Protein 6XGT (pdb70)

Sequence (1592 aa):
DIATLDVTQHPYLPAYSKTLFEAKAAKKLTFEEIAKKIGRNEVATAALFYGQAKASPEDIKNLSSVLGIPVAVLESQMSGFPDRGRSVEMPPKEPLIYRLYEIVQNYGYAYKAVLNEKFGDGIMSAISFSTSVDKETDKDGNNWAVITLRGKWLPYSRFDIATLDVTQHPYLPAYSKTLFEAKAAKKLTFEEIAKKIGRNEVATAALFYGQAKASPEDIKNLSSVLGIPVAVLESQMSGFPDRGRSVEMPPKEPLIYRLYEIVQNYGYAYKAVLNEKFGDGIMSAISFSTSVDKETDKDGNNWAVITLRGKWLPYSRFDIATLDVTQHPYLPAYSKTLFEAKAAKKLTFEEIAKKIGRNEVATAALFYGQAKASPEDIKNLSSVLGIPVAVLESQMSGFPDRGRSVEMPPKEPLIYRLYEIVQNYGYAYKAVLNEKFGDGIMSAISFSTSVDKETDKDGNNWAVITLRGKWLPYSRFDIATLDVTQHPYLPAYSKTLFEAKAAKKLTFEEIAKKIGRNEVATAALFYGQAKASPEDIKNLSSVLGIPVAVLESQMSGFPDRGRSVEMPPKEPLIYRLYEIVQNYGYAYKAVLNEKFGDGIMSAISFSTSVDKETDKDGNNWAVITLRGKWLPYSRFDIATLDVTQHPYLPAYSKTLFEAKAAKKLTFEEIAKKIGRNEVATAALFYGQAKASPEDIKNLSSVLGIPVAVLESQMSGFPDRGRSVEMPPKEPLIYRLYEIVQNYGYAYKAVLNEKFGDGIMSAISFSTSVDKETDKDGNNWAVITLRGKWLPYSRFDIATLDVTQHPYLPAYSKTLFEAKAAKKLTFEEIAKKIGRNEVATAALFYGQAKASPEDIKNLSSVLGIPVAVLESQMSGFPDRGRSVEMPPKEPLIYRLYEIVQNYGYAYKAVLNEKFGDGIMSAISFSTSVDKETDKDGNNWAVITLRGKWLPYSRFADIATLDVTQHPYLPAYSKTLFEAKAAKKLTFEEIAKKIGRNEVATAALFYGQAKASPEDIKNLSSVLGIPVAVLESQMSGFPDRGRSVEMPPKEPLIYRLYEIVQNYGYAYKAVLNEKFGDGIMSAISFSTSVDKETDKDGNNWAVITLRGKWLPYSRFDIATLDVTQHPYLPAYSKTLFEAKAAKKLTFEEIAKKIGRNEVATAALFYGQAKASPEDIKNLSSVLGIPVAVLESQMSGFPDRGRSVEMPPKEPLIYRLYEIVQNYGYAYKAVLNEKFGDGIMSAISFSTSVDKETDKDGNNWAVITLRGKWLPYSRFDIATLDVTQHPYLPAYSKTLFEAKAAKKLTFEEIAKKIGRNEVATAALFYGQAKASPEDIKNLSSVLGIPVAVLESQMSGFPDRGRSVEMPPKEPLIYRLYEIVQNYGYAYKAVLNEKFGDGIMSAISFSTSVDKETDKDGNNWAVITLRGKWLPYSRFADIATLDVTQHPYLPAYSKTLFEAKAAKKLTFEEIAKKIGRNEVATAALFYGQAKASPEDIKNLSSVLGIPVAVLESQMSGFPDRGRSVEMPPKEPLIYRLYEIVQNYGYAYKAVLNEKFGDGIMSAISFSTSVDKETDKDGNNWAVITLRGKWLPYSRF

Foldseek 3Di:
DEDADDCVVFPDFFPQLNVLRVLCVVVVDHLCVLCVQQVHASVQSVCVSRLNDAADLSSLVSSCVVSVNDSVVCCVRRDDHGPDDPRADPPHPPVVVNVVVVCCVVCVVVVVVVCCVVPNAFDFDPVQWDKHWDWDADPVGDIDIDIDIHGDTDHDDDD/DADADDCVPFPDFFPQLNVLRVLCVVLVHHLVVLCVQQVHASVQSVCVSRLNAAQDLSSLVSSCVVSVPDSVVCCVRRPDGGPDDRRADPPHPDVVSNVVVVCCVVCVVVVVVVCCVVPNAWDFDPPQWDKHWDWDQDPVRDIDIDIDIHGDTDHDDDD/DADADDCVVFDDFFPQLNVLRVLCVVVVDHLCVLCVQQVHASVQSVCVSRLNFAADLSSLVSSCVVSVNDSVVCCVRRDDGGPDDRRADPPHDPVVSNVVVVCCVVCVVVVVVVCCVVPNAWDFDPVQWDKDWDWDQDPVRDIDIDIDIHGDTDHDDDD/DEDADDCVVFPDFFPQLNVLRVLCVVVVDHLVVLCVQQVHASVQSVCVSRLNAAADLSNLVSSCVVSVPPSVVSCVRRDDGGPDDRRADPPHDDVVSNVVVVCCVVCVVVVVVVVCVVPNAWDFDPVQWDKHWDWDQDPVRDIDIDIDIHGDTDHDDDD/DADADDCVVFDDFFPVLNVLRVLCVVVVHHLVVLCVQQVHASVQSVCVSRQNHAADLSNLVSSCVVSVNDSVVSCVRRDDDGPDDRRADPPHPPVVSNVVVVCCVVCVVVVVVVCCVVPNAWDFDPPQWDKHWDWDADPVGDIDIDIDIHGDTDHDDDD/DADADDCVPFPDFFPQLNVLRVLCVVVVHHLVVLCVQLVHASVQSVCVSRLNAAQDLSSLVSSCVVSVPPSVVCCVRRPDHGPDDRRADPPHPPVVSNVVVVCCVVCVVVVVVVCCVVPNAWDFDPPQWDKHWDWDQDPVRDIDIDIDIHGDTDHDDDD/DDADADDCVPFPDFQPVLNVLRVLCVVVVHHLVVLCVQQVHASVVSVCVSRQNAAQDPSSLVSSCVVSVPPSVVCCVRRPDGGPDDRGADPPHDPVVSNVVVVCCVVCVVVVVVVCCVVPNAFDFDPPQWDKDWDWDQDPVRDIDIDIDIHGDTDHDDDD/DADADDCVVFPDFFPQLNVLRVLCVVVVDHLCVLCVQQVHASVQSVCVSRQNAAADLSSLVSSCVVSVNPSVVCCVRRPDGGPDDRRADPPHPPPVSNVVVVCCVVCVVVVVVVCCVVPNAWDFDPVQWDKHWDWDADPVGDIDIDIDIHGDTDHDDDD/DEDADDCVPWPDFFPVLNVLRVLCVVVVHHLVVLCVQQVHASVQSVCVSRQNHAQDLSSLVSSCVVSVHPSVVSCVSRDDDGPDDRRADPPHDPVVVNVVVVCCVVCVVVVVVVCCVVPNAFDFDPPQKDKHWDWDQDPVRDIDIDIDIHGDTDHDDDD/DDADADDCVPFDDFFPVLNVLRVLCVVVVDHLVVLCVQQVHASVQSVCVSRLNAAADLSSLVSSCVVSVPDSVVCCVRRDDGGPHDRRADPPHPPVVSNVVVVCCVVCVVVVVVVCCVVPNAWDFDPVQWDKHWDWDQDPVRDIDIDIDIHGDTDHDDDD

B-factor: mean 25.21, std 11.32, range [7.01, 206.99]

Secondary structure (DSSP, 8-state):
------TTTS-SS-HHHHHHHHHHHHTT--HHHHHHHHTS-HHHHHHHHTT-S---HHHHHHHHHHHT--HHHHHHHS-S---TT-SSPSSP-SHHHHHHHHHHHHHHHHHHHHHHHHH-SEEEEEEEEEEEEEEEE-TTS-EEEEEEEEEEEEEPP--/------TTTS-SS-HHHHHHHHHHHHTT--HHHHHHHHTS-HHHHHHHHTT-S---HHHHHHHHHHHT--HHHHHHHH-S---TT-SSPSSP-SHHHHHHHHHHHHHHHHHHHHHHHHH-SEEEEEEEEEEEEEEEE-TT--EEEEEEEEEEEEEPP--/-------TTSS-S--HHHHHHHHHHHHTT--HHHHHHHHTS-HHHHHHHHTT-S---HHHHHHHHHHHT--HHHHHHHT-S----S-SSPSSP-SHHHHHHHHHHHHHHHHHHHHHHHHH-SEEEEEEEEEEEEEEEE-TTS-EEEEEEEEEEEEEPP--/-------TTTS-S--HHHHHHHHHHHHTT--HHHHHHHHTS-HHHHHHHHTT-S---HHHHHHHHHHHT--HHHHHHHT-S---TT-SSPSSP-SHHHHHHHHHHHHHHHHHHHHHHHHH-SEEEEEEEEEEEEEEEE-TT--EEEEEEEEEEEEEPP--/------TTTS-S--HHHHHHHHHHHHTT--HHHHHHHHTS-HHHHHHHHTTSS---HHHHHHHHHHHT--HHHHHHHT-S----S-SSPSSP-SHHHHHHHHHHHHHHHHHHHHHHHHH-SEEEEEEEEEEEEEEEE-TTS-EEEEEEEEEEEEEPP--/------TTTS-SS-HHHHHHHHHHHHHT--HHHHHHHHTS-HHHHHHHHTT-S---HHHHHHHHHHHT--HHHHHHHT-S----S-SSPSSP-SHHHHHHHHHHHHHHHHHHHHHHHHH-SEEEEEEEEEEEEEEEE-TTS-EEEEEEEEEEEEEPP--/------TTTS-S--HHHHHHHHHHHHHT--HHHHHHHHTS-HHHHHHHHTT-S---HHHHHHHHHHHT--HHHHHHHT-S----S-SSPSSP-SHHHHHHHHHHHHHHHHHHHHHHHHH-SEEEEEEEEEEEEEEEE-TTS-EEEEEEEEEEEEEPP--/------TTTS-S--HHHHHHHHHHHHHT--HHHHHHHHTS-HHHHHHHHTT-S---HHHHHHHHHHHT--HHHHHHHS-S----S-SSPSSP-SHHHHHHHHHHHHHHHHHHHHHHHHH-SEEEEEEEEEEEEEEEE-TTS-EEEEEEEEEEEEEPP--/------TTTS-S--HHHHHHHHHHHHHT--HHHHHHHHTS-HHHHHHHHTT-S---HHHHHHHHHHHT--HHHHHHHT-S----S-SSPSSP-SHHHHHHHHHHHHHHHHHHHHHHHHH-SEEEEEEEEEEEEEEEE-TTS-EEEEEEEEEEEEEPP--/------TTTS-S--HHHHHHHHHHHHTT--HHHHHHHHTS-HHHHHHHHTT-SPPPHHHHHHHHHHHT--HHHHHHHT-S----S-SSPSSP-SHHHHHHHHHHHHHHHHHHHHHHHHH-SEEEEEEEEEEEEEEEE-TTS-EEEEEEEEEEEEEPP--

Radius of gyration: 32.85 Å; Cα contacts (8 Å, |Δi|>4): 3301; chains: 10; bounding box: 83×90×87 Å

Nearest PDB structures (foldseek):
  6xgt-assembly1_E  TM=1.005E+00  e=5.773E-30  Thermomyces lanuginosus
  1dw9-assembly1_C  TM=8.851E-01  e=2.366E-13  Escherichia coli
  2iu7-assembly1_I  TM=8.825E-01  e=1.150E-12  Escherichia coli
  2ivg-assembly1_J  TM=8.356E-01  e=3.408E-13  Escherichia coli
  7o74-assembly1_A  TM=8.601E-01  e=1.871E-12  Pseudomonas lactis

Solvent-accessible surface area: 54251 Å² total; per-residue (Å²): 124,22,5,27,31,37,56,71,20,7,27,80,5,8,37,20,0,96,36,0,2,95,14,0,38,84,105,160,15,38,0,102,67,0,6,177,106,8,58,23,48,28,1,3,0,0,0,0,0,11,1,8,12,45,5,32,102,114,1,16,134,59,0,18,90,21,4,52,14,90,60,65,58,0,102,83,60,10,48,4,22,11,10,10,0,41,4,3,111,45,48,2,54,6,0,0,0,11,3,5,20,1,4,8,5,11,27,0,16,1,3,13,3,0,0,5,38,80,35,22,26,2,7,1,1,8,4,14,3,28,4,37,11,75,90,75,84,44,202,113,53,56,50,28,0,18,0,33,10,68,0,51,16,17,82,38,39,124,39,121,29,4,28,34,36,58,71,21,6,26,89,4,5,38,18,0,105,33,0,2,111,15,0,37,84,111,162,18,44,0,115,80,0,6,176,86,7,61,25,46,28,2,3,0,0,1,0,0,12,1,11,12,45,5,33,109,104,0,17,124,40,0,18,75,34,2,53,14,90,65,67,53,0,97,78,61,10,45,3,24,12,11,10,0,35,5,2,103,48,45,3,62,4,0,0,0,11,2,4,19,2,4,7,5,10,23,0,17,2,3,13,2,0,0,5,34,58,29,24,26,2,6,1,2,8,3,13,3,28,4,35,9,76,101,74,82,46,223,119,53,63,49,26,0,16,0,33,12,72,0,42,14,12,82,40,37,122,44,116,26,5,30,24,36,60,70,19,8,24,91,5,7,37,19,0,94,33,0,2,91,14,0,36,81,108,160,18,37,0,90,66,0,7,155,114,10,58,23,44,27,1,2,0,0,1,0,0,13,1,9,11,41,5,32,102,106,1,17,108,50,0,15,92,20,5,56,16,90,63,66,56,0,92,82,60,9,49,3,22,12,10,10,1,51,5,6,123,36,60,4,67,6,0,1,0,5,2,5,6,2,4,7,4,11,24,0,17,1,3,12,3,1,0,5,34,66,31,26,23,3,6,2,1,8,4,12,2,26,4,37,9,72,102,76,82,40,213,116,53,63,55,28,0,15,0,32,12,66,0,53,18,12,79,43,42,127,43,126,15,4,26,28,35,58,69,21,7,24,76,4,6,36,18,0,94,36,0,3,98,14,0,29,84,111,150,24,41,0,112,83,0,6,177,91,8,48,28,44,30,1,2,0,0,1,0,0,12,2,10,11,47,4,38,109,102,3,18,118,36,0,12,70,28,3,52,14,96,57,66,58,0,93,80,58,9,51,2,22,13,11,11,1,42,4,5,103,50,58,3,66,5,0,2,0,6,1,6,4,2,4,8,3,10,23,0,17,1,3,13,3,0,0,5,35,62,35,24,25,2,5,1,1,9,5,16,4,28,5,35,11,74,100,74,84,44,211,120,54,66,50,30,0,12,0,34,11,66,0,54,18,18,77,40,44,178,40,120,27,4,28,30,37,59,74,19,8,41,91,5,9,41,20,0,95,35,0,3,98,14,0,37,82,109,159,20,42,0,113,84,0,5,174,84,9,60,27,44,29,1,3,0,0,1,0,0,13,2,10,11,44,4,32,102,107,1,14,104,38,0,13,74,33,3,55,17,85,52,70,62,0,88,86,64,9,53,2,22,15,12,10,0,39,5,3,107,38,60,5,40,5,0,1,0,12,2,4,17,1,4,8,6,9,25,0,17,1,3,12,2,0,0,4,36,66,33,23,23,2,6,1,1,7,4,19,3,29,5,39,14,77,106,73,79,45,208,121,47,57,48,29,0,14,0,33,11,70,0,51,18,7,78,43,40,126,48,118,23,5,36,31,38,60,68,20,7,36,87,5,7,40,18,0,91,32,0,3,98,14,0,30,78,94,144,19,39,0,110,84,0,4,177,84,12,54,29,46,31,1,2,0,0,0,0,0,12,1,8,11,47,4,39,98,108,6,18,114,35,0,16,74,27,3,53,15,88,62,68,56,0,93,83,61,10,46,2,25,13,11,11,0,44,4,3,87,42,62,4,38,5,0,1,1,11,3,4,20,2,4,6,5,10,26,0,18,1,3,13,2,0,0,4,34,66,32,23,24,2,5,1,1,7,5,12,2,26,5,37,12,72,104,73,79,49,209,127,52,58,49,31,0,14,0,34,11,66,0,51,18,15,80,42,41,162,44,145,70,11,5,32,25,36,58,70,21,7,30,86,6,7,37,17,0,93,33,0,2,97,16,0,32,85,104,143,20,38,0,80,85,0,7,159,88,8,57,24,44,31,1,4,0,0,2,0,0,13,1,9,12,42,5,31,107,111,0,22,126,35,0,15,72,31,3,54,14,89,65,65,58,0,98,79,57,11,52,3,21,13,9,10,0,36,5,3,114,47,47,2,46,4,0,1,0,11,2,5,20,2,4,7,6,9,24,0,16,1,4,12,2,1,0,4,36,67,30,24,24,2,5,1,2,8,3,12,3,23,5,38,11,73,95,70,83,46,214,118,48,61,51,28,0,15,0,33,11,67,0,38,16,13,81,41,39,123,43,121,25,5,27,32,34,58,71,20,7,30,83,5,7,40,17,0,97,33,0,2,92,14,0,32,81,100,153,20,40,0,106,85,0,5,180,91,9,60,26,50,28,2,2,0,0,0,0,0,14,1,8,10,42,5,31,110,117,1,18,127,34,0,17,73,32,2,51,16,89,61,64,57,0,97,81,61,9,45,2,23,12,12,9,0,44,3,4,114,32,49,3,61,5,0,0,0,10,3,3,21,1,2,7,5,10,24,0,17,2,2,14,2,0,0,5,35,64,35,24,24,2,4,2,2,8,4,12,3,27,4,36,13,69,98,77,86,39,213,120,50,56,55,28,0,12,0,34,10,68,0,49,18,17,76,42,42,125,42,128,20,5,29,31,36,60,69,21,7,37,95,5,7,39,18,0,100,34,0,2,102,15,0,32,82,109,152,19,42,0,110,89,0,6,179,94,8,58,27,41,28,2,2,0,0,1,0,0,13,1,9,10,45,4,32,105,113,0,19,106,35,0,13,72,29,3,57,14,87,59,68,58,0,88,83,61,10,51,4,22,13,10,10,0,48,5,4,119,43,60,3,58,5,0,1,1,8,1,5,13,1,4,8,3,9,22,0,17,2,3,14,2,0,0,5,35,65,32,23,25,2,6,0,2,9,4,12,3,26,5,40,13,75,101,72,82,47,213,124,52,66,55,27,0,16,0,33,12,69,0,57,20,15,81,40,41,124,47,134,72,10,5,25,30,38,59,73,21,6,24,78,6,6,40,20,0,99,32,0,2,94,15,0,36,84,112,148,20,31,0,107,86,0,6,174,83,10,62,26,47,24,1,3,0,0,0,0,0,12,1,8,12,44,6,32,106,109,1,18,117,34,0,16,74,29,4,58,17,92,62,66,58,0,91,82,60,11,50,4,21,14,10,9,1,46,4,7,117,44,64,4,61,5,0,1,0,11,2,5,21,2,4,8,5,10,22,0,18,2,4,13,3,1,0,5,38,71,32,24,24,3,6,1,2,7,4,13,3,28,4,35,12,75,95,76,84,47,208,120,51,53,48,30,0,15,0,33,11,63,0,33,17,16,82,41,43,128,48

Structure (mmCIF, N/CA/C/O backbone):
data_6XGT
#
_entry.id   6XGT
#
_cell.length_a   75.368
_cell.length_b   157.639
_cell.length_c   163.871
_cell.angle_alpha   90.00
_cell.angle_beta   90.00
_cell.angle_gamma   90.00
#
_symmetry.space_group_name_H-M   'P 21 21 21'
#
loop_
_entity.id
_entity.type
_entity.pdbx_description
1 polymer 'Cyanate hydratase'
2 non-polymer 'FORMIC ACID'
3 non-polymer 'MALONATE ION'
4 water water
#
loop_
_atom_site.group_PDB
_atom_site.id
_atom_site.type_symbol
_atom_site.label_atom_id
_atom_site.label_alt_id
_atom_site.label_comp_id
_atom_site.label_asym_id
_atom_site.label_entity_id
_atom_site.label_seq_id
_atom_site.pdbx_PDB_ins_code
_atom_site.Cartn_x
_atom_site.Cartn_y
_atom_site.Cartn_z
_atom_site.occupancy
_atom_site.B_iso_or_equiv
_atom_site.auth_seq_id
_atom_site.auth_comp_id
_atom_site.auth_asym_id
_atom_site.auth_atom_id
_atom_site.pdbx_PDB_model_num
ATOM 1 N N . ASP A 1 23 ? 96.031 296.358 30.940 1.00 63.71 3 ASP E N 1
ATOM 2 C CA . ASP A 1 23 ? 95.997 297.793 31.357 1.00 51.72 3 ASP E CA 1
ATOM 3 C C . ASP A 1 23 ? 95.894 298.032 32.889 1.00 39.50 3 ASP E C 1
ATOM 4 O O . ASP A 1 23 ? 94.840 297.902 33.489 1.00 38.46 3 ASP E O 1
ATOM 9 N N . ILE A 1 24 ? 97.034 298.372 33.488 1.00 31.25 4 ILE E N 1
ATOM 10 C CA . ILE A 1 24 ? 97.250 298.270 34.928 1.00 28.51 4 ILE E CA 1
ATOM 11 C C . ILE A 1 24 ? 97.335 299.651 35.561 1.00 25.24 4 ILE E C 1
ATOM 12 O O . ILE A 1 24 ? 97.749 300.585 34.913 1.00 24.40 4 ILE E O 1
ATOM 17 N N . ALA A 1 25 ? 96.936 299.753 36.816 1.00 22.03 5 ALA E N 1
ATOM 18 C CA . ALA A 1 25 ? 97.036 300.981 37.553 1.00 22.22 5 ALA E CA 1
ATOM 19 C C . ALA A 1 25 ? 98.499 301.311 37.813 1.00 21.48 5 ALA E C 1
ATOM 20 O O . ALA A 1 25 ? 99.276 300.465 38.241 1.00 20.44 5 ALA E O 1
ATOM 22 N N . THR A 1 26 ? 98.844 302.556 37.547 1.00 21.78 6 THR E N 1
ATOM 23 C CA . THR A 1 26 ? 100.167 303.134 37.795 1.00 21.54 6 THR E CA 1
ATOM 24 C C . THR A 1 26 ? 100.060 304.437 38.586 1.00 20.93 6 THR E C 1
ATOM 25 O O . THR A 1 26 ? 98.954 304.946 38.802 1.00 19.51 6 THR E O 1
ATOM 29 N N . LEU A 1 27 ? 101.225 304.961 39.000 1.00 20.71 7 LEU E N 1
ATOM 30 C CA . LEU A 1 27 ? 101.304 306.176 39.795 1.00 21.95 7 LEU E CA 1
ATOM 31 C C . LEU A 1 27 ? 102.288 307.138 39.152 1.00 20.98 7 LEU E C 1
ATOM 32 O O . LEU A 1 27 ? 103.394 306.744 38.768 1.00 20.50 7 LEU E O 1
ATOM 37 N N . ASP A 1 28 ? 101.870 308.392 39.038 1.00 19.89 8 ASP E N 1
ATOM 38 C CA . ASP A 1 28 ? 102.738 309.473 38.646 1.00 20.70 8 ASP E CA 1
ATOM 39 C C . ASP A 1 28 ? 102.730 310.529 39.762 1.00 21.19 8 ASP E C 1
ATOM 40 O O . ASP A 1 28 ? 101.797 311.370 39.845 1.00 23.82 8 ASP E O 1
ATOM 45 N N . VAL A 1 29 ? 103.746 310.499 40.619 1.00 22.70 9 VAL E N 1
ATOM 46 C CA . VAL A 1 29 ? 103.827 311.445 41.759 1.00 25.05 9 VAL E CA 1
ATOM 47 C C . VAL A 1 29 ? 103.973 312.923 41.380 1.00 25.00 9 VAL E C 1
ATOM 48 O O . VAL A 1 29 ? 103.728 313.765 42.223 1.00 27.42 9 VAL E O 1
ATOM 52 N N . THR A 1 30 ? 104.269 313.254 40.127 1.00 25.01 10 THR E N 1
ATOM 53 C CA . THR A 1 30 ? 104.199 314.662 39.656 1.00 26.52 10 THR E CA 1
ATOM 54 C C . THR A 1 30 ? 102.798 315.235 39.921 1.00 23.64 10 THR E C 1
ATOM 55 O O . THR A 1 30 ? 102.626 316.452 40.107 1.00 25.00 10 THR E O 1
ATOM 59 N N . GLN A 1 31 ? 101.768 314.384 39.792 1.00 21.93 11 GLN E N 1
ATOM 60 C CA . GLN A 1 31 ? 100.407 314.846 39.934 1.00 20.16 11 GLN E CA 1
ATOM 61 C C . GLN A 1 31 ? 99.765 314.421 41.251 1.00 19.94 11 GLN E C 1
ATOM 62 O O . GLN A 1 31 ? 98.664 314.815 41.521 1.00 21.55 11 GLN E O 1
ATOM 68 N N . HIS A 1 32 ? 100.474 313.674 42.074 1.00 20.17 12 HIS E N 1
ATOM 69 C CA . HIS A 1 32 ? 99.915 313.050 43.240 1.00 19.69 12 HIS E CA 1
ATOM 70 C C . HIS A 1 32 ? 100.891 313.216 44.390 1.00 19.23 12 HIS E C 1
ATOM 71 O O . HIS A 1 32 ? 101.697 312.323 44.651 1.00 20.36 12 HIS E O 1
ATOM 78 N N . PRO A 1 33 ? 100.859 314.356 45.040 1.00 20.05 13 PRO E N 1
ATOM 79 C CA . PRO A 1 33 ? 101.777 314.653 46.132 1.00 20.33 13 PRO E CA 1
ATOM 80 C C . PRO A 1 33 ? 101.365 314.067 47.454 1.00 19.28 13 PRO E C 1
ATOM 81 O O . PRO A 1 33 ? 100.312 313.536 47.583 1.00 19.66 13 PRO E O 1
ATOM 85 N N . TYR A 1 34 ? 102.281 314.139 48.392 1.00 18.86 14 TYR E N 1
ATOM 86 C CA . TYR A 1 34 ? 102.099 313.737 49.768 1.00 20.93 14 TYR E CA 1
ATOM 87 C C . TYR A 1 34 ? 101.860 312.258 50.069 1.00 19.85 14 TYR E C 1
ATOM 88 O O . TYR A 1 34 ? 101.334 311.906 51.057 1.00 19.50 14 TYR E O 1
ATOM 97 N N . LEU A 1 35 ? 102.188 311.436 49.122 1.00 19.02 15 LEU E N 1
ATOM 98 C CA . LEU A 1 35 ? 102.190 310.038 49.336 1.00 18.89 15 LEU E CA 1
ATOM 99 C C . LEU A 1 35 ? 103.584 309.665 49.907 1.00 19.92 15 LEU E C 1
ATOM 100 O O . LEU A 1 35 ? 104.558 310.349 49.703 1.00 17.72 15 LEU E O 1
ATOM 105 N N . PRO A 1 36 ? 103.664 308.562 50.635 1.00 19.56 16 PRO E N 1
ATOM 106 C CA . PRO A 1 36 ? 104.967 308.099 51.118 1.00 21.59 16 PRO E CA 1
ATOM 107 C C . PRO A 1 36 ? 105.946 307.732 49.968 1.00 20.03 16 PRO E C 1
ATOM 108 O O . PRO A 1 36 ? 105.559 307.380 48.891 1.00 18.49 16 PRO E O 1
ATOM 112 N N . ALA A 1 37 ? 107.220 307.880 50.241 1.00 20.98 17 ALA E N 1
ATOM 113 C CA . ALA A 1 37 ? 108.263 307.534 49.292 1.00 23.56 17 ALA E CA 1
ATOM 114 C C . ALA A 1 37 ? 108.091 306.116 48.722 1.00 21.70 17 ALA E C 1
ATOM 115 O O . ALA A 1 37 ? 108.207 305.908 47.566 1.00 22.75 17 ALA E O 1
ATOM 117 N N . TYR A 1 38 ? 107.712 305.183 49.552 1.00 20.49 18 TYR E N 1
ATOM 118 C CA . TYR A 1 38 ? 107.501 303.809 49.093 1.00 20.17 18 TYR E CA 1
ATOM 119 C C . TYR A 1 38 ? 106.370 303.596 48.094 1.00 21.75 18 TYR E C 1
ATOM 120 O O . TYR A 1 38 ? 106.368 302.566 47.413 1.00 19.88 18 TYR E O 1
ATOM 129 N N . SER A 1 39 ? 105.391 304.532 48.025 1.00 19.83 19 SER E N 1
ATOM 130 C CA . SER A 1 39 ? 104.372 304.468 47.029 1.00 19.31 19 SER E CA 1
ATOM 131 C C . SER A 1 39 ? 104.976 304.482 45.612 1.00 21.13 19 SER E C 1
ATOM 132 O O . SER A 1 39 ? 104.644 303.686 44.755 1.00 20.11 19 SER E O 1
ATOM 135 N N . LYS A 1 40 ? 105.911 305.391 45.404 1.00 22.77 20 LYS E N 1
ATOM 136 C CA . LYS A 1 40 ? 106.644 305.474 44.162 1.00 25.13 20 LYS E CA 1
ATOM 137 C C . LYS A 1 40 ? 107.430 304.191 43.910 1.00 24.54 20 LYS E C 1
ATOM 138 O O . LYS A 1 40 ? 107.304 303.624 42.846 1.00 22.88 20 LYS E O 1
ATOM 144 N N . THR A 1 41 ? 108.189 303.738 44.905 1.00 22.25 21 THR E N 1
ATOM 145 C CA . THR A 1 41 ? 109.021 302.541 44.793 1.00 23.91 21 THR E CA 1
ATOM 146 C C . THR A 1 41 ? 108.195 301.310 44.391 1.00 23.85 21 THR E C 1
ATOM 147 O O . THR A 1 41 ? 108.471 300.648 43.364 1.00 26.14 21 THR E O 1
ATOM 151 N N . LEU A 1 42 ? 107.126 301.066 45.129 1.00 23.12 22 LEU E N 1
ATOM 152 C CA . LEU A 1 42 ? 106.213 299.981 44.810 1.00 22.05 22 LEU E CA 1
ATOM 153 C C . LEU A 1 42 ? 105.514 300.102 43.435 1.00 21.96 22 LEU E C 1
ATOM 154 O O . LEU A 1 42 ? 105.409 299.142 42.669 1.00 20.68 22 LEU E O 1
ATOM 159 N N . PHE A 1 43 ? 104.962 301.259 43.132 1.00 20.10 23 PHE E N 1
ATOM 160 C CA . PHE A 1 43 ? 104.263 301.447 41.875 1.00 20.77 23 PHE E CA 1
ATOM 161 C C . PHE A 1 43 ? 105.195 301.354 40.670 1.00 23.63 23 PHE E C 1
ATOM 162 O O . PHE A 1 43 ? 104.801 300.868 39.667 1.00 21.81 23 PHE E O 1
ATOM 170 N N . GLU A 1 44 ? 106.417 301.841 40.801 1.00 23.01 24 GLU E N 1
ATOM 171 C CA . GLU A 1 44 ? 107.382 301.733 39.736 1.00 28.43 24 GLU E CA 1
ATOM 172 C C . GLU A 1 44 ? 107.723 300.273 39.457 1.00 26.36 24 GLU E C 1
ATOM 173 O O . GLU A 1 44 ? 107.802 299.901 38.334 1.00 28.32 24 GLU E O 1
ATOM 179 N N . ALA A 1 45 ? 107.848 299.449 40.482 1.00 24.31 25 ALA E N 1
ATOM 180 C CA . ALA A 1 45 ? 108.149 298.036 40.266 1.00 22.83 25 ALA E CA 1
ATOM 181 C C . ALA A 1 45 ? 106.906 297.365 39.693 1.00 24.73 25 ALA E C 1
ATOM 182 O O . ALA A 1 45 ? 107.008 296.516 38.781 1.00 24.38 25 ALA E O 1
ATOM 184 N N . LYS A 1 46 ? 105.726 297.771 40.171 1.00 21.31 26 LYS E N 1
ATOM 185 C CA . LYS A 1 46 ? 104.468 297.228 39.620 1.00 22.01 26 LYS E CA 1
ATOM 186 C C . LYS A 1 46 ? 104.332 297.506 38.108 1.00 21.89 26 LYS E C 1
ATOM 187 O O . LYS A 1 46 ? 103.926 296.643 37.351 1.00 19.66 26 LYS E O 1
ATOM 193 N N . ALA A 1 47 ? 104.712 298.683 37.694 1.00 21.49 27 ALA E N 1
ATOM 194 C CA . ALA A 1 47 ? 104.643 299.084 36.324 1.00 24.99 27 ALA E CA 1
ATOM 195 C C . ALA A 1 47 ? 105.673 298.349 35.466 1.00 29.96 27 ALA E C 1
ATOM 196 O O . ALA A 1 47 ? 105.372 297.951 34.393 1.00 36.52 27 ALA E O 1
ATOM 198 N N . ALA A 1 48 ? 106.854 298.129 35.994 1.00 28.92 28 ALA E N 1
ATOM 199 C CA . ALA A 1 48 ? 107.889 297.452 35.284 1.00 32.75 28 ALA E CA 1
ATOM 200 C C . ALA A 1 48 ? 107.500 296.008 35.006 1.00 37.52 28 ALA E C 1
ATOM 201 O O . ALA A 1 48 ? 107.661 295.545 33.914 1.00 37.12 28 ALA E O 1
ATOM 203 N N . LYS A 1 49 ? 106.938 295.344 35.993 1.00 33.12 29 LYS E N 1
ATOM 204 C CA . LYS A 1 49 ? 106.530 293.978 35.861 1.00 33.08 29 LYS E CA 1
ATOM 205 C C . LYS A 1 49 ? 105.146 293.801 35.319 1.00 32.38 29 LYS E C 1
ATOM 206 O O . LYS A 1 49 ? 104.710 292.708 35.168 1.00 35.77 29 LYS E O 1
ATOM 212 N N . LYS A 1 50 ? 104.468 294.881 35.007 1.00 33.17 30 LYS E N 1
ATOM 213 C CA . LYS A 1 50 ? 103.104 294.827 34.520 1.00 36.99 30 LYS E CA 1
ATOM 214 C C . LYS A 1 50 ? 102.146 293.936 35.314 1.00 31.50 30 LYS E C 1
ATOM 215 O O . LYS A 1 50 ? 101.404 293.188 34.765 1.00 27.21 30 LYS E O 1
ATOM 221 N N . LEU A 1 51 ? 102.185 294.055 36.616 1.00 27.56 31 LEU E N 1
ATOM 222 C CA . LEU A 1 51 ? 101.348 293.302 37.477 1.00 25.06 31 LEU E CA 1
ATOM 223 C C . LEU A 1 51 ? 100.073 294.055 37.814 1.00 24.95 31 LEU E C 1
ATOM 224 O O . LEU A 1 51 ? 100.066 295.231 37.934 1.00 21.49 31 LEU E O 1
ATOM 229 N N . THR A 1 52 ? 98.995 293.322 37.920 1.00 26.06 32 THR E N 1
ATOM 230 C CA . THR A 1 52 ? 97.731 293.857 38.392 1.00 25.55 32 THR E CA 1
ATOM 231 C C . THR A 1 52 ? 97.743 293.736 39.949 1.00 24.97 32 THR E C 1
ATOM 232 O O . THR A 1 52 ? 98.476 292.923 40.535 1.00 25.27 32 THR E O 1
ATOM 236 N N . PHE A 1 53 ? 96.849 294.466 40.607 1.00 22.44 33 PHE E N 1
ATOM 237 C CA . PHE A 1 53 ? 96.697 294.341 42.038 1.00 22.03 33 PHE E CA 1
ATOM 238 C C . PHE A 1 53 ? 96.132 292.966 42.429 1.00 22.63 33 PHE E C 1
ATOM 239 O O . PHE A 1 53 ? 96.419 292.463 43.511 1.00 22.56 33 PHE E O 1
ATOM 247 N N . GLU A 1 54 ? 95.313 292.378 41.574 1.00 24.97 34 GLU E N 1
ATOM 248 C CA . GLU A 1 54 ? 94.833 291.029 41.810 1.00 30.23 34 GLU E CA 1
ATOM 249 C C . GLU A 1 54 ? 96.014 290.046 42.004 1.00 27.98 34 GLU E C 1
ATOM 250 O O . GLU A 1 54 ? 96.059 289.284 42.969 1.00 25.98 34 GLU E O 1
ATOM 256 N N . GLU A 1 55 ? 96.962 290.103 41.094 1.00 27.86 35 GLU E N 1
ATOM 257 C CA . GLU A 1 55 ? 98.128 289.199 41.192 1.00 32.04 35 GLU E CA 1
ATOM 258 C C . GLU A 1 55 ? 98.936 289.483 42.426 1.00 26.58 35 GLU E C 1
ATOM 259 O O . GLU A 1 55 ? 99.281 288.580 43.095 1.00 26.48 35 GLU E O 1
ATOM 265 N N . ILE A 1 56 ? 99.261 290.750 42.707 1.00 23.24 36 ILE E N 1
ATOM 266 C CA . ILE A 1 56 ? 100.017 291.102 43.897 1.00 20.51 36 ILE E CA 1
ATOM 267 C C . ILE A 1 56 ? 99.243 290.682 45.146 1.00 20.64 36 ILE E C 1
ATOM 268 O O . ILE A 1 56 ? 99.807 290.174 46.091 1.00 19.18 36 ILE E O 1
ATOM 273 N N . ALA A 1 57 ? 97.940 290.882 45.135 1.00 22.72 37 ALA E N 1
ATOM 274 C CA . ALA A 1 57 ? 97.128 290.608 46.314 1.00 23.32 37 ALA E CA 1
ATOM 275 C C . ALA A 1 57 ? 97.217 289.138 46.670 1.00 25.86 37 ALA E C 1
ATOM 276 O O . ALA A 1 57 ? 97.377 288.792 47.852 1.00 26.19 37 ALA E O 1
ATOM 278 N N . LYS A 1 58 ? 97.106 288.320 45.643 1.00 30.58 38 LYS E N 1
ATOM 279 C CA . LYS A 1 58 ? 97.171 286.887 45.729 1.00 36.25 38 LYS E CA 1
ATOM 280 C C . LYS A 1 58 ? 98.492 286.500 46.326 1.00 35.50 38 LYS E C 1
ATOM 281 O O . LYS A 1 58 ? 98.569 285.690 47.193 1.00 34.59 38 LYS E O 1
ATOM 287 N N . LYS A 1 59 ? 99.525 287.143 45.860 1.00 34.78 39 LYS E N 1
ATOM 288 C CA . LYS A 1 59 ? 100.829 286.861 46.321 1.00 41.46 39 LYS E CA 1
ATOM 289 C C . LYS A 1 59 ? 101.056 287.225 47.772 1.00 39.10 39 LYS E C 1
ATOM 290 O O . LYS A 1 59 ? 101.727 286.511 48.443 1.00 38.14 39 LYS E O 1
ATOM 296 N N . ILE A 1 60 ? 100.446 288.284 48.276 1.00 30.64 40 ILE E N 1
ATOM 297 C CA . ILE A 1 60 ? 100.646 288.651 49.652 1.00 27.53 40 ILE E CA 1
ATOM 298 C C . ILE A 1 60 ? 99.569 288.159 50.585 1.00 26.95 40 ILE E C 1
ATOM 299 O O . ILE A 1 60 ? 99.668 288.351 51.748 1.00 24.06 40 ILE E O 1
ATOM 304 N N . GLY A 1 61 ? 98.556 287.544 50.062 1.00 26.24 41 GLY E N 1
ATOM 305 C CA . GLY A 1 61 ? 97.528 287.068 50.920 1.00 27.74 41 GLY E CA 1
ATOM 306 C C . GLY A 1 61 ? 96.690 288.135 51.573 1.00 28.31 41 GLY E C 1
ATOM 307 O O . GLY A 1 61 ? 96.363 288.044 52.703 1.00 28.91 41 GLY E O 1
ATOM 308 N N . ARG A 1 62 ? 96.425 289.176 50.842 1.00 26.27 42 ARG E N 1
ATOM 309 C CA . ARG A 1 62 ? 95.529 290.236 51.262 1.00 26.84 42 ARG E CA 1
ATOM 310 C C . ARG A 1 62 ? 94.571 290.520 50.138 1.00 24.55 42 ARG E C 1
ATOM 311 O O . ARG A 1 62 ? 94.863 290.266 48.984 1.00 22.88 42 ARG E O 1
ATOM 319 N N . ASN A 1 63 ? 93.420 291.094 50.449 1.00 25.33 43 ASN E N 1
ATOM 320 C CA . ASN A 1 63 ? 92.500 291.427 49.371 1.00 25.26 43 ASN E CA 1
ATOM 321 C C . ASN A 1 63 ? 93.001 292.529 48.445 1.00 22.81 43 ASN E C 1
ATOM 322 O O . ASN A 1 63 ? 93.885 293.236 48.780 1.00 21.68 43 ASN E O 1
ATOM 327 N N . GLU A 1 64 ? 92.465 292.582 47.257 1.00 22.23 44 GLU E N 1
ATOM 328 C CA . GLU A 1 64 ? 92.846 293.558 46.264 1.00 25.18 44 GLU E CA 1
ATOM 329 C C . GLU A 1 64 ? 92.793 295.012 46.704 1.00 21.92 44 GLU E C 1
ATOM 330 O O . GLU A 1 64 ? 93.699 295.729 46.489 1.00 21.99 44 GLU E O 1
ATOM 336 N N . VAL A 1 65 ? 91.685 295.425 47.282 1.00 20.82 45 VAL E N 1
ATOM 337 C CA . VAL A 1 65 ? 91.523 296.771 47.767 1.00 20.41 45 VAL E CA 1
ATOM 338 C C . VAL A 1 65 ? 92.517 297.107 48.853 1.00 18.64 45 VAL E C 1
ATOM 339 O O . VAL A 1 65 ? 93.062 298.130 48.860 1.00 19.63 45 VAL E O 1
ATOM 343 N N . ALA A 1 66 ? 92.751 296.196 49.753 1.00 18.19 46 ALA E N 1
ATOM 344 C CA . ALA A 1 66 ? 93.705 296.429 50.835 1.00 18.30 46 ALA E CA 1
ATOM 345 C C . ALA A 1 66 ? 95.120 296.530 50.294 1.00 19.15 46 ALA E C 1
ATOM 346 O O . ALA A 1 66 ? 95.947 297.302 50.803 1.00 20.26 46 ALA E O 1
ATOM 348 N N . THR A 1 67 ? 95.392 295.777 49.239 1.00 18.26 47 THR E N 1
ATOM 349 C CA . THR A 1 67 ? 96.709 295.749 48.671 1.00 17.79 47 THR E CA 1
ATOM 350 C C . THR A 1 67 ? 96.933 297.088 47.940 1.00 17.61 47 THR E C 1
ATOM 351 O O . THR A 1 67 ? 97.945 297.749 48.122 1.00 15.26 47 THR E O 1
ATOM 355 N N . ALA A 1 68 ? 95.961 297.508 47.143 1.00 17.89 48 ALA E N 1
ATOM 356 C CA . ALA A 1 68 ? 96.045 298.848 46.572 1.00 17.34 48 ALA E CA 1
ATOM 357 C C . ALA A 1 68 ? 96.102 299.940 47.654 1.00 16.62 48 ALA E C 1
ATOM 358 O O . ALA A 1 68 ? 96.880 300.901 47.505 1.00 14.83 48 ALA E O 1
ATOM 360 N N . ALA A 1 69 ? 95.318 299.811 48.736 1.00 15.89 49 ALA E N 1
ATOM 361 C CA . ALA A 1 69 ? 95.365 300.829 49.778 1.00 16.22 49 ALA E CA 1
ATOM 362 C C . ALA A 1 69 ? 96.767 300.948 50.347 1.00 16.59 49 ALA E C 1
ATOM 363 O O . ALA A 1 69 ? 97.262 302.067 50.583 1.00 17.28 49 ALA E O 1
ATOM 365 N N . LEU A 1 70 ? 97.412 299.807 50.569 1.00 17.60 50 LEU E N 1
ATOM 366 C CA . LEU A 1 70 ? 98.829 299.747 50.995 1.00 18.13 50 LEU E CA 1
ATOM 367 C C . LEU A 1 70 ? 99.776 300.505 50.036 1.00 18.28 50 LEU E C 1
ATOM 368 O O . LEU A 1 70 ? 100.602 301.307 50.464 1.00 19.34 50 LEU E O 1
ATOM 373 N N . PHE A 1 71 ? 99.604 300.336 48.731 1.00 18.11 51 PHE E N 1
ATOM 374 C CA . PHE A 1 71 ? 100.436 301.012 47.778 1.00 17.28 51 PHE E CA 1
ATOM 375 C C . PHE A 1 71 ? 100.277 302.558 47.867 1.00 18.27 51 PHE E C 1
ATOM 376 O O . PHE A 1 71 ? 101.224 303.300 47.578 1.00 17.79 51 PHE E O 1
ATOM 384 N N . TYR A 1 72 ? 99.090 303.028 48.271 1.00 18.41 52 TYR E N 1
ATOM 385 C CA . TYR A 1 72 ? 98.798 304.480 48.358 1.00 18.07 52 TYR E CA 1
ATOM 386 C C . TYR A 1 72 ? 99.121 304.999 49.786 1.00 17.73 52 TYR E C 1
ATOM 387 O O . TYR A 1 72 ? 98.813 306.122 50.100 1.00 16.90 52 TYR E O 1
ATOM 396 N N . GLY A 1 73 ? 99.732 304.192 50.638 1.00 17.66 53 GLY E N 1
ATOM 397 C CA . GLY A 1 73 ? 100.162 304.662 51.968 1.00 17.93 53 GLY E CA 1
ATOM 398 C C . GLY A 1 73 ? 99.109 304.571 53.078 1.00 17.75 53 GLY E C 1
ATOM 399 O O . GLY A 1 73 ? 99.345 305.036 54.196 1.00 17.40 53 GLY E O 1
ATOM 400 N N . GLN A 1 74 ? 98.003 303.908 52.760 1.00 17.15 54 GLN E N 1
ATOM 401 C CA . GLN A 1 74 ? 96.791 303.841 53.550 1.00 16.48 54 GLN E CA 1
ATOM 402 C C . GLN A 1 74 ? 96.587 302.530 54.305 1.00 18.67 54 GLN E C 1
ATOM 403 O O . GLN A 1 74 ? 95.466 302.227 54.748 1.00 18.75 54 GLN E O 1
ATOM 409 N N . ALA A 1 75 ? 97.676 301.763 54.458 1.00 18.92 55 ALA E N 1
ATOM 410 C CA . ALA A 1 75 ? 97.697 300.513 55.193 1.00 19.30 55 ALA E CA 1
ATOM 411 C C . ALA A 1 75 ? 99.111 300.170 55.532 1.00 20.66 55 ALA E C 1
ATOM 412 O O . ALA A 1 75 ? 100.050 300.816 55.031 1.00 22.06 55 ALA E O 1
ATOM 414 N N . LYS A 1 76 ? 99.244 299.198 56.419 1.00 21.70 56 LYS E N 1
ATOM 415 C CA . LYS A 1 76 ? 100.534 298.864 56.984 1.00 25.10 56 LYS E CA 1
ATOM 416 C C . LYS A 1 76 ? 100.946 297.487 56.505 1.00 24.26 56 LYS E C 1
ATOM 417 O O . LYS A 1 76 ? 100.156 296.553 56.550 1.00 23.08 56 LYS E O 1
ATOM 423 N N . ALA A 1 77 ? 102.199 297.379 56.086 1.00 26.86 57 ALA E N 1
ATOM 424 C CA . ALA A 1 77 ? 102.744 296.087 55.617 1.00 28.39 57 ALA E CA 1
ATOM 425 C C . ALA A 1 77 ? 103.258 295.309 56.793 1.00 27.08 57 ALA E C 1
ATOM 426 O O . ALA A 1 77 ? 104.091 295.832 57.518 1.00 29.42 57 ALA E O 1
ATOM 428 N N . SER A 1 78 ? 102.780 294.074 56.972 1.00 25.22 58 SER E N 1
ATOM 429 C CA . SER A 1 78 ? 103.358 293.184 57.985 1.00 28.12 58 SER E CA 1
ATOM 430 C C . SER A 1 78 ? 104.727 292.741 57.522 1.00 28.12 58 SER E C 1
ATOM 431 O O . SER A 1 78 ? 105.088 292.993 56.384 1.00 27.46 58 SER E O 1
ATOM 434 N N . PRO A 1 79 ? 105.528 292.142 58.406 1.00 32.08 59 PRO E N 1
ATOM 435 C CA . PRO A 1 79 ? 106.844 291.662 57.925 1.00 32.01 59 PRO E CA 1
ATOM 436 C C . PRO A 1 79 ? 106.725 290.643 56.781 1.00 30.17 59 PRO E C 1
ATOM 437 O O . PRO A 1 79 ? 107.531 290.677 55.835 1.00 27.05 59 PRO E O 1
ATOM 441 N N . GLU A 1 80 ? 105.713 289.778 56.849 1.00 30.25 60 GLU E N 1
ATOM 442 C CA . GLU A 1 80 ? 105.460 288.836 55.767 1.00 31.94 60 GLU E CA 1
ATOM 443 C C . GLU A 1 80 ? 105.128 289.585 54.448 1.00 32.58 60 GLU E C 1
ATOM 444 O O . GLU A 1 80 ? 105.699 289.247 53.382 1.00 29.28 60 GLU E O 1
ATOM 450 N N . ASP A 1 81 ? 104.271 290.629 54.524 1.00 28.56 61 ASP E N 1
ATOM 451 C CA . ASP A 1 81 ? 103.958 291.448 53.346 1.00 26.55 61 ASP E CA 1
ATOM 452 C C . ASP A 1 81 ? 105.219 292.018 52.707 1.00 27.00 61 ASP E C 1
ATOM 453 O O . ASP A 1 81 ? 105.321 292.094 51.471 1.00 25.90 61 ASP E O 1
ATOM 458 N N . ILE A 1 82 ? 106.138 292.461 53.558 1.00 24.75 62 ILE E N 1
ATOM 459 C CA . ILE A 1 82 ? 107.362 293.060 53.093 1.00 31.10 62 ILE E CA 1
ATOM 460 C C . ILE A 1 82 ? 108.236 292.074 52.280 1.00 32.84 62 ILE E C 1
ATOM 461 O O . ILE A 1 82 ? 108.780 292.457 51.210 1.00 32.10 62 ILE E O 1
ATOM 466 N N . LYS A 1 83 ? 108.338 290.840 52.789 1.00 35.78 63 LYS E N 1
ATOM 467 C CA . LYS A 1 83 ? 109.057 289.737 52.119 1.00 40.53 63 LYS E CA 1
ATOM 468 C C . LYS A 1 83 ? 108.340 289.290 50.870 1.00 36.20 63 LYS E C 1
ATOM 469 O O . LYS A 1 83 ? 108.959 289.085 49.833 1.00 35.76 63 LYS E O 1
ATOM 475 N N . ASN A 1 84 ? 107.033 289.131 50.967 1.00 32.65 64 ASN E N 1
ATOM 476 C CA . ASN A 1 84 ? 106.247 288.828 49.787 1.00 29.77 64 ASN E CA 1
ATOM 477 C C . ASN A 1 84 ? 106.260 289.896 48.677 1.00 29.31 64 ASN E C 1
ATOM 478 O O . ASN A 1 84 ? 106.348 289.535 47.498 1.00 27.23 64 ASN E O 1
ATOM 483 N N . LEU A 1 85 ? 106.260 291.184 49.041 1.00 27.16 65 LEU E N 1
ATOM 484 C CA . LEU A 1 85 ? 106.326 292.256 48.037 1.00 26.89 65 LEU E CA 1
ATOM 485 C C . LEU A 1 85 ? 107.715 292.321 47.400 1.00 26.87 65 LEU E C 1
ATOM 486 O O . LEU A 1 85 ? 107.846 292.616 46.237 1.00 26.08 65 LEU E O 1
ATOM 491 N N . SER A 1 86 ? 108.748 292.114 48.200 1.00 29.48 66 SER E N 1
ATOM 492 C CA . SER A 1 86 ? 110.119 292.139 47.741 1.00 31.09 66 SER E CA 1
ATOM 493 C C . SER A 1 86 ? 110.267 291.089 46.655 1.00 30.63 66 SER E C 1
ATOM 494 O O . SER A 1 86 ? 110.630 291.402 45.505 1.00 28.34 66 SER E O 1
ATOM 497 N N . SER A 1 87 ? 109.836 289.883 46.986 1.00 29.45 67 SER E N 1
ATOM 498 C CA . SER A 1 87 ? 109.801 288.804 46.019 1.00 34.89 67 SER E CA 1
ATOM 499 C C . SER A 1 87 ? 108.992 289.095 44.704 1.00 33.96 67 SER E C 1
ATOM 500 O O . SER A 1 87 ? 109.558 289.030 43.641 1.00 29.93 67 SER E O 1
ATOM 503 N N . VAL A 1 88 ? 107.697 289.424 44.767 1.00 32.19 68 VAL E N 1
ATOM 504 C CA . VAL A 1 88 ? 106.941 289.583 43.533 1.00 31.07 68 VAL E CA 1
ATOM 505 C C . VAL A 1 88 ? 107.285 290.829 42.745 1.00 29.33 68 VAL E C 1
ATOM 506 O O . VAL A 1 88 ? 107.109 290.849 41.529 1.00 30.41 68 VAL E O 1
ATOM 510 N N . LEU A 1 89 ? 107.760 291.871 43.417 1.00 29.09 69 LEU E N 1
ATOM 511 C CA . LEU A 1 89 ? 108.072 293.143 42.748 1.00 28.91 69 LEU E CA 1
ATOM 512 C C . LEU A 1 89 ? 109.556 293.248 42.380 1.00 31.34 69 LEU E C 1
ATOM 513 O O . LEU A 1 89 ? 109.948 294.098 41.573 1.00 29.18 69 LEU E O 1
ATOM 518 N N . GLY A 1 90 ? 110.384 292.373 42.963 1.00 33.12 70 GLY E N 1
ATOM 519 C CA . GLY A 1 90 ? 111.820 292.422 42.682 1.00 32.86 70 GLY E CA 1
ATOM 520 C C . GLY A 1 90 ? 112.501 293.617 43.325 1.00 35.08 70 GLY E C 1
ATOM 521 O O . GLY A 1 90 ? 113.416 294.173 42.735 1.00 30.92 70 GLY E O 1
ATOM 522 N N . ILE A 1 91 ? 112.071 293.985 44.544 1.00 30.57 71 ILE E N 1
ATOM 523 C CA . ILE A 1 91 ? 112.698 295.101 45.283 1.00 33.50 71 ILE E CA 1
ATOM 524 C C . ILE A 1 91 ? 113.468 294.424 46.395 1.00 32.13 71 ILE E C 1
ATOM 525 O O . ILE A 1 91 ? 112.980 293.456 46.986 1.00 32.84 71 ILE E O 1
ATOM 530 N N . PRO A 1 92 ? 114.702 294.861 46.634 1.00 34.52 72 PRO E N 1
ATOM 531 C CA . PRO A 1 92 ? 115.401 294.198 47.750 1.00 35.84 72 PRO E CA 1
ATOM 532 C C . PRO A 1 92 ? 114.699 294.498 49.116 1.00 37.12 72 PRO E C 1
ATOM 533 O O . PRO A 1 92 ? 114.216 295.644 49.385 1.00 33.20 72 PRO E O 1
ATOM 537 N N . VAL A 1 93 ? 114.535 293.440 49.890 1.00 32.46 73 VAL E N 1
ATOM 538 C CA . VAL A 1 93 ? 113.900 293.507 51.166 1.00 36.47 73 VAL E CA 1
ATOM 539 C C . VAL A 1 93 ? 114.357 294.687 52.044 1.00 40.21 73 VAL E C 1
ATOM 540 O O . VAL A 1 93 ? 113.495 295.297 52.681 1.00 35.37 73 VAL E O 1
ATOM 544 N N . ALA A 1 94 ? 115.654 295.022 52.072 1.00 36.16 74 ALA E N 1
ATOM 545 C CA . ALA A 1 94 ? 116.136 296.117 52.938 1.00 39.39 74 ALA E CA 1
ATOM 546 C C . ALA A 1 94 ? 115.614 297.465 52.479 1.00 37.11 74 ALA E C 1
ATOM 547 O O . ALA A 1 94 ? 115.498 298.396 53.297 1.00 35.12 74 ALA E O 1
ATOM 549 N N . VAL A 1 95 ? 115.359 297.593 51.176 1.00 34.96 75 VAL E N 1
ATOM 550 C CA . VAL A 1 95 ? 114.780 298.841 50.665 1.00 36.42 75 VAL E CA 1
ATOM 551 C C . VAL A 1 95 ? 113.341 299.024 51.185 1.00 32.15 75 VAL E C 1
ATOM 552 O O . VAL A 1 95 ? 113.010 300.095 51.702 1.00 28.76 75 VAL E O 1
ATOM 556 N N . LEU A 1 96 ? 112.528 297.964 51.118 1.00 29.46 76 LEU E N 1
ATOM 557 C CA . LEU A 1 96 ? 111.184 298.011 51.697 1.00 32.00 76 LEU E CA 1
ATOM 558 C C . LEU A 1 96 ? 111.139 298.128 53.234 1.00 32.02 76 LEU E C 1
ATOM 559 O O . LEU A 1 96 ? 110.303 298.885 53.774 1.00 30.59 76 LEU E O 1
ATOM 564 N N . GLU A 1 97 ? 112.029 297.420 53.920 1.00 28.16 77 GLU E N 1
ATOM 565 C CA . GLU A 1 97 ? 112.086 297.463 55.376 1.00 31.91 77 GLU E CA 1
ATOM 566 C C . GLU A 1 97 ? 112.389 298.887 55.810 1.00 31.20 77 GLU E C 1
ATOM 567 O O . GLU A 1 97 ? 111.837 299.309 56.812 1.00 33.99 77 GLU E O 1
ATOM 573 N N . SER A 1 98 ? 113.218 299.632 55.079 1.00 26.23 78 SER E N 1
ATOM 574 C CA . SER A 1 98 ? 113.530 300.986 55.522 1.00 30.06 78 SER E CA 1
ATOM 575 C C . SER A 1 98 ? 112.484 302.025 55.033 1.00 29.39 78 SER E C 1
ATOM 576 O O . SER A 1 98 ? 112.125 302.917 55.783 1.00 35.34 78 SER E O 1
ATOM 579 N N . GLN A 1 99 ? 111.926 301.888 53.834 1.00 26.58 79 GLN E N 1
ATOM 580 C CA . GLN A 1 99 ? 110.880 302.824 53.430 1.00 24.78 79 GLN E CA 1
ATOM 581 C C . GLN A 1 99 ? 109.476 302.556 54.001 1.00 24.26 79 GLN E C 1
ATOM 582 O O . GLN A 1 99 ? 108.685 303.482 54.093 1.00 21.72 79 GLN E O 1
ATOM 588 N N . MET A 1 100 ? 109.163 301.293 54.310 1.00 23.54 80 MET E N 1
ATOM 589 C CA . MET A 1 100 ? 107.874 300.893 54.821 1.00 22.51 80 MET E CA 1
ATOM 590 C C . MET A 1 100 ? 107.811 300.680 56.327 1.00 24.08 80 MET E C 1
ATOM 591 O O . MET A 1 100 ? 106.831 300.104 56.814 1.00 25.87 80 MET E O 1
ATOM 596 N N . SER A 1 101 ? 108.803 301.191 57.050 1.00 23.27 81 SER E N 1
ATOM 597 C CA . SER A 1 101 ? 108.860 301.098 58.506 1.00 26.44 81 SER E CA 1
ATOM 598 C C . SER A 1 101 ? 107.825 302.084 59.140 1.00 25.26 81 SER E C 1
ATOM 599 O O . SER A 1 101 ? 107.282 302.970 58.483 1.00 22.89 81 SER E O 1
ATOM 602 N N . GLY A 1 102 ? 107.642 301.924 60.441 1.00 23.27 82 GLY E N 1
ATOM 603 C CA . GLY A 1 102 ? 106.694 302.687 61.219 1.00 24.21 82 GLY E CA 1
ATOM 604 C C . GLY A 1 102 ? 105.248 302.485 60.817 1.00 21.55 82 GLY E C 1
ATOM 605 O O . GLY A 1 102 ? 104.830 301.399 60.478 1.00 21.10 82 GLY E O 1
ATOM 606 N N . PHE A 1 103 ? 104.482 303.495 61.049 1.00 20.55 83 PHE E N 1
ATOM 607 C CA . PHE A 1 103 ? 103.075 303.374 60.903 1.00 20.72 83 PHE E CA 1
ATOM 608 C C . PHE A 1 103 ? 102.498 304.305 59.870 1.00 19.34 83 PHE E C 1
ATOM 609 O O . PHE A 1 103 ? 102.924 305.401 59.718 1.00 18.04 83 PHE E O 1
ATOM 617 N N . PRO A 1 104 ? 101.466 303.849 59.199 1.00 18.38 84 PRO E N 1
ATOM 618 C CA . PRO A 1 104 ? 100.798 304.671 58.201 1.00 18.57 84 PRO E CA 1
ATOM 619 C C . PRO A 1 104 ? 100.223 305.968 58.783 1.00 17.51 84 PRO E C 1
ATOM 620 O O . PRO A 1 104 ? 99.803 306.014 59.874 1.00 18.52 84 PRO E O 1
ATOM 624 N N . ASP A 1 105 ? 100.315 307.015 58.007 1.00 17.86 85 ASP E N 1
ATOM 625 C CA . ASP A 1 105 ? 99.802 308.324 58.301 1.00 17.19 85 ASP E CA 1
ATOM 626 C C . ASP A 1 105 ? 98.722 308.574 57.257 1.00 16.23 85 ASP E C 1
ATOM 627 O O . ASP A 1 105 ? 98.892 309.331 56.343 1.00 15.49 85 ASP E O 1
ATOM 632 N N . ARG A 1 106 ? 97.631 307.871 57.438 1.00 14.87 86 ARG E N 1
ATOM 633 C CA . ARG A 1 106 ? 96.481 307.857 56.556 1.00 15.85 86 ARG E CA 1
ATOM 634 C C . ARG A 1 106 ? 95.721 309.162 56.334 1.00 17.06 86 ARG E C 1
ATOM 635 O O . ARG A 1 106 ? 95.666 310.005 57.161 1.00 15.27 86 ARG E O 1
ATOM 643 N N . GLY A 1 107 ? 95.123 309.258 55.168 1.00 18.87 87 GLY E N 1
ATOM 644 C CA . GLY A 1 107 ? 94.258 310.345 54.798 1.00 19.19 87 GLY E CA 1
ATOM 645 C C . GLY A 1 107 ? 94.750 311.460 53.930 1.00 20.21 87 GLY E C 1
ATOM 646 O O . GLY A 1 107 ? 94.022 312.329 53.611 1.00 19.35 87 GLY E O 1
ATOM 647 N N . ARG A 1 108 ? 95.996 311.405 53.533 1.00 18.87 88 ARG E N 1
ATOM 648 C CA . ARG A 1 108 ? 96.512 312.451 52.680 1.00 19.06 88 ARG E CA 1
ATOM 649 C C . ARG A 1 108 ? 96.319 312.180 51.190 1.00 18.27 88 ARG E C 1
ATOM 650 O O . ARG A 1 108 ? 96.566 313.079 50.464 1.00 16.95 88 ARG E O 1
ATOM 658 N N . SER A 1 109 ? 95.903 310.975 50.760 1.00 19.16 89 SER E N 1
ATOM 659 C CA . SER A 1 109 ? 95.894 310.612 49.313 1.00 19.80 89 SER E CA 1
ATOM 660 C C . SER A 1 109 ? 94.773 311.272 48.534 1.00 20.76 89 SER E C 1
ATOM 661 O O . SER A 1 109 ? 94.935 311.516 47.339 1.00 22.24 89 SER E O 1
ATOM 664 N N . VAL A 1 110 ? 93.660 311.559 49.219 1.00 20.92 90 VAL E N 1
ATOM 665 C CA . VAL A 1 110 ? 92.483 312.176 48.635 1.00 22.97 90 VAL E CA 1
ATOM 666 C C . VAL A 1 110 ? 92.282 313.593 49.154 1.00 25.02 90 VAL E C 1
ATOM 667 O O . VAL A 1 110 ? 91.946 313.786 50.299 1.00 26.85 90 VAL E O 1
ATOM 671 N N . GLU A 1 111 ? 92.429 314.598 48.311 1.00 29.34 91 GLU E N 1
ATOM 672 C CA . GLU A 1 111 ? 92.066 315.955 48.748 1.00 33.94 91 GLU E CA 1
ATOM 673 C C . GLU A 1 111 ? 90.542 316.205 48.654 1.00 31.32 91 GLU E C 1
ATOM 674 O O . GLU A 1 111 ? 89.943 316.047 47.601 1.00 31.75 91 GLU E O 1
ATOM 680 N N . MET A 1 112 ? 89.936 316.597 49.755 1.00 28.96 92 MET E N 1
ATOM 681 C CA . MET A 1 112 ? 88.497 316.715 49.842 1.00 27.54 92 MET E CA 1
ATOM 682 C C . MET A 1 112 ? 88.105 318.150 49.575 1.00 26.65 92 MET E C 1
ATOM 683 O O . MET A 1 112 ? 88.861 319.084 49.881 1.00 27.91 92 MET E O 1
ATOM 688 N N . PRO A 1 113 ? 86.968 318.354 48.917 1.00 25.62 93 PRO E N 1
ATOM 689 C CA . PRO A 1 113 ? 86.173 317.289 48.323 1.00 24.46 93 PRO E CA 1
ATOM 690 C C . PRO A 1 113 ? 86.897 316.661 47.118 1.00 21.00 93 PRO E C 1
ATOM 691 O O . PRO A 1 113 ? 87.670 317.314 46.479 1.00 19.81 93 PRO E O 1
ATOM 695 N N . PRO A 1 114 ? 86.664 315.418 46.803 1.00 20.59 94 PRO E N 1
ATOM 696 C CA . PRO A 1 114 ? 87.392 314.788 45.695 1.00 20.28 94 PRO E CA 1
ATOM 697 C C . PRO A 1 114 ? 87.121 315.356 44.289 1.00 18.62 94 PRO E C 1
ATOM 698 O O . PRO A 1 114 ? 86.001 315.582 43.954 1.00 17.44 94 PRO E O 1
ATOM 702 N N . LYS A 1 115 ? 88.148 315.613 43.498 1.00 19.43 95 LYS E N 1
ATOM 703 C CA . LYS A 1 115 ? 87.917 316.090 42.137 1.00 20.64 95 LYS E CA 1
ATOM 704 C C . LYS A 1 115 ? 87.849 314.931 41.139 1.00 18.15 95 LYS E C 1
ATOM 705 O O . LYS A 1 115 ? 87.165 315.028 40.213 1.00 17.56 95 LYS E O 1
ATOM 711 N N . GLU A 1 116 ? 88.536 313.841 41.412 1.00 15.80 96 GLU E N 1
ATOM 712 C CA . GLU A 1 116 ? 88.527 312.651 40.556 1.00 15.93 96 GLU E CA 1
ATOM 713 C C . GLU A 1 116 ? 87.076 312.099 40.476 1.00 14.51 96 GLU E C 1
ATOM 714 O O . GLU A 1 116 ? 86.541 311.745 41.458 1.00 15.28 96 GLU E O 1
ATOM 720 N N . PRO A 1 117 ? 86.499 311.995 39.291 1.00 14.36 97 PRO E N 1
ATOM 721 C CA . PRO A 1 117 ? 85.075 311.685 39.151 1.00 13.85 97 PRO E CA 1
ATOM 722 C C . PRO A 1 117 ? 84.633 310.412 39.789 1.00 14.77 97 PRO E C 1
ATOM 723 O O . PRO A 1 117 ? 83.575 310.390 40.448 1.00 15.43 97 PRO E O 1
ATOM 727 N N . LEU A 1 118 ? 85.422 309.349 39.667 1.00 15.05 98 LEU E N 1
ATOM 728 C CA . LEU A 1 118 ? 85.005 308.074 40.240 1.00 15.25 98 LEU E CA 1
ATOM 729 C C . LEU A 1 118 ? 84.934 308.178 41.773 1.00 15.57 98 LEU E C 1
ATOM 730 O O . LEU A 1 118 ? 84.001 307.699 42.383 1.00 13.47 98 LEU E O 1
ATOM 735 N N . ILE A 1 119 ? 85.964 308.758 42.386 1.00 15.58 99 ILE E N 1
ATOM 736 C CA . ILE A 1 119 ? 85.982 308.910 43.842 1.00 14.96 99 ILE E CA 1
ATOM 737 C C . ILE A 1 119 ? 84.893 309.944 44.239 1.00 14.80 99 ILE E C 1
ATOM 738 O O . ILE A 1 119 ? 84.233 309.775 45.270 1.00 15.37 99 ILE E O 1
ATOM 743 N N . TYR A 1 120 ? 84.664 310.968 43.409 1.00 13.42 100 TYR E N 1
ATOM 744 C CA . TYR A 1 120 ? 83.581 311.905 43.712 1.00 13.42 100 TYR E CA 1
ATOM 745 C C . TYR A 1 120 ? 82.258 311.175 43.888 1.00 13.85 100 TYR E C 1
ATOM 746 O O . TYR A 1 120 ? 81.495 311.538 44.768 1.00 13.18 100 TYR E O 1
ATOM 755 N N . ARG A 1 121 ? 81.970 310.157 43.066 1.00 13.58 101 ARG E N 1
ATOM 756 C CA . ARG A 1 121 ? 80.666 309.521 43.177 1.00 13.48 101 ARG E CA 1
ATOM 757 C C . ARG A 1 121 ? 80.461 308.851 44.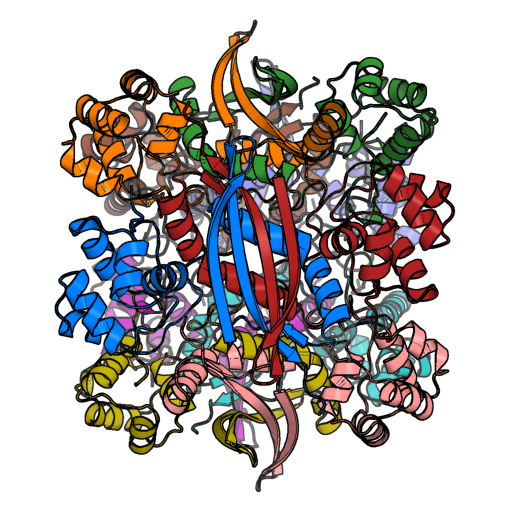517 1.00 13.55 101 ARG E C 1
ATOM 758 O O . ARG A 1 121 ? 79.328 308.748 44.981 1.00 14.66 101 ARG E O 1
ATOM 766 N N . LEU A 1 122 ? 81.550 308.375 45.106 1.00 14.59 102 LEU E N 1
ATOM 767 C CA . LEU A 1 122 ? 81.567 307.753 46.407 1.00 15.69 102 LEU E CA 1
ATOM 768 C C . LEU A 1 122 ? 81.255 308.799 47.482 1.00 15.46 102 LEU E C 1
ATOM 769 O O . LEU A 1 122 ? 80.516 308.566 48.367 1.00 16.33 102 LEU E O 1
ATOM 774 N N . TYR A 1 123 ? 81.819 309.967 47.319 1.00 14.41 103 TYR E N 1
ATOM 775 C CA . TYR A 1 123 ? 81.576 311.080 48.179 1.00 15.89 103 TYR E CA 1
ATOM 776 C C . TYR A 1 123 ? 80.123 311.517 48.079 1.00 17.03 103 TYR E C 1
ATOM 777 O O . TYR A 1 123 ? 79.517 311.756 49.059 1.00 16.14 103 TYR E O 1
ATOM 786 N N . GLU A 1 124 ? 79.584 311.551 46.864 1.00 16.77 104 GLU E N 1
ATOM 787 C CA . GLU A 1 124 ? 78.215 311.904 46.617 1.00 16.21 104 GLU E CA 1
ATOM 788 C C . GLU A 1 124 ? 77.247 310.940 47.305 1.00 16.32 104 GLU E C 1
ATOM 789 O O . GLU A 1 124 ? 76.259 311.361 47.810 1.00 15.77 104 GLU E O 1
ATOM 795 N N . ILE A 1 125 ? 77.576 309.663 47.290 1.00 15.09 105 ILE E N 1
ATOM 796 C CA . ILE A 1 125 ? 76.792 308.672 47.942 1.00 14.40 105 ILE E CA 1
ATOM 797 C C . ILE A 1 125 ? 76.753 308.963 49.433 1.00 15.86 105 ILE E C 1
ATOM 798 O O . ILE A 1 125 ? 75.715 308.887 50.016 1.00 15.17 105 ILE E O 1
ATOM 803 N N . VAL A 1 126 ? 77.882 309.347 50.016 1.00 14.84 106 VAL E N 1
ATOM 804 C CA . VAL A 1 126 ? 77.893 309.613 51.437 1.00 16.08 106 VAL E CA 1
ATOM 805 C C . VAL A 1 126 ? 76.938 310.848 51.676 1.00 18.92 106 VAL E C 1
ATOM 806 O O . VAL A 1 126 ? 76.155 310.946 52.665 1.00 16.39 106 VAL E O 1
ATOM 810 N N . GLN A 1 127 ? 77.052 311.795 50.771 1.00 20.09 107 GLN E N 1
ATOM 811 C CA . GLN A 1 127 ? 76.305 313.039 50.887 1.00 23.06 107 GLN E CA 1
ATOM 812 C C . GLN A 1 127 ? 74.784 312.759 50.812 1.00 21.54 107 GLN E C 1
ATOM 813 O O . GLN A 1 127 ? 74.047 313.204 51.652 1.00 23.34 107 GLN E O 1
ATOM 819 N N . ASN A 1 128 ? 74.346 311.969 49.859 1.00 19.84 108 ASN E N 1
ATOM 820 C CA . ASN A 1 128 ? 72.916 311.755 49.623 1.00 21.26 108 ASN E CA 1
ATOM 821 C C . ASN A 1 128 ? 72.290 310.642 50.426 1.00 23.89 108 ASN E C 1
ATOM 822 O O . ASN A 1 128 ? 71.064 310.610 50.520 1.00 25.27 108 ASN E O 1
ATOM 827 N N . TYR A 1 129 ? 73.097 309.718 50.969 1.00 20.84 109 TYR E N 1
ATOM 828 C CA . TYR A 1 129 ? 72.585 308.636 51.785 1.00 18.62 109 TYR E CA 1
ATOM 829 C C . TYR A 1 129 ? 73.047 308.650 53.236 1.00 17.18 109 TYR E C 1
ATOM 830 O O . TYR A 1 129 ? 72.670 307.759 53.974 1.00 15.55 109 TYR E O 1
ATOM 839 N N . GLY A 1 130 ? 73.903 309.603 53.635 1.00 14.76 110 GLY E N 1
ATOM 840 C CA . GLY A 1 130 ? 74.431 309.624 54.967 1.00 14.95 110 GLY E CA 1
ATOM 841 C C . GLY A 1 130 ? 73.387 309.442 56.080 1.00 14.68 110 GLY E C 1
ATOM 842 O O . GLY A 1 130 ? 73.473 308.509 56.895 1.00 13.00 110 GLY E O 1
ATOM 843 N N . TYR A 1 131 ? 72.425 310.350 56.104 1.00 14.88 111 TYR E N 1
ATOM 844 C CA . TYR A 1 131 ? 71.368 310.314 57.131 1.00 15.61 111 TYR E CA 1
ATOM 845 C C . TYR A 1 131 ? 70.430 309.131 56.948 1.00 15.69 111 TYR E C 1
ATOM 846 O O . TYR A 1 131 ? 69.894 308.636 57.968 1.00 17.03 111 TYR E O 1
ATOM 855 N N . ALA A 1 132 ? 70.246 308.674 55.695 1.00 14.51 112 ALA E N 1
ATOM 856 C CA . ALA A 1 132 ? 69.480 307.498 55.434 1.00 14.85 112 ALA E CA 1
ATOM 857 C C . ALA A 1 132 ? 70.140 306.258 56.038 1.00 15.60 112 ALA E C 1
ATOM 858 O O . ALA A 1 132 ? 69.481 305.471 56.737 1.00 16.86 112 ALA E O 1
ATOM 860 N N . TYR A 1 133 ? 71.431 306.067 55.765 1.00 15.11 113 TYR E N 1
ATOM 861 C CA . TYR A 1 133 ? 72.196 305.014 56.364 1.00 13.90 113 TYR E CA 1
ATOM 862 C C . TYR A 1 133 ? 72.160 305.176 57.894 1.00 15.12 113 TYR E C 1
ATOM 863 O O . TYR A 1 133 ? 71.998 304.206 58.640 1.00 14.27 113 TYR E O 1
ATOM 872 N N . LYS A 1 134 ? 72.365 306.367 58.398 1.00 14.67 114 LYS E N 1
ATOM 873 C CA . LYS A 1 134 ? 72.330 306.527 59.875 1.00 15.08 114 LYS E CA 1
ATOM 874 C C . LYS A 1 134 ? 70.969 306.116 60.477 1.00 15.47 114 LYS E C 1
ATOM 875 O O . LYS A 1 134 ? 70.923 305.429 61.492 1.00 14.44 114 LYS E O 1
ATOM 881 N N . ALA A 1 135 ? 69.883 306.570 59.851 1.00 15.34 115 ALA E N 1
ATOM 882 C CA . ALA A 1 135 ? 68.554 306.211 60.317 1.00 16.84 115 ALA E CA 1
ATOM 883 C C . ALA A 1 135 ? 68.374 304.694 60.323 1.00 16.49 115 ALA E C 1
ATOM 884 O O . ALA A 1 135 ? 67.964 304.162 61.308 1.00 17.81 115 ALA E O 1
ATOM 886 N N . VAL A 1 136 ? 68.752 304.024 59.260 1.00 16.78 116 VAL E N 1
ATOM 887 C CA . VAL A 1 136 ? 68.543 302.572 59.158 1.00 18.57 116 VAL E CA 1
ATOM 888 C C . VAL A 1 136 ? 69.408 301.839 60.147 1.00 19.73 116 VAL E C 1
ATOM 889 O O . VAL A 1 136 ? 68.940 300.928 60.838 1.00 18.97 116 VAL E O 1
ATOM 893 N N . LEU A 1 137 ? 70.662 302.295 60.299 1.00 18.01 117 LEU E N 1
ATOM 894 C CA . LEU A 1 137 ? 71.599 301.658 61.191 1.00 17.19 117 LEU E CA 1
ATOM 895 C C . LEU A 1 137 ? 71.180 301.818 62.611 1.00 16.81 117 LEU E C 1
ATOM 896 O O . LEU A 1 137 ? 71.286 300.905 63.392 1.00 16.68 117 LEU E O 1
ATOM 901 N N . ASN A 1 138 ? 70.659 302.983 62.919 1.00 15.82 118 ASN E N 1
ATOM 902 C CA . ASN A 1 138 ? 70.242 303.288 64.251 1.00 15.37 118 ASN E CA 1
ATOM 903 C C . ASN A 1 138 ? 69.034 302.379 64.590 1.00 16.18 118 ASN E C 1
ATOM 904 O O . ASN A 1 138 ? 68.928 301.956 65.710 1.00 15.52 118 ASN E O 1
ATOM 909 N N . GLU A 1 139 ? 68.082 302.201 63.679 1.00 17.04 119 GLU E N 1
ATOM 910 C CA . GLU A 1 139 ? 66.886 301.390 64.033 1.00 19.11 119 GLU E CA 1
ATOM 911 C C . GLU A 1 139 ? 67.249 299.873 64.084 1.00 20.84 119 GLU E C 1
ATOM 912 O O . GLU A 1 139 ? 66.649 299.140 64.823 1.00 19.94 119 GLU E O 1
ATOM 918 N N . LYS A 1 140 ? 68.260 299.440 63.313 1.00 23.79 120 LYS E N 1
ATOM 919 C CA . LYS A 1 140 ? 68.791 298.075 63.403 1.00 23.82 120 LYS E CA 1
ATOM 920 C C . LYS A 1 140 ? 69.714 297.762 64.598 1.00 23.07 120 LYS E C 1
ATOM 921 O O . LYS A 1 140 ? 69.733 296.633 65.087 1.00 21.71 120 LYS E O 1
ATOM 927 N N . PHE A 1 141 ? 70.512 298.731 65.016 1.00 21.53 121 PHE E N 1
ATOM 928 C CA . PHE A 1 141 ? 71.604 298.514 65.944 1.00 20.85 121 PHE E CA 1
ATOM 929 C C . PHE A 1 141 ? 71.562 299.417 67.175 1.00 20.87 121 PHE E C 1
ATOM 930 O O . PHE A 1 141 ? 72.128 299.075 68.214 1.00 19.37 121 PHE E O 1
ATOM 938 N N . GLY A 1 142 ? 70.910 300.579 67.068 1.00 19.73 122 GLY E N 1
ATOM 939 C CA . GLY A 1 142 ? 70.929 301.542 68.102 1.00 17.33 122 GLY E CA 1
ATOM 940 C C . GLY A 1 142 ? 71.919 302.693 67.846 1.00 18.13 122 GLY E C 1
ATOM 941 O O . GLY A 1 142 ? 72.395 302.932 66.725 1.00 16.53 122 GLY E O 1
ATOM 942 N N . ASP A 1 143 ? 72.237 303.368 68.950 1.00 17.40 123 ASP E N 1
ATOM 943 C CA . ASP A 1 143 ? 73.098 304.511 68.987 1.00 17.93 123 ASP E CA 1
ATOM 944 C C . ASP A 1 143 ? 74.533 304.024 68.931 1.00 18.74 123 ASP E C 1
ATOM 945 O O . ASP A 1 143 ? 75.004 303.401 69.894 1.00 19.67 123 ASP E O 1
ATOM 950 N N . GLY A 1 144 ? 75.233 304.348 67.830 1.00 18.48 124 GLY E N 1
ATOM 951 C CA . GLY A 1 144 ? 76.601 303.886 67.645 1.00 18.66 124 GLY E CA 1
ATOM 952 C C . GLY A 1 144 ? 77.108 304.204 66.272 1.00 18.06 124 GLY E C 1
ATOM 953 O O . GLY A 1 144 ? 76.546 305.050 65.606 1.00 18.14 124 GLY E O 1
ATOM 954 N N . ILE A 1 145 ? 78.188 303.545 65.870 1.00 15.78 125 ILE E N 1
ATOM 955 C CA . ILE A 1 145 ? 78.750 303.743 64.535 1.00 14.90 125 ILE E CA 1
ATOM 956 C C . ILE A 1 145 ? 79.087 302.382 63.974 1.00 15.23 125 ILE E C 1
ATOM 957 O O . ILE A 1 145 ? 79.207 301.419 64.728 1.00 16.64 125 ILE E O 1
ATOM 962 N N . MET A 1 146 ? 79.270 302.321 62.665 1.00 15.71 126 MET E N 1
ATOM 963 C CA . MET A 1 146 ? 79.933 301.232 61.971 1.00 16.68 126 MET E CA 1
ATOM 964 C C . MET A 1 146 ? 81.396 301.603 61.938 1.00 17.59 126 MET E C 1
ATOM 965 O O . MET A 1 146 ? 81.763 302.754 61.488 1.00 16.96 126 MET E O 1
ATOM 970 N N . SER A 1 147 ? 82.251 300.703 62.420 1.00 16.36 127 SER E N 1
ATOM 971 C CA . SER A 1 147 ? 83.693 301.030 62.478 1.00 16.85 127 SER E CA 1
ATOM 972 C C . SER A 1 147 ? 84.293 301.110 61.078 1.00 16.12 127 SER E C 1
ATOM 973 O O . SER A 1 147 ? 83.882 300.374 60.186 1.00 15.80 127 SER E O 1
ATOM 976 N N . ALA A 1 148 ? 85.185 302.080 60.878 1.00 16.87 128 ALA E N 1
ATOM 977 C CA . ALA A 1 148 ? 86.066 302.169 59.719 1.00 17.74 128 ALA E CA 1
ATOM 978 C C . ALA A 1 148 ? 87.478 301.586 60.029 1.00 17.71 128 ALA E C 1
ATOM 979 O O . ALA A 1 148 ? 88.349 301.630 59.175 1.00 19.38 128 ALA E O 1
ATOM 981 N N . ILE A 1 149 ? 87.664 301.079 61.225 1.00 17.11 129 ILE E N 1
ATOM 982 C CA . ILE A 1 149 ? 88.931 300.581 61.708 1.00 18.43 129 ILE E CA 1
ATOM 983 C C . ILE A 1 149 ? 88.887 299.074 61.797 1.00 19.43 129 ILE E C 1
ATOM 984 O O . ILE A 1 149 ? 89.665 298.417 61.216 1.00 21.78 129 ILE E O 1
ATOM 989 N N . SER A 1 150 ? 87.937 298.549 62.523 1.00 19.49 130 SER E N 1
ATOM 990 C CA . SER A 1 150 ? 87.663 297.142 62.631 1.00 20.15 130 SER E CA 1
ATOM 991 C C . SER A 1 150 ? 86.677 296.982 61.453 1.00 18.30 130 SER E C 1
ATOM 992 O O . SER A 1 150 ? 85.503 297.041 61.613 1.00 19.28 130 SER E O 1
ATOM 995 N N . PHE A 1 151 ? 87.240 296.760 60.277 1.00 17.60 131 PHE E N 1
ATOM 996 C CA . PHE A 1 151 ? 86.590 296.872 59.021 1.00 17.06 131 PHE E CA 1
ATOM 997 C C . PHE A 1 151 ? 87.314 296.233 57.837 1.00 16.44 131 PHE E C 1
ATOM 998 O O . PHE A 1 151 ? 88.491 296.170 57.818 1.00 17.99 131 PHE E O 1
ATOM 1006 N N . SER A 1 152 ? 86.559 295.778 56.860 1.00 16.35 132 SER E N 1
ATOM 1007 C CA . SER A 1 152 ? 87.064 295.217 55.621 1.00 17.19 132 SER E CA 1
ATOM 1008 C C . SER A 1 152 ? 86.144 295.739 54.520 1.00 17.63 132 SER E C 1
ATOM 1009 O O . SER A 1 152 ? 85.004 296.174 54.773 1.00 17.19 132 SER E O 1
ATOM 1012 N N . THR A 1 153 ? 86.631 295.670 53.304 1.00 18.31 133 THR E N 1
ATOM 1013 C CA . THR A 1 153 ? 85.853 296.127 52.171 1.00 19.92 133 THR E CA 1
ATOM 1014 C C . THR A 1 153 ? 86.349 295.402 50.956 1.00 20.09 133 THR E C 1
ATOM 1015 O O . THR A 1 153 ? 87.510 295.065 50.935 1.00 19.60 133 THR E O 1
ATOM 1019 N N . SER A 1 154 ? 85.512 295.273 49.920 1.00 19.75 134 SER E N 1
ATOM 1020 C CA . SER A 1 154 ? 85.910 294.564 48.709 1.00 20.63 134 SER E CA 1
ATOM 1021 C C . SER A 1 154 ? 85.216 295.190 47.537 1.00 21.13 134 SER E C 1
ATOM 1022 O O . SER A 1 154 ? 84.176 295.898 47.691 1.00 18.34 134 SER E O 1
ATOM 1025 N N . VAL A 1 155 ? 85.800 294.962 46.364 1.00 22.20 135 VAL E N 1
ATOM 1026 C CA . VAL A 1 155 ? 85.187 295.364 45.095 1.00 23.62 135 VAL E CA 1
ATOM 1027 C C . VAL A 1 155 ? 84.935 294.137 44.248 1.00 26.11 135 VAL E C 1
ATOM 1028 O O . VAL A 1 155 ? 85.843 293.360 44.036 1.00 27.24 135 VAL E O 1
ATOM 1032 N N . ASP A 1 156 ? 83.737 294.003 43.718 1.00 25.27 136 ASP E N 1
ATOM 1033 C CA . ASP A 1 156 ? 83.445 292.963 42.761 1.00 27.65 136 ASP E CA 1
ATOM 1034 C C . ASP A 1 156 ? 82.866 293.570 41.485 1.00 23.85 136 ASP E C 1
ATOM 1035 O O . ASP A 1 156 ? 82.291 294.684 41.526 1.00 21.60 136 ASP E O 1
ATOM 1040 N N . LYS A 1 157 ? 83.005 292.823 40.402 1.00 21.17 137 LYS E N 1
ATOM 1041 C CA . LYS A 1 157 ? 82.485 293.123 39.092 1.00 22.67 137 LYS E CA 1
ATOM 1042 C C . LYS A 1 157 ? 81.419 292.088 38.675 1.00 22.74 137 LYS E C 1
ATOM 1043 O O . LYS A 1 157 ? 81.617 290.907 38.754 1.00 23.59 137 LYS E O 1
ATOM 1049 N N . GLU A 1 158 ? 80.323 292.592 38.177 1.00 21.47 138 GLU E N 1
ATOM 1050 C CA . GLU A 1 158 ? 79.186 291.818 37.798 1.00 24.96 138 GLU E CA 1
ATOM 1051 C C . GLU A 1 158 ? 78.528 292.208 36.508 1.00 24.22 138 GLU E C 1
ATOM 1052 O O . GLU A 1 158 ? 78.311 293.339 36.256 1.00 19.87 138 GLU E O 1
ATOM 1058 N N . THR A 1 159 ? 78.181 291.215 35.724 1.00 21.07 139 THR E N 1
ATOM 1059 C CA . THR A 1 159 ? 77.468 291.417 34.499 1.00 20.55 139 THR E CA 1
ATOM 1060 C C . THR A 1 159 ? 76.091 290.790 34.639 1.00 21.59 139 THR E C 1
ATOM 1061 O O . THR A 1 159 ? 75.953 289.688 35.063 1.00 22.00 139 THR E O 1
ATOM 1065 N N . ASP A 1 160 ? 75.071 291.540 34.308 1.00 21.91 140 ASP E N 1
ATOM 1066 C CA . ASP A 1 160 ? 73.725 291.046 34.369 1.00 22.60 140 ASP E CA 1
ATOM 1067 C C . ASP A 1 160 ? 73.285 290.394 33.072 1.00 24.02 140 ASP E C 1
ATOM 1068 O O . ASP A 1 160 ? 73.972 290.399 32.130 1.00 23.77 140 ASP E O 1
ATOM 1073 N N . LYS A 1 161 ? 72.068 289.919 33.026 1.00 27.99 141 LYS E N 1
ATOM 1074 C CA . LYS A 1 161 ? 71.532 289.221 31.868 1.00 30.31 141 LYS E CA 1
ATOM 1075 C C . LYS A 1 161 ? 71.325 290.052 30.601 1.00 29.94 141 LYS E C 1
ATOM 1076 O O . LYS A 1 161 ? 71.236 289.537 29.546 1.00 26.58 141 LYS E O 1
ATOM 1082 N N . ASP A 1 162 ? 71.274 291.357 30.752 1.00 28.76 142 ASP E N 1
ATOM 1083 C CA . ASP A 1 162 ? 71.140 292.251 29.656 1.00 29.70 142 ASP E CA 1
ATOM 1084 C C . ASP A 1 162 ? 72.481 292.755 29.159 1.00 28.53 142 ASP E C 1
ATOM 1085 O O . ASP A 1 162 ? 72.513 293.541 28.289 1.00 29.24 142 ASP E O 1
ATOM 1090 N N . GLY A 1 163 ? 73.578 292.308 29.738 1.00 25.87 143 GLY E N 1
ATOM 1091 C CA . GLY A 1 163 ? 74.884 292.759 29.348 1.00 25.93 143 GLY E CA 1
ATOM 1092 C C . GLY A 1 163 ? 75.434 294.007 30.030 1.00 24.46 143 GLY E C 1
ATOM 1093 O O . GLY A 1 163 ? 76.463 294.481 29.675 1.00 23.78 143 GLY E O 1
ATOM 1094 N N . ASN A 1 164 ? 74.722 294.518 30.998 1.00 24.30 144 ASN E N 1
ATOM 1095 C CA . ASN A 1 164 ? 75.177 295.635 31.789 1.00 26.29 144 ASN E CA 1
ATOM 1096 C C . ASN A 1 164 ? 76.187 295.237 32.853 1.00 24.54 144 ASN E C 1
ATOM 1097 O O . ASN A 1 164 ? 76.040 294.235 33.496 1.00 21.50 144 ASN E O 1
ATOM 1102 N N . ASN A 1 165 ? 77.200 296.059 33.008 1.00 22.34 145 ASN E N 1
ATOM 1103 C CA . ASN A 1 165 ? 78.219 295.860 34.010 1.00 25.33 145 ASN E CA 1
ATOM 1104 C C . ASN A 1 165 ? 77.992 296.680 35.281 1.00 23.32 145 ASN E C 1
ATOM 1105 O O . ASN A 1 165 ? 77.623 297.805 35.235 1.00 23.13 145 ASN E O 1
ATOM 1110 N N . TRP A 1 166 ? 78.257 296.090 36.411 1.00 19.65 146 TRP E N 1
ATOM 1111 C CA . TRP A 1 166 ? 78.026 296.717 37.672 1.00 19.88 146 TRP E CA 1
ATOM 1112 C C . TRP A 1 166 ? 79.178 296.522 38.611 1.00 21.52 146 TRP E C 1
ATOM 1113 O O . TRP A 1 166 ? 79.771 295.478 38.660 1.00 18.66 146 TRP E O 1
ATOM 1124 N N . ALA A 1 167 ? 79.472 297.564 39.362 1.00 20.75 147 ALA E N 1
ATOM 1125 C CA . ALA A 1 167 ? 80.495 297.473 40.398 1.00 21.83 147 ALA E CA 1
ATOM 1126 C C . ALA A 1 167 ? 79.780 297.269 41.695 1.00 20.85 147 ALA E C 1
ATOM 1127 O O . ALA A 1 167 ? 78.796 297.963 41.934 1.00 21.26 147 ALA E O 1
ATOM 1129 N N . VAL A 1 168 ? 80.261 296.353 42.523 1.00 20.17 148 VAL E N 1
ATOM 1130 C CA . VAL A 1 168 ? 79.648 296.111 43.826 1.00 23.00 148 VAL E CA 1
ATOM 1131 C C . VAL A 1 168 ? 80.746 296.357 44.827 1.00 23.92 148 VAL E C 1
ATOM 1132 O O . VAL A 1 168 ? 81.757 295.654 44.816 1.00 23.09 148 VAL E O 1
ATOM 1136 N N . ILE A 1 169 ? 80.577 297.398 45.648 1.00 22.34 149 ILE E N 1
ATOM 1137 C CA . ILE A 1 169 ? 81.527 297.699 46.724 1.00 20.25 149 ILE E CA 1
ATOM 1138 C C . ILE A 1 169 ? 80.819 297.324 47.996 1.00 17.87 149 ILE E C 1
ATOM 1139 O O . ILE A 1 169 ? 79.764 297.822 48.271 1.00 19.25 149 ILE E O 1
ATOM 1144 N N . THR A 1 170 ? 81.457 296.521 48.817 1.00 17.65 150 THR E N 1
ATOM 1145 C CA . THR A 1 170 ? 80.933 296.092 50.093 1.00 18.80 150 THR E CA 1
ATOM 1146 C C . THR A 1 170 ? 81.748 296.698 51.204 1.00 17.86 150 THR E C 1
ATOM 1147 O O . THR A 1 170 ? 82.954 296.624 51.168 1.00 16.82 150 THR E O 1
ATOM 1151 N N . LEU A 1 171 ? 81.057 297.309 52.178 1.00 17.46 151 LEU E N 1
ATOM 1152 C CA . LEU A 1 171 ? 81.661 297.810 53.389 1.00 18.67 151 LEU E CA 1
ATOM 1153 C C . LEU A 1 171 ? 81.170 296.978 54.557 1.00 19.58 151 LEU E C 1
ATOM 1154 O O . LEU A 1 171 ? 79.963 296.868 54.733 1.00 18.29 151 LEU E O 1
ATOM 1159 N N . ARG A 1 172 ? 82.095 296.448 55.386 1.00 19.45 152 ARG E N 1
ATOM 1160 C CA . ARG A 1 172 ? 81.739 295.586 56.521 1.00 19.50 152 ARG E CA 1
ATOM 1161 C C . ARG A 1 172 ? 82.522 296.031 57.704 1.00 18.83 152 ARG E C 1
ATOM 1162 O O . ARG A 1 172 ? 83.765 295.822 57.757 1.00 18.76 152 ARG E O 1
ATOM 1170 N N . GLY A 1 173 ? 81.838 296.688 58.627 1.00 17.36 153 GLY E N 1
ATOM 1171 C CA . GLY A 1 173 ? 82.484 297.231 59.789 1.00 17.31 153 GLY E CA 1
ATOM 1172 C C . GLY A 1 173 ? 81.744 296.799 61.052 1.00 18.01 153 GLY E C 1
ATOM 1173 O O . GLY A 1 173 ? 80.523 296.587 61.030 1.00 17.89 153 GLY E O 1
ATOM 1174 N N . LYS A 1 174 ? 82.503 296.691 62.126 1.00 17.08 154 LYS E N 1
ATOM 1175 C CA . LYS A 1 174 ? 81.993 296.278 63.376 1.00 21.33 154 LYS E CA 1
ATOM 1176 C C . LYS A 1 174 ? 81.059 297.343 63.944 1.00 20.35 154 LYS E C 1
ATOM 1177 O O . LYS A 1 174 ? 81.363 298.530 63.891 1.00 19.00 154 LYS E O 1
ATOM 1183 N N . TRP A 1 175 ? 79.903 296.915 64.479 1.00 19.69 155 TRP E N 1
ATOM 1184 C CA . TRP A 1 175 ? 79.013 297.867 65.154 1.00 19.81 155 TRP E CA 1
ATOM 1185 C C . TRP A 1 175 ? 79.583 298.209 66.530 1.00 20.55 155 TRP E C 1
ATOM 1186 O O . TRP A 1 175 ? 79.877 297.313 67.284 1.00 21.11 155 TRP E O 1
ATOM 1197 N N . LEU A 1 176 ? 79.779 299.501 66.825 1.00 21.33 156 LEU E N 1
ATOM 1198 C CA . LEU A 1 176 ? 80.272 299.923 68.124 1.00 22.75 156 LEU E CA 1
ATOM 1199 C C . LEU A 1 176 ? 79.201 300.814 68.708 1.00 22.08 156 LEU E C 1
ATOM 1200 O O . LEU A 1 176 ? 78.958 301.910 68.180 1.00 21.68 156 LEU E O 1
ATOM 1205 N N . PRO A 1 177 ? 78.556 300.348 69.780 1.00 22.89 157 PRO E N 1
ATOM 1206 C CA . PRO A 1 177 ? 77.621 301.184 70.556 1.00 20.82 157 PRO E CA 1
ATOM 1207 C C . PRO A 1 177 ? 78.335 302.280 71.294 1.00 18.82 157 PRO E C 1
ATOM 1208 O O . PRO A 1 177 ? 79.418 302.065 71.758 1.00 16.88 157 PRO E O 1
ATOM 1212 N N . TYR A 1 178 ? 77.709 303.446 71.469 1.00 19.18 158 TYR E N 1
ATOM 1213 C CA . TYR A 1 178 ? 78.255 304.453 72.403 1.00 18.75 158 TYR E CA 1
ATOM 1214 C C . TYR A 1 178 ? 78.227 303.864 73.838 1.00 20.39 158 TYR E C 1
ATOM 1215 O O . TYR A 1 178 ? 77.218 303.287 74.246 1.00 18.30 158 TYR E O 1
ATOM 1224 N N . SER A 1 179 ? 79.336 304.035 74.566 1.00 19.07 159 SER E N 1
ATOM 1225 C CA . SER A 1 179 ? 79.415 303.689 75.960 1.00 23.19 159 SER E CA 1
ATOM 1226 C C . SER A 1 179 ? 78.299 304.429 76.741 1.00 23.28 159 SER E C 1
ATOM 1227 O O . SER A 1 179 ? 77.852 305.510 76.329 1.00 27.28 159 SER E O 1
ATOM 1230 N N . ARG A 1 180 ? 78.046 303.969 77.933 1.00 23.80 160 ARG E N 1
ATOM 1231 C CA . ARG A 1 180 ? 77.233 304.706 78.868 1.00 26.26 160 ARG E CA 1
ATOM 1232 C C . ARG A 1 180 ? 78.147 305.029 80.066 1.00 24.76 160 ARG E C 1
ATOM 1233 O O . ARG A 1 180 ? 78.734 304.180 80.626 1.00 28.06 160 ARG E O 1
ATOM 1241 N N . PHE A 1 181 ? 78.298 306.283 80.388 1.00 23.91 161 PHE E N 1
ATOM 1242 C CA . PHE A 1 181 ? 79.105 306.772 81.495 1.00 24.48 161 PHE E CA 1
ATOM 1243 C C . PHE A 1 181 ? 78.406 308.129 81.929 1.00 22.41 161 PHE E C 1
ATOM 1244 O O . PHE A 1 181 ? 77.440 308.528 81.149 1.00 27.73 161 PHE E O 1
ATOM 1252 N N . ASP B 1 23 ? 63.116 301.743 69.609 1.00 62.21 3 ASP F N 1
ATOM 1253 C CA . ASP B 1 23 ? 63.672 303.097 69.406 1.00 46.85 3 ASP F CA 1
ATOM 1254 C C . ASP B 1 23 ? 63.795 303.538 67.935 1.00 34.84 3 ASP F C 1
ATOM 1255 O O . ASP B 1 23 ? 64.593 303.027 67.174 1.00 32.67 3 ASP F O 1
ATOM 1260 N N . ILE B 1 24 ? 62.985 304.489 67.547 1.00 26.25 4 ILE F N 1
ATOM 1261 C CA . ILE B 1 24 ? 62.789 304.774 66.150 1.00 26.78 4 ILE F CA 1
ATOM 1262 C C . ILE B 1 24 ? 63.537 306.050 65.786 1.00 22.20 4 ILE F C 1
ATOM 1263 O O . ILE B 1 24 ? 63.785 306.892 66.615 1.00 22.23 4 ILE F O 1
ATOM 1268 N N . ALA B 1 25 ? 63.888 306.155 64.535 1.00 21.58 5 ALA F N 1
ATOM 1269 C CA . ALA B 1 25 ? 64.499 307.363 63.979 1.00 21.90 5 ALA F CA 1
ATOM 1270 C C . ALA B 1 25 ? 63.480 308.512 63.877 1.00 22.75 5 ALA F C 1
ATOM 1271 O O . ALA B 1 25 ? 62.356 308.330 63.375 1.00 23.55 5 ALA F O 1
ATOM 1273 N N . THR B 1 26 ? 63.928 309.688 64.259 1.00 20.98 6 THR F N 1
ATOM 1274 C CA . THR B 1 26 ? 63.107 310.890 64.242 1.00 22.88 6 THR F CA 1
ATOM 1275 C C . THR B 1 26 ? 63.920 312.078 63.732 1.00 21.69 6 THR F C 1
ATOM 1276 O O . THR B 1 26 ? 65.169 311.988 63.565 1.00 19.54 6 THR F O 1
ATOM 1280 N N . LEU B 1 27 ? 63.219 313.193 63.548 1.00 19.42 7 LEU F N 1
ATOM 1281 C CA . LEU B 1 27 ? 63.822 314.388 63.034 1.00 21.08 7 LEU F CA 1
ATOM 1282 C C . LEU B 1 27 ? 63.429 315.565 63.881 1.00 20.46 7 LEU F C 1
ATOM 1283 O O . LEU B 1 27 ? 62.285 315.688 64.274 1.00 19.61 7 LEU F O 1
ATOM 1288 N N . ASP B 1 28 ? 64.413 316.400 64.208 1.00 20.57 8 ASP F N 1
ATOM 1289 C CA . ASP B 1 28 ? 64.194 317.693 64.796 1.00 21.29 8 ASP F CA 1
ATOM 1290 C C . ASP B 1 28 ? 64.829 318.729 63.894 1.00 22.96 8 ASP F C 1
ATOM 1291 O O . ASP B 1 28 ? 66.070 318.875 63.896 1.00 22.34 8 ASP F O 1
ATOM 1296 N N . VAL B 1 29 ? 63.998 319.455 63.135 1.00 23.16 9 VAL F N 1
ATOM 1297 C CA . VAL B 1 29 ? 64.526 320.479 62.208 1.00 24.19 9 VAL F CA 1
ATOM 1298 C C . VAL B 1 29 ? 65.188 321.691 62.854 1.00 24.10 9 VAL F C 1
ATOM 1299 O O . VAL B 1 29 ? 65.865 322.400 62.152 1.00 26.41 9 VAL F O 1
ATOM 1303 N N . THR B 1 30 ? 65.046 321.891 64.165 1.00 21.44 10 THR F N 1
ATOM 1304 C CA . THR B 1 30 ? 65.758 322.937 64.879 1.00 24.00 10 THR F CA 1
ATOM 1305 C C . THR B 1 30 ? 67.256 322.746 64.702 1.00 22.51 10 THR F C 1
ATOM 1306 O O . THR B 1 30 ? 67.991 323.720 64.632 1.00 23.75 10 THR F O 1
ATOM 1310 N N . GLN B 1 31 ? 67.686 321.480 64.689 1.00 21.07 11 GLN F N 1
ATOM 1311 C CA . GLN B 1 31 ? 69.096 321.134 64.542 1.00 21.06 11 GLN F CA 1
ATOM 1312 C C . GLN B 1 31 ? 69.490 320.724 63.117 1.00 20.69 11 GLN F C 1
ATOM 1313 O O . GLN B 1 31 ? 70.684 320.514 62.842 1.00 19.76 11 GLN F O 1
ATOM 1319 N N . HIS B 1 32 ? 68.508 320.589 62.224 1.00 18.15 12 HIS F N 1
ATOM 1320 C CA . HIS B 1 32 ? 68.761 320.030 60.906 1.00 17.74 12 HIS F CA 1
ATOM 1321 C C . HIS B 1 32 ? 68.085 320.885 59.853 1.00 18.67 12 HIS F C 1
ATOM 1322 O O . HIS B 1 32 ? 66.975 320.552 59.422 1.00 19.64 12 HIS F O 1
ATOM 1329 N N . PRO B 1 33 ? 68.741 321.959 59.421 1.00 17.70 13 PRO F N 1
ATOM 1330 C CA . PRO B 1 33 ? 68.099 322.897 58.530 1.00 19.40 13 PRO F CA 1
ATOM 1331 C C . PRO B 1 33 ? 68.242 322.487 57.040 1.00 19.71 13 PRO F C 1
ATOM 1332 O O . PRO B 1 33 ? 68.978 321.513 56.695 1.00 19.14 13 PRO F O 1
ATOM 1336 N N . TYR B 1 34 ? 67.438 323.138 56.206 1.00 18.82 14 TYR F N 1
ATOM 1337 C CA . TYR B 1 34 ? 67.566 323.071 54.743 1.00 20.61 14 TYR F CA 1
ATOM 1338 C C . TYR B 1 34 ? 67.070 321.708 54.161 1.00 18.16 14 TYR F C 1
ATOM 1339 O O . TYR B 1 34 ? 67.320 321.349 53.034 1.00 17.05 14 TYR F O 1
ATOM 1348 N N . LEU B 1 35 ? 66.288 320.978 54.925 1.00 16.78 15 LEU F N 1
ATOM 1349 C CA . LEU B 1 35 ? 65.551 319.865 54.333 1.00 16.79 15 LEU F CA 1
ATOM 1350 C C . LEU B 1 35 ? 64.216 320.400 53.772 1.00 16.41 15 LEU F C 1
ATOM 1351 O O . LEU B 1 35 ? 63.810 321.515 54.085 1.00 14.99 15 LEU F O 1
ATOM 1356 N N . PRO B 1 36 ? 63.552 319.623 52.919 1.00 15.80 16 PRO F N 1
ATOM 1357 C CA . PRO B 1 36 ? 62.251 320.121 52.473 1.00 17.52 16 PRO F CA 1
ATOM 1358 C C . PRO B 1 36 ? 61.214 320.192 53.590 1.00 17.62 16 PRO F C 1
ATOM 1359 O O . PRO B 1 36 ? 61.352 319.491 54.596 1.00 16.62 16 PRO F O 1
ATOM 1363 N N . ALA B 1 37 ? 60.153 320.959 53.372 1.00 17.07 17 ALA F N 1
ATOM 1364 C CA . ALA B 1 37 ? 59.146 321.078 54.390 1.00 19.72 17 ALA F CA 1
ATOM 1365 C C . ALA B 1 37 ? 58.569 319.640 54.599 1.00 19.70 17 ALA F C 1
ATOM 1366 O O . ALA B 1 37 ? 58.202 319.272 55.689 1.00 19.21 17 ALA F O 1
ATOM 1368 N N . TYR B 1 38 ? 58.482 318.856 53.540 1.00 19.46 18 TYR F N 1
ATOM 1369 C CA . TYR B 1 38 ? 57.905 317.500 53.657 1.00 19.36 18 TYR F CA 1
ATOM 1370 C C . TYR B 1 38 ? 58.651 316.590 54.592 1.00 20.05 18 TYR F C 1
ATOM 1371 O O . TYR B 1 38 ? 58.035 315.686 55.132 1.00 18.09 18 TYR F O 1
ATOM 1380 N N . SER B 1 39 ? 59.954 316.832 54.807 1.00 18.77 19 SER F N 1
ATOM 1381 C CA . SER B 1 39 ? 60.719 316.047 55.737 1.00 19.28 19 SER F CA 1
ATOM 1382 C C . SER B 1 39 ? 60.162 316.127 57.135 1.00 18.93 19 SER F C 1
ATOM 1383 O O . SER B 1 39 ? 60.079 315.130 57.849 1.00 16.25 19 SER F O 1
ATOM 1386 N N . LYS B 1 40 ? 59.859 317.322 57.561 1.00 18.36 20 LYS F N 1
ATOM 1387 C CA . LYS B 1 40 ? 59.230 317.482 58.860 1.00 19.70 20 LYS F CA 1
ATOM 1388 C C . LYS B 1 40 ? 57.860 316.804 58.846 1.00 19.03 20 LYS F C 1
ATOM 1389 O O . LYS B 1 40 ? 57.526 316.099 59.756 1.00 20.60 20 LYS F O 1
ATOM 1395 N N . THR B 1 41 ? 57.067 317.001 57.822 1.00 20.63 21 THR F N 1
ATOM 1396 C CA . THR B 1 41 ? 55.671 316.468 57.791 1.00 20.29 21 THR F CA 1
ATOM 1397 C C . THR B 1 41 ? 55.718 314.934 57.842 1.00 19.40 21 THR F C 1
ATOM 1398 O O . THR B 1 41 ? 55.018 314.306 58.590 1.00 17.64 21 THR F O 1
ATOM 1402 N N . LEU B 1 42 ? 56.601 314.324 57.069 1.00 18.23 22 LEU F N 1
ATOM 1403 C CA . LEU B 1 42 ? 56.761 312.845 57.095 1.00 17.52 22 LEU F CA 1
ATOM 1404 C C . LEU B 1 42 ? 57.297 312.360 58.420 1.00 17.70 22 LEU F C 1
ATOM 1405 O O . LEU B 1 42 ? 56.746 311.406 59.023 1.00 16.95 22 LEU F O 1
ATOM 1410 N N . PHE B 1 43 ? 58.329 313.007 58.923 1.00 17.05 23 PHE F N 1
ATOM 1411 C CA . PHE B 1 43 ? 58.908 312.510 60.191 1.00 20.00 23 PHE F CA 1
ATOM 1412 C C . PHE B 1 43 ? 58.066 312.682 61.444 1.00 20.10 23 PHE F C 1
ATOM 1413 O O . PHE B 1 43 ? 58.033 311.809 62.281 1.00 19.93 23 PHE F O 1
ATOM 1421 N N . GLU B 1 44 ? 57.447 313.840 61.581 1.00 21.81 24 GLU F N 1
ATOM 1422 C CA . GLU B 1 44 ? 56.467 314.112 62.644 1.00 22.91 24 GLU F CA 1
ATOM 1423 C C . GLU B 1 44 ? 55.431 312.993 62.694 1.00 19.27 24 GLU F C 1
ATOM 1424 O O . GLU B 1 44 ? 55.094 312.547 63.770 1.00 18.80 24 GLU F O 1
ATOM 1430 N N . ALA B 1 45 ? 54.964 312.552 61.527 1.00 19.64 25 ALA F N 1
ATOM 1431 C CA . ALA B 1 45 ? 53.926 311.524 61.446 1.00 20.94 25 ALA F CA 1
ATOM 1432 C C . ALA B 1 45 ? 54.535 310.184 61.726 1.00 21.98 25 ALA F C 1
ATOM 1433 O O . ALA B 1 45 ? 53.881 309.330 62.328 1.00 25.75 25 ALA F O 1
ATOM 1435 N N . LYS B 1 46 ? 55.773 309.942 61.289 1.00 20.60 26 LYS F N 1
ATOM 1436 C CA . LYS B 1 46 ? 56.472 308.673 61.660 1.00 18.40 26 LYS F CA 1
ATOM 1437 C C . LYS B 1 46 ? 56.636 308.574 63.189 1.00 19.31 26 LYS F C 1
ATOM 1438 O O . LYS B 1 46 ? 56.374 307.515 63.774 1.00 19.23 26 LYS F O 1
ATOM 1444 N N . ALA B 1 47 ? 57.049 309.673 63.830 1.00 19.30 27 ALA F N 1
ATOM 1445 C CA . ALA B 1 47 ? 57.261 309.695 65.264 1.00 20.65 27 ALA F CA 1
ATOM 1446 C C . ALA B 1 47 ? 55.918 309.487 66.013 1.00 23.01 27 ALA F C 1
ATOM 1447 O O . ALA B 1 47 ? 55.858 308.723 66.947 1.00 25.58 27 ALA F O 1
ATOM 1449 N N . ALA B 1 48 ? 54.827 310.101 65.535 1.00 22.31 28 ALA F N 1
ATOM 1450 C CA . ALA B 1 48 ? 53.559 309.997 66.232 1.00 21.82 28 ALA F CA 1
ATOM 1451 C C . ALA B 1 48 ? 52.933 308.608 66.093 1.00 23.05 28 ALA F C 1
ATOM 1452 O O . ALA B 1 48 ? 52.362 308.076 67.085 1.00 25.13 28 ALA F O 1
ATOM 1454 N N . LYS B 1 49 ? 53.092 307.982 64.931 1.00 23.02 29 LYS F N 1
ATOM 1455 C CA . LYS B 1 49 ? 52.719 306.548 64.743 1.00 24.44 29 LYS F CA 1
ATOM 1456 C C . LYS B 1 49 ? 53.732 305.508 65.250 1.00 24.73 29 LYS F C 1
ATOM 1457 O O . LYS B 1 49 ? 53.457 304.335 65.187 1.00 23.64 29 LYS F O 1
ATOM 1463 N N . LYS B 1 50 ? 54.870 305.935 65.787 1.00 26.15 30 LYS F N 1
ATOM 1464 C CA . LYS B 1 50 ? 55.940 305.007 66.207 1.00 28.42 30 LYS F CA 1
ATOM 1465 C C . LYS B 1 50 ? 56.246 303.960 65.148 1.00 23.37 30 LYS F C 1
ATOM 1466 O O . LYS B 1 50 ? 56.330 302.798 65.434 1.00 22.00 30 LYS F O 1
ATOM 1472 N N . LEU B 1 51 ? 56.427 304.402 63.926 1.00 20.58 31 LEU F N 1
ATOM 1473 C CA . LEU B 1 51 ? 56.745 303.532 62.837 1.00 20.31 31 LEU F CA 1
ATOM 1474 C C . LEU B 1 51 ? 58.268 303.493 62.613 1.00 23.62 31 LEU F C 1
ATOM 1475 O O . LEU B 1 51 ? 58.952 304.565 62.645 1.00 20.16 31 LEU F O 1
ATOM 1480 N N . THR B 1 52 ? 58.755 302.288 62.290 1.00 21.42 32 THR F N 1
ATOM 1481 C CA . THR B 1 52 ? 60.105 302.082 61.835 1.00 20.79 32 THR F CA 1
ATOM 1482 C C . THR B 1 52 ? 60.175 302.322 60.321 1.00 21.62 32 THR F C 1
ATOM 1483 O O . THR B 1 52 ? 59.158 302.257 59.567 1.00 20.83 32 THR F O 1
ATOM 1487 N N . PHE B 1 53 ? 61.394 302.536 59.847 1.00 20.11 33 PHE F N 1
ATOM 1488 C CA . PHE B 1 53 ? 61.591 302.627 58.430 1.00 20.65 33 PHE F CA 1
ATOM 1489 C C . PHE B 1 53 ? 61.332 301.295 57.741 1.00 22.25 33 PHE F C 1
ATOM 1490 O O . PHE B 1 53 ? 60.839 301.286 56.623 1.00 21.48 33 PHE F O 1
ATOM 1498 N N . GLU B 1 54 ? 61.652 300.191 58.394 1.00 26.50 34 GLU F N 1
ATOM 1499 C CA . GLU B 1 54 ? 61.294 298.835 57.854 1.00 30.45 34 GLU F CA 1
ATOM 1500 C C . GLU B 1 54 ? 59.807 298.747 57.485 1.00 27.90 34 GLU F C 1
ATOM 1501 O O . GLU B 1 54 ? 59.485 298.412 56.360 1.00 25.83 34 GLU F O 1
ATOM 1507 N N . GLU B 1 55 ? 58.913 299.129 58.395 1.00 28.83 35 GLU F N 1
ATOM 1508 C CA . GLU B 1 55 ? 57.498 299.039 58.069 1.00 30.29 35 GLU F CA 1
ATOM 1509 C C . GLU B 1 55 ? 57.116 300.011 56.964 1.00 26.40 35 GLU F C 1
ATOM 1510 O O . GLU B 1 55 ? 56.273 299.697 56.129 1.00 24.42 35 GLU F O 1
ATOM 1516 N N . ILE B 1 56 ? 57.658 301.220 56.990 1.00 23.28 36 ILE F N 1
ATOM 1517 C CA . ILE B 1 56 ? 57.272 302.196 55.974 1.00 21.04 36 ILE F CA 1
ATOM 1518 C C . ILE B 1 56 ? 57.780 301.699 54.618 1.00 21.34 36 ILE F C 1
ATOM 1519 O O . ILE B 1 56 ? 57.056 301.792 53.612 1.00 21.65 36 ILE F O 1
ATOM 1524 N N . ALA B 1 57 ? 58.989 301.118 54.597 1.00 20.53 37 ALA F N 1
ATOM 1525 C CA . ALA B 1 57 ? 59.556 300.652 53.361 1.00 20.11 37 ALA F CA 1
ATOM 1526 C C . ALA B 1 57 ? 58.716 299.511 52.810 1.00 21.39 37 ALA F C 1
ATOM 1527 O O . ALA B 1 57 ? 58.399 299.496 51.650 1.00 20.06 37 ALA F O 1
ATOM 1529 N N . LYS B 1 58 ? 58.340 298.577 53.656 1.00 25.69 38 LYS F N 1
ATOM 1530 C CA . LYS B 1 58 ? 57.466 297.454 53.242 1.00 28.92 38 LYS F CA 1
ATOM 1531 C C . LYS B 1 58 ? 56.092 297.955 52.737 1.00 28.87 38 LYS F C 1
ATOM 1532 O O . LYS B 1 58 ? 55.627 297.561 51.684 1.00 23.28 38 LYS F O 1
ATOM 1538 N N . LYS B 1 59 ? 55.510 298.938 53.416 1.00 32.06 39 LYS F N 1
ATOM 1539 C CA . LYS B 1 59 ? 54.304 299.573 52.886 1.00 31.78 39 LYS F CA 1
ATOM 1540 C C . LYS B 1 59 ? 54.491 300.166 51.507 1.00 30.92 39 LYS F C 1
ATOM 1541 O O . LYS B 1 59 ? 53.603 300.022 50.681 1.00 33.37 39 LYS F O 1
ATOM 1547 N N . ILE B 1 60 ? 55.584 300.859 51.237 1.00 28.59 40 ILE F N 1
ATOM 1548 C CA . ILE B 1 60 ? 55.779 301.477 49.934 1.00 25.79 40 ILE F CA 1
ATOM 1549 C C . ILE B 1 60 ? 56.489 300.681 48.844 1.00 27.30 40 ILE F C 1
ATOM 1550 O O . ILE B 1 60 ? 56.561 301.122 47.739 1.00 24.77 40 ILE F O 1
ATOM 1555 N N . GLY B 1 61 ? 56.988 299.509 49.160 1.00 27.29 41 GLY F N 1
ATOM 1556 C CA . GLY B 1 61 ? 57.649 298.698 48.173 1.00 27.67 41 GLY F CA 1
ATOM 1557 C C . GLY B 1 61 ? 58.983 299.242 47.731 1.00 29.47 41 GLY F C 1
ATOM 1558 O O . GLY B 1 61 ? 59.351 299.154 46.613 1.00 28.88 41 GLY F O 1
ATOM 1559 N N . ARG B 1 62 ? 59.677 299.898 48.634 1.00 27.46 42 ARG F N 1
ATOM 1560 C CA . ARG B 1 62 ? 61.008 300.406 48.372 1.00 23.65 42 ARG F CA 1
ATOM 1561 C C . ARG B 1 62 ? 61.909 299.931 49.468 1.00 22.06 42 ARG F C 1
ATOM 1562 O O . ARG B 1 62 ? 61.485 299.646 50.528 1.00 21.16 42 ARG F O 1
ATOM 1570 N N . ASN B 1 63 ? 63.186 299.880 49.202 1.00 23.12 43 ASN F N 1
ATOM 1571 C CA . ASN B 1 63 ? 64.124 299.443 50.204 1.00 24.34 43 ASN F CA 1
ATOM 1572 C C . ASN B 1 63 ? 64.268 300.458 51.350 1.00 21.08 43 ASN F C 1
ATOM 1573 O O . ASN B 1 63 ? 64.038 301.589 51.189 1.00 21.89 43 ASN F O 1
ATOM 1578 N N . GLU B 1 64 ? 64.594 299.983 52.516 1.00 20.12 44 GLU F N 1
ATOM 1579 C CA . GLU B 1 64 ? 64.720 300.778 53.715 1.00 21.13 44 GLU F CA 1
ATOM 1580 C C . GLU B 1 64 ? 65.576 302.068 53.642 1.00 18.36 44 GLU F C 1
ATOM 1581 O O . GLU B 1 64 ? 65.184 303.084 54.086 1.00 18.58 44 GLU F O 1
ATOM 1587 N N . VAL B 1 65 ? 66.754 301.954 53.091 1.00 16.47 45 VAL F N 1
ATOM 1588 C CA . VAL B 1 65 ? 67.672 303.040 52.880 1.00 17.97 45 VAL F CA 1
ATOM 1589 C C . VAL B 1 65 ? 67.055 304.089 51.960 1.00 18.61 45 VAL F C 1
ATOM 1590 O O . VAL B 1 65 ? 67.071 305.274 52.270 1.00 18.87 45 VAL F O 1
ATOM 1594 N N . ALA B 1 66 ? 66.420 303.623 50.907 1.00 18.56 46 ALA F N 1
ATOM 1595 C CA . ALA B 1 66 ? 65.829 304.474 49.910 1.00 19.50 46 ALA F CA 1
ATOM 1596 C C . ALA B 1 66 ? 64.668 305.243 50.513 1.00 18.42 46 ALA F C 1
ATOM 1597 O O . ALA B 1 66 ? 64.506 306.430 50.218 1.00 18.46 46 ALA F O 1
ATOM 1599 N N . THR B 1 67 ? 63.893 304.552 51.349 1.00 16.45 47 THR F N 1
ATOM 1600 C CA . THR B 1 67 ? 62.762 305.153 52.031 1.00 17.92 47 THR F CA 1
ATOM 1601 C C . THR B 1 67 ? 63.211 306.229 53.023 1.00 17.91 47 THR F C 1
ATOM 1602 O O . THR B 1 67 ? 62.639 307.305 53.047 1.00 17.37 47 THR F O 1
ATOM 1606 N N . ALA B 1 68 ? 64.241 305.899 53.820 1.00 17.36 48 ALA F N 1
ATOM 1607 C CA . ALA B 1 68 ? 64.904 306.848 54.670 1.00 17.23 48 ALA F CA 1
ATOM 1608 C C . ALA B 1 68 ? 65.432 308.035 53.830 1.00 16.70 48 ALA F C 1
ATOM 1609 O O . ALA B 1 68 ? 65.222 309.192 54.185 1.00 14.52 48 ALA F O 1
ATOM 1611 N N . ALA B 1 69 ? 66.012 307.741 52.685 1.00 16.92 49 ALA F N 1
ATOM 1612 C CA . ALA B 1 69 ? 66.593 308.787 51.902 1.00 17.76 49 ALA F CA 1
ATOM 1613 C C . ALA B 1 69 ? 65.489 309.746 51.457 1.00 18.66 49 ALA F C 1
ATOM 1614 O O . ALA B 1 69 ? 65.659 310.980 51.498 1.00 16.26 49 ALA F O 1
ATOM 1616 N N . LEU B 1 70 ? 64.367 309.170 51.024 1.00 19.32 50 LEU F N 1
ATOM 1617 C CA . LEU B 1 70 ? 63.210 309.945 50.643 1.00 19.09 50 LEU F CA 1
ATOM 1618 C C . LEU B 1 70 ? 62.813 310.877 51.780 1.00 16.78 50 LEU F C 1
ATOM 1619 O O . LEU B 1 70 ? 62.537 312.045 51.549 1.00 15.14 50 LEU F O 1
ATOM 1624 N N . PHE B 1 71 ? 62.748 310.357 53.006 1.00 15.93 51 PHE F N 1
ATOM 1625 C CA . PHE B 1 71 ? 62.332 311.204 54.105 1.00 16.22 51 PHE F CA 1
ATOM 1626 C C . PHE B 1 71 ? 63.264 312.419 54.349 1.00 16.30 51 PHE F C 1
ATOM 1627 O O . PHE B 1 71 ? 62.837 313.477 54.867 1.00 14.39 51 PHE F O 1
ATOM 1635 N N . TYR B 1 72 ? 64.542 312.253 53.997 1.00 15.64 52 TYR F N 1
ATOM 1636 C CA . TYR B 1 72 ? 65.514 313.373 54.166 1.00 15.51 52 TYR F CA 1
ATOM 1637 C C . TYR B 1 72 ? 65.607 314.305 52.958 1.00 15.57 52 TYR F C 1
ATOM 1638 O O . TYR B 1 72 ? 66.537 315.137 52.872 1.00 15.90 52 TYR F O 1
ATOM 1647 N N . GLY B 1 73 ? 64.686 314.138 52.019 1.00 14.70 53 GLY F N 1
ATOM 1648 C CA . GLY B 1 73 ? 64.596 314.958 50.809 1.00 16.24 53 GLY F CA 1
ATOM 1649 C C . GLY B 1 73 ? 65.473 314.522 49.632 1.00 16.96 53 GLY F C 1
ATOM 1650 O O . GLY B 1 73 ? 65.642 315.292 48.671 1.00 15.81 53 GLY F O 1
ATOM 1651 N N . GLN B 1 74 ? 66.012 313.297 49.719 1.00 17.53 54 GLN F N 1
ATOM 1652 C CA . GLN B 1 74 ? 67.073 312.792 48.858 1.00 17.14 54 GLN F CA 1
ATOM 1653 C C . GLN B 1 74 ? 66.582 311.791 47.852 1.00 18.89 54 GLN F C 1
ATOM 1654 O O . GLN B 1 74 ? 67.379 311.142 47.228 1.00 20.36 54 GLN F O 1
ATOM 1660 N N . ALA B 1 75 ? 65.265 311.712 47.639 1.00 20.39 55 ALA F N 1
ATOM 1661 C CA . ALA B 1 75 ? 64.640 310.825 46.636 1.00 19.71 55 ALA F CA 1
ATOM 1662 C C . ALA B 1 75 ? 63.282 311.361 46.247 1.00 20.85 55 ALA F C 1
ATOM 1663 O O . ALA B 1 75 ? 62.815 312.336 46.823 1.00 20.46 55 ALA F O 1
ATOM 1665 N N . LYS B 1 76 ? 62.721 310.817 45.175 1.00 22.85 56 LYS F N 1
ATOM 1666 C CA . LYS B 1 76 ? 61.454 311.271 44.652 1.00 23.88 56 LYS F CA 1
ATOM 1667 C C . LYS B 1 76 ? 60.379 310.191 44.904 1.00 22.46 56 LYS F C 1
ATOM 1668 O O . LYS B 1 76 ? 60.562 309.026 44.642 1.00 21.01 56 LYS F O 1
ATOM 1674 N N . ALA B 1 77 ? 59.272 310.615 45.461 1.00 23.51 57 ALA F N 1
ATOM 1675 C CA . ALA B 1 77 ? 58.143 309.733 45.658 1.00 24.09 57 ALA F CA 1
ATOM 1676 C C . ALA B 1 77 ? 57.386 309.608 44.338 1.00 23.77 57 ALA F C 1
ATOM 1677 O O . ALA B 1 77 ? 57.019 310.589 43.745 1.00 24.30 57 ALA F O 1
ATOM 1679 N N . SER B 1 78 ? 57.153 308.398 43.890 1.00 23.46 58 SER F N 1
ATOM 1680 C CA . SER B 1 78 ? 56.232 308.149 42.788 1.00 24.83 58 SER F CA 1
ATOM 1681 C C . SER B 1 78 ? 54.780 308.417 43.218 1.00 24.62 58 SER F C 1
ATOM 1682 O O . SER B 1 78 ? 54.497 308.641 44.403 1.00 21.11 58 SER F O 1
ATOM 1685 N N . PRO B 1 79 ? 53.858 308.413 42.249 1.00 27.70 59 PRO F N 1
ATOM 1686 C CA . PRO B 1 79 ? 52.459 308.706 42.669 1.00 28.68 59 PRO F CA 1
ATOM 1687 C C . PRO B 1 79 ? 51.901 307.657 43.646 1.00 28.38 59 PRO F C 1
ATOM 1688 O O . PRO B 1 79 ? 51.238 308.055 44.636 1.00 26.45 59 PRO F O 1
ATOM 1692 N N . GLU B 1 80 ? 52.240 306.381 43.403 1.00 26.93 60 GLU F N 1
ATOM 1693 C CA . GLU B 1 80 ? 51.933 305.289 44.321 1.00 28.73 60 GLU F CA 1
ATOM 1694 C C . GLU B 1 80 ? 52.582 305.449 45.719 1.00 27.06 60 GLU F C 1
ATOM 1695 O O . GLU B 1 80 ? 51.938 305.146 46.776 1.00 25.39 60 GLU F O 1
ATOM 1701 N N . ASP B 1 81 ? 53.835 305.906 45.737 1.00 24.70 61 ASP F N 1
ATOM 1702 C CA . ASP B 1 81 ? 54.518 306.192 47.027 1.00 23.19 61 ASP F CA 1
ATOM 1703 C C . ASP B 1 81 ? 53.732 307.204 47.767 1.00 20.98 61 ASP F C 1
ATOM 1704 O O . ASP B 1 81 ? 53.552 307.059 48.954 1.00 21.92 61 ASP F O 1
ATOM 1709 N N . ILE B 1 82 ? 53.261 308.248 47.094 1.00 22.63 62 ILE F N 1
ATOM 1710 C CA . ILE B 1 82 ? 52.471 309.291 47.799 1.00 24.23 62 ILE F CA 1
ATOM 1711 C C . ILE B 1 82 ? 51.198 308.749 48.443 1.00 24.96 62 ILE F C 1
ATOM 1712 O O . ILE B 1 82 ? 50.895 309.035 49.614 1.00 22.87 62 ILE F O 1
ATOM 1717 N N . LYS B 1 83 ? 50.473 307.932 47.706 1.00 28.38 63 LYS F N 1
ATOM 1718 C CA . LYS B 1 83 ? 49.266 307.318 48.249 1.00 31.57 63 LYS F CA 1
ATOM 1719 C C . LYS B 1 83 ? 49.609 306.394 49.366 1.00 26.28 63 LYS F C 1
ATOM 1720 O O . LYS B 1 83 ? 48.956 306.389 50.372 1.00 23.12 63 LYS F O 1
ATOM 1726 N N . ASN B 1 84 ? 50.647 305.609 49.200 1.00 25.45 64 ASN F N 1
ATOM 1727 C CA . ASN B 1 84 ? 50.983 304.666 50.243 1.00 27.21 64 ASN F CA 1
ATOM 1728 C C . ASN B 1 84 ? 51.515 305.368 51.528 1.00 27.27 64 ASN F C 1
ATOM 1729 O O . ASN B 1 84 ? 51.125 304.994 52.638 1.00 25.59 64 ASN F O 1
ATOM 1734 N N . LEU B 1 85 ? 52.382 306.371 51.377 1.00 25.26 65 LEU F N 1
ATOM 1735 C CA . LEU B 1 85 ? 52.807 307.171 52.533 1.00 24.59 65 LEU F CA 1
ATOM 1736 C C . LEU B 1 85 ? 51.598 307.819 53.211 1.00 25.82 65 LEU F C 1
ATOM 1737 O O . LEU B 1 85 ? 51.496 307.818 54.452 1.00 25.67 65 LEU F O 1
ATOM 1742 N N . SER B 1 86 ? 50.682 308.375 52.420 1.00 22.59 66 SER F N 1
ATOM 1743 C CA . SER B 1 86 ? 49.513 309.015 53.009 1.00 24.43 66 SER F CA 1
ATOM 1744 C C . SER B 1 86 ? 48.725 308.021 53.881 1.00 24.77 66 SER F C 1
ATOM 1745 O O . SER B 1 86 ? 48.346 308.305 55.012 1.00 26.34 66 SER F O 1
ATOM 1748 N N . SER B 1 87 ? 48.521 306.841 53.372 1.00 24.61 67 SER F N 1
ATOM 1749 C CA . SER B 1 87 ? 47.767 305.850 54.111 1.00 27.63 67 SER F CA 1
ATOM 1750 C C . SER B 1 87 ? 48.497 305.381 55.377 1.00 27.73 67 SER F C 1
ATOM 1751 O O . SER B 1 87 ? 47.889 305.404 56.441 1.00 29.63 67 SER F O 1
ATOM 1754 N N . VAL B 1 88 ? 49.780 305.007 55.308 1.00 25.46 68 VAL F N 1
ATOM 1755 C CA . VAL B 1 88 ? 50.427 304.493 56.531 1.00 25.79 68 VAL F CA 1
ATOM 1756 C C . VAL B 1 88 ? 50.786 305.565 57.523 1.00 25.01 68 VAL F C 1
ATOM 1757 O O . VAL B 1 88 ? 50.882 305.288 58.712 1.00 28.69 68 VAL F O 1
ATOM 1761 N N . LEU B 1 89 ? 50.941 306.805 57.070 1.00 25.05 69 LEU F N 1
ATOM 1762 C CA . LEU B 1 89 ? 51.301 307.884 57.985 1.00 24.60 69 LEU F CA 1
ATOM 1763 C C . LEU B 1 89 ? 50.110 308.709 58.395 1.00 23.69 69 LEU F C 1
ATOM 1764 O O . LEU B 1 89 ? 50.256 309.507 59.274 1.00 21.65 69 LEU F O 1
ATOM 1769 N N . GLY B 1 90 ? 48.948 308.522 57.770 1.00 24.63 70 GLY F N 1
ATOM 1770 C CA . GLY B 1 90 ? 47.754 309.275 58.155 1.00 25.72 70 GLY F CA 1
ATOM 1771 C C . GLY B 1 90 ? 47.887 310.740 57.791 1.00 27.04 70 GLY F C 1
ATOM 1772 O O . GLY B 1 90 ? 47.454 311.586 58.555 1.00 27.12 70 GLY F O 1
ATOM 1773 N N . ILE B 1 91 ? 48.570 311.045 56.687 1.00 24.91 71 ILE F N 1
ATOM 1774 C CA . ILE B 1 91 ? 48.704 312.432 56.220 1.00 24.21 71 ILE F CA 1
ATOM 1775 C C . ILE B 1 91 ? 47.838 312.527 54.952 1.00 22.95 71 ILE F C 1
ATOM 1776 O O . ILE B 1 91 ? 47.913 311.637 54.117 1.00 21.00 71 ILE F O 1
ATOM 1781 N N . PRO B 1 92 ? 46.988 313.582 54.833 1.00 25.11 72 PRO F N 1
ATOM 1782 C CA . PRO B 1 92 ? 46.083 313.614 53.696 1.00 26.13 72 PRO F CA 1
ATOM 1783 C C . PRO B 1 92 ? 46.891 313.690 52.406 1.00 28.18 72 PRO F C 1
ATOM 1784 O O . PRO B 1 92 ? 47.922 314.372 52.392 1.00 27.65 72 PRO F O 1
ATOM 1788 N N . VAL B 1 93 ? 46.434 312.959 51.380 1.00 27.44 73 VAL F N 1
ATOM 1789 C CA . VAL B 1 93 ? 47.084 312.866 50.094 1.00 29.83 73 VAL F CA 1
ATOM 1790 C C . VAL B 1 93 ? 47.363 314.251 49.434 1.00 30.35 73 VAL F C 1
ATOM 1791 O O . VAL B 1 93 ? 48.445 314.475 48.849 1.00 27.48 73 VAL F O 1
ATOM 1795 N N . ALA B 1 94 ? 46.419 315.174 49.542 1.00 28.04 74 ALA F N 1
ATOM 1796 C CA . ALA B 1 94 ? 46.585 316.502 48.979 1.00 30.43 74 ALA F CA 1
ATOM 1797 C C . ALA B 1 94 ? 47.789 317.212 49.641 1.00 28.83 74 ALA F C 1
ATOM 1798 O O . ALA B 1 94 ? 48.465 317.935 48.960 1.00 29.24 74 ALA F O 1
ATOM 1800 N N . VAL B 1 95 ? 48.034 317.018 50.946 1.00 26.87 75 VAL F N 1
ATOM 1801 C CA . VAL B 1 95 ? 49.212 317.604 51.595 1.00 25.84 75 VAL F CA 1
ATOM 1802 C C . VAL B 1 95 ? 50.506 317.058 50.978 1.00 24.49 75 VAL F C 1
ATOM 1803 O O . VAL B 1 95 ? 51.375 317.829 50.601 1.00 21.68 75 VAL F O 1
ATOM 1807 N N . LEU B 1 96 ? 50.614 315.752 50.847 1.00 25.56 76 LEU F N 1
ATOM 1808 C CA . LEU B 1 96 ? 51.832 315.154 50.295 1.00 27.67 76 LEU F CA 1
ATOM 1809 C C . LEU B 1 96 ? 52.058 315.530 48.838 1.00 31.67 76 LEU F C 1
ATOM 1810 O O . LEU B 1 96 ? 53.179 315.862 48.457 1.00 31.30 76 LEU F O 1
ATOM 1815 N N . GLU B 1 97 ? 51.000 315.480 48.029 1.00 29.39 77 GLU F N 1
ATOM 1816 C CA . GLU B 1 97 ? 51.055 315.951 46.647 1.00 30.23 77 GLU F CA 1
ATOM 1817 C C . GLU B 1 97 ? 51.585 317.333 46.503 1.00 29.33 77 GLU F C 1
ATOM 1818 O O . GLU B 1 97 ? 52.315 317.607 45.558 1.00 29.12 77 GLU F O 1
ATOM 1824 N N . SER B 1 98 ? 51.206 318.237 47.391 1.00 29.19 78 SER F N 1
ATOM 1825 C CA . SER B 1 98 ? 51.706 319.582 47.204 1.00 34.51 78 SER F CA 1
ATOM 1826 C C . SER B 1 98 ? 53.133 319.688 47.749 1.00 31.41 78 SER F C 1
ATOM 1827 O O . SER B 1 98 ? 53.979 320.230 47.074 1.00 31.53 78 SER F O 1
ATOM 1830 N N . GLN B 1 99 ? 53.408 319.116 48.921 1.00 27.54 79 GLN F N 1
ATOM 1831 C CA . GLN B 1 99 ? 54.724 319.264 49.519 1.00 25.51 79 GLN F CA 1
ATOM 1832 C C . GLN B 1 99 ? 55.825 318.389 48.824 1.00 24.70 79 GLN F C 1
ATOM 1833 O O . GLN B 1 99 ? 56.983 318.760 48.834 1.00 23.31 79 GLN F O 1
ATOM 1839 N N . MET B 1 100 ? 55.465 317.249 48.245 1.00 20.12 80 MET F N 1
ATOM 1840 C CA . MET B 1 100 ? 56.397 316.355 47.555 1.00 20.21 80 MET F CA 1
ATOM 1841 C C . MET B 1 100 ? 56.367 316.422 45.993 1.00 22.36 80 MET F C 1
ATOM 1842 O O . MET B 1 100 ? 56.848 315.527 45.315 1.00 23.10 80 MET F O 1
ATOM 1847 N N . SER B 1 101 ? 55.776 317.467 45.454 1.00 24.00 81 SER F N 1
ATOM 1848 C CA . SER B 1 101 ? 55.754 317.737 44.028 1.00 25.94 81 SER F CA 1
ATOM 1849 C C . SER B 1 101 ? 57.179 318.158 43.605 1.00 23.71 81 SER F C 1
ATOM 1850 O O . SER B 1 101 ? 58.018 318.580 44.424 1.00 18.64 81 SER F O 1
ATOM 1853 N N . GLY B 1 102 ? 57.375 318.081 42.300 1.00 22.36 82 GLY F N 1
ATOM 1854 C CA . GLY B 1 102 ? 58.598 318.525 41.658 1.00 22.98 82 GLY F CA 1
ATOM 1855 C C . GLY B 1 102 ? 59.656 317.465 41.816 1.00 21.75 82 GLY F C 1
ATOM 1856 O O . GLY B 1 102 ? 59.350 316.262 41.961 1.00 20.83 82 GLY F O 1
ATOM 1857 N N . PHE B 1 103 ? 60.865 317.907 41.716 1.00 18.40 83 PHE F N 1
ATOM 1858 C CA . PHE B 1 103 ? 61.999 317.049 41.725 1.00 19.35 83 PHE F CA 1
ATOM 1859 C C . PHE B 1 103 ? 62.897 317.303 42.922 1.00 18.48 83 PHE F C 1
ATOM 1860 O O . PHE B 1 103 ? 63.027 318.390 43.336 1.00 20.73 83 PHE F O 1
ATOM 1868 N N . PRO B 1 104 ? 63.527 316.275 43.454 1.00 17.32 84 PRO F N 1
ATOM 1869 C CA . PRO B 1 104 ? 64.414 316.469 44.590 1.00 17.67 84 PRO F CA 1
ATOM 1870 C C . PRO B 1 104 ? 65.598 317.368 44.239 1.00 17.30 84 PRO F C 1
ATOM 1871 O O . PRO B 1 104 ? 66.076 317.350 43.143 1.00 15.85 84 PRO F O 1
ATOM 1875 N N . ASP B 1 105 ? 66.013 318.152 45.207 1.00 15.86 85 ASP F N 1
ATOM 1876 C CA . ASP B 1 105 ? 67.160 319.016 45.136 1.00 16.30 85 ASP F CA 1
ATOM 1877 C C . ASP B 1 105 ? 68.162 318.443 46.152 1.00 16.62 85 ASP F C 1
ATOM 1878 O O . ASP B 1 105 ? 68.356 318.969 47.205 1.00 17.60 85 ASP F O 1
ATOM 1883 N N . ARG B 1 106 ? 68.729 317.314 45.800 1.00 16.51 86 ARG F N 1
ATOM 1884 C CA . ARG B 1 106 ? 69.642 316.534 46.610 1.00 15.85 86 ARG F CA 1
ATOM 1885 C C . ARG B 1 106 ? 70.967 317.179 47.037 1.00 16.86 86 ARG F C 1
ATOM 1886 O O . ARG B 1 106 ? 71.479 318.024 46.396 1.00 16.02 86 ARG F O 1
ATOM 1894 N N . GLY B 1 107 ? 71.444 316.760 48.190 1.00 16.12 87 GLY F N 1
ATOM 1895 C CA . GLY B 1 107 ? 72.747 317.072 48.680 1.00 16.67 87 GLY F CA 1
ATOM 1896 C C . GLY B 1 107 ? 72.911 318.138 49.752 1.00 17.10 87 GLY F C 1
ATOM 1897 O O . GLY B 1 107 ? 74.023 318.464 50.110 1.00 15.27 87 GLY F O 1
ATOM 1898 N N . ARG B 1 108 ? 71.814 318.641 50.295 1.00 17.60 88 ARG F N 1
ATOM 1899 C CA . ARG B 1 108 ? 71.884 319.642 51.339 1.00 18.70 88 ARG F CA 1
ATOM 1900 C C . ARG B 1 108 ? 71.799 318.999 52.731 1.00 18.53 88 ARG F C 1
ATOM 1901 O O . ARG B 1 108 ? 71.995 319.711 53.678 1.00 22.00 88 ARG F O 1
ATOM 1909 N N . SER B 1 109 ? 71.483 317.715 52.880 1.00 17.43 89 SER F N 1
ATOM 1910 C CA . SER B 1 109 ? 71.201 317.166 54.202 1.00 18.66 89 SER F CA 1
ATOM 1911 C C . SER B 1 109 ? 72.426 316.950 55.032 1.00 20.74 89 SER F C 1
ATOM 1912 O O . SER B 1 109 ? 72.315 316.964 56.261 1.00 21.94 89 SER F O 1
ATOM 1915 N N . VAL B 1 110 ? 73.588 316.755 54.380 1.00 20.87 90 VAL F N 1
ATOM 1916 C CA . VAL B 1 110 ? 74.879 316.536 55.061 1.00 21.74 90 VAL F CA 1
ATOM 1917 C C . VAL B 1 110 ? 75.807 317.705 54.800 1.00 23.18 90 VAL F C 1
ATOM 1918 O O . VAL B 1 110 ? 76.247 317.889 53.657 1.00 21.49 90 VAL F O 1
ATOM 1922 N N . GLU B 1 111 ? 76.151 318.471 55.832 1.00 26.28 91 GLU F N 1
ATOM 1923 C CA . GLU B 1 111 ? 77.116 319.556 55.647 1.00 32.77 91 GLU F CA 1
ATOM 1924 C C . GLU B 1 111 ? 78.510 318.913 55.704 1.00 30.72 91 GLU F C 1
ATOM 1925 O O . GLU B 1 111 ? 78.792 318.198 56.646 1.00 30.11 91 GLU F O 1
ATOM 1931 N N . MET B 1 112 ? 79.346 319.183 54.708 1.00 29.58 92 MET F N 1
ATOM 1932 C CA . MET B 1 112 ? 80.676 318.555 54.530 1.00 30.68 92 MET F CA 1
ATOM 1933 C C . MET B 1 112 ? 81.817 319.425 55.056 1.00 28.17 92 MET F C 1
ATOM 1934 O O . MET B 1 112 ? 81.750 320.653 54.955 1.00 30.40 92 MET F O 1
ATOM 1939 N N . PRO B 1 113 ? 82.848 318.819 55.658 1.00 26.69 93 PRO F N 1
ATOM 1940 C CA . PRO B 1 113 ? 82.909 317.392 55.999 1.00 23.69 93 PRO F CA 1
ATOM 1941 C C . PRO B 1 113 ? 81.853 316.992 57.073 1.00 21.18 93 PRO F C 1
ATOM 1942 O O . PRO B 1 113 ? 81.477 317.797 57.895 1.00 18.18 93 PRO F O 1
ATOM 1946 N N . PRO B 1 114 ? 81.333 315.772 57.025 1.00 21.60 94 PRO F N 1
ATOM 1947 C CA . PRO B 1 114 ? 80.328 315.418 58.060 1.00 20.68 94 PRO F CA 1
ATOM 1948 C C . PRO B 1 114 ? 80.847 315.536 59.496 1.00 19.46 94 PRO F C 1
ATOM 1949 O O . PRO B 1 114 ? 81.959 315.159 59.829 1.00 17.72 94 PRO F O 1
ATOM 1953 N N . LYS B 1 115 ? 79.987 316.015 60.338 1.00 20.65 95 LYS F N 1
ATOM 1954 C CA . LYS B 1 115 ? 80.244 316.128 61.751 1.00 23.73 95 LYS F CA 1
ATOM 1955 C C . LYS B 1 115 ? 79.724 314.893 62.502 1.00 18.66 95 LYS F C 1
ATOM 1956 O O . LYS B 1 115 ? 80.246 314.554 63.568 1.00 14.77 95 LYS F O 1
ATOM 1962 N N . GLU B 1 116 ? 78.623 314.321 62.020 1.00 15.81 96 GLU F N 1
ATOM 1963 C CA . GLU B 1 116 ? 78.012 313.238 62.763 1.00 16.63 96 GLU F CA 1
ATOM 1964 C C . GLU B 1 116 ? 78.955 312.017 62.696 1.00 15.74 96 GLU F C 1
ATOM 1965 O O . GLU B 1 116 ? 79.364 311.624 61.611 1.00 13.10 96 GLU F O 1
ATOM 1971 N N . PRO B 1 117 ? 79.316 311.434 63.852 1.00 15.83 97 PRO F N 1
ATOM 1972 C CA . PRO B 1 117 ? 80.359 310.368 63.783 1.00 15.89 97 PRO F CA 1
ATOM 1973 C C . PRO B 1 117 ? 80.105 309.222 62.808 1.00 14.36 97 PRO F C 1
ATOM 1974 O O . PRO B 1 117 ? 81.034 308.765 62.128 1.00 15.78 97 PRO F O 1
ATOM 1978 N N . LEU B 1 118 ? 78.882 308.693 62.807 1.00 14.32 98 LEU F N 1
ATOM 1979 C CA . LEU B 1 118 ? 78.561 307.561 61.956 1.00 13.36 98 LEU F CA 1
ATOM 1980 C C . LEU B 1 118 ? 78.808 307.925 60.519 1.00 12.88 98 LEU F C 1
ATOM 1981 O O . LEU B 1 118 ? 79.523 307.211 59.796 1.00 14.05 98 LEU F O 1
ATOM 1986 N N . ILE B 1 119 ? 78.264 309.047 60.107 1.00 12.67 99 ILE F N 1
ATOM 1987 C CA . ILE B 1 119 ? 78.415 309.480 58.737 1.00 13.63 99 ILE F CA 1
ATOM 1988 C C . ILE B 1 119 ? 79.897 309.793 58.482 1.00 14.47 99 ILE F C 1
ATOM 1989 O O . ILE B 1 119 ? 80.415 309.465 57.427 1.00 14.78 99 ILE F O 1
ATOM 1994 N N . TYR B 1 120 ? 80.592 310.410 59.440 1.00 14.88 100 TYR F N 1
ATOM 1995 C CA . TYR B 1 120 ? 82.002 310.662 59.282 1.00 15.64 100 TYR F CA 1
ATOM 1996 C C . TYR B 1 120 ? 82.826 309.415 58.928 1.00 16.19 100 TYR F C 1
ATOM 1997 O O . TYR B 1 120 ? 83.742 309.507 58.121 1.00 15.74 100 TYR F O 1
ATOM 2006 N N . ARG B 1 121 ? 82.518 308.286 59.537 1.00 15.72 101 ARG F N 1
ATOM 2007 C CA . ARG B 1 121 ? 83.226 307.024 59.202 1.00 15.58 101 ARG F CA 1
ATOM 2008 C C . ARG B 1 121 ? 83.148 306.612 57.711 1.00 14.87 101 ARG F C 1
ATOM 2009 O O . ARG B 1 121 ? 84.160 306.176 57.130 1.00 13.81 101 ARG F O 1
ATOM 2017 N N . LEU B 1 122 ? 81.993 306.844 57.083 1.00 14.35 102 LEU F N 1
ATOM 2018 C CA . LEU B 1 122 ? 81.798 306.579 55.666 1.00 14.26 102 LEU F CA 1
ATOM 2019 C C . LEU B 1 122 ? 82.645 307.526 54.833 1.00 16.99 102 LEU F C 1
ATOM 2020 O O . LEU B 1 122 ? 83.341 307.131 53.852 1.00 18.67 102 LEU F O 1
ATOM 2025 N N . TYR B 1 123 ? 82.632 308.794 55.223 1.00 16.53 103 TYR F N 1
ATOM 2026 C CA . TYR B 1 123 ? 83.547 309.773 54.609 1.00 16.06 103 TYR F CA 1
ATOM 2027 C C . TYR B 1 123 ? 85.008 309.356 54.733 1.00 16.44 103 TYR F C 1
ATOM 2028 O O . TYR B 1 123 ? 85.787 309.490 53.803 1.00 15.59 103 TYR F O 1
ATOM 2037 N N . GLU B 1 124 ? 85.392 308.876 55.914 1.00 17.21 104 GLU F N 1
ATOM 2038 C CA . GLU B 1 124 ? 86.761 308.435 56.151 1.00 15.68 104 GLU F CA 1
ATOM 2039 C C . GLU B 1 124 ? 87.147 307.234 55.246 1.00 15.74 104 GLU F C 1
ATOM 2040 O O . GLU B 1 124 ? 88.256 307.138 54.771 1.00 12.88 104 GLU F O 1
ATOM 2046 N N . ILE B 1 125 ? 86.178 306.339 55.034 1.00 17.59 105 ILE F N 1
ATOM 2047 C CA . ILE B 1 125 ? 86.333 305.272 54.089 1.00 16.46 105 ILE F CA 1
ATOM 2048 C C . ILE B 1 125 ? 86.648 305.803 52.710 1.00 16.77 105 ILE F C 1
ATOM 2049 O O . ILE B 1 125 ? 87.625 305.365 52.086 1.00 16.06 105 ILE F O 1
ATOM 2054 N N . VAL B 1 126 ? 85.881 306.770 52.230 1.00 18.40 106 VAL F N 1
ATOM 2055 C CA . VAL B 1 126 ? 86.173 307.322 50.910 1.00 18.58 106 VAL F CA 1
ATOM 2056 C C . VAL B 1 126 ? 87.594 307.936 50.895 1.00 20.28 106 VAL F C 1
ATOM 2057 O O . VAL B 1 126 ? 88.377 307.780 49.937 1.00 20.23 106 VAL F O 1
ATOM 2061 N N . GLN B 1 127 ? 87.917 308.652 51.945 1.00 20.29 107 GLN F N 1
ATOM 2062 C CA . GLN B 1 127 ? 89.228 309.304 52.050 1.00 23.20 107 GLN F CA 1
ATOM 2063 C C . GLN B 1 127 ? 90.361 308.278 52.022 1.00 22.73 107 GLN F C 1
ATOM 2064 O O . GLN B 1 127 ? 91.331 308.458 51.335 1.00 26.50 107 GLN F O 1
ATOM 2070 N N . ASN B 1 128 ? 90.248 307.219 52.806 1.00 20.51 108 ASN F N 1
ATOM 2071 C CA . ASN B 1 128 ? 91.349 306.313 52.942 1.00 20.39 108 ASN F CA 1
ATOM 2072 C C . ASN B 1 128 ? 91.390 305.286 51.814 1.00 21.79 108 ASN F C 1
ATOM 2073 O O . ASN B 1 128 ? 92.460 304.736 51.566 1.00 23.24 108 ASN F O 1
ATOM 2078 N N . TYR B 1 129 ? 90.243 304.954 51.207 1.00 18.12 109 TYR F N 1
ATOM 2079 C CA . TYR B 1 129 ? 90.203 303.909 50.202 1.00 18.46 109 TYR F CA 1
ATOM 2080 C C . TYR B 1 129 ? 89.957 304.402 48.808 1.00 16.33 109 TYR F C 1
ATOM 2081 O O . TYR B 1 129 ? 89.913 303.577 47.912 1.00 15.96 109 TYR F O 1
ATOM 2090 N N . GLY B 1 130 ? 89.764 305.697 48.613 1.00 14.94 110 GLY F N 1
ATOM 2091 C CA . GLY B 1 130 ? 89.269 306.222 47.352 1.00 14.58 110 GLY F CA 1
ATOM 2092 C C . GLY B 1 130 ? 90.137 305.787 46.194 1.00 16.21 110 GLY F C 1
ATOM 2093 O O . GLY B 1 130 ? 89.619 305.244 45.240 1.00 17.55 110 GLY F O 1
ATOM 2094 N N . TYR B 1 131 ? 91.447 306.023 46.284 1.00 16.22 111 TYR F N 1
ATOM 2095 C CA . TYR B 1 131 ? 92.372 305.715 45.209 1.00 16.77 111 TYR F CA 1
ATOM 2096 C C . TYR B 1 131 ? 92.569 304.161 45.137 1.00 15.43 111 TYR F C 1
ATOM 2097 O O . TYR B 1 131 ? 92.807 303.660 44.061 1.00 17.03 111 TYR F O 1
ATOM 2106 N N . ALA B 1 132 ? 92.421 303.435 46.231 1.00 14.40 112 ALA F N 1
ATOM 2107 C CA . ALA B 1 132 ? 92.464 301.944 46.192 1.00 15.86 112 ALA F CA 1
ATOM 2108 C C . ALA B 1 132 ? 91.295 301.419 45.385 1.00 15.98 112 ALA F C 1
ATOM 2109 O O . ALA B 1 132 ? 91.462 300.589 44.468 1.00 17.22 112 ALA F O 1
ATOM 2111 N N . TYR B 1 133 ? 90.119 301.953 45.693 1.00 15.68 113 TYR F N 1
ATOM 2112 C CA . TYR B 1 133 ? 88.906 301.606 44.972 1.00 16.42 113 TYR F CA 1
ATOM 2113 C C . TYR B 1 133 ? 89.073 301.931 43.490 1.00 17.63 113 TYR F C 1
ATOM 2114 O O . TYR B 1 133 ? 88.739 301.131 42.627 1.00 15.72 113 TYR F O 1
ATOM 2123 N N . LYS B 1 134 ? 89.629 303.114 43.209 1.00 16.83 114 LYS F N 1
ATOM 2124 C CA . LYS B 1 134 ? 89.742 303.511 41.849 1.00 15.90 114 LYS F CA 1
ATOM 2125 C C . LYS B 1 134 ? 90.659 302.555 41.069 1.00 16.17 114 LYS F C 1
ATOM 2126 O O . LYS B 1 134 ? 90.384 302.274 39.904 1.00 15.18 114 LYS F O 1
ATOM 2132 N N . ALA B 1 135 ? 91.783 302.186 41.693 1.00 15.39 115 ALA F N 1
ATOM 2133 C CA . ALA B 1 135 ? 92.791 301.356 41.068 1.00 16.53 115 ALA F CA 1
ATOM 2134 C C . ALA B 1 135 ? 92.252 299.937 40.739 1.00 17.04 115 ALA F C 1
ATOM 2135 O O . ALA B 1 135 ? 92.438 299.442 39.640 1.00 17.01 115 ALA F O 1
ATOM 2137 N N . VAL B 1 136 ? 91.523 299.360 41.683 1.00 17.06 116 VAL F N 1
ATOM 2138 C CA . VAL B 1 136 ? 90.920 298.060 41.511 1.00 18.48 116 VAL F CA 1
ATOM 2139 C C . VAL B 1 136 ? 89.828 298.110 40.431 1.00 19.91 116 VAL F C 1
ATOM 2140 O O . VAL B 1 136 ? 89.870 297.323 39.458 1.00 18.12 116 VAL F O 1
ATOM 2144 N N . LEU B 1 137 ? 88.954 299.126 40.534 1.00 18.96 117 LEU F N 1
ATOM 2145 C CA . LEU B 1 137 ? 87.879 299.304 39.582 1.00 17.95 117 LEU F CA 1
ATOM 2146 C C . LEU B 1 137 ? 88.453 299.562 38.182 1.00 18.93 117 LEU F C 1
ATOM 2147 O O . LEU B 1 137 ? 87.956 299.028 37.209 1.00 20.36 117 LEU F O 1
ATOM 2152 N N . ASN B 1 138 ? 89.520 300.354 38.081 1.00 17.54 118 ASN F N 1
ATOM 2153 C CA . ASN B 1 138 ? 90.124 300.642 36.796 1.00 16.59 118 ASN F CA 1
ATOM 2154 C C . ASN B 1 138 ? 90.693 299.337 36.219 1.00 16.02 118 ASN F C 1
ATOM 2155 O O . ASN B 1 138 ? 90.614 299.130 35.059 1.00 18.24 118 ASN F O 1
ATOM 2160 N N . GLU B 1 139 ? 91.301 298.490 37.023 1.00 18.47 119 GLU F N 1
ATOM 2161 C CA . GLU B 1 139 ? 91.950 297.252 36.502 1.00 18.82 119 GLU F CA 1
ATOM 2162 C C . GLU B 1 139 ? 90.892 296.262 36.094 1.00 20.59 119 GLU F C 1
ATOM 2163 O O . GLU B 1 139 ? 91.153 295.499 35.211 1.00 22.30 119 GLU F O 1
ATOM 2169 N N . LYS B 1 140 ? 89.686 296.307 36.693 1.00 21.25 120 LYS F N 1
ATOM 2170 C CA . LYS B 1 140 ? 88.596 295.355 36.345 1.00 19.69 120 LYS F CA 1
ATOM 2171 C C . LYS B 1 140 ? 87.689 295.863 35.264 1.00 19.75 120 LYS F C 1
ATOM 2172 O O . LYS B 1 140 ? 87.178 295.080 34.509 1.00 16.99 120 LYS F O 1
ATOM 2178 N N . PHE B 1 141 ? 87.470 297.182 35.196 1.00 19.41 121 PHE F N 1
ATOM 2179 C CA . PHE B 1 141 ? 86.545 297.730 34.230 1.00 19.88 121 PHE F CA 1
ATOM 2180 C C . PHE B 1 141 ? 87.152 298.679 33.182 1.00 22.28 121 PHE F C 1
ATOM 2181 O O . PHE B 1 141 ? 86.500 298.992 32.179 1.00 27.71 121 PHE F O 1
ATOM 2189 N N . GLY B 1 142 ? 88.368 299.166 33.387 1.00 22.99 122 GLY F N 1
ATOM 2190 C CA . GLY B 1 142 ? 88.919 300.247 32.544 1.00 20.42 122 GLY F CA 1
ATOM 2191 C C . GLY B 1 142 ? 88.584 301.665 33.055 1.00 19.14 122 GLY F C 1
ATOM 2192 O O . GLY B 1 142 ? 88.323 301.881 34.258 1.00 18.42 122 GLY F O 1
ATOM 2193 N N . ASP B 1 143 ? 88.696 302.622 32.160 1.00 16.99 123 ASP F N 1
ATOM 2194 C CA . ASP B 1 143 ? 88.594 304.046 32.472 1.00 17.37 123 ASP F CA 1
ATOM 2195 C C . ASP B 1 143 ? 87.110 304.394 32.500 1.00 17.87 123 ASP F C 1
ATOM 2196 O O . ASP B 1 143 ? 86.427 304.237 31.499 1.00 17.66 123 ASP F O 1
ATOM 2201 N N . GLY B 1 144 ? 86.619 304.777 33.680 1.00 18.11 124 GLY F N 1
ATOM 2202 C CA . GLY B 1 144 ? 85.223 305.147 33.897 1.00 19.05 124 GLY F CA 1
ATOM 2203 C C . GLY B 1 144 ? 84.834 305.369 35.374 1.00 17.29 124 GLY F C 1
ATOM 2204 O O . GLY B 1 144 ? 85.678 305.686 36.186 1.00 16.98 124 GLY F O 1
ATOM 2205 N N . ILE B 1 145 ? 83.548 305.247 35.694 1.00 15.45 125 ILE F N 1
ATOM 2206 C CA . ILE B 1 145 ? 83.078 305.382 37.047 1.00 16.40 125 ILE F CA 1
ATOM 2207 C C . ILE B 1 145 ? 82.052 304.343 37.404 1.00 15.47 125 ILE F C 1
ATOM 2208 O O . ILE B 1 145 ? 81.397 303.807 36.518 1.00 17.78 125 ILE F O 1
ATOM 2213 N N . MET B 1 146 ? 81.856 304.142 38.695 1.00 14.82 126 MET F N 1
ATOM 2214 C CA . MET B 1 146 ? 80.645 303.560 39.196 1.00 15.35 126 MET F CA 1
ATOM 2215 C C . MET B 1 146 ? 79.585 304.632 39.418 1.00 16.26 126 MET F C 1
ATOM 2216 O O . MET B 1 146 ? 79.803 305.568 40.196 1.00 15.51 126 MET F O 1
ATOM 2221 N N . SER B 1 147 ? 78.420 304.461 38.797 1.00 16.44 127 SER F N 1
ATOM 2222 C CA . SER B 1 147 ? 77.341 305.401 38.905 1.00 17.07 127 SER F CA 1
ATOM 2223 C C . SER B 1 147 ? 76.808 305.500 40.338 1.00 17.94 127 SER F C 1
ATOM 2224 O O . SER B 1 147 ? 76.701 304.491 41.036 1.00 18.76 127 SER F O 1
ATOM 2227 N N . ALA B 1 148 ? 76.501 306.727 40.763 1.00 18.37 128 ALA F N 1
ATOM 2228 C CA . ALA B 1 148 ? 75.744 306.981 42.001 1.00 18.89 128 ALA F CA 1
ATOM 2229 C C . ALA B 1 148 ? 74.311 307.292 41.632 1.00 18.14 128 ALA F C 1
ATOM 2230 O O . ALA B 1 148 ? 73.546 307.692 42.517 1.00 19.49 128 ALA F O 1
ATOM 2232 N N . ILE B 1 149 ? 73.965 307.180 40.363 1.00 18.10 129 ILE F N 1
ATOM 2233 C CA . ILE B 1 149 ? 72.635 307.493 39.842 1.00 18.09 129 ILE F CA 1
ATOM 2234 C C . ILE B 1 149 ? 71.882 306.230 39.435 1.00 19.74 129 ILE F C 1
ATOM 2235 O O . ILE B 1 149 ? 70.837 305.944 39.907 1.00 18.47 129 ILE F O 1
ATOM 2240 N N . SER B 1 150 ? 72.469 305.460 38.560 1.00 18.46 130 SER F N 1
ATOM 2241 C CA . SER B 1 150 ? 71.978 304.167 38.213 1.00 19.64 130 SER F CA 1
ATOM 2242 C C . SER B 1 150 ? 72.653 303.338 39.321 1.00 18.37 130 SER F C 1
ATOM 2243 O O . SER B 1 150 ? 73.730 302.817 39.141 1.00 17.17 130 SER F O 1
ATOM 2246 N N . PHE B 1 151 ? 71.951 303.181 40.438 1.00 16.04 131 PHE F N 1
ATOM 2247 C CA . PHE B 1 151 ? 72.543 302.722 41.641 1.00 15.93 131 PHE F CA 1
ATOM 2248 C C . PHE B 1 151 ? 71.566 302.299 42.726 1.00 17.00 131 PHE F C 1
ATOM 2249 O O . PHE B 1 151 ? 70.541 302.823 42.832 1.00 17.96 131 PHE F O 1
ATOM 2257 N N . SER B 1 152 ? 71.939 301.312 43.504 1.00 17.69 132 SER F N 1
ATOM 2258 C CA . SER B 1 152 ? 71.225 300.832 44.647 1.00 19.36 132 SER F CA 1
ATOM 2259 C C . SER B 1 152 ? 72.196 300.550 45.811 1.00 18.59 132 SER F C 1
ATOM 2260 O O . SER B 1 152 ? 73.344 300.394 45.629 1.00 19.54 132 SER F O 1
ATOM 2263 N N . THR B 1 153 ? 71.663 300.442 46.996 1.00 19.21 133 THR F N 1
ATOM 2264 C CA . THR B 1 153 ? 72.447 300.224 48.185 1.00 19.92 133 THR F CA 1
ATOM 2265 C C . THR B 1 153 ? 71.553 299.589 49.231 1.00 22.56 133 THR F C 1
ATOM 2266 O O . THR B 1 153 ? 70.311 299.764 49.220 1.00 22.62 133 THR F O 1
ATOM 2270 N N . SER B 1 154 ? 72.167 298.848 50.140 1.00 22.61 134 SER F N 1
ATOM 2271 C CA . SER B 1 154 ? 71.405 298.235 51.211 1.00 24.11 134 SER F CA 1
ATOM 2272 C C . SER B 1 154 ? 72.275 298.146 52.433 1.00 21.04 134 SER F C 1
ATOM 2273 O O . SER B 1 154 ? 73.492 298.246 52.322 1.00 21.97 134 SER F O 1
ATOM 2276 N N . VAL B 1 155 ? 71.620 298.002 53.584 1.00 20.87 135 VAL F N 1
ATOM 2277 C CA . VAL B 1 155 ? 72.237 297.790 54.890 1.00 20.70 135 VAL F CA 1
ATOM 2278 C C . VAL B 1 155 ? 71.775 296.444 55.402 1.00 23.33 135 VAL F C 1
ATOM 2279 O O . VAL B 1 155 ? 70.596 296.209 55.464 1.00 27.16 135 VAL F O 1
ATOM 2283 N N . ASP B 1 156 ? 72.703 295.582 55.788 1.00 25.40 136 ASP F N 1
ATOM 2284 C CA . ASP B 1 156 ? 72.386 294.330 56.452 1.00 27.89 136 ASP F CA 1
ATOM 2285 C C . ASP B 1 156 ? 73.180 294.182 57.772 1.00 29.61 136 ASP F C 1
ATOM 2286 O O . ASP B 1 156 ? 74.155 294.874 58.043 1.00 25.54 136 ASP F O 1
ATOM 2291 N N . LYS B 1 157 ? 72.755 293.215 58.559 1.00 30.19 137 LYS F N 1
ATOM 2292 C CA . LYS B 1 157 ? 73.329 292.939 59.829 1.00 31.95 137 LYS F CA 1
ATOM 2293 C C . LYS B 1 157 ? 73.823 291.513 59.783 1.00 30.90 137 LYS F C 1
ATOM 2294 O O . LYS B 1 157 ? 73.170 290.653 59.252 1.00 29.00 137 LYS F O 1
ATOM 2300 N N . GLU B 1 158 ? 75.038 291.316 60.247 1.00 32.72 138 GLU F N 1
ATOM 2301 C CA . GLU B 1 158 ? 75.679 290.034 60.380 1.00 33.51 138 GLU F CA 1
ATOM 2302 C C . GLU B 1 158 ? 76.075 289.887 61.845 1.00 35.99 138 GLU F C 1
ATOM 2303 O O . GLU B 1 158 ? 76.562 290.848 62.478 1.00 33.35 138 GLU F O 1
ATOM 2309 N N . THR B 1 159 ? 75.828 288.703 62.392 1.00 38.28 139 THR F N 1
ATOM 2310 C CA . THR B 1 159 ? 76.391 288.289 63.673 1.00 40.16 139 THR F CA 1
ATOM 2311 C C . THR B 1 159 ? 77.356 287.170 63.335 1.00 41.55 139 THR F C 1
ATOM 2312 O O . THR B 1 159 ? 77.015 286.270 62.607 1.00 43.19 139 THR F O 1
ATOM 2316 N N . ASP B 1 160 ? 78.604 287.280 63.756 1.00 48.51 140 ASP F N 1
ATOM 2317 C CA . ASP B 1 160 ? 79.574 286.196 63.512 1.00 56.12 140 ASP F CA 1
ATOM 2318 C C . ASP B 1 160 ? 79.493 285.106 64.619 1.00 65.28 140 ASP F C 1
ATOM 2319 O O . ASP B 1 160 ? 78.820 285.303 65.649 1.00 60.68 140 ASP F O 1
ATOM 2324 N N . LYS B 1 161 ? 80.194 283.980 64.392 1.00 85.35 141 LYS F N 1
ATOM 2325 C CA . LYS B 1 161 ? 80.369 282.852 65.376 1.00 85.39 141 LYS F CA 1
ATOM 2326 C C . LYS B 1 161 ? 80.805 283.281 66.791 1.00 77.08 141 LYS F C 1
ATOM 2327 O O . LYS B 1 161 ? 80.538 282.587 67.762 1.00 81.78 141 LYS F O 1
ATOM 2333 N N . ASP B 1 162 ? 81.501 284.405 66.882 1.00 68.21 142 ASP F N 1
ATOM 2334 C CA . ASP B 1 162 ? 81.946 284.995 68.141 1.00 62.86 142 ASP F CA 1
ATOM 2335 C C . ASP B 1 162 ? 80.830 285.898 68.788 1.00 58.93 142 ASP F C 1
ATOM 2336 O O . ASP B 1 162 ? 81.057 286.523 69.832 1.00 60.35 142 ASP F O 1
ATOM 2341 N N . GLY B 1 163 ? 79.632 285.982 68.190 1.00 52.56 143 GLY F N 1
ATOM 2342 C CA . GLY B 1 163 ? 78.524 286.791 68.752 1.00 51.91 143 GLY F CA 1
ATOM 2343 C C . GLY B 1 163 ? 78.572 288.320 68.558 1.00 54.95 143 GLY F C 1
ATOM 2344 O O . GLY B 1 163 ? 77.626 289.032 68.970 1.00 53.03 143 GLY F O 1
ATOM 2345 N N . ASN B 1 164 ? 79.641 288.849 67.938 1.00 48.47 144 ASN F N 1
ATOM 2346 C CA . ASN B 1 164 ? 79.711 290.297 67.627 1.00 46.76 144 ASN F CA 1
ATOM 2347 C C . ASN B 1 164 ? 78.912 290.665 66.371 1.00 36.76 144 ASN F C 1
ATOM 2348 O O . ASN B 1 164 ? 78.873 289.919 65.369 1.00 31.12 144 ASN F O 1
ATOM 2353 N N . ASN B 1 165 ? 78.348 291.857 66.417 1.00 31.28 145 ASN F N 1
ATOM 2354 C CA . ASN B 1 165 ? 77.561 292.389 65.314 1.00 28.40 145 ASN F CA 1
ATOM 2355 C C . ASN B 1 165 ? 78.358 293.283 64.331 1.00 25.21 145 ASN F C 1
ATOM 2356 O O . ASN B 1 165 ? 79.204 294.082 64.768 1.00 20.76 145 ASN F O 1
ATOM 2361 N N . TRP B 1 166 ? 78.027 293.147 63.036 1.00 22.28 146 TRP F N 1
ATOM 2362 C CA . TRP B 1 166 ? 78.677 293.831 61.934 1.00 22.29 146 TRP F CA 1
ATOM 2363 C C . TRP B 1 166 ? 77.637 294.440 61.056 1.00 20.40 146 TRP F C 1
ATOM 2364 O O . TRP B 1 166 ? 76.610 293.805 60.763 1.00 19.83 146 TRP F O 1
ATOM 2375 N N . ALA B 1 167 ? 77.874 295.676 60.616 1.00 19.20 147 ALA F N 1
ATOM 2376 C CA . ALA B 1 167 ? 77.011 296.270 59.602 1.00 19.52 147 ALA F CA 1
ATOM 2377 C C . ALA B 1 167 ? 77.643 296.088 58.268 1.00 21.03 147 ALA F C 1
ATOM 2378 O O . ALA B 1 167 ? 78.850 296.287 58.134 1.00 22.09 147 ALA F O 1
ATOM 2380 N N . VAL B 1 168 ? 76.842 295.730 57.259 1.00 21.68 148 VAL F N 1
ATOM 2381 C CA . VAL B 1 168 ? 77.351 295.455 55.936 1.00 21.72 148 VAL F CA 1
ATOM 2382 C C . VAL B 1 168 ? 76.604 296.394 55.004 1.00 21.41 148 VAL F C 1
ATOM 2383 O O . VAL B 1 168 ? 75.365 296.319 54.897 1.00 24.27 148 VAL F O 1
ATOM 2387 N N . ILE B 1 169 ? 77.313 297.303 54.361 1.00 19.32 149 ILE F N 1
ATOM 2388 C CA . ILE B 1 169 ? 76.681 298.268 53.501 1.00 19.26 149 ILE F CA 1
ATOM 2389 C C . ILE B 1 169 ? 77.133 297.887 52.136 1.00 19.16 149 ILE F C 1
ATOM 2390 O O . ILE B 1 169 ? 78.324 297.796 51.896 1.00 21.77 149 ILE F O 1
ATOM 2395 N N . THR B 1 170 ? 76.191 297.687 51.223 1.00 18.98 150 THR F N 1
ATOM 2396 C CA . THR B 1 170 ? 76.534 297.316 49.853 1.00 20.04 150 THR F CA 1
ATOM 2397 C C . THR B 1 170 ? 76.198 298.427 48.915 1.00 20.11 150 THR F C 1
ATOM 2398 O O . THR B 1 170 ? 75.046 298.916 48.946 1.00 22.28 150 THR F O 1
ATOM 2402 N N . LEU B 1 171 ? 77.166 298.827 48.088 1.00 19.09 151 LEU F N 1
ATOM 2403 C CA . LEU B 1 171 ? 76.956 299.783 47.015 1.00 18.68 151 LEU F CA 1
ATOM 2404 C C . LEU B 1 171 ? 76.973 299.060 45.685 1.00 17.31 151 LEU F C 1
ATOM 2405 O O . LEU B 1 171 ? 77.961 298.392 45.409 1.00 19.63 151 LEU F O 1
ATOM 2410 N N . ARG B 1 172 ? 75.975 299.265 44.827 1.00 16.85 152 ARG F N 1
ATOM 2411 C CA . ARG B 1 172 ? 75.916 298.622 43.528 1.00 17.38 152 ARG F CA 1
ATOM 2412 C C . ARG B 1 172 ? 75.536 299.612 42.447 1.00 16.79 152 ARG F C 1
ATOM 2413 O O . ARG B 1 172 ? 74.349 300.029 42.362 1.00 17.83 152 ARG F O 1
ATOM 2421 N N . GLY B 1 173 ? 76.526 300.004 41.633 1.00 15.74 153 GLY F N 1
ATOM 2422 C CA . GLY B 1 173 ? 76.315 301.020 40.619 1.00 16.11 153 GLY F CA 1
ATOM 2423 C C . GLY B 1 173 ? 76.786 300.603 39.262 1.00 17.11 153 GLY F C 1
ATOM 2424 O O . GLY B 1 173 ? 77.724 299.810 39.151 1.00 17.81 153 GLY F O 1
ATOM 2425 N N . LYS B 1 174 ? 76.081 301.089 38.238 1.00 19.27 154 LYS F N 1
ATOM 2426 C CA . LYS B 1 174 ? 76.398 300.769 36.841 1.00 21.38 154 LYS F CA 1
ATOM 2427 C C . LYS B 1 174 ? 77.780 301.325 36.490 1.00 20.01 154 LYS F C 1
ATOM 2428 O O . LYS B 1 174 ? 78.107 302.469 36.855 1.00 19.21 154 LYS F O 1
ATOM 2434 N N . TRP B 1 175 ? 78.574 300.561 35.750 1.00 18.13 155 TRP F N 1
ATOM 2435 C CA . TRP B 1 175 ? 79.847 301.027 35.299 1.00 19.13 155 TRP F CA 1
ATOM 2436 C C . TRP B 1 175 ? 79.587 301.831 34.055 1.00 21.02 155 TRP F C 1
ATOM 2437 O O . TRP B 1 175 ? 78.922 301.335 33.169 1.00 21.75 155 TRP F O 1
ATOM 2448 N N . LEU B 1 176 ? 80.094 303.079 34.013 1.00 19.86 156 LEU F N 1
ATOM 2449 C CA . LEU B 1 176 ? 80.074 303.869 32.827 1.00 22.35 156 LEU F CA 1
ATOM 2450 C C . LEU B 1 176 ? 81.512 304.161 32.339 1.00 21.06 156 LEU F C 1
ATOM 2451 O O . LEU B 1 176 ? 82.259 304.787 33.051 1.00 18.38 156 LEU F O 1
ATOM 2456 N N . PRO B 1 177 ? 81.880 303.679 31.132 1.00 20.85 157 PRO F N 1
ATOM 2457 C CA . PRO B 1 177 ? 83.132 304.040 30.542 1.00 20.57 157 PRO F CA 1
ATOM 2458 C C . PRO B 1 177 ? 83.119 305.466 30.077 1.00 19.09 157 PRO F C 1
ATOM 2459 O O . PRO B 1 177 ? 82.074 305.969 29.759 1.00 20.47 157 PRO F O 1
ATOM 2463 N N . TYR B 1 178 ? 84.260 306.132 30.069 1.00 18.26 158 TYR F N 1
ATOM 2464 C CA . TYR B 1 178 ? 84.322 307.435 29.378 1.00 21.04 158 TYR F CA 1
ATOM 2465 C C . TYR B 1 178 ? 84.113 307.159 27.858 1.00 22.78 158 TYR F C 1
ATOM 2466 O O . TYR B 1 178 ? 84.677 306.234 27.303 1.00 22.44 158 TYR F O 1
ATOM 2475 N N . SER B 1 179 ? 83.436 308.047 27.206 1.00 24.05 159 SER F N 1
ATOM 2476 C CA . SER B 1 179 ? 83.262 307.991 25.804 1.00 25.94 159 SER F CA 1
ATOM 2477 C C . SER B 1 179 ? 84.556 308.296 25.075 1.00 25.06 159 SER F C 1
ATOM 2478 O O . SER B 1 179 ? 85.429 308.913 25.593 1.00 25.27 159 SER F O 1
ATOM 2481 N N . ARG B 1 180 ? 84.622 307.891 23.830 1.00 28.20 160 ARG F N 1
ATOM 2482 C CA . ARG B 1 180 ? 85.699 308.301 22.973 1.00 27.42 160 ARG F CA 1
ATOM 2483 C C . ARG B 1 180 ? 85.005 309.227 21.993 1.00 27.55 160 ARG F C 1
ATOM 2484 O O . ARG B 1 180 ? 84.013 308.874 21.421 1.00 25.90 160 ARG F O 1
ATOM 2492 N N . PHE B 1 181 ? 85.493 310.435 21.836 1.00 28.12 161 PHE F N 1
ATOM 2493 C CA . PHE B 1 181 ? 84.853 311.346 20.883 1.00 28.69 161 PHE F CA 1
ATOM 2494 C C . PHE B 1 181 ? 85.848 312.253 20.148 1.00 28.45 161 PHE F C 1
ATOM 2495 O O . PHE B 1 181 ? 86.943 312.443 20.627 1.00 25.79 161 PHE F O 1
ATOM 2503 N N . ASP C 1 23 ? 99.363 331.847 16.465 1.00 74.01 3 ASP G N 1
ATOM 2504 C CA . ASP C 1 23 ? 99.596 331.645 17.919 1.00 54.21 3 ASP G CA 1
ATOM 2505 C C . ASP C 1 23 ? 98.871 330.417 18.492 1.00 38.88 3 ASP G C 1
ATOM 2506 O O . ASP C 1 23 ? 97.659 330.322 18.517 1.00 34.09 3 ASP G O 1
ATOM 2511 N N . ILE C 1 24 ? 99.670 329.501 18.975 1.00 30.52 4 ILE G N 1
ATOM 2512 C CA . ILE C 1 24 ? 99.243 328.202 19.445 1.00 28.38 4 ILE G CA 1
ATOM 2513 C C . ILE C 1 24 ? 99.272 328.132 20.983 1.00 25.44 4 ILE G C 1
ATOM 2514 O O . ILE C 1 24 ? 100.004 328.871 21.638 1.00 23.25 4 ILE G O 1
ATOM 2519 N N . ALA C 1 25 ? 98.506 327.220 21.548 1.00 22.80 5 ALA G N 1
ATOM 2520 C CA . ALA C 1 25 ? 98.519 326.999 22.989 1.00 22.47 5 ALA G CA 1
ATOM 2521 C C . ALA C 1 25 ? 99.724 326.243 23.445 1.00 22.20 5 ALA G C 1
ATOM 2522 O O . ALA C 1 25 ? 100.075 325.236 22.847 1.00 23.65 5 ALA G O 1
ATOM 2524 N N . THR C 1 26 ? 100.326 326.715 24.533 1.00 21.67 6 THR G N 1
ATOM 2525 C CA . THR C 1 26 ? 101.509 326.126 25.130 1.00 24.44 6 THR G CA 1
ATOM 2526 C C . THR C 1 26 ? 101.271 325.955 26.653 1.00 24.20 6 THR G C 1
ATOM 2527 O O . THR C 1 26 ? 100.302 326.427 27.222 1.00 21.92 6 THR G O 1
ATOM 2531 N N . LEU C 1 27 ? 102.205 325.307 27.294 1.00 21.29 7 LEU G N 1
ATOM 2532 C CA . LEU C 1 27 ? 102.119 325.100 28.681 1.00 21.36 7 LEU G CA 1
ATOM 2533 C C . LEU C 1 27 ? 103.394 325.508 29.359 1.00 19.66 7 LEU G C 1
ATOM 2534 O O . LEU C 1 27 ? 104.465 325.114 28.955 1.00 20.09 7 LEU G O 1
ATOM 2539 N N . ASP C 1 28 ? 103.284 326.276 30.412 1.00 19.50 8 ASP G N 1
ATOM 2540 C CA . ASP C 1 28 ? 104.423 326.542 31.302 1.00 22.16 8 ASP G CA 1
ATOM 2541 C C . ASP C 1 28 ? 104.088 325.965 32.714 1.00 21.61 8 ASP G C 1
ATOM 2542 O O . ASP C 1 28 ? 103.243 326.529 33.454 1.00 19.46 8 ASP G O 1
ATOM 2547 N N . VAL C 1 29 ? 104.683 324.820 33.043 1.00 21.79 9 VAL G N 1
ATOM 2548 C CA . VAL C 1 29 ? 104.454 324.168 34.347 1.00 26.83 9 VAL G CA 1
ATOM 2549 C C . VAL C 1 29 ? 104.879 324.989 35.568 1.00 26.70 9 VAL G C 1
ATOM 2550 O O . VAL C 1 29 ? 104.462 324.673 36.658 1.00 29.70 9 VAL G O 1
ATOM 2554 N N . THR C 1 30 ? 105.684 326.033 35.382 1.00 25.72 10 THR G N 1
ATOM 2555 C CA . THR C 1 30 ? 106.052 326.907 36.469 1.00 26.96 10 THR G CA 1
ATOM 2556 C C . THR C 1 30 ? 104.794 327.527 37.011 1.00 23.86 10 THR G C 1
ATOM 2557 O O . THR C 1 30 ? 104.706 327.746 38.186 1.00 25.01 10 THR G O 1
ATOM 2561 N N . GLN C 1 31 ? 103.825 327.843 36.163 1.00 21.47 11 GLN G N 1
ATOM 2562 C CA . GLN C 1 31 ? 102.619 328.510 36.650 1.00 22.35 11 GLN G CA 1
ATOM 2563 C C . GLN C 1 31 ? 101.425 327.524 36.798 1.00 23.64 11 GLN G C 1
ATOM 2564 O O . GLN C 1 31 ? 100.393 327.916 37.316 1.00 24.00 11 GLN G O 1
ATOM 2570 N N . HIS C 1 32 ? 101.590 326.27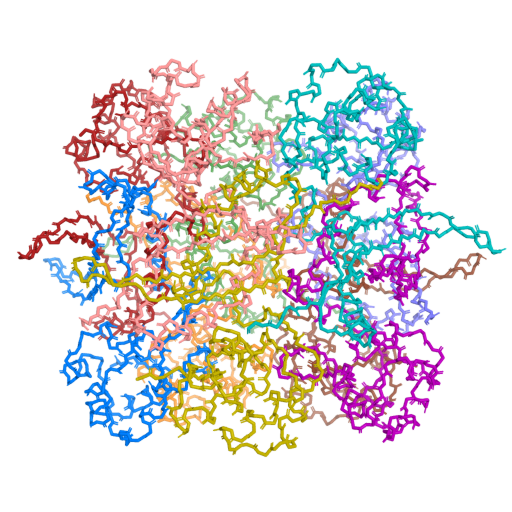3 36.346 1.00 22.36 12 HIS G N 1
ATOM 2571 C CA . HIS C 1 32 ? 100.501 325.297 36.259 1.00 20.99 12 HIS G CA 1
ATOM 2572 C C . HIS C 1 32 ? 100.938 323.957 36.879 1.00 22.14 12 HIS G C 1
ATOM 2573 O O . HIS C 1 32 ? 101.412 323.066 36.182 1.00 23.80 12 HIS G O 1
ATOM 2580 N N . PRO C 1 33 ? 100.782 323.812 38.197 1.00 21.06 13 PRO G N 1
ATOM 2581 C CA . PRO C 1 33 ? 101.221 322.611 38.894 1.00 21.67 13 PRO G CA 1
ATOM 2582 C C . PRO C 1 33 ? 100.236 321.457 38.881 1.00 22.68 13 PRO G C 1
ATOM 2583 O O . PRO C 1 33 ? 99.069 321.632 38.568 1.00 22.16 13 PRO G O 1
ATOM 2587 N N . TYR C 1 34 ? 100.725 320.276 39.256 1.00 23.29 14 TYR G N 1
ATOM 2588 C CA . TYR C 1 34 ? 99.874 319.096 39.477 1.00 26.05 14 TYR G CA 1
ATOM 2589 C C . TYR C 1 34 ? 99.260 318.479 38.229 1.00 21.61 14 TYR G C 1
ATOM 2590 O O . TYR C 1 34 ? 98.363 317.648 38.354 1.00 19.90 14 TYR G O 1
ATOM 2599 N N . LEU C 1 35 ? 99.812 318.805 37.058 1.00 19.37 15 LEU G N 1
ATOM 2600 C CA . LEU C 1 35 ? 99.537 318.068 35.821 1.00 21.02 15 LEU G CA 1
ATOM 2601 C C . LEU C 1 35 ? 100.465 316.848 35.800 1.00 20.45 15 LEU G C 1
ATOM 2602 O O . LEU C 1 35 ? 101.531 316.884 36.376 1.00 20.98 15 LEU G O 1
ATOM 2607 N N . PRO C 1 36 ? 100.077 315.786 35.101 1.00 20.28 16 PRO G N 1
ATOM 2608 C CA . PRO C 1 36 ? 101.070 314.676 34.954 1.00 20.72 16 PRO G CA 1
ATOM 2609 C C . PRO C 1 36 ? 102.354 315.133 34.212 1.00 20.22 16 PRO G C 1
ATOM 2610 O O . PRO C 1 36 ? 102.335 316.139 33.502 1.00 20.59 16 PRO G O 1
ATOM 2614 N N . ALA C 1 37 ? 103.432 314.375 34.361 1.00 19.87 17 ALA G N 1
ATOM 2615 C CA . ALA C 1 37 ? 104.692 314.651 33.695 1.00 20.65 17 ALA G CA 1
ATOM 2616 C C . ALA C 1 37 ? 104.519 314.686 32.169 1.00 21.08 17 ALA G C 1
ATOM 2617 O O . ALA C 1 37 ? 105.129 315.507 31.470 1.00 21.66 17 ALA G O 1
ATOM 2619 N N . TYR C 1 38 ? 103.649 313.847 31.658 1.00 19.58 18 TYR G N 1
ATOM 2620 C CA . TYR C 1 38 ? 103.446 313.814 30.244 1.00 21.30 18 TYR G CA 1
ATOM 2621 C C . TYR C 1 38 ? 102.814 315.080 29.685 1.00 21.59 18 TYR G C 1
ATOM 2622 O O . TYR C 1 38 ? 103.005 315.347 28.485 1.00 19.98 18 TYR G O 1
ATOM 2631 N N . SER C 1 39 ? 102.073 315.855 30.497 1.00 18.26 19 SER G N 1
ATOM 2632 C CA . SER C 1 39 ? 101.553 317.127 29.993 1.00 19.41 19 SER G CA 1
ATOM 2633 C C . SER C 1 39 ? 102.715 317.989 29.538 1.00 19.57 19 SER G C 1
ATOM 2634 O O . SER C 1 39 ? 102.666 318.612 28.453 1.00 17.67 19 SER G O 1
ATOM 2637 N N . LYS C 1 40 ? 103.783 317.983 30.326 1.00 19.84 20 LYS G N 1
ATOM 2638 C CA . LYS C 1 40 ? 104.954 318.777 29.933 1.00 23.10 20 LYS G CA 1
ATOM 2639 C C . LYS C 1 40 ? 105.570 318.233 28.659 1.00 22.00 20 LYS G C 1
ATOM 2640 O O . LYS C 1 40 ? 105.880 319.001 27.757 1.00 25.04 20 LYS G O 1
ATOM 2646 N N . THR C 1 41 ? 105.738 316.913 28.605 1.00 22.46 21 THR G N 1
ATOM 2647 C CA . THR C 1 41 ? 106.377 316.256 27.477 1.00 21.38 21 THR G CA 1
ATOM 2648 C C . THR C 1 41 ? 105.610 316.543 26.179 1.00 22.64 21 THR G C 1
ATOM 2649 O O . THR C 1 41 ? 106.191 316.980 25.199 1.00 24.21 21 THR G O 1
ATOM 2653 N N . LEU C 1 42 ? 104.304 316.332 26.200 1.00 22.29 22 LEU G N 1
ATOM 2654 C CA . LEU C 1 42 ? 103.477 316.577 25.032 1.00 21.69 22 LEU G CA 1
ATOM 2655 C C . LEU C 1 42 ? 103.485 318.044 24.617 1.00 21.95 22 LEU G C 1
ATOM 2656 O O . LEU C 1 42 ? 103.572 318.324 23.422 1.00 21.63 22 LEU G O 1
ATOM 2661 N N . PHE C 1 43 ? 103.292 318.960 25.561 1.00 18.89 23 PHE G N 1
ATOM 2662 C CA . PHE C 1 43 ? 103.093 320.356 25.163 1.00 18.68 23 PHE G CA 1
ATOM 2663 C C . PHE C 1 43 ? 104.415 320.970 24.636 1.00 18.64 23 PHE G C 1
ATOM 2664 O O . PHE C 1 43 ? 104.408 321.858 23.791 1.00 18.54 23 PHE G O 1
ATOM 2672 N N . GLU C 1 44 ? 105.532 320.545 25.170 1.00 21.12 24 GLU G N 1
ATOM 2673 C CA . GLU C 1 44 ? 106.832 321.035 24.668 1.00 26.01 24 GLU G CA 1
ATOM 2674 C C . GLU C 1 44 ? 107.103 320.583 23.245 1.00 24.59 24 GLU G C 1
ATOM 2675 O O . GLU C 1 44 ? 107.675 321.337 22.439 1.00 25.40 24 GLU G O 1
ATOM 2681 N N . ALA C 1 45 ? 106.622 319.391 22.915 1.00 22.19 25 ALA G N 1
ATOM 2682 C CA . ALA C 1 45 ? 106.774 318.900 21.567 1.00 21.54 25 ALA G CA 1
ATOM 2683 C C . ALA C 1 45 ? 105.812 319.635 20.639 1.00 20.87 25 ALA G C 1
ATOM 2684 O O . ALA C 1 45 ? 106.194 319.986 19.551 1.00 20.70 25 ALA G O 1
ATOM 2686 N N . LYS C 1 46 ? 104.577 319.853 21.073 1.00 20.20 26 LYS G N 1
ATOM 2687 C CA . LYS C 1 46 ? 103.619 320.693 20.362 1.00 21.88 26 LYS G CA 1
ATOM 2688 C C . LYS C 1 46 ? 104.184 322.090 20.075 1.00 23.25 26 LYS G C 1
ATOM 2689 O O . LYS C 1 46 ? 104.049 322.552 18.980 1.00 23.44 26 LYS G O 1
ATOM 2695 N N . ALA C 1 47 ? 104.793 322.759 21.053 1.00 26.28 27 ALA G N 1
ATOM 2696 C CA . ALA C 1 47 ? 105.337 324.141 20.858 1.00 26.20 27 ALA G CA 1
ATOM 2697 C C . ALA C 1 47 ? 106.497 324.066 19.874 1.00 30.14 27 ALA G C 1
ATOM 2698 O O . ALA C 1 47 ? 106.584 324.885 18.965 1.00 31.40 27 ALA G O 1
ATOM 2700 N N . ALA C 1 48 ? 107.342 323.042 20.024 1.00 29.20 28 ALA G N 1
ATOM 2701 C CA . ALA C 1 48 ? 108.515 322.913 19.173 1.00 29.68 28 ALA G CA 1
ATOM 2702 C C . ALA C 1 48 ? 108.118 322.706 17.713 1.00 29.98 28 ALA G C 1
ATOM 2703 O O . ALA C 1 48 ? 108.703 323.322 16.854 1.00 32.47 28 ALA G O 1
ATOM 2705 N N . LYS C 1 49 ? 107.119 321.879 17.427 1.00 28.23 29 LYS G N 1
ATOM 2706 C CA . LYS C 1 49 ? 106.601 321.749 16.070 1.00 28.91 29 LYS G CA 1
ATOM 2707 C C . LYS C 1 49 ? 105.598 322.844 15.615 1.00 30.38 29 LYS G C 1
ATOM 2708 O O . LYS C 1 49 ? 105.163 322.839 14.483 1.00 30.89 29 LYS G O 1
ATOM 2714 N N . LYS C 1 50 ? 105.206 323.747 16.502 1.00 30.78 30 LYS G N 1
ATOM 2715 C CA . LYS C 1 50 ? 104.165 324.744 16.231 1.00 31.47 30 LYS G CA 1
ATOM 2716 C C . LYS C 1 50 ? 102.827 324.171 15.775 1.00 26.65 30 LYS G C 1
ATOM 2717 O O . LYS C 1 50 ? 102.139 324.791 14.986 1.00 26.81 30 LYS G O 1
ATOM 2723 N N . LEU C 1 51 ? 102.433 323.040 16.348 1.00 24.91 31 LEU G N 1
ATOM 2724 C CA . LEU C 1 51 ? 101.152 322.420 16.036 1.00 23.47 31 LEU G CA 1
ATOM 2725 C C . LEU C 1 51 ? 99.967 323.074 16.759 1.00 23.22 31 LEU G C 1
ATOM 2726 O O . LEU C 1 51 ? 100.061 323.479 17.936 1.00 25.38 31 LEU G O 1
ATOM 2731 N N . THR C 1 52 ? 98.823 323.102 16.093 1.00 22.43 32 THR G N 1
ATOM 2732 C CA . THR C 1 52 ? 97.587 323.400 16.745 1.00 21.16 32 THR G CA 1
ATOM 2733 C C . THR C 1 52 ? 96.929 322.069 17.184 1.00 21.05 32 THR G C 1
ATOM 2734 O O . THR C 1 52 ? 97.272 320.977 16.706 1.00 20.06 32 THR G O 1
ATOM 2738 N N . PHE C 1 53 ? 95.958 322.201 18.076 1.00 20.61 33 PHE G N 1
ATOM 2739 C CA . PHE C 1 53 ? 95.147 321.089 18.522 1.00 21.45 33 PHE G CA 1
ATOM 2740 C C . PHE C 1 53 ? 94.240 320.587 17.397 1.00 23.31 33 PHE G C 1
ATOM 2741 O O . PHE C 1 53 ? 93.966 319.409 17.308 1.00 23.04 33 PHE G O 1
ATOM 2749 N N . GLU C 1 54 ? 93.838 321.467 16.509 1.00 25.32 34 GLU G N 1
ATOM 2750 C CA . GLU C 1 54 ? 93.063 321.062 15.361 1.00 29.23 34 GLU G CA 1
ATOM 2751 C C . GLU C 1 54 ? 93.830 320.017 14.563 1.00 27.79 34 GLU G C 1
ATOM 2752 O O . GLU C 1 54 ? 93.252 319.010 14.176 1.00 27.23 34 GLU G O 1
ATOM 2758 N N . GLU C 1 55 ? 95.116 320.266 14.329 1.00 27.27 35 GLU G N 1
ATOM 2759 C CA . GLU C 1 55 ? 95.977 319.339 13.557 1.00 28.47 35 GLU G CA 1
ATOM 2760 C C . GLU C 1 55 ? 96.281 318.035 14.283 1.00 25.46 35 GLU G C 1
ATOM 2761 O O . GLU C 1 55 ? 96.198 316.910 13.683 1.00 21.16 35 GLU G O 1
ATOM 2767 N N . ILE C 1 56 ? 96.695 318.173 15.554 1.00 21.60 36 ILE G N 1
ATOM 2768 C CA . ILE C 1 56 ? 96.931 316.985 16.381 1.00 21.67 36 ILE G CA 1
ATOM 2769 C C . ILE C 1 56 ? 95.652 316.103 16.408 1.00 21.84 36 ILE G C 1
ATOM 2770 O O . ILE C 1 56 ? 95.712 314.871 16.263 1.00 19.79 36 ILE G O 1
ATOM 2775 N N . ALA C 1 57 ? 94.510 316.757 16.548 1.00 21.22 37 ALA G N 1
ATOM 2776 C CA . ALA C 1 57 ? 93.252 316.046 16.626 1.00 24.41 37 ALA G CA 1
ATOM 2777 C C . ALA C 1 57 ? 92.994 315.188 15.370 1.00 25.57 37 ALA G C 1
ATOM 2778 O O . ALA C 1 57 ? 92.676 313.993 15.480 1.00 25.59 37 ALA G O 1
ATOM 2780 N N . LYS C 1 58 ? 93.132 315.796 14.195 1.00 29.15 38 LYS G N 1
ATOM 2781 C CA . LYS C 1 58 ? 92.988 315.062 12.920 1.00 30.80 38 LYS G CA 1
ATOM 2782 C C . LYS C 1 58 ? 93.894 313.821 12.809 1.00 27.83 38 LYS G C 1
ATOM 2783 O O . LYS C 1 58 ? 93.565 312.885 12.111 1.00 24.83 38 LYS G O 1
ATOM 2789 N N . LYS C 1 59 ? 94.999 313.815 13.540 1.00 25.54 39 LYS G N 1
ATOM 2790 C CA . LYS C 1 59 ? 96.010 312.783 13.460 1.00 28.43 39 LYS G CA 1
ATOM 2791 C C . LYS C 1 59 ? 95.825 311.703 14.512 1.00 28.16 39 LYS G C 1
ATOM 2792 O O . LYS C 1 59 ? 96.421 310.609 14.415 1.00 28.10 39 LYS G O 1
ATOM 2798 N N . ILE C 1 60 ? 95.045 311.976 15.554 1.00 23.86 40 ILE G N 1
ATOM 2799 C CA . ILE C 1 60 ? 94.791 310.890 16.454 1.00 22.74 40 ILE G CA 1
ATOM 2800 C C . ILE C 1 60 ? 93.403 310.328 16.363 1.00 22.85 40 ILE G C 1
ATOM 2801 O O . ILE C 1 60 ? 93.170 309.249 16.872 1.00 27.41 40 ILE G O 1
ATOM 2806 N N . GLY C 1 61 ? 92.504 311.038 15.751 1.00 22.33 41 GLY G N 1
ATOM 2807 C CA . GLY C 1 61 ? 91.181 310.544 15.639 1.00 24.24 41 GLY G CA 1
ATOM 2808 C C . GLY C 1 61 ? 90.305 310.877 16.806 1.00 27.23 41 GLY G C 1
ATOM 2809 O O . GLY C 1 61 ? 89.413 310.164 17.111 1.00 30.67 41 GLY G O 1
ATOM 2810 N N . ARG C 1 62 ? 90.634 311.937 17.494 1.00 26.58 42 ARG G N 1
ATOM 2811 C CA . ARG C 1 62 ? 89.794 312.455 18.551 1.00 24.56 42 ARG G CA 1
ATOM 2812 C C . ARG C 1 62 ? 89.497 313.914 18.262 1.00 23.52 42 ARG G C 1
ATOM 2813 O O . ARG C 1 62 ? 90.219 314.572 17.582 1.00 26.30 42 ARG G O 1
ATOM 2821 N N . ASN C 1 63 ? 88.422 314.429 18.811 1.00 24.17 43 ASN G N 1
ATOM 2822 C CA . ASN C 1 63 ? 88.081 315.822 18.625 1.00 22.88 43 ASN G CA 1
ATOM 2823 C C . ASN C 1 63 ? 89.041 316.826 19.302 1.00 19.27 43 ASN G C 1
ATOM 2824 O O . ASN C 1 63 ? 89.766 316.484 20.149 1.00 18.26 43 ASN G O 1
ATOM 2829 N N . GLU C 1 64 ? 89.088 318.030 18.815 1.00 20.14 44 GLU G N 1
ATOM 2830 C CA . GLU C 1 64 ? 89.948 319.072 19.347 1.00 23.37 44 GLU G CA 1
ATOM 2831 C C . GLU C 1 64 ? 89.950 319.258 20.871 1.00 20.25 44 GLU G C 1
ATOM 2832 O O . GLU C 1 64 ? 90.978 319.359 21.470 1.00 21.21 44 GLU G O 1
ATOM 2838 N N . VAL C 1 65 ? 88.768 319.360 21.444 1.00 18.34 45 VAL G N 1
ATOM 2839 C CA . VAL C 1 65 ? 88.601 319.505 22.867 1.00 18.11 45 VAL G CA 1
ATOM 2840 C C . VAL C 1 65 ? 89.129 318.309 23.618 1.00 17.34 45 VAL G C 1
ATOM 2841 O O . VAL C 1 65 ? 89.829 318.462 24.527 1.00 18.38 45 VAL G O 1
ATOM 2845 N N . ALA C 1 66 ? 88.784 317.122 23.188 1.00 18.61 46 ALA G N 1
ATOM 2846 C CA . ALA C 1 66 ? 89.248 315.899 23.815 1.00 17.90 46 ALA G CA 1
ATOM 2847 C C . ALA C 1 66 ? 90.743 315.767 23.745 1.00 17.68 46 ALA G C 1
ATOM 2848 O O . ALA C 1 66 ? 91.395 315.391 24.706 1.00 16.82 46 ALA G O 1
ATOM 2850 N N . THR C 1 67 ? 91.288 316.082 22.589 1.00 19.01 47 THR G N 1
ATOM 2851 C CA . THR C 1 67 ? 92.704 316.079 22.413 1.00 20.22 47 THR G CA 1
ATOM 2852 C C . THR C 1 67 ? 93.375 317.047 23.363 1.00 18.88 47 THR G C 1
ATOM 2853 O O . THR C 1 67 ? 94.361 316.709 23.978 1.00 19.21 47 THR G O 1
ATOM 2857 N N . ALA C 1 68 ? 92.887 318.270 23.463 1.00 18.31 48 ALA G N 1
ATOM 2858 C CA . ALA C 1 68 ? 93.477 319.191 24.452 1.00 19.34 48 ALA G CA 1
ATOM 2859 C C . ALA C 1 68 ? 93.240 318.693 25.921 1.00 18.02 48 ALA G C 1
ATOM 2860 O O . ALA C 1 68 ? 94.149 318.749 26.741 1.00 18.21 48 ALA G O 1
ATOM 2862 N N . ALA C 1 69 ? 92.098 318.096 26.209 1.00 16.15 49 ALA G N 1
ATOM 2863 C CA . ALA C 1 69 ? 91.887 317.560 27.548 1.00 17.50 49 ALA G CA 1
ATOM 2864 C C . ALA C 1 69 ? 92.940 316.492 27.879 1.00 18.24 49 ALA G C 1
ATOM 2865 O O . ALA C 1 69 ? 93.518 316.424 28.971 1.00 17.92 49 ALA G O 1
ATOM 2867 N N . LEU C 1 70 ? 93.210 315.639 26.921 1.00 19.58 50 LEU G N 1
ATOM 2868 C CA . LEU C 1 70 ? 94.273 314.629 27.072 1.00 19.53 50 LEU G CA 1
ATOM 2869 C C . LEU C 1 70 ? 95.603 315.294 27.327 1.00 17.60 50 LEU G C 1
ATOM 2870 O O . LEU C 1 70 ? 96.346 314.838 28.174 1.00 18.75 50 LEU G O 1
ATOM 2875 N N . PHE C 1 71 ? 95.911 316.406 26.660 1.00 17.48 51 PHE G N 1
ATOM 2876 C CA . PHE C 1 71 ? 97.199 317.079 26.930 1.00 17.11 51 PHE G CA 1
ATOM 2877 C C . PHE C 1 71 ? 97.279 317.609 28.376 1.00 17.92 51 PHE G C 1
ATOM 2878 O O . PHE C 1 71 ? 98.335 317.594 28.991 1.00 16.40 51 PHE G O 1
ATOM 2886 N N . TYR C 1 72 ? 96.142 318.030 28.928 1.00 17.39 52 TYR G N 1
ATOM 2887 C CA . TYR C 1 72 ? 96.095 318.486 30.310 1.00 17.58 52 TYR G CA 1
ATOM 2888 C C . TYR C 1 72 ? 95.899 317.368 31.350 1.00 18.28 52 TYR G C 1
ATOM 2889 O O . TYR C 1 72 ? 95.604 317.662 32.504 1.00 18.74 52 TYR G O 1
ATOM 2898 N N . GLY C 1 73 ? 96.066 316.102 30.973 1.00 16.78 53 GLY G N 1
ATOM 2899 C CA . GLY C 1 73 ? 95.935 315.005 31.889 1.00 15.87 53 GLY G CA 1
ATOM 2900 C C . GLY C 1 73 ? 94.492 314.577 32.202 1.00 16.63 53 GLY G C 1
ATOM 2901 O O . GLY C 1 73 ? 94.265 313.798 33.118 1.00 20.96 53 GLY G O 1
ATOM 2902 N N . GLN C 1 74 ? 93.526 315.031 31.435 1.00 15.66 54 GLN G N 1
ATOM 2903 C CA . GLN C 1 74 ? 92.109 314.810 31.696 1.00 15.68 54 GLN G CA 1
ATOM 2904 C C . GLN C 1 74 ? 91.459 313.754 30.777 1.00 16.67 54 GLN G C 1
ATOM 2905 O O . GLN C 1 74 ? 90.272 313.689 30.712 1.00 17.33 54 GLN G O 1
ATOM 2911 N N . ALA C 1 75 ? 92.261 312.941 30.093 1.00 16.87 55 ALA G N 1
ATOM 2912 C CA . ALA C 1 75 ? 91.799 311.829 29.295 1.00 17.54 55 ALA G CA 1
ATOM 2913 C C . ALA C 1 75 ? 92.889 310.770 29.211 1.00 17.58 55 ALA G C 1
ATOM 2914 O O . ALA C 1 75 ? 94.006 310.985 29.620 1.00 19.06 55 ALA G O 1
ATOM 2916 N N . LYS C 1 76 ? 92.511 309.606 28.736 1.00 18.26 56 LYS G N 1
ATOM 2917 C CA . LYS C 1 76 ? 93.395 308.469 28.632 1.00 18.40 56 LYS G CA 1
ATOM 2918 C C . LYS C 1 76 ? 93.725 308.203 27.160 1.00 19.11 56 LYS G C 1
ATOM 2919 O O . LYS C 1 76 ? 92.862 308.064 26.320 1.00 18.21 56 LYS G O 1
ATOM 2925 N N . ALA C 1 77 ? 94.991 308.071 26.885 1.00 21.36 57 ALA G N 1
ATOM 2926 C CA . ALA C 1 77 ? 95.435 307.720 25.562 1.00 20.53 57 ALA G CA 1
ATOM 2927 C C . ALA C 1 77 ? 95.224 306.224 25.348 1.00 19.87 57 ALA G C 1
ATOM 2928 O O . ALA C 1 77 ? 95.702 305.402 26.135 1.00 18.03 57 ALA G O 1
ATOM 2930 N N . SER C 1 78 ? 94.554 305.856 24.252 1.00 20.80 58 SER G N 1
ATOM 2931 C CA . SER C 1 78 ? 94.543 304.446 23.780 1.00 21.07 58 SER G CA 1
ATOM 2932 C C . SER C 1 78 ? 95.955 304.050 23.286 1.00 22.85 58 SER G C 1
ATOM 2933 O O . SER C 1 78 ? 96.816 304.902 23.154 1.00 22.42 58 SER G O 1
ATOM 2936 N N . PRO C 1 79 ? 96.182 302.753 22.990 1.00 24.84 59 PRO G N 1
ATOM 2937 C CA . PRO C 1 79 ? 97.452 302.367 22.368 1.00 27.48 59 PRO G CA 1
ATOM 2938 C C . PRO C 1 79 ? 97.669 303.027 21.026 1.00 24.54 59 PRO G C 1
ATOM 2939 O O . PRO C 1 79 ? 98.789 303.498 20.750 1.00 23.00 59 PRO G O 1
ATOM 2943 N N . GLU C 1 80 ? 96.622 303.099 20.218 1.00 24.87 60 GLU G N 1
ATOM 2944 C CA . GLU C 1 80 ? 96.783 303.792 18.947 1.00 26.94 60 GLU G CA 1
ATOM 2945 C C . GLU C 1 80 ? 97.042 305.313 19.134 1.00 26.93 60 GLU G C 1
ATOM 2946 O O . GLU C 1 80 ? 97.814 305.918 18.359 1.00 26.73 60 GLU G O 1
ATOM 2952 N N . ASP C 1 81 ? 96.457 305.931 20.171 1.00 24.51 61 ASP G N 1
ATOM 2953 C CA . ASP C 1 81 ? 96.729 307.352 20.440 1.00 23.34 61 ASP G CA 1
ATOM 2954 C C . ASP C 1 81 ? 98.174 307.593 20.749 1.00 20.92 61 ASP G C 1
ATOM 2955 O O . ASP C 1 81 ? 98.805 308.565 20.271 1.00 17.85 61 ASP G O 1
ATOM 2960 N N . ILE C 1 82 ? 98.729 306.692 21.541 1.00 23.03 62 ILE G N 1
ATOM 2961 C CA . ILE C 1 82 ? 100.117 306.829 21.957 1.00 25.93 62 ILE G CA 1
ATOM 2962 C C . ILE C 1 82 ? 101.043 306.714 20.736 1.00 28.03 62 ILE G C 1
ATOM 2963 O O . ILE C 1 82 ? 102.063 307.440 20.655 1.00 24.52 62 ILE G O 1
ATOM 2968 N N . LYS C 1 83 ? 100.712 305.804 19.813 1.00 28.97 63 LYS G N 1
ATOM 2969 C CA . LYS C 1 83 ? 101.519 305.665 18.580 1.00 30.18 63 LYS G CA 1
ATOM 2970 C C . LYS C 1 83 ? 101.432 306.893 17.723 1.00 26.32 63 LYS G C 1
ATOM 2971 O O . LYS C 1 83 ? 102.468 307.419 17.317 1.00 29.30 63 LYS G O 1
ATOM 2977 N N . ASN C 1 84 ? 100.220 307.366 17.499 1.00 23.05 64 ASN G N 1
ATOM 2978 C CA . ASN C 1 84 ? 100.002 308.483 16.612 1.00 24.26 64 ASN G CA 1
ATOM 2979 C C . ASN C 1 84 ? 100.543 309.754 17.224 1.00 24.24 64 ASN G C 1
ATOM 2980 O O . ASN C 1 84 ? 101.106 310.600 16.516 1.00 23.12 64 ASN G O 1
ATOM 2985 N N . LEU C 1 85 ? 100.460 309.869 18.552 1.00 24.16 65 LEU G N 1
ATOM 2986 C CA . LEU C 1 85 ? 101.074 311.053 19.214 1.00 22.69 65 LEU G CA 1
ATOM 2987 C C . LEU C 1 85 ? 102.601 311.061 19.055 1.00 21.61 65 LEU G C 1
ATOM 2988 O O . LEU C 1 85 ? 103.213 312.126 18.829 1.00 18.90 65 LEU G O 1
ATOM 2993 N N . SER C 1 86 ? 103.189 309.897 19.329 1.00 23.27 66 SER G N 1
ATOM 2994 C CA . SER C 1 86 ? 104.594 309.630 19.147 1.00 28.28 66 SER G CA 1
ATOM 2995 C C . SER C 1 86 ? 105.092 310.115 17.798 1.00 26.62 66 SER G C 1
ATOM 2996 O O . SER C 1 86 ? 106.026 310.899 17.731 1.00 25.23 66 SER G O 1
ATOM 2999 N N . SER C 1 87 ? 104.399 309.732 16.747 1.00 25.63 67 SER G N 1
ATOM 3000 C CA . SER C 1 87 ? 104.840 310.166 15.429 1.00 30.13 67 SER G CA 1
ATOM 3001 C C . SER C 1 87 ? 104.536 311.622 15.032 1.00 27.48 67 SER G C 1
ATOM 3002 O O . SER C 1 87 ? 105.393 312.253 14.406 1.00 28.45 67 SER G O 1
ATOM 3005 N N . VAL C 1 88 ? 103.390 312.183 15.392 1.00 26.09 68 VAL G N 1
ATOM 3006 C CA . VAL C 1 88 ? 103.142 313.624 15.070 1.00 27.74 68 VAL G CA 1
ATOM 3007 C C . VAL C 1 88 ? 104.013 314.565 15.910 1.00 28.40 68 VAL G C 1
ATOM 3008 O O . VAL C 1 88 ? 104.387 315.632 15.448 1.00 28.47 68 VAL G O 1
ATOM 3012 N N . LEU C 1 89 ? 104.379 314.158 17.127 1.00 26.27 69 LEU G N 1
ATOM 3013 C CA . LEU C 1 89 ? 105.120 315.010 18.030 1.00 25.34 69 LEU G CA 1
ATOM 3014 C C . LEU C 1 89 ? 106.610 314.758 18.029 1.00 26.25 69 LEU G C 1
ATOM 3015 O O . LEU C 1 89 ? 107.339 315.546 18.586 1.00 25.64 69 LEU G O 1
ATOM 3020 N N . GLY C 1 90 ? 107.054 313.633 17.495 1.00 28.04 70 GLY G N 1
ATOM 3021 C CA . GLY C 1 90 ? 108.477 313.339 17.456 1.00 28.66 70 GLY G CA 1
ATOM 3022 C C . GLY C 1 90 ? 109.044 312.942 18.784 1.00 31.87 70 GLY G C 1
ATOM 3023 O O . GLY C 1 90 ? 110.175 313.276 19.075 1.00 37.08 70 GLY G O 1
ATOM 3024 N N . ILE C 1 91 ? 108.270 312.175 19.552 1.00 29.96 71 ILE G N 1
ATOM 3025 C CA . ILE C 1 91 ? 108.628 311.701 20.875 1.00 27.92 71 ILE G CA 1
ATOM 3026 C C . ILE C 1 91 ? 108.701 310.177 20.768 1.00 26.61 71 ILE G C 1
ATOM 3027 O O . ILE C 1 91 ? 107.758 309.563 20.276 1.00 27.30 71 ILE G O 1
ATOM 3032 N N . PRO C 1 92 ? 109.778 309.552 21.279 1.00 26.89 72 PRO G N 1
ATOM 3033 C CA . PRO C 1 92 ? 109.860 308.090 21.217 1.00 29.52 72 PRO G CA 1
ATOM 3034 C C . PRO C 1 92 ? 108.635 307.388 21.837 1.00 33.25 72 PRO G C 1
ATOM 3035 O O . PRO C 1 92 ? 108.161 307.775 22.886 1.00 32.10 72 PRO G O 1
ATOM 3039 N N . VAL C 1 93 ? 108.090 306.414 21.128 1.00 32.73 73 VAL G N 1
ATOM 3040 C CA . VAL C 1 93 ? 106.961 305.657 21.607 1.00 35.55 73 VAL G CA 1
ATOM 3041 C C . VAL C 1 93 ? 107.129 305.146 23.063 1.00 35.67 73 VAL G C 1
ATOM 3042 O O . VAL C 1 93 ? 106.168 305.178 23.810 1.00 33.12 73 VAL G O 1
ATOM 3046 N N . ALA C 1 94 ? 108.325 304.689 23.448 1.00 33.64 74 ALA G N 1
ATOM 3047 C CA . ALA C 1 94 ? 108.589 304.154 24.780 1.00 32.08 74 ALA G CA 1
ATOM 3048 C C . ALA C 1 94 ? 108.486 305.214 25.857 1.00 32.48 74 ALA G C 1
ATOM 3049 O O . ALA C 1 94 ? 108.163 304.872 26.967 1.00 30.86 74 ALA G O 1
ATOM 3051 N N . VAL C 1 95 ? 108.826 306.470 25.548 1.00 32.23 75 VAL G N 1
ATOM 3052 C CA . VAL C 1 95 ? 108.676 307.565 26.518 1.00 30.66 75 VAL G CA 1
ATOM 3053 C C . VAL C 1 95 ? 107.173 307.756 26.840 1.00 28.16 75 VAL G C 1
ATOM 3054 O O . VAL C 1 95 ? 106.798 307.761 27.989 1.00 25.90 75 VAL G O 1
ATOM 3058 N N . LEU C 1 96 ? 106.334 307.858 25.829 1.00 27.31 76 LEU G N 1
ATOM 3059 C CA . LEU C 1 96 ? 104.907 308.033 26.052 1.00 29.51 76 LEU G CA 1
ATOM 3060 C C . LEU C 1 96 ? 104.261 306.838 26.651 1.00 31.18 76 LEU G C 1
ATOM 3061 O O . LEU C 1 96 ? 103.272 307.005 27.372 1.00 31.30 76 LEU G O 1
ATOM 3066 N N . GLU C 1 97 ? 104.779 305.640 26.374 1.00 30.10 77 GLU G N 1
ATOM 3067 C CA . GLU C 1 97 ? 104.202 304.473 27.012 1.00 32.20 77 GLU G CA 1
ATOM 3068 C C . GLU C 1 97 ? 104.491 304.471 28.491 1.00 30.69 77 GLU G C 1
ATOM 3069 O O . GLU C 1 97 ? 103.591 304.077 29.237 1.00 27.26 77 GLU G O 1
ATOM 3075 N N . SER C 1 98 ? 105.687 304.862 28.963 1.00 25.25 78 SER G N 1
ATOM 3076 C CA . SER C 1 98 ? 105.821 304.871 30.435 1.00 31.02 78 SER G CA 1
ATOM 3077 C C . SER C 1 98 ? 105.115 306.091 31.040 1.00 29.62 78 SER G C 1
ATOM 3078 O O . SER C 1 98 ? 104.453 305.923 32.030 1.00 33.59 78 SER G O 1
ATOM 3081 N N . GLN C 1 99 ? 105.169 307.263 30.402 1.00 26.64 79 GLN G N 1
ATOM 3082 C CA . GLN C 1 99 ? 104.562 308.462 30.990 1.00 27.05 79 GLN G CA 1
ATOM 3083 C C . GLN C 1 99 ? 103.033 308.442 30.963 1.00 27.20 79 GLN G C 1
ATOM 3084 O O . GLN C 1 99 ? 102.426 308.953 31.874 1.00 29.15 79 GLN G O 1
ATOM 3090 N N . MET C 1 100 ? 102.406 307.856 29.943 1.00 23.93 80 MET G N 1
ATOM 3091 C CA . MET C 1 100 ? 100.977 307.880 29.814 1.00 23.85 80 MET G CA 1
ATOM 3092 C C . MET C 1 100 ? 100.287 306.539 30.118 1.00 25.13 80 MET G C 1
ATOM 3093 O O . MET C 1 100 ? 99.174 306.296 29.650 1.00 25.49 80 MET G O 1
ATOM 3098 N N . SER C 1 101 ? 100.937 305.708 30.917 1.00 27.52 81 SER G N 1
ATOM 3099 C CA . SER C 1 101 ? 100.396 304.433 31.367 1.00 27.78 81 SER G CA 1
ATOM 3100 C C . SER C 1 101 ? 99.359 304.695 32.463 1.00 26.42 81 SER G C 1
ATOM 3101 O O . SER C 1 101 ? 99.312 305.779 33.092 1.00 24.45 81 SER G O 1
ATOM 3104 N N . GLY C 1 102 ? 98.574 303.668 32.714 1.00 23.28 82 GLY G N 1
ATOM 3105 C CA . GLY C 1 102 ? 97.612 303.696 33.810 1.00 22.41 82 GLY G CA 1
ATOM 3106 C C . GLY C 1 102 ? 96.426 304.585 33.474 1.00 20.16 82 GLY G C 1
ATOM 3107 O O . GLY C 1 102 ? 96.078 304.774 32.306 1.00 19.51 82 GLY G O 1
ATOM 3108 N N . PHE C 1 103 ? 95.771 305.074 34.506 1.00 18.17 83 PHE G N 1
ATOM 3109 C CA . PHE C 1 103 ? 94.489 305.764 34.319 1.00 19.87 83 PHE G CA 1
ATOM 3110 C C . PHE C 1 103 ? 94.540 307.220 34.769 1.00 18.42 83 PHE G C 1
ATOM 3111 O O . PHE C 1 103 ? 95.220 307.528 35.732 1.00 19.76 83 PHE G O 1
ATOM 3119 N N . PRO C 1 104 ? 93.864 308.112 34.043 1.00 18.50 84 PRO G N 1
ATOM 3120 C CA . PRO C 1 104 ? 93.865 309.505 34.421 1.00 18.57 84 PRO G CA 1
ATOM 3121 C C . PRO C 1 104 ? 93.378 309.697 35.840 1.00 18.39 84 PRO G C 1
ATOM 3122 O O . PRO C 1 104 ? 92.518 308.950 36.344 1.00 16.61 84 PRO G O 1
ATOM 3126 N N . ASP C 1 105 ? 93.872 310.744 36.446 1.00 17.73 85 ASP G N 1
ATOM 3127 C CA . ASP C 1 105 ? 93.434 311.145 37.784 1.00 17.98 85 ASP G CA 1
ATOM 3128 C C . ASP C 1 105 ? 92.889 312.560 37.602 1.00 17.01 85 ASP G C 1
ATOM 3129 O O . ASP C 1 105 ? 93.569 313.553 37.918 1.00 21.39 85 ASP G O 1
ATOM 3134 N N . ARG C 1 106 ? 91.706 312.631 37.046 1.00 15.23 86 ARG G N 1
ATOM 3135 C CA . ARG C 1 106 ? 91.129 313.834 36.556 1.00 15.52 86 ARG G CA 1
ATOM 3136 C C . ARG C 1 106 ? 90.796 314.794 37.694 1.00 16.47 86 ARG G C 1
ATOM 3137 O O . ARG C 1 106 ? 90.640 314.407 38.828 1.00 16.07 86 ARG G O 1
ATOM 3145 N N . GLY C 1 107 ? 90.745 316.064 37.338 1.00 16.61 87 GLY G N 1
ATOM 3146 C CA . GLY C 1 107 ? 90.218 317.097 38.177 1.00 17.86 87 GLY G CA 1
ATOM 3147 C C . GLY C 1 107 ? 91.191 318.066 38.803 1.00 17.14 87 GLY G C 1
ATOM 3148 O O . GLY C 1 107 ? 90.749 318.925 39.515 1.00 16.51 87 GLY G O 1
ATOM 3149 N N . ARG C 1 108 ? 92.485 317.890 38.646 1.00 17.39 88 ARG G N 1
ATOM 3150 C CA . ARG C 1 108 ? 93.444 318.729 39.348 1.00 18.87 88 ARG G CA 1
ATOM 3151 C C . ARG C 1 108 ? 93.886 319.972 38.526 1.00 19.78 88 ARG G C 1
ATOM 3152 O O . ARG C 1 108 ? 94.641 320.782 39.027 1.00 20.98 88 ARG G O 1
ATOM 3160 N N . SER C 1 109 ? 93.541 320.038 37.241 1.00 20.07 89 SER G N 1
ATOM 3161 C CA . SER C 1 109 ? 94.056 321.078 36.335 1.00 21.06 89 SER G CA 1
ATOM 3162 C C . SER C 1 109 ? 93.390 322.451 36.540 1.00 22.13 89 SER G C 1
ATOM 3163 O O . SER C 1 109 ? 94.019 323.445 36.249 1.00 23.59 89 SER G O 1
ATOM 3166 N N . VAL C 1 110 ? 92.167 322.494 37.083 1.00 21.85 90 VAL G N 1
ATOM 3167 C CA . VAL C 1 110 ? 91.484 323.752 37.417 1.00 21.06 90 VAL G CA 1
ATOM 3168 C C . VAL C 1 110 ? 91.305 323.895 38.928 1.00 22.48 90 VAL G C 1
ATOM 3169 O O . VAL C 1 110 ? 90.637 323.091 39.528 1.00 22.20 90 VAL G O 1
ATOM 3173 N N . GLU C 1 111 ? 91.902 324.905 39.559 1.00 25.57 91 GLU G N 1
ATOM 3174 C CA . GLU C 1 111 ? 91.668 325.154 40.990 1.00 30.96 91 GLU G CA 1
ATOM 3175 C C . GLU C 1 111 ? 90.366 325.966 41.079 1.00 29.79 91 GLU G C 1
ATOM 3176 O O . GLU C 1 111 ? 90.219 326.988 40.409 1.00 30.08 91 GLU G O 1
ATOM 3182 N N . MET C 1 112 ? 89.423 325.473 41.866 1.00 27.03 92 MET G N 1
ATOM 3183 C CA . MET C 1 112 ? 88.089 325.977 41.908 1.00 28.47 92 MET G CA 1
ATOM 3184 C C . MET C 1 112 ? 88.055 326.904 43.100 1.00 29.62 92 MET G C 1
ATOM 3185 O O . MET C 1 112 ? 88.786 326.662 44.054 1.00 31.80 92 MET G O 1
ATOM 3190 N N . PRO C 1 113 ? 87.316 328.022 43.036 1.00 28.06 93 PRO G N 1
ATOM 3191 C CA . PRO C 1 113 ? 86.672 328.510 41.824 1.00 25.72 93 PRO G CA 1
ATOM 3192 C C . PRO C 1 113 ? 87.723 328.953 40.795 1.00 22.79 93 PRO G C 1
ATOM 3193 O O . PRO C 1 113 ? 88.763 329.411 41.173 1.00 20.48 93 PRO G O 1
ATOM 3197 N N . PRO C 1 114 ? 87.447 328.822 39.486 1.00 20.77 94 PRO G N 1
ATOM 3198 C CA . PRO C 1 114 ? 88.484 329.178 38.518 1.00 18.33 94 PRO G CA 1
ATOM 3199 C C . PRO C 1 114 ? 88.897 330.663 38.545 1.00 17.48 94 PRO G C 1
ATOM 3200 O O . PRO C 1 114 ? 88.045 331.548 38.670 1.00 15.20 94 PRO G O 1
ATOM 3204 N N . LYS C 1 115 ? 90.171 330.915 38.359 1.00 17.54 95 LYS G N 1
ATOM 3205 C CA . LYS C 1 115 ? 90.669 332.258 38.370 1.00 21.83 95 LYS G CA 1
ATOM 3206 C C . LYS C 1 115 ? 90.891 332.762 36.946 1.00 20.14 95 LYS G C 1
ATOM 3207 O O . LYS C 1 115 ? 90.745 333.956 36.702 1.00 17.03 95 LYS G O 1
ATOM 3213 N N . GLU C 1 116 ? 91.165 331.865 35.986 1.00 17.86 96 GLU G N 1
ATOM 3214 C CA . GLU C 1 116 ? 91.353 332.307 34.602 1.00 16.71 96 GLU G CA 1
ATOM 3215 C C . GLU C 1 116 ? 90.000 332.840 34.078 1.00 17.65 96 GLU G C 1
ATOM 3216 O O . GLU C 1 116 ? 88.996 332.109 34.127 1.00 16.43 96 GLU G O 1
ATOM 3222 N N . PRO C 1 117 ? 89.968 334.093 33.573 1.00 16.76 97 PRO G N 1
ATOM 3223 C CA . PRO C 1 117 ? 88.671 334.635 33.235 1.00 17.20 97 PRO G CA 1
ATOM 3224 C C . PRO C 1 117 ? 87.819 333.812 32.294 1.00 17.22 97 PRO G C 1
ATOM 3225 O O . PRO C 1 117 ? 86.612 333.736 32.485 1.00 16.01 97 PRO G O 1
ATOM 3229 N N . LEU C 1 118 ? 88.420 333.239 31.261 1.00 17.69 98 LEU G N 1
ATOM 3230 C CA . LEU C 1 118 ? 87.599 332.507 30.307 1.00 18.36 98 LEU G CA 1
ATOM 3231 C C . LEU C 1 118 ? 86.890 331.329 30.970 1.00 16.49 98 LEU G C 1
ATOM 3232 O O . LEU C 1 118 ? 85.705 331.113 30.744 1.00 14.34 98 LEU G O 1
ATOM 3237 N N . ILE C 1 119 ? 87.643 330.559 31.748 1.00 16.50 99 ILE G N 1
ATOM 3238 C CA . ILE C 1 119 ? 87.096 329.398 32.455 1.00 15.26 99 ILE G CA 1
ATOM 3239 C C . ILE C 1 119 ? 86.101 329.850 33.510 1.00 13.98 99 ILE G C 1
ATOM 3240 O O . ILE C 1 119 ? 85.075 329.214 33.721 1.00 15.07 99 ILE G O 1
ATOM 3245 N N . TYR C 1 120 ? 86.396 330.953 34.183 1.00 13.67 100 TYR G N 1
ATOM 3246 C CA . TYR C 1 120 ? 85.452 331.531 35.148 1.00 15.28 100 TYR G CA 1
ATOM 3247 C C . TYR C 1 120 ? 84.098 331.770 34.515 1.00 14.81 100 TYR G C 1
ATOM 3248 O O . TYR C 1 120 ? 83.111 331.569 35.165 1.00 12.50 100 TYR G O 1
ATOM 3257 N N . ARG C 1 121 ? 84.039 332.205 33.255 1.00 14.93 101 ARG G N 1
ATOM 3258 C CA . ARG C 1 121 ? 82.735 332.480 32.640 1.00 15.29 101 ARG G CA 1
ATOM 3259 C C . ARG C 1 121 ? 81.910 331.217 32.523 1.00 15.12 101 ARG G C 1
ATOM 3260 O O . ARG C 1 121 ? 80.702 331.287 32.596 1.00 15.14 101 ARG G O 1
ATOM 3268 N N . LEU C 1 122 ? 82.566 330.080 32.305 1.00 14.61 102 LEU G N 1
ATOM 3269 C CA . LEU C 1 122 ? 81.866 328.825 32.190 1.00 14.67 102 LEU G CA 1
ATOM 3270 C C . LEU C 1 122 ? 81.303 328.421 33.547 1.00 14.91 102 LEU G C 1
ATOM 3271 O O . LEU C 1 122 ? 80.170 328.020 33.638 1.00 13.86 102 LEU G O 1
ATOM 3276 N N . TYR C 1 123 ? 82.118 328.599 34.579 1.00 15.92 103 TYR G N 1
ATOM 3277 C CA . TYR C 1 123 ? 81.669 328.515 35.965 1.00 16.78 103 TYR G CA 1
ATOM 3278 C C . TYR C 1 123 ? 80.509 329.412 36.309 1.00 16.32 103 TYR G C 1
ATOM 3279 O O . TYR C 1 123 ? 79.519 328.933 36.899 1.00 15.08 103 TYR G O 1
ATOM 3288 N N . GLU C 1 124 ? 80.571 330.673 35.887 1.00 15.86 104 GLU G N 1
ATOM 3289 C CA . GLU C 1 124 ? 79.462 331.588 36.147 1.00 14.95 104 GLU G CA 1
ATOM 3290 C C . GLU C 1 124 ? 78.180 331.115 35.501 1.00 16.30 104 GLU G C 1
ATOM 3291 O O . GLU C 1 124 ? 77.093 331.386 36.021 1.00 16.62 104 GLU G O 1
ATOM 3297 N N . ILE C 1 125 ? 78.292 330.526 34.307 1.00 15.13 105 ILE G N 1
ATOM 3298 C CA . ILE C 1 125 ? 77.136 330.000 33.621 1.00 16.71 105 ILE G CA 1
ATOM 3299 C C . ILE C 1 125 ? 76.513 328.873 34.470 1.00 16.14 105 ILE G C 1
ATOM 3300 O O . ILE C 1 125 ? 75.331 328.832 34.683 1.00 15.71 105 ILE G O 1
ATOM 3305 N N . VAL C 1 126 ? 77.335 327.984 34.979 1.00 16.42 106 VAL G N 1
ATOM 3306 C CA . VAL C 1 126 ? 76.811 326.927 35.794 1.00 17.08 106 VAL G CA 1
ATOM 3307 C C . VAL C 1 126 ? 76.034 327.562 36.950 1.00 18.06 106 VAL G C 1
ATOM 3308 O O . VAL C 1 126 ? 74.938 327.144 37.358 1.00 16.83 106 VAL G O 1
ATOM 3312 N N . GLN C 1 127 ? 76.665 328.552 37.517 1.00 19.20 107 GLN G N 1
ATOM 3313 C CA . GLN C 1 127 ? 76.148 329.196 38.713 1.00 22.50 107 GLN G CA 1
ATOM 3314 C C . GLN C 1 127 ? 74.768 329.865 38.420 1.00 22.18 107 GLN G C 1
ATOM 3315 O O . GLN C 1 127 ? 73.815 329.738 39.209 1.00 24.21 107 GLN G O 1
ATOM 3321 N N . ASN C 1 128 ? 74.664 330.557 37.317 1.00 19.50 108 ASN G N 1
ATOM 3322 C CA . ASN C 1 128 ? 73.472 331.356 37.049 1.00 21.55 108 ASN G CA 1
ATOM 3323 C C . ASN C 1 128 ? 72.387 330.552 36.315 1.00 21.36 108 ASN G C 1
ATOM 3324 O O . ASN C 1 128 ? 71.247 330.970 36.311 1.00 21.91 108 ASN G O 1
ATOM 3329 N N . TYR C 1 129 ? 72.754 329.465 35.629 1.00 19.23 109 TYR G N 1
ATOM 3330 C CA . TYR C 1 129 ? 71.788 328.655 34.930 1.00 18.32 109 TYR G CA 1
ATOM 3331 C C . TYR C 1 129 ? 71.555 327.263 35.513 1.00 17.52 109 TYR G C 1
ATOM 3332 O O . TYR C 1 129 ? 70.750 326.494 34.970 1.00 19.00 109 TYR G O 1
ATOM 3341 N N . GLY C 1 130 ? 72.275 326.887 36.558 1.00 15.37 110 GLY G N 1
ATOM 3342 C CA . GLY C 1 130 ? 72.302 325.491 36.935 1.00 15.54 110 GLY G CA 1
ATOM 3343 C C . GLY C 1 130 ? 70.921 325.010 37.362 1.00 16.32 110 GLY G C 1
ATOM 3344 O O . GLY C 1 130 ? 70.537 323.920 36.934 1.00 16.18 110 GLY G O 1
ATOM 3345 N N . TYR C 1 131 ? 70.182 325.783 38.194 1.00 15.35 111 TYR G N 1
ATOM 3346 C CA . TYR C 1 131 ? 68.816 325.366 38.526 1.00 16.58 111 TYR G CA 1
ATOM 3347 C C . TYR C 1 131 ? 67.845 325.471 37.355 1.00 17.09 111 TYR G C 1
ATOM 3348 O O . TYR C 1 131 ? 66.836 324.751 37.320 1.00 17.70 111 TYR G O 1
ATOM 3357 N N . ALA C 1 132 ? 68.088 326.432 36.464 1.00 15.41 112 ALA G N 1
ATOM 3358 C CA . ALA C 1 132 ? 67.323 326.585 35.261 1.00 15.34 112 ALA G CA 1
ATOM 3359 C C . ALA C 1 132 ? 67.494 325.325 34.379 1.00 16.37 112 ALA G C 1
ATOM 3360 O O . ALA C 1 132 ? 66.487 324.757 33.909 1.00 15.70 112 ALA G O 1
ATOM 3362 N N . TYR C 1 133 ? 68.742 324.907 34.145 1.00 15.08 113 TYR G N 1
ATOM 3363 C CA . TYR C 1 133 ? 69.002 323.686 33.429 1.00 15.06 113 TYR G CA 1
ATOM 3364 C C . TYR C 1 133 ? 68.336 322.476 34.042 1.00 15.74 113 TYR G C 1
ATOM 3365 O O . TYR C 1 133 ? 67.753 321.643 33.353 1.00 15.49 113 TYR G O 1
ATOM 3374 N N . LYS C 1 134 ? 68.436 322.377 35.353 1.00 15.47 114 LYS G N 1
ATOM 3375 C CA . LYS C 1 134 ? 67.863 321.308 36.097 1.00 15.11 114 LYS G CA 1
ATOM 3376 C C . LYS C 1 134 ? 66.344 321.237 35.901 1.00 14.67 114 LYS G C 1
ATOM 3377 O O . LYS C 1 134 ? 65.832 320.168 35.637 1.00 13.28 114 LYS G O 1
ATOM 3383 N N . ALA C 1 135 ? 65.665 322.365 36.037 1.00 14.14 115 ALA G N 1
ATOM 3384 C CA . ALA C 1 135 ? 64.241 322.440 35.844 1.00 16.16 115 ALA G CA 1
ATOM 3385 C C . ALA C 1 135 ? 63.882 321.993 34.442 1.00 17.98 115 ALA G C 1
ATOM 3386 O O . ALA C 1 135 ? 63.027 321.144 34.278 1.00 19.88 115 ALA G O 1
ATOM 3388 N N . VAL C 1 136 ? 64.577 322.506 33.445 1.00 17.52 116 VAL G N 1
ATOM 3389 C CA . VAL C 1 136 ? 64.243 322.173 32.059 1.00 17.62 116 VAL G CA 1
ATOM 3390 C C . VAL C 1 136 ? 64.541 320.729 31.775 1.00 18.72 116 VAL G C 1
ATOM 3391 O O . VAL C 1 136 ? 63.727 320.040 31.202 1.00 19.10 116 VAL G O 1
ATOM 3395 N N . LEU C 1 137 ? 65.699 320.230 32.220 1.00 19.33 117 LEU G N 1
ATOM 3396 C CA . LEU C 1 137 ? 65.993 318.853 32.025 1.00 18.54 117 LEU G CA 1
ATOM 3397 C C . LEU C 1 137 ? 64.985 317.940 32.749 1.00 19.54 117 LEU G C 1
ATOM 3398 O O . LEU C 1 137 ? 64.532 316.998 32.164 1.00 16.32 117 LEU G O 1
ATOM 3403 N N . ASN C 1 138 ? 64.668 318.237 34.013 1.00 18.76 118 ASN G N 1
ATOM 3404 C CA . ASN C 1 138 ? 63.756 317.441 34.805 1.00 18.34 118 ASN G CA 1
ATOM 3405 C C . ASN C 1 138 ? 62.412 317.326 34.049 1.00 19.55 118 ASN G C 1
ATOM 3406 O O . ASN C 1 138 ? 61.850 316.231 33.941 1.00 18.11 118 ASN G O 1
ATOM 3411 N N . GLU C 1 139 ? 61.892 318.464 33.583 1.00 19.02 119 GLU G N 1
ATOM 3412 C CA . GLU C 1 139 ? 60.624 318.473 32.794 1.00 21.47 119 GLU G CA 1
ATOM 3413 C C . GLU C 1 139 ? 60.711 317.722 31.474 1.00 20.40 119 GLU G C 1
ATOM 3414 O O . GLU C 1 139 ? 59.709 317.169 31.054 1.00 23.61 119 GLU G O 1
ATOM 3420 N N . LYS C 1 140 ? 61.865 317.673 30.839 1.00 20.55 120 LYS G N 1
ATOM 3421 C CA . LYS C 1 140 ? 61.998 316.955 29.596 1.00 23.89 120 LYS G CA 1
ATOM 3422 C C . LYS C 1 140 ? 62.313 315.488 29.767 1.00 22.38 120 LYS G C 1
ATOM 3423 O O . LYS C 1 140 ? 61.918 314.709 28.939 1.00 21.33 120 LYS G O 1
ATOM 3429 N N . PHE C 1 141 ? 63.053 315.116 30.806 1.00 20.95 121 PHE G N 1
ATOM 3430 C CA . PHE C 1 141 ? 63.553 313.753 30.957 1.00 21.23 121 PHE G CA 1
ATOM 3431 C C . PHE C 1 141 ? 63.133 313.065 32.264 1.00 20.67 121 PHE G C 1
ATOM 3432 O O . PHE C 1 141 ? 63.284 311.911 32.391 1.00 19.52 121 PHE G O 1
ATOM 3440 N N . GLY C 1 142 ? 62.609 313.756 33.254 1.00 22.40 122 GLY G N 1
ATOM 3441 C CA . GLY C 1 142 ? 62.497 313.157 34.592 1.00 19.90 122 GLY G CA 1
ATOM 3442 C C . GLY C 1 142 ? 63.632 313.465 35.576 1.00 18.21 122 GLY G C 1
ATOM 3443 O O . GLY C 1 142 ? 64.401 314.343 35.383 1.00 17.56 122 GLY G O 1
ATOM 3444 N N . ASP C 1 143 ? 63.673 312.684 36.642 1.00 17.51 123 ASP G N 1
ATOM 3445 C CA . ASP C 1 143 ? 64.538 312.795 37.772 1.00 18.06 123 ASP G CA 1
ATOM 3446 C C . ASP C 1 143 ? 65.753 311.993 37.377 1.00 18.87 123 ASP G C 1
ATOM 3447 O O . ASP C 1 143 ? 65.660 310.797 37.221 1.00 17.09 123 ASP G O 1
ATOM 3452 N N . GLY C 1 144 ? 66.880 312.677 37.240 1.00 18.69 124 GLY G N 1
ATOM 3453 C CA . GLY C 1 144 ? 68.126 312.076 36.826 1.00 20.34 124 GLY G CA 1
ATOM 3454 C C . GLY C 1 144 ? 69.214 313.140 36.578 1.00 18.49 124 GLY G C 1
ATOM 3455 O O . GLY C 1 144 ? 69.085 314.277 37.029 1.00 16.60 124 GLY G O 1
ATOM 3456 N N . ILE C 1 145 ? 70.227 312.746 35.811 1.00 17.32 125 ILE G N 1
ATOM 3457 C CA . ILE C 1 145 ? 71.328 313.614 35.415 1.00 19.41 125 ILE G CA 1
ATOM 3458 C C . ILE C 1 145 ? 71.659 313.464 33.942 1.00 19.37 125 ILE G C 1
ATOM 3459 O O . ILE C 1 145 ? 71.295 312.454 33.315 1.00 18.65 125 ILE G O 1
ATOM 3464 N N . MET C 1 146 ? 72.358 314.475 33.426 1.00 17.98 126 MET G N 1
ATOM 3465 C CA . MET C 1 146 ? 73.053 314.388 32.166 1.00 18.04 126 MET G CA 1
ATOM 3466 C C . MET C 1 146 ? 74.460 313.938 32.537 1.00 17.59 126 MET G C 1
ATOM 3467 O O . MET C 1 146 ? 75.121 314.585 33.346 1.00 15.92 126 MET G O 1
ATOM 3472 N N . SER C 1 147 ? 74.897 312.797 31.988 1.00 16.35 127 SER G N 1
ATOM 3473 C CA . SER C 1 147 ? 76.194 312.265 32.352 1.00 16.52 127 SER G CA 1
ATOM 3474 C C . SER C 1 147 ? 77.312 313.199 31.876 1.00 16.30 127 SER G C 1
ATOM 3475 O O . SER C 1 147 ? 77.213 313.823 30.817 1.00 16.95 127 SER G O 1
ATOM 3478 N N . ALA C 1 148 ? 78.391 313.241 32.624 1.00 15.98 128 ALA G N 1
ATOM 3479 C CA . ALA C 1 148 ? 79.609 313.925 32.228 1.00 16.30 128 ALA G CA 1
ATOM 3480 C C . ALA C 1 148 ? 80.679 312.882 31.865 1.00 17.26 128 ALA G C 1
ATOM 3481 O O . ALA C 1 148 ? 81.845 313.234 31.640 1.00 16.29 128 ALA G O 1
ATOM 3483 N N . ILE C 1 149 ? 80.284 311.625 31.839 1.00 17.41 129 ILE G N 1
ATOM 3484 C CA . ILE C 1 149 ? 81.169 310.501 31.580 1.00 17.62 129 ILE G CA 1
ATOM 3485 C C . ILE C 1 149 ? 80.834 309.873 30.238 1.00 19.01 129 ILE G C 1
ATOM 3486 O O . ILE C 1 149 ? 81.666 309.693 29.430 1.00 20.82 129 ILE G O 1
ATOM 3491 N N . SER C 1 150 ? 79.585 309.566 30.021 1.00 20.39 130 SER G N 1
ATOM 3492 C CA . SER C 1 150 ? 79.065 309.094 28.771 1.00 20.74 130 SER G CA 1
ATOM 3493 C C . SER C 1 150 ? 78.638 310.435 28.183 1.00 19.68 130 SER G C 1
ATOM 3494 O O . SER C 1 150 ? 77.530 310.843 28.315 1.00 17.73 130 SER G O 1
ATOM 3497 N N . PHE C 1 151 ? 79.588 311.082 27.522 1.00 19.48 131 PHE G N 1
ATOM 3498 C CA . PHE C 1 151 ? 79.513 312.458 27.156 1.00 19.18 131 PHE G CA 1
ATOM 3499 C C . PHE C 1 151 ? 80.536 312.904 26.138 1.00 18.67 131 PHE G C 1
ATOM 3500 O O . PHE C 1 151 ? 81.590 312.375 26.056 1.00 19.97 131 PHE G O 1
ATOM 3508 N N . SER C 1 152 ? 80.191 313.911 25.379 1.00 19.37 132 SER G N 1
ATOM 3509 C CA . SER C 1 152 ? 81.104 314.528 24.433 1.00 20.23 132 SER G CA 1
ATOM 3510 C C . SER C 1 152 ? 80.800 316.022 24.360 1.00 19.92 132 SER G C 1
ATOM 3511 O O . SER C 1 152 ? 79.691 316.491 24.697 1.00 20.87 132 SER G O 1
ATOM 3514 N N . THR C 1 153 ? 81.756 316.752 23.847 1.00 19.42 133 THR G N 1
ATOM 3515 C CA . THR C 1 153 ? 81.610 318.200 23.732 1.00 22.06 133 THR G CA 1
ATOM 3516 C C . THR C 1 153 ? 82.393 318.726 22.545 1.00 22.57 133 THR G C 1
ATOM 3517 O O . THR C 1 153 ? 83.399 318.129 22.174 1.00 22.35 133 THR G O 1
ATOM 3521 N N . SER C 1 154 ? 81.918 319.823 21.952 1.00 21.99 134 SER G N 1
ATOM 3522 C CA . SER C 1 154 ? 82.690 320.494 20.929 1.00 24.79 134 SER G CA 1
ATOM 3523 C C . SER C 1 154 ? 82.636 322.001 21.068 1.00 22.43 134 SER G C 1
ATOM 3524 O O . SER C 1 154 ? 81.831 322.559 21.831 1.00 22.48 134 SER G O 1
ATOM 3527 N N . VAL C 1 155 ? 83.590 322.634 20.384 1.00 23.96 135 VAL G N 1
ATOM 3528 C CA . VAL C 1 155 ? 83.645 324.079 20.213 1.00 24.01 135 VAL G CA 1
ATOM 3529 C C . VAL C 1 155 ? 83.551 324.394 18.732 1.00 23.94 135 VAL G C 1
ATOM 3530 O O . VAL C 1 155 ? 84.310 323.848 17.984 1.00 20.80 135 VAL G O 1
ATOM 3534 N N . ASP C 1 156 ? 82.647 325.298 18.351 1.00 23.06 136 ASP G N 1
ATOM 3535 C CA . ASP C 1 156 ? 82.543 325.802 17.009 1.00 26.72 136 ASP G CA 1
ATOM 3536 C C . ASP C 1 156 ? 82.568 327.337 17.030 1.00 27.63 136 ASP G C 1
ATOM 3537 O O . ASP C 1 156 ? 82.295 327.961 18.058 1.00 25.62 136 ASP G O 1
ATOM 3542 N N . LYS C 1 157 ? 82.910 327.915 15.893 1.00 27.26 137 LYS G N 1
ATOM 3543 C CA . LYS C 1 157 ? 82.978 329.365 15.705 1.00 32.53 137 LYS G CA 1
ATOM 3544 C C . LYS C 1 157 ? 81.828 329.729 14.799 1.00 29.99 137 LYS G C 1
ATOM 3545 O O . LYS C 1 157 ? 81.681 329.089 13.801 1.00 34.07 137 LYS G O 1
ATOM 3551 N N . GLU C 1 158 ? 80.978 330.675 15.154 1.00 31.86 138 GLU G N 1
ATOM 3552 C CA . GLU C 1 158 ? 80.008 331.275 14.208 1.00 35.93 138 GLU G CA 1
ATOM 3553 C C . GLU C 1 158 ? 80.294 332.774 14.050 1.00 36.22 138 GLU G C 1
ATOM 3554 O O . GLU C 1 158 ? 80.419 333.514 15.034 1.00 32.11 138 GLU G O 1
ATOM 3560 N N . THR C 1 159 ? 80.326 333.229 12.805 1.00 41.47 139 THR G N 1
ATOM 3561 C CA . THR C 1 159 ? 80.325 334.652 12.468 1.00 43.80 139 THR G CA 1
ATOM 3562 C C . THR C 1 159 ? 78.920 335.010 11.967 1.00 45.48 139 THR G C 1
ATOM 3563 O O . THR C 1 159 ? 78.438 334.406 11.038 1.00 46.00 139 THR G O 1
ATOM 3567 N N . ASP C 1 160 ? 78.246 335.954 12.589 1.00 45.44 140 ASP G N 1
ATOM 3568 C CA . ASP C 1 160 ? 76.847 336.229 12.222 1.00 54.41 140 ASP G CA 1
ATOM 3569 C C . ASP C 1 160 ? 76.757 337.229 11.027 1.00 60.57 140 ASP G C 1
ATOM 3570 O O . ASP C 1 160 ? 77.786 337.709 10.556 1.00 55.81 140 ASP G O 1
ATOM 3575 N N . LYS C 1 161 ? 75.528 337.512 10.563 1.00 73.06 141 LYS G N 1
ATOM 3576 C CA . LYS C 1 161 ? 75.199 338.572 9.550 1.00 79.13 141 LYS G CA 1
ATOM 3577 C C . LYS C 1 161 ? 75.985 339.891 9.645 1.00 76.56 141 LYS G C 1
ATOM 3578 O O . LYS C 1 161 ? 76.328 340.485 8.618 1.00 70.04 141 LYS G O 1
ATOM 3584 N N . ASP C 1 162 ? 76.223 340.348 10.881 1.00 69.76 142 ASP G N 1
ATOM 3585 C CA . ASP C 1 162 ? 76.877 341.631 11.166 1.00 63.89 142 ASP G CA 1
ATOM 3586 C C . ASP C 1 162 ? 78.406 341.518 11.323 1.00 57.82 142 ASP G C 1
ATOM 3587 O O . ASP C 1 162 ? 79.026 342.473 11.801 1.00 54.91 142 ASP G O 1
ATOM 3592 N N . GLY C 1 163 ? 79.019 340.379 10.959 1.00 51.79 143 GLY G N 1
ATOM 3593 C CA . GLY C 1 163 ? 80.487 340.131 11.217 1.00 57.92 143 GLY G CA 1
ATOM 3594 C C . GLY C 1 163 ? 81.011 339.945 12.674 1.00 53.09 143 GLY G C 1
ATOM 3595 O O . GLY C 1 163 ? 82.223 340.055 12.946 1.00 48.62 143 GLY G O 1
ATOM 3596 N N . ASN C 1 164 ? 80.107 339.652 13.615 1.00 51.62 144 ASN G N 1
ATOM 3597 C CA . ASN C 1 164 ? 80.507 339.360 14.999 1.00 48.18 144 ASN G CA 1
ATOM 3598 C C . ASN C 1 164 ? 80.733 337.881 15.223 1.00 39.39 144 ASN G C 1
ATOM 3599 O O . ASN C 1 164 ? 79.911 337.049 14.839 1.00 39.91 144 ASN G O 1
ATOM 3604 N N . ASN C 1 165 ? 81.847 337.567 15.864 1.00 34.25 145 ASN G N 1
ATOM 3605 C CA . ASN C 1 165 ? 82.171 336.199 16.260 1.00 32.22 145 ASN G CA 1
ATOM 3606 C C . ASN C 1 165 ? 81.592 335.689 17.608 1.00 27.66 145 ASN G C 1
ATOM 3607 O O . ASN C 1 165 ? 81.596 336.395 18.605 1.00 23.94 145 ASN G O 1
ATOM 3612 N N . TRP C 1 166 ? 81.057 334.469 17.571 1.00 25.05 146 TRP G N 1
ATOM 3613 C CA . TRP C 1 166 ? 80.468 333.797 18.705 1.00 25.19 146 TRP G CA 1
ATOM 3614 C C . TRP C 1 166 ? 81.145 332.437 18.832 1.00 24.77 146 TRP G C 1
ATOM 3615 O O . TRP C 1 166 ? 81.501 331.788 17.818 1.00 22.42 146 TRP G O 1
ATOM 3626 N N . ALA C 1 167 ? 81.335 332.012 20.066 1.00 20.79 147 ALA G N 1
ATOM 3627 C CA . ALA C 1 167 ? 81.784 330.685 20.332 1.00 22.28 147 ALA G CA 1
ATOM 3628 C C . ALA C 1 167 ? 80.589 329.869 20.750 1.00 22.61 147 ALA G C 1
ATOM 3629 O O . ALA C 1 167 ? 79.721 330.348 21.522 1.00 21.12 147 ALA G O 1
ATOM 3631 N N . VAL C 1 168 ? 80.585 328.613 20.322 1.00 20.17 148 VAL G N 1
ATOM 3632 C CA . VAL C 1 168 ? 79.468 327.748 20.541 1.00 21.06 148 VAL G CA 1
ATOM 3633 C C . VAL C 1 168 ? 80.013 326.492 21.169 1.00 20.59 148 VAL G C 1
ATOM 3634 O O . VAL C 1 168 ? 80.807 325.829 20.570 1.00 19.76 148 VAL G O 1
ATOM 3638 N N . ILE C 1 169 ? 79.682 326.236 22.436 1.00 18.64 149 ILE G N 1
ATOM 3639 C CA . ILE C 1 169 ? 80.151 325.046 23.105 1.00 18.69 149 ILE G CA 1
ATOM 3640 C C . ILE C 1 169 ? 78.908 324.149 23.187 1.00 18.71 149 ILE G C 1
ATOM 3641 O O . ILE C 1 169 ? 77.870 324.567 23.665 1.00 16.86 149 ILE G O 1
ATOM 3646 N N . THR C 1 170 ? 79.048 322.903 22.761 1.00 19.33 150 THR G N 1
ATOM 3647 C CA . THR C 1 170 ? 77.954 321.958 22.851 1.00 20.55 150 THR G CA 1
ATOM 3648 C C . THR C 1 170 ? 78.368 320.927 23.857 1.00 20.03 150 THR G C 1
ATOM 3649 O O . THR C 1 170 ? 79.513 320.472 23.796 1.00 18.64 150 THR G O 1
ATOM 3653 N N . LEU C 1 171 ? 77.433 320.591 24.774 1.00 20.15 151 LEU G N 1
ATOM 3654 C CA . LEU C 1 171 ? 77.583 319.553 25.725 1.00 20.49 151 LEU G CA 1
ATOM 3655 C C . LEU C 1 171 ? 76.555 318.459 25.427 1.00 19.61 151 LEU G C 1
ATOM 3656 O O . LEU C 1 171 ? 75.420 318.730 25.410 1.00 17.43 151 LEU G O 1
ATOM 3661 N N . ARG C 1 172 ? 76.991 317.210 25.254 1.00 19.59 152 ARG G N 1
ATOM 3662 C CA . ARG C 1 172 ? 76.107 316.138 24.848 1.00 20.95 152 ARG G CA 1
ATOM 3663 C C . ARG C 1 172 ? 76.352 314.979 25.770 1.00 19.04 152 ARG G C 1
ATOM 3664 O O . ARG C 1 172 ? 77.351 314.346 25.665 1.00 18.16 152 ARG G O 1
ATOM 3672 N N . GLY C 1 173 ? 75.440 314.794 26.706 1.00 18.91 153 GLY G N 1
ATOM 3673 C CA . GLY C 1 173 ? 75.509 313.773 27.712 1.00 17.87 153 GLY G CA 1
ATOM 3674 C C . GLY C 1 173 ? 74.317 312.862 27.822 1.00 17.39 153 GLY G C 1
ATOM 3675 O O . GLY C 1 173 ? 73.206 313.257 27.675 1.00 16.01 153 GLY G O 1
ATOM 3676 N N . LYS C 1 174 ? 74.600 311.615 28.075 1.00 17.88 154 LYS G N 1
ATOM 3677 C CA . LYS C 1 174 ? 73.586 310.612 28.236 1.00 22.25 154 LYS G CA 1
ATOM 3678 C C . LYS C 1 174 ? 72.670 310.875 29.424 1.00 19.42 154 LYS G C 1
ATOM 3679 O O . LYS C 1 174 ? 73.118 311.143 30.490 1.00 18.77 154 LYS G O 1
ATOM 3685 N N . TRP C 1 175 ? 71.379 310.802 29.201 1.00 19.39 155 TRP G N 1
ATOM 3686 C CA . TRP C 1 175 ? 70.446 310.975 30.290 1.00 20.67 155 TRP G CA 1
ATOM 3687 C C . TRP C 1 175 ? 70.389 309.743 31.157 1.00 21.55 155 TRP G C 1
ATOM 3688 O O . TRP C 1 175 ? 70.172 308.681 30.698 1.00 20.06 155 TRP G O 1
ATOM 3699 N N . LEU C 1 176 ? 70.608 309.949 32.428 1.00 22.58 156 LEU G N 1
ATOM 3700 C CA . LEU C 1 176 ? 70.546 308.899 33.388 1.00 22.41 156 LEU G CA 1
ATOM 3701 C C . LEU C 1 176 ? 69.490 309.108 34.456 1.00 21.81 156 LEU G C 1
ATOM 3702 O O . LEU C 1 176 ? 69.589 309.950 35.255 1.00 18.12 156 LEU G O 1
ATOM 3707 N N . PRO C 1 177 ? 68.487 308.262 34.447 1.00 21.11 157 PRO G N 1
ATOM 3708 C CA . PRO C 1 177 ? 67.472 308.325 35.471 1.00 18.71 157 PRO G CA 1
ATOM 3709 C C . PRO C 1 177 ? 67.973 307.674 36.757 1.00 18.72 157 PRO G C 1
ATOM 3710 O O . PRO C 1 177 ? 68.827 306.858 36.747 1.00 20.20 157 PRO G O 1
ATOM 3714 N N . TYR C 1 178 ? 67.451 308.129 37.860 1.00 17.84 158 TYR G N 1
ATOM 3715 C CA . TYR C 1 178 ? 67.713 307.512 39.115 1.00 19.27 158 TYR G CA 1
ATOM 3716 C C . TYR C 1 178 ? 67.003 306.175 39.128 1.00 19.91 158 TYR G C 1
ATOM 3717 O O . TYR C 1 178 ? 65.933 306.038 38.633 1.00 20.99 158 TYR G O 1
ATOM 3726 N N . SER C 1 179 ? 67.622 305.191 39.725 1.00 20.03 159 SER G N 1
ATOM 3727 C CA . SER C 1 179 ? 67.036 303.901 39.873 1.00 20.31 159 SER G CA 1
ATOM 3728 C C . SER C 1 179 ? 65.908 303.903 40.879 1.00 22.06 159 SER G C 1
ATOM 3729 O O . SER C 1 179 ? 65.806 304.731 41.716 1.00 26.88 159 SER G O 1
ATOM 3732 N N . ARG C 1 180 ? 65.075 302.912 40.786 1.00 23.02 160 ARG G N 1
ATOM 3733 C CA . ARG C 1 180 ? 64.069 302.675 41.758 1.00 25.27 160 ARG G CA 1
ATOM 3734 C C . ARG C 1 180 ? 64.514 301.356 42.387 1.00 27.51 160 ARG G C 1
ATOM 3735 O O . ARG C 1 180 ? 64.688 300.375 41.726 1.00 28.65 160 ARG G O 1
ATOM 3743 N N . PHE C 1 181 ? 64.735 301.378 43.682 1.00 26.89 161 PHE G N 1
ATOM 3744 C CA . PHE C 1 181 ? 65.199 300.230 44.419 1.00 30.40 161 PHE G CA 1
ATOM 3745 C C . PHE C 1 181 ? 64.603 300.180 45.830 1.00 27.37 161 PHE G C 1
ATOM 3746 O O . PHE C 1 181 ? 64.034 301.145 46.280 1.00 33.34 161 PHE G O 1
ATOM 3754 N N . ASP D 1 23 ? 54.152 316.065 35.486 1.00 65.30 3 ASP H N 1
ATOM 3755 C CA . ASP D 1 23 ? 55.325 316.194 36.401 1.00 57.29 3 ASP H CA 1
ATOM 3756 C C . ASP D 1 23 ? 56.335 317.347 36.070 1.00 43.48 3 ASP H C 1
ATOM 3757 O O . ASP D 1 23 ? 57.237 317.266 35.246 1.00 37.80 3 ASP H O 1
ATOM 3762 N N . ILE D 1 24 ? 56.132 318.411 36.814 1.00 31.39 4 ILE H N 1
ATOM 3763 C CA . ILE D 1 24 ? 56.633 319.694 36.532 1.00 28.80 4 ILE H CA 1
ATOM 3764 C C . ILE D 1 24 ? 57.566 320.125 37.631 1.00 24.10 4 ILE H C 1
ATOM 3765 O O . ILE D 1 24 ? 57.514 319.658 38.779 1.00 27.00 4 ILE H O 1
ATOM 3770 N N . ALA D 1 25 ? 58.402 321.068 37.301 1.00 21.81 5 ALA H N 1
ATOM 3771 C CA . ALA D 1 25 ? 59.308 321.635 38.263 1.00 21.17 5 ALA H CA 1
ATOM 3772 C C . ALA D 1 25 ? 58.595 322.580 39.224 1.00 19.77 5 ALA H C 1
ATOM 3773 O O . ALA D 1 25 ? 57.820 323.424 38.793 1.00 18.00 5 ALA H O 1
ATOM 3775 N N . THR D 1 26 ? 58.944 322.441 40.496 1.00 18.80 6 THR H N 1
ATOM 3776 C CA . THR D 1 26 ? 58.397 323.211 41.582 1.00 20.33 6 THR H CA 1
ATOM 3777 C C . THR D 1 26 ? 59.552 323.667 42.499 1.00 19.74 6 THR H C 1
ATOM 3778 O O . THR D 1 26 ? 60.690 323.219 42.385 1.00 18.34 6 THR H O 1
ATOM 3782 N N . LEU D 1 27 ? 59.221 324.554 43.405 1.00 19.93 7 LEU H N 1
ATOM 3783 C CA . LEU D 1 27 ? 60.189 325.141 44.337 1.00 21.05 7 LEU H CA 1
ATOM 3784 C C . LEU D 1 27 ? 59.648 325.023 45.731 1.00 19.19 7 LEU H C 1
ATOM 3785 O O . LEU D 1 27 ? 58.504 325.301 45.943 1.00 19.10 7 LEU H O 1
ATOM 3790 N N . ASP D 1 28 ? 60.491 324.630 46.679 1.00 18.62 8 ASP H N 1
ATOM 3791 C CA . ASP D 1 28 ? 60.184 324.681 48.101 1.00 18.27 8 ASP H CA 1
ATOM 3792 C C . ASP D 1 28 ? 61.246 325.541 48.770 1.00 19.42 8 ASP H C 1
ATOM 3793 O O . ASP D 1 28 ? 62.388 325.093 48.979 1.00 19.21 8 ASP H O 1
ATOM 3798 N N . VAL D 1 29 ? 60.918 326.797 49.047 1.00 21.78 9 VAL H N 1
ATOM 3799 C CA . VAL D 1 29 ? 61.920 327.717 49.657 1.00 22.89 9 VAL H CA 1
ATOM 3800 C C . VAL D 1 29 ? 62.473 327.308 51.037 1.00 22.79 9 VAL H C 1
ATOM 3801 O O . VAL D 1 29 ? 63.474 327.808 51.441 1.00 24.07 9 VAL H O 1
ATOM 3805 N N . THR D 1 30 ? 61.843 326.380 51.724 1.00 22.43 10 THR H N 1
ATOM 3806 C CA . THR D 1 30 ? 62.397 325.789 52.949 1.00 23.96 10 THR H CA 1
ATOM 3807 C C . THR D 1 30 ? 63.783 325.257 52.734 1.00 22.36 10 THR H C 1
ATOM 3808 O O . THR D 1 30 ? 64.603 325.308 53.652 1.00 22.51 10 THR H O 1
ATOM 3812 N N . GLN D 1 31 ? 64.039 324.678 51.552 1.00 19.75 11 GLN H N 1
ATOM 3813 C CA . GLN D 1 31 ? 65.322 324.075 51.328 1.00 20.34 11 GLN H CA 1
ATOM 3814 C C . GLN D 1 31 ? 66.173 324.935 50.388 1.00 20.05 11 GLN H C 1
ATOM 3815 O O . GLN D 1 31 ? 67.257 324.573 50.113 1.00 22.09 11 GLN H O 1
ATOM 3821 N N . HIS D 1 32 ? 65.635 326.015 49.853 1.00 17.52 12 HIS H N 1
ATOM 3822 C CA . HIS D 1 32 ? 66.296 326.776 48.870 1.00 18.02 12 HIS H CA 1
ATOM 3823 C C . HIS D 1 32 ? 66.213 328.267 49.239 1.00 19.47 12 HIS H C 1
ATOM 3824 O O . HIS D 1 32 ? 65.328 329.010 48.773 1.00 16.12 12 HIS H O 1
ATOM 3831 N N . PRO D 1 33 ? 67.129 328.689 50.126 1.00 20.83 13 PRO H N 1
ATOM 3832 C CA . PRO D 1 33 ? 67.153 330.058 50.606 1.00 18.79 13 PRO H CA 1
ATOM 3833 C C . PRO D 1 33 ? 67.764 331.082 49.632 1.00 18.13 13 PRO H C 1
ATOM 3834 O O . PRO D 1 33 ? 68.507 330.755 48.681 1.00 18.41 13 PRO H O 1
ATOM 3838 N N . TYR D 1 34 ? 67.460 332.334 49.909 1.00 18.25 14 TYR H N 1
ATOM 3839 C CA . TYR D 1 34 ? 68.086 333.507 49.265 1.00 20.56 14 TYR H CA 1
ATOM 3840 C C . TYR D 1 34 ? 67.691 333.699 47.805 1.00 18.57 14 TYR H C 1
ATOM 3841 O O . TYR D 1 34 ? 68.416 334.292 47.076 1.00 17.11 14 TYR H O 1
ATOM 3850 N N . LEU D 1 35 ? 66.554 333.147 47.393 1.00 17.86 15 LEU H N 1
ATOM 3851 C CA . LEU D 1 35 ? 65.963 333.527 46.113 1.00 18.37 15 LEU H CA 1
ATOM 3852 C C . LEU D 1 35 ? 65.077 334.764 46.374 1.00 18.29 15 LEU H C 1
ATOM 3853 O O . LEU D 1 35 ? 64.573 334.935 47.480 1.00 16.55 15 LEU H O 1
ATOM 3858 N N . PRO D 1 36 ? 64.860 335.586 45.355 1.00 18.62 16 PRO H N 1
ATOM 3859 C CA . PRO D 1 36 ? 63.929 336.680 45.615 1.00 20.00 16 PRO H CA 1
ATOM 3860 C C . PRO D 1 36 ? 62.532 336.199 46.062 1.00 20.25 16 PRO H C 1
ATOM 3861 O O . PRO D 1 36 ? 62.124 335.040 45.800 1.00 18.69 16 PRO H O 1
ATOM 3865 N N . ALA D 1 37 ? 61.755 337.109 46.639 1.00 20.66 17 ALA H N 1
ATOM 3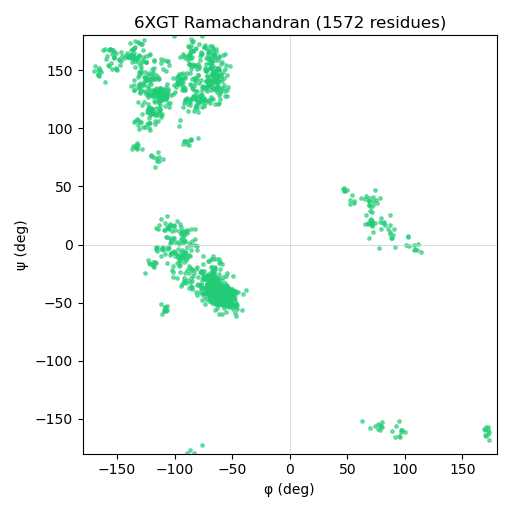866 C CA . ALA D 1 37 ? 60.391 336.794 47.032 1.00 20.22 17 ALA H CA 1
ATOM 3867 C C . ALA D 1 37 ? 59.554 336.382 45.842 1.00 20.42 17 ALA H C 1
ATOM 3868 O O . ALA D 1 37 ? 58.752 335.506 45.920 1.00 21.20 17 ALA H O 1
ATOM 3870 N N . TYR D 1 38 ? 59.755 337.014 44.705 1.00 20.24 18 TYR H N 1
ATOM 3871 C CA . TYR D 1 38 ? 59.004 336.613 43.537 1.00 18.89 18 TYR H CA 1
ATOM 3872 C C . TYR D 1 38 ? 59.170 335.180 43.023 1.00 19.94 18 TYR H C 1
ATOM 3873 O O . TYR D 1 38 ? 58.300 334.733 42.270 1.00 18.46 18 TYR H O 1
ATOM 3882 N N . SER D 1 39 ? 60.269 334.510 43.377 1.00 17.23 19 SER H N 1
ATOM 3883 C CA . SER D 1 39 ? 60.478 333.131 42.985 1.00 19.10 19 SER H CA 1
ATOM 3884 C C . SER D 1 39 ? 59.401 332.237 43.544 1.00 17.56 19 SER H C 1
ATOM 3885 O O . SER D 1 39 ? 58.872 331.403 42.833 1.00 15.81 19 SER H O 1
ATOM 3888 N N . LYS D 1 40 ? 59.093 332.465 44.811 1.00 19.20 20 LYS H N 1
ATOM 3889 C CA . LYS D 1 40 ? 58.051 331.759 45.511 1.00 21.03 20 LYS H CA 1
ATOM 3890 C C . LYS D 1 40 ? 56.687 332.053 44.902 1.00 21.17 20 LYS H C 1
ATOM 3891 O O . LYS D 1 40 ? 55.940 331.169 44.634 1.00 22.05 20 LYS H O 1
ATOM 3897 N N . THR D 1 41 ? 56.413 333.314 44.669 1.00 20.29 21 THR H N 1
ATOM 3898 C CA . THR D 1 41 ? 55.143 333.748 44.038 1.00 21.34 21 THR H CA 1
ATOM 3899 C C . THR D 1 41 ? 54.971 333.123 42.645 1.00 20.38 21 THR H C 1
ATOM 3900 O O . THR D 1 41 ? 53.911 332.549 42.307 1.00 20.06 21 THR H O 1
ATOM 3904 N N . LEU D 1 42 ? 56.025 333.190 41.832 1.00 19.61 22 LEU H N 1
ATOM 3905 C CA . LEU D 1 42 ? 55.956 332.610 40.493 1.00 18.47 22 LEU H CA 1
ATOM 3906 C C . LEU D 1 42 ? 55.764 331.060 40.561 1.00 20.73 22 LEU H C 1
ATOM 3907 O O . LEU D 1 42 ? 54.855 330.531 39.910 1.00 21.37 22 LEU H O 1
ATOM 3912 N N . PHE D 1 43 ? 56.577 330.348 41.353 1.00 19.22 23 PHE H N 1
ATOM 3913 C CA . PHE D 1 43 ? 56.500 328.886 41.372 1.00 20.22 23 PHE H CA 1
ATOM 3914 C C . PHE D 1 43 ? 55.229 328.307 41.996 1.00 20.82 23 PHE H C 1
ATOM 3915 O O . PHE D 1 43 ? 54.779 327.246 41.573 1.00 21.53 23 PHE H O 1
ATOM 3923 N N . GLU D 1 44 ? 54.725 328.982 43.022 1.00 22.19 24 GLU H N 1
ATOM 3924 C CA . GLU D 1 44 ? 53.448 328.623 43.646 1.00 24.58 24 GLU H CA 1
ATOM 3925 C C . GLU D 1 44 ? 52.336 328.717 42.668 1.00 22.29 24 GLU H C 1
ATOM 3926 O O . GLU D 1 44 ? 51.551 327.775 42.586 1.00 22.47 24 GLU H O 1
ATOM 3932 N N . ALA D 1 45 ? 52.353 329.736 41.824 1.00 21.43 25 ALA H N 1
ATOM 3933 C CA . ALA D 1 45 ? 51.330 329.847 40.730 1.00 22.12 25 ALA H CA 1
ATOM 3934 C C . ALA D 1 45 ? 51.539 328.762 39.662 1.00 21.56 25 ALA H C 1
ATOM 3935 O O . ALA D 1 45 ? 50.605 328.151 39.230 1.00 19.86 25 ALA H O 1
ATOM 3937 N N . LYS D 1 46 ? 52.781 328.577 39.231 1.00 21.36 26 LYS H N 1
ATOM 3938 C CA . LYS D 1 46 ? 53.159 327.485 38.346 1.00 21.55 26 LYS H CA 1
ATOM 3939 C C . LYS D 1 46 ? 52.689 326.120 38.831 1.00 21.90 26 LYS H C 1
ATOM 3940 O O . LYS D 1 46 ? 52.227 325.312 38.016 1.00 22.99 26 LYS H O 1
ATOM 3946 N N . ALA D 1 47 ? 52.860 325.841 40.122 1.00 22.39 27 ALA H N 1
ATOM 3947 C CA . ALA D 1 47 ? 52.495 324.534 40.683 1.00 22.15 27 ALA H CA 1
ATOM 3948 C C . ALA D 1 47 ? 50.987 324.370 40.717 1.00 23.07 27 ALA H C 1
ATOM 3949 O O . ALA D 1 47 ? 50.505 323.325 40.366 1.00 21.58 27 ALA H O 1
ATOM 3951 N N . ALA D 1 48 ? 50.277 325.419 41.103 1.00 22.05 28 ALA H N 1
ATOM 3952 C CA . ALA D 1 48 ? 48.808 325.428 41.148 1.00 25.27 28 ALA H CA 1
ATOM 3953 C C . ALA D 1 48 ? 48.183 325.251 39.775 1.00 29.38 28 ALA H C 1
ATOM 3954 O O . ALA D 1 48 ? 47.141 324.629 39.659 1.00 30.59 28 ALA H O 1
ATOM 3956 N N . LYS D 1 49 ? 48.770 325.840 38.748 1.00 30.21 29 LYS H N 1
ATOM 3957 C CA . LYS D 1 49 ? 48.245 325.675 37.395 1.00 31.49 29 LYS H CA 1
ATOM 3958 C C . LYS D 1 49 ? 48.819 324.474 36.631 1.00 31.98 29 LYS H C 1
ATOM 3959 O O . LYS D 1 49 ? 48.390 324.214 35.514 1.00 32.22 29 LYS H O 1
ATOM 3965 N N . LYS D 1 50 ? 49.756 323.736 37.243 1.00 30.22 30 LYS H N 1
ATOM 3966 C CA . LYS D 1 50 ? 50.421 322.597 36.623 1.00 33.89 30 LYS H CA 1
ATOM 3967 C C . LYS D 1 50 ? 51.060 322.917 35.294 1.00 28.59 30 LYS H C 1
ATOM 3968 O O . LYS D 1 50 ? 50.959 322.162 34.337 1.00 27.67 30 LYS H O 1
ATOM 3974 N N . LEU D 1 51 ? 51.719 324.061 35.234 1.00 27.26 31 LEU H N 1
ATOM 3975 C CA . LEU D 1 51 ? 52.343 324.501 33.994 1.00 26.13 31 LEU H CA 1
ATOM 3976 C C . LEU D 1 51 ? 53.765 324.034 33.903 1.00 25.35 31 LEU H C 1
ATOM 3977 O O . LEU D 1 51 ? 54.502 323.950 34.929 1.00 23.70 31 LEU H O 1
ATOM 3982 N N . THR D 1 52 ? 54.169 323.729 32.678 1.00 24.12 32 THR H N 1
ATOM 3983 C CA . THR D 1 52 ? 55.543 323.477 32.376 1.00 23.68 32 THR H CA 1
ATOM 3984 C C . THR D 1 52 ? 56.244 324.779 32.050 1.00 22.71 32 THR H C 1
ATOM 3985 O O . THR D 1 52 ? 55.597 325.767 31.670 1.00 23.93 32 THR H O 1
ATOM 3989 N N . PHE D 1 53 ? 57.571 324.767 32.149 1.00 22.12 33 PHE H N 1
ATOM 3990 C CA . PHE D 1 53 ? 58.369 325.898 31.643 1.00 23.20 33 PHE H CA 1
ATOM 3991 C C . PHE D 1 53 ? 58.228 326.092 30.123 1.00 25.01 33 PHE H C 1
ATOM 3992 O O . PHE D 1 53 ? 58.343 327.240 29.604 1.00 23.96 33 PHE H O 1
ATOM 4000 N N . GLU D 1 54 ? 57.967 324.994 29.421 1.00 24.46 34 GLU H N 1
ATOM 4001 C CA . GLU D 1 54 ? 57.773 325.056 27.971 1.00 31.13 34 GLU H CA 1
ATOM 4002 C C . GLU D 1 54 ? 56.557 325.930 27.688 1.00 25.86 34 GLU H C 1
ATOM 4003 O O . GLU D 1 54 ? 56.638 326.820 26.855 1.00 23.60 34 GLU H O 1
ATOM 4009 N N . GLU D 1 55 ? 55.484 325.721 28.431 1.00 25.70 35 GLU H N 1
ATOM 4010 C CA . GLU D 1 55 ? 54.253 326.464 28.207 1.00 27.57 35 GLU H CA 1
ATOM 4011 C C . GLU D 1 55 ? 54.458 327.902 28.573 1.00 24.54 35 GLU H C 1
ATOM 4012 O O . GLU D 1 55 ? 54.063 328.802 27.824 1.00 26.03 35 GLU H O 1
ATOM 4018 N N . ILE D 1 56 ? 55.086 328.143 29.715 1.00 23.26 36 ILE H N 1
ATOM 4019 C CA . ILE D 1 56 ? 55.257 329.509 30.215 1.00 22.20 36 ILE H CA 1
ATOM 4020 C C . ILE D 1 56 ? 56.175 330.278 29.295 1.00 21.71 36 ILE H C 1
ATOM 4021 O O . ILE D 1 56 ? 55.912 331.438 28.990 1.00 22.93 36 ILE H O 1
ATOM 4026 N N . ALA D 1 57 ? 57.228 329.624 28.824 1.00 21.54 37 ALA H N 1
ATOM 4027 C CA . ALA D 1 57 ? 58.153 330.260 27.921 1.00 23.55 37 ALA H CA 1
ATOM 4028 C C . ALA D 1 57 ? 57.469 330.724 26.631 1.00 24.66 37 ALA H C 1
ATOM 4029 O O . ALA D 1 57 ? 57.707 331.829 26.186 1.00 23.67 37 ALA H O 1
ATOM 4031 N N . LYS D 1 58 ? 56.637 329.860 26.062 1.00 26.60 38 LYS H N 1
ATOM 4032 C CA . LYS D 1 58 ? 55.895 330.131 24.841 1.00 31.30 38 LYS H CA 1
ATOM 4033 C C . LYS D 1 58 ? 55.031 331.356 24.986 1.00 31.25 38 LYS H C 1
ATOM 4034 O O . LYS D 1 58 ? 55.021 332.201 24.118 1.00 30.79 38 LYS H O 1
ATOM 4040 N N . LYS D 1 59 ? 54.361 331.467 26.117 1.00 32.38 39 LYS H N 1
ATOM 4041 C CA . LYS D 1 59 ? 53.551 332.614 26.410 1.00 33.96 39 LYS H CA 1
ATOM 4042 C C . LYS D 1 59 ? 54.316 333.934 26.564 1.00 35.13 39 LYS H C 1
ATOM 4043 O O . LYS D 1 59 ? 53.792 335.008 26.197 1.00 37.49 39 LYS H O 1
ATOM 4049 N N . ILE D 1 60 ? 55.514 333.912 27.135 1.00 27.77 40 ILE H N 1
ATOM 4050 C CA . ILE D 1 60 ? 56.234 335.176 27.258 1.00 27.28 40 ILE H CA 1
ATOM 4051 C C . ILE D 1 60 ? 57.203 335.497 26.120 1.00 27.85 40 ILE H C 1
ATOM 4052 O O . ILE D 1 60 ? 57.790 336.627 26.065 1.00 27.51 40 ILE H O 1
ATOM 4057 N N . GLY D 1 61 ? 57.374 334.576 25.204 1.00 27.38 41 GLY H N 1
ATOM 4058 C CA . GLY D 1 61 ? 58.253 334.817 24.100 1.00 28.27 41 GLY H CA 1
ATOM 4059 C C . GLY D 1 61 ? 59.702 334.810 24.481 1.00 30.37 41 GLY H C 1
ATOM 4060 O O . GLY D 1 61 ? 60.464 335.625 24.077 1.00 27.73 41 GLY H O 1
ATOM 4061 N N . ARG D 1 62 ? 60.031 333.875 25.330 1.00 28.27 42 ARG H N 1
ATOM 4062 C CA . ARG D 1 62 ? 61.373 333.676 25.757 1.00 26.84 42 ARG H CA 1
ATOM 4063 C C . ARG D 1 62 ? 61.672 332.197 25.731 1.00 24.13 42 ARG H C 1
ATOM 4064 O O . ARG D 1 62 ? 60.837 331.360 25.791 1.00 25.62 42 ARG H O 1
ATOM 4072 N N . ASN D 1 63 ? 62.937 331.913 25.684 1.00 23.65 43 ASN H N 1
ATOM 4073 C CA . ASN D 1 63 ? 63.436 330.585 25.691 1.00 23.77 43 ASN H CA 1
ATOM 4074 C C . ASN D 1 63 ? 63.150 329.894 27.059 1.00 23.88 43 ASN H C 1
ATOM 4075 O O . ASN D 1 63 ? 63.059 330.503 28.063 1.00 22.92 43 ASN H O 1
ATOM 4080 N N . GLU D 1 64 ? 62.971 328.604 27.031 1.00 24.20 44 GLU H N 1
ATOM 4081 C CA . GLU D 1 64 ? 62.691 327.814 28.208 1.00 24.44 44 GLU H CA 1
ATOM 4082 C C . GLU D 1 64 ? 63.681 327.941 29.373 1.00 22.87 44 GLU H C 1
ATOM 4083 O O . GLU D 1 64 ? 63.293 328.089 30.478 1.00 20.57 44 GLU H O 1
ATOM 4089 N N . VAL D 1 65 ? 64.956 327.855 29.069 1.00 20.47 45 VAL H N 1
ATOM 4090 C CA . VAL D 1 65 ? 66.001 328.010 30.038 1.00 20.43 45 VAL H CA 1
ATOM 4091 C C . VAL D 1 65 ? 65.999 329.416 30.646 1.00 18.45 45 VAL H C 1
ATOM 4092 O O . VAL D 1 65 ? 66.060 329.583 31.806 1.00 16.99 45 VAL H O 1
ATOM 4096 N N . ALA D 1 66 ? 65.906 330.410 29.813 1.00 17.93 46 ALA H N 1
ATOM 4097 C CA . ALA D 1 66 ? 65.875 331.807 30.267 1.00 19.00 46 ALA H CA 1
ATOM 4098 C C . ALA D 1 66 ? 64.641 332.061 31.169 1.00 20.15 46 ALA H C 1
ATOM 4099 O O . ALA D 1 66 ? 64.711 332.771 32.190 1.00 18.60 46 ALA H O 1
ATOM 4101 N N . THR D 1 67 ? 63.547 331.395 30.837 1.00 18.64 47 THR H N 1
ATOM 4102 C CA . THR D 1 67 ? 62.352 331.522 31.607 1.00 19.34 47 THR H CA 1
ATOM 4103 C C . THR D 1 67 ? 62.519 330.876 32.974 1.00 18.64 47 THR H C 1
ATOM 4104 O O . THR D 1 67 ? 62.118 331.412 34.007 1.00 16.73 47 THR H O 1
ATOM 4108 N N . ALA D 1 68 ? 63.085 329.694 32.975 1.00 17.98 48 ALA H N 1
ATOM 4109 C CA . ALA D 1 68 ? 63.392 329.061 34.227 1.00 17.27 48 ALA H CA 1
ATOM 4110 C C . ALA D 1 68 ? 64.450 329.867 34.995 1.00 17.17 48 ALA H C 1
ATOM 4111 O O . ALA D 1 68 ? 64.314 330.058 36.180 1.00 16.44 48 ALA H O 1
ATOM 4113 N N . ALA D 1 69 ? 65.482 330.366 34.344 1.00 17.03 49 ALA H N 1
ATOM 4114 C CA . ALA D 1 69 ? 66.424 331.252 35.021 1.00 17.33 49 ALA H CA 1
ATOM 4115 C C . ALA D 1 69 ? 65.715 332.419 35.713 1.00 18.63 49 ALA H C 1
ATOM 4116 O O . ALA D 1 69 ? 65.943 332.697 36.903 1.00 19.84 49 ALA H O 1
ATOM 4118 N N . LEU D 1 70 ? 64.787 333.026 35.010 1.00 18.71 50 LEU H N 1
ATOM 4119 C CA . LEU D 1 70 ? 64.042 334.101 35.574 1.00 19.78 50 LEU H CA 1
ATOM 4120 C C . LEU D 1 70 ? 63.291 333.689 36.825 1.00 19.16 50 LEU H C 1
ATOM 4121 O O . LEU D 1 70 ? 63.265 334.452 37.781 1.00 18.17 50 LEU H O 1
ATOM 4126 N N . PHE D 1 71 ? 62.701 332.489 36.848 1.00 17.88 51 PHE H N 1
ATOM 4127 C CA . PHE D 1 71 ? 61.993 332.034 38.034 1.00 17.72 51 PHE H CA 1
ATOM 4128 C C . PHE D 1 71 ? 62.941 331.867 39.241 1.00 17.13 51 PHE H C 1
ATOM 4129 O O . PHE D 1 71 ? 62.495 332.025 40.367 1.00 18.23 51 PHE H O 1
ATOM 4137 N N . TYR D 1 72 ? 64.218 331.551 39.015 1.00 15.86 52 TYR H N 1
ATOM 4138 C CA . TYR D 1 72 ? 65.186 331.424 40.105 1.00 17.30 52 TYR H CA 1
ATOM 4139 C C . TYR D 1 72 ? 65.900 332.745 40.441 1.00 17.39 52 TYR H C 1
ATOM 4140 O O . TYR D 1 72 ? 66.906 332.709 41.145 1.00 20.48 52 TYR H O 1
ATOM 4149 N N . GLY D 1 73 ? 65.421 333.879 39.940 1.00 15.97 53 GLY H N 1
ATOM 4150 C CA . GLY D 1 73 ? 65.982 335.176 40.212 1.00 16.10 53 GLY H CA 1
ATOM 4151 C C . GLY D 1 73 ? 67.248 335.524 39.430 1.00 16.45 53 GLY H C 1
ATOM 4152 O O . GLY D 1 73 ? 67.999 336.448 39.784 1.00 17.17 53 GLY H O 1
ATOM 4153 N N . GLN D 1 74 ? 67.462 334.818 38.331 1.00 16.73 54 GLN H N 1
ATOM 4154 C CA . GLN D 1 74 ? 68.693 334.895 37.564 1.00 17.33 54 GLN H CA 1
ATOM 4155 C C . GLN D 1 74 ? 68.532 335.601 36.205 1.00 17.08 54 GLN H C 1
ATOM 4156 O O . GLN D 1 74 ? 69.459 335.601 35.377 1.00 17.16 54 GLN H O 1
ATOM 4162 N N . ALA D 1 75 ? 67.399 336.267 36.024 1.00 18.11 55 ALA H N 1
ATOM 4163 C CA . ALA D 1 75 ? 67.163 337.091 34.834 1.00 18.87 55 ALA H CA 1
ATOM 4164 C C . ALA D 1 75 ? 66.188 338.198 35.155 1.00 19.96 55 ALA H C 1
ATOM 4165 O O . ALA D 1 75 ? 65.573 338.204 36.202 1.00 21.36 55 ALA H O 1
ATOM 4167 N N . LYS D 1 76 ? 66.100 339.188 34.289 1.00 20.14 56 LYS H N 1
ATOM 4168 C CA . LYS D 1 76 ? 65.169 340.295 34.498 1.00 20.01 56 LYS H CA 1
ATOM 4169 C C . LYS D 1 76 ? 63.974 340.207 33.540 1.00 19.45 56 LYS H C 1
ATOM 4170 O O . LYS D 1 76 ? 64.114 339.903 32.344 1.00 18.00 56 LYS H O 1
ATOM 4176 N N . ALA D 1 77 ? 62.813 340.478 34.094 1.00 19.75 57 ALA H N 1
ATOM 4177 C CA . ALA D 1 77 ? 61.548 340.436 33.358 1.00 20.62 57 ALA H CA 1
ATOM 4178 C C . ALA D 1 77 ? 61.363 341.840 32.809 1.00 21.65 57 ALA H C 1
ATOM 4179 O O . ALA D 1 77 ? 61.338 342.774 33.579 1.00 21.47 57 ALA H O 1
ATOM 4181 N N . SER D 1 78 ? 61.177 341.965 31.510 1.00 23.63 58 SER H N 1
ATOM 4182 C CA . SER D 1 78 ? 60.697 343.218 30.899 1.00 24.89 58 SER H CA 1
ATOM 4183 C C . SER D 1 78 ? 59.270 343.510 31.328 1.00 25.33 58 SER H C 1
ATOM 4184 O O . SER D 1 78 ? 58.616 342.631 31.887 1.00 24.71 58 SER H O 1
ATOM 4187 N N . PRO D 1 79 ? 58.754 344.736 31.045 1.00 27.92 59 PRO H N 1
ATOM 4188 C CA . PRO D 1 79 ? 57.346 345.039 31.404 1.00 24.52 59 PRO H CA 1
ATOM 4189 C C . PRO D 1 79 ? 56.333 344.070 30.762 1.00 26.39 59 PRO H C 1
ATOM 4190 O O . PRO D 1 79 ? 55.357 343.654 31.434 1.00 24.69 59 PRO H O 1
ATOM 4194 N N . GLU D 1 80 ? 56.619 343.653 29.533 1.00 26.63 60 GLU H N 1
ATOM 4195 C CA . GLU D 1 80 ? 55.778 342.712 28.805 1.00 30.21 60 GLU H CA 1
ATOM 4196 C C . GLU D 1 80 ? 55.861 341.326 29.444 1.00 28.78 60 GLU H C 1
ATOM 4197 O O . GLU D 1 80 ? 54.830 340.635 29.541 1.00 24.92 60 GLU H O 1
ATOM 4203 N N . ASP D 1 81 ? 57.078 340.925 29.885 1.00 26.89 61 ASP H N 1
ATOM 4204 C CA . ASP D 1 81 ? 57.232 339.630 30.566 1.00 23.78 61 ASP H CA 1
ATOM 4205 C C . ASP D 1 81 ? 56.359 339.645 31.804 1.00 22.57 61 ASP H C 1
ATOM 4206 O O . ASP D 1 81 ? 55.718 338.676 32.078 1.00 19.47 61 ASP H O 1
ATOM 4211 N N . ILE D 1 82 ? 56.347 340.748 32.543 1.00 21.87 62 ILE H N 1
ATOM 4212 C CA . ILE D 1 82 ? 55.529 340.827 33.737 1.00 24.75 62 ILE H CA 1
ATOM 4213 C C . ILE D 1 82 ? 54.008 340.690 33.457 1.00 25.04 62 ILE H C 1
ATOM 4214 O O . ILE D 1 82 ? 53.317 339.897 34.159 1.00 23.75 62 ILE H O 1
ATOM 4219 N N . LYS D 1 83 ? 53.486 341.430 32.466 1.00 26.98 63 LYS H N 1
ATOM 4220 C CA . LYS D 1 83 ? 52.036 341.296 32.074 1.00 27.52 63 LYS H CA 1
ATOM 4221 C C . LYS D 1 83 ? 51.725 339.879 31.644 1.00 24.65 63 LYS H C 1
ATOM 4222 O O . LYS D 1 83 ? 50.770 339.272 32.105 1.00 25.14 63 LYS H O 1
ATOM 4228 N N . ASN D 1 84 ? 52.594 339.333 30.818 1.00 23.35 64 ASN H N 1
ATOM 4229 C CA . ASN D 1 84 ? 52.424 337.978 30.341 1.00 24.46 64 ASN H CA 1
ATOM 4230 C C . ASN D 1 84 ? 52.544 336.882 31.406 1.00 24.25 64 ASN H C 1
ATOM 4231 O O . ASN D 1 84 ? 51.730 335.955 31.423 1.00 24.11 64 ASN H O 1
ATOM 4236 N N . LEU D 1 85 ? 53.479 337.018 32.324 1.00 22.41 65 LEU H N 1
ATOM 4237 C CA . LEU D 1 85 ? 53.588 336.086 33.408 1.00 22.00 65 LEU H CA 1
ATOM 4238 C C . LEU D 1 85 ? 52.345 336.210 34.267 1.00 22.38 65 LEU H C 1
ATOM 4239 O O . LEU D 1 85 ? 51.796 335.263 34.710 1.00 20.01 65 LEU H O 1
ATOM 4244 N N . SER D 1 86 ? 51.914 337.424 34.469 1.00 24.54 66 SER H N 1
ATOM 4245 C CA . SER D 1 86 ? 50.763 337.674 35.256 1.00 26.93 66 SER H CA 1
ATOM 4246 C C . SER D 1 86 ? 49.517 336.996 34.681 1.00 25.62 66 SER H C 1
ATOM 4247 O O . SER D 1 86 ? 48.794 336.395 35.369 1.00 27.20 66 SER H O 1
ATOM 4250 N N . SER D 1 87 ? 49.318 337.067 33.398 1.00 27.79 67 SER H N 1
ATOM 4251 C CA . SER D 1 87 ? 48.156 336.438 32.820 1.00 30.58 67 SER H CA 1
ATOM 4252 C C . SER D 1 87 ? 48.238 334.930 32.725 1.00 26.59 67 SER H C 1
ATOM 4253 O O . SER D 1 87 ? 47.290 334.290 33.031 1.00 27.02 67 SER H O 1
ATOM 4256 N N . VAL D 1 88 ? 49.373 334.376 32.347 1.00 23.08 68 VAL H N 1
ATOM 4257 C CA . VAL D 1 88 ? 49.476 332.939 32.286 1.00 24.19 68 VAL H CA 1
ATOM 4258 C C . VAL D 1 88 ? 49.441 332.286 33.668 1.00 22.96 68 VAL H C 1
ATOM 4259 O O . VAL D 1 88 ? 48.846 331.273 33.841 1.00 21.57 68 VAL H O 1
ATOM 4263 N N . LEU D 1 89 ? 50.015 332.932 34.658 1.00 21.17 69 LEU H N 1
ATOM 4264 C CA . LEU D 1 89 ? 50.086 332.363 36.025 1.00 20.31 69 LEU H CA 1
ATOM 4265 C C . LEU D 1 89 ? 48.915 332.759 36.916 1.00 21.42 69 LEU H C 1
ATOM 4266 O O . LEU D 1 89 ? 48.814 332.296 38.034 1.00 23.60 69 LEU H O 1
ATOM 4271 N N . GLY D 1 90 ? 48.057 333.661 36.451 1.00 23.74 70 GLY H N 1
ATOM 4272 C CA . GLY D 1 90 ? 46.949 334.149 37.263 1.00 23.54 70 GLY H CA 1
ATOM 4273 C C . GLY D 1 90 ? 47.418 334.862 38.507 1.00 24.63 70 GLY H C 1
ATOM 4274 O O . GLY D 1 90 ? 46.811 334.715 39.528 1.00 25.35 70 GLY H O 1
ATOM 4275 N N . ILE D 1 91 ? 48.477 335.671 38.439 1.00 24.60 71 ILE H N 1
ATOM 4276 C CA . ILE D 1 91 ? 48.965 336.408 39.614 1.00 22.88 71 ILE H CA 1
ATOM 4277 C C . ILE D 1 91 ? 48.596 337.869 39.299 1.00 23.55 71 ILE H C 1
ATOM 4278 O O . ILE D 1 91 ? 48.902 338.314 38.223 1.00 25.01 71 ILE H O 1
ATOM 4283 N N . PRO D 1 92 ? 47.954 338.604 40.211 1.00 23.91 72 PRO H N 1
ATOM 4284 C CA . PRO D 1 92 ? 47.625 340.001 39.893 1.00 28.15 72 PRO H CA 1
ATOM 4285 C C . PRO D 1 92 ? 48.892 340.783 39.456 1.00 27.00 72 PRO H C 1
ATOM 4286 O O . PRO D 1 92 ? 49.904 340.713 40.100 1.00 26.08 72 PRO H O 1
ATOM 4290 N N . VAL D 1 93 ? 48.820 341.431 38.316 1.00 25.81 73 VAL H N 1
ATOM 4291 C CA . VAL D 1 93 ? 49.951 342.112 37.712 1.00 24.67 73 VAL H CA 1
ATOM 4292 C C . VAL D 1 93 ? 50.659 343.070 38.692 1.00 24.86 73 VAL H C 1
ATOM 4293 O O . VAL D 1 93 ? 51.872 343.120 38.735 1.00 26.18 73 VAL H O 1
ATOM 4297 N N . ALA D 1 94 ? 49.921 343.779 39.544 1.00 23.91 74 ALA H N 1
ATOM 4298 C CA . ALA D 1 94 ? 50.554 344.691 40.482 1.00 23.32 74 ALA H CA 1
ATOM 4299 C C . ALA D 1 94 ? 51.370 343.988 41.550 1.00 22.99 74 ALA H C 1
ATOM 4300 O O . ALA D 1 94 ? 52.305 344.569 42.079 1.00 20.50 74 ALA H O 1
ATOM 4302 N N . VAL D 1 95 ? 51.039 342.742 41.875 1.00 22.30 75 VAL H N 1
ATOM 4303 C CA . VAL D 1 95 ? 51.868 342.011 42.810 1.00 22.86 75 VAL H CA 1
ATOM 4304 C C . VAL D 1 95 ? 53.224 341.769 42.151 1.00 21.96 75 VAL H C 1
ATOM 4305 O O . VAL D 1 95 ? 54.229 342.035 42.759 1.00 21.12 75 VAL H O 1
ATOM 4309 N N . LEU D 1 96 ? 53.232 341.279 40.916 1.00 21.90 76 LEU H N 1
ATOM 4310 C CA . LEU D 1 96 ? 54.485 341.024 40.209 1.00 22.78 76 LEU H CA 1
ATOM 4311 C C . LEU D 1 96 ? 55.307 342.254 39.974 1.00 22.88 76 LEU H C 1
ATOM 4312 O O . LEU D 1 96 ? 56.511 342.182 40.090 1.00 21.75 76 LEU H O 1
ATOM 4317 N N . GLU D 1 97 ? 54.653 343.378 39.683 1.00 25.17 77 GLU H N 1
ATOM 4318 C CA . GLU D 1 97 ? 55.328 344.677 39.477 1.00 26.22 77 GLU H CA 1
ATOM 4319 C C . GLU D 1 97 ? 56.073 345.095 40.714 1.00 24.72 77 GLU H C 1
ATOM 4320 O O . GLU D 1 97 ? 57.192 345.578 40.592 1.00 24.78 77 GLU H O 1
ATOM 4326 N N . SER D 1 98 ? 55.484 344.888 41.896 1.00 24.45 78 SER H N 1
ATOM 4327 C CA . SER D 1 98 ? 56.190 345.262 43.143 1.00 26.87 78 SER H CA 1
ATOM 4328 C C . SER D 1 98 ? 57.339 344.312 43.391 1.00 25.62 78 SER H C 1
ATOM 4329 O O . SER D 1 98 ? 58.411 344.741 43.774 1.00 30.68 78 SER H O 1
ATOM 4332 N N . GLN D 1 99 ? 57.182 343.038 43.088 1.00 23.77 79 GLN H N 1
ATOM 4333 C CA . GLN D 1 99 ? 58.269 342.089 43.463 1.00 23.81 79 GLN H CA 1
ATOM 4334 C C . GLN D 1 99 ? 59.428 341.903 42.438 1.00 21.29 79 GLN H C 1
ATOM 4335 O O . GLN D 1 99 ? 60.552 341.481 42.798 1.00 18.37 79 GLN H O 1
ATOM 4341 N N . MET D 1 100 ? 59.129 342.179 41.187 1.00 19.73 80 MET H N 1
ATOM 4342 C CA . MET D 1 100 ? 60.034 341.993 40.077 1.00 20.69 80 MET H CA 1
ATOM 4343 C C . MET D 1 100 ? 60.683 343.286 39.598 1.00 24.19 80 MET H C 1
ATOM 4344 O O . MET D 1 100 ? 61.385 343.278 38.584 1.00 26.37 80 MET H O 1
ATOM 4349 N N . SER D 1 101 ? 60.551 344.348 40.372 1.00 24.62 81 SER H N 1
ATOM 4350 C CA . SER D 1 101 ? 61.180 345.619 40.021 1.00 26.76 81 SER H CA 1
ATOM 4351 C C . SER D 1 101 ? 62.698 345.530 40.282 1.00 24.70 81 SER H C 1
ATOM 4352 O O . SER D 1 101 ? 63.172 344.610 40.959 1.00 23.16 81 SER H O 1
ATOM 4355 N N . GLY D 1 102 ? 63.417 346.526 39.825 1.00 23.28 82 GLY H N 1
ATOM 4356 C CA . GLY D 1 102 ? 64.830 346.581 39.991 1.00 21.20 82 GLY H CA 1
ATOM 4357 C C . GLY D 1 102 ? 65.612 345.688 39.071 1.00 21.54 82 GLY H C 1
ATOM 4358 O O . GLY D 1 102 ? 65.189 345.309 38.032 1.00 24.50 82 GLY H O 1
ATOM 4359 N N . PHE D 1 103 ? 66.776 345.329 39.511 1.00 20.33 83 PHE H N 1
ATOM 4360 C CA . PHE D 1 103 ? 67.684 344.568 38.724 1.00 19.87 83 PHE H CA 1
ATOM 4361 C C . PHE D 1 103 ? 68.028 343.300 39.429 1.00 19.04 83 PHE H C 1
ATOM 4362 O O . PHE D 1 103 ? 68.161 343.276 40.599 1.00 19.32 83 PHE H O 1
ATOM 4370 N N . PRO D 1 104 ? 68.149 342.224 38.687 1.00 20.14 84 PRO H N 1
ATOM 4371 C CA . PRO D 1 104 ? 68.521 340.958 39.292 1.00 19.35 84 PRO H CA 1
ATOM 4372 C C . PRO D 1 104 ? 69.903 341.025 40.002 1.00 18.21 84 PRO H C 1
ATOM 4373 O O . PRO D 1 104 ? 70.793 341.701 39.603 1.00 17.85 84 PRO H O 1
ATOM 4377 N N . ASP D 1 105 ? 70.015 340.274 41.062 1.00 16.08 85 ASP H N 1
ATOM 4378 C CA . ASP D 1 105 ? 71.212 340.142 41.822 1.00 17.27 85 ASP H CA 1
ATOM 4379 C C . ASP D 1 105 ? 71.596 338.662 41.732 1.00 18.19 85 ASP H C 1
ATOM 4380 O O . ASP D 1 105 ? 71.410 337.893 42.643 1.00 16.07 85 ASP H O 1
ATOM 4385 N N . ARG D 1 106 ? 72.120 338.321 40.579 1.00 16.71 86 ARG H N 1
ATOM 4386 C CA . ARG D 1 106 ? 72.498 336.991 40.193 1.00 17.76 86 ARG H CA 1
ATOM 4387 C C . ARG D 1 106 ? 73.583 336.283 40.993 1.00 18.17 86 ARG H C 1
ATOM 4388 O O . ARG D 1 106 ? 74.433 336.868 41.562 1.00 17.77 86 ARG H O 1
ATOM 4396 N N . GLY D 1 107 ? 73.498 334.978 41.001 1.00 18.68 87 GLY H N 1
ATOM 4397 C CA . GLY D 1 107 ? 74.497 334.137 41.583 1.00 17.37 87 GLY H CA 1
ATOM 4398 C C . GLY D 1 107 ? 74.303 333.483 42.900 1.00 19.03 87 GLY H C 1
ATOM 4399 O O . GLY D 1 107 ? 75.119 332.731 43.286 1.00 19.63 87 GLY H O 1
ATOM 4400 N N . ARG D 1 108 ? 73.184 333.714 43.532 1.00 17.34 88 ARG H N 1
ATOM 4401 C CA . ARG D 1 108 ? 72.932 333.179 44.868 1.00 18.69 88 ARG H CA 1
ATOM 4402 C C . ARG D 1 108 ? 72.217 331.805 44.861 1.00 19.42 88 ARG H C 1
ATOM 4403 O O . ARG D 1 108 ? 72.079 331.201 45.930 1.00 21.17 88 ARG H O 1
ATOM 4411 N N . SER D 1 109 ? 71.649 331.393 43.754 1.00 18.85 89 SER H N 1
ATOM 4412 C CA . SER D 1 109 ? 70.862 330.176 43.679 1.00 20.11 89 SER H CA 1
ATOM 4413 C C . SER D 1 109 ? 71.610 328.858 43.803 1.00 20.97 89 SER H C 1
ATOM 4414 O O . SER D 1 109 ? 71.087 327.927 44.278 1.00 22.06 89 SER H O 1
ATOM 4417 N N . VAL D 1 110 ? 72.852 328.837 43.380 1.00 21.38 90 VAL H N 1
ATOM 4418 C CA . VAL D 1 110 ? 73.674 327.660 43.482 1.00 22.95 90 VAL H CA 1
ATOM 4419 C C . VAL D 1 110 ? 74.808 327.839 44.484 1.00 23.20 90 VAL H C 1
ATOM 4420 O O . VAL D 1 110 ? 75.682 328.594 44.274 1.00 26.87 90 VAL H O 1
ATOM 4424 N N . GLU D 1 111 ? 74.764 327.141 45.593 1.00 26.55 91 GLU H N 1
ATOM 4425 C CA . GLU D 1 111 ? 75.821 327.223 46.583 1.00 31.83 91 GLU H CA 1
ATOM 4426 C C . GLU D 1 111 ? 77.052 326.448 45.990 1.00 29.70 91 GLU H C 1
ATOM 4427 O O . GLU D 1 111 ? 76.912 325.361 45.565 1.00 25.22 91 GLU H O 1
ATOM 4433 N N . MET D 1 112 ? 78.217 327.078 45.879 1.00 27.16 92 MET H N 1
ATOM 4434 C CA . MET D 1 112 ? 79.377 326.407 45.301 1.00 26.70 92 MET H CA 1
ATOM 4435 C C . MET D 1 112 ? 80.244 325.657 46.290 1.00 27.96 92 MET H C 1
ATOM 4436 O O . MET D 1 112 ? 80.331 326.063 47.410 1.00 32.86 92 MET H O 1
ATOM 4441 N N . PRO D 1 113 ? 80.880 324.553 45.917 1.00 25.13 93 PRO H N 1
ATOM 4442 C CA . PRO D 1 113 ? 80.570 323.709 44.772 1.00 22.94 93 PRO H CA 1
ATOM 4443 C C . PRO D 1 113 ? 79.205 323.081 44.873 1.00 21.02 93 PRO H C 1
ATOM 4444 O O . PRO D 1 113 ? 78.792 322.786 45.911 1.00 18.92 93 PRO H O 1
ATOM 4448 N N . PRO D 1 114 ? 78.512 322.971 43.763 1.00 20.91 94 PRO H N 1
ATOM 4449 C CA . PRO D 1 114 ? 77.182 322.396 43.739 1.00 20.25 94 PRO H CA 1
ATOM 4450 C C . PRO D 1 114 ? 77.029 321.004 44.354 1.00 20.16 94 PRO H C 1
ATOM 4451 O O . PRO D 1 114 ? 77.765 320.103 44.139 1.00 19.70 94 PRO H O 1
ATOM 4455 N N . LYS D 1 115 ? 75.987 320.881 45.123 1.00 19.82 95 LYS H N 1
ATOM 4456 C CA . LYS D 1 115 ? 75.655 319.650 45.757 1.00 22.42 95 LYS H CA 1
ATOM 4457 C C . LYS D 1 115 ? 74.653 318.783 44.977 1.00 19.22 95 LYS H C 1
ATOM 4458 O O . LYS D 1 115 ? 74.769 317.620 44.972 1.00 19.69 95 LYS H O 1
ATOM 4464 N N . GLU D 1 116 ? 73.707 319.395 44.316 1.00 15.84 96 GLU H N 1
ATOM 4465 C CA . GLU D 1 116 ? 72.715 318.709 43.513 1.00 16.84 96 GLU H CA 1
ATOM 4466 C C . GLU D 1 116 ? 73.440 317.952 42.385 1.00 16.70 96 GLU H C 1
ATOM 4467 O O . GLU D 1 116 ? 74.146 318.546 41.668 1.00 15.52 96 GLU H O 1
ATOM 4473 N N . PRO D 1 117 ? 73.185 316.664 42.195 1.00 15.84 97 PRO H N 1
ATOM 4474 C CA . PRO D 1 117 ? 74.060 315.922 41.302 1.00 15.25 97 PRO H CA 1
ATOM 4475 C C . PRO D 1 117 ? 74.092 316.349 39.851 1.00 15.83 97 PRO H C 1
ATOM 4476 O O . PRO D 1 117 ? 75.174 316.384 39.256 1.00 17.78 97 PRO H O 1
ATOM 4480 N N . LEU D 1 118 ? 72.945 316.733 39.300 1.00 16.19 98 LEU H N 1
ATOM 4481 C CA . LEU D 1 118 ? 72.827 317.132 37.902 1.00 15.88 98 LEU H CA 1
ATOM 4482 C C . LEU D 1 118 ? 73.708 318.385 37.663 1.00 16.04 98 LEU H C 1
ATOM 4483 O O . LEU D 1 118 ? 74.539 318.437 36.784 1.00 15.26 98 LEU H O 1
ATOM 4488 N N . ILE D 1 119 ? 73.557 319.356 38.535 1.00 15.42 99 ILE H N 1
ATOM 4489 C CA . ILE D 1 119 ? 74.282 320.606 38.440 1.00 15.28 99 ILE H CA 1
ATOM 4490 C C . ILE D 1 119 ? 75.752 320.298 38.700 1.00 15.72 99 ILE H C 1
ATOM 4491 O O . ILE D 1 119 ? 76.620 320.843 38.019 1.00 16.22 99 ILE H O 1
ATOM 4496 N N . TYR D 1 120 ? 76.063 319.375 39.612 1.00 15.44 100 TYR H N 1
ATOM 4497 C CA . TYR D 1 120 ? 77.501 319.041 39.842 1.00 15.45 100 TYR H CA 1
ATOM 4498 C C . TYR D 1 120 ? 78.209 318.571 38.572 1.00 15.25 100 TYR H C 1
ATOM 4499 O O . TYR D 1 120 ? 79.343 318.967 38.305 1.00 15.25 100 TYR H O 1
ATOM 4508 N N . ARG D 1 121 ? 77.523 317.776 37.762 1.00 15.32 101 ARG H N 1
ATOM 4509 C CA . ARG D 1 121 ? 78.097 317.294 36.522 1.00 14.39 101 ARG H CA 1
ATOM 4510 C C . ARG D 1 121 ? 78.458 318.402 35.615 1.00 14.72 101 ARG H C 1
ATOM 4511 O O . ARG D 1 121 ? 79.468 318.265 34.925 1.00 15.35 101 ARG H O 1
ATOM 4519 N N . LEU D 1 122 ? 77.689 319.494 35.607 1.00 14.55 102 LEU H N 1
ATOM 4520 C CA . LEU D 1 122 ? 78.056 320.639 34.785 1.00 15.70 102 LEU H CA 1
ATOM 4521 C C . LEU D 1 122 ? 79.360 321.271 35.300 1.00 16.87 102 LEU H C 1
ATOM 4522 O O . LEU D 1 122 ? 80.223 321.685 34.503 1.00 17.99 102 LEU H O 1
ATOM 4527 N N . TYR D 1 123 ? 79.468 321.346 36.623 1.00 16.19 103 TYR H N 1
ATOM 4528 C CA . TYR D 1 123 ? 80.657 321.791 37.320 1.00 16.51 103 TYR H CA 1
ATOM 4529 C C . TYR D 1 123 ? 81.867 320.935 37.056 1.00 15.50 103 TYR H C 1
ATOM 4530 O O . TYR D 1 123 ? 82.969 321.450 36.839 1.00 14.46 103 TYR H O 1
ATOM 4539 N N . GLU D 1 124 ? 81.686 319.625 37.134 1.00 15.66 104 GLU H N 1
ATOM 4540 C CA . GLU D 1 124 ? 82.749 318.724 36.838 1.00 15.17 104 GLU H CA 1
ATOM 4541 C C . GLU D 1 124 ? 83.272 318.874 35.357 1.00 16.00 104 GLU H C 1
ATOM 4542 O O . GLU D 1 124 ? 84.468 318.682 35.096 1.00 14.47 104 GLU H O 1
ATOM 4548 N N . ILE D 1 125 ? 82.353 319.150 34.436 1.00 14.92 105 ILE H N 1
ATOM 4549 C CA . ILE D 1 125 ? 82.699 319.461 33.087 1.00 16.13 105 ILE H CA 1
ATOM 4550 C C . ILE D 1 125 ? 83.649 320.671 33.006 1.00 16.98 105 ILE H C 1
ATOM 4551 O O . ILE D 1 125 ? 84.703 320.658 32.283 1.00 14.92 105 ILE H O 1
ATOM 4556 N N . VAL D 1 126 ? 83.316 321.709 33.751 1.00 16.84 106 VAL H N 1
ATOM 4557 C CA . VAL D 1 126 ? 84.142 322.887 33.711 1.00 17.13 106 VAL H CA 1
ATOM 4558 C C . VAL D 1 126 ? 85.520 322.507 34.258 1.00 16.95 106 VAL H C 1
ATOM 4559 O O . VAL D 1 126 ? 86.564 322.902 33.785 1.00 17.52 106 VAL H O 1
ATOM 4563 N N . GLN D 1 127 ? 85.498 321.764 35.304 1.00 17.10 107 GLN H N 1
ATOM 4564 C CA . GLN D 1 127 ? 86.686 321.365 35.963 1.00 19.50 107 GLN H CA 1
ATOM 4565 C C . GLN D 1 127 ? 87.514 320.497 35.033 1.00 19.91 107 GLN H C 1
ATOM 4566 O O . GLN D 1 127 ? 88.723 320.733 34.886 1.00 21.25 107 GLN H O 1
ATOM 4572 N N . ASN D 1 128 ? 86.925 319.509 34.383 1.00 18.24 108 ASN H N 1
ATOM 4573 C CA . ASN D 1 128 ? 87.800 318.591 33.622 1.00 19.85 108 ASN H CA 1
ATOM 4574 C C . ASN D 1 128 ? 88.134 319.111 32.208 1.00 19.99 108 ASN H C 1
ATOM 4575 O O . ASN D 1 128 ? 89.079 318.610 31.597 1.00 22.04 108 ASN H O 1
ATOM 4580 N N . TYR D 1 129 ? 87.328 320.020 31.686 1.00 17.80 109 TYR H N 1
ATOM 4581 C CA . TYR D 1 129 ? 87.472 320.544 30.359 1.00 19.10 109 TYR H CA 1
ATOM 4582 C C . TYR D 1 129 ? 87.882 322.019 30.227 1.00 19.11 109 TYR H C 1
ATOM 4583 O O . TYR D 1 129 ? 88.182 322.455 29.170 1.00 19.23 109 TYR H O 1
ATOM 4592 N N . GLY D 1 130 ? 87.882 322.753 31.319 1.00 16.38 110 GLY H N 1
ATOM 4593 C CA . GLY D 1 130 ? 88.251 324.144 31.343 1.00 17.00 110 GLY H CA 1
ATOM 4594 C C . GLY D 1 130 ? 89.445 324.587 30.531 1.00 16.20 110 GLY H C 1
ATOM 4595 O O . GLY D 1 130 ? 89.325 325.431 29.696 1.00 15.85 110 GLY H O 1
ATOM 4596 N N . TYR D 1 131 ? 90.588 323.975 30.793 1.00 16.52 111 TYR H N 1
ATOM 4597 C CA . TYR D 1 131 ? 91.786 324.313 30.080 1.00 16.37 111 TYR H CA 1
ATOM 4598 C C . TYR D 1 131 ? 91.754 323.896 28.625 1.00 16.96 111 TYR H C 1
ATOM 4599 O O . TYR D 1 131 ? 92.300 324.549 27.817 1.00 15.64 111 TYR H O 1
ATOM 4608 N N . ALA D 1 132 ? 91.073 322.793 28.367 1.00 16.76 112 ALA H N 1
ATOM 4609 C CA . ALA D 1 132 ? 90.892 322.275 27.042 1.00 16.81 112 ALA H CA 1
ATOM 4610 C C . ALA D 1 132 ? 90.085 323.264 26.223 1.00 17.47 112 ALA H C 1
ATOM 4611 O O . ALA D 1 132 ? 90.512 323.640 25.175 1.00 16.47 112 ALA H O 1
ATOM 4613 N N . TYR D 1 133 ? 88.960 323.710 26.766 1.00 15.82 113 TYR H N 1
ATOM 4614 C CA . TYR D 1 133 ? 88.135 324.686 26.121 1.00 17.47 113 TYR H CA 1
ATOM 4615 C C . TYR D 1 133 ? 88.949 325.971 25.920 1.00 17.63 113 TYR H C 1
ATOM 4616 O O . TYR D 1 133 ? 88.891 326.575 24.919 1.00 15.98 113 TYR H O 1
ATOM 4625 N N . LYS D 1 134 ? 89.719 326.354 26.919 1.00 16.84 114 LYS H N 1
ATOM 4626 C CA . LYS D 1 134 ? 90.451 327.584 26.783 1.00 16.48 114 LYS H CA 1
ATOM 4627 C C . LYS D 1 134 ? 91.471 327.456 25.615 1.00 16.67 114 LYS H C 1
ATOM 4628 O O . LYS D 1 134 ? 91.668 328.420 24.878 1.00 14.37 114 LYS H O 1
ATOM 4634 N N . ALA D 1 135 ? 92.197 326.320 25.556 1.00 16.82 115 ALA H N 1
ATOM 4635 C CA . ALA D 1 135 ? 93.249 326.093 24.545 1.00 16.46 115 ALA H CA 1
ATOM 4636 C C . ALA D 1 135 ? 92.667 326.097 23.144 1.00 17.53 115 ALA H C 1
ATOM 4637 O O . ALA D 1 135 ? 93.191 326.782 22.275 1.00 17.89 115 ALA H O 1
ATOM 4639 N N . VAL D 1 136 ? 91.534 325.407 22.950 1.00 16.92 116 VAL H N 1
ATOM 4640 C CA . VAL D 1 136 ? 90.873 325.365 21.650 1.00 18.98 116 VAL H CA 1
ATOM 4641 C C . VAL D 1 136 ? 90.341 326.727 21.252 1.00 19.01 116 VAL H C 1
ATOM 4642 O O . VAL D 1 136 ? 90.519 327.195 20.115 1.00 15.99 116 VAL H O 1
ATOM 4646 N N . LEU D 1 137 ? 89.703 327.378 22.196 1.00 18.94 117 LEU H N 1
ATOM 4647 C CA . LEU D 1 137 ? 89.137 328.694 21.921 1.00 18.42 117 LEU H CA 1
ATOM 4648 C C . LEU D 1 137 ? 90.244 329.700 21.640 1.00 18.48 117 LEU H C 1
ATOM 4649 O O . LEU D 1 137 ? 90.034 330.609 20.890 1.00 19.34 117 LEU H O 1
ATOM 4654 N N . ASN D 1 138 ? 91.362 329.600 22.351 1.00 17.22 118 ASN H N 1
ATOM 4655 C CA . ASN D 1 138 ? 92.476 330.538 22.142 1.00 18.89 118 ASN H CA 1
ATOM 4656 C C . ASN D 1 138 ? 93.029 330.290 20.707 1.00 19.08 118 ASN H C 1
ATOM 4657 O O . ASN D 1 138 ? 93.455 331.227 20.060 1.00 16.52 118 ASN H O 1
ATOM 4662 N N . GLU D 1 139 ? 93.101 329.024 20.276 1.00 18.39 119 GLU H N 1
ATOM 4663 C CA . GLU D 1 139 ? 93.705 328.727 18.980 1.00 19.38 119 GLU H CA 1
ATOM 4664 C C . GLU D 1 139 ? 92.748 329.168 17.881 1.00 20.62 119 GLU H C 1
ATOM 4665 O O . GLU D 1 139 ? 93.208 329.632 16.871 1.00 24.09 119 GLU H O 1
ATOM 4671 N N . LYS D 1 140 ? 91.433 329.189 18.144 1.00 22.87 120 LYS H N 1
ATOM 4672 C CA . LYS D 1 140 ? 90.446 329.653 17.165 1.00 21.87 120 LYS H CA 1
ATOM 4673 C C . LYS D 1 140 ? 90.137 331.123 17.190 1.00 21.56 120 LYS H C 1
ATOM 4674 O O . LYS D 1 140 ? 89.768 331.673 16.162 1.00 20.25 120 LYS H O 1
ATOM 4680 N N . PHE D 1 141 ? 90.214 331.778 18.344 1.00 19.63 121 PHE H N 1
ATOM 4681 C CA . PHE D 1 141 ? 89.839 333.185 18.405 1.00 21.00 121 PHE H CA 1
ATOM 4682 C C . PHE D 1 141 ? 90.936 334.160 18.903 1.00 22.38 121 PHE H C 1
ATOM 4683 O O . PHE D 1 141 ? 90.769 335.386 18.776 1.00 24.15 121 PHE H O 1
ATOM 4691 N N . GLY D 1 142 ? 91.987 333.648 19.531 1.00 20.46 122 GLY H N 1
ATOM 4692 C CA . GLY D 1 142 ? 93.001 334.480 20.181 1.00 19.28 122 GLY H CA 1
ATOM 4693 C C . GLY D 1 142 ? 92.728 334.628 21.691 1.00 19.93 122 GLY H C 1
ATOM 4694 O O . GLY D 1 142 ? 91.973 333.822 22.317 1.00 19.14 122 GLY H O 1
ATOM 4695 N N . ASP D 1 143 ? 93.339 335.682 22.247 1.00 19.32 123 ASP H N 1
ATOM 4696 C CA . ASP D 1 143 ? 93.320 335.991 23.666 1.00 19.06 123 ASP H CA 1
ATOM 4697 C C . ASP D 1 143 ? 92.030 336.718 23.960 1.00 19.56 123 ASP H C 1
ATOM 4698 O O . ASP D 1 143 ? 91.793 337.795 23.423 1.00 19.51 123 ASP H O 1
ATOM 4703 N N . GLY D 1 144 ? 91.192 336.112 24.798 1.00 17.44 124 GLY H N 1
ATOM 4704 C CA . GLY D 1 144 ? 89.876 336.686 25.112 1.00 17.67 124 GLY H CA 1
ATOM 4705 C C . GLY D 1 144 ? 88.973 335.720 25.876 1.00 16.93 124 GLY H C 1
ATOM 4706 O O . GLY D 1 144 ? 89.455 334.733 26.390 1.00 16.61 124 GLY H O 1
ATOM 4707 N N . ILE D 1 145 ? 87.667 336.001 25.924 1.00 16.66 125 ILE H N 1
ATOM 4708 C CA . ILE D 1 145 ? 86.731 335.146 26.574 1.00 17.08 125 ILE H CA 1
ATOM 4709 C C . ILE D 1 145 ? 85.521 334.888 25.682 1.00 19.01 125 ILE H C 1
ATOM 4710 O O . ILE D 1 145 ? 85.245 335.674 24.766 1.00 19.35 125 ILE H O 1
ATOM 4715 N N . MET D 1 146 ? 84.788 333.804 25.978 1.00 17.99 126 MET H N 1
ATOM 4716 C CA . MET D 1 146 ? 83.411 333.695 25.540 1.00 18.02 126 MET H CA 1
ATOM 4717 C C . MET D 1 146 ? 82.576 334.417 26.593 1.00 18.09 126 MET H C 1
ATOM 4718 O O . MET D 1 146 ? 82.649 334.099 27.790 1.00 17.43 126 MET H O 1
ATOM 4723 N N . SER D 1 147 ? 81.759 335.353 26.179 1.00 18.44 127 SER H N 1
ATOM 4724 C CA . SER D 1 147 ? 80.964 336.126 27.136 1.00 18.72 127 SER H CA 1
ATOM 4725 C C . SER D 1 147 ? 79.863 335.243 27.724 1.00 19.43 127 SER H C 1
ATOM 4726 O O . SER D 1 147 ? 79.265 334.429 27.008 1.00 18.30 127 SER H O 1
ATOM 4729 N N . ALA D 1 148 ? 79.573 335.476 28.981 1.00 20.38 128 ALA H N 1
ATOM 4730 C CA . ALA D 1 148 ? 78.472 334.870 29.705 1.00 19.39 128 ALA H CA 1
ATOM 4731 C C . ALA D 1 148 ? 77.303 335.882 29.865 1.00 20.67 128 ALA H C 1
ATOM 4732 O O . ALA D 1 148 ? 76.321 335.583 30.456 1.00 20.16 128 ALA H O 1
ATOM 4734 N N . ILE D 1 149 ? 77.445 337.066 29.312 1.00 18.22 129 ILE H N 1
ATOM 4735 C CA . ILE D 1 149 ? 76.485 338.147 29.398 1.00 17.81 129 ILE H CA 1
ATOM 4736 C C . ILE D 1 149 ? 75.793 338.337 28.043 1.00 18.96 129 ILE H C 1
ATOM 4737 O O . ILE D 1 149 ? 74.613 338.338 27.955 1.00 17.22 129 ILE H O 1
ATOM 4742 N N . SER D 1 150 ? 76.594 338.497 27.015 1.00 18.50 130 SER H N 1
ATOM 4743 C CA . SER D 1 150 ? 76.164 338.545 25.644 1.00 19.81 130 SER H CA 1
ATOM 4744 C C . SER D 1 150 ? 76.194 337.074 25.303 1.00 19.15 130 SER H C 1
ATOM 4745 O O . SER D 1 150 ? 77.133 336.610 24.761 1.00 17.19 130 SER H O 1
ATOM 4748 N N . PHE D 1 151 ? 75.095 336.399 25.614 1.00 17.38 131 PHE H N 1
ATOM 4749 C CA . PHE D 1 151 ? 75.022 335.000 25.639 1.00 17.98 131 PHE H CA 1
ATOM 4750 C C . PHE D 1 151 ? 73.623 334.446 25.637 1.00 18.18 131 PHE H C 1
ATOM 4751 O O . PHE D 1 151 ? 72.749 335.034 26.125 1.00 17.86 131 PHE H O 1
ATOM 4759 N N . SER D 1 152 ? 73.457 333.290 25.051 1.00 18.68 132 SER H N 1
ATOM 4760 C CA . SER D 1 152 ? 72.206 332.561 25.063 1.00 19.69 132 SER H CA 1
ATOM 4761 C C . SER D 1 152 ? 72.535 331.062 25.247 1.00 21.61 132 SER H C 1
ATOM 4762 O O . SER D 1 152 ? 73.673 330.630 24.979 1.00 21.81 132 SER H O 1
ATOM 4765 N N . THR D 1 153 ? 71.551 330.267 25.664 1.00 22.69 133 THR H N 1
ATOM 4766 C CA . THR D 1 153 ? 71.777 328.833 25.822 1.00 22.17 133 THR H CA 1
ATOM 4767 C C . THR D 1 153 ? 70.453 328.138 25.638 1.00 22.32 133 THR H C 1
ATOM 4768 O O . THR D 1 153 ? 69.409 328.753 25.805 1.00 20.95 133 THR H O 1
ATOM 4772 N N . SER D 1 154 ? 70.512 326.834 25.366 1.00 22.68 134 SER H N 1
ATOM 4773 C CA . SER D 1 154 ? 69.327 326.013 25.169 1.00 23.43 134 SER H CA 1
ATOM 4774 C C . SER D 1 154 ? 69.594 324.550 25.548 1.00 21.46 134 SER H C 1
ATOM 4775 O O . SER D 1 154 ? 70.738 324.097 25.600 1.00 20.11 134 SER H O 1
ATOM 4778 N N . VAL D 1 155 ? 68.504 323.833 25.792 1.00 19.62 135 VAL H N 1
ATOM 4779 C CA . VAL D 1 155 ? 68.516 322.432 26.109 1.00 20.98 135 VAL H CA 1
ATOM 4780 C C . VAL D 1 155 ? 67.653 321.746 25.095 1.00 21.95 135 VAL H C 1
ATOM 4781 O O . VAL D 1 155 ? 66.489 322.122 24.927 1.00 21.34 135 VAL H O 1
ATOM 4785 N N . ASP D 1 156 ? 68.206 320.733 24.457 1.00 23.41 136 ASP H N 1
ATOM 4786 C CA . ASP D 1 156 ? 67.494 319.903 23.482 1.00 26.19 136 ASP H CA 1
ATOM 4787 C C . ASP D 1 156 ? 67.614 318.432 23.928 1.00 25.71 136 ASP H C 1
ATOM 4788 O O . ASP D 1 156 ? 68.521 318.082 24.704 1.00 24.92 136 ASP H O 1
ATOM 4793 N N . LYS D 1 157 ? 66.672 317.616 23.475 1.00 26.03 137 LYS H N 1
ATOM 4794 C CA . LYS D 1 157 ? 66.633 316.165 23.711 1.00 30.19 137 LYS H CA 1
ATOM 4795 C C . LYS D 1 157 ? 66.949 315.508 22.405 1.00 29.04 137 LYS H C 1
ATOM 4796 O O . LYS D 1 157 ? 66.365 315.880 21.427 1.00 32.81 137 LYS H O 1
ATOM 4802 N N . GLU D 1 158 ? 67.889 314.583 22.368 1.00 30.74 138 GLU H N 1
ATOM 4803 C CA . GLU D 1 158 ? 68.115 313.732 21.206 1.00 35.47 138 GLU H CA 1
ATOM 4804 C C . GLU D 1 158 ? 67.851 312.294 21.615 1.00 37.75 138 GLU H C 1
ATOM 4805 O O . GLU D 1 158 ? 68.190 311.877 22.731 1.00 37.01 138 GLU H O 1
ATOM 4811 N N . THR D 1 159 ? 67.275 311.537 20.697 1.00 41.12 139 THR H N 1
ATOM 4812 C CA . THR D 1 159 ? 67.132 310.093 20.854 1.00 45.92 139 THR H CA 1
ATOM 4813 C C . THR D 1 159 ? 67.892 309.482 19.694 1.00 51.24 139 THR H C 1
ATOM 4814 O O . THR D 1 159 ? 67.534 309.698 18.521 1.00 47.03 139 THR H O 1
ATOM 4818 N N . ASP D 1 160 ? 68.960 308.755 20.013 1.00 55.73 140 ASP H N 1
ATOM 4819 C CA . ASP D 1 160 ? 69.794 308.157 18.981 1.00 61.20 140 ASP H CA 1
ATOM 4820 C C . ASP D 1 160 ? 69.101 306.885 18.471 1.00 66.08 140 ASP H C 1
ATOM 4821 O O . ASP D 1 160 ? 68.048 306.478 18.991 1.00 60.07 140 ASP H O 1
ATOM 4826 N N . LYS D 1 161 ? 69.650 306.307 17.430 1.00 76.08 141 LYS H N 1
ATOM 4827 C CA . LYS D 1 161 ? 69.025 305.170 16.803 1.00 78.85 141 LYS H CA 1
ATOM 4828 C C . LYS D 1 161 ? 68.806 303.971 17.682 1.00 71.21 141 LYS H C 1
ATOM 4829 O O . LYS D 1 161 ? 67.995 303.155 17.360 1.00 64.70 141 LYS H O 1
ATOM 4835 N N . ASP D 1 162 ? 69.474 303.907 18.824 1.00 71.37 142 ASP H N 1
ATOM 4836 C CA . ASP D 1 162 ? 69.343 302.773 19.728 1.00 65.28 142 ASP H CA 1
ATOM 4837 C C . ASP D 1 162 ? 68.384 303.040 20.837 1.00 61.55 142 ASP H C 1
ATOM 4838 O O . ASP D 1 162 ? 68.423 302.401 21.856 1.00 53.13 142 ASP H O 1
ATOM 4843 N N . GLY D 1 163 ? 67.524 304.011 20.639 1.00 60.91 143 GLY H N 1
ATOM 4844 C CA . GLY D 1 163 ? 66.543 304.400 21.690 1.00 59.77 143 GLY H CA 1
ATOM 4845 C C . GLY D 1 163 ? 67.055 305.074 22.971 1.00 54.81 143 GLY H C 1
ATOM 4846 O O . GLY D 1 163 ? 66.275 305.307 23.888 1.00 52.85 143 GLY H O 1
ATOM 4847 N N . ASN D 1 164 ? 68.354 305.385 23.036 1.00 56.91 144 ASN H N 1
ATOM 4848 C CA . ASN D 1 164 ? 68.965 306.098 24.182 1.00 52.88 144 ASN H CA 1
ATOM 4849 C C . ASN D 1 164 ? 68.814 307.619 24.078 1.00 38.50 144 ASN H C 1
ATOM 4850 O O . ASN D 1 164 ? 69.095 308.200 23.036 1.00 34.74 144 ASN H O 1
ATOM 4855 N N . ASN D 1 165 ? 68.421 308.248 25.176 1.00 34.81 145 ASN H N 1
ATOM 4856 C CA . ASN D 1 165 ? 68.229 309.696 25.222 1.00 32.66 145 ASN H CA 1
ATOM 4857 C C . ASN D 1 165 ? 69.499 310.401 25.660 1.00 28.68 145 ASN H C 1
ATOM 4858 O O . ASN D 1 165 ? 70.203 309.917 26.502 1.00 25.94 145 ASN H O 1
ATOM 4863 N N . TRP D 1 166 ? 69.744 311.553 25.066 1.00 27.40 146 TRP H N 1
ATOM 4864 C CA . TRP D 1 166 ? 70.844 312.415 25.384 1.00 25.71 146 TRP H CA 1
ATOM 4865 C C . TRP D 1 166 ? 70.287 313.793 25.547 1.00 25.69 146 TRP H C 1
ATOM 4866 O O . TRP D 1 166 ? 69.327 314.188 24.842 1.00 25.35 146 TRP H O 1
ATOM 4877 N N . ALA D 1 167 ? 70.877 314.519 26.491 1.00 21.81 147 ALA H N 1
ATOM 4878 C CA . ALA D 1 167 ? 70.631 315.904 26.673 1.00 21.57 147 ALA H CA 1
ATOM 4879 C C . ALA D 1 167 ? 71.727 316.652 25.957 1.00 21.73 147 ALA H C 1
ATOM 4880 O O . ALA D 1 167 ? 72.913 316.317 26.077 1.00 22.83 147 ALA H O 1
ATOM 4882 N N . VAL D 1 168 ? 71.346 317.725 25.307 1.00 21.96 148 VAL H N 1
ATOM 4883 C CA . VAL D 1 168 ? 72.277 318.537 24.575 1.00 22.63 148 VAL H CA 1
ATOM 4884 C C . VAL D 1 168 ? 72.138 319.941 25.044 1.00 22.25 148 VAL H C 1
ATOM 4885 O O . VAL D 1 168 ? 71.036 320.550 24.974 1.00 24.39 148 VAL H O 1
ATOM 4889 N N . ILE D 1 169 ? 73.242 320.498 25.510 1.00 19.94 149 ILE H N 1
ATOM 4890 C CA . ILE D 1 169 ? 73.180 321.855 26.075 1.00 19.81 149 ILE H CA 1
ATOM 4891 C C . ILE D 1 169 ? 74.105 322.658 25.253 1.00 19.03 149 ILE H C 1
ATOM 4892 O O . ILE D 1 169 ? 75.248 322.272 25.087 1.00 20.47 149 ILE H O 1
ATOM 4897 N N . THR D 1 170 ? 73.610 323.777 24.769 1.00 18.85 150 THR H N 1
ATOM 4898 C CA . THR D 1 170 ? 74.350 324.629 23.868 1.00 21.23 150 THR H CA 1
ATOM 4899 C C . THR D 1 170 ? 74.619 325.955 24.597 1.00 20.41 150 THR H C 1
ATOM 4900 O O . THR D 1 170 ? 73.676 326.555 25.115 1.00 18.46 150 THR H O 1
ATOM 4904 N N . LEU D 1 171 ? 75.895 326.375 24.618 1.00 19.18 151 LEU H N 1
ATOM 4905 C CA . LEU D 1 171 ? 76.308 327.669 25.131 1.00 20.96 151 LEU H CA 1
ATOM 4906 C C . LEU D 1 171 ? 76.748 328.512 23.927 1.00 20.44 151 LEU H C 1
ATOM 4907 O O . LEU D 1 171 ? 77.559 328.081 23.136 1.00 24.21 151 LEU H O 1
ATOM 4912 N N . ARG D 1 172 ? 76.215 329.689 23.771 1.00 19.59 152 ARG H N 1
ATOM 4913 C CA . ARG D 1 172 ? 76.566 330.522 22.645 1.00 22.17 152 ARG H CA 1
ATOM 4914 C C . ARG D 1 172 ? 76.853 331.888 23.184 1.00 19.85 152 ARG H C 1
ATOM 4915 O O . ARG D 1 172 ? 75.925 332.597 23.541 1.00 20.05 152 ARG H O 1
ATOM 4923 N N . GLY D 1 173 ? 78.118 332.269 23.182 1.00 17.59 153 GLY H N 1
ATOM 4924 C CA . GLY D 1 173 ? 78.510 333.553 23.747 1.00 18.04 153 GLY H CA 1
ATOM 4925 C C . GLY D 1 173 ? 79.391 334.294 22.781 1.00 19.00 153 GLY H C 1
ATOM 4926 O O . GLY D 1 173 ? 80.176 333.687 22.067 1.00 17.63 153 GLY H O 1
ATOM 4927 N N . LYS D 1 174 ? 79.302 335.610 22.820 1.00 19.08 154 LYS H N 1
ATOM 4928 C CA . LYS D 1 174 ? 80.074 336.509 21.975 1.00 23.35 154 LYS H CA 1
ATOM 4929 C C . LYS D 1 174 ? 81.529 336.428 22.355 1.00 21.31 154 LYS H C 1
ATOM 4930 O O . LYS D 1 174 ? 81.825 336.449 23.534 1.00 19.19 154 LYS H O 1
ATOM 4936 N N . TRP D 1 175 ? 82.423 336.349 21.361 1.00 19.41 155 TRP H N 1
ATOM 4937 C CA . TRP D 1 175 ? 83.847 336.395 21.628 1.00 21.81 155 TRP H CA 1
ATOM 4938 C C . TRP D 1 175 ? 84.262 337.812 21.906 1.00 23.22 155 TRP H C 1
ATOM 4939 O O . TRP D 1 175 ? 83.912 338.709 21.154 1.00 25.29 155 TRP H O 1
ATOM 4950 N N . LEU D 1 176 ? 84.983 338.010 23.005 1.00 23.05 156 LEU H N 1
ATOM 4951 C CA . LEU D 1 176 ? 85.511 339.300 23.362 1.00 23.64 156 LEU H CA 1
ATOM 4952 C C . LEU D 1 176 ? 87.000 339.195 23.515 1.00 22.04 156 LEU H C 1
ATOM 4953 O O . LEU D 1 176 ? 87.454 338.527 24.444 1.00 21.52 156 LEU H O 1
ATOM 4958 N N . PRO D 1 177 ? 87.739 339.878 22.685 1.00 23.53 157 PRO H N 1
ATOM 4959 C CA . PRO D 1 177 ? 89.181 339.910 22.804 1.00 23.79 157 PRO H CA 1
ATOM 4960 C C . PRO D 1 177 ? 89.598 340.901 23.862 1.00 23.40 157 PRO H C 1
ATOM 4961 O O . PRO D 1 177 ? 88.911 341.832 24.122 1.00 22.33 157 PRO H O 1
ATOM 4965 N N . TYR D 1 178 ? 90.716 340.645 24.486 1.00 22.99 158 TYR H N 1
ATOM 4966 C CA . TYR D 1 178 ? 91.248 341.591 25.415 1.00 22.56 158 TYR H CA 1
ATOM 4967 C C . TYR D 1 178 ? 91.670 342.817 24.606 1.00 24.56 158 TYR H C 1
ATOM 4968 O O . TYR D 1 178 ? 92.253 342.716 23.563 1.00 20.67 158 TYR H O 1
ATOM 4977 N N . SER D 1 179 ? 91.440 343.992 25.144 1.00 22.89 159 SER H N 1
ATOM 4978 C CA . SER D 1 179 ? 91.901 345.210 24.527 1.00 22.40 159 SER H CA 1
ATOM 4979 C C . SER D 1 179 ? 93.404 345.372 24.569 1.00 22.25 159 SER H C 1
ATOM 4980 O O . SER D 1 179 ? 94.083 344.736 25.299 1.00 25.30 159 SER H O 1
ATOM 4983 N N . ARG D 1 180 ? 93.902 346.299 23.794 1.00 23.28 160 ARG H N 1
ATOM 4984 C CA . ARG D 1 180 ? 95.287 346.660 23.881 1.00 27.19 160 ARG H CA 1
ATOM 4985 C C . ARG D 1 180 ? 95.280 348.082 24.403 1.00 26.13 160 ARG H C 1
ATOM 4986 O O . ARG D 1 180 ? 94.604 348.897 23.897 1.00 27.12 160 ARG H O 1
ATOM 4994 N N . PHE D 1 181 ? 95.984 348.330 25.476 1.00 27.40 161 PHE H N 1
ATOM 4995 C CA . PHE D 1 181 ? 96.088 349.655 26.073 1.00 30.98 161 PHE H CA 1
ATOM 4996 C C . PHE D 1 181 ? 97.478 349.880 26.698 1.00 35.34 161 PHE H C 1
ATOM 4997 O O . PHE D 1 181 ? 98.213 348.924 26.861 1.00 35.05 161 PHE H O 1
ATOM 5005 N N . ASP E 1 23 ? 119.578 332.613 74.006 1.00 61.72 3 ASP B N 1
ATOM 5006 C CA . ASP E 1 23 ? 118.639 332.046 73.057 1.00 51.19 3 ASP B CA 1
ATOM 5007 C C . ASP E 1 23 ? 118.078 333.122 72.157 1.00 39.52 3 ASP B C 1
ATOM 5008 O O . ASP E 1 23 ? 117.280 333.900 72.553 1.00 36.68 3 ASP B O 1
ATOM 5013 N N . ILE E 1 24 ? 118.518 333.134 70.931 1.00 30.48 4 ILE B N 1
ATOM 5014 C CA . ILE E 1 24 ? 118.105 334.134 69.989 1.00 29.67 4 ILE B CA 1
ATOM 5015 C C . ILE E 1 24 ? 117.144 333.570 68.967 1.00 25.43 4 ILE B C 1
ATOM 5016 O O . ILE E 1 24 ? 117.111 332.381 68.763 1.00 23.14 4 ILE B O 1
ATOM 5021 N N . ALA E 1 25 ? 116.363 334.434 68.342 1.00 22.22 5 ALA B N 1
ATOM 5022 C CA . ALA E 1 25 ? 115.430 333.964 67.299 1.00 20.59 5 ALA B CA 1
ATOM 5023 C C . ALA E 1 25 ? 116.252 333.620 66.106 1.00 20.98 5 ALA B C 1
ATOM 5024 O O . ALA E 1 25 ? 117.218 334.326 65.782 1.00 22.44 5 ALA B O 1
ATOM 5026 N N . THR E 1 26 ? 115.863 332.534 65.469 1.00 22.33 6 THR B N 1
ATOM 5027 C CA . THR E 1 26 ? 116.489 332.006 64.254 1.00 22.65 6 THR B CA 1
ATOM 5028 C C . THR E 1 26 ? 115.378 331.603 63.323 1.00 21.03 6 THR B C 1
ATOM 5029 O O . THR E 1 26 ? 114.185 331.569 63.700 1.00 19.56 6 THR B O 1
ATOM 5033 N N . LEU E 1 27 ? 115.749 331.334 62.096 1.00 21.15 7 LEU B N 1
ATOM 5034 C CA . LEU E 1 27 ? 114.787 330.924 61.098 1.00 23.78 7 LEU B CA 1
ATOM 5035 C C . LEU E 1 27 ? 115.209 329.631 60.454 1.00 22.97 7 LEU B C 1
ATOM 5036 O O . LEU E 1 27 ? 116.376 329.455 60.084 1.00 22.97 7 LEU B O 1
ATOM 5041 N N . ASP E 1 28 ? 114.233 328.747 60.275 1.00 22.86 8 ASP B N 1
ATOM 5042 C CA . ASP E 1 28 ? 114.407 327.528 59.514 1.00 23.05 8 ASP B CA 1
ATOM 5043 C C . ASP E 1 28 ? 113.355 327.552 58.382 1.00 23.61 8 ASP B C 1
ATOM 5044 O O . ASP E 1 28 ? 112.173 327.292 58.632 1.00 23.87 8 ASP B O 1
ATOM 5049 N N . VAL E 1 29 ? 113.793 327.836 57.136 1.00 24.33 9 VAL B N 1
ATOM 5050 C CA . VAL E 1 29 ? 112.883 327.948 55.972 1.00 26.49 9 VAL B CA 1
ATOM 5051 C C . VAL E 1 29 ? 112.229 326.628 55.509 1.00 29.06 9 VAL B C 1
ATOM 5052 O O . VAL E 1 29 ? 111.228 326.678 54.855 1.00 32.73 9 VAL B O 1
ATOM 5056 N N . THR E 1 30 ? 112.768 325.465 55.861 1.00 29.01 10 THR B N 1
ATOM 5057 C CA . THR E 1 30 ? 112.042 324.182 55.700 1.00 29.52 10 THR B CA 1
ATOM 5058 C C . THR E 1 30 ? 110.648 324.287 56.297 1.00 25.81 10 THR B C 1
ATOM 5059 O O . THR E 1 30 ? 109.686 323.761 55.746 1.00 26.20 10 THR B O 1
ATOM 5063 N N . GLN E 1 31 ? 110.519 324.934 57.447 1.00 23.83 11 GLN B N 1
ATOM 5064 C CA . GLN E 1 31 ? 109.193 324.974 58.091 1.00 24.39 11 GLN B CA 1
ATOM 5065 C C . GLN E 1 31 ? 108.410 326.307 57.787 1.00 22.52 11 GLN B C 1
ATOM 5066 O O . GLN E 1 31 ? 107.257 326.454 58.152 1.00 22.85 11 GLN B O 1
ATOM 5072 N N . HIS E 1 32 ? 109.059 327.279 57.159 1.00 20.72 12 HIS B N 1
ATOM 5073 C CA . HIS E 1 32 ? 108.492 328.617 57.080 1.00 19.43 12 HIS B CA 1
ATOM 5074 C C . HIS E 1 32 ? 108.704 329.089 55.668 1.00 20.59 12 HIS B C 1
ATOM 5075 O O . HIS E 1 32 ? 109.669 329.779 55.383 1.00 22.99 12 HIS B O 1
ATOM 5082 N N . PRO E 1 33 ? 107.805 328.730 54.757 1.00 21.21 13 PRO B N 1
ATOM 5083 C CA . PRO E 1 33 ? 107.981 329.084 53.366 1.00 22.34 13 PRO B CA 1
ATOM 5084 C C . PRO E 1 33 ? 107.386 330.470 53.023 1.00 19.93 13 PRO B C 1
ATOM 5085 O O . PRO E 1 33 ? 106.757 331.062 53.839 1.00 20.11 13 PRO B O 1
ATOM 5089 N N . TYR E 1 34 ? 107.674 330.949 51.821 1.00 19.41 14 TYR B N 1
ATOM 5090 C CA . TYR E 1 34 ? 107.170 332.152 51.193 1.00 20.20 14 TYR B CA 1
ATOM 5091 C C . TYR E 1 34 ? 107.680 333.431 51.811 1.00 19.32 14 TYR B C 1
ATOM 5092 O O . TYR E 1 34 ? 107.108 334.491 51.591 1.00 18.28 14 TYR B O 1
ATOM 5101 N N . LEU E 1 35 ? 108.799 333.345 52.521 1.00 17.41 15 LEU B N 1
ATOM 5102 C CA . LEU E 1 35 ? 109.509 334.556 52.939 1.00 18.10 15 LEU B CA 1
ATOM 5103 C C . LEU E 1 35 ? 110.459 334.893 51.792 1.00 18.73 15 LEU B C 1
ATOM 5104 O O . LEU E 1 35 ? 110.822 334.009 50.969 1.00 18.31 15 LEU B O 1
ATOM 5109 N N . PRO E 1 36 ? 110.891 336.150 51.718 1.00 19.13 16 PRO B N 1
ATOM 5110 C CA . PRO E 1 36 ? 111.844 336.497 50.656 1.00 18.31 16 PRO B CA 1
ATOM 5111 C C . PRO E 1 36 ? 113.125 335.759 50.884 1.00 17.85 16 PRO B C 1
ATOM 5112 O O . PRO E 1 36 ? 113.422 335.385 52.038 1.00 19.04 16 PRO B O 1
ATOM 5116 N N . ALA E 1 37 ? 113.915 335.609 49.835 1.00 17.00 17 ALA B N 1
ATOM 5117 C CA . ALA E 1 37 ? 115.225 334.966 49.937 1.00 18.93 17 ALA B CA 1
ATOM 5118 C C . ALA E 1 37 ? 116.144 335.638 50.963 1.00 19.02 17 ALA B C 1
ATOM 5119 O O . ALA E 1 37 ? 116.950 334.959 51.611 1.00 16.34 17 ALA B O 1
ATOM 5121 N N . TYR E 1 38 ? 116.012 336.969 51.104 1.00 18.22 18 TYR B N 1
ATOM 5122 C CA . TYR E 1 38 ? 116.842 337.723 52.003 1.00 19.04 18 TYR B CA 1
ATOM 5123 C C . TYR E 1 38 ? 116.591 337.411 53.486 1.00 20.43 18 TYR B C 1
ATOM 5124 O O . TYR E 1 38 ? 117.476 337.624 54.311 1.00 21.25 18 TYR B O 1
ATOM 5133 N N . SER E 1 39 ? 115.407 336.900 53.830 1.00 18.84 19 SER B N 1
ATOM 5134 C CA . SER E 1 39 ? 115.161 336.481 55.204 1.00 18.39 19 SER B CA 1
ATOM 5135 C C . SER E 1 39 ? 116.180 335.420 55.624 1.00 19.11 19 SER B C 1
ATOM 5136 O O . SER E 1 39 ? 116.740 335.474 56.695 1.00 21.63 19 SER B O 1
ATOM 5139 N N . LYS E 1 40 ? 116.385 334.426 54.804 1.00 21.19 20 LYS B N 1
ATOM 5140 C CA . LYS E 1 40 ? 117.349 333.392 55.097 1.00 22.59 20 LYS B CA 1
ATOM 5141 C C . LYS E 1 40 ? 118.730 334.005 55.272 1.00 21.86 20 LYS B C 1
ATOM 5142 O O . LYS E 1 40 ? 119.455 333.759 56.278 1.00 20.59 20 LYS B O 1
ATOM 5148 N N . THR E 1 41 ? 119.101 334.792 54.290 1.00 21.80 21 THR B N 1
ATOM 5149 C CA . THR E 1 41 ? 120.370 335.503 54.320 1.00 22.55 21 THR B CA 1
ATOM 5150 C C . THR E 1 41 ? 120.603 336.288 55.613 1.00 21.20 21 THR B C 1
ATOM 5151 O O . THR E 1 41 ? 121.612 336.124 56.249 1.00 22.69 21 THR B O 1
ATOM 5155 N N . LEU E 1 42 ? 119.655 337.104 56.003 1.00 21.81 22 LEU B N 1
ATOM 5156 C CA . LEU E 1 42 ? 119.765 337.858 57.235 1.00 20.03 22 LEU B CA 1
ATOM 5157 C C . LEU E 1 42 ? 119.809 336.950 58.471 1.00 21.00 22 LEU B C 1
ATOM 5158 O O . LEU E 1 42 ? 120.640 337.150 59.372 1.00 21.69 22 LEU B O 1
ATOM 5163 N N . PHE E 1 43 ? 118.915 335.968 58.529 1.00 19.81 23 PHE B N 1
ATOM 5164 C CA . PHE E 1 43 ? 118.800 335.120 59.718 1.00 20.36 23 PHE B CA 1
ATOM 5165 C C . PHE E 1 43 ? 119.956 334.216 59.934 1.00 20.02 23 PHE B C 1
ATOM 5166 O O . PHE E 1 43 ? 120.348 334.004 61.081 1.00 20.49 23 PHE B O 1
ATOM 5174 N N . GLU E 1 44 ? 120.511 333.684 58.844 1.00 24.25 24 GLU B N 1
ATOM 5175 C CA . GLU E 1 44 ? 121.758 332.884 58.919 1.00 26.94 24 GLU B CA 1
ATOM 5176 C C . GLU E 1 44 ? 122.895 333.676 59.484 1.00 25.00 24 GLU B C 1
ATOM 5177 O O . GLU E 1 44 ? 123.551 333.162 60.336 1.00 24.68 24 GLU B O 1
ATOM 5183 N N . ALA E 1 45 ? 123.073 334.922 59.051 1.00 24.15 25 ALA B N 1
ATOM 5184 C CA . ALA E 1 45 ? 124.098 335.804 59.632 1.00 24.04 25 ALA B CA 1
ATOM 5185 C C . ALA E 1 45 ? 123.797 336.110 61.093 1.00 24.23 25 ALA B C 1
ATOM 5186 O O . ALA E 1 45 ? 124.714 336.119 61.944 1.00 24.22 25 ALA B O 1
ATOM 5188 N N . LYS E 1 46 ? 122.518 336.355 61.391 1.00 23.56 26 LYS B N 1
ATOM 5189 C CA . LYS E 1 46 ? 122.104 336.608 62.789 1.00 22.40 26 LYS B CA 1
ATOM 5190 C C . LYS E 1 46 ? 122.517 335.436 63.691 1.00 23.50 26 LYS B C 1
ATOM 5191 O O . LYS E 1 46 ? 123.098 335.665 64.760 1.00 25.57 26 LYS B O 1
ATOM 5197 N N . ALA E 1 47 ? 122.260 334.213 63.236 1.00 24.57 27 ALA B N 1
ATOM 5198 C CA . ALA E 1 47 ? 122.626 332.996 63.970 1.00 26.98 27 ALA B CA 1
ATOM 5199 C C . ALA E 1 47 ? 124.097 332.859 64.074 1.00 28.17 27 ALA B C 1
ATOM 5200 O O . ALA E 1 47 ? 124.570 332.629 65.162 1.00 31.82 27 ALA B O 1
ATOM 5202 N N . ALA E 1 48 ? 124.829 333.111 63.017 1.00 29.53 28 ALA B N 1
ATOM 5203 C CA . ALA E 1 48 ? 126.268 332.990 63.043 1.00 35.62 28 ALA B CA 1
ATOM 5204 C C . ALA E 1 48 ? 126.962 333.888 64.072 1.00 38.77 28 ALA B C 1
ATOM 5205 O O . ALA E 1 48 ? 127.830 333.471 64.756 1.00 36.81 28 ALA B O 1
ATOM 5207 N N . LYS E 1 49 ? 126.499 335.110 64.187 1.00 36.85 29 LYS B N 1
ATOM 5208 C CA . LYS E 1 49 ? 127.071 336.058 65.077 1.00 34.18 29 LYS B CA 1
ATOM 5209 C C . LYS E 1 49 ? 126.397 336.128 66.423 1.00 33.46 29 LYS B C 1
ATOM 5210 O O . LYS E 1 49 ? 126.747 336.931 67.210 1.00 29.32 29 LYS B O 1
ATOM 5216 N N . LYS E 1 50 ? 125.443 335.252 66.665 1.00 34.45 30 LYS B N 1
ATOM 5217 C CA . LYS E 1 50 ? 124.696 335.219 67.903 1.00 34.03 30 LYS B CA 1
ATOM 5218 C C . LYS E 1 50 ? 124.130 336.571 68.321 1.00 29.01 30 LYS B C 1
ATOM 5219 O O . LYS E 1 50 ? 124.227 336.956 69.431 1.00 26.57 30 LYS B O 1
ATOM 5225 N N . LEU E 1 51 ? 123.521 337.261 67.396 1.00 26.16 31 LEU B N 1
ATOM 5226 C CA . LEU E 1 51 ? 122.941 338.582 67.644 1.00 25.85 31 LEU B CA 1
ATOM 5227 C C . LEU E 1 51 ? 121.478 338.512 68.004 1.00 25.69 31 LEU B C 1
ATOM 5228 O O . LEU E 1 51 ? 120.730 337.738 67.448 1.00 28.52 31 LEU B O 1
ATOM 5233 N N . THR E 1 52 ? 121.084 339.365 68.918 1.00 24.99 32 THR B N 1
ATOM 5234 C CA . THR E 1 52 ? 119.717 339.520 69.308 1.00 26.01 32 THR B CA 1
ATOM 5235 C C . THR E 1 52 ? 119.124 340.583 68.367 1.00 24.09 32 THR B C 1
ATOM 5236 O O . THR E 1 52 ? 119.858 341.385 67.763 1.00 20.17 32 THR B O 1
ATOM 5240 N N . PHE E 1 53 ? 117.807 340.640 68.296 1.00 20.21 33 PHE B N 1
ATOM 5241 C CA . PHE E 1 53 ? 117.184 341.747 67.574 1.00 21.26 33 PHE B CA 1
ATOM 5242 C C . PHE E 1 53 ? 117.404 343.146 68.200 1.00 21.73 33 PHE B C 1
ATOM 5243 O O . PHE E 1 53 ? 117.447 344.156 67.494 1.00 21.21 33 PHE B O 1
ATOM 5251 N N . GLU E 1 54 ? 117.530 343.199 69.513 1.00 24.69 34 GLU B N 1
ATOM 5252 C CA . GLU E 1 54 ? 117.942 344.415 70.232 1.00 28.10 34 GLU B CA 1
ATOM 5253 C C . GLU E 1 54 ? 119.239 345.063 69.723 1.00 25.39 34 GLU B C 1
ATOM 5254 O O . GLU E 1 54 ? 119.286 346.230 69.519 1.00 26.12 34 GLU B O 1
ATOM 5260 N N . GLU E 1 55 ? 120.294 344.287 69.621 1.00 26.07 35 GLU B N 1
ATOM 5261 C CA . GLU E 1 55 ? 121.577 344.761 69.118 1.00 29.43 35 GLU B CA 1
ATOM 5262 C C . GLU E 1 55 ? 121.463 345.190 67.665 1.00 27.38 35 GLU B C 1
ATOM 5263 O O . GLU E 1 55 ? 121.939 346.274 67.307 1.00 26.42 35 GLU B O 1
ATOM 5269 N N . ILE E 1 56 ? 120.858 344.335 66.816 1.00 22.58 36 ILE B N 1
ATOM 5270 C CA . ILE E 1 56 ? 120.661 344.723 65.409 1.00 21.97 36 ILE B CA 1
ATOM 5271 C C . ILE E 1 56 ? 119.804 345.996 65.314 1.00 21.85 36 ILE B C 1
ATOM 5272 O O . ILE E 1 56 ? 120.131 346.911 64.575 1.00 23.14 36 ILE B O 1
ATOM 5277 N N . ALA E 1 57 ? 118.726 346.074 66.065 1.00 23.00 37 ALA B N 1
ATOM 5278 C CA . ALA E 1 57 ? 117.846 347.224 66.069 1.00 24.72 37 ALA B CA 1
ATOM 5279 C C . ALA E 1 57 ? 118.585 348.487 66.431 1.00 26.20 37 ALA B C 1
ATOM 5280 O O . ALA E 1 57 ? 118.432 349.482 65.804 1.00 26.05 37 ALA B O 1
ATOM 5282 N N . LYS E 1 58 ? 119.394 348.407 67.463 1.00 29.71 38 LYS B N 1
ATOM 5283 C CA . LYS E 1 58 ? 120.202 349.521 67.889 1.00 35.30 38 LYS B CA 1
ATOM 5284 C C . LYS E 1 58 ? 121.144 350.001 66.790 1.00 29.66 38 LYS B C 1
ATOM 5285 O O . LYS E 1 58 ? 121.256 351.152 66.544 1.00 27.75 38 LYS B O 1
ATOM 5291 N N . LYS E 1 59 ? 121.781 349.070 66.127 1.00 29.84 39 LYS B N 1
ATOM 5292 C CA . LYS E 1 59 ? 122.669 349.348 65.033 1.00 30.95 39 LYS B CA 1
ATOM 5293 C C . LYS E 1 59 ? 122.021 350.034 63.849 1.00 28.34 39 LYS B C 1
ATOM 5294 O O . LYS E 1 59 ? 122.611 350.887 63.263 1.00 27.27 39 LYS B O 1
ATOM 5300 N N . ILE E 1 60 ? 120.806 349.662 63.497 1.00 23.98 40 ILE B N 1
ATOM 5301 C CA . ILE E 1 60 ? 120.136 350.296 62.382 1.00 24.13 40 ILE B CA 1
ATOM 5302 C C . ILE E 1 60 ? 119.299 351.555 62.711 1.00 25.93 40 ILE B C 1
ATOM 5303 O O . ILE E 1 60 ? 118.899 352.261 61.838 1.00 22.43 40 ILE B O 1
ATOM 5308 N N . GLY E 1 61 ? 119.056 351.826 63.979 1.00 27.06 41 GLY B N 1
ATOM 5309 C CA . GLY E 1 61 ? 118.254 352.968 64.361 1.00 26.17 41 GLY B CA 1
ATOM 5310 C C . GLY E 1 61 ? 116.764 352.810 64.154 1.00 27.97 41 GLY B C 1
ATOM 5311 O O . GLY E 1 61 ? 116.092 353.693 63.744 1.00 28.93 41 GLY B O 1
ATOM 5312 N N . ARG E 1 62 ? 116.289 351.614 64.366 1.00 27.50 42 ARG B N 1
ATOM 5313 C CA . ARG E 1 62 ? 114.870 351.281 64.291 1.00 26.53 42 ARG B CA 1
ATOM 5314 C C . ARG E 1 62 ? 114.509 350.453 65.480 1.00 24.12 42 ARG B C 1
ATOM 5315 O O . ARG E 1 62 ? 115.344 349.801 66.072 1.00 23.45 42 ARG B O 1
ATOM 5323 N N . ASN E 1 63 ? 113.235 350.448 65.813 1.00 23.27 43 ASN B N 1
ATOM 5324 C CA . ASN E 1 63 ? 112.814 349.633 66.912 1.00 26.40 43 ASN B CA 1
ATOM 5325 C C . ASN E 1 63 ? 112.916 348.119 66.693 1.00 22.98 43 ASN B C 1
ATOM 5326 O O . ASN E 1 63 ? 112.987 347.645 65.604 1.00 22.77 43 ASN B O 1
ATOM 5331 N N . GLU E 1 64 ? 112.993 347.386 67.769 1.00 21.36 44 GLU B N 1
ATOM 5332 C CA . GLU E 1 64 ? 113.088 345.945 67.713 1.00 22.92 44 GLU B CA 1
ATOM 5333 C C . GLU E 1 64 ? 112.038 345.231 66.889 1.00 18.60 44 GLU B C 1
ATOM 5334 O O . GLU E 1 64 ? 112.374 344.386 66.142 1.00 19.26 44 GLU B O 1
ATOM 5340 N N . VAL E 1 65 ? 110.781 345.579 67.082 1.00 17.13 45 VAL B N 1
ATOM 5341 C CA . VAL E 1 65 ? 109.687 344.993 66.339 1.00 18.21 45 VAL B CA 1
ATOM 5342 C C . VAL E 1 65 ? 109.836 345.238 64.823 1.00 17.01 45 VAL B C 1
ATOM 5343 O O . VAL E 1 65 ? 109.688 344.356 64.060 1.00 17.83 45 VAL B O 1
ATOM 5347 N N . ALA E 1 66 ? 110.085 346.470 64.441 1.00 14.91 46 ALA B N 1
ATOM 5348 C CA . ALA E 1 66 ? 110.366 346.885 63.080 1.00 15.09 46 ALA B CA 1
ATOM 5349 C C . ALA E 1 66 ? 111.480 346.111 62.496 1.00 15.55 46 ALA B C 1
ATOM 5350 O O . ALA E 1 66 ? 111.371 345.689 61.351 1.00 17.21 46 ALA B O 1
ATOM 5352 N N . THR E 1 67 ? 112.518 345.858 63.287 1.00 14.50 47 THR B N 1
ATOM 5353 C CA . THR E 1 67 ? 113.694 345.217 62.780 1.00 16.38 47 THR B CA 1
ATOM 5354 C C . THR E 1 67 ? 113.413 343.756 62.537 1.00 16.45 47 THR B C 1
ATOM 5355 O O . THR E 1 67 ? 113.814 343.187 61.531 1.00 15.66 47 THR B O 1
ATOM 5359 N N . ALA E 1 68 ? 112.709 343.140 63.456 1.00 16.57 48 ALA B N 1
ATOM 5360 C CA . ALA E 1 68 ? 112.315 341.762 63.243 1.00 16.21 48 ALA B CA 1
ATOM 5361 C C . ALA E 1 68 ? 111.354 341.684 62.052 1.00 16.77 48 ALA B C 1
ATOM 5362 O O . ALA E 1 68 ? 111.528 340.809 61.183 1.00 16.84 48 ALA B O 1
ATOM 5364 N N . ALA E 1 69 ? 110.441 342.674 61.915 1.00 16.44 49 ALA B N 1
ATOM 5365 C CA . ALA E 1 69 ? 109.485 342.661 60.823 1.00 16.95 49 ALA B CA 1
ATOM 5366 C C . ALA E 1 69 ? 110.234 342.595 59.498 1.00 17.50 49 ALA B C 1
ATOM 5367 O O . ALA E 1 69 ? 109.910 341.810 58.608 1.00 14.79 49 ALA B O 1
ATOM 5369 N N . LEU E 1 70 ? 111.206 343.471 59.386 1.00 17.23 50 LEU B N 1
ATOM 5370 C CA . LEU E 1 70 ? 112.113 343.512 58.258 1.00 18.88 50 LEU B CA 1
ATOM 5371 C C . LEU E 1 70 ? 112.748 342.188 57.991 1.00 17.91 50 LEU B C 1
ATOM 5372 O O . LEU E 1 70 ? 112.764 341.757 56.822 1.00 17.83 50 LEU B O 1
ATOM 5377 N N . PHE E 1 71 ? 113.245 341.514 59.034 1.00 17.63 51 PHE B N 1
ATOM 5378 C CA . PHE E 1 71 ? 113.796 340.145 58.826 1.00 18.51 51 PHE B CA 1
ATOM 5379 C C . PHE E 1 71 ? 112.767 339.144 58.211 1.00 17.64 51 PHE B C 1
ATOM 5380 O O . PHE E 1 71 ? 113.155 338.204 57.549 1.00 17.47 51 PHE B O 1
ATOM 5388 N N . TYR E 1 72 ? 111.474 339.355 58.449 1.00 16.43 52 TYR B N 1
ATOM 5389 C CA . TYR E 1 72 ? 110.432 338.400 58.016 1.00 16.51 52 TYR B CA 1
ATOM 5390 C C . TYR E 1 72 ? 109.796 338.879 56.740 1.00 15.59 52 TYR B C 1
ATOM 5391 O O . TYR E 1 72 ? 108.784 338.322 56.295 1.00 14.90 52 TYR B O 1
ATOM 5400 N N . GLY E 1 73 ? 110.426 339.868 56.121 1.00 14.69 53 GLY B N 1
ATOM 5401 C CA . GLY E 1 73 ? 109.972 340.348 54.857 1.00 16.27 53 GLY B CA 1
ATOM 5402 C C . GLY E 1 73 ? 108.828 341.364 54.926 1.00 16.01 53 GLY B C 1
ATOM 5403 O O . GLY E 1 73 ? 108.195 341.661 53.898 1.00 17.78 53 GLY B O 1
ATOM 5404 N N . GLN E 1 74 ? 108.608 341.935 56.086 1.00 13.99 54 GLN B N 1
ATOM 5405 C CA . GLN E 1 74 ? 107.409 342.727 56.304 1.00 14.97 54 GLN B CA 1
ATOM 5406 C C . GLN E 1 74 ? 107.696 344.226 56.480 1.00 15.29 54 GLN B C 1
ATOM 5407 O O . GLN E 1 74 ? 106.896 344.968 57.059 1.00 16.00 54 GLN B O 1
ATOM 5413 N N . ALA E 1 75 ? 108.834 344.670 55.998 1.00 15.95 55 ALA B N 1
ATOM 5414 C CA . ALA E 1 75 ? 109.264 346.099 56.081 1.00 16.79 55 ALA B CA 1
ATOM 5415 C C . ALA E 1 75 ? 110.299 346.236 55.037 1.00 17.64 55 ALA B C 1
ATOM 5416 O O . ALA E 1 75 ? 110.733 345.246 54.485 1.00 17.65 55 ALA B O 1
ATOM 5418 N N . LYS E 1 76 ? 110.658 347.464 54.752 1.00 18.72 56 LYS B N 1
ATOM 5419 C CA . LYS E 1 76 ? 111.558 347.821 53.705 1.00 19.82 56 LYS B CA 1
ATOM 5420 C C . LYS E 1 76 ? 112.791 348.444 54.369 1.00 20.15 56 LYS B C 1
ATOM 5421 O O . LYS E 1 76 ? 112.679 349.323 55.199 1.00 19.00 56 LYS B O 1
ATOM 5427 N N . ALA E 1 77 ? 113.956 348.001 53.984 1.00 22.79 57 ALA B N 1
ATOM 5428 C CA . ALA E 1 77 ? 115.198 348.541 54.498 1.00 23.31 57 ALA B CA 1
ATOM 5429 C C . ALA E 1 77 ? 115.493 349.786 53.713 1.00 24.15 57 ALA B C 1
ATOM 5430 O O . ALA E 1 77 ? 115.392 349.744 52.521 1.00 26.13 57 ALA B O 1
ATOM 5432 N N . SER E 1 78 ? 115.836 350.895 54.359 1.00 24.05 58 SER B N 1
ATOM 5433 C CA . SER E 1 78 ? 116.410 352.062 53.645 1.00 23.75 58 SER B CA 1
ATOM 5434 C C . SER E 1 78 ? 117.854 351.813 53.219 1.00 25.04 58 SER B C 1
ATOM 5435 O O . SER E 1 78 ? 118.469 350.819 53.646 1.00 22.70 58 SER B O 1
ATOM 5438 N N . PRO E 1 79 ? 118.429 352.749 52.397 1.00 28.23 59 PRO B N 1
ATOM 5439 C CA . PRO E 1 79 ? 119.808 352.555 52.015 1.00 26.99 59 PRO B CA 1
ATOM 5440 C C . PRO E 1 79 ? 120.754 352.545 53.229 1.00 28.84 59 PRO B C 1
ATOM 5441 O O . PRO E 1 79 ? 121.737 351.767 53.249 1.00 27.48 59 PRO B O 1
ATOM 5445 N N . GLU E 1 80 ? 120.480 353.381 54.225 1.00 26.70 60 GLU B N 1
ATOM 5446 C CA . GLU E 1 80 ? 121.256 353.316 55.471 1.00 32.20 60 GLU B CA 1
ATOM 5447 C C . GLU E 1 80 ? 121.042 352.003 56.252 1.00 28.88 60 GLU B C 1
ATOM 5448 O O . GLU E 1 80 ? 122.020 351.436 56.770 1.00 23.01 60 GLU B O 1
ATOM 5454 N N . ASP E 1 81 ? 119.788 351.509 56.307 1.00 25.71 61 ASP B N 1
ATOM 5455 C CA . ASP E 1 81 ? 119.529 350.180 56.900 1.00 23.74 61 ASP B CA 1
ATOM 5456 C C . ASP E 1 81 ? 120.380 349.146 56.230 1.00 20.95 61 ASP B C 1
ATOM 5457 O O . ASP E 1 81 ? 120.949 348.303 56.899 1.00 20.67 61 ASP B O 1
ATOM 5462 N N . ILE E 1 82 ? 120.412 349.166 54.900 1.00 20.73 62 ILE B N 1
ATOM 5463 C CA . ILE E 1 82 ? 121.235 348.190 54.198 1.00 23.60 62 ILE B CA 1
ATOM 5464 C C . ILE E 1 82 ? 122.720 348.277 54.640 1.00 26.06 62 ILE B C 1
ATOM 5465 O O . ILE E 1 82 ? 123.318 347.247 54.999 1.00 26.71 62 ILE B O 1
ATOM 5470 N N . LYS E 1 83 ? 123.284 349.473 54.701 1.00 25.00 63 LYS B N 1
ATOM 5471 C CA . LYS E 1 83 ? 124.724 349.623 55.061 1.00 28.12 63 LYS B CA 1
ATOM 5472 C C . LYS E 1 83 ? 124.967 349.160 56.475 1.00 25.21 63 LYS B C 1
ATOM 5473 O O . LYS E 1 83 ? 125.949 348.425 56.765 1.00 21.25 63 LYS B O 1
ATOM 5479 N N . ASN E 1 84 ? 124.039 349.546 57.359 1.00 22.62 64 ASN B N 1
ATOM 5480 C CA . ASN E 1 84 ? 124.198 349.199 58.760 1.00 22.91 64 ASN B CA 1
ATOM 5481 C C . ASN E 1 84 ? 124.023 347.696 58.997 1.00 23.90 64 ASN B C 1
ATOM 5482 O O . ASN E 1 84 ? 124.674 347.171 59.867 1.00 24.00 64 ASN B O 1
ATOM 5487 N N . LEU E 1 85 ? 123.122 347.053 58.271 1.00 22.06 65 LEU B N 1
ATOM 5488 C CA . LEU E 1 85 ? 122.878 345.637 58.382 1.00 21.54 65 LEU B CA 1
ATOM 5489 C C . LEU E 1 85 ? 124.090 344.880 57.896 1.00 23.48 65 LEU B C 1
ATOM 5490 O O . LEU E 1 85 ? 124.522 343.942 58.488 1.00 22.63 65 LEU B O 1
ATOM 5495 N N . SER E 1 86 ? 124.639 345.371 56.809 1.00 24.26 66 SER B N 1
ATOM 5496 C CA . SER E 1 86 ? 125.794 344.825 56.182 1.00 26.61 66 SER B CA 1
ATOM 5497 C C . SER E 1 86 ? 126.958 344.791 57.148 1.00 26.83 66 SER B C 1
ATOM 5498 O O . SER E 1 86 ? 127.604 343.815 57.309 1.00 24.95 66 SER B O 1
ATOM 5501 N N . SER E 1 87 ? 127.163 345.900 57.814 1.00 29.11 67 SER B N 1
ATOM 5502 C CA . SER E 1 87 ? 128.214 346.036 58.761 1.00 31.29 67 SER B CA 1
ATOM 5503 C C . SER E 1 87 ? 128.026 345.117 59.979 1.00 30.47 67 SER B C 1
ATOM 5504 O O . SER E 1 87 ? 128.903 344.370 60.310 1.00 31.15 67 SER B O 1
ATOM 5507 N N . VAL E 1 88 ? 126.872 345.149 60.599 1.00 25.64 68 VAL B N 1
ATOM 5508 C CA . VAL E 1 88 ? 126.624 344.320 61.750 1.00 27.29 68 VAL B CA 1
ATOM 5509 C C . VAL E 1 88 ? 126.493 342.822 61.488 1.00 26.26 68 VAL B C 1
ATOM 5510 O O . VAL E 1 88 ? 126.854 342.056 62.307 1.00 28.58 68 VAL B O 1
ATOM 5514 N N . LEU E 1 89 ? 126.023 342.421 60.330 1.00 22.83 69 LEU B N 1
ATOM 5515 C CA . LEU E 1 89 ? 125.815 341.017 60.031 1.00 24.22 69 LEU B CA 1
ATOM 5516 C C . LEU E 1 89 ? 126.977 340.410 59.262 1.00 25.80 69 LEU B C 1
ATOM 5517 O O . LEU E 1 89 ? 127.035 339.191 59.141 1.00 22.17 69 LEU B O 1
ATOM 5522 N N . GLY E 1 90 ? 127.889 341.262 58.768 1.00 26.72 70 GLY B N 1
ATOM 5523 C CA . GLY E 1 90 ? 129.010 340.821 57.953 1.00 25.15 70 GLY B CA 1
ATOM 5524 C C . GLY E 1 90 ? 128.624 340.301 56.576 1.00 25.43 70 GLY B C 1
ATOM 5525 O O . GLY E 1 90 ? 129.145 339.328 56.121 1.00 28.00 70 GLY B O 1
ATOM 5526 N N . ILE E 1 91 ? 127.682 340.956 55.943 1.00 26.66 71 ILE B N 1
ATOM 5527 C CA . ILE E 1 91 ? 127.222 340.611 54.630 1.00 26.27 71 ILE B CA 1
ATOM 5528 C C . ILE E 1 91 ? 127.526 341.785 53.731 1.00 26.34 71 ILE B C 1
ATOM 5529 O O . ILE E 1 91 ? 127.190 342.874 54.044 1.00 26.64 71 ILE B O 1
ATOM 5534 N N . PRO E 1 92 ? 128.147 341.542 52.603 1.00 27.62 72 PRO B N 1
ATOM 5535 C CA . PRO E 1 92 ? 128.489 342.625 51.696 1.00 28.65 72 PRO B CA 1
ATOM 5536 C C . PRO E 1 92 ? 127.297 343.445 51.265 1.00 25.63 72 PRO B C 1
ATOM 5537 O O . PRO E 1 92 ? 126.273 342.939 50.984 1.00 25.27 72 PRO B O 1
ATOM 5541 N N . VAL E 1 93 ? 127.487 344.735 51.248 1.00 25.57 73 VAL B N 1
ATOM 5542 C CA . VAL E 1 93 ? 126.485 345.700 50.881 1.00 29.81 73 VAL B CA 1
ATOM 5543 C C . VAL E 1 93 ? 125.828 345.384 49.551 1.00 28.83 73 VAL B C 1
ATOM 5544 O O . VAL E 1 93 ? 124.663 345.443 49.464 1.00 26.63 73 VAL B O 1
ATOM 5548 N N . ALA E 1 94 ? 126.611 345.052 48.538 1.00 28.19 74 ALA B N 1
ATOM 5549 C CA . ALA E 1 94 ? 126.094 344.703 47.236 1.00 26.34 74 ALA B CA 1
ATOM 5550 C C . ALA E 1 94 ? 125.195 343.474 47.265 1.00 28.00 74 ALA B C 1
ATOM 5551 O O . ALA E 1 94 ? 124.209 343.461 46.631 1.00 28.28 74 ALA B O 1
ATOM 5553 N N . VAL E 1 95 ? 125.581 342.439 47.973 1.00 26.30 75 VAL B N 1
ATOM 5554 C CA . VAL E 1 95 ? 124.706 341.284 48.117 1.00 26.67 75 VAL B CA 1
ATOM 5555 C C . VAL E 1 95 ? 123.346 341.654 48.755 1.00 26.61 75 VAL B C 1
ATOM 5556 O O . VAL E 1 95 ? 122.281 341.327 48.195 1.00 22.71 75 VAL B O 1
ATOM 5560 N N . LEU E 1 96 ? 123.371 342.346 49.897 1.00 25.18 76 LEU B N 1
ATOM 5561 C CA . LEU E 1 96 ? 122.124 342.797 50.493 1.00 25.65 76 LEU B CA 1
ATOM 5562 C C . LEU E 1 96 ? 121.252 343.684 49.605 1.00 27.45 76 LEU B C 1
ATOM 5563 O O . LEU E 1 96 ? 120.020 343.466 49.543 1.00 23.08 76 LEU B O 1
ATOM 5568 N N . GLU E 1 97 ? 121.875 344.647 48.915 1.00 26.46 77 GLU B N 1
ATOM 5569 C CA . GLU E 1 97 ? 121.162 345.489 47.956 1.00 29.10 77 GLU B CA 1
ATOM 5570 C C . GLU E 1 97 ? 120.493 344.689 46.865 1.00 25.89 77 GLU B C 1
ATOM 5571 O O . GLU E 1 97 ? 119.400 345.053 46.455 1.00 24.26 77 GLU B O 1
ATOM 5577 N N . SER E 1 98 ? 121.186 343.683 46.335 1.00 22.43 78 SER B N 1
ATOM 5578 C CA . SER E 1 98 ? 120.607 342.837 45.291 1.00 26.38 78 SER B CA 1
ATOM 5579 C C . SER E 1 98 ? 119.414 342.006 45.813 1.00 24.99 78 SER B C 1
ATOM 5580 O O . SER E 1 98 ? 118.625 341.595 45.042 1.00 29.66 78 SER B O 1
ATOM 5583 N N . GLN E 1 99 ? 119.327 341.724 47.105 1.00 23.25 79 GLN B N 1
ATOM 5584 C CA . GLN E 1 99 ? 118.249 340.884 47.654 1.00 22.45 79 GLN B CA 1
ATOM 5585 C C . GLN E 1 99 ? 117.149 341.700 48.315 1.00 23.33 79 GLN B C 1
ATOM 5586 O O . GLN E 1 99 ? 116.031 341.198 48.496 1.00 23.81 79 GLN B O 1
ATOM 5592 N N . MET E 1 100 ? 117.435 342.956 48.666 1.00 21.94 80 MET B N 1
ATOM 5593 C CA . MET E 1 100 ? 116.527 343.697 49.518 1.00 21.68 80 MET B CA 1
ATOM 5594 C C . MET E 1 100 ? 115.948 344.903 48.809 1.00 23.24 80 MET B C 1
ATOM 5595 O O . MET E 1 100 ? 115.365 345.737 49.433 1.00 21.90 80 MET B O 1
ATOM 5600 N N . SER E 1 101 ? 116.083 344.974 47.508 1.00 27.63 81 SER B N 1
ATOM 5601 C CA . SER E 1 101 ? 115.567 346.095 46.756 1.00 30.70 81 SER B CA 1
ATOM 5602 C C . SER E 1 101 ? 114.099 345.865 46.431 1.00 26.28 81 SER B C 1
ATOM 5603 O O . SER E 1 101 ? 113.552 344.790 46.637 1.00 24.37 81 SER B O 1
ATOM 5606 N N . GLY E 1 102 ? 113.495 346.881 45.847 1.00 22.87 82 GLY B N 1
ATOM 5607 C CA . GLY E 1 102 ? 112.121 346.867 45.506 1.00 21.17 82 GLY B CA 1
ATOM 5608 C C . GLY E 1 102 ? 111.302 347.094 46.759 1.00 21.63 82 GLY B C 1
ATOM 5609 O O . GLY E 1 102 ? 111.788 347.663 47.741 1.00 20.81 82 GLY B O 1
ATOM 5610 N N . PHE E 1 103 ? 110.071 346.695 46.686 1.00 20.68 83 PHE B N 1
ATOM 5611 C CA . PHE E 1 103 ? 109.147 346.929 47.730 1.00 19.75 83 PHE B CA 1
ATOM 5612 C C . PHE E 1 103 ? 108.676 345.670 48.387 1.00 18.85 83 PHE B C 1
ATOM 5613 O O . PHE E 1 103 ? 108.451 344.699 47.758 1.00 18.57 83 PHE B O 1
ATOM 5621 N N . PRO E 1 104 ? 108.493 345.720 49.686 1.00 17.15 84 PRO B N 1
ATOM 5622 C CA . PRO E 1 104 ? 107.982 344.565 50.407 1.00 16.73 84 PRO B CA 1
ATOM 5623 C C . PRO E 1 104 ? 106.618 344.090 49.866 1.00 17.06 84 PRO B C 1
ATOM 5624 O O . PRO E 1 104 ? 105.794 344.847 49.460 1.00 16.69 84 PRO B O 1
ATOM 5628 N N . ASP E 1 105 ? 106.447 342.794 49.866 1.00 16.51 85 ASP B N 1
ATOM 5629 C CA . ASP E 1 105 ? 105.225 342.153 49.497 1.00 18.30 85 ASP B CA 1
ATOM 5630 C C . ASP E 1 105 ? 104.683 341.485 50.761 1.00 17.55 85 ASP B C 1
ATOM 5631 O O . ASP E 1 105 ? 104.756 340.312 50.944 1.00 19.27 85 ASP B O 1
ATOM 5636 N N . ARG E 1 106 ? 104.151 342.313 51.626 1.00 18.09 86 ARG B N 1
ATOM 5637 C CA . ARG E 1 106 ? 103.641 341.976 52.945 1.00 16.69 86 ARG B CA 1
ATOM 5638 C C . ARG E 1 106 ? 102.451 341.038 53.076 1.00 16.53 86 ARG B C 1
ATOM 5639 O O . ARG E 1 106 ? 101.565 341.027 52.289 1.00 17.82 86 ARG B O 1
ATOM 5647 N N . GLY E 1 107 ? 102.485 340.245 54.109 1.00 15.30 87 GLY B N 1
ATOM 5648 C CA . GLY E 1 107 ? 101.341 339.450 54.502 1.00 15.47 87 GLY B CA 1
ATOM 5649 C C . GLY E 1 107 ? 101.427 337.957 54.322 1.00 17.28 87 GLY B C 1
ATOM 5650 O O . GLY E 1 107 ? 100.491 337.268 54.691 1.00 16.95 87 GLY B O 1
ATOM 5651 N N . ARG E 1 108 ? 102.494 337.436 53.729 1.00 17.09 88 ARG B N 1
ATOM 5652 C CA . ARG E 1 108 ? 102.629 335.991 53.522 1.00 19.59 88 ARG B CA 1
ATOM 5653 C C . ARG E 1 108 ? 103.246 335.193 54.695 1.00 19.31 88 ARG B C 1
ATOM 5654 O O . ARG E 1 108 ? 103.272 333.996 54.598 1.00 18.71 88 ARG B O 1
ATOM 5662 N N . SER E 1 109 ? 103.788 335.852 55.719 1.00 18.90 89 SER B N 1
ATOM 5663 C CA . SER E 1 109 ? 104.516 335.172 56.783 1.00 20.03 89 SER B CA 1
ATOM 5664 C C . SER E 1 109 ? 103.645 334.480 57.782 1.00 19.71 89 SER B C 1
ATOM 5665 O O . SER E 1 109 ? 104.115 333.533 58.426 1.00 20.16 89 SER B O 1
ATOM 5668 N N . VAL E 1 110 ? 102.420 334.920 57.909 1.00 18.27 90 VAL B N 1
ATOM 5669 C CA . VAL E 1 110 ? 101.487 334.296 58.802 1.00 21.13 90 VAL B CA 1
ATOM 5670 C C . VAL E 1 110 ? 100.291 333.698 58.085 1.00 22.44 90 VAL B C 1
ATOM 5671 O O . VAL E 1 110 ? 99.492 334.386 57.556 1.00 27.57 90 VAL B O 1
ATOM 5675 N N . GLU E 1 111 ? 100.190 332.395 58.074 1.00 26.72 91 GLU B N 1
ATOM 5676 C CA . GLU E 1 111 ? 99.062 331.722 57.491 1.00 34.12 91 GLU B CA 1
ATOM 5677 C C . GLU E 1 111 ? 97.826 331.886 58.419 1.00 32.21 91 GLU B C 1
ATOM 5678 O O . GLU E 1 111 ? 97.873 331.550 59.544 1.00 30.61 91 GLU B O 1
ATOM 5684 N N . MET E 1 112 ? 96.744 332.456 57.924 1.00 31.45 92 MET B N 1
ATOM 5685 C CA . MET E 1 112 ? 95.557 332.644 58.719 1.00 29.99 92 MET B CA 1
ATOM 5686 C C . MET E 1 112 ? 94.622 331.467 58.716 1.00 28.38 92 MET B C 1
ATOM 5687 O O . MET E 1 112 ? 94.557 330.773 57.737 1.00 32.13 92 MET B O 1
ATOM 5692 N N . PRO E 1 113 ? 93.908 331.211 59.808 1.00 25.40 93 PRO B N 1
ATOM 5693 C CA . PRO E 1 113 ? 94.192 331.696 61.166 1.00 24.42 93 PRO B CA 1
ATOM 5694 C C . PRO E 1 113 ? 95.499 331.161 61.722 1.00 21.36 93 PRO B C 1
ATOM 5695 O O . PRO E 1 113 ? 95.903 330.113 61.400 1.00 17.81 93 PRO B O 1
ATOM 5699 N N . PRO E 1 114 ? 96.151 331.946 62.531 1.00 20.95 94 PRO B N 1
ATOM 5700 C CA . PRO E 1 114 ? 97.475 331.519 62.975 1.00 19.15 94 PRO B CA 1
ATOM 5701 C C . PRO E 1 114 ? 97.408 330.234 63.786 1.00 19.26 94 PRO B C 1
ATOM 5702 O O . PRO E 1 114 ? 96.463 330.023 64.539 1.00 16.90 94 PRO B O 1
ATOM 5706 N N . LYS E 1 115 ? 98.394 329.378 63.608 1.00 18.97 95 LYS B N 1
ATOM 5707 C CA . LYS E 1 115 ? 98.485 328.129 64.379 1.00 19.62 95 LYS B CA 1
ATOM 5708 C C . LYS E 1 115 ? 99.517 328.229 65.505 1.00 17.40 95 LYS B C 1
ATOM 5709 O O . LYS E 1 115 ? 99.353 327.573 66.537 1.00 15.95 95 LYS B O 1
ATOM 5715 N N . GLU E 1 116 ? 100.470 329.152 65.388 1.00 14.29 96 GLU B N 1
ATOM 5716 C CA . GLU E 1 116 ? 101.442 329.336 66.436 1.00 14.54 96 GLU B CA 1
ATOM 5717 C C . GLU E 1 116 ? 100.752 329.968 67.654 1.00 13.41 96 GLU B C 1
ATOM 5718 O O . GLU E 1 116 ? 100.162 331.015 67.532 1.00 13.30 96 GLU B O 1
ATOM 5724 N N . PRO E 1 117 ? 100.841 329.326 68.833 1.00 13.65 97 PRO B N 1
ATOM 5725 C CA . PRO E 1 117 ? 100.071 329.772 69.949 1.00 13.63 97 PRO B CA 1
ATOM 5726 C C . PRO E 1 117 ? 100.226 331.195 70.371 1.00 13.79 97 PRO B C 1
ATOM 5727 O O . PRO E 1 117 ? 99.202 331.813 70.683 1.00 15.11 97 PRO B O 1
ATOM 5731 N N . LEU E 1 118 ? 101.455 331.692 70.452 1.00 13.66 98 LEU B N 1
ATOM 5732 C CA . LEU E 1 118 ? 101.685 333.113 70.779 1.00 14.37 98 LEU B CA 1
ATOM 5733 C C . LEU E 1 118 ? 100.924 334.056 69.819 1.00 12.98 98 LEU B C 1
ATOM 5734 O O . LEU E 1 118 ? 100.168 334.937 70.225 1.00 13.74 98 LEU B O 1
ATOM 5739 N N . ILE E 1 119 ? 101.042 333.792 68.552 1.00 12.98 99 ILE B N 1
ATOM 5740 C CA . ILE E 1 119 ? 100.387 334.617 67.539 1.00 13.19 99 ILE B CA 1
ATOM 5741 C C . ILE E 1 119 ? 98.890 334.417 67.576 1.00 13.69 99 ILE B C 1
ATOM 5742 O O . ILE E 1 119 ? 98.124 335.379 67.448 1.00 15.58 99 ILE B O 1
ATOM 5747 N N . TYR E 1 120 ? 98.439 333.186 67.760 1.00 13.45 100 TYR B N 1
ATOM 5748 C CA . TYR E 1 120 ? 97.024 332.960 67.932 1.00 13.40 100 TYR B CA 1
ATOM 5749 C C . TYR E 1 120 ? 96.403 333.820 69.050 1.00 13.75 100 TYR B C 1
ATOM 5750 O O . TYR E 1 120 ? 95.266 334.274 68.910 1.00 13.10 100 TYR B O 1
ATOM 5759 N N . ARG E 1 121 ? 97.112 334.018 70.175 1.00 13.78 101 ARG B N 1
ATOM 5760 C CA . ARG E 1 121 ? 96.542 334.816 71.241 1.00 13.41 101 ARG B CA 1
ATOM 5761 C C . ARG E 1 121 ? 96.273 336.242 70.771 1.00 13.65 101 ARG B C 1
ATOM 5762 O O . ARG E 1 121 ? 95.251 336.815 71.158 1.00 13.35 101 ARG B O 1
ATOM 5770 N N . LEU E 1 122 ? 97.103 336.794 69.891 1.00 13.83 102 LEU B N 1
ATOM 5771 C CA . LEU E 1 122 ? 96.865 338.153 69.397 1.00 15.34 102 LEU B CA 1
ATOM 5772 C C . LEU E 1 122 ? 95.633 338.162 68.479 1.00 16.05 102 LEU B C 1
ATOM 5773 O O . LEU E 1 122 ? 94.818 339.102 68.481 1.00 13.91 102 LEU B O 1
ATOM 5778 N N . TYR E 1 123 ? 95.501 337.092 67.704 1.00 15.56 103 TYR B N 1
ATOM 5779 C CA . TYR E 1 123 ? 94.324 336.921 66.877 1.00 17.87 103 TYR B CA 1
ATOM 5780 C C . TYR E 1 123 ? 93.086 336.771 67.730 1.00 17.50 103 TYR B C 1
ATOM 5781 O O . TYR E 1 123 ? 92.039 337.337 67.408 1.00 18.15 103 TYR B O 1
ATOM 5790 N N . GLU E 1 124 ? 93.178 336.022 68.809 1.00 17.73 104 GLU B N 1
ATOM 5791 C CA . GLU E 1 124 ? 92.013 335.913 69.744 1.00 16.50 104 GLU B CA 1
ATOM 5792 C C . GLU E 1 124 ? 91.609 337.243 70.373 1.00 15.35 104 GLU B C 1
ATOM 5793 O O . GLU E 1 124 ? 90.413 337.486 70.573 1.00 13.64 104 GLU B O 1
ATOM 5799 N N . ILE E 1 125 ? 92.606 338.082 70.675 1.00 15.39 105 ILE B N 1
ATOM 5800 C CA . ILE E 1 125 ? 92.370 339.448 71.152 1.00 16.00 105 ILE B CA 1
ATOM 5801 C C . ILE E 1 125 ? 91.517 340.255 70.158 1.00 16.00 105 ILE B C 1
ATOM 5802 O O . ILE E 1 125 ? 90.474 340.793 70.523 1.00 17.17 105 ILE B O 1
ATOM 5807 N N . VAL E 1 126 ? 91.869 340.194 68.885 1.00 15.89 106 VAL B N 1
ATOM 5808 C CA . VAL E 1 126 ? 91.125 340.826 67.839 1.00 15.73 106 VAL B CA 1
ATOM 5809 C C . VAL E 1 126 ? 89.714 340.286 67.762 1.00 17.14 106 VAL B C 1
ATOM 5810 O O . VAL E 1 126 ? 88.738 341.030 67.669 1.00 15.12 106 VAL B O 1
ATOM 5814 N N . GLN E 1 127 ? 89.597 338.974 67.816 1.00 18.21 107 GLN B N 1
ATOM 5815 C CA . GLN E 1 127 ? 88.307 338.321 67.856 1.00 19.25 107 GLN B CA 1
ATOM 5816 C C . GLN E 1 127 ? 87.417 338.757 69.034 1.00 19.75 107 GLN B C 1
ATOM 5817 O O . GLN E 1 127 ? 86.263 339.189 68.833 1.00 22.20 107 GLN B O 1
ATOM 5823 N N . ASN E 1 128 ? 87.914 338.667 70.263 1.00 18.75 108 ASN B N 1
ATOM 5824 C CA . ASN E 1 128 ? 87.112 338.984 71.429 1.00 18.57 108 ASN B CA 1
ATOM 5825 C C . ASN E 1 128 ? 86.997 340.483 71.775 1.00 20.86 108 ASN B C 1
ATOM 5826 O O . ASN E 1 128 ? 86.092 340.859 72.521 1.00 21.55 108 ASN B O 1
ATOM 5831 N N . TYR E 1 129 ? 87.915 341.319 71.301 1.00 18.12 109 TYR B N 1
ATOM 5832 C CA . TYR E 1 129 ? 87.813 342.733 71.558 1.00 18.25 109 TYR B CA 1
ATOM 5833 C C . TYR E 1 129 ? 87.510 343.633 70.348 1.00 17.85 109 TYR B C 1
ATOM 5834 O O . TYR E 1 129 ? 87.308 344.844 70.515 1.00 17.03 109 TYR B O 1
ATOM 5843 N N . GLY E 1 130 ? 87.438 343.044 69.156 1.00 16.32 110 GLY B N 1
ATOM 5844 C CA . GLY E 1 130 ? 87.242 343.784 67.916 1.00 15.56 110 GLY B CA 1
ATOM 5845 C C . GLY E 1 130 ? 86.147 344.819 67.975 1.00 14.62 110 GLY B C 1
ATOM 5846 O O . GLY E 1 130 ? 86.404 345.998 67.805 1.00 14.60 110 GLY B O 1
ATOM 5847 N N . TYR E 1 131 ? 84.932 344.372 68.217 1.00 14.51 111 TYR B N 1
ATOM 5848 C CA . TYR E 1 131 ? 83.809 345.276 68.270 1.00 14.72 111 TYR B CA 1
ATOM 5849 C C . TYR E 1 131 ? 83.915 346.200 69.473 1.00 14.88 111 TYR B C 1
ATOM 5850 O O . TYR E 1 131 ? 83.467 347.326 69.363 1.00 14.62 111 TYR B O 1
ATOM 5859 N N . ALA E 1 132 ? 84.529 345.755 70.586 1.00 14.70 112 ALA B N 1
ATOM 5860 C CA . ALA E 1 132 ? 84.747 346.631 71.717 1.00 15.56 112 ALA B CA 1
ATOM 5861 C C . ALA E 1 132 ? 85.619 347.792 71.355 1.00 15.69 112 ALA B C 1
ATOM 5862 O O . ALA E 1 132 ? 85.304 348.948 71.673 1.00 17.59 112 ALA B O 1
ATOM 5864 N N . TYR E 1 133 ? 86.722 347.489 70.714 1.00 14.55 113 TYR B N 1
ATOM 5865 C CA . TYR E 1 133 ? 87.657 348.514 70.313 1.00 15.56 113 TYR B CA 1
ATOM 5866 C C . TYR E 1 133 ? 86.985 349.457 69.338 1.00 16.67 113 TYR B C 1
ATOM 5867 O O . TYR E 1 133 ? 87.189 350.622 69.438 1.00 18.09 113 TYR B O 1
ATOM 5876 N N . LYS E 1 134 ? 86.216 348.926 68.383 1.00 16.40 114 LYS B N 1
ATOM 5877 C CA . LYS E 1 134 ? 85.570 349.782 67.408 1.00 16.76 114 LYS B CA 1
ATOM 5878 C C . LYS E 1 134 ? 84.597 350.744 68.087 1.00 15.78 114 LYS B C 1
ATOM 5879 O O . LYS E 1 134 ? 84.532 351.924 67.749 1.00 13.72 114 LYS B O 1
ATOM 5885 N N . ALA E 1 135 ? 83.818 350.234 69.030 1.00 15.83 115 ALA B N 1
ATOM 5886 C CA . ALA E 1 135 ? 82.874 351.098 69.743 1.00 16.26 115 ALA B CA 1
ATOM 5887 C C . ALA E 1 135 ? 83.578 352.202 70.533 1.00 16.09 115 ALA B C 1
ATOM 5888 O O . ALA E 1 135 ? 83.161 353.373 70.444 1.00 17.41 115 ALA B O 1
ATOM 5890 N N . VAL E 1 136 ? 84.675 351.873 71.220 1.00 15.39 116 VAL B N 1
ATOM 5891 C CA . VAL E 1 136 ? 85.364 352.886 71.994 1.00 16.70 116 VAL B CA 1
ATOM 5892 C C . VAL E 1 136 ? 86.072 353.861 71.075 1.00 18.00 116 VAL B C 1
ATOM 5893 O O . VAL E 1 136 ? 86.065 355.055 71.312 1.00 18.52 116 VAL B O 1
ATOM 5897 N N . LEU E 1 137 ? 86.658 353.362 69.996 1.00 18.47 117 LEU B N 1
ATOM 5898 C CA . LEU E 1 137 ? 87.318 354.267 69.070 1.00 18.78 117 LEU B CA 1
ATOM 5899 C C . LEU E 1 137 ? 86.274 355.173 68.417 1.00 18.47 117 LEU B C 1
ATOM 5900 O O . LEU E 1 137 ? 86.509 356.385 68.233 1.00 16.40 117 LEU B O 1
ATOM 5905 N N . ASN E 1 138 ? 85.144 354.587 68.048 1.00 17.10 118 ASN B N 1
ATOM 5906 C CA . ASN E 1 138 ? 84.076 355.364 67.413 1.00 17.50 118 ASN B CA 1
ATOM 5907 C C . ASN E 1 138 ? 83.602 356.492 68.346 1.00 18.63 118 ASN B C 1
ATOM 5908 O O . ASN E 1 138 ? 83.372 357.620 67.866 1.00 18.46 118 ASN B O 1
ATOM 5913 N N . GLU E 1 139 ? 83.373 356.186 69.632 1.00 19.61 119 GLU B N 1
ATOM 5914 C CA . GLU E 1 139 ? 82.954 357.229 70.578 1.00 19.99 119 GLU B CA 1
ATOM 5915 C C . GLU E 1 139 ? 83.997 358.298 70.812 1.00 21.50 119 GLU B C 1
ATOM 5916 O O . GLU E 1 139 ? 83.616 359.445 70.968 1.00 19.81 119 GLU B O 1
ATOM 5922 N N . LYS E 1 140 ? 85.287 357.953 70.711 1.00 23.16 120 LYS B N 1
ATOM 5923 C CA . LYS E 1 140 ? 86.371 358.908 70.918 1.00 24.33 120 LYS B CA 1
ATOM 5924 C C . LYS E 1 140 ? 86.714 359.709 69.694 1.00 23.15 120 LYS B C 1
ATOM 5925 O O . LYS E 1 140 ? 87.122 360.875 69.787 1.00 20.09 120 LYS B O 1
ATOM 5931 N N . PHE E 1 141 ? 86.674 359.073 68.545 1.00 21.98 121 PHE B N 1
ATOM 5932 C CA . PHE E 1 141 ? 87.181 359.736 67.329 1.00 21.54 121 PHE B CA 1
ATOM 5933 C C . PHE E 1 141 ? 86.094 359.899 66.267 1.00 21.20 121 PHE B C 1
ATOM 5934 O O . PHE E 1 141 ? 86.297 360.630 65.364 1.00 22.84 121 PHE B O 1
ATOM 5942 N N . GLY E 1 142 ? 84.978 359.180 66.308 1.00 21.34 122 GLY B N 1
ATOM 5943 C CA . GLY E 1 142 ? 84.017 359.180 65.174 1.00 20.16 122 GLY B CA 1
ATOM 5944 C C . GLY E 1 142 ? 84.192 358.014 64.195 1.00 18.78 122 GLY B C 1
ATOM 5945 O O . GLY E 1 142 ? 84.873 357.034 64.480 1.00 19.43 122 GLY B O 1
ATOM 5946 N N . ASP E 1 143 ? 83.578 358.130 63.033 1.00 17.88 123 ASP B N 1
ATOM 5947 C CA . ASP E 1 143 ? 83.601 357.114 61.969 1.00 17.07 123 ASP B CA 1
ATOM 5948 C C . ASP E 1 143 ? 84.949 357.117 61.281 1.00 16.52 123 ASP B C 1
ATOM 5949 O O . ASP E 1 143 ? 85.358 358.108 60.697 1.00 17.68 123 ASP B O 1
ATOM 5954 N N . GLY E 1 144 ? 85.654 356.002 61.335 1.00 16.57 124 GLY B N 1
ATOM 5955 C CA . GLY E 1 144 ? 86.999 355.913 60.763 1.00 15.51 124 GLY B CA 1
ATOM 5956 C C . GLY E 1 144 ? 87.735 354.624 61.131 1.00 15.90 124 GLY B C 1
ATOM 5957 O O . GLY E 1 144 ? 87.147 353.664 61.572 1.00 16.03 124 GLY B O 1
ATOM 5958 N N . ILE E 1 145 ? 89.045 354.620 60.922 1.00 15.19 125 ILE B N 1
ATOM 5959 C CA . ILE E 1 145 ? 89.914 353.548 61.338 1.00 15.72 125 ILE B CA 1
ATOM 5960 C C . ILE E 1 145 ? 91.158 354.107 62.025 1.00 14.93 125 ILE B C 1
ATOM 5961 O O . ILE E 1 145 ? 91.513 355.331 61.868 1.00 13.60 125 ILE B O 1
ATOM 5966 N N . MET E 1 146 ? 91.799 353.230 62.783 1.00 14.41 126 MET B N 1
ATOM 5967 C CA . MET E 1 146 ? 93.172 353.440 63.199 1.00 16.09 126 MET B CA 1
ATOM 5968 C C . MET E 1 146 ? 94.014 352.817 62.122 1.00 16.58 126 MET B C 1
ATOM 5969 O O . MET E 1 146 ? 93.895 351.651 61.835 1.00 16.77 126 MET B O 1
ATOM 5974 N N . SER E 1 147 ? 94.918 353.587 61.560 1.00 18.42 127 SER B N 1
ATOM 5975 C CA . SER E 1 147 ? 95.776 353.123 60.489 1.00 19.74 127 SER B CA 1
ATOM 5976 C C . SER E 1 147 ? 96.739 352.064 60.983 1.00 19.54 127 SER B C 1
ATOM 5977 O O . SER E 1 147 ? 97.193 352.140 62.142 1.00 18.35 127 SER B O 1
ATOM 5980 N N . ALA E 1 148 ? 97.009 351.118 60.119 1.00 18.41 128 ALA B N 1
ATOM 5981 C CA . ALA E 1 148 ? 98.019 350.103 60.282 1.00 16.91 128 ALA B CA 1
ATOM 5982 C C . ALA E 1 148 ? 99.241 350.455 59.395 1.00 18.01 128 ALA B C 1
ATOM 5983 O O . ALA E 1 148 ? 100.168 349.722 59.365 1.00 17.12 128 ALA B O 1
ATOM 5985 N N . ILE E 1 149 ? 99.180 351.579 58.701 1.00 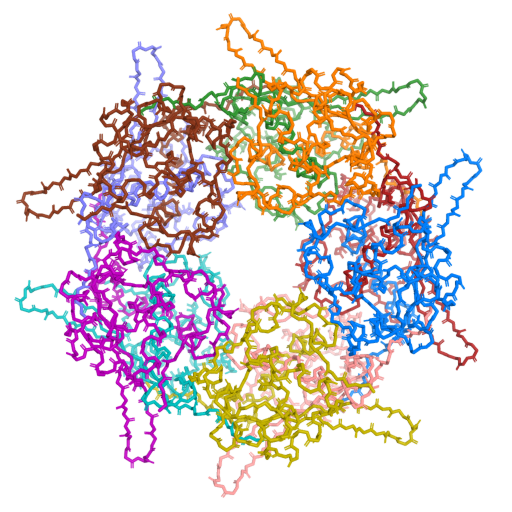16.91 129 ILE B N 1
ATOM 5986 C CA . ILE E 1 149 ? 100.226 352.026 57.801 1.00 16.78 129 ILE B CA 1
ATOM 5987 C C . ILE E 1 149 ? 100.997 353.196 58.402 1.00 16.95 129 ILE B C 1
ATOM 5988 O O . ILE E 1 149 ? 102.157 353.154 58.557 1.00 16.87 129 ILE B O 1
ATOM 5993 N N . SER E 1 150 ? 100.300 354.238 58.736 1.00 18.54 130 SER B N 1
ATOM 5994 C CA . SER E 1 150 ? 100.839 355.360 59.443 1.00 20.34 130 SER B CA 1
ATOM 5995 C C . SER E 1 150 ? 100.679 354.865 60.895 1.00 18.04 130 SER B C 1
ATOM 5996 O O . SER E 1 150 ? 99.713 355.143 61.533 1.00 17.56 130 SER B O 1
ATOM 5999 N N . PHE E 1 151 ? 101.697 354.179 61.395 1.00 17.58 131 PHE B N 1
ATOM 6000 C CA . PHE E 1 151 ? 101.602 353.409 62.588 1.00 18.30 131 PHE B CA 1
ATOM 6001 C C . PHE E 1 151 ? 102.928 352.921 63.102 1.00 18.43 131 PHE B C 1
ATOM 6002 O O . PHE E 1 151 ? 103.842 352.787 62.382 1.00 19.52 131 PHE B O 1
ATOM 6010 N N . SER E 1 152 ? 103.010 352.688 64.381 1.00 18.56 132 SER B N 1
ATOM 6011 C CA . SER E 1 152 ? 104.222 352.109 64.965 1.00 18.98 132 SER B CA 1
ATOM 6012 C C . SER E 1 152 ? 103.763 351.241 66.102 1.00 19.07 132 SER B C 1
ATOM 6013 O O . SER E 1 152 ? 102.594 351.329 66.550 1.00 17.97 132 SER B O 1
ATOM 6016 N N . THR E 1 153 ? 104.673 350.405 66.569 1.00 20.39 133 THR B N 1
ATOM 6017 C CA . THR E 1 153 ? 104.330 349.469 67.635 1.00 21.79 133 THR B CA 1
ATOM 6018 C C . THR E 1 153 ? 105.571 349.124 68.367 1.00 23.68 133 THR B C 1
ATOM 6019 O O . THR E 1 153 ? 106.658 349.159 67.748 1.00 23.63 133 THR B O 1
ATOM 6023 N N . SER E 1 154 ? 105.420 348.797 69.657 1.00 21.31 134 SER B N 1
ATOM 6024 C CA . SER E 1 154 ? 106.555 348.371 70.471 1.00 22.71 134 SER B CA 1
ATOM 6025 C C . SER E 1 154 ? 106.150 347.293 71.452 1.00 22.05 134 SER B C 1
ATOM 6026 O O . SER E 1 154 ? 104.963 347.115 71.711 1.00 20.26 134 SER B O 1
ATOM 6029 N N . VAL E 1 155 ? 107.164 346.563 71.932 1.00 21.34 135 VAL B N 1
ATOM 6030 C CA . VAL E 1 155 ? 107.021 345.587 72.970 1.00 24.50 135 VAL B CA 1
ATOM 6031 C C . VAL E 1 155 ? 107.833 345.999 74.196 1.00 25.86 135 VAL B C 1
ATOM 6032 O O . VAL E 1 155 ? 109.043 346.221 74.089 1.00 23.88 135 VAL B O 1
ATOM 6036 N N . ASP E 1 156 ? 107.176 346.005 75.350 1.00 26.02 136 ASP B N 1
ATOM 6037 C CA . ASP E 1 156 ? 107.851 346.262 76.637 1.00 29.36 136 ASP B CA 1
ATOM 6038 C C . ASP E 1 156 ? 107.595 345.113 77.628 1.00 28.34 136 ASP B C 1
ATOM 6039 O O . ASP E 1 156 ? 106.668 344.296 77.455 1.00 26.35 136 ASP B O 1
ATOM 6044 N N . LYS E 1 157 ? 108.428 345.067 78.653 1.00 27.33 137 LYS B N 1
ATOM 6045 C CA . LYS E 1 157 ? 108.368 344.064 79.721 1.00 32.43 137 LYS B CA 1
ATOM 6046 C C . LYS E 1 157 ? 108.085 344.809 81.026 1.00 30.89 137 LYS B C 1
ATOM 6047 O O . LYS E 1 157 ? 108.728 345.793 81.279 1.00 28.28 137 LYS B O 1
ATOM 6053 N N . GLU E 1 158 ? 107.080 344.364 81.788 1.00 31.51 138 GLU B N 1
ATOM 6054 C CA . GLU E 1 158 ? 106.799 344.800 83.168 1.00 34.26 138 GLU B CA 1
ATOM 6055 C C . GLU E 1 158 ? 106.926 343.585 84.089 1.00 35.74 138 GLU B C 1
ATOM 6056 O O . GLU E 1 158 ? 106.608 342.480 83.714 1.00 34.25 138 GLU B O 1
ATOM 6062 N N . THR E 1 159 ? 107.277 343.818 85.321 1.00 41.14 139 THR B N 1
ATOM 6063 C CA . THR E 1 159 ? 107.349 342.773 86.306 1.00 43.15 139 THR B CA 1
ATOM 6064 C C . THR E 1 159 ? 106.607 343.346 87.474 1.00 43.99 139 THR B C 1
ATOM 6065 O O . THR E 1 159 ? 106.930 344.387 87.932 1.00 39.55 139 THR B O 1
ATOM 6069 N N . ASP E 1 160 ? 105.574 342.674 87.927 1.00 52.92 140 ASP B N 1
ATOM 6070 C CA . ASP E 1 160 ? 104.796 343.172 89.048 1.00 57.81 140 ASP B CA 1
ATOM 6071 C C . ASP E 1 160 ? 105.291 342.795 90.443 1.00 67.56 140 ASP B C 1
ATOM 6072 O O . ASP E 1 160 ? 106.318 342.146 90.598 1.00 59.78 140 ASP B O 1
ATOM 6077 N N . LYS E 1 161 ? 104.514 343.206 91.445 1.00 77.47 141 LYS B N 1
ATOM 6078 C CA . LYS E 1 161 ? 104.810 342.960 92.866 1.00 80.16 141 LYS B CA 1
ATOM 6079 C C . LYS E 1 161 ? 105.175 341.574 93.190 1.00 63.06 141 LYS B C 1
ATOM 6080 O O . LYS E 1 161 ? 106.122 341.368 93.896 1.00 57.89 141 LYS B O 1
ATOM 6086 N N . ASP E 1 162 ? 104.421 340.621 92.693 1.00 58.27 142 ASP B N 1
ATOM 6087 C CA . ASP E 1 162 ? 104.735 339.243 92.972 1.00 58.18 142 ASP B CA 1
ATOM 6088 C C . ASP E 1 162 ? 105.791 338.756 92.050 1.00 57.32 142 ASP B C 1
ATOM 6089 O O . ASP E 1 162 ? 105.991 337.580 91.950 1.00 54.96 142 ASP B O 1
ATOM 6094 N N . GLY E 1 163 ? 106.461 339.634 91.331 1.00 61.71 143 GLY B N 1
ATOM 6095 C CA . GLY E 1 163 ? 107.457 339.100 90.349 1.00 60.13 143 GLY B CA 1
ATOM 6096 C C . GLY E 1 163 ? 106.965 338.282 89.132 1.00 55.13 143 GLY B C 1
ATOM 6097 O O . GLY E 1 163 ? 107.695 337.439 88.590 1.00 49.17 143 GLY B O 1
ATOM 6098 N N . ASN E 1 164 ? 105.727 338.501 88.700 1.00 52.07 144 ASN B N 1
ATOM 6099 C CA . ASN E 1 164 ? 105.276 337.956 87.412 1.00 46.97 144 ASN B CA 1
ATOM 6100 C C . ASN E 1 164 ? 105.667 338.914 86.311 1.00 38.52 144 ASN B C 1
ATOM 6101 O O . ASN E 1 164 ? 105.449 340.154 86.411 1.00 31.43 144 ASN B O 1
ATOM 6106 N N . ASN E 1 165 ? 106.162 338.350 85.227 1.00 34.93 145 ASN B N 1
ATOM 6107 C CA . ASN E 1 165 ? 106.325 339.142 84.017 1.00 28.97 145 ASN B CA 1
ATOM 6108 C C . ASN E 1 165 ? 105.073 339.312 83.167 1.00 25.22 145 ASN B C 1
ATOM 6109 O O . ASN E 1 165 ? 104.251 338.410 83.036 1.00 22.53 145 ASN B O 1
ATOM 6114 N N . TRP E 1 166 ? 104.923 340.514 82.624 1.00 24.78 146 TRP B N 1
ATOM 6115 C CA . TRP E 1 166 ? 103.856 340.856 81.687 1.00 23.50 146 TRP B CA 1
ATOM 6116 C C . TRP E 1 166 ? 104.511 341.415 80.471 1.00 22.38 146 TRP B C 1
ATOM 6117 O O . TRP E 1 166 ? 105.510 342.125 80.580 1.00 20.93 146 TRP B O 1
ATOM 6128 N N . ALA E 1 167 ? 103.928 341.106 79.315 1.00 20.13 147 ALA B N 1
ATOM 6129 C CA . ALA E 1 167 ? 104.298 341.694 78.053 1.00 20.39 147 ALA B CA 1
ATOM 6130 C C . ALA E 1 167 ? 103.323 342.796 77.708 1.00 19.99 147 ALA B C 1
ATOM 6131 O O . ALA E 1 167 ? 102.126 342.603 77.806 1.00 19.95 147 ALA B O 1
ATOM 6133 N N . VAL E 1 168 ? 103.848 343.971 77.338 1.00 21.23 148 VAL B N 1
ATOM 6134 C CA . VAL E 1 168 ? 103.029 345.123 76.963 1.00 20.83 148 VAL B CA 1
ATOM 6135 C C . VAL E 1 168 ? 103.260 345.373 75.470 1.00 21.46 148 VAL B C 1
ATOM 6136 O O . VAL E 1 168 ? 104.392 345.628 75.038 1.00 21.64 148 VAL B O 1
ATOM 6140 N N . ILE E 1 169 ? 102.212 345.215 74.659 1.00 18.51 149 ILE B N 1
ATOM 6141 C CA . ILE E 1 169 ? 102.307 345.589 73.268 1.00 19.10 149 ILE B CA 1
ATOM 6142 C C . ILE E 1 169 ? 101.476 346.891 73.044 1.00 19.32 149 ILE B C 1
ATOM 6143 O O . ILE E 1 169 ? 100.291 346.956 73.370 1.00 19.13 149 ILE B O 1
ATOM 6148 N N . THR E 1 170 ? 102.112 347.882 72.436 1.00 18.16 150 THR B N 1
ATOM 6149 C CA . THR E 1 170 ? 101.496 349.144 72.180 1.00 20.43 150 THR B CA 1
ATOM 6150 C C . THR E 1 170 ? 101.315 349.267 70.666 1.00 19.71 150 THR B C 1
ATOM 6151 O O . THR E 1 170 ? 102.263 349.063 69.915 1.00 18.24 150 THR B O 1
ATOM 6155 N N . LEU E 1 171 ? 100.101 349.635 70.249 1.00 18.29 151 LEU B N 1
ATOM 6156 C CA . LEU E 1 171 ? 99.737 349.927 68.885 1.00 17.19 151 LEU B CA 1
ATOM 6157 C C . LEU E 1 171 ? 99.425 351.421 68.815 1.00 17.32 151 LEU B C 1
ATOM 6158 O O . LEU E 1 171 ? 98.565 351.910 69.571 1.00 16.42 151 LEU B O 1
ATOM 6163 N N . ARG E 1 172 ? 100.098 352.158 67.929 1.00 15.93 152 ARG B N 1
ATOM 6164 C CA . ARG E 1 172 ? 99.860 353.613 67.785 1.00 16.59 152 ARG B CA 1
ATOM 6165 C C . ARG E 1 172 ? 99.705 353.912 66.320 1.00 16.48 152 ARG B C 1
ATOM 6166 O O . ARG E 1 172 ? 100.673 353.821 65.563 1.00 15.09 152 ARG B O 1
ATOM 6174 N N . GLY E 1 173 ? 98.479 354.188 65.907 1.00 17.34 153 GLY B N 1
ATOM 6175 C CA . GLY E 1 173 ? 98.172 354.403 64.503 1.00 18.08 153 GLY B CA 1
ATOM 6176 C C . GLY E 1 173 ? 97.376 355.695 64.359 1.00 19.28 153 GLY B C 1
ATOM 6177 O O . GLY E 1 173 ? 96.621 356.077 65.253 1.00 18.28 153 GLY B O 1
ATOM 6178 N N . LYS E 1 174 ? 97.570 356.349 63.234 1.00 20.90 154 LYS B N 1
ATOM 6179 C CA . LYS E 1 174 ? 96.922 357.612 62.922 1.00 24.01 154 LYS B CA 1
ATOM 6180 C C . LYS E 1 174 ? 95.433 357.409 62.733 1.00 20.61 154 LYS B C 1
ATOM 6181 O O . LYS E 1 174 ? 95.010 356.425 62.151 1.00 17.47 154 LYS B O 1
ATOM 6187 N N . TRP E 1 175 ? 94.636 358.318 63.239 1.00 19.85 155 TRP B N 1
ATOM 6188 C CA . TRP E 1 175 ? 93.210 358.246 63.028 1.00 18.65 155 TRP B CA 1
ATOM 6189 C C . TRP E 1 175 ? 92.857 358.871 61.695 1.00 20.00 155 TRP B C 1
ATOM 6190 O O . TRP E 1 175 ? 93.234 359.968 61.417 1.00 20.60 155 TRP B O 1
ATOM 6201 N N . LEU E 1 176 ? 92.121 358.118 60.902 1.00 19.34 156 LEU B N 1
ATOM 6202 C CA . LEU E 1 176 ? 91.634 358.514 59.613 1.00 19.33 156 LEU B CA 1
ATOM 6203 C C . LEU E 1 176 ? 90.133 358.405 59.514 1.00 18.92 156 LEU B C 1
ATOM 6204 O O . LEU E 1 176 ? 89.600 357.343 59.540 1.00 15.91 156 LEU B O 1
ATOM 6209 N N . PRO E 1 177 ? 89.466 359.538 59.372 1.00 15.88 157 PRO B N 1
ATOM 6210 C CA . PRO E 1 177 ? 88.027 359.519 59.199 1.00 15.79 157 PRO B CA 1
ATOM 6211 C C . PRO E 1 177 ? 87.649 359.250 57.762 1.00 15.54 157 PRO B C 1
ATOM 6212 O O . PRO E 1 177 ? 88.401 359.478 56.904 1.00 17.74 157 PRO B O 1
ATOM 6216 N N . TYR E 1 178 ? 86.484 358.699 57.561 1.00 16.43 158 TYR B N 1
ATOM 6217 C CA . TYR E 1 178 ? 85.945 358.485 56.247 1.00 16.05 158 TYR B CA 1
ATOM 6218 C C . TYR E 1 178 ? 85.657 359.857 55.661 1.00 17.86 158 TYR B C 1
ATOM 6219 O O . TYR E 1 178 ? 85.178 360.713 56.327 1.00 18.82 158 TYR B O 1
ATOM 6228 N N . SER E 1 179 ? 85.971 360.039 54.411 1.00 16.67 159 SER B N 1
ATOM 6229 C CA . SER E 1 179 ? 85.699 361.266 53.725 1.00 17.43 159 SER B CA 1
ATOM 6230 C C . SER E 1 179 ? 84.225 361.507 53.454 1.00 17.80 159 SER B C 1
ATOM 6231 O O . SER E 1 179 ? 83.456 360.616 53.437 1.00 17.98 159 SER B O 1
ATOM 6234 N N . ARG E 1 180 ? 83.856 362.753 53.285 1.00 19.52 160 ARG B N 1
ATOM 6235 C CA . ARG E 1 180 ? 82.544 363.111 52.813 1.00 21.11 160 ARG B CA 1
ATOM 6236 C C . ARG E 1 180 ? 82.745 363.533 51.366 1.00 20.82 160 ARG B C 1
ATOM 6237 O O . ARG E 1 180 ? 83.437 364.451 51.110 1.00 21.85 160 ARG B O 1
ATOM 6245 N N . PHE E 1 181 ? 82.129 362.833 50.441 1.00 21.19 161 PHE B N 1
ATOM 6246 C CA . PHE E 1 181 ? 82.248 363.095 49.012 1.00 23.35 161 PHE B CA 1
ATOM 6247 C C . PHE E 1 181 ? 80.956 363.097 48.193 1.00 21.10 161 PHE B C 1
ATOM 6248 O O . PHE E 1 181 ? 80.075 362.345 48.437 1.00 23.22 161 PHE B O 1
ATOM 6256 N N . ASP F 1 23 ? 114.236 353.903 43.325 1.00 58.68 3 ASP A N 1
ATOM 6257 C CA . ASP F 1 23 ? 113.497 352.725 43.883 1.00 47.35 3 ASP A CA 1
ATOM 6258 C C . ASP F 1 23 ? 112.408 352.147 42.976 1.00 34.62 3 ASP A C 1
ATOM 6259 O O . ASP F 1 23 ? 111.360 352.701 42.823 1.00 32.64 3 ASP A O 1
ATOM 6264 N N . ILE F 1 24 ? 112.701 351.006 42.384 1.00 28.94 4 ILE A N 1
ATOM 6265 C CA . ILE F 1 24 ? 111.951 350.485 41.274 1.00 28.06 4 ILE A CA 1
ATOM 6266 C C . ILE F 1 24 ? 111.348 349.161 41.698 1.00 23.77 4 ILE A C 1
ATOM 6267 O O . ILE F 1 24 ? 111.898 348.504 42.559 1.00 21.92 4 ILE A O 1
ATOM 6272 N N . ALA F 1 25 ? 110.285 348.732 41.040 1.00 21.59 5 ALA A N 1
ATOM 6273 C CA . ALA F 1 25 ? 109.646 347.463 41.426 1.00 22.06 5 ALA A CA 1
ATOM 6274 C C . ALA F 1 25 ? 110.510 346.260 41.065 1.00 21.78 5 ALA A C 1
ATOM 6275 O O . ALA F 1 25 ? 111.041 346.181 39.960 1.00 23.25 5 ALA A O 1
ATOM 6277 N N . THR F 1 26 ? 110.629 345.305 41.968 1.00 21.12 6 THR A N 1
ATOM 6278 C CA . THR F 1 26 ? 111.361 344.076 41.679 1.00 22.33 6 THR A CA 1
ATOM 6279 C C . THR F 1 26 ? 110.495 342.873 41.977 1.00 21.41 6 THR A C 1
ATOM 6280 O O . THR F 1 26 ? 109.412 343.021 42.521 1.00 23.97 6 THR A O 1
ATOM 6284 N N . LEU F 1 27 ? 111.012 341.683 41.687 1.00 20.66 7 LEU A N 1
ATOM 6285 C CA . LEU F 1 27 ? 110.333 340.422 41.954 1.00 22.11 7 LEU A CA 1
ATOM 6286 C C . LEU F 1 27 ? 111.262 339.449 42.539 1.00 21.51 7 LEU A C 1
ATOM 6287 O O . LEU F 1 27 ? 112.343 339.219 41.991 1.00 23.03 7 LEU A O 1
ATOM 6292 N N . ASP F 1 28 ? 110.818 338.794 43.600 1.00 20.60 8 ASP A N 1
ATOM 6293 C CA . ASP F 1 28 ? 111.544 337.676 44.196 1.00 22.69 8 ASP A CA 1
ATOM 6294 C C . ASP F 1 28 ? 110.594 336.468 44.176 1.00 22.79 8 ASP A C 1
ATOM 6295 O O . ASP F 1 28 ? 109.632 336.425 44.935 1.00 22.77 8 ASP A O 1
ATOM 6300 N N . VAL F 1 29 ? 110.874 335.498 43.318 1.00 24.72 9 VAL A N 1
ATOM 6301 C CA . VAL F 1 29 ? 109.984 334.341 43.139 1.00 24.24 9 VAL A CA 1
ATOM 6302 C C . VAL F 1 29 ? 109.960 333.406 44.307 1.00 25.83 9 VAL A C 1
ATOM 6303 O O . VAL F 1 29 ? 109.004 332.645 44.417 1.00 27.43 9 VAL A O 1
ATOM 6307 N N . THR F 1 30 ? 110.915 333.545 45.205 1.00 24.06 10 THR A N 1
ATOM 6308 C CA . THR F 1 30 ? 111.000 332.797 46.437 1.00 26.65 10 THR A CA 1
ATOM 6309 C C . THR F 1 30 ? 109.718 333.032 47.224 1.00 24.76 10 THR A C 1
ATOM 6310 O O . THR F 1 30 ? 109.220 332.174 47.838 1.00 25.06 10 THR A O 1
ATOM 6314 N N . GLN F 1 31 ? 109.229 334.243 47.175 1.00 23.94 11 GLN A N 1
ATOM 6315 C CA . GLN F 1 31 ? 108.044 334.618 47.857 1.00 25.41 11 GLN A CA 1
ATOM 6316 C C . GLN F 1 31 ? 106.794 334.749 46.988 1.00 22.62 11 GLN A C 1
ATOM 6317 O O . GLN F 1 31 ? 105.770 334.932 47.499 1.00 24.11 11 GLN A O 1
ATOM 6323 N N . HIS F 1 32 ? 106.923 334.659 45.686 1.00 19.70 12 HIS A N 1
ATOM 6324 C CA . HIS F 1 32 ? 105.814 334.807 44.771 1.00 19.56 12 HIS A CA 1
ATOM 6325 C C . HIS F 1 32 ? 105.699 333.667 43.785 1.00 19.68 12 HIS A C 1
ATOM 6326 O O . HIS F 1 32 ? 106.107 333.778 42.699 1.00 19.72 12 HIS A O 1
ATOM 6333 N N . PRO F 1 33 ? 105.104 332.576 44.184 1.00 21.42 13 PRO A N 1
ATOM 6334 C CA . PRO F 1 33 ? 104.976 331.413 43.309 1.00 21.85 13 PRO A CA 1
ATOM 6335 C C . PRO F 1 33 ? 103.884 331.487 42.220 1.00 20.73 13 PRO A C 1
ATOM 6336 O O . PRO F 1 33 ? 103.076 332.355 42.212 1.00 20.87 13 PRO A O 1
ATOM 6340 N N . TYR F 1 34 ? 103.966 330.586 41.272 1.00 20.18 14 TYR A N 1
ATOM 6341 C CA . TYR F 1 34 ? 102.924 330.401 40.257 1.00 24.26 14 TYR A CA 1
ATOM 6342 C C . TYR F 1 34 ? 102.836 331.522 39.215 1.00 22.20 14 TYR A C 1
ATOM 6343 O O . TYR F 1 34 ? 101.838 331.674 38.525 1.00 20.11 14 TYR A O 1
ATOM 6352 N N . LEU F 1 35 ? 103.924 332.299 39.090 1.00 21.20 15 LEU A N 1
ATOM 6353 C CA . LEU F 1 35 ? 104.061 333.208 37.981 1.00 19.93 15 LEU A CA 1
ATOM 6354 C C . LEU F 1 35 ? 104.709 332.445 36.820 1.00 19.08 15 LEU A C 1
ATOM 6355 O O . LEU F 1 35 ? 105.349 331.461 37.034 1.00 19.55 15 LEU A O 1
ATOM 6360 N N . PRO F 1 36 ? 104.497 332.875 35.564 1.00 20.88 16 PRO A N 1
ATOM 6361 C CA . PRO F 1 36 ? 105.254 332.190 34.492 1.00 21.31 16 PRO A CA 1
ATOM 6362 C C . PRO F 1 36 ? 106.771 332.348 34.631 1.00 21.35 16 PRO A C 1
ATOM 6363 O O . PRO F 1 36 ? 107.184 333.369 35.118 1.00 23.16 16 PRO A O 1
ATOM 6367 N N . ALA F 1 37 ? 107.591 331.392 34.161 1.00 22.23 17 ALA A N 1
ATOM 6368 C CA . ALA F 1 37 ? 109.083 331.505 34.168 1.00 21.47 17 ALA A CA 1
ATOM 6369 C C . ALA F 1 37 ? 109.510 332.879 33.613 1.00 19.65 17 ALA A C 1
ATOM 6370 O O . ALA F 1 37 ? 110.385 333.477 34.138 1.00 22.90 17 ALA A O 1
ATOM 6372 N N . TYR F 1 38 ? 108.849 333.350 32.586 1.00 20.05 18 TYR A N 1
ATOM 6373 C CA . TYR F 1 38 ? 109.115 334.645 31.995 1.00 21.75 18 TYR A CA 1
ATOM 6374 C C . TYR F 1 38 ? 109.060 335.864 32.954 1.00 22.29 18 TYR A C 1
ATOM 6375 O O . TYR F 1 38 ? 109.703 336.808 32.720 1.00 21.27 18 TYR A O 1
ATOM 6384 N N . SER F 1 39 ? 108.286 335.791 34.026 1.00 21.54 19 SER A N 1
ATOM 6385 C CA . SER F 1 39 ? 108.219 336.893 34.993 1.00 21.67 19 SER A CA 1
ATOM 6386 C C . SER F 1 39 ? 109.597 337.093 35.658 1.00 21.49 19 SER A C 1
ATOM 6387 O O . SER F 1 39 ? 110.082 338.198 35.802 1.00 17.53 19 SER A O 1
ATOM 6390 N N . LYS F 1 40 ? 110.250 336.000 36.003 1.00 22.38 20 LYS A N 1
ATOM 6391 C CA . LYS F 1 40 ? 111.585 336.073 36.542 1.00 24.30 20 LYS A CA 1
ATOM 6392 C C . LYS F 1 40 ? 112.576 336.695 35.547 1.00 24.48 20 LYS A C 1
ATOM 6393 O O . LYS F 1 40 ? 113.288 337.639 35.883 1.00 25.09 20 LYS A O 1
ATOM 6399 N N . THR F 1 41 ? 112.589 336.192 34.319 1.00 24.62 21 THR A N 1
ATOM 6400 C CA . THR F 1 41 ? 113.478 336.681 33.246 1.00 23.69 21 THR A CA 1
ATOM 6401 C C . THR F 1 41 ? 113.283 338.198 32.991 1.00 25.46 21 THR A C 1
ATOM 6402 O O . THR F 1 41 ? 114.262 338.964 32.939 1.00 27.13 21 THR A O 1
ATOM 6406 N N . LEU F 1 42 ? 112.028 338.658 32.860 1.00 22.24 22 LEU A N 1
ATOM 6407 C CA . LEU F 1 42 ? 111.777 340.072 32.610 1.00 21.27 22 LEU A CA 1
ATOM 6408 C C . LEU F 1 42 ? 112.246 340.886 33.784 1.00 21.01 22 LEU A C 1
ATOM 6409 O O . LEU F 1 42 ? 112.937 341.903 33.592 1.00 18.47 22 LEU A O 1
ATOM 6414 N N . PHE F 1 43 ? 111.879 340.449 34.996 1.00 20.19 23 PHE A N 1
ATOM 6415 C CA . PHE F 1 43 ? 112.130 341.242 36.200 1.00 22.43 23 PHE A CA 1
ATOM 6416 C C . PHE F 1 43 ? 113.590 341.336 36.551 1.00 22.18 23 PHE A C 1
ATOM 6417 O O . PHE F 1 43 ? 114.044 342.401 36.955 1.00 23.52 23 PHE A O 1
ATOM 6425 N N . GLU F 1 44 ? 114.308 340.259 36.340 1.00 23.03 24 GLU A N 1
ATOM 6426 C CA . GLU F 1 44 ? 115.764 340.266 36.493 1.00 28.49 24 GLU A CA 1
ATOM 6427 C C . GLU F 1 44 ? 116.499 341.271 35.551 1.00 27.58 24 GLU A C 1
ATOM 6428 O O . GLU F 1 44 ? 117.396 341.976 35.987 1.00 27.96 24 GLU A O 1
ATOM 6434 N N . ALA F 1 45 ? 116.087 341.343 34.300 1.00 22.80 25 ALA A N 1
ATOM 6435 C CA . ALA F 1 45 ? 116.603 342.286 33.367 1.00 24.23 25 ALA A CA 1
ATOM 6436 C C . ALA F 1 45 ? 116.172 343.734 33.722 1.00 23.53 25 ALA A C 1
ATOM 6437 O O . ALA F 1 45 ? 116.970 344.706 33.622 1.00 23.20 25 ALA A O 1
ATOM 6439 N N . LYS F 1 46 ? 114.954 343.889 34.209 1.00 22.94 26 LYS A N 1
ATOM 6440 C CA . LYS F 1 46 ? 114.475 345.175 34.667 1.00 22.77 26 LYS A CA 1
ATOM 6441 C C . LYS F 1 46 ? 115.379 345.673 35.818 1.00 23.43 26 LYS A C 1
ATOM 6442 O O . LYS F 1 46 ? 115.742 346.810 35.872 1.00 21.36 26 LYS A O 1
ATOM 6448 N N . ALA F 1 47 ? 115.735 344.786 36.711 1.00 22.60 27 ALA A N 1
ATOM 6449 C CA . ALA F 1 47 ? 116.587 345.124 37.821 1.00 24.27 27 ALA A CA 1
ATOM 6450 C C . ALA F 1 47 ? 118.025 345.393 37.370 1.00 26.22 27 ALA A C 1
ATOM 6451 O O . ALA F 1 47 ? 118.597 346.351 37.754 1.00 30.74 27 ALA A O 1
ATOM 6453 N N . ALA F 1 48 ? 118.551 344.563 36.502 1.00 26.00 28 ALA A N 1
ATOM 6454 C CA . ALA F 1 48 ? 119.871 344.750 35.976 1.00 30.72 28 ALA A CA 1
ATOM 6455 C C . ALA F 1 48 ? 120.055 346.141 35.334 1.00 33.93 28 ALA A C 1
ATOM 6456 O O . ALA F 1 48 ? 121.026 346.766 35.578 1.00 35.64 28 ALA A O 1
ATOM 6458 N N . LYS F 1 49 ? 119.086 346.608 34.566 1.00 35.55 29 LYS A N 1
ATOM 6459 C CA . LYS F 1 49 ? 119.180 347.912 33.937 1.00 37.26 29 LYS A CA 1
ATOM 6460 C C . LYS F 1 49 ? 118.550 349.029 34.704 1.00 34.93 29 LYS A C 1
ATOM 6461 O O . LYS F 1 49 ? 118.433 350.094 34.187 1.00 34.27 29 LYS A O 1
ATOM 6467 N N . LYS F 1 50 ? 118.139 348.761 35.928 1.00 34.14 30 LYS A N 1
ATOM 6468 C CA . LYS F 1 50 ? 117.481 349.734 36.774 1.00 37.39 30 LYS A CA 1
ATOM 6469 C C . LYS F 1 50 ? 116.373 350.526 36.071 1.00 30.09 30 LYS A C 1
ATOM 6470 O O . LYS F 1 50 ? 116.343 351.699 36.155 1.00 27.17 30 LYS A O 1
ATOM 6476 N N . LEU F 1 51 ? 115.493 349.859 35.366 1.00 27.46 31 LEU A N 1
ATOM 6477 C CA . LEU F 1 51 ? 114.440 350.517 34.653 1.00 24.96 31 LEU A CA 1
ATOM 6478 C C . LEU F 1 51 ? 113.130 350.610 35.413 1.00 25.03 31 LEU A C 1
ATOM 6479 O O . LEU F 1 51 ? 112.810 349.773 36.179 1.00 27.06 31 LEU A O 1
ATOM 6484 N N . THR F 1 52 ? 112.402 351.671 35.203 1.00 23.85 32 THR A N 1
ATOM 6485 C CA . THR F 1 52 ? 111.096 351.817 35.767 1.00 23.44 32 THR A CA 1
ATOM 6486 C C . THR F 1 52 ? 110.038 351.257 34.767 1.00 24.58 32 THR A C 1
ATOM 6487 O O . THR F 1 52 ? 110.325 351.080 33.605 1.00 24.91 32 THR A O 1
ATOM 6491 N N . PHE F 1 53 ? 108.847 350.941 35.231 1.00 21.75 33 PHE A N 1
ATOM 6492 C CA . PHE F 1 53 ? 107.808 350.576 34.320 1.00 22.43 33 PHE A CA 1
ATOM 6493 C C . PHE F 1 53 ? 107.449 351.707 33.367 1.00 23.98 33 PHE A C 1
ATOM 6494 O O . PHE F 1 53 ? 107.111 351.419 32.233 1.00 22.84 33 PHE A O 1
ATOM 6502 N N . GLU F 1 54 ? 107.527 352.969 33.808 1.00 25.39 34 GLU A N 1
ATOM 6503 C CA . GLU F 1 54 ? 107.318 354.104 32.902 1.00 30.96 34 GLU A CA 1
ATOM 6504 C C . GLU F 1 54 ? 108.244 353.982 31.662 1.00 28.13 34 GLU A C 1
ATOM 6505 O O . GLU F 1 54 ? 107.768 354.068 30.522 1.00 23.68 34 GLU A O 1
ATOM 6511 N N . GLU F 1 55 ? 109.525 353.713 31.878 1.00 28.39 35 GLU A N 1
ATOM 6512 C CA . GLU F 1 55 ? 110.446 353.661 30.765 1.00 31.02 35 GLU A CA 1
ATOM 6513 C C . GLU F 1 55 ? 110.117 352.476 29.872 1.00 27.36 35 GLU A C 1
ATOM 6514 O O . GLU F 1 55 ? 110.073 352.611 28.644 1.00 24.98 35 GLU A O 1
ATOM 6520 N N . ILE F 1 56 ? 109.914 351.309 30.475 1.00 24.43 36 ILE A N 1
ATOM 6521 C CA . ILE F 1 56 ? 109.609 350.126 29.683 1.00 23.30 36 ILE A CA 1
ATOM 6522 C C . ILE F 1 56 ? 108.307 350.342 28.878 1.00 24.35 36 ILE A C 1
ATOM 6523 O O . ILE F 1 56 ? 108.221 350.022 27.678 1.00 23.10 36 ILE A O 1
ATOM 6528 N N . ALA F 1 57 ? 107.290 350.860 29.541 1.00 23.71 37 ALA A N 1
ATOM 6529 C CA . ALA F 1 57 ? 105.999 351.103 28.937 1.00 25.54 37 ALA A CA 1
ATOM 6530 C C . ALA F 1 57 ? 106.093 352.027 27.733 1.00 28.01 37 ALA A C 1
ATOM 6531 O O . ALA F 1 57 ? 105.512 351.782 26.730 1.00 27.55 37 ALA A O 1
ATOM 6533 N N . LYS F 1 58 ? 106.864 353.080 27.866 1.00 30.66 38 LYS A N 1
ATOM 6534 C CA . LYS F 1 58 ? 107.062 354.025 26.805 1.00 34.18 38 LYS A CA 1
ATOM 6535 C C . LYS F 1 58 ? 107.719 353.390 25.594 1.00 32.55 38 LYS A C 1
ATOM 6536 O O . LYS F 1 58 ? 107.328 353.624 24.498 1.00 30.53 38 LYS A O 1
ATOM 6542 N N . LYS F 1 59 ? 108.695 352.549 25.834 1.00 32.33 39 LYS A N 1
ATOM 6543 C CA . LYS F 1 59 ? 109.407 351.845 24.807 1.00 35.55 39 LYS A CA 1
ATOM 6544 C C . LYS F 1 59 ? 108.541 350.838 24.080 1.00 33.86 39 LYS A C 1
ATOM 6545 O O . LYS F 1 59 ? 108.602 350.730 22.899 1.00 32.21 39 LYS A O 1
ATOM 6551 N N . ILE F 1 60 ? 107.716 350.104 24.788 1.00 29.59 40 ILE A N 1
ATOM 6552 C CA . ILE F 1 60 ? 106.823 349.180 24.108 1.00 26.79 40 ILE A CA 1
ATOM 6553 C C . ILE F 1 60 ? 105.509 349.784 23.621 1.00 26.82 40 ILE A C 1
ATOM 6554 O O . ILE F 1 60 ? 104.739 349.081 22.986 1.00 27.30 40 ILE A O 1
ATOM 6559 N N . GLY F 1 61 ? 105.249 351.027 23.921 1.00 26.47 41 GLY A N 1
ATOM 6560 C CA . GLY F 1 61 ? 104.022 351.627 23.495 1.00 28.47 41 GLY A CA 1
ATOM 6561 C C . GLY F 1 61 ? 102.782 351.105 24.181 1.00 31.22 41 GLY A C 1
ATOM 6562 O O . GLY F 1 61 ? 101.750 351.029 23.606 1.00 33.89 41 GLY A O 1
ATOM 6563 N N . ARG F 1 62 ? 102.925 350.664 25.400 1.00 28.27 42 ARG A N 1
ATOM 6564 C CA . ARG F 1 62 ? 101.783 350.265 26.197 1.00 25.20 42 ARG A CA 1
ATOM 6565 C C . ARG F 1 62 ? 101.757 351.101 27.451 1.00 23.89 42 ARG A C 1
ATOM 6566 O O . ARG F 1 62 ? 102.705 351.722 27.843 1.00 22.84 42 ARG A O 1
ATOM 6574 N N . ASN F 1 63 ? 100.630 351.096 28.092 1.00 24.07 43 ASN A N 1
ATOM 6575 C CA . ASN F 1 63 ? 100.479 351.828 29.311 1.00 26.77 43 ASN A CA 1
ATOM 6576 C C . ASN F 1 63 ? 101.212 351.147 30.482 1.00 22.37 43 ASN A C 1
ATOM 6577 O O . ASN F 1 63 ? 101.476 349.987 30.441 1.00 17.97 43 ASN A O 1
ATOM 6582 N N . GLU F 1 64 ? 101.654 351.949 31.425 1.00 21.40 44 GLU A N 1
ATOM 6583 C CA . GLU F 1 64 ? 102.368 351.499 32.607 1.00 22.21 44 GLU A CA 1
ATOM 6584 C C . GLU F 1 64 ? 101.769 350.281 33.343 1.00 19.68 44 GLU A C 1
ATOM 6585 O O . GLU F 1 64 ? 102.440 349.339 33.574 1.00 22.23 44 GLU A O 1
ATOM 6591 N N . VAL F 1 65 ? 100.498 350.357 33.659 1.00 17.19 45 VAL A N 1
ATOM 6592 C CA . VAL F 1 65 ? 99.764 349.308 34.315 1.00 19.62 45 VAL A CA 1
ATOM 6593 C C . VAL F 1 65 ? 99.717 348.037 33.477 1.00 19.38 45 VAL A C 1
ATOM 6594 O O . VAL F 1 65 ? 99.945 346.989 33.971 1.00 17.41 45 VAL A O 1
ATOM 6598 N N . ALA F 1 66 ? 99.436 348.183 32.198 1.00 20.80 46 ALA A N 1
ATOM 6599 C CA . ALA F 1 66 ? 99.438 347.052 31.262 1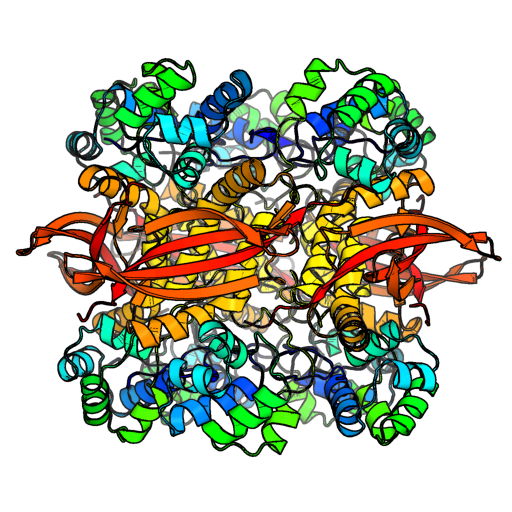.00 19.62 46 ALA A CA 1
ATOM 6600 C C . ALA F 1 66 ? 100.772 346.351 31.199 1.00 20.31 46 ALA A C 1
ATOM 6601 O O . ALA F 1 66 ? 100.850 345.112 31.201 1.00 22.05 46 ALA A O 1
ATOM 6603 N N . THR F 1 67 ? 101.834 347.153 31.242 1.00 19.28 47 THR A N 1
ATOM 6604 C CA . THR F 1 67 ? 103.176 346.667 31.130 1.00 19.43 47 THR A CA 1
ATOM 6605 C C . THR F 1 67 ? 103.561 345.923 32.387 1.00 19.13 47 THR A C 1
ATOM 6606 O O . THR F 1 67 ? 104.138 344.825 32.354 1.00 17.94 47 THR A O 1
ATOM 6610 N N . ALA F 1 68 ? 103.173 346.487 33.514 1.00 18.79 48 ALA A N 1
ATOM 6611 C CA . ALA F 1 68 ? 103.433 345.806 34.767 1.00 17.32 48 ALA A CA 1
ATOM 6612 C C . ALA F 1 68 ? 102.636 344.483 34.832 1.00 16.81 48 ALA A C 1
ATOM 6613 O O . ALA F 1 68 ? 103.198 343.450 35.131 1.00 19.63 48 ALA A O 1
ATOM 6615 N N . ALA F 1 69 ? 101.375 344.493 34.432 1.00 17.96 49 ALA A N 1
ATOM 6616 C CA . ALA F 1 69 ? 100.557 343.291 34.363 1.00 17.63 49 ALA A CA 1
ATOM 6617 C C . ALA F 1 69 ? 101.198 342.203 33.539 1.00 20.03 49 ALA A C 1
ATOM 6618 O O . ALA F 1 69 ? 101.304 341.024 33.955 1.00 18.25 49 ALA A O 1
ATOM 6620 N N . LEU F 1 70 ? 101.673 342.620 32.381 1.00 22.06 50 LEU A N 1
ATOM 6621 C CA . LEU F 1 70 ? 102.458 341.726 31.520 1.00 22.24 50 LEU A CA 1
ATOM 6622 C C . LEU F 1 70 ? 103.607 341.065 32.243 1.00 19.71 50 LEU A C 1
ATOM 6623 O O . LEU F 1 70 ? 103.787 339.851 32.163 1.00 16.56 50 LEU A O 1
ATOM 6628 N N . PHE F 1 71 ? 104.387 341.853 32.961 1.00 20.06 51 PHE A N 1
ATOM 6629 C CA . PHE F 1 71 ? 105.478 341.239 33.729 1.00 20.53 51 PHE A CA 1
ATOM 6630 C C . PHE F 1 71 ? 105.032 340.177 34.769 1.00 19.24 51 PHE A C 1
ATOM 6631 O O . PHE F 1 71 ? 105.779 339.273 35.062 1.00 17.75 51 PHE A O 1
ATOM 6639 N N . TYR F 1 72 ? 103.825 340.336 35.326 1.00 20.13 52 TYR A N 1
ATOM 6640 C CA . TYR F 1 72 ? 103.260 339.415 36.297 1.00 19.51 52 TYR A CA 1
ATOM 6641 C C . TYR F 1 72 ? 102.419 338.284 35.676 1.00 18.29 52 TYR A C 1
ATOM 6642 O O . TYR F 1 72 ? 101.715 337.569 36.399 1.00 18.43 52 TYR A O 1
ATOM 6651 N N . GLY F 1 73 ? 102.475 338.132 34.361 1.00 17.31 53 GLY A N 1
ATOM 6652 C CA . GLY F 1 73 ? 101.852 337.011 33.689 1.00 17.77 53 GLY A CA 1
ATOM 6653 C C . GLY F 1 73 ? 100.427 337.266 33.346 1.00 19.45 53 GLY A C 1
ATOM 6654 O O . GLY F 1 73 ? 99.726 336.332 32.936 1.00 22.12 53 GLY A O 1
ATOM 6655 N N . GLN F 1 74 ? 99.987 338.518 33.476 1.00 16.82 54 GLN A N 1
ATOM 6656 C CA . GLN F 1 74 ? 98.596 338.852 33.372 1.00 17.31 54 GLN A CA 1
ATOM 6657 C C . GLN F 1 74 ? 98.219 339.512 32.080 1.00 18.00 54 GLN A C 1
ATOM 6658 O O . GLN F 1 74 ? 97.157 340.152 32.012 1.00 19.54 54 GLN A O 1
ATOM 6664 N N . ALA F 1 75 ? 99.108 339.463 31.102 1.00 18.83 55 ALA A N 1
ATOM 6665 C CA . ALA F 1 75 ? 98.842 340.035 29.762 1.00 21.71 55 ALA A CA 1
ATOM 6666 C C . ALA F 1 75 ? 99.595 339.317 28.664 1.00 20.66 55 ALA A C 1
ATOM 6667 O O . ALA F 1 75 ? 100.496 338.544 28.943 1.00 20.26 55 ALA A O 1
ATOM 6669 N N . LYS F 1 76 ? 99.201 339.543 27.410 1.00 22.42 56 LYS A N 1
ATOM 6670 C CA . LYS F 1 76 ? 99.905 338.879 26.303 1.00 22.27 56 LYS A CA 1
ATOM 6671 C C . LYS F 1 76 ? 100.790 339.879 25.584 1.00 20.58 56 LYS A C 1
ATOM 6672 O O . LYS F 1 76 ? 100.376 340.981 25.250 1.00 20.94 56 LYS A O 1
ATOM 6678 N N . ALA F 1 77 ? 102.014 339.474 25.367 1.00 20.07 57 ALA A N 1
ATOM 6679 C CA . ALA F 1 77 ? 102.944 340.257 24.553 1.00 21.66 57 ALA A CA 1
ATOM 6680 C C . ALA F 1 77 ? 102.676 340.026 23.077 1.00 20.49 57 ALA A C 1
ATOM 6681 O O . ALA F 1 77 ? 102.824 338.947 22.630 1.00 22.01 57 ALA A O 1
ATOM 6683 N N . SER F 1 78 ? 102.359 341.064 22.328 1.00 22.58 58 SER A N 1
ATOM 6684 C CA . SER F 1 78 ? 102.356 340.986 20.843 1.00 25.55 58 SER A CA 1
ATOM 6685 C C . SER F 1 78 ? 103.776 340.778 20.303 1.00 25.67 58 SER A C 1
ATOM 6686 O O . SER F 1 78 ? 104.738 340.946 21.041 1.00 23.72 58 SER A O 1
ATOM 6689 N N . PRO F 1 79 ? 103.910 340.360 19.020 1.00 31.67 59 PRO A N 1
ATOM 6690 C CA . PRO F 1 79 ? 105.258 340.186 18.415 1.00 29.87 59 PRO A CA 1
ATOM 6691 C C . PRO F 1 79 ? 106.097 341.464 18.479 1.00 26.90 59 PRO A C 1
ATOM 6692 O O . PRO F 1 79 ? 107.284 341.394 18.817 1.00 28.67 59 PRO A O 1
ATOM 6696 N N . GLU F 1 80 ? 105.479 342.622 18.270 1.00 25.28 60 GLU A N 1
ATOM 6697 C CA . GLU F 1 80 ? 106.179 343.893 18.482 1.00 28.84 60 GLU A CA 1
ATOM 6698 C C . GLU F 1 80 ? 106.657 344.134 19.940 1.00 28.75 60 GLU A C 1
ATOM 6699 O O . GLU F 1 80 ? 107.777 344.542 20.141 1.00 28.67 60 GLU A O 1
ATOM 6705 N N . ASP F 1 81 ? 105.808 343.839 20.925 1.00 26.17 61 ASP A N 1
ATOM 6706 C CA . ASP F 1 81 ? 106.173 343.886 22.335 1.00 24.22 61 ASP A CA 1
ATOM 6707 C C . ASP F 1 81 ? 107.389 343.027 22.645 1.00 22.35 61 ASP A C 1
ATOM 6708 O O . ASP F 1 81 ? 108.294 343.460 23.339 1.00 21.74 61 ASP A O 1
ATOM 6713 N N . ILE F 1 82 ? 107.370 341.788 22.195 1.00 23.61 62 ILE A N 1
ATOM 6714 C CA . ILE F 1 82 ? 108.534 340.879 22.321 1.00 29.20 62 ILE A CA 1
ATOM 6715 C C . ILE F 1 82 ? 109.837 341.464 21.768 1.00 29.52 62 ILE A C 1
ATOM 6716 O O . ILE F 1 82 ? 110.845 341.439 22.467 1.00 29.57 62 ILE A O 1
ATOM 6721 N N . LYS F 1 83 ? 109.790 342.033 20.570 1.00 32.42 63 LYS A N 1
ATOM 6722 C CA . LYS F 1 83 ? 110.951 342.769 20.005 1.00 37.41 63 LYS A CA 1
ATOM 6723 C C . LYS F 1 83 ? 111.349 343.932 20.836 1.00 33.38 63 LYS A C 1
ATOM 6724 O O . LYS F 1 83 ? 112.529 344.102 21.053 1.00 31.68 63 LYS A O 1
ATOM 6730 N N . ASN F 1 84 ? 110.384 344.775 21.228 1.00 28.84 64 ASN A N 1
ATOM 6731 C CA . ASN F 1 84 ? 110.730 345.949 21.992 1.00 29.28 64 ASN A CA 1
ATOM 6732 C C . ASN F 1 84 ? 111.205 345.600 23.405 1.00 30.00 64 ASN A C 1
ATOM 6733 O O . ASN F 1 84 ? 112.148 346.212 23.916 1.00 28.74 64 ASN A O 1
ATOM 6738 N N . LEU F 1 85 ? 110.633 344.560 23.980 1.00 27.89 65 LEU A N 1
ATOM 6739 C CA . LEU F 1 85 ? 111.045 344.092 25.278 1.00 28.66 65 LEU A CA 1
ATOM 6740 C C . LEU F 1 85 ? 112.478 343.591 25.226 1.00 28.53 65 LEU A C 1
ATOM 6741 O O . LEU F 1 85 ? 113.240 343.867 26.080 1.00 27.22 65 LEU A O 1
ATOM 6746 N N . SER F 1 86 ? 112.812 342.868 24.177 1.00 31.03 66 SER A N 1
ATOM 6747 C CA . SER F 1 86 ? 114.121 342.312 23.976 1.00 34.69 66 SER A CA 1
ATOM 6748 C C . SER F 1 86 ? 115.159 343.415 23.898 1.00 32.87 66 SER A C 1
ATOM 6749 O O . SER F 1 86 ? 116.158 343.359 24.504 1.00 29.84 66 SER A O 1
ATOM 6752 N N . SER F 1 87 ? 114.830 344.444 23.165 1.00 33.16 67 SER A N 1
ATOM 6753 C CA . SER F 1 87 ? 115.710 345.544 22.982 1.00 35.01 67 SER A CA 1
ATOM 6754 C C . SER F 1 87 ? 115.947 346.355 24.232 1.00 31.34 67 SER A C 1
ATOM 6755 O O . SER F 1 87 ? 117.050 346.622 24.557 1.00 32.68 67 SER A O 1
ATOM 6758 N N . VAL F 1 88 ? 114.891 346.755 24.899 1.00 28.74 68 VAL A N 1
ATOM 6759 C CA . VAL F 1 88 ? 115.007 347.551 26.069 1.00 27.63 68 VAL A CA 1
ATOM 6760 C C . VAL F 1 88 ? 115.549 346.803 27.270 1.00 26.91 68 VAL A C 1
ATOM 6761 O O . VAL F 1 88 ? 116.142 347.395 28.086 1.00 28.27 68 VAL A O 1
ATOM 6765 N N . LEU F 1 89 ? 115.383 345.506 27.330 1.00 22.18 69 LEU A N 1
ATOM 6766 C CA . LEU F 1 89 ? 115.858 344.745 28.449 1.00 24.28 69 LEU A CA 1
ATOM 6767 C C . LEU F 1 89 ? 117.101 343.973 28.157 1.00 24.85 69 LEU A C 1
ATOM 6768 O O . LEU F 1 89 ? 117.680 343.435 29.037 1.00 26.58 69 LEU A O 1
ATOM 6773 N N . GLY F 1 90 ? 117.514 343.928 26.911 1.00 25.02 70 GLY A N 1
ATOM 6774 C CA . GLY F 1 90 ? 118.715 343.137 26.554 1.00 25.34 70 GLY A CA 1
ATOM 6775 C C . GLY F 1 90 ? 118.597 341.633 26.730 1.00 28.70 70 GLY A C 1
ATOM 6776 O O . GLY F 1 90 ? 119.533 340.971 27.146 1.00 31.21 70 GLY A O 1
ATOM 6777 N N . ILE F 1 91 ? 117.439 341.086 26.397 1.00 30.39 71 ILE A N 1
ATOM 6778 C CA . ILE F 1 91 ? 117.242 339.629 26.422 1.00 33.27 71 ILE A CA 1
ATOM 6779 C C . ILE F 1 91 ? 117.127 339.232 24.950 1.00 32.30 71 ILE A C 1
ATOM 6780 O O . ILE F 1 91 ? 116.390 339.862 24.202 1.00 29.88 71 ILE A O 1
ATOM 6785 N N . PRO F 1 92 ? 117.833 338.177 24.526 1.00 34.07 72 PRO A N 1
ATOM 6786 C CA . PRO F 1 92 ? 117.666 337.773 23.113 1.00 34.29 72 PRO A CA 1
ATOM 6787 C C . PRO F 1 92 ? 116.182 337.474 22.736 1.00 34.61 72 PRO A C 1
ATOM 6788 O O . PRO F 1 92 ? 115.449 336.812 23.470 1.00 31.37 72 PRO A O 1
ATOM 6792 N N . VAL F 1 93 ? 115.745 338.029 21.627 1.00 33.54 73 VAL A N 1
ATOM 6793 C CA . VAL F 1 93 ? 114.405 337.829 21.137 1.00 35.80 73 VAL A CA 1
ATOM 6794 C C . VAL F 1 93 ? 114.003 336.338 21.117 1.00 35.61 73 VAL A C 1
ATOM 6795 O O . VAL F 1 93 ? 112.893 336.010 21.523 1.00 36.46 73 VAL A O 1
ATOM 6799 N N . ALA F 1 94 ? 114.888 335.423 20.744 1.00 34.24 74 ALA A N 1
ATOM 6800 C CA . ALA F 1 94 ? 114.558 333.987 20.846 1.00 34.11 74 ALA A CA 1
ATOM 6801 C C . ALA F 1 94 ? 114.210 333.451 22.278 1.00 35.56 74 ALA A C 1
ATOM 6802 O O . ALA F 1 94 ? 113.376 332.555 22.408 1.00 30.26 74 ALA A O 1
ATOM 6804 N N . VAL F 1 95 ? 114.870 333.953 23.327 1.00 32.48 75 VAL A N 1
ATOM 6805 C CA . VAL F 1 95 ? 114.530 333.569 24.703 1.00 31.74 75 VAL A CA 1
ATOM 6806 C C . VAL F 1 95 ? 113.099 334.010 25.053 1.00 30.37 75 VAL A C 1
ATOM 6807 O O . VAL F 1 95 ? 112.313 333.202 25.568 1.00 30.40 75 VAL A O 1
ATOM 6811 N N . LEU F 1 96 ? 112.770 335.243 24.728 1.00 28.50 76 LEU A N 1
ATOM 6812 C CA . LEU F 1 96 ? 111.475 335.787 24.982 1.00 27.42 76 LEU A CA 1
ATOM 6813 C C . LEU F 1 96 ? 110.404 335.093 24.155 1.00 31.98 76 LEU A C 1
ATOM 6814 O O . LEU F 1 96 ? 109.376 334.811 24.659 1.00 30.19 76 LEU A O 1
ATOM 6819 N N . GLU F 1 97 ? 110.655 334.817 22.885 1.00 29.30 77 GLU A N 1
ATOM 6820 C CA . GLU F 1 97 ? 109.675 334.112 22.070 1.00 32.28 77 GLU A CA 1
ATOM 6821 C C . GLU F 1 97 ? 109.327 332.749 22.631 1.00 31.36 77 GLU A C 1
ATOM 6822 O O . GLU F 1 97 ? 108.203 332.374 22.592 1.00 33.41 77 GLU A O 1
ATOM 6828 N N . SER F 1 98 ? 110.295 332.026 23.144 1.00 28.35 78 SER A N 1
ATOM 6829 C CA . SER F 1 98 ? 110.023 330.749 23.707 1.00 34.26 78 SER A CA 1
ATOM 6830 C C . SER F 1 98 ? 109.382 330.821 25.093 1.00 34.17 78 SER A C 1
ATOM 6831 O O . SER F 1 98 ? 108.553 330.026 25.418 1.00 35.46 78 SER A O 1
ATOM 6834 N N . GLN F 1 99 ? 109.671 331.837 25.862 1.00 29.08 79 GLN A N 1
ATOM 6835 C CA . GLN F 1 99 ? 109.127 331.862 27.222 1.00 29.32 79 GLN A CA 1
ATOM 6836 C C . GLN F 1 99 ? 107.756 332.458 27.265 1.00 25.70 79 GLN A C 1
ATOM 6837 O O . GLN F 1 99 ? 106.958 332.061 28.096 1.00 23.27 79 GLN A O 1
ATOM 6843 N N . MET F 1 100 ? 107.481 333.365 26.336 1.00 25.66 80 MET A N 1
ATOM 6844 C CA . MET F 1 100 ? 106.270 334.190 26.320 1.00 23.99 80 MET A CA 1
ATOM 6845 C C . MET F 1 100 ? 105.295 333.717 25.239 1.00 24.71 80 MET A C 1
ATOM 6846 O O . MET F 1 100 ? 104.301 334.363 25.004 1.00 24.38 80 MET A O 1
ATOM 6851 N N . SER F 1 101 ? 105.515 332.539 24.700 1.00 25.91 81 SER A N 1
ATOM 6852 C CA . SER F 1 101 ? 104.614 331.992 23.711 1.00 30.63 81 SER A CA 1
ATOM 6853 C C . SER F 1 101 ? 103.285 331.601 24.415 1.00 28.50 81 SER A C 1
ATOM 6854 O O . SER F 1 101 ? 103.258 331.378 25.633 1.00 22.38 81 SER A O 1
ATOM 6857 N N . GLY F 1 102 ? 102.262 331.384 23.594 1.00 24.51 82 GLY A N 1
ATOM 6858 C CA . GLY F 1 102 ? 100.966 330.923 24.039 1.00 24.97 82 GLY A CA 1
ATOM 6859 C C . GLY F 1 102 ? 100.151 332.041 24.643 1.00 23.37 82 GLY A C 1
ATOM 6860 O O . GLY F 1 102 ? 100.303 333.208 24.294 1.00 22.09 82 GLY A O 1
ATOM 6861 N N . PHE F 1 103 ? 99.187 331.659 25.411 1.00 24.22 83 PHE A N 1
ATOM 6862 C CA . PHE F 1 103 ? 98.259 332.601 25.952 1.00 23.53 83 PHE A CA 1
ATOM 6863 C C . PHE F 1 103 ? 98.365 332.706 27.448 1.00 23.24 83 PHE A C 1
ATOM 6864 O O . PHE F 1 103 ? 98.627 331.773 28.116 1.00 22.69 83 PHE A O 1
ATOM 6872 N N . PRO F 1 104 ? 98.171 333.887 27.952 1.00 22.41 84 PRO A N 1
ATOM 6873 C CA . PRO F 1 104 ? 98.209 334.090 29.390 1.00 21.72 84 PRO A CA 1
ATOM 6874 C C . PRO F 1 104 ? 97.151 333.236 30.116 1.00 20.30 84 PRO A C 1
ATOM 6875 O O . PRO F 1 104 ? 96.101 332.975 29.605 1.00 15.78 84 PRO A O 1
ATOM 6879 N N . ASP F 1 105 ? 97.536 332.792 31.300 1.00 20.09 85 ASP A N 1
ATOM 6880 C CA . ASP F 1 105 ? 96.745 332.013 32.220 1.00 19.62 85 ASP A CA 1
ATOM 6881 C C . ASP F 1 105 ? 96.575 332.865 33.472 1.00 17.97 85 ASP A C 1
ATOM 6882 O O . ASP F 1 105 ? 97.093 332.575 34.529 1.00 19.37 85 ASP A O 1
ATOM 6887 N N . ARG F 1 106 ? 95.844 333.940 33.267 1.00 16.51 86 ARG A N 1
ATOM 6888 C CA . ARG F 1 106 ? 95.537 334.975 34.222 1.00 16.84 86 ARG A CA 1
ATOM 6889 C C . ARG F 1 106 ? 94.912 334.551 35.532 1.00 17.20 86 ARG A C 1
ATOM 6890 O O . ARG F 1 106 ? 94.143 333.658 35.597 1.00 17.89 86 ARG A O 1
ATOM 6898 N N . GLY F 1 107 ? 95.264 335.257 36.575 1.00 17.23 87 GLY A N 1
ATOM 6899 C CA . GLY F 1 107 ? 94.643 335.061 37.848 1.00 17.38 87 GLY A CA 1
ATOM 6900 C C . GLY F 1 107 ? 95.331 334.426 38.995 1.00 18.82 87 GLY A C 1
ATOM 6901 O O . GLY F 1 107 ? 94.804 334.397 40.047 1.00 19.31 87 GLY A O 1
ATOM 6902 N N . ARG F 1 108 ? 96.542 333.957 38.810 1.00 17.92 88 ARG A N 1
ATOM 6903 C CA . ARG F 1 108 ? 97.297 333.321 39.846 1.00 19.03 88 ARG A CA 1
ATOM 6904 C C . ARG F 1 108 ? 98.233 334.221 40.652 1.00 20.81 88 ARG A C 1
ATOM 6905 O O . ARG F 1 108 ? 98.731 333.798 41.629 1.00 21.20 88 ARG A O 1
ATOM 6913 N N . SER F 1 109 ? 98.440 335.447 40.232 1.00 18.54 89 SER A N 1
ATOM 6914 C CA . SER F 1 109 ? 99.330 336.356 40.899 1.00 19.00 89 SER A CA 1
ATOM 6915 C C . SER F 1 109 ? 98.871 336.832 42.288 1.00 19.37 89 SER A C 1
ATOM 6916 O O . SER F 1 109 ? 99.647 337.103 43.099 1.00 21.67 89 SER A O 1
ATOM 6919 N N . VAL F 1 110 ? 97.589 336.866 42.519 1.00 20.39 90 VAL A N 1
ATOM 6920 C CA . VAL F 1 110 ? 97.041 337.327 43.763 1.00 21.97 90 VAL A CA 1
ATOM 6921 C C . VAL F 1 110 ? 96.229 336.239 44.458 1.00 24.82 90 VAL A C 1
ATOM 6922 O O . VAL F 1 110 ? 95.265 335.774 43.939 1.00 25.03 90 VAL A O 1
ATOM 6926 N N . GLU F 1 111 ? 96.669 335.822 45.626 1.00 25.92 91 GLU A N 1
ATOM 6927 C CA . GLU F 1 111 ? 95.952 334.830 46.408 1.00 32.21 91 GLU A CA 1
ATOM 6928 C C . GLU F 1 111 ? 94.793 335.586 47.068 1.00 30.68 91 GLU A C 1
ATOM 6929 O O . GLU F 1 111 ? 94.973 336.618 47.601 1.00 29.91 91 GLU A O 1
ATOM 6935 N N . MET F 1 112 ? 93.588 335.086 46.917 1.00 27.44 92 MET A N 1
ATOM 6936 C CA . MET F 1 112 ? 92.433 335.733 47.472 1.00 27.85 92 MET A CA 1
ATOM 6937 C C . MET F 1 112 ? 92.064 335.124 48.787 1.00 27.15 92 MET A C 1
ATOM 6938 O O . MET F 1 112 ? 92.272 333.967 48.985 1.00 30.87 92 MET A O 1
ATOM 6943 N N . PRO F 1 113 ? 91.581 335.907 49.721 1.00 24.72 93 PRO A N 1
ATOM 6944 C CA . PRO F 1 113 ? 91.673 337.396 49.739 1.00 22.12 93 PRO A CA 1
ATOM 6945 C C . PRO F 1 113 ? 93.116 337.928 49.793 1.00 19.94 93 PRO A C 1
ATOM 6946 O O . PRO F 1 113 ? 93.997 337.320 50.395 1.00 19.06 93 PRO A O 1
ATOM 6950 N N . PRO F 1 114 ? 93.365 339.109 49.226 1.00 19.59 94 PRO A N 1
ATOM 6951 C CA . PRO F 1 114 ? 94.748 339.628 49.223 1.00 18.03 94 PRO A CA 1
ATOM 6952 C C . PRO F 1 114 ? 95.299 339.880 50.600 1.00 17.07 94 PRO A C 1
ATOM 6953 O O . PRO F 1 114 ? 94.589 340.410 51.435 1.00 15.67 94 PRO A O 1
ATOM 6957 N N . LYS F 1 115 ? 96.557 339.547 50.787 1.00 17.06 95 LYS A N 1
ATOM 6958 C CA . LYS F 1 115 ? 97.244 339.771 52.045 1.00 21.63 95 LYS A CA 1
ATOM 6959 C C . LYS F 1 115 ? 98.088 341.069 52.001 1.00 20.44 95 LYS A C 1
ATOM 6960 O O . LYS F 1 115 ? 98.198 341.751 53.004 1.00 21.61 95 LYS A O 1
ATOM 6966 N N . GLU F 1 116 ? 98.553 341.451 50.817 1.00 18.45 96 GLU A N 1
ATOM 6967 C CA . GLU F 1 116 ? 99.374 342.657 50.636 1.00 17.23 96 GLU A CA 1
ATOM 6968 C C . GLU F 1 116 ? 98.474 343.909 50.888 1.00 16.85 96 GLU A C 1
ATOM 6969 O O . GLU F 1 116 ? 97.411 344.071 50.288 1.00 14.56 96 GLU A O 1
ATOM 6975 N N . PRO F 1 117 ? 98.858 344.739 51.838 1.00 16.70 97 PRO A N 1
ATOM 6976 C CA . PRO F 1 117 ? 97.899 345.779 52.245 1.00 16.31 97 PRO A CA 1
ATOM 6977 C C . PRO F 1 117 ? 97.369 346.679 51.120 1.00 15.98 97 PRO A C 1
ATOM 6978 O O . PRO F 1 117 ? 96.170 347.031 51.129 1.00 14.45 97 PRO A O 1
ATOM 6982 N N . LEU F 1 118 ? 98.248 347.086 50.207 1.00 16.31 98 LEU A N 1
ATOM 6983 C CA . LEU F 1 118 ? 97.847 348.007 49.144 1.00 16.15 98 LEU A CA 1
ATOM 6984 C C . LEU F 1 118 ? 96.783 347.365 48.324 1.00 14.21 98 LEU A C 1
ATOM 6985 O O . LEU F 1 118 ? 95.744 347.981 48.050 1.00 12.48 98 LEU A O 1
ATOM 6990 N N . ILE F 1 119 ? 97.014 346.107 47.992 1.00 12.41 99 ILE A N 1
ATOM 6991 C CA . ILE F 1 119 ? 96.061 345.341 47.153 1.00 13.01 99 ILE A CA 1
ATOM 6992 C C . ILE F 1 119 ? 94.790 345.055 47.958 1.00 12.52 99 ILE A C 1
ATOM 6993 O O . ILE F 1 119 ? 93.675 345.105 47.388 1.00 12.29 99 ILE A O 1
ATOM 6998 N N . TYR F 1 120 ? 94.931 344.782 49.272 1.00 11.99 100 TYR A N 1
ATOM 6999 C CA . TYR F 1 120 ? 93.773 344.572 50.136 1.00 11.76 100 TYR A CA 1
ATOM 7000 C C . TYR F 1 120 ? 92.822 345.751 50.094 1.00 11.65 100 TYR A C 1
ATOM 7001 O O . TYR F 1 120 ? 91.613 345.525 50.112 1.00 11.68 100 TYR A O 1
ATOM 7010 N N . ARG F 1 121 ? 93.341 346.981 50.044 1.00 11.32 101 ARG A N 1
ATOM 7011 C CA . ARG F 1 121 ? 92.494 348.145 50.019 1.00 12.02 101 ARG A CA 1
ATOM 7012 C C . ARG F 1 121 ? 91.647 348.160 48.767 1.00 13.22 101 ARG A C 1
ATOM 7013 O O . ARG F 1 121 ? 90.496 348.554 48.836 1.00 13.49 101 ARG A O 1
ATOM 7021 N N . LEU F 1 122 ? 92.161 347.658 47.648 1.00 14.09 102 LEU A N 1
ATOM 7022 C CA . LEU F 1 122 ? 91.341 347.601 46.416 1.00 15.92 102 LEU A CA 1
ATOM 7023 C C . LEU F 1 122 ? 90.172 346.640 46.564 1.00 15.29 102 LEU A C 1
ATOM 7024 O O . LEU F 1 122 ? 89.026 346.895 46.148 1.00 15.14 102 LEU A O 1
ATOM 7029 N N . TYR F 1 123 ? 90.473 345.528 47.214 1.00 15.47 103 TYR A N 1
ATOM 7030 C CA . TYR F 1 123 ? 89.484 344.516 47.571 1.00 15.01 103 TYR A CA 1
ATOM 7031 C C . TYR F 1 123 ? 88.431 345.036 48.567 1.00 15.19 103 TYR A C 1
ATOM 7032 O O . TYR F 1 123 ? 87.244 344.726 48.436 1.00 14.44 103 TYR A O 1
ATOM 7041 N N . GLU F 1 124 ? 88.859 345.825 49.556 1.00 14.83 104 GLU A N 1
ATOM 7042 C CA . GLU F 1 124 ? 87.936 346.429 50.516 1.00 14.23 104 GLU A CA 1
ATOM 7043 C C . GLU F 1 124 ? 86.999 347.397 49.787 1.00 14.92 104 GLU A C 1
ATOM 7044 O O . GLU F 1 124 ? 85.833 347.523 50.117 1.00 14.70 104 GLU A O 1
ATOM 7050 N N . ILE F 1 125 ? 87.507 348.087 48.782 1.00 15.06 105 ILE A N 1
ATOM 7051 C CA . ILE F 1 125 ? 86.629 348.951 47.971 1.00 16.26 105 ILE A CA 1
ATOM 7052 C C . ILE F 1 125 ? 85.577 348.162 47.237 1.00 15.32 105 ILE A C 1
ATOM 7053 O O . ILE F 1 125 ? 84.456 348.564 47.200 1.00 14.74 105 ILE A O 1
ATOM 7058 N N . VAL F 1 126 ? 85.929 347.023 46.663 1.00 15.44 106 VAL A N 1
ATOM 7059 C CA . VAL F 1 126 ? 84.933 346.210 45.946 1.00 15.62 106 VAL A CA 1
ATOM 7060 C C . VAL F 1 126 ? 83.874 345.759 46.925 1.00 17.50 106 VAL A C 1
ATOM 7061 O O . VAL F 1 126 ? 82.679 345.799 46.646 1.00 18.29 106 VAL A O 1
ATOM 7065 N N . GLN F 1 127 ? 84.327 345.349 48.100 1.00 18.05 107 GLN A N 1
ATOM 7066 C CA . GLN F 1 127 ? 83.476 344.906 49.163 1.00 20.42 107 GLN A CA 1
ATOM 7067 C C . GLN F 1 127 ? 82.551 346.007 49.642 1.00 19.57 107 GLN A C 1
ATOM 7068 O O . GLN F 1 127 ? 81.362 345.821 49.738 1.00 20.61 107 GLN A O 1
ATOM 7074 N N . ASN F 1 128 ? 83.096 347.155 49.962 1.00 19.45 108 ASN A N 1
ATOM 7075 C CA . ASN F 1 128 ? 82.273 348.184 50.520 1.00 18.89 108 ASN A CA 1
ATOM 7076 C C . ASN F 1 128 ? 81.447 348.991 49.485 1.00 20.31 108 ASN A C 1
ATOM 7077 O O . ASN F 1 128 ? 80.475 349.744 49.846 1.00 23.17 108 ASN A O 1
ATOM 7082 N N . TYR F 1 129 ? 81.849 348.937 48.222 1.00 18.88 109 TYR A N 1
ATOM 7083 C CA . TYR F 1 129 ? 81.171 349.706 47.188 1.00 16.95 109 TYR A CA 1
ATOM 7084 C C . TYR F 1 129 ? 80.522 348.868 46.147 1.00 16.79 109 TYR A C 1
ATOM 7085 O O . TYR F 1 129 ? 79.878 349.407 45.236 1.00 15.68 109 TYR A O 1
ATOM 7094 N N . GLY F 1 130 ? 80.696 347.554 46.229 1.00 14.50 110 GLY A N 1
ATOM 7095 C CA . GLY F 1 130 ? 80.234 346.723 45.163 1.00 15.74 110 GLY A CA 1
ATOM 7096 C C . GLY F 1 130 ? 78.772 346.909 44.752 1.00 15.36 110 GLY A C 1
ATOM 7097 O O . GLY F 1 130 ? 78.489 347.139 43.581 1.00 14.58 110 GLY A O 1
ATOM 7098 N N . TYR F 1 131 ? 77.885 346.802 45.718 1.00 14.56 111 TYR A N 1
ATOM 7099 C CA . TYR F 1 131 ? 76.441 346.978 45.473 1.00 15.83 111 TYR A CA 1
ATOM 7100 C C . TYR F 1 131 ? 76.119 348.442 45.115 1.00 15.56 111 TYR A C 1
ATOM 7101 O O . TYR F 1 131 ? 75.242 348.651 44.303 1.00 15.00 111 TYR A O 1
ATOM 7110 N N . ALA F 1 132 ? 76.882 349.412 45.662 1.00 15.39 112 ALA A N 1
ATOM 7111 C CA . ALA F 1 132 ? 76.750 350.817 45.300 1.00 16.12 112 ALA A CA 1
ATOM 7112 C C . ALA F 1 132 ? 77.089 351.014 43.819 1.00 16.41 112 ALA A C 1
ATOM 7113 O O . ALA F 1 132 ? 76.303 351.646 43.088 1.00 14.59 112 ALA A O 1
ATOM 7115 N N . TYR F 1 133 ? 78.227 350.483 43.383 1.00 15.36 113 TYR A N 1
ATOM 7116 C CA . TYR F 1 133 ? 78.581 350.572 41.989 1.00 15.71 113 TYR A CA 1
ATOM 7117 C C . TYR F 1 133 ? 77.466 349.900 41.150 1.00 18.25 113 TYR A C 1
ATOM 7118 O O . TYR F 1 133 ? 77.032 350.454 40.138 1.00 17.81 113 TYR A O 1
ATOM 7127 N N . LYS F 1 134 ? 77.016 348.698 41.552 1.00 15.63 114 LYS A N 1
ATOM 7128 C CA . LYS F 1 134 ? 76.022 348.039 40.758 1.00 14.15 114 LYS A CA 1
ATOM 7129 C C . LYS F 1 134 ? 74.754 348.882 40.644 1.00 14.19 114 LYS A C 1
ATOM 7130 O O . LYS F 1 134 ? 74.144 348.931 39.564 1.00 13.35 114 LYS A O 1
ATOM 7136 N N . ALA F 1 135 ? 74.323 349.483 41.747 1.00 13.94 115 ALA A N 1
ATOM 7137 C CA . ALA F 1 135 ? 73.080 350.221 41.758 1.00 15.63 115 ALA A CA 1
ATOM 7138 C C . ALA F 1 135 ? 73.190 351.408 40.833 1.00 16.18 115 ALA A C 1
ATOM 7139 O O . ALA F 1 135 ? 72.287 351.630 40.017 1.00 18.24 115 ALA A O 1
ATOM 7141 N N . VAL F 1 136 ? 74.314 352.103 40.879 1.00 15.89 116 VAL A N 1
ATOM 7142 C CA . VAL F 1 136 ? 74.495 353.307 40.057 1.00 16.48 116 VAL A CA 1
ATOM 7143 C C . VAL F 1 136 ? 74.714 352.922 38.610 1.00 17.37 116 VAL A C 1
ATOM 7144 O O . VAL F 1 136 ? 74.121 353.502 37.724 1.00 18.57 116 VAL A O 1
ATOM 7148 N N . LEU F 1 137 ? 75.498 351.879 38.350 1.00 18.13 117 LEU A N 1
ATOM 7149 C CA . LEU F 1 137 ? 75.627 351.388 36.987 1.00 16.59 117 LEU A CA 1
ATOM 7150 C C . LEU F 1 137 ? 74.300 350.965 36.396 1.00 17.05 117 LEU A C 1
ATOM 7151 O O . LEU F 1 137 ? 74.034 351.263 35.215 1.00 17.33 117 LEU A O 1
ATOM 7156 N N . ASN F 1 138 ? 73.504 350.224 37.163 1.00 17.01 118 ASN A N 1
ATOM 7157 C CA . ASN F 1 138 ? 72.247 349.734 36.705 1.00 16.89 118 ASN A CA 1
ATOM 7158 C C . ASN F 1 138 ? 71.304 350.921 36.376 1.00 19.04 118 ASN A C 1
ATOM 7159 O O . ASN F 1 138 ? 70.611 350.902 35.346 1.00 19.16 118 ASN A O 1
ATOM 7164 N N . GLU F 1 139 ? 71.251 351.933 37.234 1.00 18.16 119 GLU A N 1
ATOM 7165 C CA . GLU F 1 139 ? 70.373 353.089 36.922 1.00 18.94 119 GLU A CA 1
ATOM 7166 C C . GLU F 1 139 ? 70.834 353.841 35.651 1.00 21.16 119 GLU A C 1
ATOM 7167 O O . GLU F 1 139 ? 69.989 354.391 34.935 1.00 21.43 119 GLU A O 1
ATOM 7173 N N . LYS F 1 140 ? 72.139 353.867 35.391 1.00 21.20 120 LYS A N 1
ATOM 7174 C CA . LYS F 1 140 ? 72.665 354.597 34.227 1.00 24.78 120 LYS A CA 1
ATOM 7175 C C . LYS F 1 140 ? 72.647 353.806 32.939 1.00 24.23 120 LYS A C 1
ATOM 7176 O O . LYS F 1 140 ? 72.410 354.384 31.951 1.00 22.31 120 LYS A O 1
ATOM 7182 N N . PHE F 1 141 ? 72.903 352.493 32.983 1.00 24.32 121 PHE A N 1
ATOM 7183 C CA . PHE F 1 141 ? 73.064 351.651 31.794 1.00 24.10 121 PHE A CA 1
ATOM 7184 C C . PHE F 1 141 ? 72.044 350.556 31.655 1.00 23.02 121 PHE A C 1
ATOM 7185 O O . PHE F 1 141 ? 71.947 349.968 30.598 1.00 24.50 121 PHE A O 1
ATOM 7193 N N . GLY F 1 142 ? 71.364 350.184 32.730 1.00 21.78 122 GLY A N 1
ATOM 7194 C CA . GLY F 1 142 ? 70.444 349.022 32.706 1.00 21.30 122 GLY A CA 1
ATOM 7195 C C . GLY F 1 142 ? 71.101 347.741 33.253 1.00 19.86 122 GLY A C 1
ATOM 7196 O O . GLY F 1 142 ? 72.053 347.795 34.006 1.00 18.09 122 GLY A O 1
ATOM 7197 N N . ASP F 1 143 ? 70.546 346.605 32.903 1.00 18.15 123 ASP A N 1
ATOM 7198 C CA . ASP F 1 143 ? 70.985 345.320 33.376 1.00 18.53 123 ASP A CA 1
ATOM 7199 C C . ASP F 1 143 ? 72.191 344.861 32.543 1.00 17.84 123 ASP A C 1
ATOM 7200 O O . ASP F 1 143 ? 72.086 344.677 31.354 1.00 21.12 123 ASP A O 1
ATOM 7205 N N . GLY F 1 144 ? 73.323 344.636 33.159 1.00 17.31 124 GLY A N 1
ATOM 7206 C CA . GLY F 1 144 ? 74.526 344.249 32.409 1.00 17.91 124 GLY A CA 1
ATOM 7207 C C . GLY F 1 144 ? 75.742 344.304 33.323 1.00 18.46 124 GLY A C 1
ATOM 7208 O O . GLY F 1 144 ? 75.606 344.242 34.564 1.00 17.33 124 GLY A O 1
ATOM 7209 N N . ILE F 1 145 ? 76.919 344.400 32.707 1.00 17.71 125 ILE A N 1
ATOM 7210 C CA . ILE F 1 145 ? 78.159 344.520 33.422 1.00 17.22 125 ILE A CA 1
ATOM 7211 C C . ILE F 1 145 ? 79.058 345.541 32.753 1.00 17.24 125 ILE A C 1
ATOM 7212 O O . ILE F 1 145 ? 78.872 345.885 31.577 1.00 18.09 125 ILE A O 1
ATOM 7217 N N . MET F 1 146 ? 80.026 346.008 33.501 1.00 16.42 126 MET A N 1
ATOM 7218 C CA . MET F 1 146 ? 81.191 346.649 32.963 1.00 17.09 126 MET A CA 1
ATOM 7219 C C . MET F 1 146 ? 82.233 345.577 32.737 1.00 18.59 126 MET A C 1
ATOM 7220 O O . MET F 1 146 ? 82.663 344.925 33.650 1.00 17.12 126 MET A O 1
ATOM 7225 N N . SER F 1 147 ? 82.706 345.489 31.492 1.00 19.25 127 SER A N 1
ATOM 7226 C CA . SER F 1 147 ? 83.680 344.538 31.102 1.00 17.89 127 SER A CA 1
ATOM 7227 C C . SER F 1 147 ? 85.045 344.764 31.746 1.00 17.78 127 SER A C 1
ATOM 7228 O O . SER F 1 147 ? 85.527 345.884 31.887 1.00 16.62 127 SER A O 1
ATOM 7231 N N . ALA F 1 148 ? 85.675 343.648 32.088 1.00 17.47 128 ALA A N 1
ATOM 7232 C CA . ALA F 1 148 ? 87.041 343.587 32.556 1.00 18.27 128 ALA A CA 1
ATOM 7233 C C . ALA F 1 148 ? 87.930 343.005 31.482 1.00 18.76 128 ALA A C 1
ATOM 7234 O O . ALA F 1 148 ? 89.128 342.804 31.713 1.00 19.11 128 ALA A O 1
ATOM 7236 N N . ILE F 1 149 ? 87.366 342.800 30.311 1.00 19.17 129 ILE A N 1
ATOM 7237 C CA . ILE F 1 149 ? 88.057 342.240 29.166 1.00 20.52 129 ILE A CA 1
ATOM 7238 C C . ILE F 1 149 ? 88.300 343.335 28.136 1.00 20.86 129 ILE A C 1
ATOM 7239 O O . ILE F 1 149 ? 89.394 343.626 27.796 1.00 15.90 129 ILE A O 1
ATOM 7244 N N . SER F 1 150 ? 87.221 343.952 27.714 1.00 21.42 130 SER A N 1
ATOM 7245 C CA . SER F 1 150 ? 87.197 345.084 26.828 1.00 22.94 130 SER A CA 1
ATOM 7246 C C . SER F 1 150 ? 87.279 346.198 27.854 1.00 22.00 130 SER A C 1
ATOM 7247 O O . SER F 1 150 ? 86.304 346.702 28.309 1.00 22.43 130 SER A O 1
ATOM 7250 N N . PHE F 1 151 ? 88.503 346.558 28.173 1.00 19.83 131 PHE A N 1
ATOM 7251 C CA . PHE F 1 151 ? 88.800 347.351 29.289 1.00 19.96 131 PHE A CA 1
ATOM 7252 C C . PHE F 1 151 ? 90.187 347.922 29.339 1.00 18.23 131 PHE A C 1
ATOM 7253 O O . PHE F 1 151 ? 91.095 347.362 28.864 1.00 17.76 131 PHE A O 1
ATOM 7261 N N . SER F 1 152 ? 90.310 349.067 29.950 1.00 18.77 132 SER A N 1
ATOM 7262 C CA . SER F 1 152 ? 91.609 349.688 30.201 1.00 19.11 132 SER A CA 1
ATOM 7263 C C . SER F 1 152 ? 91.619 350.322 31.599 1.00 18.25 132 SER A C 1
ATOM 7264 O O . SER F 1 152 ? 90.563 350.578 32.194 1.00 18.10 132 SER A O 1
ATOM 7267 N N . THR F 1 153 ? 92.807 350.576 32.095 1.00 17.51 133 THR A N 1
ATOM 7268 C CA . THR F 1 153 ? 92.962 351.194 33.405 1.00 21.25 133 THR A CA 1
ATOM 7269 C C . THR F 1 153 ? 94.252 352.001 33.461 1.00 21.51 133 THR A C 1
ATOM 7270 O O . THR F 1 153 ? 95.240 351.663 32.762 1.00 22.11 133 THR A O 1
ATOM 7274 N N . SER F 1 154 ? 94.265 353.036 34.295 1.00 21.00 134 SER A N 1
ATOM 7275 C CA . SER F 1 154 ? 95.480 353.821 34.485 1.00 22.43 134 SER A CA 1
ATOM 7276 C C . SER F 1 154 ? 95.612 354.232 35.942 1.00 21.40 134 SER A C 1
ATOM 7277 O O . SER F 1 154 ? 94.626 354.128 36.736 1.00 18.92 134 SER A O 1
ATOM 7280 N N . VAL F 1 155 ? 96.845 354.634 36.285 1.00 18.46 135 VAL A N 1
ATOM 7281 C CA . VAL F 1 155 ? 97.188 355.245 37.530 1.00 20.03 135 VAL A CA 1
ATOM 7282 C C . VAL F 1 155 ? 97.809 356.616 37.304 1.00 22.88 135 VAL A C 1
ATOM 7283 O O . VAL F 1 155 ? 98.763 356.742 36.535 1.00 22.91 135 VAL A O 1
ATOM 7287 N N . ASP F 1 156 ? 97.308 357.596 38.050 1.00 23.04 136 ASP A N 1
ATOM 7288 C CA . ASP F 1 156 ? 97.776 358.971 38.011 1.00 25.03 136 ASP A CA 1
ATOM 7289 C C . ASP F 1 156 ? 98.064 359.480 39.431 1.00 24.14 136 ASP A C 1
ATOM 7290 O O . ASP F 1 156 ? 97.455 359.028 40.383 1.00 23.72 136 ASP A O 1
ATOM 7295 N N . LYS F 1 157 ? 98.953 360.456 39.548 1.00 29.42 137 LYS A N 1
ATOM 7296 C CA . LYS F 1 157 ? 99.288 361.141 40.818 1.00 33.91 137 LYS A CA 1
ATOM 7297 C C . LYS F 1 157 ? 98.721 362.569 40.755 1.00 35.04 137 LYS A C 1
ATOM 7298 O O . LYS F 1 157 ? 98.909 363.249 39.767 1.00 36.84 137 LYS A O 1
ATOM 7304 N N . GLU F 1 158 ? 97.905 362.942 41.740 1.00 34.44 138 GLU A N 1
ATOM 7305 C CA . GLU F 1 158 ? 97.432 364.307 41.937 1.00 35.60 138 GLU A CA 1
ATOM 7306 C C . GLU F 1 158 ? 98.038 364.797 43.232 1.00 37.32 138 GLU A C 1
ATOM 7307 O O . GLU F 1 158 ? 98.062 364.064 44.219 1.00 31.39 138 GLU A O 1
ATOM 7313 N N . THR F 1 159 ? 98.402 366.051 43.260 1.00 37.13 139 THR A N 1
ATOM 7314 C CA . THR F 1 159 ? 98.868 366.666 44.456 1.00 40.87 139 THR A CA 1
ATOM 7315 C C . THR F 1 159 ? 97.915 367.838 44.625 1.00 43.35 139 THR A C 1
ATOM 7316 O O . THR F 1 159 ? 97.848 368.679 43.771 1.00 46.66 139 THR A O 1
ATOM 7320 N N . ASP F 1 160 ? 97.192 367.917 45.716 1.00 43.83 140 ASP A N 1
ATOM 7321 C CA . ASP F 1 160 ? 96.263 369.010 45.912 1.00 51.40 140 ASP A CA 1
ATOM 7322 C C . ASP F 1 160 ? 96.892 370.368 46.310 1.00 62.51 140 ASP A C 1
ATOM 7323 O O . ASP F 1 160 ? 98.091 370.534 46.330 1.00 57.24 140 ASP A O 1
ATOM 7328 N N . LYS F 1 161 ? 96.065 371.341 46.650 1.00 75.36 141 LYS A N 1
ATOM 7329 C CA . LYS F 1 161 ? 96.575 372.636 47.089 1.00 78.90 141 LYS A CA 1
ATOM 7330 C C . LYS F 1 161 ? 97.129 372.610 48.500 1.00 75.15 141 LYS A C 1
ATOM 7331 O O . LYS F 1 161 ? 97.825 373.498 48.865 1.00 81.76 141 LYS A O 1
ATOM 7337 N N . ASP F 1 162 ? 96.817 371.607 49.307 1.00 71.10 142 ASP A N 1
ATOM 7338 C CA . ASP F 1 162 ? 97.406 371.514 50.641 1.00 63.70 142 ASP A CA 1
ATOM 7339 C C . ASP F 1 162 ? 98.698 370.667 50.632 1.00 59.13 142 ASP A C 1
ATOM 7340 O O . ASP F 1 162 ? 99.306 370.419 51.649 1.00 46.40 142 ASP A O 1
ATOM 7345 N N . GLY F 1 163 ? 99.113 370.239 49.451 1.00 60.85 143 GLY A N 1
ATOM 7346 C CA . GLY F 1 163 ? 100.296 369.451 49.264 1.00 58.40 143 GLY A CA 1
ATOM 7347 C C . GLY F 1 163 ? 100.138 367.990 49.535 1.00 51.13 143 GLY A C 1
ATOM 7348 O O . GLY F 1 163 ? 101.111 367.331 49.766 1.00 48.20 143 GLY A O 1
ATOM 7349 N N . ASN F 1 164 ? 98.916 367.494 49.545 1.00 48.52 144 ASN A N 1
ATOM 7350 C CA . ASN F 1 164 ? 98.723 366.089 49.795 1.00 49.32 144 ASN A CA 1
ATOM 7351 C C . ASN F 1 164 ? 98.668 365.269 48.534 1.00 38.24 144 ASN A C 1
ATOM 7352 O O . ASN F 1 164 ? 98.139 365.692 47.572 1.00 32.88 144 ASN A O 1
ATOM 7357 N N . ASN F 1 165 ? 99.279 364.109 48.558 1.00 31.86 145 ASN A N 1
ATOM 7358 C CA . ASN F 1 165 ? 99.264 363.252 47.377 1.00 28.85 145 ASN A CA 1
ATOM 7359 C C . ASN F 1 165 ? 98.141 362.260 47.448 1.00 26.02 145 ASN A C 1
ATOM 7360 O O . ASN F 1 165 ? 97.850 361.709 48.510 1.00 22.04 145 ASN A O 1
ATOM 7365 N N . TRP F 1 166 ? 97.545 362.049 46.273 1.00 25.10 146 TRP A N 1
ATOM 7366 C CA . TRP F 1 166 ? 96.418 361.182 46.041 1.00 24.93 146 TRP A CA 1
ATOM 7367 C C . TRP F 1 166 ? 96.758 360.314 44.862 1.00 23.69 146 TRP A C 1
ATOM 7368 O O . TRP F 1 166 ? 97.288 360.805 43.868 1.00 22.15 146 TRP A O 1
ATOM 7379 N N . ALA F 1 167 ? 96.449 359.030 44.998 1.00 19.75 147 ALA A N 1
ATOM 7380 C CA . ALA F 1 167 ? 96.456 358.108 43.901 1.00 20.98 147 ALA A CA 1
ATOM 7381 C C . ALA F 1 167 ? 95.087 358.067 43.254 1.00 20.58 147 ALA A C 1
ATOM 7382 O O . ALA F 1 167 ? 94.090 357.860 43.973 1.00 20.35 147 ALA A O 1
ATOM 7384 N N . VAL F 1 168 ? 95.064 358.107 41.917 1.00 18.65 148 VAL A N 1
ATOM 7385 C CA . VAL F 1 168 ? 93.837 358.078 41.138 1.00 19.38 148 VAL A CA 1
ATOM 7386 C C . VAL F 1 168 ? 93.926 356.901 40.181 1.00 20.17 148 VAL A C 1
ATOM 7387 O O . VAL F 1 168 ? 94.843 356.838 39.351 1.00 22.94 148 VAL A O 1
ATOM 7391 N N . ILE F 1 169 ? 93.052 355.923 40.399 1.00 19.50 149 ILE A N 1
ATOM 7392 C CA . ILE F 1 169 ? 92.926 354.772 39.551 1.00 19.55 149 ILE A CA 1
ATOM 7393 C C . ILE F 1 169 ? 91.644 354.859 38.747 1.00 19.42 149 ILE A C 1
ATOM 7394 O O . ILE F 1 169 ? 90.571 355.049 39.284 1.00 18.21 149 ILE A O 1
ATOM 7399 N N . THR F 1 170 ? 91.769 354.741 37.432 1.00 19.56 150 THR A N 1
ATOM 7400 C CA . THR F 1 170 ? 90.624 354.829 36.566 1.00 19.32 150 THR A CA 1
ATOM 7401 C C . THR F 1 170 ? 90.400 353.468 35.968 1.00 18.33 150 THR A C 1
ATOM 7402 O O . THR F 1 170 ? 91.335 352.855 35.495 1.00 17.31 150 THR A O 1
ATOM 7406 N N . LEU F 1 171 ? 89.155 353.000 35.999 1.00 18.63 151 LEU A N 1
ATOM 7407 C CA . LEU F 1 171 ? 88.755 351.766 35.359 1.00 19.89 151 LEU A CA 1
ATOM 7408 C C . LEU F 1 171 ? 87.821 352.159 34.249 1.00 19.41 151 LEU A C 1
ATOM 7409 O O . LEU F 1 171 ? 86.906 352.886 34.511 1.00 20.29 151 LEU A O 1
ATOM 7414 N N . ARG F 1 172 ? 88.071 351.703 33.013 1.00 18.29 152 ARG A N 1
ATOM 7415 C CA . ARG F 1 172 ? 87.241 352.048 31.888 1.00 17.92 152 ARG A CA 1
ATOM 7416 C C . ARG F 1 172 ? 86.885 350.789 31.183 1.00 17.86 152 ARG A C 1
ATOM 7417 O O . ARG F 1 172 ? 87.729 350.179 30.472 1.00 19.00 152 ARG A O 1
ATOM 7425 N N . GLY F 1 173 ? 85.654 350.378 31.360 1.00 18.68 153 GLY A N 1
ATOM 7426 C CA . GLY F 1 173 ? 85.153 349.177 30.770 1.00 20.04 153 GLY A CA 1
ATOM 7427 C C . GLY F 1 173 ? 83.898 349.324 29.939 1.00 21.40 153 GLY A C 1
ATOM 7428 O O . GLY F 1 173 ? 83.015 350.034 30.256 1.00 19.34 153 GLY A O 1
ATOM 7429 N N . LYS F 1 174 ? 83.862 348.607 28.848 1.00 22.14 154 LYS A N 1
ATOM 7430 C CA . LYS F 1 174 ? 82.740 348.630 27.972 1.00 24.99 154 LYS A CA 1
ATOM 7431 C C . LYS F 1 174 ? 81.469 348.092 28.604 1.00 21.12 154 LYS A C 1
ATOM 7432 O O . LYS F 1 174 ? 81.485 347.089 29.239 1.00 20.56 154 LYS A O 1
ATOM 7438 N N . TRP F 1 175 ? 80.391 348.807 28.439 1.00 19.66 155 TRP A N 1
ATOM 7439 C CA . TRP F 1 175 ? 79.139 348.358 28.990 1.00 20.01 155 TRP A CA 1
ATOM 7440 C C . TRP F 1 175 ? 78.507 347.261 28.150 1.00 20.75 155 TRP A C 1
ATOM 7441 O O . TRP F 1 175 ? 78.327 347.419 26.983 1.00 21.43 155 TRP A O 1
ATOM 7452 N N . LEU F 1 176 ? 78.236 346.141 28.772 1.00 21.06 156 LEU A N 1
ATOM 7453 C CA . LEU F 1 176 ? 77.605 345.038 28.120 1.00 22.68 156 LEU A CA 1
ATOM 7454 C C . LEU F 1 176 ? 76.292 344.629 28.726 1.00 22.46 156 LEU A C 1
ATOM 7455 O O . LEU F 1 176 ? 76.252 344.124 29.781 1.00 20.41 156 LEU A O 1
ATOM 7460 N N . PRO F 1 177 ? 75.224 344.812 27.997 1.00 21.47 157 PRO A N 1
ATOM 7461 C CA . PRO F 1 177 ? 73.914 344.414 28.480 1.00 20.51 157 PRO A CA 1
ATOM 7462 C C . PRO F 1 177 ? 73.686 342.918 28.328 1.00 20.11 157 PRO A C 1
ATOM 7463 O O . PRO F 1 177 ? 74.304 342.319 27.532 1.00 18.44 157 PRO A O 1
ATOM 7467 N N . TYR F 1 178 ? 72.850 342.362 29.161 1.00 19.00 158 TYR A N 1
ATOM 7468 C CA . TYR F 1 178 ? 72.504 340.981 29.034 1.00 19.89 158 TYR A CA 1
ATOM 7469 C C . TYR F 1 178 ? 71.642 340.833 27.799 1.00 21.75 158 TYR A C 1
ATOM 7470 O O . TYR F 1 178 ? 70.823 341.649 27.538 1.00 22.16 158 TYR A O 1
ATOM 7479 N N . SER F 1 179 ? 71.824 339.761 27.054 1.00 20.24 159 SER A N 1
ATOM 7480 C CA . SER F 1 179 ? 70.997 339.480 25.907 1.00 22.43 159 SER A CA 1
ATOM 7481 C C . SER F 1 179 ? 69.587 339.090 26.312 1.00 23.31 159 SER A C 1
ATOM 7482 O O . SER F 1 179 ? 69.349 338.642 27.382 1.00 25.01 159 SER A O 1
ATOM 7485 N N . ARG F 1 180 ? 68.665 339.219 25.402 1.00 24.84 160 ARG A N 1
ATOM 7486 C CA . ARG F 1 180 ? 67.329 338.713 25.606 1.00 27.35 160 ARG A CA 1
ATOM 7487 C C . ARG F 1 180 ? 67.268 337.509 24.683 1.00 28.35 160 ARG A C 1
ATOM 7488 O O . ARG F 1 180 ? 67.571 337.615 23.543 1.00 31.71 160 ARG A O 1
ATOM 7496 N N . PHE F 1 181 ? 66.924 336.352 25.191 1.00 31.07 161 PHE A N 1
ATOM 7497 C CA . PHE F 1 181 ? 66.841 335.154 24.364 1.00 31.08 161 PHE A CA 1
ATOM 7498 C C . PHE F 1 181 ? 65.672 334.243 24.722 1.00 31.26 161 PHE A C 1
ATOM 7499 O O . PHE F 1 181 ? 65.217 334.260 25.829 1.00 35.72 161 PHE A O 1
ATOM 7507 N N . ALA G 1 22 ? 63.174 355.615 34.236 1.00 83.15 2 ALA D N 1
ATOM 7508 C CA . ALA G 1 22 ? 62.056 354.688 34.567 1.00 80.78 2 ALA D CA 1
ATOM 7509 C C . ALA G 1 22 ? 62.568 353.523 35.440 1.00 74.50 2 ALA D C 1
ATOM 7510 O O . ALA G 1 22 ? 61.932 353.220 36.468 1.00 74.15 2 ALA D O 1
ATOM 7512 N N . ASP G 1 23 ? 63.704 352.895 35.069 1.00 58.11 3 ASP D N 1
ATOM 7513 C CA . ASP G 1 23 ? 64.157 351.644 35.771 1.00 49.21 3 ASP D CA 1
ATOM 7514 C C . ASP G 1 23 ? 65.188 351.799 36.935 1.00 35.60 3 ASP D C 1
ATOM 7515 O O . ASP G 1 23 ? 66.374 352.061 36.725 1.00 33.36 3 ASP D O 1
ATOM 7520 N N . ILE G 1 24 ? 64.708 351.619 38.154 1.00 27.87 4 ILE D N 1
ATOM 7521 C CA . ILE G 1 24 ? 65.431 352.104 39.315 1.00 26.44 4 ILE D CA 1
ATOM 7522 C C . ILE G 1 24 ? 65.960 350.942 40.156 1.00 24.52 4 ILE D C 1
ATOM 7523 O O . ILE G 1 24 ? 65.394 349.842 40.123 1.00 22.27 4 ILE D O 1
ATOM 7528 N N . ALA G 1 25 ? 67.007 351.198 40.940 1.00 23.07 5 ALA D N 1
ATOM 7529 C CA . ALA G 1 25 ? 67.550 350.176 41.874 1.00 21.96 5 ALA D CA 1
ATOM 7530 C C . ALA G 1 25 ? 66.658 349.988 43.110 1.00 22.88 5 ALA D C 1
ATOM 7531 O O . ALA G 1 25 ? 66.176 350.972 43.722 1.00 19.00 5 ALA D O 1
ATOM 7533 N N . THR G 1 26 ? 66.458 348.704 43.450 1.00 21.66 6 THR D N 1
ATOM 7534 C CA . THR G 1 26 ? 65.649 348.256 44.549 1.00 21.56 6 THR D CA 1
ATOM 7535 C C . THR G 1 26 ? 66.365 347.173 45.359 1.00 20.10 6 THR D C 1
ATOM 7536 O O . THR G 1 26 ? 67.404 346.628 44.957 1.00 19.43 6 THR D O 1
ATOM 7540 N N . LEU G 1 27 ? 65.788 346.854 46.507 1.00 18.62 7 LEU D N 1
ATOM 7541 C CA . LEU G 1 27 ? 66.324 345.837 47.388 1.00 20.64 7 LEU D CA 1
ATOM 7542 C C . LEU G 1 27 ? 65.222 344.872 47.775 1.00 19.54 7 LEU D C 1
ATOM 7543 O O . LEU G 1 27 ? 64.166 345.302 48.237 1.00 19.73 7 LEU D O 1
ATOM 7548 N N . ASP G 1 28 ? 65.485 343.582 47.630 1.00 18.95 8 ASP D N 1
ATOM 7549 C CA . ASP G 1 28 ? 64.643 342.537 48.189 1.00 19.15 8 ASP D CA 1
ATOM 7550 C C . ASP G 1 28 ? 65.486 341.836 49.244 1.00 19.09 8 ASP D C 1
ATOM 7551 O O . ASP G 1 28 ? 66.427 341.085 48.924 1.00 18.95 8 ASP D O 1
ATOM 7556 N N . VAL G 1 29 ? 65.170 342.088 50.513 1.00 20.66 9 VAL D N 1
ATOM 7557 C CA . VAL G 1 29 ? 65.926 341.509 51.624 1.00 22.86 9 VAL D CA 1
ATOM 7558 C C . VAL G 1 29 ? 65.770 339.983 51.771 1.00 25.09 9 VAL D C 1
ATOM 7559 O O . VAL G 1 29 ? 66.559 339.398 52.511 1.00 27.19 9 VAL D O 1
ATOM 7563 N N . THR G 1 30 ? 64.791 339.351 51.079 1.00 23.79 10 THR D N 1
ATOM 7564 C CA . THR G 1 30 ? 64.664 337.891 51.039 1.00 23.18 10 THR D CA 1
ATOM 7565 C C . THR G 1 30 ? 65.924 337.298 50.414 1.00 23.81 10 THR D C 1
ATOM 7566 O O . THR G 1 30 ? 66.341 336.183 50.778 1.00 23.91 10 THR D O 1
ATOM 7570 N N . GLN G 1 31 ? 66.535 338.024 49.458 1.00 22.16 11 GLN D N 1
ATOM 7571 C CA . GLN G 1 31 ? 67.748 337.510 48.806 1.00 24.15 11 GLN D CA 1
ATOM 7572 C C . GLN G 1 31 ? 69.006 338.160 49.312 1.00 21.28 11 GLN D C 1
ATOM 7573 O O . GLN G 1 31 ? 70.091 337.732 48.947 1.00 23.58 11 GLN D O 1
ATOM 7579 N N . HIS G 1 32 ? 68.890 339.180 50.134 1.00 20.39 12 HIS D N 1
ATOM 7580 C CA . HIS G 1 32 ? 70.051 339.939 50.497 1.00 19.35 12 HIS D CA 1
ATOM 7581 C C . HIS G 1 32 ? 70.079 340.149 51.992 1.00 20.53 12 HIS D C 1
ATOM 7582 O O . HIS G 1 32 ? 69.640 341.184 52.456 1.00 22.88 12 HIS D O 1
ATOM 7589 N N . PRO G 1 33 ? 70.659 339.192 52.744 1.00 20.83 13 PRO D N 1
ATOM 7590 C CA . PRO G 1 33 ? 70.683 339.250 54.241 1.00 20.37 13 PRO D CA 1
ATOM 7591 C C . PRO G 1 33 ? 71.815 340.099 54.807 1.00 18.27 13 PRO D C 1
ATOM 7592 O O . PRO G 1 33 ? 72.752 340.490 54.080 1.00 17.45 13 PRO D O 1
ATOM 7596 N N . TYR G 1 34 ? 71.689 340.385 56.091 1.00 17.72 14 TYR D N 1
ATOM 7597 C CA . TYR G 1 34 ? 72.720 341.032 56.897 1.00 22.02 14 TYR D CA 1
ATOM 7598 C C . TYR G 1 34 ? 72.980 342.479 56.631 1.00 19.48 14 TYR D C 1
ATOM 7599 O O . TYR G 1 34 ? 73.983 342.997 57.052 1.00 18.04 14 TYR D O 1
ATOM 7608 N N . LEU G 1 35 ? 72.029 343.136 55.973 1.00 19.08 15 LEU D N 1
ATOM 7609 C CA . LEU G 1 35 ? 72.027 344.591 55.865 1.00 20.84 15 LEU D CA 1
ATOM 7610 C C . LEU G 1 35 ? 71.358 345.161 57.081 1.00 18.32 15 LEU D C 1
ATOM 7611 O O . LEU G 1 35 ? 70.459 344.516 57.636 1.00 19.47 15 LEU D O 1
ATOM 7616 N N . PRO G 1 36 ? 71.735 346.381 57.498 1.00 18.61 16 PRO D N 1
ATOM 7617 C CA . PRO G 1 36 ? 71.015 347.048 58.597 1.00 17.76 16 PRO D CA 1
ATOM 7618 C C . PRO G 1 36 ? 69.542 347.073 58.330 1.00 17.72 16 PRO D C 1
ATOM 7619 O O . PRO G 1 36 ? 69.131 347.060 57.166 1.00 16.52 16 PRO D O 1
ATOM 7623 N N . ALA G 1 37 ? 68.720 347.130 59.363 1.00 17.37 17 ALA D N 1
ATOM 7624 C CA . ALA G 1 37 ? 67.280 347.293 59.140 1.00 20.13 17 ALA D CA 1
ATOM 7625 C C . ALA G 1 37 ? 66.955 348.550 58.286 1.00 19.30 17 ALA D C 1
ATOM 7626 O O . ALA G 1 37 ? 66.030 348.526 57.549 1.00 17.60 17 ALA D O 1
ATOM 7628 N N . TYR G 1 38 ? 67.715 349.642 58.430 1.00 17.93 18 TYR D N 1
ATOM 7629 C CA . TYR G 1 38 ? 67.397 350.858 57.680 1.00 19.01 18 TYR D CA 1
ATOM 7630 C C . TYR G 1 38 ? 67.554 350.737 56.149 1.00 21.09 18 TYR D C 1
ATOM 7631 O O . TYR G 1 38 ? 66.911 351.509 55.412 1.00 20.15 18 TYR D O 1
ATOM 7640 N N . SER G 1 39 ? 68.345 349.758 55.673 1.00 19.93 19 SER D N 1
ATOM 7641 C CA . SER G 1 39 ? 68.492 349.522 54.249 1.00 19.29 19 SER D CA 1
ATOM 7642 C C . SER G 1 39 ? 67.121 349.197 53.705 1.00 21.94 19 SER D C 1
ATOM 7643 O O . SER G 1 39 ? 66.726 349.693 52.643 1.00 20.62 19 SER D O 1
ATOM 7646 N N . LYS G 1 40 ? 66.394 348.341 54.415 1.00 22.47 20 LYS D N 1
ATOM 7647 C CA . LYS G 1 40 ? 65.072 347.974 53.958 1.00 26.01 20 LYS D CA 1
ATOM 7648 C C . LYS G 1 40 ? 64.145 349.194 53.926 1.00 25.60 20 LYS D C 1
ATOM 7649 O O . LYS G 1 40 ? 63.488 349.474 52.947 1.00 24.73 20 LYS D O 1
ATOM 7655 N N . THR G 1 41 ? 64.134 349.919 55.011 1.00 24.03 21 THR D N 1
ATOM 7656 C CA . THR G 1 41 ? 63.328 351.112 55.145 1.00 22.63 21 THR D CA 1
ATOM 7657 C C . THR G 1 41 ? 63.630 352.142 54.039 1.00 21.28 21 THR D C 1
ATOM 7658 O O . THR G 1 41 ? 62.692 352.651 53.428 1.00 22.85 21 THR D O 1
ATOM 7662 N N . LEU G 1 42 ? 64.917 352.427 53.768 1.00 19.72 22 LEU D N 1
ATOM 7663 C CA . LEU G 1 42 ? 65.296 353.450 52.818 1.00 17.73 22 LEU D CA 1
ATOM 7664 C C . LEU G 1 42 ? 64.924 352.978 51.419 1.00 19.78 22 LEU D C 1
ATOM 7665 O O . LEU G 1 42 ? 64.324 353.720 50.620 1.00 19.14 22 LEU D O 1
ATOM 7670 N N . PHE G 1 43 ? 65.267 351.731 51.118 1.00 20.20 23 PHE D N 1
ATOM 7671 C CA . PHE G 1 43 ? 64.983 351.157 49.810 1.00 20.55 23 PHE D CA 1
ATOM 7672 C C . PHE G 1 43 ? 63.486 351.000 49.557 1.00 20.99 23 PHE D C 1
ATOM 7673 O O . PHE G 1 43 ? 63.041 351.167 48.435 1.00 23.17 23 PHE D O 1
ATOM 7681 N N . GLU G 1 44 ? 62.679 350.783 50.570 1.00 22.18 24 GLU D N 1
ATOM 7682 C CA . GLU G 1 44 ? 61.248 350.679 50.295 1.00 25.99 24 GLU D CA 1
ATOM 7683 C C . GLU G 1 44 ? 60.649 352.042 49.973 1.00 23.42 24 GLU D C 1
ATOM 7684 O O . GLU G 1 44 ? 59.803 352.146 49.117 1.00 20.70 24 GLU D O 1
ATOM 7690 N N . ALA G 1 45 ? 61.117 353.069 50.649 1.00 21.95 25 ALA D N 1
ATOM 7691 C CA . ALA G 1 45 ? 60.619 354.407 50.335 1.00 22.55 25 ALA D CA 1
ATOM 7692 C C . ALA G 1 45 ? 61.198 354.845 48.965 1.00 21.75 25 ALA D C 1
ATOM 7693 O O . ALA G 1 45 ? 60.496 355.508 48.199 1.00 18.96 25 ALA D O 1
ATOM 7695 N N . LYS G 1 46 ? 62.437 354.434 48.634 1.00 19.86 26 LYS D N 1
ATOM 7696 C CA . LYS G 1 46 ? 62.970 354.753 47.315 1.00 19.20 26 LYS D CA 1
ATOM 7697 C C . LYS G 1 46 ? 62.079 354.178 46.221 1.00 20.49 26 LYS D C 1
ATOM 7698 O O . LYS G 1 46 ? 61.691 354.915 45.286 1.00 19.13 26 LYS D O 1
ATOM 7704 N N . ALA G 1 47 ? 61.682 352.918 46.397 1.00 22.13 27 ALA D N 1
ATOM 7705 C CA . ALA G 1 47 ? 60.811 352.238 45.424 1.00 25.19 27 ALA D CA 1
ATOM 7706 C C . ALA G 1 47 ? 59.404 352.846 45.287 1.00 27.26 27 ALA D C 1
ATOM 7707 O O . ALA G 1 47 ? 58.931 353.020 44.170 1.00 32.44 27 ALA D O 1
ATOM 7709 N N . ALA G 1 48 ? 58.793 353.185 46.387 1.00 29.09 28 ALA D N 1
ATOM 7710 C CA . ALA G 1 48 ? 57.490 353.776 46.403 1.00 33.93 28 ALA D CA 1
ATOM 7711 C C . ALA G 1 48 ? 57.448 355.093 45.646 1.00 36.82 28 ALA D C 1
ATOM 7712 O O . ALA G 1 48 ? 56.550 355.363 44.935 1.00 37.25 28 ALA D O 1
ATOM 7714 N N . LYS G 1 49 ? 58.470 355.883 45.822 1.00 35.96 29 LYS D N 1
ATOM 7715 C CA . LYS G 1 49 ? 58.578 357.156 45.208 1.00 34.37 29 LYS D CA 1
ATOM 7716 C C . LYS G 1 49 ? 59.290 357.131 43.880 1.00 30.46 29 LYS D C 1
ATOM 7717 O O . LYS G 1 49 ? 59.446 358.137 43.295 1.00 34.23 29 LYS D O 1
ATOM 7723 N N . LYS G 1 50 ? 59.693 355.968 43.417 1.00 30.00 30 LYS D N 1
ATOM 7724 C CA . LYS G 1 50 ? 60.399 355.806 42.155 1.00 32.92 30 LYS D CA 1
ATOM 7725 C C . LYS G 1 50 ? 61.556 356.772 41.911 1.00 28.63 30 LYS D C 1
ATOM 7726 O O . LYS G 1 50 ? 61.722 357.293 40.863 1.00 25.64 30 LYS D O 1
ATOM 7732 N N . LEU G 1 51 ? 62.371 356.931 42.911 1.00 27.10 31 LEU D N 1
ATOM 7733 C CA . LEU G 1 51 ? 63.497 357.819 42.909 1.00 23.97 31 LEU D CA 1
ATOM 7734 C C . LEU G 1 51 ? 64.735 357.068 42.462 1.00 24.32 31 LEU D C 1
ATOM 7735 O O . LEU G 1 51 ? 64.870 355.848 42.709 1.00 20.68 31 LEU D O 1
ATOM 7740 N N . THR G 1 52 ? 65.624 357.794 41.785 1.00 22.61 32 THR D N 1
ATOM 7741 C CA . THR G 1 52 ? 66.906 357.295 41.396 1.00 21.48 32 THR D CA 1
ATOM 7742 C C . THR G 1 52 ? 67.894 357.730 42.469 1.00 22.40 32 THR D C 1
ATOM 7743 O O . THR G 1 52 ? 67.676 358.730 43.191 1.00 21.14 32 THR D O 1
ATOM 7747 N N . PHE G 1 53 ? 69.030 357.054 42.491 1.00 20.84 33 PHE D N 1
ATOM 7748 C CA . PHE G 1 53 ? 70.126 357.501 43.294 1.00 21.17 33 PHE D CA 1
ATOM 7749 C C . PHE G 1 53 ? 70.680 358.846 42.908 1.00 20.86 33 PHE D C 1
ATOM 7750 O O . PHE G 1 53 ? 71.105 359.537 43.757 1.00 21.01 33 PHE D O 1
ATOM 7758 N N . GLU G 1 54 ? 70.678 359.203 41.645 1.00 24.10 34 GLU D N 1
ATOM 7759 C CA . GLU G 1 54 ? 70.951 360.598 41.187 1.00 28.22 34 GLU D CA 1
ATOM 7760 C C . GLU G 1 54 ? 70.106 361.651 41.928 1.00 25.13 34 GLU D C 1
ATOM 7761 O O . GLU G 1 54 ? 70.627 362.640 42.481 1.00 23.65 34 GLU D O 1
ATOM 7767 N N . GLU G 1 55 ? 68.810 361.429 41.965 1.00 24.19 35 GLU D N 1
ATOM 7768 C CA . GLU G 1 55 ? 67.968 362.394 42.598 1.00 27.33 35 GLU D CA 1
ATOM 7769 C C . GLU G 1 55 ? 68.238 362.433 44.098 1.00 25.47 35 GLU D C 1
ATOM 7770 O O . GLU G 1 55 ? 68.176 363.519 44.721 1.00 22.80 35 GLU D O 1
ATOM 7776 N N . ILE G 1 56 ? 68.455 361.273 44.717 1.00 21.71 36 ILE D N 1
ATOM 7777 C CA . ILE G 1 56 ? 68.578 361.275 46.166 1.00 19.70 36 ILE D CA 1
ATOM 7778 C C . ILE G 1 56 ? 69.904 361.905 46.478 1.00 18.98 36 ILE D C 1
ATOM 7779 O O . ILE G 1 56 ? 69.995 362.645 47.408 1.00 19.24 36 ILE D O 1
ATOM 7784 N N . ALA G 1 57 ? 70.934 361.590 45.710 1.00 18.74 37 ALA D N 1
ATOM 7785 C CA . ALA G 1 57 ? 72.235 362.174 45.929 1.00 20.92 37 ALA D CA 1
ATOM 7786 C C . ALA G 1 57 ? 72.211 363.732 45.915 1.00 22.27 37 ALA D C 1
ATOM 7787 O O . ALA G 1 57 ? 72.879 364.401 46.697 1.00 23.38 37 ALA D O 1
ATOM 7789 N N . LYS G 1 58 ? 71.490 364.274 44.955 1.00 24.37 38 LYS D N 1
ATOM 7790 C CA . LYS G 1 58 ? 71.388 365.711 44.793 1.00 26.45 38 LYS D CA 1
ATOM 7791 C C . LYS G 1 58 ? 70.726 366.361 46.010 1.00 22.84 38 LYS D C 1
ATOM 7792 O O . LYS G 1 58 ? 71.087 367.478 46.356 1.00 21.39 38 LYS D O 1
ATOM 7798 N N . LYS G 1 59 ? 69.809 365.646 46.647 1.00 21.18 39 LYS D N 1
ATOM 7799 C CA . LYS G 1 59 ? 69.130 366.104 47.811 1.00 22.11 39 LYS D CA 1
ATOM 7800 C C . LYS G 1 59 ? 69.971 366.075 49.062 1.00 24.30 39 LYS D C 1
ATOM 7801 O O . LYS G 1 59 ? 69.817 366.957 49.930 1.00 25.06 39 LYS D O 1
ATOM 7807 N N . ILE G 1 60 ? 70.820 365.056 49.215 1.00 21.24 40 ILE D N 1
ATOM 7808 C CA . ILE G 1 60 ? 71.598 364.951 50.423 1.00 20.35 40 ILE D CA 1
ATOM 7809 C C . ILE G 1 60 ? 72.995 365.510 50.303 1.00 18.91 40 ILE D C 1
ATOM 7810 O O . ILE G 1 60 ? 73.614 365.732 51.309 1.00 16.35 40 ILE D O 1
ATOM 7815 N N . GLY G 1 61 ? 73.448 365.846 49.111 1.00 19.29 41 GLY D N 1
ATOM 7816 C CA . GLY G 1 61 ? 74.750 366.442 48.943 1.00 19.48 41 GLY D CA 1
ATOM 7817 C C . GLY G 1 61 ? 75.923 365.498 48.985 1.00 19.70 41 GLY D C 1
ATOM 7818 O O . GLY G 1 61 ? 76.985 365.867 49.329 1.00 20.15 41 GLY D O 1
ATOM 7819 N N . ARG G 1 62 ? 75.660 364.252 48.714 1.00 18.47 42 ARG D N 1
ATOM 7820 C CA . ARG G 1 62 ? 76.679 363.238 48.610 1.00 18.91 42 ARG D CA 1
ATOM 7821 C C . ARG G 1 62 ? 76.571 362.637 47.235 1.00 16.94 42 ARG D C 1
ATOM 7822 O O . ARG G 1 62 ? 75.517 362.491 46.702 1.00 18.10 42 ARG D O 1
ATOM 7830 N N . ASN G 1 63 ? 77.680 362.227 46.672 1.00 17.51 43 ASN D N 1
ATOM 7831 C CA . ASN G 1 63 ? 77.667 361.603 45.366 1.00 20.12 43 ASN D CA 1
ATOM 7832 C C . ASN G 1 63 ? 76.830 360.301 45.229 1.00 18.77 43 ASN D C 1
ATOM 7833 O O . ASN G 1 63 ? 76.546 359.646 46.170 1.00 19.08 43 ASN D O 1
ATOM 7838 N N . GLU G 1 64 ? 76.403 360.019 44.030 1.00 19.31 44 GLU D N 1
ATOM 7839 C CA . GLU G 1 64 ? 75.581 358.851 43.722 1.00 21.49 44 GLU D CA 1
ATOM 7840 C C . GLU G 1 64 ? 76.078 357.557 44.316 1.00 16.90 44 GLU D C 1
ATOM 7841 O O . GLU G 1 64 ? 75.346 356.899 44.917 1.00 17.59 44 GLU D O 1
ATOM 7847 N N . VAL G 1 65 ? 77.329 357.228 44.092 1.00 14.04 45 VAL D N 1
ATOM 7848 C CA . VAL G 1 65 ? 77.931 356.045 44.629 1.00 16.07 45 VAL D CA 1
ATOM 7849 C C . VAL G 1 65 ? 77.916 356.030 46.162 1.00 15.86 45 VAL D C 1
ATOM 7850 O O . VAL G 1 65 ? 77.608 355.074 46.747 1.00 15.41 45 VAL D O 1
ATOM 7854 N N . ALA G 1 66 ? 78.321 357.119 46.773 1.00 15.88 46 ALA D N 1
ATOM 7855 C CA . ALA G 1 66 ? 78.321 357.245 48.228 1.00 16.71 46 ALA D CA 1
ATOM 7856 C C . ALA G 1 66 ? 76.895 357.102 48.768 1.00 17.75 46 ALA D C 1
ATOM 7857 O O . ALA G 1 66 ? 76.715 356.546 49.845 1.00 18.76 46 ALA D O 1
ATOM 7859 N N . THR G 1 67 ? 75.917 357.634 48.031 1.00 15.91 47 THR D N 1
ATOM 7860 C CA . THR G 1 67 ? 74.511 357.592 48.465 1.00 17.31 47 THR D CA 1
ATOM 7861 C C . THR G 1 67 ? 74.034 356.174 48.431 1.00 17.13 47 THR D C 1
ATOM 7862 O O . THR G 1 67 ? 73.486 355.672 49.390 1.00 17.09 47 THR D O 1
ATOM 7866 N N . ALA G 1 68 ? 74.335 355.492 47.334 1.00 19.86 48 ALA D N 1
ATOM 7867 C CA . ALA G 1 68 ? 73.933 354.097 47.194 1.00 19.18 48 ALA D CA 1
ATOM 7868 C C . ALA G 1 68 ? 74.645 353.277 48.267 1.00 18.42 48 ALA D C 1
ATOM 7869 O O . ALA G 1 68 ? 73.998 352.498 48.937 1.00 16.74 48 ALA D O 1
ATOM 7871 N N . ALA G 1 69 ? 75.940 353.524 48.475 1.00 17.28 49 ALA D N 1
ATOM 7872 C CA . ALA G 1 69 ? 76.677 352.852 49.568 1.00 17.59 49 ALA D CA 1
ATOM 7873 C C . ALA G 1 69 ? 75.982 353.012 50.926 1.00 17.49 49 ALA D C 1
ATOM 7874 O O . ALA G 1 69 ? 75.833 352.040 51.705 1.00 14.54 49 ALA D O 1
ATOM 7876 N N . LEU G 1 70 ? 75.529 354.224 51.195 1.00 16.45 50 LEU D N 1
ATOM 7877 C CA . LEU G 1 70 ? 74.827 354.502 52.482 1.00 16.34 50 LEU D CA 1
ATOM 7878 C C . LEU G 1 70 ? 73.591 353.604 52.610 1.00 15.50 50 LEU D C 1
ATOM 7879 O O . LEU G 1 70 ? 73.305 353.050 53.669 1.00 18.30 50 LEU D O 1
ATOM 7884 N N . PHE G 1 71 ? 72.863 353.473 51.516 1.00 14.81 51 PHE D N 1
ATOM 7885 C CA . PHE G 1 71 ? 71.655 352.659 51.492 1.00 15.73 51 PHE D CA 1
ATOM 7886 C C . PHE G 1 71 ? 71.951 351.185 51.750 1.00 15.13 51 PHE D C 1
ATOM 7887 O O . PHE G 1 71 ? 71.118 350.513 52.261 1.00 15.60 51 PHE D O 1
ATOM 7895 N N . TYR G 1 72 ? 73.114 350.702 51.362 1.00 14.62 52 TYR D N 1
ATOM 7896 C CA . TYR G 1 72 ? 73.513 349.286 51.605 1.00 15.97 52 TYR D CA 1
ATOM 7897 C C . TYR G 1 72 ? 74.210 349.112 52.923 1.00 16.22 52 TYR D C 1
ATOM 7898 O O . TYR G 1 72 ? 74.767 348.077 53.154 1.00 16.14 52 TYR D O 1
ATOM 7907 N N . GLY G 1 73 ? 74.168 350.126 53.790 1.00 15.81 53 GLY D N 1
ATOM 7908 C CA . GLY G 1 73 ? 74.675 349.969 55.122 1.00 14.64 53 GLY D CA 1
ATOM 7909 C C . GLY G 1 73 ? 76.144 350.308 55.228 1.00 14.33 53 GLY D C 1
ATOM 7910 O O . GLY G 1 73 ? 76.739 350.045 56.270 1.00 14.68 53 GLY D O 1
ATOM 7911 N N . GLN G 1 74 ? 76.743 350.864 54.172 1.00 14.21 54 GLN D N 1
ATOM 7912 C CA . GLN G 1 74 ? 78.178 351.029 54.107 1.00 15.35 54 GLN D CA 1
ATOM 7913 C C . GLN G 1 74 ? 78.726 352.446 54.341 1.00 16.83 54 GLN D C 1
ATOM 7914 O O . GLN G 1 74 ? 79.847 352.745 54.015 1.00 18.56 54 GLN D O 1
ATOM 7920 N N . ALA G 1 75 ? 77.928 353.308 54.909 1.00 17.83 55 ALA D N 1
ATOM 7921 C CA . ALA G 1 75 ? 78.314 354.676 55.187 1.00 18.60 55 ALA D CA 1
ATOM 7922 C C . ALA G 1 75 ? 77.447 355.175 56.378 1.00 19.23 55 ALA D C 1
ATOM 7923 O O . ALA G 1 75 ? 76.461 354.524 56.765 1.00 19.96 55 ALA D O 1
ATOM 7925 N N . LYS G 1 76 ? 77.833 356.312 56.943 1.00 17.88 56 LYS D N 1
ATOM 7926 C CA . LYS G 1 76 ? 77.151 356.863 58.102 1.00 18.11 56 LYS D CA 1
ATOM 7927 C C . LYS G 1 76 ? 76.411 358.121 57.692 1.00 17.60 56 LYS D C 1
ATOM 7928 O O . LYS G 1 76 ? 77.009 359.035 57.128 1.00 16.63 56 LYS D O 1
ATOM 7934 N N . ALA G 1 77 ? 75.140 358.174 58.005 1.00 16.46 57 ALA D N 1
ATOM 7935 C CA . ALA G 1 77 ? 74.364 359.381 57.716 1.00 17.38 57 ALA D CA 1
ATOM 7936 C C . ALA G 1 77 ? 74.696 360.457 58.733 1.00 18.30 57 ALA D C 1
ATOM 7937 O O . ALA G 1 77 ? 74.710 360.187 59.914 1.00 20.66 57 ALA D O 1
ATOM 7939 N N . SER G 1 78 ? 75.028 361.647 58.276 1.00 19.75 58 SER D N 1
ATOM 7940 C CA . SER G 1 78 ? 75.146 362.820 59.153 1.00 20.76 58 SER D CA 1
ATOM 7941 C C . SER G 1 78 ? 73.760 363.245 59.636 1.00 19.97 58 SER D C 1
ATOM 7942 O O . SER G 1 78 ? 72.755 362.794 59.117 1.00 19.42 58 SER D O 1
ATOM 7945 N N . PRO G 1 79 ? 73.700 364.092 60.647 1.00 22.60 59 PRO D N 1
ATOM 7946 C CA . PRO G 1 79 ? 72.386 364.651 61.051 1.00 24.47 59 PRO D CA 1
ATOM 7947 C C . PRO G 1 79 ? 71.631 365.323 59.888 1.00 24.00 59 PRO D C 1
ATOM 7948 O O . PRO G 1 79 ? 70.431 365.114 59.738 1.00 23.40 59 PRO D O 1
ATOM 7952 N N . GLU G 1 80 ? 72.334 366.087 59.046 1.00 25.23 60 GLU D N 1
ATOM 7953 C CA . GLU G 1 80 ? 71.721 366.629 57.815 1.00 26.77 60 GLU D CA 1
ATOM 7954 C C . GLU G 1 80 ? 71.202 365.532 56.839 1.00 23.00 60 GLU D C 1
ATOM 7955 O O . GLU G 1 80 ? 70.130 365.624 56.253 1.00 23.09 60 GLU D O 1
ATOM 7961 N N . ASP G 1 81 ? 71.993 364.508 56.643 1.00 21.58 61 ASP D N 1
ATOM 7962 C CA . ASP G 1 81 ? 71.581 363.371 55.823 1.00 22.19 61 ASP D CA 1
ATOM 7963 C C . ASP G 1 81 ? 70.268 362.790 56.250 1.00 20.00 61 ASP D C 1
ATOM 7964 O O . ASP G 1 81 ? 69.426 362.444 55.431 1.00 22.91 61 ASP D O 1
ATOM 7969 N N . ILE G 1 82 ? 70.109 362.642 57.546 1.00 22.68 62 ILE D N 1
ATOM 7970 C CA . ILE G 1 82 ? 68.921 362.034 58.138 1.00 22.93 62 ILE D CA 1
ATOM 7971 C C . ILE G 1 82 ? 67.719 362.886 57.845 1.00 23.80 62 ILE D C 1
ATOM 7972 O O . ILE G 1 82 ? 66.691 362.368 57.446 1.00 23.41 62 ILE D O 1
ATOM 7977 N N . LYS G 1 83 ? 67.868 364.204 57.991 1.00 25.09 63 LYS D N 1
ATOM 7978 C CA . LYS G 1 83 ? 66.749 365.154 57.740 1.00 28.05 63 LYS D CA 1
ATOM 7979 C C . LYS G 1 83 ? 66.383 365.197 56.288 1.00 23.68 63 LYS D C 1
ATOM 7980 O O . LYS G 1 83 ? 65.238 365.084 55.933 1.00 24.47 63 LYS D O 1
ATOM 7986 N N . ASN G 1 84 ? 67.399 365.284 55.445 1.00 24.10 64 ASN D N 1
ATOM 7987 C CA . ASN G 1 84 ? 67.210 365.262 54.004 1.00 23.14 64 ASN D CA 1
ATOM 7988 C C . ASN G 1 84 ? 66.675 363.926 53.461 1.00 23.23 64 ASN D C 1
ATOM 7989 O O . ASN G 1 84 ? 65.816 363.953 52.594 1.00 22.78 64 ASN D O 1
ATOM 7994 N N . LEU G 1 85 ? 67.179 362.779 53.932 1.00 21.33 65 LEU D N 1
ATOM 7995 C CA . LEU G 1 85 ? 66.569 361.486 53.538 1.00 21.78 65 LEU D CA 1
ATOM 7996 C C . LEU G 1 85 ? 65.100 361.408 53.988 1.00 21.16 65 LEU D C 1
ATOM 7997 O O . LEU G 1 85 ? 64.255 360.958 53.253 1.00 20.50 65 LEU D O 1
ATOM 8002 N N . SER G 1 86 ? 64.814 361.841 55.194 1.00 22.96 66 SER D N 1
ATOM 8003 C CA . SER G 1 86 ? 63.416 361.870 55.677 1.00 28.57 66 SER D CA 1
ATOM 8004 C C . SER G 1 86 ? 62.475 362.653 54.722 1.00 26.45 66 SER D C 1
ATOM 8005 O O . SER G 1 86 ? 61.400 362.200 54.343 1.00 24.42 66 SER D O 1
ATOM 8008 N N . SER G 1 87 ? 62.938 363.826 54.362 1.00 27.48 67 SER D N 1
ATOM 8009 C CA . SER G 1 87 ? 62.237 364.713 53.504 1.00 27.52 67 SER D CA 1
ATOM 8010 C C . SER G 1 87 ? 62.009 364.105 52.150 1.00 28.17 67 SER D C 1
ATOM 8011 O O . SER G 1 87 ? 60.917 363.920 51.763 1.00 31.44 67 SER D O 1
ATOM 8014 N N . VAL G 1 88 ? 63.065 363.750 51.455 1.00 29.38 68 VAL D N 1
ATOM 8015 C CA . VAL G 1 88 ? 62.947 363.208 50.132 1.00 25.52 68 VAL D CA 1
ATOM 8016 C C . VAL G 1 88 ? 62.290 361.837 50.086 1.00 25.72 68 VAL D C 1
ATOM 8017 O O . VAL G 1 88 ? 61.649 361.530 49.149 1.00 28.28 68 VAL D O 1
ATOM 8021 N N . LEU G 1 89 ? 62.417 361.044 51.126 1.00 25.36 69 LEU D N 1
ATOM 8022 C CA . LEU G 1 89 ? 61.859 359.717 51.121 1.00 28.09 69 LEU D CA 1
ATOM 8023 C C . LEU G 1 89 ? 60.494 359.562 51.748 1.00 28.79 69 LEU D C 1
ATOM 8024 O O . LEU G 1 89 ? 59.868 358.559 51.596 1.00 24.31 69 LEU D O 1
ATOM 8029 N N . GLY G 1 90 ? 60.037 360.581 52.439 1.00 29.56 70 GLY D N 1
ATOM 8030 C CA . GLY G 1 90 ? 58.740 360.489 53.132 1.00 30.52 70 GLY D CA 1
ATOM 8031 C C . GLY G 1 90 ? 58.766 359.565 54.355 1.00 30.51 70 GLY D C 1
ATOM 8032 O O . GLY G 1 90 ? 57.743 359.047 54.743 1.00 29.33 70 GLY D O 1
ATOM 8033 N N . ILE G 1 91 ? 59.927 359.417 55.001 1.00 30.85 71 ILE D N 1
ATOM 8034 C CA . ILE G 1 91 ? 60.077 358.593 56.231 1.00 26.84 71 ILE D CA 1
ATOM 8035 C C . ILE G 1 91 ? 60.104 359.567 57.398 1.00 25.08 71 ILE D C 1
ATOM 8036 O O . ILE G 1 91 ? 60.878 360.517 57.384 1.00 22.78 71 ILE D O 1
ATOM 8041 N N . PRO G 1 92 ? 59.312 359.380 58.428 1.00 27.91 72 PRO D N 1
ATOM 8042 C CA . PRO G 1 92 ? 59.379 360.275 59.581 1.00 30.39 72 PRO D CA 1
ATOM 8043 C C . PRO G 1 92 ? 60.770 360.278 60.167 1.00 29.99 72 PRO D C 1
ATOM 8044 O O . PRO G 1 92 ? 61.315 359.228 60.302 1.00 34.34 72 PRO D O 1
ATOM 8048 N N . VAL G 1 93 ? 61.319 361.431 60.479 1.00 28.82 73 VAL D N 1
ATOM 8049 C CA . VAL G 1 93 ? 62.645 361.557 61.029 1.00 29.51 73 VAL D CA 1
ATOM 8050 C C . VAL G 1 93 ? 62.996 360.711 62.226 1.00 32.07 73 VAL D C 1
ATOM 8051 O O . VAL G 1 93 ? 64.089 360.264 62.315 1.00 26.69 73 VAL D O 1
ATOM 8055 N N . ALA G 1 94 ? 62.087 360.585 63.171 1.00 32.08 74 ALA D N 1
ATOM 8056 C CA . ALA G 1 94 ? 62.338 359.788 64.343 1.00 33.61 74 ALA D CA 1
ATOM 8057 C C . ALA G 1 94 ? 62.692 358.352 63.975 1.00 30.02 74 ALA D C 1
ATOM 8058 O O . ALA G 1 94 ? 63.490 357.770 64.594 1.00 31.04 74 ALA D O 1
ATOM 8060 N N . VAL G 1 95 ? 62.069 357.812 62.952 1.00 31.81 75 VAL D N 1
ATOM 8061 C CA . VAL G 1 95 ? 62.377 356.452 62.465 1.00 32.55 75 VAL D CA 1
ATOM 8062 C C . VAL G 1 95 ? 63.822 356.322 61.925 1.00 29.72 75 VAL D C 1
ATOM 8063 O O . VAL G 1 95 ? 64.505 355.366 62.270 1.00 27.43 75 VAL D O 1
ATOM 8067 N N . LEU G 1 96 ? 64.307 357.294 61.150 1.00 25.77 76 LEU D N 1
ATOM 8068 C CA . LEU G 1 96 ? 65.700 357.225 60.669 1.00 25.26 76 LEU D CA 1
ATOM 8069 C C . LEU G 1 96 ? 66.668 357.439 61.769 1.00 26.16 76 LEU D C 1
ATOM 8070 O O . LEU G 1 96 ? 67.731 356.792 61.797 1.00 25.77 76 LEU D O 1
ATOM 8075 N N . GLU G 1 97 ? 66.334 358.335 62.678 1.00 26.64 77 GLU D N 1
ATOM 8076 C CA . GLU G 1 97 ? 67.141 358.640 63.841 1.00 29.90 77 GLU D CA 1
ATOM 8077 C C . GLU G 1 97 ? 67.435 357.405 64.673 1.00 29.12 77 GLU D C 1
ATOM 8078 O O . GLU G 1 97 ? 68.546 357.207 65.096 1.00 30.18 77 GLU D O 1
ATOM 8084 N N . SER G 1 98 ? 66.433 356.585 64.878 1.00 25.94 78 SER D N 1
ATOM 8085 C CA . SER G 1 98 ? 66.633 355.407 65.631 1.00 29.25 78 SER D CA 1
ATOM 8086 C C . SER G 1 98 ? 67.361 354.339 64.807 1.00 31.71 78 SER D C 1
ATOM 8087 O O . SER G 1 98 ? 68.359 353.858 65.235 1.00 33.56 78 SER D O 1
ATOM 8090 N N . GLN G 1 99 ? 66.913 354.092 63.594 1.00 28.70 79 GLN D N 1
ATOM 8091 C CA . GLN G 1 99 ? 67.498 353.084 62.732 1.00 26.19 79 GLN D CA 1
ATOM 8092 C C . GLN G 1 99 ? 68.900 353.326 62.197 1.00 23.27 79 GLN D C 1
ATOM 8093 O O . GLN G 1 99 ? 69.575 352.424 61.936 1.00 20.81 79 GLN D O 1
ATOM 8099 N N . MET G 1 100 ? 69.327 354.559 62.115 1.00 20.44 80 MET D N 1
ATOM 8100 C CA . MET G 1 100 ? 70.556 354.950 61.556 1.00 19.09 80 MET D CA 1
ATOM 8101 C C . MET G 1 100 ? 71.522 355.550 62.577 1.00 21.40 80 MET D C 1
ATOM 8102 O O . MET G 1 100 ? 72.589 356.144 62.219 1.00 23.60 80 MET D O 1
ATOM 8107 N N . SER G 1 101 ? 71.204 355.374 63.845 1.00 22.26 81 SER D N 1
ATOM 8108 C CA . SER G 1 101 ? 72.116 355.761 64.931 1.00 24.79 81 SER D CA 1
ATOM 8109 C C . SER G 1 101 ? 73.369 354.897 64.836 1.00 23.09 81 SER D C 1
ATOM 8110 O O . SER G 1 101 ? 73.383 353.833 64.201 1.00 21.32 81 SER D O 1
ATOM 8113 N N . GLY G 1 102 ? 74.372 355.333 65.551 1.00 21.62 82 GLY D N 1
ATOM 8114 C CA . GLY G 1 102 ? 75.555 354.552 65.761 1.00 22.34 82 GLY D CA 1
ATOM 8115 C C . GLY G 1 102 ? 76.455 354.634 64.544 1.00 21.07 82 GLY D C 1
ATOM 8116 O O . GLY G 1 102 ? 76.385 355.602 63.808 1.00 19.30 82 GLY D O 1
ATOM 8117 N N . PHE G 1 103 ? 77.311 353.612 64.386 1.00 20.11 83 PHE D N 1
ATOM 8118 C CA . PHE G 1 103 ? 78.410 353.620 63.426 1.00 19.69 83 PHE D CA 1
ATOM 8119 C C . PHE G 1 103 ? 78.218 352.467 62.490 1.00 18.33 83 PHE D C 1
ATOM 8120 O O . PHE G 1 103 ? 77.779 351.410 62.913 1.00 18.80 83 PHE D O 1
ATOM 8128 N N . PRO G 1 104 ? 78.542 352.664 61.200 1.00 18.98 84 PRO D N 1
ATOM 8129 C CA . PRO G 1 104 ? 78.312 351.590 60.260 1.00 18.70 84 PRO D CA 1
ATOM 8130 C C . PRO G 1 104 ? 79.195 350.401 60.619 1.00 17.08 84 PRO D C 1
ATOM 8131 O O . PRO G 1 104 ? 80.278 350.599 61.167 1.00 13.73 84 PRO D O 1
ATOM 8135 N N . ASP G 1 105 ? 78.703 349.201 60.328 1.00 15.73 85 ASP D N 1
ATOM 8136 C CA . ASP G 1 105 ? 79.491 348.006 60.455 1.00 15.26 85 ASP D CA 1
ATOM 8137 C C . ASP G 1 105 ? 79.698 347.423 59.036 1.00 15.70 85 ASP D C 1
ATOM 8138 O O . ASP G 1 105 ? 79.006 346.504 58.581 1.00 15.89 85 ASP D O 1
ATOM 8143 N N . ARG G 1 106 ? 80.645 348.015 58.332 1.00 15.41 86 ARG D N 1
ATOM 8144 C CA . ARG G 1 106 ? 80.810 347.764 56.905 1.00 16.28 86 ARG D CA 1
ATOM 8145 C C . ARG G 1 106 ? 81.395 346.387 56.657 1.00 17.18 86 ARG D C 1
ATOM 8146 O O . ARG G 1 106 ? 82.137 345.851 57.497 1.00 16.31 86 ARG D O 1
ATOM 8154 N N . GLY G 1 107 ? 81.113 345.874 55.464 1.00 17.10 87 GLY D N 1
ATOM 8155 C CA . GLY G 1 107 ? 81.760 344.704 54.948 1.00 16.76 87 GLY D CA 1
ATOM 8156 C C . GLY G 1 107 ? 80.864 343.489 54.768 1.00 17.06 87 GLY D C 1
ATOM 8157 O O . GLY G 1 107 ? 81.310 342.544 54.192 1.00 17.61 87 GLY D O 1
ATOM 8158 N N . ARG G 1 108 ? 79.616 343.549 55.207 1.00 16.53 88 ARG D N 1
ATOM 8159 C CA . ARG G 1 108 ? 78.686 342.419 55.141 1.00 18.12 88 ARG D CA 1
ATOM 8160 C C . ARG G 1 108 ? 77.850 342.337 53.847 1.00 17.66 88 ARG D C 1
ATOM 8161 O O . ARG G 1 108 ? 77.250 341.308 53.639 1.00 18.21 88 ARG D O 1
ATOM 8169 N N . SER G 1 109 ? 77.804 343.378 53.010 1.00 16.96 89 SER D N 1
ATOM 8170 C CA . SER G 1 109 ? 76.868 343.381 51.845 1.00 19.09 89 SER D CA 1
ATOM 8171 C C . SER G 1 109 ? 77.278 342.459 50.696 1.00 18.75 89 SER D C 1
ATOM 8172 O O . SER G 1 109 ? 76.435 341.952 49.989 1.00 20.13 89 SER D O 1
ATOM 8175 N N . VAL G 1 110 ? 78.575 342.245 50.521 1.00 19.24 90 VAL D N 1
ATOM 8176 C CA . VAL G 1 110 ? 79.078 341.387 49.455 1.00 20.26 90 VAL D CA 1
ATOM 8177 C C . VAL G 1 110 ? 79.685 340.167 50.082 1.00 22.64 90 VAL D C 1
ATOM 8178 O O . VAL G 1 110 ? 80.696 340.282 50.785 1.00 20.99 90 VAL D O 1
ATOM 8182 N N . GLU G 1 111 ? 79.131 339.002 49.807 1.00 23.86 91 GLU D N 1
ATOM 8183 C CA . GLU G 1 111 ? 79.763 337.771 50.274 1.00 30.79 91 GLU D CA 1
ATOM 8184 C C . GLU G 1 111 ? 80.891 337.387 49.300 1.00 28.42 91 GLU D C 1
ATOM 8185 O O . GLU G 1 111 ? 80.662 337.264 48.103 1.00 26.14 91 GLU D O 1
ATOM 8191 N N . MET G 1 112 ? 82.109 337.329 49.794 1.00 26.57 92 MET D N 1
ATOM 8192 C CA . MET G 1 112 ? 83.288 337.023 49.007 1.00 28.28 92 MET D CA 1
ATOM 8193 C C . MET G 1 112 ? 83.509 335.524 48.741 1.00 25.43 92 MET D C 1
ATOM 8194 O O . MET G 1 112 ? 83.216 334.707 49.580 1.00 24.97 92 MET D O 1
ATOM 8199 N N . PRO G 1 113 ? 83.981 335.152 47.571 1.00 21.33 93 PRO D N 1
ATOM 8200 C CA . PRO G 1 113 ? 84.040 335.976 46.370 1.00 20.95 93 PRO D CA 1
ATOM 8201 C C . PRO G 1 113 ? 82.678 336.342 45.817 1.00 19.26 93 PRO D C 1
ATOM 8202 O O . PRO G 1 113 ? 81.788 335.591 45.901 1.00 19.58 93 PRO D O 1
ATOM 8206 N N . PRO G 1 114 ? 82.562 337.515 45.249 1.00 18.76 94 PRO D N 1
ATOM 8207 C CA . PRO G 1 114 ? 81.286 337.973 44.741 1.00 18.50 94 PRO D CA 1
ATOM 8208 C C . PRO G 1 114 ? 80.674 337.095 43.655 1.00 17.78 94 PRO D C 1
ATOM 8209 O O . PRO G 1 114 ? 81.282 336.719 42.716 1.00 17.20 94 PRO D O 1
ATOM 8213 N N . LYS G 1 115 ? 79.422 336.807 43.857 1.00 18.17 95 LYS D N 1
ATOM 8214 C CA . LYS G 1 115 ? 78.670 336.017 42.957 1.00 22.04 95 LYS D CA 1
ATOM 8215 C C . LYS G 1 115 ? 78.016 336.859 41.843 1.00 21.48 95 LYS D C 1
ATOM 8216 O O . LYS G 1 115 ? 77.968 336.455 40.737 1.00 21.30 95 LYS D O 1
ATOM 8222 N N . GLU G 1 116 ? 77.547 338.042 42.169 1.00 17.75 96 GLU D N 1
ATOM 8223 C CA . GLU G 1 116 ? 76.939 338.915 41.197 1.00 15.53 96 GLU D CA 1
ATOM 8224 C C . GLU G 1 116 ? 77.962 339.297 40.104 1.00 15.34 96 GLU D C 1
ATOM 8225 O O . GLU G 1 116 ? 78.968 339.838 40.366 1.00 15.44 96 GLU D O 1
ATOM 8231 N N . PRO G 1 117 ? 77.662 338.974 38.868 1.00 15.21 97 PRO D N 1
ATOM 8232 C CA . PRO G 1 117 ? 78.584 339.186 37.757 1.00 14.12 97 PRO D CA 1
ATOM 8233 C C . PRO G 1 117 ? 79.248 340.548 37.609 1.00 13.53 97 PRO D C 1
ATOM 8234 O O . PRO G 1 117 ? 80.403 340.606 37.417 1.00 12.32 97 PRO D O 1
ATOM 8238 N N . LEU G 1 118 ? 78.497 341.599 37.777 1.00 13.19 98 LEU D N 1
ATOM 8239 C CA . LEU G 1 118 ? 79.047 342.955 37.659 1.00 12.97 98 LEU D CA 1
ATOM 8240 C C . LEU G 1 118 ? 80.063 343.181 38.721 1.00 12.73 98 LEU D C 1
ATOM 8241 O O . LEU G 1 118 ? 81.181 343.663 38.457 1.00 13.75 98 LEU D O 1
ATOM 8246 N N . ILE G 1 119 ? 79.708 342.815 39.946 1.00 13.00 99 ILE D N 1
ATOM 8247 C CA . ILE G 1 119 ? 80.607 342.974 41.047 1.00 13.10 99 ILE D CA 1
ATOM 8248 C C . ILE G 1 119 ? 81.828 342.056 40.886 1.00 14.06 99 ILE D C 1
ATOM 8249 O O . ILE G 1 119 ? 82.986 342.471 41.192 1.00 12.90 99 ILE D O 1
ATOM 8254 N N . TYR G 1 120 ? 81.610 340.824 40.392 1.00 14.39 100 TYR D N 1
ATOM 8255 C CA . TYR G 1 120 ? 82.740 339.895 40.205 1.00 14.06 100 TYR D CA 1
ATOM 8256 C C . TYR G 1 120 ? 83.779 340.494 39.230 1.00 16.00 100 TYR D C 1
ATOM 8257 O O . TYR G 1 120 ? 84.966 340.335 39.409 1.00 15.10 100 TYR D O 1
ATOM 8266 N N . ARG G 1 121 ? 83.335 341.160 38.195 1.00 15.62 101 ARG D N 1
ATOM 8267 C CA . ARG G 1 121 ? 84.225 341.823 37.285 1.00 16.66 101 ARG D CA 1
ATOM 8268 C C . ARG G 1 121 ? 85.211 342.792 38.011 1.00 16.84 101 ARG D C 1
ATOM 8269 O O . ARG G 1 121 ? 86.338 342.869 37.665 1.00 17.25 101 ARG D O 1
ATOM 8277 N N . LEU G 1 122 ? 84.769 343.480 39.045 1.00 17.99 102 LEU D N 1
ATOM 8278 C CA . LEU G 1 122 ? 85.658 344.400 39.747 1.00 17.21 102 LEU D CA 1
ATOM 8279 C C . LEU G 1 122 ? 86.700 343.627 40.549 1.00 17.02 102 LEU D C 1
ATOM 8280 O O . LEU G 1 122 ? 87.858 344.023 40.666 1.00 15.78 102 LEU D O 1
ATOM 8285 N N . TYR G 1 123 ? 86.245 342.529 41.119 1.00 16.30 103 TYR D N 1
ATOM 8286 C CA . TYR G 1 123 ? 87.082 341.604 41.879 1.00 16.80 103 TYR D CA 1
ATOM 8287 C C . TYR G 1 123 ? 88.093 340.983 40.934 1.00 15.81 103 TYR D C 1
ATOM 8288 O O . TYR G 1 123 ? 89.213 340.840 41.302 1.00 14.29 103 TYR D O 1
ATOM 8297 N N . GLU G 1 124 ? 87.677 340.633 39.717 1.00 15.18 104 GLU D N 1
ATOM 8298 C CA . GLU G 1 124 ? 88.585 340.088 38.707 1.00 16.14 104 GLU D CA 1
ATOM 8299 C C . GLU G 1 124 ? 89.702 341.128 38.334 1.00 14.99 104 GLU D C 1
ATOM 8300 O O . GLU G 1 124 ? 90.870 340.782 38.195 1.00 14.65 104 GLU D O 1
ATOM 8306 N N . ILE G 1 125 ? 89.322 342.385 38.240 1.00 14.16 105 ILE D N 1
ATOM 8307 C CA . ILE G 1 125 ? 90.262 343.429 38.007 1.00 14.28 105 ILE D CA 1
ATOM 8308 C C . ILE G 1 125 ? 91.304 343.472 39.110 1.00 15.28 105 ILE D C 1
ATOM 8309 O O . ILE G 1 125 ? 92.473 343.530 38.804 1.00 15.05 105 ILE D O 1
ATOM 8314 N N . VAL G 1 126 ? 90.879 343.423 40.378 1.00 15.82 106 VAL D N 1
ATOM 8315 C CA . VAL G 1 126 ? 91.795 343.422 41.481 1.00 16.52 106 VAL D CA 1
ATOM 8316 C C . VAL G 1 126 ? 92.731 342.220 41.357 1.00 17.86 106 VAL D C 1
ATOM 8317 O O . VAL G 1 126 ? 93.992 342.313 41.462 1.00 17.46 106 VAL D O 1
ATOM 8321 N N . GLN G 1 127 ? 92.121 341.090 41.080 1.00 18.01 107 GLN D N 1
ATOM 8322 C CA . GLN G 1 127 ? 92.869 339.848 40.932 1.00 21.34 107 GLN D CA 1
ATOM 8323 C C . GLN G 1 127 ? 93.902 339.912 39.838 1.00 20.33 107 GLN D C 1
ATOM 8324 O O . GLN G 1 127 ? 95.027 339.424 40.062 1.00 26.26 107 GLN D O 1
ATOM 8330 N N . ASN G 1 128 ? 93.565 340.473 38.686 1.00 18.87 108 ASN D N 1
ATOM 8331 C CA . ASN G 1 128 ? 94.470 340.461 37.534 1.00 19.70 108 ASN D CA 1
ATOM 8332 C C . ASN G 1 128 ? 95.401 341.688 37.478 1.00 22.58 108 ASN D C 1
ATOM 8333 O O . ASN G 1 128 ? 96.476 341.643 36.865 1.00 27.41 108 ASN D O 1
ATOM 8338 N N . TYR G 1 129 ? 95.005 342.787 38.087 1.00 20.09 109 TYR D N 1
ATOM 8339 C CA . TYR G 1 129 ? 95.856 343.948 38.078 1.00 19.10 109 TYR D CA 1
ATOM 8340 C C . TYR G 1 129 ? 96.491 344.312 39.424 1.00 17.70 109 TYR D C 1
ATOM 8341 O O . TYR G 1 129 ? 97.313 345.244 39.470 1.00 17.11 109 TYR D O 1
ATOM 8350 N N . GLY G 1 130 ? 96.155 343.609 40.506 1.00 14.92 110 GLY D N 1
ATOM 8351 C CA . GLY G 1 130 ? 96.633 343.965 41.844 1.00 14.39 110 GLY D CA 1
ATOM 8352 C C . GLY G 1 130 ? 98.108 344.287 41.938 1.00 15.14 110 GLY D C 1
ATOM 8353 O O . GLY G 1 130 ? 98.469 345.351 42.406 1.00 14.61 110 GLY D O 1
ATOM 8354 N N . TYR G 1 131 ? 98.953 343.364 41.495 1.00 15.22 111 TYR D N 1
ATOM 8355 C CA . TYR G 1 131 ? 100.395 343.522 41.555 1.00 15.51 111 TYR D CA 1
ATOM 8356 C C . TYR G 1 131 ? 100.934 344.561 40.563 1.00 16.52 111 TYR D C 1
ATOM 8357 O O . TYR G 1 131 ? 101.927 345.239 40.849 1.00 15.74 111 TYR D O 1
ATOM 8366 N N . ALA G 1 132 ? 100.292 344.665 39.401 1.00 17.45 112 ALA D N 1
ATOM 8367 C CA . ALA G 1 132 ? 100.601 345.714 38.442 1.00 17.39 112 ALA D CA 1
ATOM 8368 C C . ALA G 1 132 ? 100.331 347.100 39.051 1.00 16.49 112 ALA D C 1
ATOM 8369 O O . ALA G 1 132 ? 101.188 348.009 38.973 1.00 16.22 112 ALA D O 1
ATOM 8371 N N . TYR G 1 133 ? 99.154 347.257 39.661 1.00 15.75 113 TYR D N 1
ATOM 8372 C CA . TYR G 1 133 ? 98.854 348.458 40.364 1.00 17.00 113 TYR D CA 1
ATOM 8373 C C . TYR G 1 133 ? 99.894 348.737 41.471 1.00 18.13 113 TYR D C 1
ATOM 8374 O O . TYR G 1 133 ? 100.312 349.876 41.611 1.00 16.46 113 TYR D O 1
ATOM 8383 N N . LYS G 1 134 ? 100.209 347.723 42.292 1.00 17.15 114 LYS D N 1
ATOM 8384 C CA . LYS G 1 134 ? 101.164 347.880 43.368 1.00 17.72 114 LYS D CA 1
ATOM 8385 C C . LYS G 1 134 ? 102.490 348.365 42.807 1.00 17.96 114 LYS D C 1
ATOM 8386 O O . LYS G 1 134 ? 103.104 349.303 43.374 1.00 15.95 114 LYS D O 1
ATOM 8392 N N . ALA G 1 135 ? 102.935 347.736 41.711 1.00 18.37 115 ALA D N 1
ATOM 8393 C CA . ALA G 1 135 ? 104.240 348.093 41.132 1.00 19.11 115 ALA D CA 1
ATOM 8394 C C . ALA G 1 135 ? 104.287 349.547 40.640 1.00 17.74 115 ALA D C 1
ATOM 8395 O O . ALA G 1 135 ? 105.230 350.246 40.946 1.00 18.76 115 ALA D O 1
ATOM 8397 N N . VAL G 1 136 ? 103.230 349.990 39.980 1.00 17.36 116 VAL D N 1
ATOM 8398 C CA . VAL G 1 136 ? 103.145 351.317 39.431 1.00 18.38 116 VAL D CA 1
ATOM 8399 C C . VAL G 1 136 ? 103.014 352.339 40.536 1.00 19.83 116 VAL D C 1
ATOM 8400 O O . VAL G 1 136 ? 103.646 353.396 40.480 1.00 18.37 116 VAL D O 1
ATOM 8404 N N . LEU G 1 137 ? 102.201 352.033 41.535 1.00 17.76 117 LEU D N 1
ATOM 8405 C CA . LEU G 1 137 ? 102.015 352.949 42.615 1.00 19.12 117 LEU D CA 1
ATOM 8406 C C . LEU G 1 137 ? 103.319 352.999 43.476 1.00 19.30 117 LEU D C 1
ATOM 8407 O O . LEU G 1 137 ? 103.702 354.072 43.958 1.00 17.40 117 LEU D O 1
ATOM 8412 N N . ASN G 1 138 ? 103.993 351.859 43.659 1.00 19.71 118 ASN D N 1
ATOM 8413 C CA . ASN G 1 138 ? 105.275 351.848 44.400 1.00 20.15 118 ASN D CA 1
ATOM 8414 C C . ASN G 1 138 ? 106.323 352.741 43.687 1.00 21.08 118 ASN D C 1
ATOM 8415 O O . ASN G 1 138 ? 107.062 353.444 44.362 1.00 20.26 118 ASN D O 1
ATOM 8420 N N . GLU G 1 139 ? 106.396 352.681 42.340 1.00 21.31 119 GLU D N 1
ATOM 8421 C CA . GLU G 1 139 ? 107.357 353.482 41.593 1.00 19.83 119 GLU D CA 1
ATOM 8422 C C . GLU G 1 139 ? 107.022 354.963 41.568 1.00 20.23 119 GLU D C 1
ATOM 8423 O O . GLU G 1 139 ? 107.935 355.772 41.545 1.00 21.56 119 GLU D O 1
ATOM 8429 N N . LYS G 1 140 ? 105.757 355.330 41.543 1.00 19.89 120 LYS D N 1
ATOM 8430 C CA . LYS G 1 140 ? 105.365 356.738 41.663 1.00 23.54 120 LYS D CA 1
ATOM 8431 C C . LYS G 1 140 ? 105.352 357.285 43.076 1.00 23.79 120 LYS D C 1
ATOM 8432 O O . LYS G 1 140 ? 105.573 358.456 43.233 1.00 21.64 120 LYS D O 1
ATOM 8438 N N . PHE G 1 141 ? 104.990 356.478 44.087 1.00 21.35 121 PHE D N 1
ATOM 8439 C CA . PHE G 1 141 ? 104.825 357.025 45.457 1.00 21.74 121 PHE D CA 1
ATOM 8440 C C . PHE G 1 141 ? 105.769 356.437 46.556 1.00 21.78 121 PHE D C 1
ATOM 8441 O O . PHE G 1 141 ? 105.870 356.973 47.674 1.00 24.82 121 PHE D O 1
ATOM 8449 N N . GLY G 1 142 ? 106.420 355.317 46.287 1.00 20.88 122 GLY D N 1
ATOM 8450 C CA . GLY G 1 142 ? 107.220 354.608 47.318 1.00 19.09 122 GLY D CA 1
ATOM 8451 C C . GLY G 1 142 ? 106.362 353.542 48.019 1.00 20.00 122 GLY D C 1
ATOM 8452 O O . GLY G 1 142 ? 105.320 353.076 47.474 1.00 17.25 122 GLY D O 1
ATOM 8453 N N . ASP G 1 143 ? 106.790 353.212 49.233 1.00 19.22 123 ASP D N 1
ATOM 8454 C CA . ASP G 1 143 ? 106.222 352.167 50.037 1.00 19.91 123 ASP D CA 1
ATOM 8455 C C . ASP G 1 143 ? 105.056 352.745 50.823 1.00 18.78 123 ASP D C 1
ATOM 8456 O O . ASP G 1 143 ? 105.240 353.648 51.598 1.00 19.87 123 ASP D O 1
ATOM 8461 N N . GLY G 1 144 ? 103.872 352.195 50.606 1.00 18.62 124 GLY D N 1
ATOM 8462 C CA . GLY G 1 144 ? 102.677 352.676 51.231 1.00 18.21 124 GLY D CA 1
ATOM 8463 C C . GLY G 1 144 ? 101.433 352.076 50.628 1.00 17.46 124 GLY D C 1
ATOM 8464 O O . GLY G 1 144 ? 101.507 351.031 49.991 1.00 17.31 124 GLY D O 1
ATOM 8465 N N . ILE G 1 145 ? 100.309 352.768 50.818 1.00 15.51 125 ILE D N 1
ATOM 8466 C CA . ILE G 1 145 ? 99.071 352.356 50.245 1.00 17.33 125 ILE D CA 1
ATOM 8467 C C . ILE G 1 145 ? 98.286 353.537 49.689 1.00 18.45 125 ILE D C 1
ATOM 8468 O O . ILE G 1 145 ? 98.487 354.686 50.129 1.00 22.46 125 ILE D O 1
ATOM 8473 N N . MET G 1 146 ? 97.341 353.225 48.802 1.00 17.52 126 MET D N 1
ATOM 8474 C CA . MET G 1 146 ? 96.207 354.106 48.497 1.00 17.81 126 MET D CA 1
ATOM 8475 C C . MET G 1 146 ? 95.090 353.819 49.497 1.00 17.26 126 MET D C 1
ATOM 8476 O O . MET G 1 146 ? 94.611 352.678 49.566 1.00 15.12 126 MET D O 1
ATOM 8481 N N . SER G 1 147 ? 94.660 354.847 50.225 1.00 16.56 127 SER D N 1
ATOM 8482 C CA . SER G 1 147 ? 93.684 354.681 51.277 1.00 17.50 127 SER D CA 1
ATOM 8483 C C . SER G 1 147 ? 92.329 354.397 50.647 1.00 18.85 127 SER D C 1
ATOM 8484 O O . SER G 1 147 ? 91.989 354.975 49.569 1.00 19.12 127 SER D O 1
ATOM 8487 N N . ALA G 1 148 ? 91.568 353.552 51.338 1.00 16.67 128 ALA D N 1
ATOM 8488 C CA . ALA G 1 148 ? 90.169 353.285 51.036 1.00 18.18 128 ALA D CA 1
ATOM 8489 C C . ALA G 1 148 ? 89.261 353.976 52.020 1.00 17.00 128 ALA D C 1
ATOM 8490 O O . ALA G 1 148 ? 88.065 353.750 51.986 1.00 16.18 128 ALA D O 1
ATOM 8492 N N . ILE G 1 149 ? 89.829 354.780 52.901 1.00 18.09 129 ILE D N 1
ATOM 8493 C CA . ILE G 1 149 ? 89.108 355.508 53.950 1.00 16.79 129 ILE D CA 1
ATOM 8494 C C . ILE G 1 149 ? 89.038 357.024 53.648 1.00 16.89 129 ILE D C 1
ATOM 8495 O O . ILE G 1 149 ? 88.010 357.614 53.642 1.00 15.63 129 ILE D O 1
ATOM 8500 N N . SER G 1 150 ? 90.183 357.605 53.416 1.00 16.33 130 SER D N 1
ATOM 8501 C CA . SER G 1 150 ? 90.354 358.957 52.982 1.00 17.80 130 SER D CA 1
ATOM 8502 C C . SER G 1 150 ? 90.371 358.698 51.479 1.00 16.65 130 SER D C 1
ATOM 8503 O O . SER G 1 150 ? 91.383 358.470 50.885 1.00 15.95 130 SER D O 1
ATOM 8506 N N . PHE G 1 151 ? 89.176 358.729 50.925 1.00 15.35 131 PHE D N 1
ATOM 8507 C CA . PHE G 1 151 ? 88.897 358.217 49.631 1.00 16.12 131 PHE D CA 1
ATOM 8508 C C . PHE G 1 151 ? 87.554 358.629 49.041 1.00 15.69 131 PHE D C 1
ATOM 8509 O O . PHE G 1 151 ? 86.619 358.797 49.730 1.00 15.62 131 PHE D O 1
ATOM 8517 N N . SER G 1 152 ? 87.515 358.808 47.743 1.00 15.80 132 SER D N 1
ATOM 8518 C CA . SER G 1 152 ? 86.309 359.079 47.018 1.00 16.15 132 SER D CA 1
ATOM 8519 C C . SER G 1 152 ? 86.265 358.256 45.730 1.00 17.78 132 SER D C 1
ATOM 8520 O O . SER G 1 152 ? 87.226 357.765 45.277 1.00 17.85 132 SER D O 1
ATOM 8523 N N . THR G 1 153 ? 85.093 358.154 45.157 1.00 18.88 133 THR D N 1
ATOM 8524 C CA . THR G 1 153 ? 84.881 357.401 43.977 1.00 19.54 133 THR D CA 1
ATOM 8525 C C . THR G 1 153 ? 83.642 357.838 43.234 1.00 21.05 133 THR D C 1
ATOM 8526 O O . THR G 1 153 ? 82.743 358.332 43.812 1.00 21.37 133 THR D O 1
ATOM 8530 N N . SER G 1 154 ? 83.614 357.612 41.948 1.00 20.92 134 SER D N 1
ATOM 8531 C CA . SER G 1 154 ? 82.486 358.012 41.131 1.00 23.04 134 SER D CA 1
ATOM 8532 C C . SER G 1 154 ? 82.394 357.121 39.902 1.00 19.99 134 SER D C 1
ATOM 8533 O O . SER G 1 154 ? 83.330 356.426 39.526 1.00 18.52 134 SER D O 1
ATOM 8536 N N . VAL G 1 155 ? 81.245 357.187 39.291 1.00 19.48 135 VAL D N 1
ATOM 8537 C CA . VAL G 1 155 ? 80.916 356.494 38.114 1.00 19.09 135 VAL D CA 1
ATOM 8538 C C . VAL G 1 155 ? 80.492 357.475 37.035 1.00 21.41 135 VAL D C 1
ATOM 8539 O O . VAL G 1 155 ? 79.657 358.289 37.239 1.00 20.93 135 VAL D O 1
ATOM 8543 N N . ASP G 1 156 ? 81.082 357.365 35.877 1.00 22.83 136 ASP D N 1
ATOM 8544 C CA . ASP G 1 156 ? 80.718 358.182 34.760 1.00 25.89 136 ASP D CA 1
ATOM 8545 C C . ASP G 1 156 ? 80.411 357.326 33.549 1.00 27.18 136 ASP D C 1
ATOM 8546 O O . ASP G 1 156 ? 80.759 356.183 33.471 1.00 23.69 136 ASP D O 1
ATOM 8551 N N . LYS G 1 157 ? 79.723 357.913 32.606 1.00 29.52 137 LYS D N 1
ATOM 8552 C CA . LYS G 1 157 ? 79.386 357.225 31.403 1.00 32.41 137 LYS D CA 1
ATOM 8553 C C . LYS G 1 157 ? 80.053 357.895 30.242 1.00 30.71 137 LYS D C 1
ATOM 8554 O O . LYS G 1 157 ? 80.111 359.067 30.177 1.00 31.88 137 LYS D O 1
ATOM 8560 N N . GLU G 1 158 ? 80.645 357.121 29.376 1.00 33.25 138 GLU D N 1
ATOM 8561 C CA . GLU G 1 158 ? 81.268 357.650 28.194 1.00 35.65 138 GLU D CA 1
ATOM 8562 C C . GLU G 1 158 ? 80.696 356.980 26.989 1.00 37.30 138 GLU D C 1
ATOM 8563 O O . GLU G 1 158 ? 80.614 355.782 26.929 1.00 35.64 138 GLU D O 1
ATOM 8569 N N . THR G 1 159 ? 80.309 357.781 26.019 1.00 40.48 139 THR D N 1
ATOM 8570 C CA . THR G 1 159 ? 79.815 357.307 24.742 1.00 42.70 139 THR D CA 1
ATOM 8571 C C . THR G 1 159 ? 80.864 357.740 23.729 1.00 44.73 139 THR D C 1
ATOM 8572 O O . THR G 1 159 ? 81.064 358.902 23.522 1.00 43.73 139 THR D O 1
ATOM 8576 N N . ASP G 1 160 ? 81.545 356.799 23.109 1.00 48.45 140 ASP D N 1
ATOM 8577 C CA . ASP G 1 160 ? 82.657 357.113 22.179 1.00 50.60 140 ASP D CA 1
ATOM 8578 C C . ASP G 1 160 ? 82.158 357.438 20.732 1.00 63.70 140 ASP D C 1
ATOM 8579 O O . ASP G 1 160 ? 80.928 357.327 20.439 1.00 61.00 140 ASP D O 1
ATOM 8584 N N . LYS G 1 161 ? 83.094 357.832 19.868 1.00 74.86 141 LYS D N 1
ATOM 8585 C CA . LYS G 1 161 ? 82.831 358.213 18.472 1.00 78.46 141 LYS D CA 1
ATOM 8586 C C . LYS G 1 161 ? 82.010 357.179 17.760 1.00 67.74 141 LYS D C 1
ATOM 8587 O O . LYS G 1 161 ? 81.123 357.491 17.036 1.00 63.51 141 LYS D O 1
ATOM 8593 N N . ASP G 1 162 ? 82.269 355.920 18.046 1.00 62.12 142 ASP D N 1
ATOM 8594 C CA . ASP G 1 162 ? 81.528 354.836 17.458 1.00 58.77 142 ASP D CA 1
ATOM 8595 C C . ASP G 1 162 ? 80.139 354.633 18.037 1.00 51.45 142 ASP D C 1
ATOM 8596 O O . ASP G 1 162 ? 79.419 353.830 17.533 1.00 45.10 142 ASP D O 1
ATOM 8601 N N . GLY G 1 163 ? 79.786 355.304 19.127 1.00 50.99 143 GLY D N 1
ATOM 8602 C CA . GLY G 1 163 ? 78.513 355.110 19.768 1.00 50.12 143 GLY D CA 1
ATOM 8603 C C . GLY G 1 163 ? 78.541 354.044 20.856 1.00 48.85 143 GLY D C 1
ATOM 8604 O O . GLY G 1 163 ? 77.552 353.779 21.453 1.00 45.28 143 GLY D O 1
ATOM 8605 N N . ASN G 1 164 ? 79.674 353.396 21.071 1.00 52.48 144 ASN D N 1
ATOM 8606 C CA . ASN G 1 164 ? 79.791 352.398 22.133 1.00 50.60 144 ASN D CA 1
ATOM 8607 C C . ASN G 1 164 ? 79.773 353.103 23.485 1.00 43.37 144 ASN D C 1
ATOM 8608 O O . ASN G 1 164 ? 80.420 354.134 23.666 1.00 37.80 144 ASN D O 1
ATOM 8613 N N . ASN G 1 165 ? 79.056 352.520 24.426 1.00 37.43 145 ASN D N 1
ATOM 8614 C CA . ASN G 1 165 ? 79.010 353.006 25.797 1.00 32.49 145 ASN D CA 1
ATOM 8615 C C . ASN G 1 165 ? 80.067 352.368 26.717 1.00 27.81 145 ASN D C 1
ATOM 8616 O O . ASN G 1 165 ? 80.225 351.173 26.726 1.00 23.88 145 ASN D O 1
ATOM 8621 N N . TRP G 1 166 ? 80.778 353.188 27.498 1.00 26.40 146 TRP D N 1
ATOM 8622 C CA . TRP G 1 166 ? 81.763 352.719 28.468 1.00 24.80 146 TRP D CA 1
ATOM 8623 C C . TRP G 1 166 ? 81.426 353.240 29.855 1.00 24.27 146 TRP D C 1
ATOM 8624 O O . TRP G 1 166 ? 80.961 354.371 30.012 1.00 21.63 146 TRP D O 1
ATOM 8635 N N . ALA G 1 167 ? 81.634 352.405 30.871 1.00 21.51 147 ALA D N 1
ATOM 8636 C CA . ALA G 1 167 ? 81.549 352.844 32.271 1.00 18.87 147 ALA D CA 1
ATOM 8637 C C . ALA G 1 167 ? 82.925 353.193 32.693 1.00 18.53 147 ALA D C 1
ATOM 8638 O O . ALA G 1 167 ? 83.887 352.406 32.415 1.00 18.33 147 ALA D O 1
ATOM 8640 N N . VAL G 1 168 ? 83.048 354.311 33.409 1.00 17.76 148 VAL D N 1
ATOM 8641 C CA . VAL G 1 168 ? 84.343 354.782 33.905 1.00 19.85 148 VAL D CA 1
ATOM 8642 C C . VAL G 1 168 ? 84.227 354.916 35.443 1.00 21.65 148 VAL D C 1
ATOM 8643 O O . VAL G 1 168 ? 83.404 355.705 35.990 1.00 21.34 148 VAL D O 1
ATOM 8647 N N . ILE G 1 169 ? 85.012 354.133 36.171 1.00 19.08 149 ILE D N 1
ATOM 8648 C CA . ILE G 1 169 ? 84.962 354.204 37.630 1.00 18.45 149 ILE D CA 1
ATOM 8649 C C . ILE G 1 169 ? 86.276 354.802 38.077 1.00 18.19 149 ILE D C 1
ATOM 8650 O O . ILE G 1 169 ? 87.325 354.308 37.683 1.00 18.38 149 ILE D O 1
ATOM 8655 N N . THR G 1 170 ? 86.198 355.862 38.824 1.00 16.93 150 THR D N 1
ATOM 8656 C CA . THR G 1 170 ? 87.346 356.537 39.322 1.00 18.89 150 THR D CA 1
ATOM 8657 C C . THR G 1 170 ? 87.544 356.287 40.805 1.00 17.71 150 THR D C 1
ATOM 8658 O O . THR G 1 170 ? 86.664 356.446 41.557 1.00 18.44 150 THR D O 1
ATOM 8662 N N . LEU G 1 171 ? 88.721 355.839 41.169 1.00 18.29 151 LEU D N 1
ATOM 8663 C CA . LEU G 1 171 ? 89.139 355.632 42.543 1.00 18.45 151 LEU D CA 1
ATOM 8664 C C . LEU G 1 171 ? 90.175 356.703 42.949 1.00 18.77 151 LEU D C 1
ATOM 8665 O O . LEU G 1 171 ? 91.215 356.805 42.393 1.00 17.15 151 LEU D O 1
ATOM 8670 N N . ARG G 1 172 ? 89.856 357.496 43.936 1.00 18.08 152 ARG D N 1
ATOM 8671 C CA . ARG G 1 172 ? 90.717 358.549 44.399 1.00 18.22 152 ARG D CA 1
ATOM 8672 C C . ARG G 1 172 ? 90.980 358.439 45.893 1.00 16.77 152 ARG D C 1
ATOM 8673 O O . ARG G 1 172 ? 90.191 358.807 46.685 1.00 15.72 152 ARG D O 1
ATOM 8681 N N . GLY G 1 173 ? 92.139 357.911 46.216 1.00 16.68 153 GLY D N 1
ATOM 8682 C CA . GLY G 1 173 ? 92.558 357.706 47.569 1.00 17.68 153 GLY D CA 1
ATOM 8683 C C . GLY G 1 173 ? 93.862 358.353 47.965 1.00 17.82 153 GLY D C 1
ATOM 8684 O O . GLY G 1 173 ? 94.782 358.409 47.230 1.00 18.14 153 GLY D O 1
ATOM 8685 N N . LYS G 1 174 ? 93.903 358.841 49.171 1.00 18.86 154 LYS D N 1
ATOM 8686 C CA . LYS G 1 174 ? 95.066 359.479 49.710 1.00 23.79 154 LYS D CA 1
ATOM 8687 C C . LYS G 1 174 ? 96.278 358.536 49.802 1.00 21.76 154 LYS D C 1
ATOM 8688 O O . LYS G 1 174 ? 96.126 357.404 50.158 1.00 21.18 154 LYS D O 1
ATOM 8694 N N . TRP G 1 175 ? 97.454 359.001 49.415 1.00 18.85 155 TRP D N 1
ATOM 8695 C CA . TRP G 1 175 ? 98.646 358.159 49.503 1.00 18.60 155 TRP D CA 1
ATOM 8696 C C . TRP G 1 175 ? 99.101 358.162 50.959 1.00 19.83 155 TRP D C 1
ATOM 8697 O O . TRP G 1 175 ? 99.366 359.214 51.490 1.00 18.73 155 TRP D O 1
ATOM 8708 N N . LEU G 1 176 ? 99.191 356.987 51.587 1.00 19.15 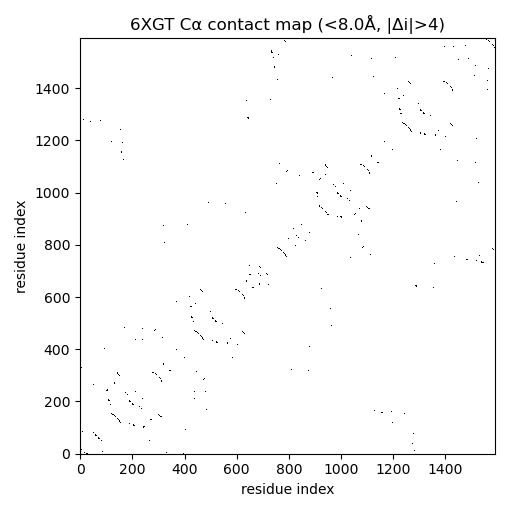156 LEU D N 1
ATOM 8709 C CA . LEU G 1 176 ? 99.819 356.844 52.902 1.00 20.80 156 LEU D CA 1
ATOM 8710 C C . LEU G 1 176 ? 101.152 356.036 52.873 1.00 19.04 156 LEU D C 1
ATOM 8711 O O . LEU G 1 176 ? 101.154 354.830 52.611 1.00 17.72 156 LEU D O 1
ATOM 8716 N N . PRO G 1 177 ? 102.294 356.701 53.088 1.00 19.24 157 PRO D N 1
ATOM 8717 C CA . PRO G 1 177 ? 103.554 355.998 53.266 1.00 18.20 157 PRO D CA 1
ATOM 8718 C C . PRO G 1 177 ? 103.596 355.204 54.545 1.00 18.04 157 PRO D C 1
ATOM 8719 O O . PRO G 1 177 ? 102.993 355.589 55.555 1.00 16.83 157 PRO D O 1
ATOM 8723 N N . TYR G 1 178 ? 104.355 354.123 54.557 1.00 18.68 158 TYR D N 1
ATOM 8724 C CA . TYR G 1 178 ? 104.575 353.435 55.851 1.00 18.91 158 TYR D CA 1
ATOM 8725 C C . TYR G 1 178 ? 105.444 354.373 56.679 1.00 20.15 158 TYR D C 1
ATOM 8726 O O . TYR G 1 178 ? 106.405 354.944 56.171 1.00 21.65 158 TYR D O 1
ATOM 8735 N N . SER G 1 179 ? 105.167 354.463 57.962 1.00 20.78 159 SER D N 1
ATOM 8736 C CA . SER G 1 179 ? 106.064 355.137 58.922 1.00 21.52 159 SER D CA 1
ATOM 8737 C C . SER G 1 179 ? 107.411 354.484 58.999 1.00 22.46 159 SER D C 1
ATOM 8738 O O . SER G 1 179 ? 107.527 353.320 58.736 1.00 23.81 159 SER D O 1
ATOM 8741 N N . ARG G 1 180 ? 108.358 355.193 59.533 1.00 25.66 160 ARG D N 1
ATOM 8742 C CA . ARG G 1 180 ? 109.600 354.597 59.901 1.00 26.91 160 ARG D CA 1
ATOM 8743 C C . ARG G 1 180 ? 109.646 354.689 61.430 1.00 26.05 160 ARG D C 1
ATOM 8744 O O . ARG G 1 180 ? 109.483 355.741 61.951 1.00 24.51 160 ARG D O 1
ATOM 8752 N N . PHE G 1 181 ? 109.799 353.567 62.125 1.00 26.08 161 PHE D N 1
ATOM 8753 C CA . PHE G 1 181 ? 110.027 353.506 63.612 1.00 29.02 161 PHE D CA 1
ATOM 8754 C C . PHE G 1 181 ? 111.037 352.342 63.944 1.00 28.72 161 PHE D C 1
ATOM 8755 O O . PHE G 1 181 ? 111.306 351.504 63.034 1.00 36.05 161 PHE D O 1
ATOM 8763 N N . ASP H 1 23 ? 77.082 330.187 90.768 1.00 66.62 3 ASP I N 1
ATOM 8764 C CA . ASP H 1 23 ? 77.213 330.431 89.293 1.00 52.54 3 ASP I CA 1
ATOM 8765 C C . ASP H 1 23 ? 77.259 329.187 88.376 1.00 36.24 3 ASP I C 1
ATOM 8766 O O . ASP H 1 23 ? 78.276 328.564 88.217 1.00 30.13 3 ASP I O 1
ATOM 8771 N N . ILE H 1 24 ? 76.145 328.899 87.746 1.00 27.90 4 ILE I N 1
ATOM 8772 C CA . ILE H 1 24 ? 75.911 327.662 87.028 1.00 26.87 4 ILE I CA 1
ATOM 8773 C C . ILE H 1 24 ? 75.887 327.913 85.527 1.00 24.03 4 ILE I C 1
ATOM 8774 O O . ILE H 1 24 ? 75.577 329.005 85.060 1.00 23.33 4 ILE I O 1
ATOM 8779 N N . ALA H 1 25 ? 76.109 326.875 84.767 1.00 21.68 5 ALA I N 1
ATOM 8780 C CA . ALA H 1 25 ? 76.066 326.966 83.316 1.00 22.34 5 ALA I CA 1
ATOM 8781 C C . ALA H 1 25 ? 74.651 327.101 82.816 1.00 21.53 5 ALA I C 1
ATOM 8782 O O . ALA H 1 25 ? 73.769 326.367 83.255 1.00 24.86 5 ALA I O 1
ATOM 8784 N N . THR H 1 26 ? 74.440 328.026 81.883 1.00 20.78 6 THR I N 1
ATOM 8785 C CA . THR H 1 26 ? 73.119 328.237 81.266 1.00 20.81 6 THR I CA 1
ATOM 8786 C C . THR H 1 26 ? 73.304 328.295 79.747 1.00 20.01 6 THR I C 1
ATOM 8787 O O . THR H 1 26 ? 74.439 328.301 79.260 1.00 18.02 6 THR I O 1
ATOM 8791 N N . LEU H 1 27 ? 72.197 328.360 79.009 1.00 19.65 7 LEU I N 1
ATOM 8792 C CA . LEU H 1 27 ? 72.212 328.453 77.556 1.00 20.04 7 LEU I CA 1
ATOM 8793 C C . LEU H 1 27 ? 71.381 329.620 77.097 1.00 21.12 7 LEU I C 1
ATOM 8794 O O . LEU H 1 27 ? 70.258 329.807 77.533 1.00 21.73 7 LEU I O 1
ATOM 8799 N N . ASP H 1 28 ? 71.908 330.333 76.124 1.00 21.59 8 ASP I N 1
ATOM 8800 C CA . ASP H 1 28 ? 71.172 331.314 75.382 1.00 22.74 8 ASP I CA 1
ATOM 8801 C C . ASP H 1 28 ? 71.210 330.911 73.900 1.00 21.54 8 ASP I C 1
ATOM 8802 O O . ASP H 1 28 ? 72.217 331.105 73.218 1.00 20.88 8 ASP I O 1
ATOM 8807 N N . VAL H 1 29 ? 70.107 330.373 73.394 1.00 21.24 9 VAL I N 1
ATOM 8808 C CA . VAL H 1 29 ? 70.047 329.908 72.019 1.00 23.11 9 VAL I CA 1
ATOM 8809 C C . VAL H 1 29 ? 70.162 331.016 71.002 1.00 25.67 9 VAL I C 1
ATOM 8810 O O . VAL H 1 29 ? 70.375 330.726 69.858 1.00 26.29 9 VAL I O 1
ATOM 8814 N N . THR H 1 30 ? 70.098 332.275 71.420 1.00 24.55 10 THR I N 1
ATOM 8815 C CA . THR H 1 30 ? 70.268 333.378 70.499 1.00 25.33 10 THR I CA 1
ATOM 8816 C C . THR H 1 30 ? 71.655 333.371 69.947 1.00 22.13 10 THR I C 1
ATOM 8817 O O . THR H 1 30 ? 71.850 333.706 68.788 1.00 24.52 10 THR I O 1
ATOM 8821 N N . GLN H 1 31 ? 72.621 332.985 70.766 1.00 20.50 11 GLN I N 1
ATOM 8822 C CA . GLN H 1 31 ? 73.999 332.963 70.338 1.00 19.83 11 GLN I CA 1
ATOM 8823 C C . GLN H 1 31 ? 74.480 331.565 69.954 1.00 20.05 11 GLN I C 1
ATOM 8824 O O . GLN H 1 31 ? 75.584 331.454 69.521 1.00 23.17 11 GLN I O 1
ATOM 8830 N N . HIS H 1 32 ? 73.675 330.529 70.152 1.00 18.53 12 HIS I N 1
ATOM 8831 C CA . HIS H 1 32 ? 74.102 329.128 69.994 1.00 18.41 12 HIS I CA 1
ATOM 8832 C C . HIS H 1 32 ? 73.057 328.346 69.163 1.00 19.23 12 HIS I C 1
ATOM 8833 O O . HIS H 1 32 ? 72.192 327.684 69.700 1.00 19.97 12 HIS I O 1
ATOM 8840 N N . PRO H 1 33 ? 73.136 328.445 67.829 1.00 21.28 13 PRO I N 1
ATOM 8841 C CA . PRO H 1 33 ? 72.124 327.837 66.962 1.00 23.10 13 PRO I CA 1
ATOM 8842 C C . PRO H 1 33 ? 72.440 326.353 66.758 1.00 23.02 13 PRO I C 1
ATOM 8843 O O . PRO H 1 33 ? 73.499 325.890 67.163 1.00 20.01 13 PRO I O 1
ATOM 8847 N N . TYR H 1 34 ? 71.466 325.646 66.192 1.00 21.32 14 TYR I N 1
ATOM 8848 C CA . TYR H 1 34 ? 71.560 324.281 65.741 1.00 23.26 14 TYR I CA 1
ATOM 8849 C C . TYR H 1 34 ? 71.647 323.226 66.824 1.00 21.83 14 TYR I C 1
ATOM 8850 O O . TYR H 1 34 ? 72.023 322.090 66.529 1.00 17.63 14 TYR I O 1
ATOM 8859 N N . LEU H 1 35 ? 71.305 323.603 68.055 1.00 19.41 15 LEU I N 1
ATOM 8860 C CA . LEU H 1 35 ? 71.084 322.597 69.127 1.00 21.34 15 LEU I CA 1
ATOM 8861 C C . LEU H 1 35 ? 69.630 321.996 69.018 1.00 19.42 15 LEU I C 1
ATOM 8862 O O . LEU H 1 35 ? 68.784 322.600 68.421 1.00 20.75 15 LEU I O 1
ATOM 8867 N N . PRO H 1 36 ? 69.391 320.779 69.507 1.00 18.48 16 PRO I N 1
ATOM 8868 C CA . PRO H 1 36 ? 68.032 320.295 69.438 1.00 19.77 16 PRO I CA 1
ATOM 8869 C C . PRO H 1 36 ? 67.120 321.207 70.265 1.00 18.97 16 PRO I C 1
ATOM 8870 O O . PRO H 1 36 ? 67.612 321.869 71.163 1.00 19.80 16 PRO I O 1
ATOM 8874 N N . ALA H 1 37 ? 65.826 321.198 69.986 1.00 18.77 17 ALA I N 1
ATOM 8875 C CA . ALA H 1 37 ? 64.842 321.967 70.738 1.00 21.07 17 ALA I CA 1
ATOM 8876 C C . ALA H 1 37 ? 64.949 321.628 72.219 1.00 20.56 17 ALA I C 1
ATOM 8877 O O . ALA H 1 37 ? 64.870 322.528 73.076 1.00 18.11 17 ALA I O 1
ATOM 8879 N N . TYR H 1 38 ? 65.243 320.368 72.526 1.00 19.91 18 TYR I N 1
ATOM 8880 C CA . TYR H 1 38 ? 65.327 319.983 73.937 1.00 19.53 18 TYR I CA 1
ATOM 8881 C C . TYR H 1 38 ? 66.460 320.611 74.756 1.00 18.96 18 TYR I C 1
ATOM 8882 O O . TYR H 1 38 ? 66.354 320.706 75.949 1.00 19.01 18 TYR I O 1
ATOM 8891 N N . SER H 1 39 ? 67.528 321.044 74.119 1.00 18.76 19 SER I N 1
ATOM 8892 C CA . SER H 1 39 ? 68.591 321.743 74.798 1.00 20.04 19 SER I CA 1
ATOM 8893 C C . SER H 1 39 ? 68.020 322.973 75.484 1.00 21.13 19 SER I C 1
ATOM 8894 O O . SER H 1 39 ? 68.280 323.208 76.644 1.00 19.24 19 SER I O 1
ATOM 8897 N N . LYS H 1 40 ? 67.166 323.709 74.806 1.00 21.04 20 LYS I N 1
ATOM 8898 C CA . LYS H 1 40 ? 66.601 324.898 75.393 1.00 22.99 20 LYS I CA 1
ATOM 8899 C C . LYS H 1 40 ? 65.724 324.541 76.574 1.00 24.61 20 LYS I C 1
ATOM 8900 O O . LYS H 1 40 ? 65.768 325.190 77.608 1.00 21.79 20 LYS I O 1
ATOM 8906 N N . THR H 1 41 ? 64.912 323.498 76.393 1.00 27.44 21 THR I N 1
ATOM 8907 C CA . THR H 1 41 ? 63.982 323.038 77.399 1.00 24.37 21 THR I CA 1
ATOM 8908 C C . THR H 1 41 ? 64.724 322.573 78.660 1.00 24.50 21 THR I C 1
ATOM 8909 O O . THR H 1 41 ? 64.361 322.951 79.780 1.00 23.11 21 THR I O 1
ATOM 8913 N N . LEU H 1 42 ? 65.775 321.770 78.485 1.00 22.85 22 LEU I N 1
ATOM 8914 C CA . LEU H 1 42 ? 66.517 321.272 79.636 1.00 21.65 22 LEU I CA 1
ATOM 8915 C C . LEU H 1 42 ? 67.237 322.411 80.304 1.00 22.22 22 LEU I C 1
ATOM 8916 O O . LEU H 1 42 ? 67.220 322.496 81.499 1.00 21.64 22 LEU I O 1
ATOM 8921 N N . PHE H 1 43 ? 67.911 323.268 79.536 1.00 22.88 23 PHE I N 1
ATOM 8922 C CA . PHE H 1 43 ? 68.739 324.336 80.148 1.00 25.67 23 PHE I CA 1
ATOM 8923 C C . PHE H 1 43 ? 67.911 325.380 80.910 1.00 25.43 23 PHE I C 1
ATOM 8924 O O . PHE H 1 43 ? 68.318 325.842 81.969 1.00 20.78 23 PHE I O 1
ATOM 8932 N N . GLU H 1 44 ? 66.762 325.726 80.359 1.00 25.91 24 GLU I N 1
ATOM 8933 C CA . GLU H 1 44 ? 65.870 326.692 81.034 1.00 27.75 24 GLU I CA 1
ATOM 8934 C C . GLU H 1 44 ? 65.324 326.207 82.353 1.00 23.50 24 GLU I C 1
ATOM 8935 O O . GLU H 1 44 ? 65.173 327.001 83.261 1.00 22.71 24 GLU I O 1
ATOM 8941 N N . ALA H 1 45 ? 64.987 324.926 82.419 1.00 22.20 25 ALA I N 1
ATOM 8942 C CA . ALA H 1 45 ? 64.612 324.284 83.649 1.00 23.24 25 ALA I CA 1
ATOM 8943 C C . ALA H 1 45 ? 65.802 324.299 84.604 1.00 27.50 25 ALA I C 1
ATOM 8944 O O . ALA H 1 45 ? 65.617 324.595 85.786 1.00 27.79 25 ALA I O 1
ATOM 8946 N N . LYS H 1 46 ? 67.011 323.965 84.102 1.00 24.06 26 LYS I N 1
ATOM 8947 C CA . LYS H 1 46 ? 68.221 324.034 84.932 1.00 22.09 26 LYS I CA 1
ATOM 8948 C C . LYS H 1 46 ? 68.436 325.418 85.542 1.00 23.04 26 LYS I C 1
ATOM 8949 O O . LYS H 1 46 ? 68.753 325.524 86.744 1.00 20.24 26 LYS I O 1
ATOM 8955 N N . ALA H 1 47 ? 68.264 326.462 84.745 1.00 24.10 27 ALA I N 1
ATOM 8956 C CA . ALA H 1 47 ? 68.479 327.833 85.242 1.00 27.60 27 ALA I CA 1
ATOM 8957 C C . ALA H 1 47 ? 67.392 328.176 86.234 1.00 30.73 27 ALA I C 1
ATOM 8958 O O . ALA H 1 47 ? 67.693 328.746 87.274 1.00 35.31 27 ALA I O 1
ATOM 8960 N N . ALA H 1 48 ? 66.151 327.750 85.974 1.00 31.41 28 ALA I N 1
ATOM 8961 C CA . ALA H 1 48 ? 65.037 328.128 86.879 1.00 33.79 28 ALA I CA 1
ATOM 8962 C C . ALA H 1 48 ? 65.233 327.473 88.234 1.00 35.66 28 ALA I C 1
ATOM 8963 O O . ALA H 1 48 ? 64.992 328.104 89.242 1.00 33.66 28 ALA I O 1
ATOM 8965 N N . LYS H 1 49 ? 65.695 326.214 88.255 1.00 35.54 29 LYS I N 1
ATOM 8966 C CA . LYS H 1 49 ? 65.995 325.557 89.526 1.00 32.96 29 LYS I CA 1
ATOM 8967 C C . LYS H 1 49 ? 67.397 325.812 90.087 1.00 33.11 29 LYS I C 1
ATOM 8968 O O . LYS H 1 49 ? 67.688 325.346 91.159 1.00 35.77 29 LYS I O 1
ATOM 8974 N N . LYS H 1 50 ? 68.245 326.581 89.424 1.00 32.36 30 LYS I N 1
ATOM 8975 C CA . LYS H 1 50 ? 69.637 326.796 89.883 1.00 36.43 30 LYS I CA 1
ATOM 8976 C C . LYS H 1 50 ? 70.392 325.494 90.160 1.00 30.08 30 LYS I C 1
ATOM 8977 O O . LYS H 1 50 ? 71.188 325.396 91.117 1.00 29.38 30 LYS I O 1
ATOM 8983 N N . LEU H 1 51 ? 70.150 324.498 89.324 1.00 25.80 31 LEU I N 1
ATOM 8984 C CA . LEU H 1 51 ? 70.877 323.227 89.422 1.00 24.34 31 LEU I CA 1
ATOM 8985 C C . LEU H 1 51 ? 72.235 323.265 88.739 1.00 22.35 31 LEU I C 1
ATOM 8986 O O . LEU H 1 51 ? 72.424 323.890 87.699 1.00 20.06 31 LEU I O 1
ATOM 8991 N N . THR H 1 52 ? 73.202 322.591 89.335 1.00 23.73 32 THR I N 1
ATOM 8992 C CA . THR H 1 52 ? 74.495 322.425 88.738 1.00 21.77 32 THR I CA 1
ATOM 8993 C C . THR H 1 52 ? 74.451 321.094 87.951 1.00 22.35 32 THR I C 1
ATOM 8994 O O . THR H 1 52 ? 73.619 320.224 88.181 1.00 20.39 32 THR I O 1
ATOM 8998 N N . PHE H 1 53 ? 75.387 320.927 87.042 1.00 20.76 33 PHE I N 1
ATOM 8999 C CA . PHE H 1 53 ? 75.479 319.658 86.414 1.00 20.98 33 PHE I CA 1
ATOM 9000 C C . PHE H 1 53 ? 75.830 318.566 87.419 1.00 21.91 33 PHE I C 1
ATOM 9001 O O . PHE H 1 53 ? 75.430 317.408 87.240 1.00 18.89 33 PHE I O 1
ATOM 9009 N N . GLU H 1 54 ? 76.566 318.908 88.447 1.00 24.83 34 GLU I N 1
ATOM 9010 C CA . GLU H 1 54 ? 76.937 317.877 89.428 1.00 30.61 34 GLU I CA 1
ATOM 9011 C C . GLU H 1 54 ? 75.691 317.250 90.012 1.00 28.96 34 GLU I C 1
ATOM 9012 O O . GLU H 1 54 ? 75.580 316.050 90.039 1.00 26.06 34 GLU I O 1
ATOM 9018 N N . GLU H 1 55 ? 74.751 318.095 90.445 1.00 30.14 35 GLU I N 1
ATOM 9019 C CA . GLU H 1 55 ? 73.490 317.628 90.993 1.00 32.67 35 GLU I CA 1
ATOM 9020 C C . GLU H 1 55 ? 72.673 316.826 89.983 1.00 29.18 35 GLU I C 1
ATOM 9021 O O . GLU H 1 55 ? 72.145 315.784 90.328 1.00 25.38 35 GLU I O 1
ATOM 9027 N N . ILE H 1 56 ? 72.536 317.336 88.753 1.00 24.65 36 ILE I N 1
ATOM 9028 C CA . ILE H 1 56 ? 71.700 316.675 87.754 1.00 22.27 36 ILE I CA 1
ATOM 9029 C C . ILE H 1 56 ? 72.323 315.334 87.413 1.00 21.40 36 ILE I C 1
ATOM 9030 O O . ILE H 1 56 ? 71.615 314.307 87.333 1.00 23.42 36 ILE I O 1
ATOM 9035 N N . ALA H 1 57 ? 73.644 315.313 87.259 1.00 20.59 37 ALA I N 1
ATOM 9036 C CA . ALA H 1 57 ? 74.374 314.053 87.006 1.00 21.43 37 ALA I CA 1
ATOM 9037 C C . ALA H 1 57 ? 74.134 312.981 88.055 1.00 24.47 37 ALA I C 1
ATOM 9038 O O . ALA H 1 57 ? 73.907 311.830 87.700 1.00 21.60 37 ALA I O 1
ATOM 9040 N N . LYS H 1 58 ? 74.293 313.354 89.334 1.00 26.72 38 LYS I N 1
ATOM 9041 C CA . LYS H 1 58 ? 74.038 312.421 90.425 1.00 30.95 38 LYS I CA 1
ATOM 9042 C C . LYS H 1 58 ? 72.595 311.875 90.387 1.00 30.78 38 LYS I C 1
ATOM 9043 O O . LYS H 1 58 ? 72.385 310.710 90.601 1.00 26.53 38 LYS I O 1
ATOM 9049 N N . LYS H 1 59 ? 71.607 312.697 90.035 1.00 29.99 39 LYS I N 1
ATOM 9050 C CA . LYS H 1 59 ? 70.241 312.216 89.935 1.00 31.96 39 LYS I CA 1
ATOM 9051 C C . LYS H 1 59 ? 70.076 311.185 88.820 1.00 31.29 39 LYS I C 1
ATOM 9052 O O . LYS H 1 59 ? 69.334 310.230 89.001 1.00 28.70 39 LYS I O 1
ATOM 9058 N N . ILE H 1 60 ? 70.714 311.389 87.667 1.00 25.83 40 ILE I N 1
ATOM 9059 C CA . ILE H 1 60 ? 70.545 310.451 86.561 1.00 25.15 40 ILE I CA 1
ATOM 9060 C C . ILE H 1 60 ? 71.543 309.292 86.522 1.00 25.11 40 ILE I C 1
ATOM 9061 O O . ILE H 1 60 ? 71.377 308.378 85.727 1.00 21.93 40 ILE I O 1
ATOM 9066 N N . GLY H 1 61 ? 72.546 309.289 87.355 1.00 25.53 41 GLY I N 1
ATOM 9067 C CA . GLY H 1 61 ? 73.479 308.198 87.293 1.00 27.28 41 GLY I CA 1
ATOM 9068 C C . GLY H 1 61 ? 74.424 308.173 86.097 1.00 29.82 41 GLY I C 1
ATOM 9069 O O . GLY H 1 61 ? 74.734 307.150 85.573 1.00 30.13 41 GLY I O 1
ATOM 9070 N N . ARG H 1 62 ? 74.806 309.340 85.643 1.00 27.89 42 ARG I N 1
ATOM 9071 C CA . ARG H 1 62 ? 75.815 309.529 84.599 1.00 26.07 42 ARG I CA 1
ATOM 9072 C C . ARG H 1 62 ? 76.808 310.576 85.099 1.00 22.80 42 ARG I C 1
ATOM 9073 O O . ARG H 1 62 ? 76.517 311.349 85.971 1.00 20.96 42 ARG I O 1
ATOM 9081 N N . ASN H 1 63 ? 77.974 310.641 84.491 1.00 24.84 43 ASN I N 1
ATOM 9082 C CA . ASN H 1 63 ? 78.943 311.655 84.891 1.00 26.71 43 ASN I CA 1
ATOM 9083 C C . ASN H 1 63 ? 78.583 313.063 84.452 1.00 21.74 43 ASN I C 1
ATOM 9084 O O . ASN H 1 63 ? 77.748 313.248 83.630 1.00 22.03 43 ASN I O 1
ATOM 9089 N N . GLU H 1 64 ? 79.168 314.035 85.097 1.00 21.11 44 GLU I N 1
ATOM 9090 C CA . GLU H 1 64 ? 78.941 315.432 84.786 1.00 24.63 44 GLU I CA 1
ATOM 9091 C C . GLU H 1 64 ? 79.150 315.809 83.331 1.00 21.50 44 GLU I C 1
ATOM 9092 O O . GLU H 1 64 ? 78.372 316.514 82.783 1.00 18.94 44 GLU I O 1
ATOM 9098 N N . VAL H 1 65 ? 80.242 315.336 82.760 1.00 19.75 45 VAL I N 1
ATOM 9099 C CA . VAL H 1 65 ? 80.549 315.596 81.380 1.00 18.63 45 VAL I CA 1
ATOM 9100 C C . VAL H 1 65 ? 79.481 314.992 80.462 1.00 19.49 45 VAL I C 1
ATOM 9101 O O . VAL H 1 65 ? 78.923 315.694 79.667 1.00 18.41 45 VAL I O 1
ATOM 9105 N N . ALA H 1 66 ? 79.223 313.697 80.606 1.00 17.27 46 ALA I N 1
ATOM 9106 C CA . ALA H 1 66 ? 78.142 313.047 79.861 1.00 17.10 46 ALA I CA 1
ATOM 9107 C C . ALA H 1 66 ? 76.821 313.773 80.022 1.00 17.77 46 ALA I C 1
ATOM 9108 O O . ALA H 1 66 ? 76.076 313.958 79.061 1.00 19.33 46 ALA I O 1
ATOM 9110 N N . THR H 1 67 ? 76.526 314.225 81.226 1.00 17.49 47 THR I N 1
ATOM 9111 C CA . THR H 1 67 ? 75.254 314.858 81.486 1.00 17.95 47 THR I CA 1
ATOM 9112 C C . THR H 1 67 ? 75.215 316.190 80.744 1.00 17.88 47 THR I C 1
ATOM 9113 O O . THR H 1 67 ? 74.218 316.487 80.062 1.00 19.69 47 THR I O 1
ATOM 9117 N N . ALA H 1 68 ? 76.274 316.982 80.863 1.00 16.97 48 ALA I N 1
ATOM 9118 C CA . ALA H 1 68 ? 76.344 318.229 80.078 1.00 17.17 48 ALA I CA 1
ATOM 9119 C C . ALA H 1 68 ? 76.347 317.946 78.568 1.00 17.31 48 ALA I C 1
ATOM 9120 O O . ALA H 1 68 ? 75.685 318.680 77.837 1.00 16.40 48 ALA I O 1
ATOM 9122 N N . ALA H 1 69 ? 76.988 316.855 78.114 1.00 16.87 49 ALA I N 1
ATOM 9123 C CA . ALA H 1 69 ? 76.955 316.541 76.712 1.00 18.38 49 ALA I CA 1
ATOM 9124 C C . ALA H 1 69 ? 75.501 316.312 76.261 1.00 20.13 49 ALA I C 1
ATOM 9125 O O . ALA H 1 69 ? 75.080 316.840 75.225 1.00 18.65 49 ALA I O 1
ATOM 9127 N N . LEU H 1 70 ? 74.752 315.541 77.064 1.00 21.75 50 LEU I N 1
ATOM 9128 C CA . LEU H 1 70 ? 73.352 315.331 76.835 1.00 22.05 50 LEU I CA 1
ATOM 9129 C C . LEU H 1 70 ? 72.554 316.636 76.644 1.00 21.34 50 LEU I C 1
ATOM 9130 O O . LEU H 1 70 ? 71.748 316.707 75.712 1.00 20.26 50 LEU I O 1
ATOM 9135 N N . PHE H 1 71 ? 72.820 317.649 77.474 1.00 19.27 51 PHE I N 1
ATOM 9136 C CA . PHE H 1 71 ? 72.102 318.943 77.389 1.00 18.85 51 PHE I CA 1
ATOM 9137 C C . PHE H 1 71 ? 72.420 319.668 76.091 1.00 19.15 51 PHE I C 1
ATOM 9138 O O . PHE H 1 71 ? 71.595 320.413 75.603 1.00 15.47 51 PHE I O 1
ATOM 9146 N N . TYR H 1 72 ? 73.616 319.403 75.514 1.00 17.47 52 TYR I N 1
ATOM 9147 C CA . TYR H 1 72 ? 73.994 320.065 74.292 1.00 16.69 52 TYR I CA 1
ATOM 9148 C C . TYR H 1 72 ? 73.668 319.256 73.064 1.00 16.01 52 TYR I C 1
ATOM 9149 O O . TYR H 1 72 ? 74.110 319.568 71.986 1.00 16.18 52 TYR I O 1
ATOM 9158 N N . GLY H 1 73 ? 72.923 318.179 73.221 1.00 15.65 53 GLY I N 1
ATOM 9159 C CA . GLY H 1 73 ? 72.479 317.360 72.111 1.00 15.94 53 GLY I CA 1
ATOM 9160 C C . GLY H 1 73 ? 73.463 316.261 71.670 1.00 16.99 53 GLY I C 1
ATOM 9161 O O . GLY H 1 73 ? 73.324 315.780 70.563 1.00 18.93 53 GLY I O 1
ATOM 9162 N N . GLN H 1 74 ? 74.443 315.921 72.507 1.00 14.98 54 GLN I N 1
ATOM 9163 C CA . GLN H 1 74 ? 75.616 315.131 72.106 1.00 15.13 54 GLN I CA 1
ATOM 9164 C C . GLN H 1 74 ? 75.645 313.812 72.752 1.00 15.46 54 GLN I C 1
ATOM 9165 O O . GLN H 1 74 ? 76.632 313.162 72.712 1.00 16.94 54 GLN I O 1
ATOM 9171 N N . ALA H 1 75 ? 74.511 313.389 73.292 1.00 17.16 55 ALA I N 1
ATOM 9172 C CA . ALA H 1 75 ? 74.329 312.088 73.917 1.00 18.36 55 ALA I CA 1
ATOM 9173 C C . ALA H 1 75 ? 72.834 311.723 73.873 1.00 18.68 55 ALA I C 1
ATOM 9174 O O . ALA H 1 75 ? 71.983 312.567 73.615 1.00 20.55 55 ALA I O 1
ATOM 9176 N N . LYS H 1 76 ? 72.536 310.482 74.173 1.00 19.00 56 LYS I N 1
ATOM 9177 C CA . LYS H 1 76 ? 71.172 309.960 74.082 1.00 21.48 56 LYS I CA 1
ATOM 9178 C C . LYS H 1 76 ? 70.626 309.637 75.478 1.00 22.34 56 LYS I C 1
ATOM 9179 O O . LYS H 1 76 ? 71.293 308.937 76.258 1.00 21.65 56 LYS I O 1
ATOM 9185 N N . ALA H 1 77 ? 69.433 310.156 75.801 1.00 20.10 57 ALA I N 1
ATOM 9186 C CA . ALA H 1 77 ? 68.835 309.805 77.095 1.00 20.84 57 ALA I CA 1
ATOM 9187 C C . ALA H 1 77 ? 68.172 308.421 76.978 1.00 21.39 57 ALA I C 1
ATOM 9188 O O . ALA H 1 77 ? 67.495 308.126 76.005 1.00 24.18 57 ALA I O 1
ATOM 9190 N N . SER H 1 78 ? 68.463 307.579 77.937 1.00 22.24 58 SER I N 1
ATOM 9191 C CA . SER H 1 78 ? 67.773 306.304 78.149 1.00 26.25 58 SER I CA 1
ATOM 9192 C C . SER H 1 78 ? 66.380 306.592 78.705 1.00 27.15 58 SER I C 1
ATOM 9193 O O . SER H 1 78 ? 66.079 307.746 79.084 1.00 27.79 58 SER I O 1
ATOM 9196 N N . PRO H 1 79 ? 65.515 305.559 78.743 1.00 30.66 59 PRO I N 1
ATOM 9197 C CA . PRO H 1 79 ? 64.197 305.802 79.405 1.00 32.05 59 PRO I CA 1
ATOM 9198 C C . PRO H 1 79 ? 64.313 306.200 80.889 1.00 30.63 59 PRO I C 1
ATOM 9199 O O . PRO H 1 79 ? 63.582 307.080 81.326 1.00 31.13 59 PRO I O 1
ATOM 9203 N N . GLU H 1 80 ? 65.271 305.657 81.633 1.00 32.82 60 GLU I N 1
ATOM 9204 C CA . GLU H 1 80 ? 65.433 306.059 83.043 1.00 34.98 60 GLU I CA 1
ATOM 9205 C C . GLU H 1 80 ? 65.922 307.512 83.121 1.00 33.37 60 GLU I C 1
ATOM 9206 O O . GLU H 1 80 ? 65.590 308.243 84.062 1.00 29.72 60 GLU I O 1
ATOM 9212 N N . ASP H 1 81 ? 66.746 307.904 82.149 1.00 28.35 61 ASP I N 1
ATOM 9213 C CA . ASP H 1 81 ? 67.303 309.251 82.144 1.00 27.35 61 ASP I CA 1
ATOM 9214 C C . ASP H 1 81 ? 66.168 310.244 82.012 1.00 26.77 61 ASP I C 1
ATOM 9215 O O . ASP H 1 81 ? 66.159 311.297 82.678 1.00 23.93 61 ASP I O 1
ATOM 9220 N N . ILE H 1 82 ? 65.240 309.933 81.108 1.00 27.54 62 ILE I N 1
ATOM 9221 C CA . ILE H 1 82 ? 64.087 310.794 80.837 1.00 29.00 62 ILE I CA 1
ATOM 9222 C C . ILE H 1 82 ? 63.203 311.013 82.098 1.00 33.43 62 ILE I C 1
ATOM 9223 O O . ILE H 1 82 ? 62.852 312.147 82.423 1.00 29.62 62 ILE I O 1
ATOM 9228 N N . LYS H 1 83 ? 62.924 309.945 82.826 1.00 36.56 63 LYS I N 1
ATOM 9229 C CA . LYS H 1 83 ? 62.116 309.999 84.057 1.00 40.01 63 LYS I CA 1
ATOM 9230 C C . LYS H 1 83 ? 62.869 310.753 85.116 1.00 35.23 63 LYS I C 1
ATOM 9231 O O . LYS H 1 83 ? 62.293 311.603 85.823 1.00 32.10 63 LYS I O 1
ATOM 9237 N N . ASN H 1 84 ? 64.170 310.470 85.220 1.00 28.24 64 ASN I N 1
ATOM 9238 C CA . ASN H 1 84 ? 64.975 311.182 86.197 1.00 26.22 64 ASN I CA 1
ATOM 9239 C C . ASN H 1 84 ? 65.159 312.671 85.867 1.00 25.62 64 ASN I C 1
ATOM 9240 O O . ASN H 1 84 ? 65.138 313.520 86.756 1.00 25.36 64 ASN I O 1
ATOM 9245 N N . LEU H 1 85 ? 65.304 313.000 84.584 1.00 24.19 65 LEU I N 1
ATOM 9246 C CA . LEU H 1 85 ? 65.503 314.397 84.205 1.00 26.38 65 LEU I CA 1
ATOM 9247 C C . LEU H 1 85 ? 64.222 315.164 84.489 1.00 28.07 65 LEU I C 1
ATOM 9248 O O . LEU H 1 85 ? 64.264 316.249 85.075 1.00 29.20 65 LEU I O 1
ATOM 9253 N N . SER H 1 86 ? 63.117 314.600 84.036 1.00 27.33 66 SER I N 1
ATOM 9254 C CA . SER H 1 86 ? 61.760 315.141 84.264 1.00 34.55 66 SER I CA 1
ATOM 9255 C C . SER H 1 86 ? 61.509 315.518 85.745 1.00 33.99 66 SER I C 1
ATOM 9256 O O . SER H 1 86 ? 61.136 316.635 86.063 1.00 33.30 66 SER I O 1
ATOM 9259 N N . SER H 1 87 ? 61.774 314.563 86.622 1.00 36.12 67 SER I N 1
ATOM 9260 C CA . SER H 1 87 ? 61.702 314.751 88.063 1.00 36.55 67 SER I CA 1
ATOM 9261 C C . SER H 1 87 ? 62.612 315.846 88.663 1.00 34.19 67 SER I C 1
ATOM 9262 O O . SER H 1 87 ? 62.130 316.758 89.319 1.00 35.62 67 SER I O 1
ATOM 9265 N N . VAL H 1 88 ? 63.926 315.749 88.496 1.00 32.11 68 VAL I N 1
ATOM 9266 C CA . VAL H 1 88 ? 64.815 316.749 89.089 1.00 29.07 68 VAL I CA 1
ATOM 9267 C C . VAL H 1 88 ? 64.653 318.120 88.428 1.00 28.34 68 VAL I C 1
ATOM 9268 O O . VAL H 1 88 ? 64.902 319.145 89.068 1.00 30.83 68 VAL I O 1
ATOM 9272 N N . LEU H 1 89 ? 64.219 318.164 87.170 1.00 26.99 69 LEU I N 1
ATOM 9273 C CA . LEU H 1 89 ? 64.114 319.457 86.433 1.00 28.52 69 LEU I CA 1
ATOM 9274 C C . LEU H 1 89 ? 62.705 320.084 86.456 1.00 29.32 69 LEU I C 1
ATOM 9275 O O . LEU H 1 89 ? 62.570 321.266 86.154 1.00 31.46 69 LEU I O 1
ATOM 9280 N N . GLY H 1 90 ? 61.677 319.282 86.767 1.00 33.02 70 GLY I N 1
ATOM 9281 C CA . GLY H 1 90 ? 60.276 319.725 86.817 1.00 31.97 70 GLY I CA 1
ATOM 9282 C C . GLY H 1 90 ? 59.660 319.832 85.445 1.00 32.46 70 GLY I C 1
ATOM 9283 O O . GLY H 1 90 ? 58.912 320.753 85.176 1.00 34.36 70 GLY I O 1
ATOM 9284 N N . ILE H 1 91 ? 59.966 318.886 84.566 1.00 33.20 71 ILE I N 1
ATOM 9285 C CA . ILE H 1 91 ? 59.417 318.940 83.203 1.00 34.75 71 ILE I CA 1
ATOM 9286 C C . ILE H 1 91 ? 58.555 317.700 83.002 1.00 33.58 71 ILE I C 1
ATOM 9287 O O . ILE H 1 91 ? 59.006 316.606 83.296 1.00 31.36 71 ILE I O 1
ATOM 9292 N N . PRO H 1 92 ? 57.343 317.868 82.464 1.00 37.89 72 PRO I N 1
ATOM 9293 C CA . PRO H 1 92 ? 56.517 316.680 82.285 1.00 43.54 72 PRO I CA 1
ATOM 9294 C C . PRO H 1 92 ? 57.250 315.645 81.451 1.00 44.13 72 PRO I C 1
ATOM 9295 O O . PRO H 1 92 ? 57.770 315.972 80.370 1.00 45.12 72 PRO I O 1
ATOM 9299 N N . VAL H 1 93 ? 57.316 314.433 81.987 1.00 39.39 73 VAL I N 1
ATOM 9300 C CA . VAL H 1 93 ? 57.894 313.309 81.301 1.00 42.65 73 VAL I CA 1
ATOM 9301 C C . VAL H 1 93 ? 57.515 313.284 79.805 1.00 43.92 73 VAL I C 1
ATOM 9302 O O . VAL H 1 93 ? 58.376 313.030 78.974 1.00 36.42 73 VAL I O 1
ATOM 9306 N N . ALA H 1 94 ? 56.248 313.571 79.470 1.00 43.49 74 ALA I N 1
ATOM 9307 C CA . ALA H 1 94 ? 55.754 313.521 78.078 1.00 38.88 74 ALA I CA 1
ATOM 9308 C C . ALA H 1 94 ? 56.408 314.544 77.164 1.00 37.98 74 ALA I C 1
ATOM 9309 O O . ALA H 1 94 ? 56.682 314.232 76.003 1.00 33.93 74 ALA I O 1
ATOM 9311 N N . VAL H 1 95 ? 56.699 315.738 77.684 1.00 36.67 75 VAL I N 1
ATOM 9312 C CA . VAL H 1 95 ? 57.404 316.732 76.873 1.00 39.23 75 VAL I CA 1
ATOM 9313 C C . VAL H 1 95 ? 58.810 316.182 76.522 1.00 37.29 75 VAL I C 1
ATOM 9314 O O . VAL H 1 95 ? 59.187 316.174 75.336 1.00 37.10 75 VAL I O 1
ATOM 9318 N N . LEU H 1 96 ? 59.534 315.671 77.526 1.00 30.79 76 LEU I N 1
ATOM 9319 C CA . LEU H 1 96 ? 60.877 315.146 77.290 1.00 32.21 76 LEU I CA 1
ATOM 9320 C C . LEU H 1 96 ? 60.860 313.954 76.376 1.00 33.98 76 LEU I C 1
ATOM 9321 O O . LEU H 1 96 ? 61.773 313.832 75.540 1.00 31.11 76 LEU I O 1
ATOM 9326 N N . GLU H 1 97 ? 59.850 313.093 76.501 1.00 32.15 77 GLU I N 1
ATOM 9327 C CA . GLU H 1 97 ? 59.751 311.918 75.623 1.00 37.25 77 GLU I CA 1
ATOM 9328 C C . GLU H 1 97 ? 59.662 312.290 74.149 1.00 32.92 77 GLU I C 1
ATOM 9329 O O . GLU H 1 97 ? 60.271 311.624 73.340 1.00 27.74 77 GLU I O 1
ATOM 9335 N N . SER H 1 98 ? 58.891 313.314 73.783 1.00 33.30 78 SER I N 1
ATOM 9336 C CA . SER H 1 98 ? 58.771 313.647 72.342 1.00 36.06 78 SER I CA 1
ATOM 9337 C C . SER H 1 98 ? 60.004 314.432 71.787 1.00 33.78 78 SER I C 1
ATOM 9338 O O . SER H 1 98 ? 60.503 314.142 70.701 1.00 34.89 78 SER I O 1
ATOM 9341 N N . GLN H 1 99 ? 60.511 315.368 72.571 1.00 28.27 79 GLN I N 1
ATOM 9342 C CA . GLN H 1 99 ? 61.650 316.200 72.174 1.00 26.85 79 GLN I CA 1
ATOM 9343 C C . GLN H 1 99 ? 62.996 315.426 72.137 1.00 26.07 79 GLN I C 1
ATOM 9344 O O . GLN H 1 99 ? 63.792 315.622 71.235 1.00 25.94 79 GLN I O 1
ATOM 9350 N N . MET H 1 100 ? 63.188 314.507 73.069 1.00 23.79 80 MET I N 1
ATOM 9351 C CA . MET H 1 100 ? 64.399 313.661 73.180 1.00 25.00 80 MET I CA 1
ATOM 9352 C C . MET H 1 100 ? 64.351 312.242 72.542 1.00 25.25 80 MET I C 1
ATOM 9353 O O . MET H 1 100 ? 65.273 311.420 72.736 1.00 26.61 80 MET I O 1
ATOM 9358 N N . SER H 1 101 ? 63.321 311.985 71.752 1.00 26.86 81 SER I N 1
ATOM 9359 C CA . SER H 1 101 ? 63.154 310.744 70.981 1.00 27.24 81 SER I CA 1
ATOM 9360 C C . SER H 1 101 ? 64.242 310.645 69.897 1.00 24.65 81 SER I C 1
ATOM 9361 O O . SER H 1 101 ? 64.868 311.627 69.574 1.00 25.60 81 SER I O 1
ATOM 9364 N N . GLY H 1 102 ? 64.383 309.482 69.295 1.00 20.80 82 GLY I N 1
ATOM 9365 C CA . GLY H 1 102 ? 65.375 309.259 68.236 1.00 20.29 82 GLY I CA 1
ATOM 9366 C C . GLY H 1 102 ? 66.793 309.272 68.753 1.00 19.37 82 GLY I C 1
ATOM 9367 O O . GLY H 1 102 ? 67.083 309.060 69.961 1.00 19.85 82 GLY I O 1
ATOM 9368 N N . PHE H 1 103 ? 67.684 309.527 67.827 1.00 19.32 83 PHE I N 1
ATOM 9369 C CA . PHE H 1 103 ? 69.092 309.330 68.052 1.00 19.46 83 PHE I CA 1
ATOM 9370 C C . PHE H 1 103 ? 69.750 310.683 67.907 1.00 19.56 83 PHE I C 1
ATOM 9371 O O . PHE H 1 103 ? 69.328 311.470 67.092 1.00 19.75 83 PHE I O 1
ATOM 9379 N N . PRO H 1 104 ? 70.764 310.971 68.748 1.00 19.24 84 PRO I N 1
ATOM 9380 C CA . PRO H 1 104 ? 71.496 312.205 68.617 1.00 18.70 84 PRO I CA 1
ATOM 9381 C C . PRO H 1 104 ? 72.123 312.331 67.223 1.00 18.76 84 PRO I C 1
ATOM 9382 O O . PRO H 1 104 ? 72.450 311.334 66.601 1.00 18.97 84 PRO I O 1
ATOM 9386 N N . ASP H 1 105 ? 72.224 313.562 66.765 1.00 19.66 85 ASP I N 1
ATOM 9387 C CA . ASP H 1 105 ? 72.868 313.965 65.560 1.00 19.55 85 ASP I CA 1
ATOM 9388 C C . ASP H 1 105 ? 74.006 314.841 66.001 1.00 17.30 85 ASP I C 1
ATOM 9389 O O . ASP H 1 105 ? 73.986 316.046 65.888 1.00 21.10 85 ASP I O 1
ATOM 9394 N N . ARG H 1 106 ? 75.008 314.179 66.521 1.00 15.58 86 ARG I N 1
ATOM 9395 C CA . ARG H 1 106 ? 76.153 314.802 67.172 1.00 16.47 86 ARG I CA 1
ATOM 9396 C C . ARG H 1 106 ? 76.983 315.652 66.227 1.00 16.71 86 ARG I C 1
ATOM 9397 O O . ARG H 1 106 ? 77.074 315.389 65.023 1.00 14.91 86 ARG I O 1
ATOM 9405 N N . GLY H 1 107 ? 77.609 316.643 66.809 1.00 15.07 87 GLY I N 1
ATOM 9406 C CA . GLY H 1 107 ? 78.691 317.321 66.124 1.00 17.00 87 GLY I CA 1
ATOM 9407 C C . GLY H 1 107 ? 78.406 318.750 65.715 1.00 19.04 87 GLY I C 1
ATOM 9408 O O . GLY H 1 107 ? 79.274 319.400 65.110 1.00 16.69 87 GLY I O 1
ATOM 9409 N N . ARG H 1 108 ? 77.210 319.253 66.017 1.00 18.58 88 ARG I N 1
ATOM 9410 C CA . ARG H 1 108 ? 76.864 320.580 65.569 1.00 19.09 88 ARG I CA 1
ATOM 9411 C C . ARG H 1 108 ? 77.129 321.676 66.587 1.00 17.45 88 ARG I C 1
ATOM 9412 O O . ARG H 1 108 ? 76.958 322.838 66.268 1.00 17.16 88 ARG I O 1
ATOM 9420 N N . SER H 1 109 ? 77.435 321.324 67.819 1.00 17.86 89 SER I N 1
ATOM 9421 C CA . SER H 1 109 ? 77.438 322.329 68.899 1.00 18.68 89 SER I CA 1
ATOM 9422 C C . SER H 1 109 ? 78.702 323.198 68.817 1.00 20.02 89 SER I C 1
ATOM 9423 O O . SER H 1 109 ? 78.720 324.344 69.290 1.00 20.85 89 SER I O 1
ATOM 9426 N N . VAL H 1 110 ? 79.760 322.677 68.182 1.00 21.28 90 VAL I N 1
ATOM 9427 C CA . VAL H 1 110 ? 81.036 323.394 68.098 1.00 22.47 90 VAL I CA 1
ATOM 9428 C C . VAL H 1 110 ? 81.345 323.750 66.645 1.00 25.12 90 VAL I C 1
ATOM 9429 O O . VAL H 1 110 ? 81.627 322.884 65.851 1.00 28.44 90 VAL I O 1
ATOM 9433 N N . GLU H 1 111 ? 81.322 325.022 66.287 1.00 27.43 91 GLU I N 1
ATOM 9434 C CA . GLU H 1 111 ? 81.783 325.399 64.928 1.00 32.55 91 GLU I CA 1
ATOM 9435 C C . GLU H 1 111 ? 83.341 325.357 64.872 1.00 29.19 91 GLU I C 1
ATOM 9436 O O . GLU H 1 111 ? 83.978 325.992 65.649 1.00 26.79 91 GLU I O 1
ATOM 9442 N N . MET H 1 112 ? 83.921 324.623 63.941 1.00 28.68 92 MET I N 1
ATOM 9443 C CA . MET H 1 112 ? 85.349 324.342 63.907 1.00 27.06 92 MET I CA 1
ATOM 9444 C C . MET H 1 112 ? 85.935 325.293 62.891 1.00 28.10 92 MET I C 1
ATOM 9445 O O . MET H 1 112 ? 85.300 325.560 61.882 1.00 32.80 92 MET I O 1
ATOM 9450 N N . PRO H 1 113 ? 87.073 325.895 63.189 1.00 25.51 93 PRO I N 1
ATOM 9451 C CA . PRO H 1 113 ? 87.765 325.770 64.471 1.00 24.56 93 PRO I CA 1
ATOM 9452 C C . PRO H 1 113 ? 87.067 326.506 65.594 1.00 21.35 93 PRO I C 1
ATOM 9453 O O . PRO H 1 113 ? 86.467 327.482 65.368 1.00 17.80 93 PRO I O 1
ATOM 9457 N N . PRO H 1 114 ? 87.186 326.011 66.807 1.00 20.91 94 PRO I N 1
ATOM 9458 C CA . PRO H 1 114 ? 86.517 326.640 67.932 1.00 18.65 94 PRO I CA 1
ATOM 9459 C C . PRO H 1 114 ? 86.937 328.087 68.198 1.00 17.38 94 PRO I C 1
ATOM 9460 O O . PRO H 1 114 ? 88.079 328.396 68.237 1.00 15.88 94 PRO I O 1
ATOM 9464 N N . LYS H 1 115 ? 85.948 328.945 68.342 1.00 17.47 95 LYS I N 1
ATOM 9465 C CA . LYS H 1 115 ? 86.168 330.331 68.651 1.00 19.67 95 LYS I CA 1
ATOM 9466 C C . LYS H 1 115 ? 86.203 330.601 70.180 1.00 17.24 95 LYS I C 1
ATOM 9467 O O . LYS H 1 115 ? 86.925 331.408 70.602 1.00 16.19 95 LYS I O 1
ATOM 9473 N N . GLU H 1 116 ? 85.440 329.868 70.958 1.00 13.80 96 GLU I N 1
ATOM 9474 C CA . GLU H 1 116 ? 85.452 330.015 72.383 1.00 14.14 96 GLU I CA 1
ATOM 9475 C C . GLU H 1 116 ? 86.840 329.597 72.922 1.00 13.28 96 GLU I C 1
ATOM 9476 O O . GLU H 1 116 ? 87.278 328.535 72.723 1.00 11.98 96 GLU I O 1
ATOM 9482 N N . PRO H 1 117 ? 87.499 330.507 73.578 1.00 12.34 97 PRO I N 1
ATOM 9483 C CA . PRO H 1 117 ? 88.857 330.302 74.073 1.00 12.48 97 PRO I CA 1
ATOM 9484 C C . PRO H 1 117 ? 89.190 328.999 74.831 1.00 13.48 97 PRO I C 1
ATOM 9485 O O . PRO H 1 117 ? 90.192 328.431 74.551 1.00 12.77 97 PRO I O 1
ATOM 9489 N N . LEU H 1 118 ? 88.321 328.563 75.730 1.00 14.65 98 LEU I N 1
ATOM 9490 C CA . LEU H 1 118 ? 88.502 327.352 76.528 1.00 14.62 98 LEU I CA 1
ATOM 9491 C C . LEU H 1 118 ? 88.527 326.120 75.615 1.00 13.56 98 LEU I C 1
ATOM 9492 O O . LEU H 1 118 ? 89.428 325.283 75.729 1.00 13.93 98 LEU I O 1
ATOM 9497 N N . ILE H 1 119 ? 87.559 326.048 74.741 1.00 12.84 99 ILE I N 1
ATOM 9498 C CA . ILE H 1 119 ? 87.471 324.983 73.767 1.00 14.10 99 ILE I CA 1
ATOM 9499 C C . ILE H 1 119 ? 88.624 325.074 72.763 1.00 15.24 99 ILE I C 1
ATOM 9500 O O . ILE H 1 119 ? 89.190 324.006 72.347 1.00 14.49 99 ILE I O 1
ATOM 9505 N N . TYR H 1 120 ? 89.017 326.308 72.389 1.00 14.03 100 TYR I N 1
ATOM 9506 C CA . TYR H 1 120 ? 90.149 326.448 71.491 1.00 13.69 100 TYR I CA 1
ATOM 9507 C C . TYR H 1 120 ? 91.409 325.777 72.063 1.00 14.09 100 TYR I C 1
ATOM 9508 O O . TYR H 1 120 ? 92.139 325.146 71.322 1.00 13.57 100 TYR I O 1
ATOM 9517 N N . ARG H 1 121 ? 91.723 325.988 73.340 1.00 13.55 101 ARG I N 1
ATOM 9518 C CA . ARG H 1 121 ? 92.895 325.357 73.919 1.00 13.48 101 ARG I CA 1
ATOM 9519 C C . ARG H 1 121 ? 92.911 323.838 73.722 1.00 13.90 101 ARG I C 1
ATOM 9520 O O . ARG H 1 121 ? 93.983 323.257 73.510 1.00 14.09 101 ARG I O 1
ATOM 9528 N N . LEU H 1 122 ? 91.754 323.194 73.790 1.00 14.08 102 LEU I N 1
ATOM 9529 C CA . LEU H 1 122 ? 91.671 321.747 73.588 1.00 14.99 102 LEU I CA 1
ATOM 9530 C C . LEU H 1 122 ? 91.994 321.407 72.179 1.00 15.15 102 LEU I C 1
ATOM 9531 O O . LEU H 1 122 ? 92.643 320.420 71.944 1.00 15.53 102 LEU I O 1
ATOM 9536 N N . TYR H 1 123 ? 91.510 322.206 71.235 1.00 14.73 103 TYR I N 1
ATOM 9537 C CA . TYR H 1 123 ? 91.855 322.076 69.810 1.00 15.14 103 TYR I CA 1
ATOM 9538 C C . TYR H 1 123 ? 93.341 322.308 69.557 1.00 15.35 103 TYR I C 1
ATOM 9539 O O . TYR H 1 123 ? 93.966 321.602 68.794 1.00 14.90 103 TYR I O 1
ATOM 9548 N N . GLU H 1 124 ? 93.924 323.253 70.272 1.00 15.71 104 GLU I N 1
ATOM 9549 C CA . GLU H 1 124 ? 95.342 323.557 70.170 1.00 15.96 104 GLU I CA 1
ATOM 9550 C C . GLU H 1 124 ? 96.234 322.382 70.699 1.00 17.39 104 GLU I C 1
ATOM 9551 O O . GLU H 1 124 ? 97.293 322.075 70.146 1.00 17.35 104 GLU I O 1
ATOM 9557 N N . ILE H 1 125 ? 95.782 321.721 71.741 1.00 15.56 105 ILE I N 1
ATOM 9558 C CA . ILE H 1 125 ? 96.421 320.493 72.207 1.00 15.08 105 ILE I CA 1
ATOM 9559 C C . ILE H 1 125 ? 96.387 319.393 71.150 1.00 14.77 105 ILE I C 1
ATOM 9560 O O . ILE H 1 125 ? 97.368 318.759 70.904 1.00 12.99 105 ILE I O 1
ATOM 9565 N N . VAL H 1 126 ? 95.267 319.198 70.499 1.00 15.23 106 VAL I N 1
ATOM 9566 C CA . VAL H 1 126 ? 95.211 318.220 69.417 1.00 16.75 106 VAL I CA 1
ATOM 9567 C C . VAL H 1 126 ? 96.196 318.569 68.295 1.00 17.35 106 VAL I C 1
ATOM 9568 O O . VAL H 1 126 ? 96.878 317.724 67.717 1.00 17.44 106 VAL I O 1
ATOM 9572 N N . GLN H 1 127 ? 96.269 319.824 67.977 1.00 17.77 107 GLN I N 1
ATOM 9573 C CA . GLN H 1 127 ? 97.137 320.296 66.940 1.00 18.62 107 GLN I CA 1
ATOM 9574 C C . GLN H 1 127 ? 98.586 320.102 67.304 1.00 19.07 107 GLN I C 1
ATOM 9575 O O . GLN H 1 127 ? 99.347 319.636 66.466 1.00 19.61 107 GLN I O 1
ATOM 9581 N N . ASN H 1 128 ? 98.978 320.471 68.526 1.00 17.07 108 ASN I N 1
ATOM 9582 C CA . ASN H 1 128 ? 100.378 320.469 68.918 1.00 18.30 108 ASN I CA 1
ATOM 9583 C C . ASN H 1 128 ? 100.891 319.114 69.453 1.00 19.50 108 ASN I C 1
ATOM 9584 O O . ASN H 1 128 ? 102.105 318.890 69.482 1.00 18.41 108 ASN I O 1
ATOM 9589 N N . TYR H 1 129 ? 99.971 318.247 69.889 1.00 17.75 109 TYR I N 1
ATOM 9590 C CA . TYR H 1 129 ? 100.330 316.942 70.409 1.00 17.64 109 TYR I CA 1
ATOM 9591 C C . TYR H 1 129 ? 99.824 315.765 69.573 1.00 16.59 109 TYR I C 1
ATOM 9592 O O . TYR H 1 129 ? 100.140 314.632 69.950 1.00 15.62 109 TYR I O 1
ATOM 9601 N N . GLY H 1 130 ? 99.074 316.024 68.482 1.00 14.02 110 GLY I N 1
ATOM 9602 C CA . GLY H 1 130 ? 98.408 315.006 67.687 1.00 13.28 110 GLY I CA 1
ATOM 9603 C C . GLY H 1 130 ? 99.352 313.898 67.237 1.00 15.56 110 GLY I C 1
ATOM 9604 O O . GLY H 1 130 ? 99.114 312.721 67.515 1.00 16.08 110 GLY I O 1
ATOM 9605 N N . TYR H 1 131 ? 100.454 314.275 66.606 1.00 15.33 111 TYR I N 1
ATOM 9606 C CA . TYR H 1 131 ? 101.396 313.311 66.098 1.00 15.68 111 TYR I CA 1
ATOM 9607 C C . TYR H 1 131 ? 102.171 312.712 67.236 1.00 15.70 111 TYR I C 1
ATOM 9608 O O . TYR H 1 131 ? 102.519 311.542 67.157 1.00 15.60 111 TYR I O 1
ATOM 9617 N N . ALA H 1 132 ? 102.371 313.454 68.310 1.00 15.17 112 ALA I N 1
ATOM 9618 C CA . ALA H 1 132 ? 103.035 312.863 69.487 1.00 16.66 112 ALA I CA 1
ATOM 9619 C C . ALA H 1 132 ? 102.197 311.757 70.092 1.00 17.62 112 ALA I C 1
ATOM 9620 O O . ALA H 1 132 ? 102.714 310.657 70.401 1.00 17.89 112 ALA I O 1
ATOM 9622 N N . TYR H 1 133 ? 100.916 312.034 70.297 1.00 15.43 113 TYR I N 1
ATOM 9623 C CA . TYR H 1 133 ? 100.034 311.007 70.810 1.00 15.90 113 TYR I CA 1
ATOM 9624 C C . TYR H 1 133 ? 100.034 309.815 69.899 1.00 15.26 113 TYR I C 1
ATOM 9625 O O . TYR H 1 133 ? 10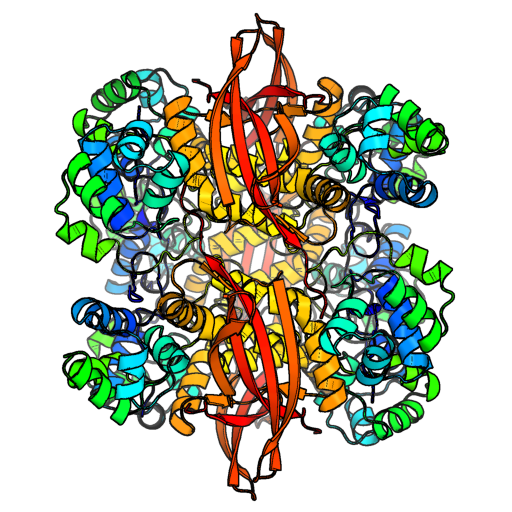0.074 308.668 70.348 1.00 15.90 113 TYR I O 1
ATOM 9634 N N . LYS H 1 134 ? 99.921 310.074 68.613 1.00 14.70 114 LYS I N 1
ATOM 9635 C CA . LYS H 1 134 ? 99.870 308.990 67.648 1.00 15.80 114 LYS I CA 1
ATOM 9636 C C . LYS H 1 134 ? 101.151 308.102 67.743 1.00 15.17 114 LYS I C 1
ATOM 9637 O O . LYS H 1 134 ? 101.037 306.864 67.791 1.00 13.40 114 LYS I O 1
ATOM 9643 N N . ALA H 1 135 ? 102.321 308.737 67.782 1.00 13.11 115 ALA I N 1
ATOM 9644 C CA . ALA H 1 135 ? 103.575 308.007 67.934 1.00 15.58 115 ALA I CA 1
ATOM 9645 C C . ALA H 1 135 ? 103.637 307.123 69.170 1.00 16.55 115 ALA I C 1
ATOM 9646 O O . ALA H 1 135 ? 103.954 305.915 69.098 1.00 16.56 115 ALA I O 1
ATOM 9648 N N . VAL H 1 136 ? 103.280 307.714 70.301 1.00 16.10 116 VAL I N 1
ATOM 9649 C CA . VAL H 1 136 ? 103.338 307.001 71.569 1.00 16.96 116 VAL I CA 1
ATOM 9650 C C . VAL H 1 136 ? 102.275 305.904 71.595 1.00 17.78 116 VAL I C 1
ATOM 9651 O O . VAL H 1 136 ? 102.543 304.783 72.025 1.00 16.68 116 VAL I O 1
ATOM 9655 N N . LEU H 1 137 ? 101.066 306.214 71.101 1.00 17.84 117 LEU I N 1
ATOM 9656 C CA . LEU H 1 137 ? 100.026 305.188 71.007 1.00 16.44 117 LEU I CA 1
ATOM 9657 C C . LEU H 1 137 ? 100.454 304.073 70.081 1.00 16.49 117 LEU I C 1
ATOM 9658 O O . LEU H 1 137 ? 100.199 302.925 70.372 1.00 15.51 117 LEU I O 1
ATOM 9663 N N . ASN H 1 138 ? 101.057 304.404 68.943 1.00 16.13 118 ASN I N 1
ATOM 9664 C CA . ASN H 1 138 ? 101.495 303.384 67.978 1.00 17.10 118 ASN I CA 1
ATOM 9665 C C . ASN H 1 138 ? 102.543 302.457 68.595 1.00 18.06 118 ASN I C 1
ATOM 9666 O O . ASN H 1 138 ? 102.500 301.237 68.340 1.00 17.17 118 ASN I O 1
ATOM 9671 N N . GLU H 1 139 ? 103.468 303.011 69.375 1.00 18.22 119 GLU I N 1
ATOM 9672 C CA . GLU H 1 139 ? 104.526 302.189 69.983 1.00 19.82 119 GLU I CA 1
ATOM 9673 C C . GLU H 1 139 ? 104.010 301.373 71.142 1.00 21.97 119 GLU I C 1
ATOM 9674 O O . GLU H 1 139 ? 104.526 300.320 71.377 1.00 21.83 119 GLU I O 1
ATOM 9680 N N . LYS H 1 140 ? 102.979 301.827 71.836 1.00 24.23 120 LYS I N 1
ATOM 9681 C CA . LYS H 1 140 ? 102.399 301.034 72.903 1.00 24.54 120 LYS I CA 1
ATOM 9682 C C . LYS H 1 140 ? 101.381 300.028 72.457 1.00 24.22 120 LYS I C 1
ATOM 9683 O O . LYS H 1 140 ? 101.232 299.014 73.124 1.00 22.47 120 LYS I O 1
ATOM 9689 N N . PHE H 1 141 ? 100.623 300.310 71.388 1.00 24.12 121 PHE I N 1
ATOM 9690 C CA . PHE H 1 141 ? 99.513 299.400 70.971 1.00 22.44 121 PHE I CA 1
ATOM 9691 C C . PHE H 1 141 ? 99.603 298.845 69.552 1.00 22.57 121 PHE I C 1
ATOM 9692 O O . PHE H 1 141 ? 98.847 297.927 69.196 1.00 23.59 121 PHE I O 1
ATOM 9700 N N . GLY H 1 142 ? 100.422 299.453 68.693 1.00 20.20 122 GLY I N 1
ATOM 9701 C CA . GLY H 1 142 ? 100.425 299.116 67.298 1.00 18.61 122 GLY I CA 1
ATOM 9702 C C . GLY H 1 142 ? 99.561 300.066 66.459 1.00 19.11 122 GLY I C 1
ATOM 9703 O O . GLY H 1 142 ? 99.272 301.219 66.832 1.00 18.44 122 GLY I O 1
ATOM 9704 N N . ASP H 1 143 ? 99.237 299.584 65.288 1.00 17.41 123 ASP I N 1
ATOM 9705 C CA . ASP H 1 143 ? 98.473 300.299 64.333 1.00 18.39 123 ASP I CA 1
ATOM 9706 C C . ASP H 1 143 ? 97.016 300.205 64.694 1.00 18.98 123 ASP I C 1
ATOM 9707 O O . ASP H 1 143 ? 96.419 299.104 64.631 1.00 19.91 123 ASP I O 1
ATOM 9712 N N . GLY H 1 144 ? 96.426 301.366 64.973 1.00 17.41 124 GLY I N 1
ATOM 9713 C CA . GLY H 1 144 ? 95.048 301.460 65.366 1.00 17.28 124 GLY I CA 1
ATOM 9714 C C . GLY H 1 144 ? 94.613 302.836 65.787 1.00 16.72 124 GLY I C 1
ATOM 9715 O O . GLY H 1 144 ? 95.247 303.824 65.425 1.00 16.86 124 GLY I O 1
ATOM 9716 N N . ILE H 1 145 ? 93.494 302.909 66.510 1.00 16.27 125 ILE I N 1
ATOM 9717 C CA . ILE H 1 145 ? 93.017 304.177 67.062 1.00 17.18 125 ILE I CA 1
ATOM 9718 C C . ILE H 1 145 ? 92.574 303.989 68.498 1.00 18.09 125 ILE I C 1
ATOM 9719 O O . ILE H 1 145 ? 92.278 302.849 68.942 1.00 18.70 125 ILE I O 1
ATOM 9724 N N . MET H 1 146 ? 92.526 305.079 69.228 1.00 16.43 126 MET I N 1
ATOM 9725 C CA . MET H 1 146 ? 91.735 305.092 70.442 1.00 17.39 126 MET I CA 1
ATOM 9726 C C . MET H 1 146 ? 90.314 305.472 70.021 1.00 18.03 126 MET I C 1
ATOM 9727 O O . MET H 1 146 ? 90.118 306.538 69.413 1.00 17.13 126 MET I O 1
ATOM 9732 N N . SER H 1 147 ? 89.324 304.630 70.354 1.00 18.43 127 SER I N 1
ATOM 9733 C CA . SER H 1 147 ? 87.939 304.915 70.032 1.00 17.87 127 SER I CA 1
ATOM 9734 C C . SER H 1 147 ? 87.409 306.153 70.791 1.00 17.49 127 SER I C 1
ATOM 9735 O O . SER H 1 147 ? 87.789 306.372 71.941 1.00 15.52 127 SER I O 1
ATOM 9738 N N . ALA H 1 148 ? 86.592 306.946 70.095 1.00 17.20 128 ALA I N 1
ATOM 9739 C CA . ALA H 1 148 ? 85.790 308.024 70.646 1.00 16.92 128 ALA I CA 1
ATOM 9740 C C . ALA H 1 148 ? 84.355 307.629 70.863 1.00 17.48 128 ALA I C 1
ATOM 9741 O O . ALA H 1 148 ? 83.552 308.479 71.262 1.00 18.22 128 ALA I O 1
ATOM 9743 N N . ILE H 1 149 ? 84.030 306.387 70.585 1.00 17.40 129 ILE I N 1
ATOM 9744 C CA . ILE H 1 149 ? 82.688 305.855 70.717 1.00 16.88 129 ILE I CA 1
ATOM 9745 C C . ILE H 1 149 ? 82.596 304.944 71.927 1.00 18.08 129 ILE I C 1
ATOM 9746 O O . ILE H 1 149 ? 81.787 305.116 72.769 1.00 18.40 129 ILE I O 1
ATOM 9751 N N . SER H 1 150 ? 83.489 303.987 71.997 1.00 17.93 130 SER I N 1
ATOM 9752 C CA . SER H 1 150 ? 83.642 303.087 73.094 1.00 18.55 130 SER I CA 1
ATOM 9753 C C . SER H 1 150 ? 84.660 303.878 73.898 1.00 17.05 130 SER I C 1
ATOM 9754 O O . SER H 1 150 ? 85.837 303.685 73.783 1.00 17.39 130 SER I O 1
ATOM 9757 N N . PHE H 1 151 ? 84.134 304.734 74.753 1.00 17.02 131 PHE I N 1
ATOM 9758 C CA . PHE H 1 151 ? 84.867 305.779 75.368 1.00 16.67 131 PHE I CA 1
ATOM 9759 C C . PHE H 1 151 ? 84.169 306.529 76.489 1.00 15.84 13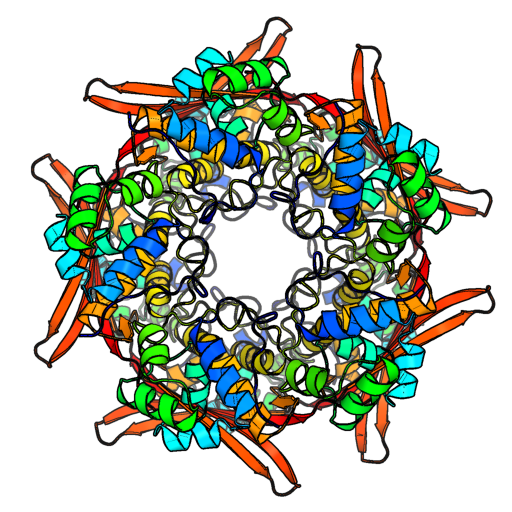1 PHE I C 1
ATOM 9760 O O . PHE H 1 151 ? 83.016 306.694 76.485 1.00 17.08 131 PHE I O 1
ATOM 9768 N N . SER H 1 152 ? 84.928 307.006 77.442 1.00 16.75 132 SER I N 1
ATOM 9769 C CA . SER H 1 152 ? 84.378 307.853 78.482 1.00 18.05 132 SER I CA 1
ATOM 9770 C C . SER H 1 152 ? 85.416 308.894 78.729 1.00 17.96 132 SER I C 1
ATOM 9771 O O . SER H 1 152 ? 86.560 308.781 78.289 1.00 18.96 132 SER I O 1
ATOM 9774 N N . THR H 1 153 ? 85.000 309.931 79.397 1.00 18.55 133 THR I N 1
ATOM 9775 C CA . THR H 1 153 ? 85.864 311.024 79.708 1.00 19.75 133 THR I CA 1
ATOM 9776 C C . THR H 1 153 ? 85.401 311.670 81.017 1.00 21.09 133 THR I C 1
ATOM 9777 O O . THR H 1 153 ? 84.187 311.676 81.308 1.00 19.07 133 THR I O 1
ATOM 9781 N N . SER H 1 154 ? 86.328 312.265 81.758 1.00 19.46 134 SER I N 1
ATOM 9782 C CA . SER H 1 154 ? 85.953 313.000 82.946 1.00 21.16 134 SER I CA 1
ATOM 9783 C C . SER H 1 154 ? 86.726 314.323 83.094 1.00 21.11 134 SER I C 1
ATOM 9784 O O . SER H 1 154 ? 87.713 314.552 82.407 1.00 20.01 134 SER I O 1
ATOM 9787 N N . VAL H 1 155 ? 86.255 315.159 83.992 1.00 20.12 135 VAL I N 1
ATOM 9788 C CA . VAL H 1 155 ? 86.878 316.394 84.376 1.00 20.69 135 VAL I CA 1
ATOM 9789 C C . VAL H 1 155 ? 87.090 316.395 85.902 1.00 20.75 135 VAL I C 1
ATOM 9790 O O . VAL H 1 155 ? 86.191 316.094 86.636 1.00 19.22 135 VAL I O 1
ATOM 9794 N N . ASP H 1 156 ? 88.295 316.694 86.343 1.00 19.85 136 ASP I N 1
ATOM 9795 C CA . ASP H 1 156 ? 88.646 316.807 87.725 1.00 23.55 136 ASP I CA 1
ATOM 9796 C C . ASP H 1 156 ? 89.372 318.102 88.043 1.00 22.59 136 ASP I C 1
ATOM 9797 O O . ASP H 1 156 ? 90.017 318.667 87.235 1.00 21.99 136 ASP I O 1
ATOM 9802 N N . LYS H 1 157 ? 89.238 318.536 89.266 1.00 22.33 137 LYS I N 1
ATOM 9803 C CA . LYS H 1 157 ? 89.897 319.704 89.754 1.00 27.60 137 LYS I CA 1
ATOM 9804 C C . LYS H 1 157 ? 91.023 319.204 90.658 1.00 27.88 137 LYS I C 1
ATOM 9805 O O . LYS H 1 157 ? 90.820 318.322 91.435 1.00 28.74 137 LYS I O 1
ATOM 9811 N N . GLU H 1 158 ? 92.201 319.760 90.492 1.00 23.96 138 GLU I N 1
ATOM 9812 C CA . GLU H 1 158 ? 93.363 319.451 91.287 1.00 26.37 138 GLU I CA 1
ATOM 9813 C C . GLU H 1 158 ? 94.065 320.687 91.816 1.00 26.46 138 GLU I C 1
ATOM 9814 O O . GLU H 1 158 ? 94.098 321.701 91.183 1.00 25.30 138 GLU I O 1
ATOM 9820 N N . THR H 1 159 ? 94.613 320.564 93.004 1.00 26.54 139 THR I N 1
ATOM 9821 C CA . THR H 1 159 ? 95.361 321.611 93.662 1.00 27.89 139 THR I CA 1
ATOM 9822 C C . THR H 1 159 ? 96.761 321.107 93.993 1.00 30.29 139 THR I C 1
ATOM 9823 O O . THR H 1 159 ? 96.922 320.032 94.466 1.00 28.10 139 THR I O 1
ATOM 9827 N N . ASP H 1 160 ? 97.775 321.897 93.715 1.00 30.64 140 ASP I N 1
ATOM 9828 C CA . ASP H 1 160 ? 99.160 321.444 93.959 1.00 35.39 140 ASP I CA 1
ATOM 9829 C C . ASP H 1 160 ? 99.677 322.047 95.260 1.00 34.63 140 ASP I C 1
ATOM 9830 O O . ASP H 1 160 ? 98.933 322.786 95.956 1.00 26.35 140 ASP I O 1
ATOM 9835 N N . LYS H 1 161 ? 100.933 321.684 95.565 1.00 42.45 141 LYS I N 1
ATOM 9836 C CA . LYS H 1 161 ? 101.665 322.059 96.809 1.00 49.34 141 LYS I CA 1
ATOM 9837 C C . LYS H 1 161 ? 101.655 323.556 97.044 1.00 42.63 141 LYS I C 1
ATOM 9838 O O . LYS H 1 161 ? 101.539 324.010 98.182 1.00 40.71 141 LYS I O 1
ATOM 9844 N N . ASP H 1 162 ? 101.798 324.295 95.964 1.00 38.19 142 ASP I N 1
ATOM 9845 C CA . ASP H 1 162 ? 101.824 325.731 95.993 1.00 41.04 142 ASP I CA 1
ATOM 9846 C C . ASP H 1 162 ? 100.476 326.420 96.021 1.00 35.61 142 ASP I C 1
ATOM 9847 O O . ASP H 1 162 ? 100.414 327.614 96.059 1.00 34.91 142 ASP I O 1
ATOM 9852 N N . GLY H 1 163 ? 99.404 325.671 96.012 1.00 33.88 143 GLY I N 1
ATOM 9853 C CA . GLY H 1 163 ? 98.089 326.248 95.985 1.00 33.68 143 GLY I CA 1
ATOM 9854 C C . GLY H 1 163 ? 97.506 326.540 94.601 1.00 31.69 143 GLY I C 1
ATOM 9855 O O . GLY H 1 163 ? 96.467 327.112 94.497 1.00 31.26 143 GLY I O 1
ATOM 9856 N N . ASN H 1 164 ? 98.177 326.153 93.540 1.00 30.54 144 ASN I N 1
ATOM 9857 C CA . ASN H 1 164 ? 97.639 326.356 92.188 1.00 30.48 144 ASN I CA 1
ATOM 9858 C C . ASN H 1 164 ? 96.536 325.342 91.775 1.00 26.74 144 ASN I C 1
ATOM 9859 O O . ASN H 1 164 ? 96.613 324.204 92.099 1.00 23.06 144 ASN I O 1
ATOM 9864 N N . ASN H 1 165 ? 95.513 325.794 91.070 1.00 24.03 145 ASN I N 1
ATOM 9865 C CA . ASN H 1 165 ? 94.467 324.924 90.592 1.00 22.36 145 ASN I CA 1
ATOM 9866 C C . ASN H 1 165 ? 94.722 324.440 89.148 1.00 21.50 145 ASN I C 1
ATOM 9867 O O . ASN H 1 165 ? 95.147 325.184 88.330 1.00 19.20 145 ASN I O 1
ATOM 9872 N N . TRP H 1 166 ? 94.435 323.185 88.890 1.00 18.63 146 TRP I N 1
ATOM 9873 C CA . TRP H 1 166 ? 94.681 322.516 87.622 1.00 19.55 146 TRP I CA 1
ATOM 9874 C C . TRP H 1 166 ? 93.400 321.820 87.264 1.00 19.35 146 TRP I C 1
ATOM 9875 O O . TRP H 1 166 ? 92.720 321.262 88.150 1.00 17.73 146 TRP I O 1
ATOM 9886 N N . ALA H 1 167 ? 93.043 321.903 85.975 1.00 19.55 147 ALA I N 1
ATOM 9887 C CA . ALA H 1 167 ? 91.938 321.139 85.405 1.00 20.25 147 ALA I CA 1
ATOM 9888 C C . ALA H 1 167 ? 92.511 319.848 84.819 1.00 20.86 147 ALA I C 1
ATOM 9889 O O . ALA H 1 167 ? 93.548 319.904 84.159 1.00 19.05 147 ALA I O 1
ATOM 9891 N N . VAL H 1 168 ? 91.898 318.686 85.110 1.00 18.65 148 VAL I N 1
ATOM 9892 C CA . VAL H 1 168 ? 92.431 317.443 84.610 1.00 17.68 148 VAL I CA 1
ATOM 9893 C C . VAL H 1 168 ? 91.336 316.837 83.814 1.00 18.80 148 VAL I C 1
ATOM 9894 O O . VAL H 1 168 ? 90.283 316.590 84.357 1.00 19.09 148 VAL I O 1
ATOM 9898 N N . ILE H 1 169 ? 91.566 316.633 82.510 1.00 17.96 149 ILE I N 1
ATOM 9899 C CA . ILE H 1 169 ? 90.643 315.990 81.629 1.00 17.09 149 ILE I CA 1
ATOM 9900 C C . ILE H 1 169 ? 91.266 314.664 81.288 1.00 16.66 149 ILE I C 1
ATOM 9901 O O . ILE H 1 169 ? 92.445 314.604 80.856 1.00 16.44 149 ILE I O 1
ATOM 9906 N N . THR H 1 170 ? 90.468 313.603 81.443 1.00 17.22 150 THR I N 1
ATOM 9907 C CA . THR H 1 170 ? 90.889 312.228 81.188 1.00 18.79 150 THR I CA 1
ATOM 9908 C C . THR H 1 170 ? 90.086 311.743 80.011 1.00 18.39 150 THR I C 1
ATOM 9909 O O . THR H 1 170 ? 88.880 311.881 80.007 1.00 17.75 150 THR I O 1
ATOM 9913 N N . LEU H 1 171 ? 90.772 311.137 79.037 1.00 18.25 151 LEU I N 1
ATOM 9914 C CA . LEU H 1 171 ? 90.154 310.472 77.920 1.00 17.17 151 LEU I CA 1
ATOM 9915 C C . LEU H 1 171 ? 90.476 309.044 78.053 1.00 17.44 151 LEU I C 1
ATOM 9916 O O . LEU H 1 171 ? 91.682 308.663 78.125 1.00 17.45 151 LEU I O 1
ATOM 9921 N N . ARG H 1 172 ? 89.467 308.217 78.017 1.00 18.15 152 ARG I N 1
ATOM 9922 C CA . ARG H 1 172 ? 89.635 306.791 78.115 1.00 19.00 152 ARG I CA 1
ATOM 9923 C C . ARG H 1 172 ? 88.868 306.083 77.029 1.00 18.74 152 ARG I C 1
ATOM 9924 O O . ARG H 1 172 ? 87.718 305.899 77.119 1.00 17.99 152 ARG I O 1
ATOM 9932 N N . GLY H 1 173 ? 89.577 305.715 75.988 1.00 19.03 153 GLY I N 1
ATOM 9933 C CA . GLY H 1 173 ? 89.019 305.035 74.853 1.00 19.23 153 GLY I CA 1
ATOM 9934 C C . GLY H 1 173 ? 89.590 303.668 74.568 1.00 20.13 153 GLY I C 1
ATOM 9935 O O . GLY H 1 173 ? 90.703 303.364 74.838 1.00 19.35 153 GLY I O 1
ATOM 9936 N N . LYS H 1 174 ? 88.768 302.844 73.986 1.00 24.13 154 LYS I N 1
ATOM 9937 C CA . LYS H 1 174 ? 89.139 301.518 73.642 1.00 23.44 154 LYS I CA 1
ATOM 9938 C C . LYS H 1 174 ? 90.089 301.490 72.458 1.00 21.08 154 LYS I C 1
ATOM 9939 O O . LYS H 1 174 ? 89.916 302.174 71.495 1.00 18.61 154 LYS I O 1
ATOM 9945 N N . TRP H 1 175 ? 91.131 300.715 72.593 1.00 19.79 155 TRP I N 1
ATOM 9946 C CA . TRP H 1 175 ? 92.063 300.542 71.511 1.00 19.70 155 TRP I CA 1
ATOM 9947 C C . TRP H 1 175 ? 91.504 299.624 70.459 1.00 21.55 155 TRP I C 1
ATOM 9948 O O . TRP H 1 175 ? 91.152 298.523 70.747 1.00 23.19 155 TRP I O 1
ATOM 9959 N N . LEU H 1 176 ? 91.429 300.124 69.247 1.00 20.57 156 LEU I N 1
ATOM 9960 C CA . LEU H 1 176 ? 90.962 299.360 68.110 1.00 22.69 156 LEU I CA 1
ATOM 9961 C C . LEU H 1 176 ? 92.055 299.174 67.066 1.00 22.31 156 LEU I C 1
ATOM 9962 O O . LEU H 1 176 ? 92.454 300.156 66.430 1.00 20.07 156 LEU I O 1
ATOM 9967 N N . PRO H 1 177 ? 92.528 297.973 66.864 1.00 22.24 157 PRO I N 1
ATOM 9968 C CA . PRO H 1 177 ? 93.510 297.806 65.817 1.00 20.63 157 PRO I CA 1
ATOM 9969 C C . PRO H 1 177 ? 92.827 297.747 64.464 1.00 19.15 157 PRO I C 1
ATOM 9970 O O . PRO H 1 177 ? 91.692 297.429 64.361 1.00 18.70 157 PRO I O 1
ATOM 9974 N N . TYR H 1 178 ? 93.568 298.090 63.449 1.00 18.66 158 TYR I N 1
ATOM 9975 C CA . TYR H 1 178 ? 93.097 297.955 62.124 1.00 18.16 158 TYR I CA 1
ATOM 9976 C C . TYR H 1 178 ? 93.038 296.449 61.848 1.00 21.36 158 TYR I C 1
ATOM 9977 O O . TYR H 1 178 ? 93.916 295.698 62.206 1.00 19.89 158 TYR I O 1
ATOM 9986 N N . SER H 1 179 ? 91.977 296.034 61.200 1.00 20.15 159 SER I N 1
ATOM 9987 C CA . SER H 1 179 ? 91.842 294.669 60.780 1.00 23.04 159 SER I CA 1
ATOM 9988 C C . SER H 1 179 ? 92.840 294.295 59.667 1.00 22.60 159 SER I C 1
ATOM 9989 O O . SER H 1 179 ? 93.331 295.117 58.953 1.00 22.60 159 SER I O 1
ATOM 9992 N N . ARG H 1 180 ? 93.096 293.022 59.545 1.00 23.74 160 ARG I N 1
ATOM 9993 C CA . ARG H 1 180 ? 93.839 292.557 58.432 1.00 25.92 160 ARG I CA 1
ATOM 9994 C C . ARG H 1 180 ? 92.835 291.878 57.531 1.00 25.30 160 ARG I C 1
ATOM 9995 O O . ARG H 1 180 ? 92.125 290.996 57.891 1.00 25.87 160 ARG I O 1
ATOM 10003 N N . PHE H 1 181 ? 92.759 292.367 56.344 1.00 23.53 161 PHE I N 1
ATOM 10004 C CA . PHE H 1 181 ? 91.911 291.803 55.351 1.00 26.53 161 PHE I CA 1
ATOM 10005 C C . PHE H 1 181 ? 92.720 292.100 54.104 1.00 25.15 161 PHE I C 1
ATOM 10006 O O . PHE H 1 181 ? 92.693 291.374 53.204 1.00 27.73 161 PHE I O 1
ATOM 10014 N N . ASP I 1 23 ? 108.721 297.317 66.636 1.00 57.35 3 ASP J N 1
ATOM 10015 C CA . ASP I 1 23 ? 107.869 298.163 65.745 1.00 52.10 3 ASP J CA 1
ATOM 10016 C C . ASP I 1 23 ? 107.687 299.656 66.184 1.00 38.64 3 ASP J C 1
ATOM 10017 O O . ASP I 1 23 ? 106.809 299.973 66.943 1.00 33.44 3 ASP J O 1
ATOM 10022 N N . ILE I 1 24 ? 108.523 300.536 65.649 1.00 27.68 4 ILE J N 1
ATOM 10023 C CA . ILE I 1 24 ? 108.718 301.856 66.188 1.00 27.12 4 ILE J CA 1
ATOM 10024 C C . ILE I 1 24 ? 108.180 302.983 65.286 1.00 23.45 4 ILE J C 1
ATOM 10025 O O . ILE I 1 24 ? 108.007 302.795 64.097 1.00 23.75 4 ILE J O 1
ATOM 10030 N N . ALA I 1 25 ? 107.934 304.160 65.866 1.00 20.20 5 ALA J N 1
ATOM 10031 C CA . ALA I 1 25 ? 107.446 305.279 65.105 1.00 20.24 5 ALA J CA 1
ATOM 10032 C C . ALA I 1 25 ? 108.608 305.870 64.302 1.00 19.72 5 ALA J C 1
ATOM 10033 O O . ALA I 1 25 ? 109.683 306.117 64.852 1.00 17.69 5 ALA J O 1
ATOM 10035 N N . THR I 1 26 ? 108.364 306.117 63.025 1.00 19.34 6 THR J N 1
ATOM 10036 C CA . THR I 1 26 ? 109.334 306.693 62.098 1.00 21.98 6 THR J CA 1
ATOM 10037 C C . THR I 1 26 ? 108.672 307.886 61.376 1.00 21.99 6 THR J C 1
ATOM 10038 O O . THR I 1 26 ? 107.475 308.115 61.492 1.00 23.43 6 THR J O 1
ATOM 10042 N N . LEU I 1 27 ? 109.430 308.626 60.602 1.00 20.58 7 LEU J N 1
ATOM 10043 C CA . LEU I 1 27 ? 108.887 309.743 59.869 1.00 19.66 7 LEU J CA 1
ATOM 10044 C C . LEU I 1 27 ? 109.313 309.609 58.439 1.00 19.61 7 LEU J C 1
ATOM 10045 O O . LEU I 1 27 ? 110.459 309.270 58.203 1.00 22.06 7 LEU J O 1
ATOM 10050 N N . ASP I 1 28 ? 108.418 309.899 57.508 1.00 18.69 8 ASP J N 1
ATOM 10051 C CA . ASP I 1 28 ? 108.765 310.115 56.090 1.00 19.47 8 ASP J CA 1
ATOM 10052 C C . ASP I 1 28 ? 108.266 311.509 55.626 1.00 20.63 8 ASP J C 1
ATOM 10053 O O . ASP I 1 28 ? 107.073 311.701 55.380 1.00 21.94 8 ASP J O 1
ATOM 10058 N N . VAL I 1 29 ? 109.196 312.445 55.518 1.00 21.87 9 VAL J N 1
ATOM 10059 C CA . VAL I 1 29 ? 108.915 313.810 55.108 1.00 23.30 9 VAL J CA 1
ATOM 10060 C C . VAL I 1 29 ? 108.318 313.999 53.711 1.00 25.47 9 VAL J C 1
ATOM 10061 O O . VAL I 1 29 ? 107.776 315.017 53.452 1.00 27.68 9 VAL J O 1
ATOM 10065 N N . THR I 1 30 ? 108.333 312.968 52.867 1.00 23.61 10 THR J N 1
ATOM 10066 C CA . THR I 1 30 ? 107.680 312.987 51.564 1.00 24.06 10 THR J CA 1
ATOM 10067 C C . THR I 1 30 ? 106.180 313.211 51.796 1.00 24.23 10 THR J C 1
ATOM 10068 O O . THR I 1 30 ? 105.567 313.929 51.100 1.00 22.96 10 THR J O 1
ATOM 10072 N N . GLN I 1 31 ? 105.613 312.553 52.789 1.00 23.79 11 GLN J N 1
ATOM 10073 C CA . GLN I 1 31 ? 104.236 312.712 53.120 1.00 23.27 11 GLN J CA 1
ATOM 10074 C C . GLN I 1 31 ? 103.965 313.744 54.217 1.00 23.07 11 GLN J C 1
ATOM 10075 O O . GLN I 1 31 ? 102.870 314.071 54.433 1.00 25.01 11 GLN J O 1
ATOM 10081 N N . HIS I 1 32 ? 104.982 314.298 54.842 1.00 21.02 12 HIS J N 1
ATOM 10082 C CA . HIS I 1 32 ? 104.784 315.150 56.016 1.00 20.44 12 HIS J CA 1
ATOM 10083 C C . HIS I 1 32 ? 105.598 316.445 55.951 1.00 21.80 12 HIS J C 1
ATOM 10084 O O . HIS I 1 32 ? 106.677 316.532 56.526 1.00 22.58 12 HIS J O 1
ATOM 10091 N N . PRO I 1 33 ? 105.064 317.449 55.268 1.00 22.63 13 PRO J N 1
ATOM 10092 C CA . PRO I 1 33 ? 105.850 318.627 54.967 1.00 24.02 13 PRO J CA 1
ATOM 10093 C C . PRO I 1 33 ? 105.802 319.628 56.125 1.00 23.47 13 PRO J C 1
ATOM 10094 O O . PRO I 1 33 ? 105.030 319.446 57.073 1.00 23.90 13 PRO J O 1
ATOM 10098 N N . TYR I 1 34 ? 106.676 320.625 56.084 1.00 22.48 14 TYR J N 1
ATOM 10099 C CA . TYR I 1 34 ? 106.654 321.786 56.996 1.00 24.21 14 TYR J CA 1
ATOM 10100 C C . TYR I 1 34 ? 107.048 321.506 58.430 1.00 20.69 14 TYR J C 1
ATOM 10101 O O . TYR I 1 34 ? 106.729 322.304 59.317 1.00 18.75 14 TYR J O 1
ATOM 10110 N N . LEU I 1 35 ? 107.706 320.356 58.665 1.00 18.43 15 LEU J N 1
ATOM 10111 C CA . LEU I 1 35 ? 108.346 320.112 59.934 1.00 17.65 15 LEU J CA 1
ATOM 10112 C C . LEU I 1 35 ? 109.729 320.734 59.886 1.00 18.57 15 LEU J C 1
ATOM 10113 O O . LEU I 1 35 ? 110.251 320.955 58.823 1.00 20.95 15 LEU J O 1
ATOM 10118 N N . PRO I 1 36 ? 110.279 321.105 61.025 1.00 18.34 16 PRO J N 1
ATOM 10119 C CA . PRO I 1 36 ? 111.651 321.574 60.975 1.00 20.56 16 PRO J CA 1
ATOM 10120 C C . PRO I 1 36 ? 112.661 320.556 60.417 1.00 21.55 16 PRO J C 1
ATOM 10121 O O . PRO I 1 36 ? 112.458 319.336 60.531 1.00 20.44 16 PRO J O 1
ATOM 10125 N N . ALA I 1 37 ? 113.784 321.056 59.921 1.00 20.85 17 ALA J N 1
ATOM 10126 C CA . ALA I 1 37 ? 114.822 320.181 59.388 1.00 21.71 17 ALA J CA 1
ATOM 10127 C C . ALA I 1 37 ? 115.263 319.155 60.418 1.00 20.38 17 ALA J C 1
ATOM 10128 O O . ALA I 1 37 ? 115.509 318.005 60.070 1.00 19.79 17 ALA J O 1
ATOM 10130 N N . TYR I 1 38 ? 115.317 319.545 61.678 1.00 18.59 18 TYR J N 1
ATOM 10131 C CA . TYR I 1 38 ? 115.746 318.608 62.711 1.00 19.60 18 TYR J CA 1
ATOM 10132 C C . TYR I 1 38 ? 114.808 317.404 62.930 1.00 18.50 18 TYR J C 1
ATOM 10133 O O . TYR I 1 38 ? 115.226 316.389 63.451 1.00 17.19 18 TYR J O 1
ATOM 10142 N N . SER I 1 39 ? 113.552 317.502 62.489 1.00 18.39 19 SER J N 1
ATOM 10143 C CA . SER I 1 39 ? 112.611 316.401 62.658 1.00 18.88 19 SER J CA 1
ATOM 10144 C C . SER I 1 39 ? 113.139 315.238 61.905 1.00 20.38 19 SER J C 1
ATOM 10145 O O . SER I 1 39 ? 113.171 314.106 62.416 1.00 18.70 19 SER J O 1
ATOM 10148 N N . LYS I 1 40 ? 113.593 315.511 60.700 1.00 22.05 20 LYS J N 1
ATOM 10149 C CA . LYS I 1 40 ? 114.146 314.426 59.886 1.00 24.69 20 LYS J CA 1
ATOM 10150 C C . LYS I 1 40 ? 115.415 313.851 60.519 1.00 21.76 20 LYS J C 1
ATOM 10151 O O . LYS I 1 40 ? 115.554 312.652 60.633 1.00 18.93 20 LYS J O 1
ATOM 10157 N N . THR I 1 41 ? 116.306 314.719 60.944 1.00 20.93 21 THR J N 1
ATOM 10158 C CA . THR I 1 41 ? 117.541 314.337 61.555 1.00 21.16 21 THR J CA 1
ATOM 10159 C C . THR I 1 41 ? 117.310 313.469 62.779 1.00 21.46 21 THR J C 1
ATOM 10160 O O . THR I 1 41 ? 117.976 312.423 62.934 1.00 20.71 21 THR J O 1
ATOM 10164 N N . LEU I 1 42 ? 116.381 313.873 63.647 1.00 19.58 22 LEU J N 1
ATOM 10165 C CA . LEU I 1 42 ? 116.125 313.088 64.829 1.00 18.93 22 LEU J CA 1
ATOM 10166 C C . LEU I 1 42 ? 115.463 311.761 64.478 1.00 18.09 22 LEU J C 1
ATOM 10167 O O . LEU I 1 42 ? 115.886 310.745 64.955 1.00 15.98 22 LEU J O 1
ATOM 10172 N N . PHE I 1 43 ? 114.474 311.746 63.617 1.00 17.99 23 PHE J N 1
ATOM 10173 C CA . PHE I 1 43 ? 113.787 310.490 63.364 1.00 20.23 23 PHE J CA 1
ATOM 10174 C C . PHE I 1 43 ? 114.610 309.467 62.625 1.00 24.20 23 PHE J C 1
ATOM 10175 O O . PHE I 1 43 ? 114.397 308.282 62.795 1.00 23.86 23 PHE J O 1
ATOM 10183 N N . GLU I 1 44 ? 115.488 309.924 61.744 1.00 28.95 24 GLU J N 1
ATOM 10184 C CA . GLU I 1 44 ? 116.360 309.024 60.970 1.00 29.39 24 GLU J CA 1
ATOM 10185 C C . GLU I 1 44 ? 117.288 308.268 61.842 1.00 23.41 24 GLU J C 1
ATOM 10186 O O . GLU I 1 44 ? 117.491 307.095 61.608 1.00 22.73 24 GLU J O 1
ATOM 10192 N N . ALA I 1 45 ? 117.803 308.953 62.846 1.00 21.92 25 ALA J N 1
ATOM 10193 C CA . ALA I 1 45 ? 118.611 308.346 63.886 1.00 22.15 25 ALA J CA 1
ATOM 10194 C C . ALA I 1 45 ? 117.815 307.411 64.791 1.00 23.46 25 ALA J C 1
ATOM 10195 O O . ALA I 1 45 ? 118.261 306.282 65.038 1.00 24.44 25 ALA J O 1
ATOM 10197 N N . LYS I 1 46 ? 116.629 307.833 65.220 1.00 22.52 26 LYS J N 1
ATOM 10198 C CA . LYS I 1 46 ? 115.702 306.950 65.946 1.00 21.75 26 LYS J CA 1
ATOM 10199 C C . LYS I 1 46 ? 115.458 305.651 65.157 1.00 21.65 26 LYS J C 1
ATOM 10200 O O . LYS I 1 46 ? 115.560 304.575 65.714 1.00 19.61 26 LYS J O 1
ATOM 10206 N N . ALA I 1 47 ? 115.155 305.777 63.864 1.00 22.03 27 ALA J N 1
ATOM 10207 C CA . ALA I 1 47 ? 114.943 304.626 63.008 1.00 25.98 27 ALA J CA 1
ATOM 10208 C C . ALA I 1 47 ? 116.180 303.721 62.842 1.00 29.94 27 ALA J C 1
ATOM 10209 O O . ALA I 1 47 ? 116.025 302.502 62.766 1.00 29.25 27 ALA J O 1
ATOM 10211 N N . ALA I 1 48 ? 117.380 304.303 62.731 1.00 30.96 28 ALA J N 1
ATOM 10212 C CA . ALA I 1 48 ? 118.601 303.496 62.448 1.00 31.81 28 ALA J CA 1
ATOM 10213 C C . ALA I 1 48 ? 118.957 302.711 63.731 1.00 34.18 28 ALA J C 1
ATOM 10214 O O . ALA I 1 48 ? 119.356 301.552 63.624 1.00 33.24 28 ALA J O 1
ATOM 10216 N N . LYS I 1 49 ? 118.747 303.320 64.919 1.00 30.24 29 LYS J N 1
ATOM 10217 C CA . LYS I 1 49 ? 119.018 302.631 66.190 1.00 32.37 29 LYS J CA 1
ATOM 10218 C C . LYS I 1 49 ? 117.835 301.883 66.745 1.00 31.22 29 LYS J C 1
ATOM 10219 O O . LYS I 1 49 ? 117.934 301.337 67.829 1.00 27.11 29 LYS J O 1
ATOM 10225 N N . LYS I 1 50 ? 116.713 301.866 66.024 1.00 31.98 30 LYS J N 1
ATOM 10226 C CA . LYS I 1 50 ? 115.544 301.111 66.471 1.00 35.71 30 LYS J CA 1
ATOM 10227 C C . LYS I 1 50 ? 115.064 301.517 67.891 1.00 29.38 30 LYS J C 1
ATOM 10228 O O . LYS I 1 50 ? 114.606 300.689 68.639 1.00 25.30 30 LYS J O 1
ATOM 10234 N N . LEU I 1 51 ? 115.173 302.794 68.231 1.00 27.95 31 LEU J N 1
ATOM 10235 C CA . LEU I 1 51 ? 114.755 303.283 69.551 1.00 27.06 31 LEU J CA 1
ATOM 10236 C C . LEU I 1 51 ? 113.243 303.617 69.606 1.00 23.35 31 LEU J C 1
ATOM 10237 O O . LEU I 1 51 ? 112.693 304.088 68.637 1.00 20.90 31 LEU J O 1
ATOM 10242 N N . THR I 1 52 ? 112.619 303.323 70.738 1.00 21.17 32 THR J N 1
ATOM 10243 C CA . THR I 1 52 ? 111.277 303.753 71.050 1.00 20.80 32 THR J CA 1
ATOM 10244 C C . THR I 1 52 ? 111.322 305.139 71.658 1.00 18.86 32 THR J C 1
ATOM 10245 O O . THR I 1 52 ? 112.344 305.555 72.226 1.00 17.97 32 THR J O 1
ATOM 10249 N N . PHE I 1 53 ? 110.195 305.833 71.626 1.00 17.00 33 PHE J N 1
ATOM 10250 C CA . PHE I 1 53 ? 110.112 307.045 72.393 1.00 17.87 33 PHE J CA 1
ATOM 10251 C C . PHE I 1 53 ? 110.270 306.853 73.901 1.00 19.24 33 PHE J C 1
ATOM 10252 O O . PHE I 1 53 ? 110.803 307.740 74.571 1.00 17.34 33 PHE J O 1
ATOM 10260 N N . GLU I 1 54 ? 109.836 305.718 74.430 1.00 22.44 34 GLU J N 1
ATOM 10261 C CA . GLU I 1 54 ? 110.039 305.504 75.861 1.00 26.05 34 GLU J CA 1
ATOM 10262 C C . GLU I 1 54 ? 111.531 305.549 76.248 1.00 24.01 34 GLU J C 1
ATOM 10263 O O . GLU I 1 54 ? 111.906 306.242 77.206 1.00 21.73 34 GLU J O 1
ATOM 10269 N N . GLU I 1 55 ? 112.381 304.875 75.469 1.00 26.40 35 GLU J N 1
ATOM 10270 C CA . GLU I 1 55 ? 113.832 304.880 75.755 1.00 28.86 35 GLU J CA 1
ATOM 10271 C C . GLU I 1 55 ? 114.436 306.264 75.617 1.00 25.72 35 GLU J C 1
ATOM 10272 O O . GLU I 1 55 ? 115.254 306.672 76.416 1.00 26.12 35 GLU J O 1
ATOM 10278 N N . ILE I 1 56 ? 114.059 306.990 74.576 1.00 23.33 36 ILE J N 1
ATOM 10279 C CA . ILE I 1 56 ? 114.634 308.327 74.378 1.00 22.52 36 ILE J CA 1
ATOM 10280 C C . ILE I 1 56 ? 114.185 309.227 75.493 1.00 21.50 36 ILE J C 1
ATOM 10281 O O . ILE I 1 56 ? 114.979 309.964 76.061 1.00 21.55 36 ILE J O 1
ATOM 10286 N N . ALA I 1 57 ? 112.902 309.149 75.838 1.00 22.05 37 ALA J N 1
ATOM 10287 C CA . ALA I 1 57 ? 112.361 309.960 76.908 1.00 23.85 37 ALA J CA 1
ATOM 10288 C C . ALA I 1 57 ? 113.074 309.717 78.258 1.00 25.08 37 ALA J C 1
ATOM 10289 O O . ALA I 1 57 ? 113.400 310.632 78.990 1.00 24.99 37 ALA J O 1
ATOM 10291 N N . LYS I 1 58 ? 113.293 308.464 78.579 1.00 31.60 38 LYS J N 1
ATOM 10292 C CA . LYS I 1 58 ? 114.026 308.093 79.770 1.00 34.44 38 LYS J CA 1
ATOM 10293 C C . LYS I 1 58 ? 115.440 308.688 79.726 1.00 33.32 38 LYS J C 1
ATOM 10294 O O . LYS I 1 58 ? 115.909 309.274 80.705 1.00 31.50 38 LYS J O 1
ATOM 10300 N N . LYS I 1 59 ? 116.079 308.640 78.571 1.00 31.83 39 LYS J N 1
ATOM 10301 C CA . LYS I 1 59 ? 117.416 309.176 78.463 1.00 33.45 39 LYS J CA 1
ATOM 10302 C C . LYS I 1 59 ? 117.519 310.685 78.622 1.00 34.72 39 LYS J C 1
ATOM 10303 O O . LYS I 1 59 ? 118.485 311.162 79.218 1.00 35.64 39 LYS J O 1
ATOM 10309 N N . ILE I 1 60 ? 116.544 311.446 78.115 1.00 28.02 40 ILE J N 1
ATOM 10310 C CA . ILE I 1 60 ? 116.608 312.882 78.228 1.00 23.52 40 ILE J CA 1
ATOM 10311 C C . ILE I 1 60 ? 115.817 313.430 79.411 1.00 23.75 40 ILE J C 1
ATOM 10312 O O . ILE I 1 60 ? 115.830 314.592 79.650 1.00 22.10 40 ILE J O 1
ATOM 10317 N N . GLY I 1 61 ? 115.193 312.602 80.195 1.00 24.88 41 GLY J N 1
ATOM 10318 C CA . GLY I 1 61 ? 114.476 313.100 81.327 1.00 23.83 41 GLY J CA 1
ATOM 10319 C C . GLY I 1 61 ? 113.262 313.946 81.012 1.00 24.71 41 GLY J C 1
ATOM 10320 O O . GLY I 1 61 ? 113.043 314.949 81.586 1.00 24.83 41 GLY J O 1
ATOM 10321 N N . ARG I 1 62 ? 112.508 313.523 80.043 1.00 23.36 42 ARG J N 1
ATOM 10322 C CA . ARG I 1 62 ? 111.278 314.167 79.675 1.00 24.40 42 ARG J CA 1
ATOM 10323 C C . ARG I 1 62 ? 110.253 313.105 79.433 1.00 22.09 42 ARG J C 1
ATOM 10324 O O . ARG I 1 62 ? 110.523 312.008 79.097 1.00 20.75 42 ARG J O 1
ATOM 10332 N N . ASN I 1 63 ? 109.029 313.502 79.553 1.00 23.43 43 ASN J N 1
ATOM 10333 C CA . ASN I 1 63 ? 107.912 312.641 79.325 1.00 23.87 43 ASN J CA 1
ATOM 10334 C C . ASN I 1 63 ? 107.874 312.103 77.854 1.00 21.18 43 ASN J C 1
ATOM 10335 O O . ASN I 1 63 ? 108.287 312.752 76.944 1.00 18.92 43 ASN J O 1
ATOM 10340 N N . GLU I 1 64 ? 107.412 310.888 77.675 1.00 19.25 44 GLU J N 1
ATOM 10341 C CA . GLU I 1 64 ? 107.284 310.271 76.360 1.00 21.80 44 GLU J CA 1
ATOM 10342 C C . GLU I 1 64 ? 106.550 311.111 75.288 1.00 20.17 44 GLU J C 1
ATOM 10343 O O . GLU I 1 64 ? 107.030 311.272 74.228 1.00 18.48 44 GLU J O 1
ATOM 10349 N N . VAL I 1 65 ? 105.351 311.564 75.605 1.00 20.98 45 VAL J N 1
ATOM 10350 C CA . VAL I 1 65 ? 104.581 312.475 74.756 1.00 20.48 45 VAL J CA 1
ATOM 10351 C C . VAL I 1 65 ? 105.324 313.730 74.459 1.00 17.62 45 VAL J C 1
ATOM 10352 O O . VAL I 1 65 ? 105.394 314.097 73.329 1.00 19.29 45 VAL J O 1
ATOM 10356 N N . ALA I 1 66 ? 105.966 314.323 75.457 1.00 17.37 46 ALA J N 1
ATOM 10357 C CA . ALA I 1 66 ? 106.691 315.588 75.286 1.00 16.44 46 ALA J CA 1
ATOM 10358 C C . ALA I 1 66 ? 107.833 315.363 74.338 1.00 16.95 46 ALA J C 1
ATOM 10359 O O . ALA I 1 66 ? 108.126 316.217 73.480 1.00 18.66 46 ALA J O 1
ATOM 10361 N N . THR I 1 67 ? 108.455 314.187 74.481 1.00 15.80 47 THR J N 1
ATOM 10362 C CA . THR I 1 67 ? 109.579 313.798 73.654 1.00 16.91 47 THR J CA 1
ATOM 10363 C C . THR I 1 67 ? 109.199 313.637 72.194 1.00 17.05 47 THR J C 1
ATOM 10364 O O . THR I 1 67 ? 109.874 314.135 71.320 1.00 17.21 47 THR J O 1
ATOM 10368 N N . ALA I 1 68 ? 108.121 312.914 71.940 1.00 16.33 48 ALA J N 1
ATOM 10369 C CA . ALA I 1 68 ? 107.663 312.751 70.601 1.00 16.83 48 ALA J CA 1
ATOM 10370 C C . ALA I 1 68 ? 107.241 314.109 70.004 1.00 16.61 48 ALA J C 1
ATOM 10371 O O . ALA I 1 68 ? 107.526 314.373 68.847 1.00 16.47 48 ALA J O 1
ATOM 10373 N N . ALA I 1 69 ? 106.624 314.983 70.800 1.00 17.44 49 ALA J N 1
ATOM 10374 C CA . ALA I 1 69 ? 106.233 316.322 70.323 1.00 18.09 49 ALA J CA 1
ATOM 10375 C C . ALA I 1 69 ? 107.467 317.110 69.890 1.00 18.58 49 ALA J C 1
ATOM 10376 O O . ALA I 1 69 ? 107.478 317.766 68.858 1.00 18.08 49 ALA J O 1
ATOM 10378 N N . LEU I 1 70 ? 108.515 317.026 70.685 1.00 18.34 50 LEU J N 1
ATOM 10379 C CA . LEU I 1 70 ? 109.817 317.645 70.291 1.00 19.43 50 LEU J CA 1
ATOM 10380 C C . LEU I 1 70 ? 110.299 317.160 68.932 1.00 17.83 50 LEU J C 1
ATOM 10381 O O . LEU I 1 70 ? 110.717 317.936 68.104 1.00 20.64 50 LEU J O 1
ATOM 10386 N N . PHE I 1 71 ? 110.168 315.871 68.674 1.00 18.66 51 PHE J N 1
ATOM 10387 C CA . PHE I 1 71 ? 110.590 315.310 67.399 1.00 17.74 51 PHE J CA 1
ATOM 10388 C C . PHE I 1 71 ? 109.775 315.871 66.218 1.00 17.38 51 PHE J C 1
ATOM 10389 O O . PHE I 1 71 ? 110.287 315.928 65.135 1.00 16.60 51 PHE J O 1
ATOM 10397 N N . TYR I 1 72 ? 108.509 316.242 66.436 1.00 16.80 52 TYR J N 1
ATOM 10398 C CA . TYR I 1 72 ? 107.668 316.812 65.370 1.00 16.42 52 TYR J CA 1
ATOM 10399 C C . TYR I 1 72 ? 107.708 318.335 65.361 1.00 15.77 52 TYR J C 1
ATOM 10400 O O . TYR I 1 72 ? 106.874 318.973 64.757 1.00 14.96 52 TYR J O 1
ATOM 10409 N N . GLY I 1 73 ? 108.625 318.910 66.102 1.00 15.79 53 GLY J N 1
ATOM 10410 C CA . GLY I 1 73 ? 108.894 320.318 65.998 1.00 17.09 53 GLY J CA 1
ATOM 10411 C C . GLY I 1 73 ? 108.047 321.148 66.954 1.00 16.72 53 GLY J C 1
ATOM 10412 O O . GLY I 1 73 ? 108.002 322.351 66.769 1.00 16.91 53 GLY J O 1
ATOM 10413 N N . GLN I 1 74 ? 107.384 320.506 67.937 1.00 15.99 54 GLN J N 1
ATOM 10414 C CA . GLN I 1 74 ? 106.326 321.119 68.769 1.00 16.34 54 GLN J CA 1
ATOM 10415 C C . GLN I 1 74 ? 106.717 321.395 70.214 1.00 18.47 54 GLN J C 1
ATOM 10416 O O . GLN I 1 74 ? 105.856 321.587 71.109 1.00 18.54 54 GLN J O 1
ATOM 10422 N N . ALA I 1 75 ? 108.030 321.426 70.449 1.00 20.36 55 ALA J N 1
ATOM 10423 C CA . ALA I 1 75 ? 108.591 321.661 71.793 1.00 21.80 55 ALA J CA 1
ATOM 10424 C C . ALA I 1 75 ? 110.041 322.152 71.606 1.00 21.50 55 ALA J C 1
ATOM 10425 O O . ALA I 1 75 ? 110.577 322.055 70.478 1.00 20.78 55 ALA J O 1
ATOM 10427 N N . LYS I 1 76 ? 110.596 322.767 72.661 1.00 20.69 56 LYS J N 1
ATOM 10428 C CA . LYS I 1 76 ? 111.947 323.329 72.634 1.00 22.29 56 LYS J CA 1
ATOM 10429 C C . LYS I 1 76 ? 112.926 322.413 73.385 1.00 21.86 56 LYS J C 1
ATOM 10430 O O . LYS I 1 76 ? 112.651 321.954 74.459 1.00 20.08 56 LYS J O 1
ATOM 10436 N N . ALA I 1 77 ? 114.029 322.075 72.749 1.00 23.15 57 ALA J N 1
ATOM 10437 C CA . ALA I 1 77 ? 115.050 321.222 73.392 1.00 23.56 57 ALA J CA 1
ATOM 10438 C C . ALA I 1 77 ? 115.882 322.181 74.251 1.00 22.82 57 ALA J C 1
ATOM 10439 O O . ALA I 1 77 ? 116.296 323.197 73.746 1.00 20.12 57 ALA J O 1
ATOM 10441 N N . SER I 1 78 ? 116.024 321.900 75.555 1.00 23.38 58 SER J N 1
ATOM 10442 C CA . SER I 1 78 ? 117.023 322.573 76.417 1.00 24.33 58 SER J CA 1
ATOM 10443 C C . SER I 1 78 ? 118.459 322.206 75.983 1.00 25.41 58 SER J C 1
ATOM 10444 O O . SER I 1 78 ? 118.654 321.245 75.192 1.00 25.51 58 SER J O 1
ATOM 10447 N N . PRO I 1 79 ? 119.463 322.982 76.450 1.00 28.38 59 PRO J N 1
ATOM 10448 C CA . PRO I 1 79 ? 120.835 322.586 76.096 1.00 27.78 59 PRO J CA 1
ATOM 10449 C C . PRO I 1 79 ? 121.214 321.153 76.543 1.00 27.95 59 PRO J C 1
ATOM 10450 O O . PRO I 1 79 ? 121.863 320.451 75.794 1.00 27.29 59 PRO J O 1
ATOM 10454 N N . GLU I 1 80 ? 120.728 320.706 77.697 1.00 27.96 60 GLU J N 1
ATOM 10455 C CA . GLU I 1 80 ? 120.897 319.304 78.109 1.00 30.60 60 GLU J CA 1
ATOM 10456 C C . GLU I 1 80 ? 120.196 318.329 77.187 1.00 26.37 60 GLU J C 1
ATOM 10457 O O . GLU I 1 80 ? 120.750 317.271 76.934 1.00 23.32 60 GLU J O 1
ATOM 10463 N N . ASP I 1 81 ? 118.998 318.668 76.698 1.00 23.39 61 ASP J N 1
ATOM 10464 C CA . ASP I 1 81 ? 118.244 317.754 75.790 1.00 23.02 61 ASP J CA 1
ATOM 10465 C C . ASP I 1 81 ? 119.060 317.553 74.548 1.00 23.08 61 ASP J C 1
ATOM 10466 O O . ASP I 1 81 ? 119.072 316.437 74.019 1.00 23.18 61 ASP J O 1
ATOM 10471 N N . ILE I 1 82 ? 119.669 318.631 74.040 1.00 22.90 62 ILE J N 1
ATOM 10472 C CA . ILE I 1 82 ? 120.412 318.601 72.757 1.00 24.96 62 ILE J CA 1
ATOM 10473 C C . ILE I 1 82 ? 121.610 317.628 72.922 1.00 25.82 62 ILE J C 1
ATOM 10474 O O . ILE I 1 82 ? 121.851 316.777 72.076 1.00 23.16 62 ILE J O 1
ATOM 10479 N N . LYS I 1 83 ? 122.262 317.700 74.061 1.00 26.43 63 LYS J N 1
ATOM 10480 C CA . LYS I 1 83 ? 123.379 316.801 74.408 1.00 29.82 63 LYS J CA 1
ATOM 10481 C C . LYS I 1 83 ? 122.959 315.389 74.582 1.00 27.26 63 LYS J C 1
ATOM 10482 O O . LYS I 1 83 ? 123.577 314.496 74.047 1.00 26.29 63 LYS J O 1
ATOM 10488 N N . ASN I 1 84 ? 121.882 315.172 75.308 1.00 27.60 64 ASN J N 1
ATOM 10489 C CA . ASN I 1 84 ? 121.427 313.802 75.520 1.00 24.80 64 ASN J CA 1
ATOM 10490 C C . ASN I 1 84 ? 120.879 313.200 74.235 1.00 23.12 64 ASN J C 1
ATOM 10491 O O . ASN I 1 84 ? 121.134 312.038 73.941 1.00 22.62 64 ASN J O 1
ATOM 10496 N N . LEU I 1 85 ? 120.155 313.965 73.444 1.00 22.11 65 LEU J N 1
ATOM 10497 C CA . LEU I 1 85 ? 119.640 313.468 72.192 1.00 22.23 65 LEU J CA 1
ATOM 10498 C C . LEU I 1 85 ? 120.781 313.062 71.254 1.00 21.83 65 LEU J C 1
ATOM 10499 O O . LEU I 1 85 ? 120.788 312.028 70.671 1.00 22.38 65 LEU J O 1
ATOM 10504 N N . SER I 1 86 ? 121.774 313.910 71.173 1.00 23.03 66 SER J N 1
ATOM 10505 C CA . SER I 1 86 ? 122.924 313.672 70.360 1.00 26.39 66 SER J CA 1
ATOM 10506 C C . SER I 1 86 ? 123.648 312.364 70.721 1.00 23.18 66 SER J C 1
ATOM 10507 O O . SER I 1 86 ? 124.054 311.648 69.880 1.00 19.15 66 SER J O 1
ATOM 10510 N N . SER I 1 87 ? 123.770 312.107 72.004 1.00 22.64 67 SER J N 1
ATOM 10511 C CA . SER I 1 87 ? 124.393 310.942 72.497 1.00 25.34 67 SER J CA 1
ATOM 10512 C C . SER I 1 87 ? 123.546 309.674 72.320 1.00 24.79 67 SER J C 1
ATOM 10513 O O . SER I 1 87 ? 124.016 308.718 71.814 1.00 26.01 67 SER J O 1
ATOM 10516 N N . VAL I 1 88 ? 122.300 309.682 72.741 1.00 26.39 68 VAL J N 1
ATOM 10517 C CA . VAL I 1 88 ? 121.490 308.471 72.551 1.00 23.89 68 VAL J CA 1
ATOM 10518 C C . VAL I 1 88 ? 121.190 308.193 71.073 1.00 23.92 68 VAL J C 1
ATOM 10519 O O . VAL I 1 88 ? 121.001 307.061 70.662 1.00 22.17 68 VAL J O 1
ATOM 10523 N N . LEU I 1 89 ? 121.154 309.221 70.235 1.00 23.27 69 LEU J N 1
ATOM 10524 C CA . LEU I 1 89 ? 120.782 308.977 68.854 1.00 24.11 69 LEU J CA 1
ATOM 10525 C C . LEU I 1 89 ? 121.967 308.793 67.946 1.00 23.96 69 LEU J C 1
ATOM 10526 O O . LEU I 1 89 ? 121.807 308.371 66.815 1.00 25.16 69 LEU J O 1
ATOM 10531 N N . GLY I 1 90 ? 123.152 309.141 68.414 1.00 24.27 70 GLY J N 1
ATOM 10532 C CA . GLY I 1 90 ? 124.331 309.025 67.580 1.00 26.63 70 GLY J CA 1
ATOM 10533 C C . GLY I 1 90 ? 124.369 310.134 66.507 1.00 25.82 70 GLY J C 1
ATOM 10534 O O . GLY I 1 90 ? 124.572 309.859 65.312 1.00 26.97 70 GLY J O 1
ATOM 10535 N N . ILE I 1 91 ? 124.120 311.369 66.942 1.00 24.34 71 ILE J N 1
ATOM 10536 C CA . ILE I 1 91 ? 124.163 312.536 66.069 1.00 24.62 71 ILE J CA 1
ATOM 10537 C C . ILE I 1 91 ? 125.206 313.542 66.588 1.00 22.10 71 ILE J C 1
ATOM 10538 O O . ILE I 1 91 ? 125.245 313.821 67.768 1.00 22.69 71 ILE J O 1
ATOM 10543 N N . PRO I 1 92 ? 125.984 314.132 65.679 1.00 22.15 72 PRO J N 1
ATOM 10544 C CA . PRO I 1 92 ? 126.951 315.104 66.100 1.00 22.58 72 PRO J CA 1
ATOM 10545 C C . PRO I 1 92 ? 126.238 316.244 66.770 1.00 22.51 72 PRO J C 1
ATOM 10546 O O . PRO I 1 92 ? 125.323 316.829 66.192 1.00 22.69 72 PRO J O 1
ATOM 10550 N N . VAL I 1 93 ? 126.657 316.535 67.983 1.00 23.19 73 VAL J N 1
ATOM 10551 C CA . VAL I 1 93 ? 126.113 317.606 68.771 1.00 25.54 73 VAL J CA 1
ATOM 10552 C C . VAL I 1 93 ? 126.063 318.942 68.007 1.00 26.40 73 VAL J C 1
ATOM 10553 O O . VAL I 1 93 ? 125.051 319.674 68.101 1.00 26.81 73 VAL J O 1
ATOM 10557 N N . ALA I 1 94 ? 127.086 319.246 67.211 1.00 24.70 74 ALA J N 1
ATOM 10558 C CA . ALA I 1 94 ? 127.098 320.524 66.502 1.00 27.45 74 ALA J CA 1
ATOM 10559 C C . ALA I 1 94 ? 125.984 320.562 65.446 1.00 28.17 74 ALA J C 1
ATOM 10560 O O . ALA I 1 94 ? 125.439 321.624 65.216 1.00 26.36 74 ALA J O 1
ATOM 10562 N N . VAL I 1 95 ? 125.611 319.403 64.867 1.00 29.01 75 VAL J N 1
ATOM 10563 C CA . VAL I 1 95 ? 124.471 319.367 63.941 1.00 29.47 75 VAL J CA 1
ATOM 10564 C C . VAL I 1 95 ? 123.165 319.739 64.671 1.00 28.89 75 VAL J C 1
ATOM 10565 O O . VAL I 1 95 ? 122.380 320.561 64.175 1.00 26.07 75 VAL J O 1
ATOM 10569 N N . LEU I 1 96 ? 122.925 319.119 65.824 1.00 27.79 76 LEU J N 1
ATOM 10570 C CA . LEU I 1 96 ? 121.714 319.407 66.563 1.00 27.57 76 LEU J CA 1
ATOM 10571 C C . LEU I 1 96 ? 121.718 320.812 67.111 1.00 28.16 76 LEU J C 1
ATOM 10572 O O . LEU I 1 96 ? 120.664 321.446 67.092 1.00 27.09 76 LEU J O 1
ATOM 10577 N N . GLU I 1 97 ? 122.861 321.291 67.607 1.00 28.71 77 GLU J N 1
ATOM 10578 C CA . GLU I 1 97 ? 122.942 322.667 68.161 1.00 30.89 77 GLU J CA 1
ATOM 10579 C C . GLU I 1 97 ? 122.449 323.664 67.156 1.00 30.51 77 GLU J C 1
ATOM 10580 O O . GLU I 1 97 ? 121.663 324.554 67.486 1.00 34.27 77 GLU J O 1
ATOM 10586 N N . SER I 1 98 ? 122.876 323.493 65.916 1.00 30.27 78 SER J N 1
ATOM 10587 C CA . SER I 1 98 ? 122.510 324.435 64.893 1.00 31.08 78 SER J CA 1
ATOM 10588 C C . SER I 1 98 ? 121.079 324.159 64.334 1.00 29.82 78 SER J C 1
ATOM 10589 O O . SER I 1 98 ? 120.312 325.100 64.187 1.00 29.99 78 SER J O 1
ATOM 10592 N N . GLN I 1 99 ? 120.676 322.900 64.105 1.00 24.51 79 GLN J N 1
ATOM 10593 C CA . GLN I 1 99 ? 119.334 322.707 63.604 1.00 23.55 79 GLN J CA 1
ATOM 10594 C C . GLN I 1 99 ? 118.285 322.981 64.671 1.00 22.43 79 GLN J C 1
ATOM 10595 O O . GLN I 1 99 ? 117.179 323.339 64.328 1.00 23.83 79 GLN J O 1
ATOM 10601 N N . MET I 1 100 ? 118.600 322.809 65.950 1.00 21.79 80 MET J N 1
ATOM 10602 C CA . MET I 1 100 ? 117.590 322.963 67.012 1.00 22.55 80 MET J CA 1
ATOM 10603 C C . MET I 1 100 ? 117.656 324.339 67.750 1.00 27.26 80 MET J C 1
ATOM 10604 O O . MET I 1 100 ? 117.046 324.492 68.795 1.00 28.12 80 MET J O 1
ATOM 10609 N N . SER I 1 101 ? 118.363 325.321 67.152 1.00 25.35 81 SER J N 1
ATOM 10610 C CA . SER I 1 101 ? 118.467 326.649 67.647 1.00 26.14 81 SER J CA 1
ATOM 10611 C C . SER I 1 101 ? 117.087 327.337 67.557 1.00 24.25 81 SER J C 1
ATOM 10612 O O . SER I 1 101 ? 116.185 326.926 66.835 1.00 22.15 81 SER J O 1
ATOM 10615 N N . GLY I 1 102 ? 116.969 328.410 68.283 1.00 21.06 82 GLY J N 1
ATOM 10616 C CA . GLY I 1 102 ? 115.776 329.252 68.227 1.00 22.43 82 GLY J CA 1
ATOM 10617 C C . GLY I 1 102 ? 114.573 328.733 68.997 1.00 20.77 82 GLY J C 1
ATOM 10618 O O . GLY I 1 102 ? 114.694 327.958 69.885 1.00 18.99 82 GLY J O 1
ATOM 10619 N N . PHE I 1 103 ? 113.395 329.157 68.573 1.00 22.05 83 PHE J N 1
ATOM 10620 C CA . PHE I 1 103 ? 112.163 328.859 69.289 1.00 21.47 83 PHE J CA 1
ATOM 10621 C C . PHE I 1 103 ? 111.258 328.085 68.365 1.00 20.90 83 PHE J C 1
ATOM 10622 O O . PHE I 1 103 ? 111.261 328.319 67.183 1.00 18.54 83 PHE J O 1
ATOM 10630 N N . PRO I 1 104 ? 110.489 327.131 68.907 1.00 19.59 84 PRO J N 1
ATOM 10631 C CA . PRO I 1 104 ? 109.556 326.408 68.073 1.00 18.21 84 PRO J CA 1
ATOM 10632 C C . PRO I 1 104 ? 108.528 327.328 67.485 1.00 17.35 84 PRO J C 1
ATOM 10633 O O . PRO I 1 104 ? 108.129 328.341 68.112 1.00 18.19 84 PRO J O 1
ATOM 10637 N N . ASP I 1 105 ? 108.156 326.976 66.265 1.00 16.27 85 ASP J N 1
ATOM 10638 C CA . ASP I 1 105 ? 107.089 327.559 65.523 1.00 16.53 85 ASP J CA 1
ATOM 10639 C C . ASP I 1 105 ? 105.948 326.512 65.427 1.00 16.91 85 ASP J C 1
ATOM 10640 O O . ASP I 1 105 ? 105.683 325.910 64.405 1.00 15.98 85 ASP J O 1
ATOM 10645 N N . ARG I 1 106 ? 105.279 326.334 66.557 1.00 17.60 86 ARG J N 1
ATOM 10646 C CA . ARG I 1 106 ? 104.329 325.231 66.737 1.00 16.58 86 ARG J CA 1
ATOM 10647 C C . ARG I 1 106 ? 103.129 325.391 65.851 1.00 16.52 86 ARG J C 1
ATOM 10648 O O . ARG I 1 106 ? 102.742 326.532 65.518 1.00 16.89 86 ARG J O 1
ATOM 10656 N N . GLY I 1 107 ? 102.517 324.261 65.528 1.00 16.60 87 GLY J N 1
ATOM 10657 C CA . GLY I 1 107 ? 101.216 324.197 64.938 1.00 15.95 87 GLY J CA 1
ATOM 10658 C C . GLY I 1 107 ? 101.110 323.801 63.490 1.00 17.27 87 GLY J C 1
ATOM 10659 O O . GLY I 1 107 ? 100.000 323.805 62.960 1.00 20.59 87 GLY J O 1
ATOM 10660 N N . ARG I 1 108 ? 102.204 323.537 62.790 1.00 16.94 88 ARG J N 1
ATOM 10661 C CA . ARG I 1 108 ? 102.144 323.168 61.357 1.00 16.40 88 ARG J CA 1
ATOM 10662 C C . ARG I 1 108 ? 102.092 321.658 61.159 1.00 15.84 88 ARG J C 1
ATOM 10663 O O . ARG I 1 108 ? 102.000 321.244 60.078 1.00 16.23 88 ARG J O 1
ATOM 10671 N N . SER I 1 109 ? 102.254 320.822 62.173 1.00 16.83 89 SER J N 1
ATOM 10672 C CA . SER I 1 109 ? 102.398 319.343 61.972 1.00 17.83 89 SER J CA 1
ATOM 10673 C C . SER I 1 109 ? 101.094 318.616 61.607 1.00 20.49 89 SER J C 1
ATOM 10674 O O . SER I 1 109 ? 101.138 317.568 60.975 1.00 21.56 89 SER J O 1
ATOM 10677 N N . VAL I 1 110 ? 99.949 319.222 61.952 1.00 20.19 90 VAL J N 1
ATOM 10678 C CA . VAL I 1 110 ? 98.620 318.683 61.703 1.00 21.17 90 VAL J CA 1
ATOM 10679 C C . VAL I 1 110 ? 97.804 319.643 60.854 1.00 24.00 90 VAL J C 1
ATOM 10680 O O . VAL I 1 110 ? 97.497 320.755 61.293 1.00 20.34 90 VAL J O 1
ATOM 10684 N N . GLU I 1 111 ? 97.479 319.235 59.632 1.00 25.18 91 GLU J N 1
ATOM 10685 C CA . GLU I 1 111 ? 96.583 320.021 58.808 1.00 35.01 91 GLU J CA 1
ATOM 10686 C C . GLU I 1 111 ? 95.167 319.823 59.311 1.00 31.43 91 GLU J C 1
ATOM 10687 O O . GLU I 1 111 ? 94.731 318.684 59.395 1.00 30.10 91 GLU J O 1
ATOM 10693 N N . MET I 1 112 ? 94.460 320.911 59.606 1.00 27.97 92 MET J N 1
ATOM 10694 C CA . MET I 1 112 ? 93.121 320.821 60.191 1.00 27.49 92 MET J CA 1
ATOM 10695 C C . MET I 1 112 ? 92.088 320.920 59.102 1.00 25.63 92 MET J C 1
ATOM 10696 O O . MET I 1 112 ? 92.243 321.706 58.181 1.00 30.32 92 MET J O 1
ATOM 10701 N N . PRO I 1 113 ? 91.027 320.138 59.153 1.00 24.67 93 PRO J N 1
ATOM 10702 C CA . PRO I 1 113 ? 90.756 319.162 60.173 1.00 23.16 93 PRO J CA 1
ATOM 10703 C C . PRO I 1 113 ? 91.662 317.926 60.019 1.00 20.52 93 PRO J C 1
ATOM 10704 O O . PRO I 1 113 ? 92.000 317.584 58.925 1.00 19.40 93 PRO J O 1
ATOM 10708 N N . PRO I 1 114 ? 91.991 317.196 61.113 1.00 18.42 94 PRO J N 1
ATOM 10709 C CA . PRO I 1 114 ? 92.938 316.124 60.887 1.00 18.92 94 PRO J CA 1
ATOM 10710 C C . PRO I 1 114 ? 92.376 315.064 59.968 1.00 19.70 94 PRO J C 1
ATOM 10711 O O . PRO I 1 114 ? 91.191 314.783 60.019 1.00 19.20 94 PRO J O 1
ATOM 10715 N N . LYS I 1 115 ? 93.223 314.484 59.147 1.00 19.56 95 LYS J N 1
ATOM 10716 C CA . LYS I 1 115 ? 92.766 313.396 58.294 1.00 22.19 95 LYS J CA 1
ATOM 10717 C C . LYS I 1 115 ? 93.188 312.018 58.838 1.00 18.99 95 LYS J C 1
ATOM 10718 O O . LYS I 1 115 ? 92.519 311.042 58.529 1.00 17.38 95 LYS J O 1
ATOM 10724 N N . GLU I 1 116 ? 94.256 311.951 59.663 1.00 17.63 96 GLU J N 1
ATOM 10725 C CA . GLU I 1 116 ? 94.724 310.692 60.199 1.00 17.60 96 GLU J CA 1
ATOM 10726 C C . GLU I 1 116 ? 93.696 310.212 61.246 1.00 16.82 96 GLU J C 1
ATOM 10727 O O . GLU I 1 116 ? 93.338 310.969 62.157 1.00 16.47 96 GLU J O 1
ATOM 10733 N N . PRO I 1 117 ? 93.159 309.017 61.067 1.00 15.37 97 PRO J N 1
ATOM 10734 C CA . PRO I 1 117 ? 92.066 308.586 61.896 1.00 15.90 97 PRO J CA 1
ATOM 10735 C C . PRO I 1 117 ? 92.268 308.698 63.402 1.00 15.39 97 PRO J C 1
ATOM 10736 O O . PRO I 1 117 ? 91.362 309.162 64.124 1.00 15.19 97 PRO J O 1
ATOM 10740 N N . LEU I 1 118 ? 93.422 308.290 63.900 1.00 14.23 98 LEU J N 1
ATOM 10741 C CA . LEU I 1 118 ? 93.624 308.374 65.337 1.00 13.53 98 LEU J CA 1
ATOM 10742 C C . LEU I 1 118 ? 93.504 309.826 65.818 1.00 14.26 98 LEU J C 1
ATOM 10743 O O . LEU I 1 118 ? 92.807 310.093 66.815 1.00 14.55 98 LEU J O 1
ATOM 10748 N N . ILE I 1 119 ? 94.188 310.750 65.137 1.00 12.88 99 ILE J N 1
ATOM 10749 C CA . ILE I 1 119 ? 94.160 312.152 65.562 1.00 12.83 99 ILE J CA 1
ATOM 10750 C C . ILE I 1 119 ? 92.761 312.767 65.394 1.00 13.46 99 ILE J C 1
ATOM 10751 O O . ILE I 1 119 ? 92.309 313.577 66.207 1.00 12.84 99 ILE J O 1
ATOM 10756 N N . TYR I 1 120 ? 92.085 312.372 64.289 1.00 14.83 100 TYR J N 1
ATOM 10757 C CA . TYR I 1 120 ? 90.736 312.770 64.019 1.00 14.20 100 TYR J CA 1
ATOM 10758 C C . TYR I 1 120 ? 89.817 312.436 65.217 1.00 14.25 100 TYR J C 1
ATOM 10759 O O . TYR I 1 120 ? 88.938 313.242 65.562 1.00 12.04 100 TYR J O 1
ATOM 10768 N N . ARG I 1 121 ? 90.010 311.266 65.820 1.00 13.70 101 ARG J N 1
ATOM 10769 C CA . ARG I 1 121 ? 89.159 310.916 67.001 1.00 14.41 101 ARG J CA 1
ATOM 10770 C C . ARG I 1 121 ? 89.311 311.938 68.135 1.00 14.95 101 ARG J C 1
ATOM 10771 O O . ARG I 1 121 ? 88.347 312.203 68.818 1.00 14.47 101 ARG J O 1
ATOM 10779 N N . LEU I 1 122 ? 90.505 312.510 68.310 1.00 15.30 102 LEU J N 1
ATOM 10780 C CA . LEU I 1 122 ? 90.754 313.518 69.338 1.00 15.51 102 LEU J CA 1
ATOM 10781 C C . LEU I 1 122 ? 90.008 314.855 69.075 1.00 15.29 102 LEU J C 1
ATOM 10782 O O . LEU I 1 122 ? 89.385 315.475 69.990 1.00 14.12 102 LEU J O 1
ATOM 10787 N N . TYR I 1 123 ? 90.030 315.243 67.817 1.00 14.32 103 TYR J N 1
ATOM 10788 C CA . TYR I 1 123 ? 89.298 316.380 67.279 1.00 14.97 103 TYR J CA 1
ATOM 10789 C C . TYR I 1 123 ? 87.793 316.166 67.422 1.00 15.09 103 TYR J C 1
ATOM 10790 O O . TYR I 1 123 ? 87.083 317.104 67.765 1.00 15.49 103 TYR J O 1
ATOM 10799 N N . GLU I 1 124 ? 87.318 314.954 67.152 1.00 14.94 104 GLU J N 1
ATOM 10800 C CA . GLU I 1 124 ? 85.894 314.617 67.297 1.00 14.98 104 GLU J CA 1
ATOM 10801 C C . GLU I 1 124 ? 85.462 314.701 68.757 1.00 14.91 104 GLU J C 1
ATOM 10802 O O . GLU I 1 124 ? 84.333 315.130 69.059 1.00 15.72 104 GLU J O 1
ATOM 10808 N N . ILE I 1 125 ? 86.324 314.262 69.664 1.00 12.79 105 ILE J N 1
ATOM 10809 C CA . ILE I 1 125 ? 86.106 314.487 71.063 1.00 14.01 105 ILE J CA 1
ATOM 10810 C C . ILE I 1 125 ? 85.996 315.944 71.400 1.00 14.65 105 ILE J C 1
ATOM 10811 O O . ILE I 1 125 ? 85.104 316.320 72.187 1.00 15.29 105 ILE J O 1
ATOM 10816 N N . VAL I 1 126 ? 86.869 316.777 70.867 1.00 14.09 106 VAL J N 1
ATOM 10817 C CA . VAL I 1 126 ? 86.741 318.205 71.152 1.00 15.65 106 VAL J CA 1
ATOM 10818 C C . VAL I 1 126 ? 85.398 318.745 70.556 1.00 17.04 106 VAL J C 1
ATOM 10819 O O . VAL I 1 126 ? 84.670 319.511 71.162 1.00 16.52 106 VAL J O 1
ATOM 10823 N N . GLN I 1 127 ? 85.056 318.239 69.401 1.00 18.78 107 GLN J N 1
ATOM 10824 C CA . GLN I 1 127 ? 83.851 318.610 68.743 1.00 23.37 107 GLN J CA 1
ATOM 10825 C C . GLN I 1 127 ? 82.605 318.184 69.545 1.00 20.89 107 GLN J C 1
ATOM 10826 O O . GLN I 1 127 ? 81.672 318.981 69.733 1.00 22.60 107 GLN J O 1
ATOM 10832 N N . ASN I 1 128 ? 82.572 316.959 69.992 1.00 18.02 108 ASN J N 1
ATOM 10833 C CA . ASN I 1 128 ? 81.391 316.499 70.623 1.00 18.32 108 ASN J CA 1
ATOM 10834 C C . ASN I 1 128 ? 81.340 316.855 72.138 1.00 19.28 108 ASN J C 1
ATOM 10835 O O . ASN I 1 128 ? 80.280 316.826 72.704 1.00 21.27 108 ASN J O 1
ATOM 10840 N N . TYR I 1 129 ? 82.450 317.111 72.813 1.00 17.91 109 TYR J N 1
ATOM 10841 C CA . TYR I 1 129 ? 82.385 317.366 74.261 1.00 17.55 109 TYR J CA 1
ATOM 10842 C C . TYR I 1 129 ? 82.805 318.779 74.632 1.00 15.94 109 TYR J C 1
ATOM 10843 O O . TYR I 1 129 ? 82.730 319.169 75.803 1.00 16.58 109 TYR J O 1
ATOM 10852 N N . GLY I 1 130 ? 83.261 319.529 73.667 1.00 14.04 110 GLY J N 1
ATOM 10853 C CA . GLY I 1 130 ? 83.773 320.887 73.913 1.00 15.47 110 GLY J CA 1
ATOM 10854 C C . GLY I 1 130 ? 82.856 321.725 74.805 1.00 13.94 110 GLY J C 1
ATOM 10855 O O . GLY I 1 130 ? 83.320 322.201 75.848 1.00 14.42 110 GLY J O 1
ATOM 10856 N N . TYR I 1 131 ? 81.591 321.857 74.475 1.00 12.64 111 TYR J N 1
ATOM 10857 C CA . TYR I 1 131 ? 80.731 322.671 75.320 1.00 14.24 111 TYR J CA 1
ATOM 10858 C C . TYR I 1 131 ? 80.459 321.998 76.681 1.00 15.92 111 TYR J C 1
ATOM 10859 O O . TYR I 1 131 ? 80.257 322.702 77.674 1.00 15.16 111 TYR J O 1
ATOM 10868 N N . ALA I 1 132 ? 80.406 320.654 76.707 1.00 15.34 112 ALA J N 1
ATOM 10869 C CA . ALA I 1 132 ? 80.243 319.898 77.946 1.00 14.82 112 ALA J CA 1
ATOM 10870 C C . ALA I 1 132 ? 81.405 320.150 78.903 1.00 15.00 112 ALA J C 1
ATOM 10871 O O . ALA I 1 132 ? 81.202 320.518 80.074 1.00 16.08 112 ALA J O 1
ATOM 10873 N N . TYR I 1 133 ? 82.616 320.004 78.396 1.00 14.94 113 TYR J N 1
ATOM 10874 C CA . TYR I 1 133 ? 83.805 320.405 79.133 1.00 15.02 113 TYR J CA 1
ATOM 10875 C C . TYR I 1 133 ? 83.689 321.831 79.616 1.00 15.11 113 TYR J C 1
ATOM 10876 O O . TYR I 1 133 ? 83.972 322.132 80.795 1.00 15.41 113 TYR J O 1
ATOM 10885 N N . LYS I 1 134 ? 83.277 322.734 78.734 1.00 15.27 114 LYS J N 1
ATOM 10886 C CA . LYS I 1 134 ? 83.210 324.122 79.121 1.00 13.80 114 LYS J CA 1
ATOM 10887 C C . LYS I 1 134 ? 82.229 324.295 80.275 1.00 14.17 114 LYS J C 1
ATOM 10888 O O . LYS I 1 134 ? 82.562 324.968 81.230 1.00 13.43 114 LYS J O 1
ATOM 10894 N N . ALA I 1 135 ? 81.043 323.703 80.223 1.00 15.47 115 ALA J N 1
ATOM 10895 C CA . ALA I 1 135 ? 80.044 323.885 81.304 1.00 16.45 115 ALA J CA 1
ATOM 10896 C C . ALA I 1 135 ? 80.590 323.368 82.638 1.00 17.44 115 ALA J C 1
ATOM 10897 O O . ALA I 1 135 ? 80.480 324.029 83.667 1.00 16.39 115 ALA J O 1
ATOM 10899 N N . VAL I 1 136 ? 81.216 322.189 82.601 1.00 17.77 116 VAL J N 1
ATOM 10900 C CA . VAL I 1 136 ? 81.650 321.545 83.836 1.00 17.40 116 VAL J CA 1
ATOM 10901 C C . VAL I 1 136 ? 82.829 322.292 84.414 1.00 16.87 116 VAL J C 1
ATOM 10902 O O . VAL I 1 136 ? 82.885 322.515 85.637 1.00 14.75 116 VAL J O 1
ATOM 10906 N N . LEU I 1 137 ? 83.759 322.694 83.552 1.00 16.09 117 LEU J N 1
ATOM 10907 C CA . LEU I 1 137 ? 84.867 323.481 84.027 1.00 16.03 117 LEU J CA 1
ATOM 10908 C C . LEU I 1 137 ? 84.396 324.818 84.564 1.00 16.81 117 LEU J C 1
ATOM 10909 O O . LEU I 1 137 ? 84.875 325.257 85.588 1.00 17.81 117 LEU J O 1
ATOM 10914 N N . ASN I 1 138 ? 83.476 325.484 83.891 1.00 17.72 118 ASN J N 1
ATOM 10915 C CA . ASN I 1 138 ? 82.952 326.769 84.359 1.00 17.25 118 ASN J CA 1
ATOM 10916 C C . ASN I 1 138 ? 82.309 326.605 85.790 1.00 19.54 118 ASN J C 1
ATOM 10917 O O . ASN I 1 138 ? 82.492 327.447 86.672 1.00 18.23 118 ASN J O 1
ATOM 10922 N N . GLU I 1 139 ? 81.515 325.560 85.973 1.00 18.45 119 GLU J N 1
ATOM 10923 C CA . GLU I 1 139 ? 80.852 325.351 87.237 1.00 19.49 119 GLU J CA 1
ATOM 10924 C C . GLU I 1 139 ? 81.842 324.974 88.347 1.00 18.90 119 GLU J C 1
ATOM 10925 O O . GLU I 1 139 ? 81.563 325.233 89.470 1.00 19.89 119 GLU J O 1
ATOM 10931 N N . LYS I 1 140 ? 82.990 324.374 88.039 1.00 19.03 120 LYS J N 1
ATOM 10932 C CA . LYS I 1 140 ? 83.959 323.991 89.075 1.00 19.04 120 LYS J CA 1
ATOM 10933 C C . LYS I 1 140 ? 84.990 325.086 89.332 1.00 19.45 120 LYS J C 1
ATOM 10934 O O . LYS I 1 140 ? 85.491 325.195 90.480 1.00 16.64 120 LYS J O 1
ATOM 10940 N N . PHE I 1 141 ? 85.340 325.870 88.292 1.00 16.98 121 PHE J N 1
ATOM 10941 C CA . PHE I 1 141 ? 86.393 326.908 88.416 1.00 17.37 121 PHE J CA 1
ATOM 10942 C C . PHE I 1 141 ? 85.964 328.357 88.166 1.00 18.39 121 PHE J C 1
ATOM 10943 O O . PHE I 1 141 ? 86.680 329.292 88.511 1.00 19.18 121 PHE J O 1
ATOM 10951 N N . GLY I 1 142 ? 84.810 328.563 87.533 1.00 19.08 122 GLY J N 1
ATOM 10952 C CA . GLY I 1 142 ? 84.402 329.910 87.072 1.00 19.45 122 GLY J CA 1
ATOM 10953 C C . GLY I 1 142 ? 84.776 330.177 85.601 1.00 19.14 122 GLY J C 1
ATOM 10954 O O . GLY I 1 142 ? 84.917 329.262 84.802 1.00 17.85 122 GLY J O 1
ATOM 10955 N N . ASP I 1 143 ? 84.981 331.456 85.300 1.00 18.89 123 ASP J N 1
ATOM 10956 C CA . ASP I 1 143 ? 85.158 331.954 83.966 1.00 18.80 123 ASP J CA 1
ATOM 10957 C C . ASP I 1 143 ? 86.646 331.955 83.759 1.00 17.98 123 ASP J C 1
ATOM 10958 O O . ASP I 1 143 ? 87.393 332.660 84.451 1.00 18.62 123 ASP J O 1
ATOM 10963 N N . GLY I 1 144 ? 87.090 331.189 82.788 1.00 17.26 124 GLY J N 1
ATOM 10964 C CA . GLY I 1 144 ? 88.505 331.146 82.441 1.00 15.86 124 GLY J CA 1
ATOM 10965 C C . GLY I 1 144 ? 88.773 330.030 81.464 1.00 16.22 124 GLY J C 1
ATOM 10966 O O . GLY I 1 144 ? 87.866 329.579 80.795 1.00 16.68 124 GLY J O 1
ATOM 10967 N N . ILE I 1 145 ? 90.020 329.547 81.408 1.00 16.62 125 ILE J N 1
ATOM 10968 C CA . ILE I 1 145 ? 90.370 328.449 80.539 1.00 15.46 125 ILE J CA 1
ATOM 10969 C C . ILE I 1 145 ? 91.238 327.451 81.302 1.00 16.65 125 ILE J C 1
ATOM 10970 O O . ILE I 1 145 ? 91.837 327.799 82.324 1.00 16.33 125 ILE J O 1
ATOM 10975 N N . MET I 1 146 ? 91.376 326.264 80.734 1.00 15.67 126 MET J N 1
ATOM 10976 C CA . MET I 1 146 ? 92.489 325.357 81.059 1.00 17.15 126 MET J CA 1
ATOM 10977 C C . MET I 1 146 ? 93.652 325.677 80.150 1.00 16.35 126 MET J C 1
ATOM 10978 O O . MET I 1 146 ? 93.513 325.626 78.931 1.00 16.23 126 MET J O 1
ATOM 10983 N N . SER I 1 147 ? 94.802 326.037 80.703 1.00 17.29 127 SER J N 1
ATOM 10984 C CA . SER I 1 147 ? 95.968 326.341 79.878 1.00 16.76 127 SER J CA 1
ATOM 10985 C C . SER I 1 147 ? 96.431 325.120 79.069 1.00 17.98 127 SER J C 1
ATOM 10986 O O . SER I 1 147 ? 96.348 323.978 79.539 1.00 16.03 127 SER J O 1
ATOM 10989 N N . ALA I 1 148 ? 96.822 325.388 77.819 1.00 17.66 128 ALA J N 1
ATOM 10990 C CA . ALA I 1 148 ? 97.537 324.454 76.956 1.00 18.32 128 ALA J CA 1
ATOM 10991 C C . ALA I 1 148 ? 99.046 324.785 76.952 1.00 19.90 128 ALA J C 1
ATOM 10992 O O . ALA I 1 148 ? 99.803 324.174 76.178 1.00 19.67 128 ALA J O 1
ATOM 10994 N N . ILE I 1 149 ? 99.456 325.748 77.800 1.00 19.46 129 ILE J N 1
ATOM 10995 C CA . ILE I 1 149 ? 100.829 326.218 77.888 1.00 18.84 129 ILE J CA 1
ATOM 10996 C C . ILE I 1 149 ? 101.437 325.798 79.211 1.00 18.47 129 ILE J C 1
ATOM 10997 O O . ILE I 1 149 ? 102.459 325.146 79.174 1.00 18.04 129 ILE J O 1
ATOM 11002 N N . SER I 1 150 ? 100.870 326.218 80.356 1.00 18.74 130 SER J N 1
ATOM 11003 C CA . SER I 1 150 ? 101.155 325.537 81.633 1.00 20.15 130 SER J CA 1
ATOM 11004 C C . SER I 1 150 ? 100.303 324.288 81.658 1.00 17.08 130 SER J C 1
ATOM 11005 O O . SER I 1 150 ? 99.187 324.311 82.121 1.00 14.65 130 SER J O 1
ATOM 11008 N N . PHE I 1 151 ? 100.893 323.211 81.170 1.00 15.61 131 PHE J N 1
ATOM 11009 C CA . PHE I 1 151 ? 100.156 322.057 80.710 1.00 16.19 131 PHE J CA 1
ATOM 11010 C C . PHE I 1 151 ? 101.099 320.862 80.671 1.00 15.74 131 PHE J C 1
ATOM 11011 O O . PHE I 1 151 ? 102.234 321.008 80.278 1.00 15.89 131 PHE J O 1
ATOM 11019 N N . SER I 1 152 ? 100.608 319.703 81.076 1.00 16.04 132 SER J N 1
ATOM 11020 C CA . SER I 1 152 ? 101.284 318.452 80.806 1.00 17.77 132 SER J CA 1
ATOM 11021 C C . SER I 1 152 ? 100.258 317.413 80.352 1.00 18.28 132 SER J C 1
ATOM 11022 O O . SER I 1 152 ? 99.061 317.610 80.471 1.00 20.33 132 SER J O 1
ATOM 11025 N N . THR I 1 153 ? 100.738 316.306 79.839 1.00 18.30 133 THR J N 1
ATOM 11026 C CA . THR I 1 153 ? 99.854 315.284 79.370 1.00 21.55 133 THR J CA 1
ATOM 11027 C C . THR I 1 153 ? 100.608 314.004 79.327 1.00 22.29 133 THR J C 1
ATOM 11028 O O . THR I 1 153 ? 101.856 314.009 79.265 1.00 25.65 133 THR J O 1
ATOM 11032 N N . SER I 1 154 ? 99.863 312.911 79.329 1.00 22.19 134 SER J N 1
ATOM 11033 C CA . SER I 1 154 ? 100.459 311.568 79.355 1.00 23.63 134 SER J CA 1
ATOM 11034 C C . SER I 1 154 ? 99.522 310.601 78.714 1.00 22.42 134 SER J C 1
ATOM 11035 O O . SER I 1 154 ? 98.324 310.851 78.561 1.00 21.23 134 SER J O 1
ATOM 11038 N N . VAL I 1 155 ? 100.091 309.480 78.333 1.00 21.62 135 VAL J N 1
ATOM 11039 C CA . VAL I 1 155 ? 99.378 308.383 77.712 1.00 20.62 135 VAL J CA 1
ATOM 11040 C C . VAL I 1 155 ? 99.703 307.144 78.520 1.00 22.61 135 VAL J C 1
ATOM 11041 O O . VAL I 1 155 ? 100.917 306.880 78.757 1.00 24.01 135 VAL J O 1
ATOM 11045 N N . ASP I 1 156 ? 98.661 306.379 78.869 1.00 21.33 136 ASP J N 1
ATOM 11046 C CA . ASP I 1 156 ? 98.779 305.165 79.644 1.00 25.45 136 ASP J CA 1
ATOM 11047 C C . ASP I 1 156 ? 97.945 304.070 79.044 1.00 26.10 136 ASP J C 1
ATOM 11048 O O . ASP I 1 156 ? 96.931 304.328 78.386 1.00 23.92 136 ASP J O 1
ATOM 11053 N N . LYS I 1 157 ? 98.378 302.835 79.277 1.00 28.97 137 LYS J N 1
ATOM 11054 C CA . LYS I 1 157 ? 97.695 301.644 78.759 1.00 29.78 137 LYS J CA 1
ATOM 11055 C C . LYS I 1 157 ? 97.006 300.990 79.923 1.00 32.23 137 LYS J C 1
ATOM 11056 O O . LYS I 1 157 ? 97.632 300.838 80.966 1.00 37.74 137 LYS J O 1
ATOM 11062 N N . GLU I 1 158 ? 95.751 300.648 79.764 1.00 32.38 138 GLU J N 1
ATOM 11063 C CA . GLU I 1 158 ? 95.002 299.936 80.777 1.00 38.19 138 GLU J CA 1
ATOM 11064 C C . GLU I 1 158 ? 94.512 298.656 80.166 1.00 39.13 138 GLU J C 1
ATOM 11065 O O . GLU I 1 158 ? 94.080 298.628 79.050 1.00 33.38 138 GLU J O 1
ATOM 11071 N N . THR I 1 159 ? 94.560 297.590 80.925 1.00 39.74 139 THR J N 1
ATOM 11072 C CA . THR I 1 159 ? 94.064 296.328 80.447 1.00 39.93 139 THR J CA 1
ATOM 11073 C C . THR I 1 159 ? 92.992 295.948 81.418 1.00 44.60 139 THR J C 1
ATOM 11074 O O . THR I 1 159 ? 93.268 295.799 82.592 1.00 47.17 139 THR J O 1
ATOM 11078 N N . ASP I 1 160 ? 91.756 295.834 80.957 1.00 43.48 140 ASP J N 1
ATOM 11079 C CA . ASP I 1 160 ? 90.676 295.480 81.866 1.00 53.05 140 ASP J CA 1
ATOM 11080 C C . ASP I 1 160 ? 90.604 294.008 82.280 1.00 62.34 140 ASP J C 1
ATOM 11081 O O . ASP I 1 160 ? 91.393 293.192 81.850 1.00 58.64 140 ASP J O 1
ATOM 11086 N N . LYS I 1 161 ? 89.627 293.698 83.122 1.00 70.55 141 LYS J N 1
ATOM 11087 C CA . LYS I 1 161 ? 89.373 292.353 83.606 1.00 80.57 141 LYS J CA 1
ATOM 11088 C C . LYS I 1 161 ? 89.099 291.374 82.460 1.00 75.57 141 LYS J C 1
ATOM 11089 O O . LYS I 1 161 ? 89.492 290.245 82.529 1.00 75.36 141 LYS J O 1
ATOM 11095 N N . ASP I 1 162 ? 88.404 291.808 81.425 1.00 67.17 142 ASP J N 1
ATOM 11096 C CA . ASP I 1 162 ? 88.150 290.983 80.279 1.00 64.22 142 ASP J CA 1
ATOM 11097 C C . ASP I 1 162 ? 89.292 290.955 79.278 1.00 57.92 142 ASP J C 1
ATOM 11098 O O . ASP I 1 162 ? 89.158 290.372 78.244 1.00 53.93 142 ASP J O 1
ATOM 11103 N N . GLY I 1 163 ? 90.411 291.585 79.595 1.00 54.14 143 GLY J N 1
ATOM 11104 C CA . GLY I 1 163 ? 91.583 291.617 78.692 1.00 52.72 143 GLY J CA 1
ATOM 11105 C C . GLY I 1 163 ? 91.440 292.483 77.443 1.00 48.50 143 GLY J C 1
ATOM 11106 O O . GLY I 1 163 ? 92.172 292.285 76.455 1.00 39.66 143 GLY J O 1
ATOM 11107 N N . ASN I 1 164 ? 90.493 293.432 77.461 1.00 45.73 144 ASN J N 1
ATOM 11108 C CA . ASN I 1 164 ? 90.471 294.513 76.453 1.00 42.81 144 ASN J CA 1
ATOM 11109 C C . ASN I 1 164 ? 91.419 295.636 76.861 1.00 33.51 144 ASN J C 1
ATOM 11110 O O . ASN I 1 164 ? 91.429 296.081 78.019 1.00 27.72 144 ASN J O 1
ATOM 11115 N N . ASN I 1 165 ? 92.172 296.120 75.896 1.00 29.95 145 ASN J N 1
ATOM 11116 C CA . ASN I 1 165 ? 93.026 297.288 76.092 1.00 31.44 145 ASN J CA 1
ATOM 11117 C C . ASN I 1 165 ? 92.335 298.661 75.856 1.00 27.33 145 ASN J C 1
ATOM 11118 O O . ASN I 1 165 ? 91.586 298.858 74.873 1.00 22.51 145 ASN J O 1
ATOM 11123 N N . TRP I 1 166 ? 92.646 299.602 76.752 1.00 22.72 146 TRP J N 1
ATOM 11124 C CA . TRP I 1 166 ? 92.181 300.951 76.673 1.00 20.67 146 TRP J CA 1
ATOM 11125 C C . TRP I 1 166 ? 93.365 301.891 76.701 1.00 19.39 146 TRP J C 1
ATOM 11126 O O . TRP I 1 166 ? 94.316 301.687 77.425 1.00 20.49 146 TRP J O 1
ATOM 11137 N N . ALA I 1 167 ? 93.283 302.957 75.950 1.00 16.72 147 ALA J N 1
ATOM 11138 C CA . ALA I 1 167 ? 94.239 304.045 75.999 1.00 17.90 147 ALA J CA 1
ATOM 11139 C C . ALA I 1 167 ? 93.662 305.139 76.865 1.00 17.51 147 ALA J C 1
ATOM 11140 O O . ALA I 1 167 ? 92.480 305.428 76.771 1.00 18.03 147 ALA J O 1
ATOM 11142 N N . VAL I 1 168 ? 94.483 305.741 77.710 1.00 17.58 148 VAL J N 1
ATOM 11143 C CA . VAL I 1 168 ? 94.024 306.728 78.637 1.00 18.75 148 VAL J CA 1
ATOM 11144 C C . VAL I 1 168 ? 94.959 307.900 78.421 1.00 21.24 148 VAL J C 1
ATOM 11145 O O . VAL I 1 168 ? 96.182 307.740 78.573 1.00 20.48 148 VAL J O 1
ATOM 11149 N N . ILE I 1 169 ? 94.396 309.057 78.040 1.00 18.45 149 ILE J N 1
ATOM 11150 C CA . ILE I 1 169 ? 95.154 310.243 77.763 1.00 18.94 149 ILE J CA 1
ATOM 11151 C C . ILE I 1 169 ? 94.680 311.215 78.808 1.00 19.62 149 ILE J C 1
ATOM 11152 O O . ILE I 1 169 ? 93.473 311.443 78.958 1.00 18.77 149 ILE J O 1
ATOM 11157 N N . THR I 1 170 ? 95.625 311.807 79.501 1.00 18.94 150 THR J N 1
ATOM 11158 C CA . THR I 1 170 ? 95.318 312.740 80.552 1.00 20.49 150 THR J CA 1
ATOM 11159 C C . THR I 1 170 ? 95.799 314.102 80.132 1.00 18.75 150 THR J C 1
ATOM 11160 O O . THR I 1 170 ? 96.940 314.225 79.719 1.00 17.72 150 THR J O 1
ATOM 11164 N N . LEU I 1 171 ? 94.932 315.118 80.285 1.00 18.21 151 LEU J N 1
ATOM 11165 C CA . LEU I 1 171 ? 95.300 316.499 79.961 1.00 18.89 151 LEU J CA 1
ATOM 11166 C C . LEU I 1 171 ? 95.310 317.201 81.265 1.00 19.55 151 LEU J C 1
ATOM 11167 O O . LEU I 1 171 ? 94.329 317.174 81.929 1.00 19.71 151 LEU J O 1
ATOM 11172 N N . ARG I 1 172 ? 96.409 317.803 81.618 1.00 18.37 152 ARG J N 1
ATOM 11173 C CA . ARG I 1 172 ? 96.513 318.498 82.849 1.00 18.06 152 ARG J CA 1
ATOM 11174 C C . ARG I 1 172 ? 97.020 319.936 82.623 1.00 17.11 152 ARG J C 1
ATOM 11175 O O . ARG I 1 172 ? 98.172 320.152 82.430 1.00 14.73 152 ARG J O 1
ATOM 11183 N N . GLY I 1 173 ? 96.097 320.885 82.653 1.00 15.94 153 GLY J N 1
ATOM 11184 C CA . GLY I 1 173 ? 96.379 322.281 82.484 1.00 15.71 153 GLY J CA 1
ATOM 11185 C C . GLY I 1 173 ? 95.955 323.231 83.587 1.00 17.39 153 GLY J C 1
ATOM 11186 O O . GLY I 1 173 ? 94.956 323.076 84.221 1.00 17.31 153 GLY J O 1
ATOM 11187 N N . LYS I 1 174 ? 96.760 324.247 83.779 1.00 18.65 154 LYS J N 1
ATOM 11188 C CA . LYS I 1 174 ? 96.523 325.257 84.767 1.00 22.20 154 LYS J CA 1
ATOM 11189 C C . LYS I 1 174 ? 95.261 326.048 84.518 1.00 19.58 154 LYS J C 1
ATOM 11190 O O . LYS I 1 174 ? 94.951 326.390 83.424 1.00 17.68 154 LYS J O 1
ATOM 11196 N N . TRP I 1 175 ? 94.516 326.275 85.565 1.00 17.09 155 TRP J N 1
ATOM 11197 C CA . TRP I 1 175 ? 93.305 327.028 85.456 1.00 17.77 155 TRP J CA 1
ATOM 11198 C C . TRP I 1 175 ? 93.650 328.501 85.450 1.00 20.25 155 TRP J C 1
ATOM 11199 O O . TRP I 1 175 ? 94.298 328.962 86.326 1.00 17.32 155 TRP J O 1
ATOM 11210 N N . LEU I 1 176 ? 93.229 329.213 84.426 1.00 20.42 156 LEU J N 1
ATOM 11211 C CA . LEU I 1 176 ? 93.518 330.641 84.370 1.00 23.03 156 LEU J CA 1
ATOM 11212 C C . LEU I 1 176 ? 92.197 331.433 84.300 1.00 20.68 156 LEU J C 1
ATOM 11213 O O . LEU I 1 176 ? 91.447 331.276 83.346 1.00 16.32 156 LEU J O 1
ATOM 11218 N N . PRO I 1 177 ? 91.878 332.212 85.360 1.00 20.18 157 PRO J N 1
ATOM 11219 C CA . PRO I 1 177 ? 90.642 332.937 85.279 1.00 20.40 157 PRO J CA 1
ATOM 11220 C C . PRO I 1 177 ? 90.846 334.130 84.399 1.00 18.29 157 PRO J C 1
ATOM 11221 O O . PRO I 1 177 ? 91.956 334.620 84.267 1.00 15.39 157 PRO J O 1
ATOM 11225 N N . TYR I 1 178 ? 89.772 334.654 83.863 1.00 18.24 158 TYR J N 1
ATOM 11226 C CA . TYR I 1 178 ? 89.857 335.906 83.167 1.00 17.70 158 TYR J CA 1
ATOM 11227 C C . TYR I 1 178 ? 90.050 337.006 84.199 1.00 17.68 158 TYR J C 1
ATOM 11228 O O . TYR I 1 178 ? 89.447 337.002 85.215 1.00 19.48 158 TYR J O 1
ATOM 11237 N N . SER I 1 179 ? 90.874 337.965 83.878 1.00 17.81 159 SER J N 1
ATOM 11238 C CA . SER I 1 179 ? 91.127 339.134 84.673 1.00 20.82 159 SER J CA 1
ATOM 11239 C C . SER I 1 179 ? 89.904 340.051 84.793 1.00 23.57 159 SER J C 1
ATOM 11240 O O . SER I 1 179 ? 88.978 339.918 84.060 1.00 26.79 159 SER J O 1
ATOM 11243 N N . ARG I 1 180 ? 89.920 340.943 85.753 1.00 24.06 160 ARG J N 1
ATOM 11244 C CA . ARG I 1 180 ? 88.922 341.983 85.840 1.00 27.99 160 ARG J CA 1
ATOM 11245 C C . ARG I 1 180 ? 89.751 343.245 85.687 1.00 28.05 160 ARG J C 1
ATOM 11246 O O . ARG I 1 180 ? 90.699 343.443 86.406 1.00 24.50 160 ARG J O 1
ATOM 11254 N N . PHE I 1 181 ? 89.410 344.056 84.701 1.00 28.54 161 PHE J N 1
ATOM 11255 C CA . PHE I 1 181 ? 90.111 345.304 84.414 1.00 29.41 161 PHE J CA 1
ATOM 11256 C C . PHE I 1 181 ? 89.211 346.476 84.055 1.00 27.18 161 PHE J C 1
ATOM 11257 O O . PHE I 1 181 ? 88.099 346.287 83.665 1.00 35.71 161 PHE J O 1
ATOM 11265 N N . ALA J 1 22 ? 78.047 362.696 72.218 1.00 64.85 2 ALA C N 1
ATOM 11266 C CA . ALA J 1 22 ? 76.666 362.801 71.606 1.00 69.45 2 ALA C CA 1
ATOM 11267 C C . ALA J 1 22 ? 76.478 361.771 70.475 1.00 66.03 2 ALA C C 1
ATOM 11268 O O . ALA J 1 22 ? 75.339 361.286 70.256 1.00 58.45 2 ALA C O 1
ATOM 11270 N N . ASP J 1 23 ? 77.564 361.436 69.752 1.00 54.06 3 ASP C N 1
ATOM 11271 C CA . ASP J 1 23 ? 77.471 360.318 68.785 1.00 47.90 3 ASP C CA 1
ATOM 11272 C C . ASP J 1 23 ? 77.982 359.003 69.395 1.00 34.95 3 ASP C C 1
ATOM 11273 O O . ASP J 1 23 ? 79.177 358.777 69.531 1.00 34.80 3 ASP C O 1
ATOM 11278 N N . ILE J 1 24 ? 77.028 358.183 69.770 1.00 25.94 4 ILE C N 1
ATOM 11279 C CA . ILE J 1 24 ? 77.230 357.066 70.640 1.00 26.39 4 ILE C CA 1
ATOM 11280 C C . ILE J 1 24 ? 77.145 355.762 69.847 1.00 23.52 4 ILE C C 1
ATOM 11281 O O . ILE J 1 24 ? 76.406 355.662 68.887 1.00 20.24 4 ILE C O 1
ATOM 11286 N N . ALA J 1 25 ? 77.885 354.744 70.285 1.00 22.43 5 ALA C N 1
ATOM 11287 C CA . ALA J 1 25 ? 77.790 353.427 69.678 1.00 19.27 5 ALA C CA 1
ATOM 11288 C C . ALA J 1 25 ? 76.478 352.775 70.042 1.00 20.09 5 ALA C C 1
ATOM 11289 O O . ALA J 1 25 ? 76.042 352.811 71.211 1.00 19.63 5 ALA C O 1
ATOM 11291 N N . THR J 1 26 ? 75.866 352.166 69.026 1.00 17.27 6 THR C N 1
ATOM 11292 C CA . THR J 1 26 ? 74.641 351.456 69.136 1.00 17.96 6 THR C CA 1
ATOM 11293 C C . THR J 1 26 ? 74.787 350.142 68.387 1.00 17.11 6 THR C C 1
ATOM 11294 O O . THR J 1 26 ? 75.775 349.909 67.723 1.00 17.09 6 THR C O 1
ATOM 11298 N N . LEU J 1 27 ? 73.757 349.305 68.470 1.00 19.43 7 LEU C N 1
ATOM 11299 C CA . LEU J 1 27 ? 73.746 347.969 67.864 1.00 18.87 7 LEU C CA 1
ATOM 11300 C C . LEU J 1 27 ? 72.438 347.710 67.168 1.00 19.43 7 LEU C C 1
ATOM 11301 O O . LEU J 1 27 ? 71.389 347.932 67.753 1.00 20.77 7 LEU C O 1
ATOM 11306 N N . ASP J 1 28 ? 72.519 347.198 65.942 1.00 17.59 8 ASP C N 1
ATOM 11307 C CA . ASP J 1 28 ? 71.373 346.718 65.200 1.00 20.18 8 ASP C CA 1
ATOM 11308 C C . ASP J 1 28 ? 71.601 345.204 64.961 1.00 20.82 8 ASP C C 1
ATOM 11309 O O . ASP J 1 28 ? 72.469 344.808 64.174 1.00 21.34 8 ASP C O 1
ATOM 11314 N N . VAL J 1 29 ? 70.868 344.364 65.673 1.00 22.15 9 VAL C N 1
ATOM 11315 C CA . VAL J 1 29 ? 71.055 342.888 65.557 1.00 25.45 9 VAL C CA 1
ATOM 11316 C C . VAL J 1 29 ? 70.581 342.286 64.257 1.00 25.87 9 VAL C C 1
ATOM 11317 O O . VAL J 1 29 ? 70.994 341.198 63.955 1.00 31.66 9 VAL C O 1
ATOM 11321 N N . THR J 1 30 ? 69.802 342.997 63.467 1.00 24.19 10 THR C N 1
ATOM 11322 C CA . THR J 1 30 ? 69.452 342.594 62.096 1.00 26.37 10 THR C CA 1
ATOM 11323 C C . THR J 1 30 ? 70.722 342.275 61.317 1.00 24.11 10 THR C C 1
ATOM 11324 O O . THR J 1 30 ? 70.697 341.432 60.483 1.00 25.35 10 THR C O 1
ATOM 11328 N N . GLN J 1 31 ? 71.796 343.050 61.524 1.00 22.63 11 GLN C N 1
ATOM 11329 C CA . GLN J 1 31 ? 73.040 342.891 60.780 1.00 20.89 11 GLN C CA 1
ATOM 11330 C C . GLN J 1 31 ? 74.152 342.218 61.584 1.00 18.17 11 GLN C C 1
ATOM 11331 O O . GLN J 1 31 ? 75.218 341.984 61.068 1.00 19.35 11 GLN C O 1
ATOM 11337 N N . HIS J 1 32 ? 73.910 341.925 62.832 1.00 17.66 12 HIS C N 1
ATOM 11338 C CA . HIS J 1 32 ? 74.952 341.410 63.716 1.00 19.60 12 HIS C CA 1
ATOM 11339 C C . HIS J 1 32 ? 74.440 340.188 64.514 1.00 20.92 12 HIS C C 1
ATOM 11340 O O . HIS J 1 32 ? 73.958 340.334 65.621 1.00 22.95 12 HIS C O 1
ATOM 11347 N N . PRO J 1 33 ? 74.537 338.979 63.921 1.00 21.88 13 PRO C N 1
ATOM 11348 C CA . PRO J 1 33 ? 73.863 337.835 64.509 1.00 22.02 13 PRO C CA 1
ATOM 11349 C C . PRO J 1 33 ? 74.753 337.166 65.529 1.00 19.52 13 PRO C C 1
ATOM 11350 O O . PRO J 1 33 ? 75.947 337.487 65.678 1.00 18.30 13 PRO C O 1
ATOM 11354 N N . TYR J 1 34 ? 74.126 336.250 66.246 1.00 18.41 14 TYR C N 1
ATOM 11355 C CA . TYR J 1 34 ? 74.781 335.344 67.172 1.00 21.06 14 TYR C CA 1
ATOM 11356 C C . TYR J 1 34 ? 75.371 336.025 68.413 1.00 19.69 14 TYR C C 1
ATOM 11357 O O . TYR J 1 34 ? 76.191 335.422 69.091 1.00 24.18 14 TYR C O 1
ATOM 11366 N N . LEU J 1 35 ? 74.940 337.239 68.725 1.00 17.23 15 LEU C N 1
ATOM 11367 C CA . LEU J 1 35 ? 75.207 337.859 70.018 1.00 17.50 15 LEU C CA 1
ATOM 11368 C C . LEU J 1 35 ? 74.138 337.400 71.016 1.00 16.98 15 LEU C C 1
ATOM 11369 O O . LEU J 1 35 ? 73.058 337.035 70.634 1.00 16.82 15 LEU C O 1
ATOM 11374 N N . PRO J 1 36 ? 74.452 337.421 72.309 1.00 17.52 16 PRO C N 1
ATOM 11375 C CA . PRO J 1 36 ? 73.431 337.051 73.239 1.00 19.50 16 PRO C CA 1
ATOM 11376 C C . PRO J 1 36 ? 72.243 338.035 73.242 1.00 18.54 16 PRO C C 1
ATOM 11377 O O . PRO J 1 36 ? 72.391 339.178 72.874 1.00 19.11 16 PRO C O 1
ATOM 11381 N N . ALA J 1 37 ? 71.113 337.590 73.763 1.00 20.02 17 ALA C N 1
ATOM 11382 C CA . ALA J 1 37 ? 69.896 338.383 73.814 1.00 21.37 17 ALA C CA 1
ATOM 11383 C C . ALA J 1 37 ? 70.153 339.635 74.636 1.00 21.37 17 ALA C C 1
ATOM 11384 O O . ALA J 1 37 ? 69.669 340.698 74.271 1.00 21.06 17 ALA C O 1
ATOM 11386 N N . TYR J 1 38 ? 70.992 339.527 75.669 1.00 19.46 18 TYR C N 1
ATOM 11387 C CA . TYR J 1 38 ? 71.285 340.665 76.504 1.00 18.77 18 TYR C CA 1
ATOM 11388 C C . TYR J 1 38 ? 72.044 341.818 75.807 1.00 20.33 18 TYR C C 1
ATOM 11389 O O . TYR J 1 38 ? 71.971 342.971 76.271 1.00 17.13 18 TYR C O 1
ATOM 11398 N N . SER J 1 39 ? 72.746 341.525 74.718 1.00 18.59 19 SER C N 1
ATOM 11399 C CA . SER J 1 39 ? 73.443 342.559 74.006 1.00 20.35 19 SER C CA 1
ATOM 11400 C C . SER J 1 39 ? 72.435 343.548 73.504 1.00 20.87 19 SER C C 1
ATOM 11401 O O . SER J 1 39 ? 72.667 344.750 73.567 1.00 20.74 19 SER C O 1
ATOM 11404 N N . LYS J 1 40 ? 71.329 343.051 73.004 1.00 21.92 20 LYS C N 1
ATOM 11405 C CA . LYS J 1 40 ? 70.301 343.945 72.478 1.00 25.47 20 LYS C CA 1
ATOM 11406 C C . LYS J 1 40 ? 69.628 344.710 73.608 1.00 26.31 20 LYS C C 1
ATOM 11407 O O . LYS J 1 40 ? 69.360 345.911 73.479 1.00 26.34 20 LYS C O 1
ATOM 11413 N N . THR J 1 41 ? 69.330 344.014 74.697 1.00 23.44 21 THR C N 1
ATOM 11414 C CA . THR J 1 41 ? 68.759 344.671 75.872 1.00 22.88 21 THR C CA 1
ATOM 11415 C C . THR J 1 41 ? 69.635 345.799 76.342 1.00 21.07 21 THR C C 1
ATOM 11416 O O . THR J 1 41 ? 69.185 346.927 76.522 1.00 22.95 21 THR C O 1
ATOM 11420 N N . LEU J 1 42 ? 70.910 345.532 76.521 1.00 20.31 22 LEU C N 1
ATOM 11421 C CA . LEU J 1 42 ? 71.796 346.557 77.026 1.00 19.08 22 LEU C CA 1
ATOM 11422 C C . LEU J 1 42 ? 71.930 347.708 76.040 1.00 18.80 22 LEU C C 1
ATOM 11423 O O . LEU J 1 42 ? 71.902 348.869 76.441 1.00 19.50 22 LEU C O 1
ATOM 11428 N N . PHE J 1 43 ? 72.169 347.391 74.774 1.00 18.57 23 PHE C N 1
ATOM 11429 C CA . PHE J 1 43 ? 72.427 348.433 73.780 1.00 18.92 23 PHE C CA 1
ATOM 11430 C C . PHE J 1 43 ? 71.176 349.254 73.542 1.00 19.85 23 PHE C C 1
ATOM 11431 O O . PHE J 1 43 ? 71.268 350.432 73.329 1.00 20.93 23 PHE C O 1
ATOM 11439 N N . GLU J 1 44 ? 70.006 348.657 73.615 1.00 21.40 24 GLU C N 1
ATOM 11440 C CA . GLU J 1 44 ? 68.783 349.465 73.406 1.00 26.77 24 GLU C CA 1
ATOM 11441 C C . GLU J 1 44 ? 68.525 350.491 74.484 1.00 26.09 24 GLU C C 1
ATOM 11442 O O . GLU J 1 44 ? 68.220 351.653 74.167 1.00 25.23 24 GLU C O 1
ATOM 11448 N N . ALA J 1 45 ? 68.743 350.086 75.733 1.00 24.60 25 ALA C N 1
ATOM 11449 C CA . ALA J 1 45 ? 68.788 351.019 76.847 1.00 23.15 25 ALA C CA 1
ATOM 11450 C C . ALA J 1 45 ? 69.911 352.014 76.704 1.00 24.17 25 ALA C C 1
ATOM 11451 O O . ALA J 1 45 ? 69.720 353.193 76.998 1.00 21.34 25 ALA C O 1
ATOM 11453 N N . LYS J 1 46 ? 71.093 351.568 76.260 1.00 24.20 26 LYS C N 1
ATOM 11454 C CA . LYS J 1 46 ? 72.210 352.524 76.089 1.00 23.18 26 LYS C CA 1
ATOM 11455 C C . LYS J 1 46 ? 71.807 353.643 75.122 1.00 23.17 26 LYS C C 1
ATOM 11456 O O . LYS J 1 46 ? 72.070 354.826 75.410 1.00 21.01 26 LYS C O 1
ATOM 11462 N N . ALA J 1 47 ? 71.184 353.254 74.013 1.00 22.80 27 ALA C N 1
ATOM 11463 C CA . ALA J 1 47 ? 70.687 354.206 73.013 1.00 25.00 27 ALA C CA 1
ATOM 11464 C C . ALA J 1 47 ? 69.578 355.138 73.550 1.00 30.55 27 ALA C C 1
ATOM 11465 O O . ALA J 1 47 ? 69.645 356.365 73.320 1.00 32.09 27 ALA C O 1
ATOM 11467 N N . ALA J 1 48 ? 68.644 354.571 74.331 1.00 29.65 28 ALA C N 1
ATOM 11468 C CA . ALA J 1 48 ? 67.526 355.340 74.900 1.00 31.56 28 ALA C CA 1
ATOM 11469 C C . ALA J 1 48 ? 68.056 356.418 75.836 1.00 32.46 28 ALA C C 1
ATOM 11470 O O . ALA J 1 48 ? 67.577 357.524 75.800 1.00 34.33 28 ALA C O 1
ATOM 11472 N N . LYS J 1 49 ? 69.094 356.126 76.605 1.00 30.21 29 LYS C N 1
ATOM 11473 C CA . LYS J 1 49 ? 69.629 357.123 77.515 1.00 30.37 29 LYS C CA 1
ATOM 11474 C C . LYS J 1 49 ? 70.769 357.962 76.975 1.00 29.36 29 LYS C C 1
ATOM 11475 O O . LYS J 1 49 ? 71.332 358.751 77.708 1.00 29.25 29 LYS C O 1
ATOM 11481 N N . LYS J 1 50 ? 71.114 357.807 75.696 1.00 29.88 30 LYS C N 1
ATOM 11482 C CA . LYS J 1 50 ? 72.260 358.515 75.104 1.00 33.55 30 LYS C CA 1
ATOM 11483 C C . LYS J 1 50 ? 73.572 358.352 75.869 1.00 30.76 30 LYS C C 1
ATOM 11484 O O . LYS J 1 50 ? 74.392 359.278 75.931 1.00 29.53 30 LYS C O 1
ATOM 11490 N N . LEU J 1 51 ? 73.793 357.176 76.448 1.00 29.40 31 LEU C N 1
ATOM 11491 C CA . LEU J 1 51 ? 75.024 356.960 77.186 1.00 26.12 31 LEU C CA 1
ATOM 11492 C C . LEU J 1 51 ? 76.195 356.571 76.286 1.00 24.89 31 LEU C C 1
ATOM 11493 O O . LEU J 1 51 ? 76.022 355.819 75.311 1.00 24.91 31 LEU C O 1
ATOM 11498 N N . THR J 1 52 ? 77.369 357.084 76.652 1.00 21.71 32 THR C N 1
ATOM 11499 C CA . THR J 1 52 ? 78.630 356.676 76.125 1.00 22.57 32 THR C CA 1
ATOM 11500 C C . THR J 1 52 ? 79.141 355.493 76.945 1.00 23.15 32 THR C C 1
ATOM 11501 O O . THR J 1 52 ? 78.672 355.257 78.071 1.00 24.52 32 THR C O 1
ATOM 11505 N N . PHE J 1 53 ? 80.105 354.764 76.406 1.00 20.75 33 PHE C N 1
ATOM 11506 C CA . PHE J 1 53 ? 80.699 353.672 77.142 1.00 22.26 33 PHE C CA 1
ATOM 11507 C C . PHE J 1 53 ? 81.580 354.213 78.261 1.00 23.54 33 PHE C C 1
ATOM 11508 O O . PHE J 1 53 ? 81.678 353.572 79.341 1.00 22.79 33 PHE C O 1
ATOM 11516 N N . GLU J 1 54 ? 82.213 355.359 78.010 1.00 23.50 34 GLU C N 1
ATOM 11517 C CA . GLU J 1 54 ? 82.914 356.099 79.076 1.00 28.92 34 GLU C CA 1
ATOM 11518 C C . GLU J 1 54 ? 82.070 356.259 80.338 1.00 27.48 34 GLU C C 1
ATOM 11519 O O . GLU J 1 54 ? 82.571 356.028 81.404 1.00 30.87 34 GLU C O 1
ATOM 11525 N N . GLU J 1 55 ? 80.807 356.663 80.172 1.00 27.80 35 GLU C N 1
ATOM 11526 C CA . GLU J 1 55 ? 79.904 356.969 81.267 1.00 29.81 35 GLU C CA 1
ATOM 11527 C C . GLU J 1 55 ? 79.449 355.685 81.907 1.00 25.31 35 GLU C C 1
ATOM 11528 O O . GLU J 1 55 ? 79.379 355.605 83.134 1.00 22.30 35 GLU C O 1
ATOM 11534 N N . ILE J 1 56 ? 79.094 354.674 81.082 1.00 24.47 36 ILE C N 1
ATOM 11535 C CA . ILE J 1 56 ? 78.718 353.370 81.632 1.00 22.72 36 ILE C CA 1
ATOM 11536 C C . ILE J 1 56 ? 79.894 352.731 82.382 1.00 23.60 36 ILE C C 1
ATOM 11537 O O . ILE J 1 56 ? 79.719 352.137 83.456 1.00 27.47 36 ILE C O 1
ATOM 11542 N N . ALA J 1 57 ? 81.074 352.850 81.825 1.00 21.67 37 ALA C N 1
ATOM 11543 C CA . ALA J 1 57 ? 82.234 352.216 82.413 1.00 23.83 37 ALA C CA 1
ATOM 11544 C C . ALA J 1 57 ? 82.604 352.821 83.799 1.00 27.38 37 ALA C C 1
ATOM 11545 O O . ALA J 1 57 ? 83.029 352.103 84.744 1.00 24.37 37 ALA C O 1
ATOM 11547 N N . LYS J 1 58 ? 82.494 354.135 83.886 1.00 30.60 38 LYS C N 1
ATOM 11548 C CA . LYS J 1 58 ? 82.755 354.843 85.133 1.00 36.55 38 LYS C CA 1
ATOM 11549 C C . LYS J 1 58 ? 81.724 354.386 86.215 1.00 32.90 38 LYS C C 1
ATOM 11550 O O . LYS J 1 58 ? 82.098 354.079 87.335 1.00 33.10 38 LYS C O 1
ATOM 11556 N N . LYS J 1 59 ? 80.465 354.243 85.839 1.00 30.23 39 LYS C N 1
ATOM 11557 C CA . LYS J 1 59 ? 79.458 353.759 86.734 1.00 34.10 39 LYS C CA 1
ATOM 11558 C C . LYS J 1 59 ? 79.692 352.326 87.235 1.00 31.35 39 LYS C C 1
ATOM 11559 O O . LYS J 1 59 ? 79.426 352.017 88.378 1.00 29.24 39 LYS C O 1
ATOM 11565 N N . ILE J 1 60 ? 80.100 351.417 86.376 1.00 28.97 40 ILE C N 1
ATOM 11566 C CA . ILE J 1 60 ? 80.316 350.087 86.854 1.00 26.89 40 ILE C CA 1
ATOM 11567 C C . ILE J 1 60 ? 81.726 349.823 87.407 1.00 26.90 40 ILE C C 1
ATOM 11568 O O . ILE J 1 60 ? 81.942 348.763 87.906 1.00 29.52 40 ILE C O 1
ATOM 11573 N N . GLY J 1 61 ? 82.678 350.738 87.254 1.00 26.84 41 GLY C N 1
ATOM 11574 C CA . GLY J 1 61 ? 84.074 350.506 87.688 1.00 27.28 41 GLY C CA 1
ATOM 11575 C C . GLY J 1 61 ? 84.907 349.478 86.921 1.00 30.62 41 GLY C C 1
ATOM 11576 O O . GLY J 1 61 ? 85.735 348.777 87.507 1.00 29.07 41 GLY C O 1
ATOM 11577 N N . ARG J 1 62 ? 84.678 349.371 85.612 1.00 29.34 42 ARG C N 1
ATOM 11578 C CA . ARG J 1 62 ? 85.569 348.655 84.710 1.00 27.64 42 ARG C CA 1
ATOM 11579 C C . ARG J 1 62 ? 86.001 349.610 83.675 1.00 26.31 42 ARG C C 1
ATOM 11580 O O . ARG J 1 62 ? 85.371 350.623 83.442 1.00 25.02 42 ARG C O 1
ATOM 11588 N N . ASN J 1 63 ? 87.061 349.215 83.001 1.00 27.85 43 ASN C N 1
ATOM 11589 C CA . ASN J 1 63 ? 87.521 349.853 81.787 1.00 29.03 43 ASN C CA 1
ATOM 11590 C C . ASN J 1 63 ? 86.450 349.944 80.687 1.00 24.61 43 ASN C C 1
ATOM 11591 O O . ASN J 1 63 ? 85.568 349.082 80.527 1.00 21.57 43 ASN C O 1
ATOM 11596 N N . GLU J 1 64 ? 86.653 350.936 79.856 1.00 23.16 44 GLU C N 1
ATOM 11597 C CA . GLU J 1 64 ? 85.780 351.272 78.762 1.00 25.52 44 GLU C CA 1
ATOM 11598 C C . GLU J 1 64 ? 85.749 350.137 77.715 1.00 19.71 44 GLU C C 1
ATOM 11599 O O . GLU J 1 64 ? 84.684 349.714 77.272 1.00 17.04 44 GLU C O 1
ATOM 11605 N N . VAL J 1 65 ? 86.925 349.648 77.376 1.00 16.31 45 VAL C N 1
ATOM 11606 C CA . VAL J 1 65 ? 87.020 348.521 76.457 1.00 17.56 45 VAL C CA 1
ATOM 11607 C C . VAL J 1 65 ? 86.314 347.287 77.003 1.00 16.88 45 VAL C C 1
ATOM 11608 O O . VAL J 1 65 ? 85.498 346.654 76.310 1.00 17.47 45 VAL C O 1
ATOM 11612 N N . ALA J 1 66 ? 86.551 347.010 78.269 1.00 16.60 46 ALA C N 1
ATOM 11613 C CA . ALA J 1 66 ? 85.972 345.854 78.919 1.00 17.99 46 ALA C CA 1
ATOM 11614 C C . ALA J 1 66 ? 84.480 345.976 78.958 1.00 17.51 46 ALA C C 1
ATOM 11615 O O . ALA J 1 66 ? 83.761 344.975 78.776 1.00 13.75 46 ALA C O 1
ATOM 11617 N N . THR J 1 67 ? 84.029 347.192 79.254 1.00 17.29 47 THR C N 1
ATOM 11618 C CA . THR J 1 67 ? 82.598 347.428 79.314 1.00 19.00 47 THR C CA 1
ATOM 11619 C C . THR J 1 67 ? 81.973 347.254 77.941 1.00 18.00 47 THR C C 1
ATOM 11620 O O . THR J 1 67 ? 80.909 346.642 77.804 1.00 19.85 47 THR C O 1
ATOM 11624 N N . ALA J 1 68 ? 82.616 347.783 76.898 1.00 17.76 48 ALA C N 1
ATOM 11625 C CA . ALA J 1 68 ? 82.081 347.518 75.556 1.00 17.62 48 ALA C CA 1
ATOM 11626 C C . ALA J 1 68 ? 82.101 346.004 75.252 1.00 17.29 48 ALA C C 1
ATOM 11627 O O . ALA J 1 68 ? 81.136 345.472 74.713 1.00 17.22 48 ALA C O 1
ATOM 11629 N N . ALA J 1 69 ? 83.179 345.314 75.630 1.00 16.96 49 ALA C N 1
ATOM 11630 C CA . ALA J 1 69 ? 83.286 343.867 75.362 1.00 17.64 49 ALA C CA 1
ATOM 11631 C C . ALA J 1 69 ? 82.134 343.110 75.994 1.00 17.54 49 ALA C C 1
ATOM 11632 O O . ALA J 1 69 ? 81.573 342.178 75.410 1.00 16.52 49 ALA C O 1
ATOM 11634 N N . LEU J 1 70 ? 81.767 343.522 77.196 1.00 18.72 50 LEU C N 1
ATOM 11635 C CA . LEU J 1 70 ? 80.607 342.944 77.864 1.00 18.87 50 LEU C CA 1
ATOM 11636 C C . LEU J 1 70 ? 79.333 343.137 77.090 1.00 18.64 50 LEU C C 1
ATOM 11637 O O . LEU J 1 70 ? 78.494 342.253 77.003 1.00 19.04 50 LEU C O 1
ATOM 11642 N N . PHE J 1 71 ? 79.147 344.310 76.516 1.00 18.91 51 PHE C N 1
ATOM 11643 C CA . PHE J 1 71 ? 77.926 344.552 75.729 1.00 17.15 51 PHE C CA 1
ATOM 11644 C C . PHE J 1 71 ? 77.857 343.671 74.499 1.00 16.06 51 PHE C C 1
ATOM 11645 O O . PHE J 1 71 ? 76.791 343.397 74.001 1.00 16.50 51 PHE C O 1
ATOM 11653 N N . TYR J 1 72 ? 79.013 343.260 73.992 1.00 15.68 52 TYR C N 1
ATOM 11654 C CA . TYR J 1 72 ? 79.087 342.379 72.820 1.00 15.60 52 TYR C CA 1
ATOM 11655 C C . TYR J 1 72 ? 79.127 340.885 73.195 1.00 15.27 52 TYR C C 1
ATOM 11656 O O . TYR J 1 72 ? 79.271 340.025 72.320 1.00 15.04 52 TYR C O 1
ATOM 11665 N N . GLY J 1 73 ? 78.925 340.587 74.470 1.00 13.80 53 GLY C N 1
ATOM 11666 C CA . GLY J 1 73 ? 78.821 339.231 74.932 1.00 14.58 53 GLY C CA 1
ATOM 11667 C C . GLY J 1 73 ? 80.179 338.582 75.148 1.00 14.92 53 GLY C C 1
ATOM 11668 O O . GLY J 1 73 ? 80.264 337.346 75.159 1.00 15.51 53 GLY C O 1
ATOM 11669 N N . GLN J 1 74 ? 81.211 339.402 75.289 1.00 13.96 54 GLN C N 1
ATOM 11670 C CA . GLN J 1 74 ? 82.569 338.961 75.296 1.00 16.33 54 GLN C CA 1
ATOM 11671 C C . GLN J 1 74 ? 83.233 339.032 76.707 1.00 17.50 54 GLN C C 1
ATOM 11672 O O . GLN J 1 74 ? 84.480 338.959 76.811 1.00 18.34 54 GLN C O 1
ATOM 11678 N N . ALA J 1 75 ? 82.416 339.227 77.732 1.00 16.86 55 ALA C N 1
ATOM 11679 C CA . ALA J 1 75 ? 82.855 339.260 79.110 1.00 19.05 55 ALA C CA 1
ATOM 11680 C C . ALA J 1 75 ? 81.702 338.906 80.039 1.00 19.86 55 ALA C C 1
ATOM 11681 O O . ALA J 1 75 ? 80.539 338.764 79.614 1.00 21.29 55 ALA C O 1
ATOM 11683 N N . LYS J 1 76 ? 82.053 338.676 81.290 1.00 21.20 56 LYS C N 1
ATOM 11684 C CA . LYS J 1 76 ? 81.092 338.294 82.301 1.00 23.00 56 LYS C CA 1
ATOM 11685 C C . LYS J 1 76 ? 80.869 339.453 83.283 1.00 22.35 56 LYS C C 1
ATOM 11686 O O . LYS J 1 76 ? 81.798 340.058 83.779 1.00 19.76 56 LYS C O 1
ATOM 11692 N N . ALA J 1 77 ? 79.615 339.748 83.516 1.00 22.27 57 ALA C N 1
ATOM 11693 C CA . ALA J 1 77 ? 79.247 340.745 84.499 1.00 23.93 57 ALA C CA 1
ATOM 11694 C C . ALA J 1 77 ? 79.231 340.119 85.898 1.00 21.75 57 ALA C C 1
ATOM 11695 O O . ALA J 1 77 ? 78.594 339.103 86.083 1.00 23.05 57 ALA C O 1
ATOM 11697 N N . SER J 1 78 ? 79.949 340.709 86.850 1.00 23.90 58 SER C N 1
ATOM 11698 C CA . SER J 1 78 ? 79.844 340.396 88.284 1.00 25.86 58 SER C CA 1
ATOM 11699 C C . SER J 1 78 ? 78.478 340.745 88.807 1.00 25.86 58 SER C C 1
ATOM 11700 O O . SER J 1 78 ? 77.681 341.434 88.104 1.00 26.00 58 SER C O 1
ATOM 11703 N N . PRO J 1 79 ? 78.172 340.293 90.040 1.00 27.49 59 PRO C N 1
ATOM 11704 C CA . PRO J 1 79 ? 76.808 340.653 90.566 1.00 29.32 59 PRO C CA 1
ATOM 11705 C C . PRO J 1 79 ? 76.644 342.136 90.811 1.00 27.00 59 PRO C C 1
ATOM 11706 O O . PRO J 1 79 ? 75.564 342.680 90.531 1.00 27.84 59 PRO C O 1
ATOM 11710 N N . GLU J 1 80 ? 77.720 342.780 91.247 1.00 28.12 60 GLU C N 1
ATOM 11711 C CA . GLU J 1 80 ? 77.779 344.246 91.298 1.00 32.59 60 GLU C CA 1
ATOM 11712 C C . GLU J 1 80 ? 77.618 344.893 89.897 1.00 29.62 60 GLU C C 1
ATOM 11713 O O . GLU J 1 80 ? 76.824 345.836 89.726 1.00 28.66 60 GLU C O 1
ATOM 11719 N N . ASP J 1 81 ? 78.301 344.362 88.879 1.00 26.67 61 ASP C N 1
ATOM 11720 C CA . ASP J 1 81 ? 78.061 344.881 87.516 1.00 23.77 61 ASP C CA 1
ATOM 11721 C C . ASP J 1 81 ? 76.593 344.883 87.113 1.00 21.06 61 ASP C C 1
ATOM 11722 O O . ASP J 1 81 ? 76.095 345.858 86.535 1.00 21.62 61 ASP C O 1
ATOM 11727 N N . ILE J 1 82 ? 75.912 343.778 87.383 1.00 23.10 62 ILE C N 1
ATOM 11728 C CA . ILE J 1 82 ? 74.538 343.633 87.056 1.00 25.31 62 ILE C CA 1
ATOM 11729 C C . ILE J 1 82 ? 73.703 344.698 87.792 1.00 29.55 62 ILE C C 1
ATOM 11730 O O . ILE J 1 82 ? 72.800 345.314 87.192 1.00 25.13 62 ILE C O 1
ATOM 11735 N N . LYS J 1 83 ? 74.007 344.936 89.057 1.00 30.12 63 LYS C N 1
ATOM 11736 C CA . LYS J 1 83 ? 73.254 345.969 89.775 1.00 36.01 63 LYS C CA 1
ATOM 11737 C C . LYS J 1 83 ? 73.519 347.365 89.224 1.00 31.87 63 LYS C C 1
ATOM 11738 O O . LYS J 1 83 ? 72.554 348.133 88.999 1.00 31.46 63 LYS C O 1
ATOM 11744 N N . ASN J 1 84 ? 74.793 347.673 89.003 1.00 26.85 64 ASN C N 1
ATOM 11745 C CA . ASN J 1 84 ? 75.157 348.964 88.487 1.00 28.52 64 ASN C CA 1
ATOM 11746 C C . ASN J 1 84 ? 74.660 349.192 87.093 1.00 30.44 64 ASN C C 1
ATOM 11747 O O . ASN J 1 84 ? 74.264 350.308 86.788 1.00 28.11 64 ASN C O 1
ATOM 11752 N N . LEU J 1 85 ? 74.631 348.137 86.253 1.00 30.66 65 LEU C N 1
ATOM 11753 C CA . LEU J 1 85 ? 74.104 348.317 84.897 1.00 27.41 65 LEU C CA 1
ATOM 11754 C C . LEU J 1 85 ? 72.640 348.563 84.979 1.00 27.85 65 LEU C C 1
ATOM 11755 O O . LEU J 1 85 ? 72.147 349.378 84.245 1.00 29.30 65 LEU C O 1
ATOM 11760 N N . SER J 1 86 ? 71.941 347.812 85.819 1.00 28.62 66 SER C N 1
ATOM 11761 C CA . SER J 1 86 ? 70.479 347.984 85.993 1.00 32.34 66 SER C CA 1
ATOM 11762 C C . SER J 1 86 ? 70.100 349.453 86.260 1.00 29.34 66 SER C C 1
ATOM 11763 O O . SER J 1 86 ? 69.220 350.031 85.639 1.00 25.40 66 SER C O 1
ATOM 11766 N N . SER J 1 87 ? 70.817 350.011 87.214 1.00 30.53 67 SER C N 1
ATOM 11767 C CA . SER J 1 87 ? 70.619 351.378 87.671 1.00 33.54 67 SER C CA 1
ATOM 11768 C C . SER J 1 87 ? 70.939 352.419 86.582 1.00 32.21 67 SER C C 1
ATOM 11769 O O . SER J 1 87 ? 70.084 353.240 86.243 1.00 29.75 67 SER C O 1
ATOM 11772 N N . VAL J 1 88 ? 72.152 352.407 86.024 1.00 29.68 68 VAL C N 1
ATOM 11773 C CA . VAL J 1 88 ? 72.493 353.418 85.022 1.00 28.41 68 VAL C CA 1
ATOM 11774 C C . VAL J 1 88 ? 71.697 353.269 83.720 1.00 28.38 68 VAL C C 1
ATOM 11775 O O . VAL J 1 88 ? 71.357 354.278 83.090 1.00 27.51 68 VAL C O 1
ATOM 11779 N N . LEU J 1 89 ? 71.316 352.051 83.359 1.00 25.47 69 LEU C N 1
ATOM 11780 C CA . LEU J 1 89 ? 70.521 351.829 82.140 1.00 26.35 69 LEU C CA 1
ATOM 11781 C C . LEU J 1 89 ? 69.028 351.808 82.313 1.00 26.00 69 LEU C C 1
ATOM 11782 O O . LEU J 1 89 ? 68.315 351.808 81.300 1.00 25.99 69 LEU C O 1
ATOM 11787 N N . GLY J 1 90 ? 68.535 351.750 83.557 1.00 25.88 70 GLY C N 1
ATOM 11788 C CA . GLY J 1 90 ? 67.071 351.730 83.800 1.00 24.62 70 GLY C CA 1
ATOM 11789 C C . GLY J 1 90 ? 66.441 350.432 83.337 1.00 25.62 70 GLY C C 1
ATOM 11790 O O . GLY J 1 90 ? 65.331 350.421 82.798 1.00 24.50 70 GLY C O 1
ATOM 11791 N N . ILE J 1 91 ? 67.142 349.307 83.528 1.00 27.34 71 ILE C N 1
ATOM 11792 C CA . ILE J 1 91 ? 66.554 347.990 83.204 1.00 26.29 71 ILE C CA 1
ATOM 11793 C C . ILE J 1 91 ? 66.338 347.263 84.522 1.00 26.14 71 ILE C C 1
ATOM 11794 O O . ILE J 1 91 ? 67.244 347.215 85.312 1.00 26.75 71 ILE C O 1
ATOM 11799 N N . PRO J 1 92 ? 65.172 346.648 84.734 1.00 27.75 72 PRO C N 1
ATOM 11800 C CA . PRO J 1 92 ? 65.038 345.981 86.032 1.00 30.74 72 PRO C CA 1
ATOM 11801 C C . PRO J 1 92 ? 66.094 344.901 86.224 1.00 34.22 72 PRO C C 1
ATOM 11802 O O . PRO J 1 92 ? 66.424 344.160 85.279 1.00 36.72 72 PRO C O 1
ATOM 11806 N N . VAL J 1 93 ? 66.683 344.911 87.406 1.00 33.02 73 VAL C N 1
ATOM 11807 C CA . VAL J 1 93 ? 67.697 343.991 87.834 1.00 34.11 73 VAL C CA 1
ATOM 11808 C C . VAL J 1 93 ? 67.325 342.508 87.512 1.00 35.28 73 VAL C C 1
ATOM 11809 O O . VAL J 1 93 ? 68.190 341.747 87.055 1.00 28.31 73 VAL C O 1
ATOM 11813 N N . ALA J 1 94 ? 66.064 342.117 87.706 1.00 31.01 74 ALA C N 1
ATOM 11814 C CA . ALA J 1 94 ? 65.626 340.740 87.440 1.00 34.51 74 ALA C CA 1
ATOM 11815 C C . ALA J 1 94 ? 65.818 340.322 85.968 1.00 34.09 74 ALA C C 1
ATOM 11816 O O . ALA J 1 94 ? 66.083 339.153 85.675 1.00 30.90 74 ALA C O 1
ATOM 11818 N N . VAL J 1 95 ? 65.598 341.262 85.063 1.00 32.27 75 VAL C N 1
ATOM 11819 C CA . VAL J 1 95 ? 65.756 340.999 83.651 1.00 31.76 75 VAL C CA 1
ATOM 11820 C C . VAL J 1 95 ? 67.231 340.757 83.356 1.00 29.32 75 VAL C C 1
ATOM 11821 O O . VAL J 1 95 ? 67.537 339.801 82.686 1.00 23.35 75 VAL C O 1
ATOM 11825 N N . LEU J 1 96 ? 68.123 341.598 83.869 1.00 25.91 76 LEU C N 1
ATOM 11826 C CA . LEU J 1 96 ? 69.515 341.418 83.575 1.00 26.61 76 LEU C CA 1
ATOM 11827 C C . LEU J 1 96 ? 70.030 340.132 84.200 1.00 27.96 76 LEU C C 1
ATOM 11828 O O . LEU J 1 96 ? 70.818 339.430 83.571 1.00 31.01 76 LEU C O 1
ATOM 11833 N N . GLU J 1 97 ? 69.576 339.783 85.396 1.00 29.94 77 GLU C N 1
ATOM 11834 C CA . GLU J 1 97 ? 70.025 338.537 86.033 1.00 34.31 77 GLU C CA 1
ATOM 11835 C C . GLU J 1 97 ? 69.696 337.322 85.231 1.00 32.02 77 GLU C C 1
ATOM 11836 O O . GLU J 1 97 ? 70.512 336.414 85.168 1.00 34.52 77 GLU C O 1
ATOM 11842 N N . SER J 1 98 ? 68.524 337.292 84.619 1.00 29.69 78 SER C N 1
ATOM 11843 C CA . SER J 1 98 ? 68.151 336.073 83.927 1.00 35.62 78 SER C CA 1
ATOM 11844 C C . SER J 1 98 ? 68.865 336.021 82.545 1.00 34.49 78 SER C C 1
ATOM 11845 O O . SER J 1 98 ? 69.319 334.953 82.131 1.00 34.61 78 SER C O 1
ATOM 11848 N N . GLN J 1 99 ? 69.049 337.200 81.921 1.00 28.01 79 GLN C N 1
ATOM 11849 C CA . GLN J 1 99 ? 69.677 337.274 80.602 1.00 27.81 79 GLN C CA 1
ATOM 11850 C C . GLN J 1 99 ? 71.182 337.147 80.626 1.00 23.69 79 GLN C C 1
ATOM 11851 O O . GLN J 1 99 ? 71.748 336.626 79.684 1.00 23.57 79 GLN C O 1
ATOM 11857 N N . MET J 1 100 ? 71.812 337.700 81.659 1.00 23.19 80 MET C N 1
ATOM 11858 C CA . MET J 1 100 ? 73.268 337.706 81.828 1.00 22.38 80 MET C CA 1
ATOM 11859 C C . MET J 1 100 ? 73.802 336.566 82.711 1.00 23.48 80 MET C C 1
ATOM 11860 O O . MET J 1 100 ? 74.916 336.596 83.172 1.00 23.86 80 MET C O 1
ATOM 11865 N N . SER J 1 101 ? 73.006 335.540 82.917 1.00 24.62 81 SER C N 1
ATOM 11866 C CA . SER J 1 101 ? 73.408 334.457 83.788 1.00 26.01 81 SER C CA 1
ATOM 11867 C C . SER J 1 101 ? 74.404 333.583 82.998 1.00 25.33 81 SER C C 1
ATOM 11868 O O . SER J 1 101 ? 74.449 333.631 81.755 1.00 24.66 81 SER C O 1
ATOM 11871 N N . GLY J 1 102 ? 75.123 332.746 83.718 1.00 21.98 82 GLY C N 1
ATOM 11872 C CA . GLY J 1 102 ? 76.013 331.768 83.132 1.00 22.76 82 GLY C CA 1
ATOM 11873 C C . GLY J 1 102 ? 77.339 332.337 82.716 1.00 21.37 82 GLY C C 1
ATOM 11874 O O . GLY J 1 102 ? 77.803 333.307 83.287 1.00 22.94 82 GLY C O 1
ATOM 11875 N N . PHE J 1 103 ? 77.953 331.709 81.717 1.00 19.43 83 PHE C N 1
ATOM 11876 C CA . PHE J 1 103 ? 79.294 332.056 81.342 1.00 17.51 83 PHE C CA 1
ATOM 11877 C C . PHE J 1 103 ? 79.286 332.504 79.889 1.00 17.73 83 PHE C C 1
ATOM 11878 O O . PHE J 1 103 ? 78.518 331.972 79.063 1.00 17.76 83 PHE C O 1
ATOM 11886 N N . PRO J 1 104 ? 80.113 333.523 79.566 1.00 17.51 84 PRO C N 1
ATOM 11887 C CA . PRO J 1 104 ? 80.166 333.958 78.205 1.00 17.14 84 PRO C CA 1
ATOM 11888 C C . PRO J 1 104 ? 80.671 332.839 77.314 1.00 17.42 84 PRO C C 1
ATOM 11889 O O . PRO J 1 104 ? 81.486 332.006 77.724 1.00 14.73 84 PRO C O 1
ATOM 11893 N N . ASP J 1 105 ? 80.230 332.902 76.068 1.00 17.60 85 ASP C N 1
ATOM 11894 C CA . ASP J 1 105 ? 80.621 331.967 75.031 1.00 17.43 85 ASP C CA 1
ATOM 11895 C C . ASP J 1 105 ? 81.252 332.840 73.971 1.00 15.50 85 ASP C C 1
ATOM 11896 O O . ASP J 1 105 ? 80.649 333.159 72.970 1.00 14.34 85 ASP C O 1
ATOM 11901 N N . ARG J 1 106 ? 82.478 333.239 74.271 1.00 15.13 86 ARG C N 1
ATOM 11902 C CA . ARG J 1 106 ? 83.207 334.290 73.556 1.00 15.64 86 ARG C CA 1
ATOM 11903 C C . ARG J 1 106 ? 83.576 333.858 72.150 1.00 16.57 86 ARG C C 1
ATOM 11904 O O . ARG J 1 106 ? 83.735 332.678 71.878 1.00 15.85 86 ARG C O 1
ATOM 11912 N N . GLY J 1 107 ? 83.705 334.822 71.259 1.00 16.00 87 GLY C N 1
ATOM 11913 C CA . GLY J 1 107 ? 84.299 334.602 69.954 1.00 15.44 87 GLY C CA 1
ATOM 11914 C C . GLY J 1 107 ? 83.391 334.492 68.756 1.00 15.86 87 GLY C C 1
ATOM 11915 O O . GLY J 1 107 ? 83.873 334.291 67.673 1.00 15.14 87 GLY C O 1
ATOM 11916 N N . ARG J 1 108 ? 82.101 334.724 68.922 1.00 16.28 88 ARG C N 1
ATOM 11917 C CA . ARG J 1 108 ? 81.159 334.720 67.830 1.00 17.17 88 ARG C CA 1
ATOM 11918 C C . ARG J 1 108 ? 80.930 336.099 67.197 1.00 18.58 88 ARG C C 1
ATOM 11919 O O . ARG J 1 108 ? 80.339 336.158 66.108 1.00 19.48 88 ARG C O 1
ATOM 11927 N N . SER J 1 109 ? 81.428 337.175 67.802 1.00 18.38 89 SER C N 1
ATOM 11928 C CA . SER J 1 109 ? 81.006 338.556 67.365 1.00 18.48 89 SER C CA 1
ATOM 11929 C C . SER J 1 109 ? 81.691 339.030 66.082 1.00 19.66 89 SER C C 1
ATOM 11930 O O . SER J 1 109 ? 81.126 339.811 65.295 1.00 19.37 89 SER C O 1
ATOM 11933 N N . VAL J 1 110 ? 82.849 338.452 65.800 1.00 19.52 90 VAL C N 1
ATOM 11934 C CA . VAL J 1 110 ? 83.605 338.820 64.630 1.00 20.08 90 VAL C CA 1
ATOM 11935 C C . VAL J 1 110 ? 83.727 337.633 63.684 1.00 22.25 90 VAL C C 1
ATOM 11936 O O . VAL J 1 110 ? 84.394 336.670 63.990 1.00 19.04 90 VAL C O 1
ATOM 11940 N N . GLU J 1 111 ? 83.123 337.737 62.509 1.00 24.97 91 GLU C N 1
ATOM 11941 C CA . GLU J 1 111 ? 83.363 336.731 61.505 1.00 34.00 91 GLU C CA 1
ATOM 11942 C C . GLU J 1 111 ? 84.791 336.903 60.903 1.00 28.53 91 GLU C C 1
ATOM 11943 O O . GLU J 1 111 ? 85.154 337.979 60.459 1.00 26.80 91 GLU C O 1
ATOM 11949 N N . MET J 1 112 ? 85.587 335.842 60.964 1.00 25.53 92 MET C N 1
ATOM 11950 C CA . MET J 1 112 ? 86.934 335.820 60.475 1.00 27.69 92 MET C CA 1
ATOM 11951 C C . MET J 1 112 ? 86.959 335.326 59.053 1.00 26.75 92 MET C C 1
ATOM 11952 O O . MET J 1 112 ? 86.240 334.386 58.699 1.00 27.78 92 MET C O 1
ATOM 11957 N N . PRO J 1 113 ? 87.732 335.984 58.198 1.00 25.41 93 PRO C N 1
ATOM 11958 C CA . PRO J 1 113 ? 88.495 337.211 58.494 1.00 25.83 93 PRO C CA 1
ATOM 11959 C C . PRO J 1 113 ? 87.578 338.470 58.632 1.00 23.47 93 PRO C C 1
ATOM 11960 O O . PRO J 1 113 ? 86.547 338.544 57.983 1.00 21.67 93 PRO C O 1
ATOM 11964 N N . PRO J 1 114 ? 87.958 339.453 59.457 1.00 24.15 94 PRO C N 1
ATOM 11965 C CA . PRO J 1 114 ? 87.094 340.628 59.653 1.00 21.31 94 PRO C CA 1
ATOM 11966 C C . PRO J 1 114 ? 86.903 341.370 58.343 1.00 20.20 94 PRO C C 1
ATOM 11967 O O . PRO J 1 114 ? 87.850 341.569 57.587 1.00 19.15 94 PRO C O 1
ATOM 11971 N N . LYS J 1 115 ? 85.673 341.717 58.065 1.00 19.16 95 LYS C N 1
ATOM 11972 C CA . LYS J 1 115 ? 85.334 342.577 56.912 1.00 21.87 95 LYS C CA 1
ATOM 11973 C C . LYS J 1 115 ? 85.227 344.029 57.345 1.00 18.70 95 LYS C C 1
ATOM 11974 O O . LYS J 1 115 ? 85.421 344.907 56.511 1.00 17.19 95 LYS C O 1
ATOM 11980 N N . GLU J 1 116 ? 84.951 344.285 58.633 1.00 16.00 96 GLU C N 1
ATOM 11981 C CA . GLU J 1 116 ? 84.856 345.670 59.112 1.00 16.69 96 GLU C CA 1
ATOM 11982 C C . GLU J 1 116 ? 86.245 346.318 59.064 1.00 15.13 96 GLU C C 1
ATOM 11983 O O . GLU J 1 116 ? 87.204 345.778 59.591 1.00 14.66 96 GLU C O 1
ATOM 11989 N N . PRO J 1 117 ? 86.361 347.453 58.384 1.00 15.53 97 PRO C N 1
ATOM 11990 C CA . PRO J 1 117 ? 87.679 347.981 58.110 1.00 15.61 97 PRO C CA 1
ATOM 11991 C C . PRO J 1 117 ? 88.575 348.268 59.304 1.00 14.72 97 PRO C C 1
ATOM 11992 O O . PRO J 1 117 ? 89.770 347.959 59.270 1.00 14.78 97 PRO C O 1
ATOM 11996 N N . LEU J 1 118 ? 88.008 348.862 60.329 1.00 15.06 98 LEU C N 1
ATOM 11997 C CA . LEU J 1 118 ? 88.758 349.208 61.558 1.00 14.61 98 LEU C CA 1
ATOM 11998 C C . LEU J 1 118 ? 89.290 347.926 62.195 1.00 13.34 98 LEU C C 1
ATOM 11999 O O . LEU J 1 118 ? 90.494 347.807 62.485 1.00 12.22 98 LEU C O 1
ATOM 12004 N N . ILE J 1 119 ? 88.416 346.929 62.300 1.00 12.97 99 ILE C N 1
ATOM 12005 C CA . ILE J 1 119 ? 88.771 345.632 62.886 1.00 12.28 99 ILE C CA 1
ATOM 12006 C C . ILE J 1 119 ? 89.802 344.927 61.996 1.00 12.66 99 ILE C C 1
ATOM 12007 O O . ILE J 1 119 ? 90.795 344.379 62.500 1.00 12.33 99 ILE C O 1
ATOM 12012 N N . TYR J 1 120 ? 89.573 344.942 60.670 1.00 12.50 100 TYR C N 1
ATOM 12013 C CA . TYR J 1 120 ? 90.545 344.429 59.684 1.00 12.39 100 TYR C CA 1
ATOM 12014 C C . TYR J 1 120 ? 91.966 344.972 59.905 1.00 13.23 100 TYR C C 1
ATOM 12015 O O . TYR J 1 120 ? 92.934 344.227 59.823 1.00 11.97 100 TYR C O 1
ATOM 12024 N N . ARG J 1 121 ? 92.119 346.271 60.172 1.00 12.77 101 ARG C N 1
ATOM 12025 C CA . ARG J 1 121 ? 93.462 346.780 60.385 1.00 12.68 101 ARG C CA 1
ATOM 12026 C C . ARG J 1 121 ? 94.147 346.088 61.574 1.00 13.19 101 ARG C C 1
ATOM 12027 O O . ARG J 1 121 ? 95.347 345.880 61.526 1.00 12.55 101 ARG C O 1
ATOM 12035 N N . LEU J 1 122 ? 93.400 345.783 62.640 1.00 13.25 102 LEU C N 1
ATOM 12036 C CA . LEU J 1 122 ? 93.991 345.121 63.784 1.00 14.67 102 LEU C CA 1
ATOM 12037 C C . LEU J 1 122 ? 94.423 343.691 63.349 1.00 15.23 102 LEU C C 1
ATOM 12038 O O . LEU J 1 122 ? 95.497 343.167 63.723 1.00 14.22 102 LEU C O 1
ATOM 12043 N N . TYR J 1 123 ? 93.608 343.086 62.506 1.00 16.04 103 TYR C N 1
ATOM 12044 C CA . TYR J 1 123 ? 93.939 341.763 61.950 1.00 16.38 103 TYR C CA 1
ATOM 12045 C C . TYR J 1 123 ? 95.180 341.809 61.087 1.00 16.80 103 TYR C C 1
ATOM 12046 O O . TYR J 1 123 ? 96.053 340.947 61.164 1.00 15.76 103 TYR C O 1
ATOM 12055 N N . GLU J 1 124 ? 95.281 342.844 60.268 1.00 16.90 104 GLU C N 1
ATOM 12056 C CA . GLU J 1 124 ? 96.464 343.010 59.411 1.00 17.40 104 GLU C CA 1
ATOM 12057 C C . GLU J 1 124 ? 97.736 343.268 60.241 1.00 16.62 104 GLU C C 1
ATOM 12058 O O . GLU J 1 124 ? 98.776 342.847 59.831 1.00 16.05 104 GLU C O 1
ATOM 12064 N N . ILE J 1 125 ? 97.631 343.975 61.366 1.00 15.22 105 ILE C N 1
ATOM 12065 C CA . ILE J 1 125 ? 98.733 344.101 62.276 1.00 15.37 105 ILE C CA 1
ATOM 12066 C C . ILE J 1 125 ? 99.229 342.716 62.791 1.00 16.72 105 ILE C C 1
ATOM 12067 O O . ILE J 1 125 ? 100.459 342.452 62.747 1.00 16.13 105 ILE C O 1
ATOM 12072 N N . VAL J 1 126 ? 98.321 341.833 63.191 1.00 16.29 106 VAL C N 1
ATOM 12073 C CA . VAL J 1 126 ? 98.722 340.452 63.636 1.00 15.97 106 VAL C CA 1
ATOM 12074 C C . VAL J 1 126 ? 99.425 339.698 62.491 1.00 17.61 106 VAL C C 1
ATOM 12075 O O . VAL J 1 126 ? 100.415 339.009 62.681 1.00 17.59 106 VAL C O 1
ATOM 12079 N N . GLN J 1 127 ? 98.896 339.844 61.287 1.00 18.29 107 GLN C N 1
ATOM 12080 C CA . GLN J 1 127 ? 99.416 339.221 60.111 1.00 19.37 107 GLN C CA 1
ATOM 12081 C C . GLN J 1 127 ? 100.805 339.714 59.771 1.00 20.35 107 GLN C C 1
ATOM 12082 O O . GLN J 1 127 ? 101.748 338.899 59.517 1.00 21.94 107 GLN C O 1
ATOM 12088 N N . ASN J 1 128 ? 100.970 341.027 59.760 1.00 18.80 108 ASN C N 1
ATOM 12089 C CA . ASN J 1 128 ? 102.241 341.603 59.383 1.00 19.49 108 ASN C CA 1
ATOM 12090 C C . ASN J 1 128 ? 103.274 341.682 60.456 1.00 19.64 108 ASN C C 1
ATOM 12091 O O . ASN J 1 128 ? 104.442 341.799 60.145 1.00 22.61 108 ASN C O 1
ATOM 12096 N N . TYR J 1 129 ? 102.856 341.707 61.711 1.00 19.40 109 TYR C N 1
ATOM 12097 C CA . TYR J 1 129 ? 103.777 341.764 62.812 1.00 18.49 109 TYR C CA 1
ATOM 12098 C C . TYR J 1 129 ? 103.878 340.478 63.620 1.00 18.87 109 TYR C C 1
ATOM 12099 O O . TYR J 1 129 ? 104.779 340.395 64.457 1.00 19.57 109 TYR C O 1
ATOM 12108 N N . GLY J 1 130 ? 103.016 339.480 63.377 1.00 15.61 110 GLY C N 1
ATOM 12109 C CA . GLY J 1 130 ? 102.954 338.319 64.254 1.00 15.32 110 GLY C CA 1
ATOM 12110 C C . GLY J 1 130 ? 104.319 337.693 64.544 1.00 15.01 110 GLY C C 1
ATOM 12111 O O . GLY J 1 130 ? 104.668 337.518 65.712 1.00 13.27 110 GLY C O 1
ATOM 12112 N N . TYR J 1 131 ? 105.058 337.333 63.496 1.00 13.72 111 TYR C N 1
ATOM 12113 C CA . TYR J 1 131 ? 106.334 336.685 63.711 1.00 15.18 111 TYR C CA 1
ATOM 12114 C C . TYR J 1 131 ? 107.413 337.627 64.301 1.00 15.11 111 TYR C C 1
ATOM 12115 O O . TYR J 1 131 ? 108.324 337.154 65.008 1.00 14.38 111 TYR C O 1
ATOM 12124 N N . ALA J 1 132 ? 107.315 338.925 64.001 1.00 15.76 112 ALA C N 1
ATOM 12125 C CA . ALA J 1 132 ? 108.123 339.972 64.672 1.00 16.89 112 ALA C CA 1
ATOM 12126 C C . ALA J 1 132 ? 107.871 340.032 66.178 1.00 16.43 112 ALA C C 1
ATOM 12127 O O . ALA J 1 132 ? 108.811 340.042 66.998 1.00 16.82 112 ALA C O 1
ATOM 12129 N N . TYR J 1 133 ? 106.609 340.046 66.559 1.00 16.32 113 TYR C N 1
ATOM 12130 C CA . TYR J 1 133 ? 106.247 340.097 67.948 1.00 15.11 113 TYR C CA 1
ATOM 12131 C C . TYR J 1 133 ? 106.802 338.808 68.597 1.00 17.01 113 TYR C C 1
ATOM 12132 O O . TYR J 1 133 ? 107.370 338.864 69.701 1.00 17.05 113 TYR C O 1
ATOM 12141 N N . LYS J 1 134 ? 106.641 337.656 67.922 1.00 15.72 114 LYS C N 1
ATOM 12142 C CA . LYS J 1 134 ? 107.090 336.410 68.498 1.00 15.43 114 LYS C CA 1
ATOM 12143 C C . LYS J 1 134 ? 108.585 336.406 68.743 1.00 16.02 114 LYS C C 1
ATOM 12144 O O . LYS J 1 134 ? 109.033 336.026 69.807 1.00 13.61 114 LYS C O 1
ATOM 12150 N N . ALA J 1 135 ? 109.353 336.862 67.753 1.00 17.67 115 ALA C N 1
ATOM 12151 C CA . ALA J 1 135 ? 110.796 336.868 67.864 1.00 18.54 115 ALA C CA 1
ATOM 12152 C C . ALA J 1 135 ? 111.252 337.729 69.078 1.00 19.71 115 ALA C C 1
ATOM 12153 O O . ALA J 1 135 ? 112.086 337.319 69.875 1.00 19.60 115 ALA C O 1
ATOM 12155 N N . VAL J 1 136 ? 110.718 338.928 69.145 1.00 18.74 116 VAL C N 1
ATOM 12156 C CA . VAL J 1 136 ? 111.109 339.879 70.122 1.00 18.96 116 VAL C CA 1
ATOM 12157 C C . VAL J 1 136 ? 110.670 339.436 71.504 1.00 19.22 116 VAL C C 1
ATOM 12158 O O . VAL J 1 136 ? 111.415 339.580 72.477 1.00 19.24 116 VAL C O 1
ATOM 12162 N N . LEU J 1 137 ? 109.437 338.946 71.598 1.00 19.18 117 LEU C N 1
ATOM 12163 C CA . LEU J 1 137 ? 108.964 338.372 72.847 1.00 18.95 117 LEU C CA 1
ATOM 12164 C C . LEU J 1 137 ? 109.817 337.162 73.245 1.00 19.25 117 LEU C C 1
ATOM 12165 O O . LEU J 1 137 ? 110.130 336.967 74.425 1.00 18.05 117 LEU C O 1
ATOM 12170 N N . ASN J 1 138 ? 110.112 336.304 72.275 1.00 18.56 118 ASN C N 1
ATOM 12171 C CA . ASN J 1 138 ? 110.902 335.098 72.564 1.00 17.86 118 ASN C CA 1
ATOM 12172 C C . ASN J 1 138 ? 112.295 335.513 73.161 1.00 18.91 118 ASN C C 1
ATOM 12173 O O . ASN J 1 138 ? 112.810 334.851 74.040 1.00 15.90 118 ASN C O 1
ATOM 12178 N N . GLU J 1 139 ? 112.890 336.594 72.645 1.00 19.51 119 GLU C N 1
ATOM 12179 C CA . GLU J 1 139 ? 114.239 337.014 73.075 1.00 20.00 119 GLU C CA 1
ATOM 12180 C C . GLU J 1 139 ? 114.178 337.703 74.424 1.00 20.64 119 GLU C C 1
ATOM 12181 O O . GLU J 1 139 ? 115.096 337.534 75.209 1.00 21.66 119 GLU C O 1
ATOM 12187 N N . LYS J 1 140 ? 113.094 338.428 74.701 1.00 23.06 120 LYS C N 1
ATOM 12188 C CA . LYS J 1 140 ? 112.895 339.023 76.004 1.00 26.29 120 LYS C CA 1
ATOM 12189 C C . LYS J 1 140 ? 112.465 338.051 77.073 1.00 25.48 120 LYS C C 1
ATOM 12190 O O . LYS J 1 140 ? 112.902 338.203 78.174 1.00 23.35 120 LYS C O 1
ATOM 12196 N N . PHE J 1 141 ? 111.550 337.132 76.770 1.00 23.31 121 PHE C N 1
ATOM 12197 C CA . PHE J 1 141 ? 110.927 336.282 77.766 1.00 21.89 121 PHE C CA 1
ATOM 12198 C C . PHE J 1 141 ? 111.219 334.774 77.633 1.00 22.45 121 PHE C C 1
ATOM 12199 O O . PHE J 1 141 ? 110.987 334.045 78.586 1.00 23.25 121 PHE C O 1
ATOM 12207 N N . GLY J 1 142 ? 111.729 334.276 76.485 1.00 20.70 122 GLY C N 1
ATOM 12208 C CA . GLY J 1 142 ? 111.866 332.818 76.273 1.00 20.14 122 GLY C CA 1
ATOM 12209 C C . GLY J 1 142 ? 110.638 332.179 75.590 1.00 19.10 122 GLY C C 1
ATOM 12210 O O . GLY J 1 142 ? 109.850 332.856 74.972 1.00 19.41 122 GLY C O 1
ATOM 12211 N N . ASP J 1 143 ? 110.551 330.852 75.633 1.00 19.34 123 ASP C N 1
ATOM 12212 C CA . ASP J 1 143 ? 109.519 330.068 74.973 1.00 18.52 123 ASP C CA 1
ATOM 12213 C C . ASP J 1 143 ? 108.234 330.185 75.781 1.00 20.33 123 ASP C C 1
ATOM 12214 O O . ASP J 1 143 ? 108.159 329.764 76.947 1.00 22.52 123 ASP C O 1
ATOM 12219 N N . GLY J 1 144 ? 107.189 330.733 75.179 1.00 19.79 124 GLY C N 1
ATOM 12220 C CA . GLY J 1 144 ? 105.955 330.999 75.960 1.00 19.12 124 GLY C CA 1
ATOM 12221 C C . GLY J 1 144 ? 104.950 331.780 75.151 1.00 17.38 124 GLY C C 1
ATOM 12222 O O . GLY J 1 144 ? 105.089 331.904 73.937 1.00 18.73 124 GLY C O 1
ATOM 12223 N N . ILE J 1 145 ? 103.932 332.281 75.827 1.00 17.93 125 ILE C N 1
ATOM 12224 C CA . ILE J 1 145 ? 102.934 333.175 75.227 1.00 16.82 125 ILE C CA 1
ATOM 12225 C C . ILE J 1 145 ? 102.685 334.371 76.116 1.00 17.85 125 ILE C C 1
ATOM 12226 O O . ILE J 1 145 ? 103.008 334.345 77.323 1.00 16.43 125 ILE C O 1
ATOM 12231 N N . MET J 1 146 ? 102.118 335.415 75.506 1.00 16.54 126 MET C N 1
ATOM 12232 C CA . MET J 1 146 ? 101.477 336.507 76.223 1.00 17.13 126 MET C CA 1
ATOM 12233 C C . MET J 1 146 ? 100.050 336.050 76.316 1.00 17.19 126 MET C C 1
ATOM 12234 O O . MET J 1 146 ? 99.409 335.818 75.289 1.00 15.77 126 MET C O 1
ATOM 12239 N N . SER J 1 147 ? 99.526 335.992 77.529 1.00 17.32 127 SER C N 1
ATOM 12240 C CA . SER J 1 147 ? 98.157 335.547 77.738 1.00 16.58 127 SER C CA 1
ATOM 12241 C C . SER J 1 147 ? 97.171 336.555 77.155 1.00 17.51 127 SER C C 1
ATOM 12242 O O . SER J 1 147 ? 97.393 337.824 77.261 1.00 16.32 127 SER C O 1
ATOM 12245 N N . ALA J 1 148 ? 96.051 335.998 76.643 1.00 16.62 128 ALA C N 1
ATOM 12246 C CA . ALA J 1 148 ? 94.847 336.772 76.299 1.00 17.49 128 ALA C CA 1
ATOM 12247 C C . ALA J 1 148 ? 93.704 336.642 77.324 1.00 17.87 128 ALA C C 1
ATOM 12248 O O . ALA J 1 148 ? 92.586 337.154 77.084 1.00 15.94 128 ALA C O 1
ATOM 12250 N N . ILE J 1 149 ? 93.985 335.938 78.400 1.00 17.31 129 ILE C N 1
ATOM 12251 C CA . ILE J 1 149 ? 93.063 335.633 79.475 1.00 17.90 129 ILE C CA 1
ATOM 12252 C C . ILE J 1 149 ? 93.476 336.432 80.706 1.00 17.10 129 ILE C C 1
ATOM 12253 O O . ILE J 1 149 ? 92.734 337.175 81.212 1.00 15.03 129 ILE C O 1
ATOM 12258 N N . SER J 1 150 ? 94.697 336.251 81.149 1.00 18.75 130 SER C N 1
ATOM 12259 C CA . SER J 1 150 ? 95.277 337.057 82.203 1.00 21.56 130 SER C CA 1
ATOM 12260 C C . SER J 1 150 ? 95.837 338.244 81.386 1.00 19.30 130 SER C C 1
ATOM 12261 O O . SER J 1 150 ? 96.928 338.246 80.937 1.00 18.96 130 SER C O 1
ATOM 12264 N N . PHE J 1 151 ? 94.989 339.243 81.236 1.00 17.39 131 PHE C N 1
ATOM 12265 C CA . PHE J 1 151 ? 95.149 340.262 80.273 1.00 16.91 131 PHE C CA 1
ATOM 12266 C C . PHE J 1 151 ? 94.293 341.499 80.428 1.00 17.70 131 PHE C C 1
ATOM 12267 O O . PHE J 1 151 ? 93.202 341.428 80.856 1.00 16.75 131 PHE C O 1
ATOM 12275 N N . SER J 1 152 ? 94.835 342.639 80.083 1.00 18.26 132 SER C N 1
ATOM 12276 C CA . SER J 1 152 ? 94.029 343.833 80.026 1.00 19.86 132 SER C CA 1
ATOM 12277 C C . SER J 1 152 ? 94.398 344.605 78.802 1.00 21.39 132 SER C C 1
ATOM 12278 O O . SER J 1 152 ? 95.481 344.375 78.182 1.00 20.85 132 SER C O 1
ATOM 12281 N N . THR J 1 153 ? 93.491 345.527 78.457 1.00 19.97 133 THR C N 1
ATOM 12282 C CA . THR J 1 153 ? 93.716 346.383 77.314 1.00 21.59 133 THR C CA 1
ATOM 12283 C C . THR J 1 153 ? 93.125 347.759 77.463 1.00 21.89 133 THR C C 1
ATOM 12284 O O . THR J 1 153 ? 92.134 347.950 78.174 1.00 21.05 133 THR C O 1
ATOM 12288 N N . SER J 1 154 ? 93.669 348.738 76.771 1.00 22.05 134 SER C N 1
ATOM 12289 C CA . SER J 1 154 ? 93.059 350.111 76.879 1.00 24.62 134 SER C CA 1
ATOM 12290 C C . SER J 1 154 ? 93.181 350.832 75.579 1.00 23.18 134 SER C C 1
ATOM 12291 O O . SER J 1 154 ? 94.031 350.494 74.741 1.00 23.33 134 SER C O 1
ATOM 12294 N N . VAL J 1 155 ? 92.298 351.813 75.428 1.00 23.60 135 VAL C N 1
ATOM 12295 C CA . VAL J 1 155 ? 92.319 352.711 74.304 1.00 25.32 135 VAL C CA 1
ATOM 12296 C C . VAL J 1 155 ? 92.506 354.121 74.821 1.00 24.59 135 VAL C C 1
ATOM 12297 O O . VAL J 1 155 ? 91.737 354.551 75.647 1.00 23.84 135 VAL C O 1
ATOM 12301 N N . ASP J 1 156 ? 93.503 354.827 74.269 1.00 25.91 136 ASP C N 1
ATOM 12302 C CA . ASP J 1 156 ? 93.771 356.235 74.553 1.00 26.49 136 ASP C CA 1
ATOM 12303 C C . ASP J 1 156 ? 93.934 357.010 73.226 1.00 26.68 136 ASP C C 1
ATOM 12304 O O . ASP J 1 156 ? 94.261 356.427 72.201 1.00 23.38 136 ASP C O 1
ATOM 12309 N N . LYS J 1 157 ? 93.827 358.324 73.301 1.00 25.90 137 LYS C N 1
ATOM 12310 C CA . LYS J 1 157 ? 93.894 359.251 72.182 1.00 28.51 137 LYS C CA 1
ATOM 12311 C C . LYS J 1 157 ? 95.005 360.225 72.434 1.00 27.95 137 LYS C C 1
ATOM 12312 O O . LYS J 1 157 ? 95.052 360.763 73.515 1.00 29.03 137 LYS C O 1
ATOM 12318 N N . GLU J 1 158 ? 95.905 360.432 71.470 1.00 29.90 138 GLU C N 1
ATOM 12319 C CA . GLU J 1 158 ? 96.946 361.499 71.520 1.00 30.89 138 GLU C CA 1
ATOM 12320 C C . GLU J 1 158 ? 96.684 362.385 70.341 1.00 31.48 138 GLU C C 1
ATOM 12321 O O . GLU J 1 158 ? 96.200 361.925 69.291 1.00 32.60 138 GLU C O 1
ATOM 12327 N N . THR J 1 159 ? 97.002 363.648 70.535 1.00 31.18 139 THR C N 1
ATOM 12328 C CA . THR J 1 159 ? 96.960 364.682 69.528 1.00 34.20 139 THR C CA 1
ATOM 12329 C C . THR J 1 159 ? 98.357 365.259 69.421 1.00 34.08 139 THR C C 1
ATOM 12330 O O . THR J 1 159 ? 98.901 365.737 70.414 1.00 36.87 139 THR C O 1
ATOM 12334 N N . ASP J 1 160 ? 98.982 365.127 68.257 1.00 39.18 140 ASP C N 1
ATOM 12335 C CA . ASP J 1 160 ? 100.392 365.541 68.095 1.00 42.07 140 ASP C CA 1
ATOM 12336 C C . ASP J 1 160 ? 100.485 367.075 67.820 1.00 49.79 140 ASP C C 1
ATOM 12337 O O . ASP J 1 160 ? 99.434 367.748 67.789 1.00 44.18 140 ASP C O 1
ATOM 12342 N N . LYS J 1 161 ? 101.688 367.602 67.637 1.00 55.84 141 LYS C N 1
ATOM 12343 C CA . LYS J 1 161 ? 101.886 369.029 67.427 1.00 61.39 141 LYS C CA 1
ATOM 12344 C C . LYS J 1 161 ? 101.292 369.544 66.137 1.00 61.45 141 LYS C C 1
ATOM 12345 O O . LYS J 1 161 ? 101.037 370.703 66.015 1.00 59.95 141 LYS C O 1
ATOM 12351 N N . ASP J 1 162 ? 101.037 368.678 65.173 1.00 64.05 142 ASP C N 1
ATOM 12352 C CA . ASP J 1 162 ? 100.399 369.117 63.930 1.00 60.05 142 ASP C CA 1
ATOM 12353 C C . ASP J 1 162 ? 98.908 368.933 63.950 1.00 52.71 142 ASP C C 1
ATOM 12354 O O . ASP J 1 162 ? 98.288 368.963 62.912 1.00 46.44 142 ASP C O 1
ATOM 12359 N N . GLY J 1 163 ? 98.346 368.720 65.128 1.00 48.35 143 GLY C N 1
ATOM 12360 C CA . GLY J 1 163 ? 96.945 368.522 65.306 1.00 45.60 143 GLY C CA 1
ATOM 12361 C C . GLY J 1 163 ? 96.448 367.195 64.811 1.00 46.26 143 GLY C C 1
ATOM 12362 O O . GLY J 1 163 ? 95.259 367.021 64.697 1.00 42.88 143 GLY C O 1
ATOM 12363 N N . ASN J 1 164 ? 97.341 366.276 64.481 1.00 43.87 144 ASN C N 1
ATOM 12364 C CA . ASN J 1 164 ? 96.874 364.936 64.043 1.00 40.61 144 ASN C CA 1
ATOM 12365 C C . ASN J 1 164 ? 96.567 364.071 65.264 1.00 34.38 144 ASN C C 1
ATOM 12366 O O . ASN J 1 164 ? 97.325 364.089 66.269 1.00 26.18 144 ASN C O 1
ATOM 12371 N N . ASN J 1 165 ? 95.461 363.316 65.172 1.00 28.46 145 ASN C N 1
ATOM 12372 C CA . ASN J 1 165 ? 95.068 362.414 66.217 1.00 26.29 145 ASN C CA 1
ATOM 12373 C C . ASN J 1 165 ? 95.536 361.000 65.970 1.00 25.06 145 ASN C C 1
ATOM 12374 O O . ASN J 1 165 ? 95.578 360.534 64.824 1.00 24.20 145 ASN C O 1
ATOM 12379 N N . TRP J 1 166 ? 95.847 360.312 67.062 1.00 23.54 146 TRP C N 1
ATOM 12380 C CA . TRP J 1 166 ? 96.360 358.953 67.025 1.00 23.35 146 TRP C CA 1
ATOM 12381 C C . TRP J 1 166 ? 95.669 358.127 68.048 1.00 22.22 146 TRP C C 1
ATOM 12382 O O . TRP J 1 166 ? 95.512 358.566 69.173 1.00 22.41 146 TRP C O 1
ATOM 12393 N N . ALA J 1 167 ? 95.300 356.914 67.679 1.00 20.10 147 ALA C N 1
ATOM 12394 C CA . ALA J 1 167 ? 94.756 355.938 68.608 1.00 19.88 147 ALA C CA 1
ATOM 12395 C C . ALA J 1 167 ? 95.922 355.086 69.124 1.00 20.04 147 ALA C C 1
ATOM 12396 O O . ALA J 1 167 ? 96.801 354.698 68.369 1.00 20.29 147 ALA C O 1
ATOM 12398 N N . VAL J 1 168 ? 95.958 354.870 70.431 1.00 19.25 148 VAL C N 1
ATOM 12399 C CA . VAL J 1 168 ? 96.979 354.112 71.123 1.00 19.62 148 VAL C CA 1
ATOM 12400 C C . VAL J 1 168 ? 96.206 352.972 71.818 1.00 19.77 148 VAL C C 1
ATOM 12401 O O . VAL J 1 168 ? 95.403 353.231 72.697 1.00 18.50 148 VAL C O 1
ATOM 12405 N N . ILE J 1 169 ? 96.413 351.733 71.360 1.00 19.18 149 ILE C N 1
ATOM 12406 C CA . ILE J 1 169 ? 95.822 350.537 71.985 1.00 19.52 149 ILE C CA 1
ATOM 12407 C C . ILE J 1 169 ? 96.959 349.811 72.697 1.00 20.19 149 ILE C C 1
ATOM 12408 O O . ILE J 1 169 ? 97.980 349.501 72.101 1.00 19.43 149 ILE C O 1
ATOM 12413 N N . THR J 1 170 ? 96.762 349.519 73.976 1.00 21.63 150 THR C N 1
ATOM 12414 C CA . THR J 1 170 ? 97.793 348.872 74.762 1.00 22.00 150 THR C CA 1
ATOM 12415 C C . THR J 1 170 ? 97.224 347.485 75.111 1.00 19.80 150 THR C C 1
ATOM 12416 O O . THR J 1 170 ? 96.085 347.377 75.562 1.00 20.41 150 THR C O 1
ATOM 12420 N N . LEU J 1 171 ? 98.002 346.448 74.838 1.00 18.53 151 LEU C N 1
ATOM 12421 C CA . LEU J 1 171 ? 97.690 345.060 75.184 1.00 18.26 151 LEU C CA 1
ATOM 12422 C C . LEU J 1 171 ? 98.627 344.720 76.291 1.00 19.14 151 LEU C C 1
ATOM 12423 O O . LEU J 1 171 ? 99.839 344.906 76.132 1.00 16.92 151 LEU C O 1
ATOM 12428 N N . ARG J 1 172 ? 98.107 344.264 77.402 1.00 18.78 152 ARG C N 1
ATOM 12429 C CA . ARG J 1 172 ? 98.924 343.879 78.512 1.00 19.57 152 ARG C CA 1
ATOM 12430 C C . ARG J 1 172 ? 98.554 342.483 78.998 1.00 17.36 152 ARG C C 1
ATOM 12431 O O . ARG J 1 172 ? 97.566 342.264 79.596 1.00 17.61 152 ARG C O 1
ATOM 12439 N N . GLY J 1 173 ? 99.407 341.545 78.680 1.00 16.86 153 GLY C N 1
ATOM 12440 C CA . GLY J 1 173 ? 99.205 340.184 79.033 1.00 17.76 153 GLY C CA 1
ATOM 12441 C C . GLY J 1 173 ? 100.330 339.537 79.785 1.00 18.86 153 GLY C C 1
ATOM 12442 O O . GLY J 1 173 ? 101.464 339.809 79.620 1.00 18.59 153 GLY C O 1
ATOM 12443 N N . LYS J 1 174 ? 99.949 338.624 80.620 1.00 21.59 154 LYS C N 1
ATOM 12444 C CA . LYS J 1 174 ? 100.850 337.895 81.422 1.00 24.97 154 LYS C CA 1
ATOM 12445 C C . LYS J 1 174 ? 101.671 336.878 80.615 1.00 20.66 154 LYS C C 1
ATOM 12446 O O . LYS J 1 174 ? 101.168 336.183 79.799 1.00 17.33 154 LYS C O 1
ATOM 12452 N N . TRP J 1 175 ? 102.962 336.885 80.828 1.00 19.39 155 TRP C N 1
ATOM 12453 C CA . TRP J 1 175 ? 103.822 335.950 80.160 1.00 20.80 155 TRP C CA 1
ATOM 12454 C C . TRP J 1 175 ? 103.692 334.556 80.761 1.00 19.91 155 TRP C C 1
ATOM 12455 O O . TRP J 1 175 ? 103.750 334.410 81.935 1.00 20.45 155 TRP C O 1
ATOM 12466 N N . LEU J 1 176 ? 103.418 333.566 79.937 1.00 19.89 156 LEU C N 1
ATOM 12467 C CA . LEU J 1 176 ? 103.369 332.178 80.411 1.00 23.62 156 LEU C CA 1
ATOM 12468 C C . LEU J 1 176 ? 104.403 331.367 79.663 1.00 21.37 156 LEU C C 1
ATOM 12469 O O . LEU J 1 176 ? 104.273 331.202 78.491 1.00 19.62 156 LEU C O 1
ATOM 12474 N N . PRO J 1 177 ? 105.395 330.825 80.370 1.00 20.50 157 PRO C N 1
ATOM 12475 C CA . PRO J 1 177 ? 106.328 329.874 79.808 1.00 20.33 157 PRO C CA 1
ATOM 12476 C C . PRO J 1 177 ? 105.699 328.544 79.556 1.00 17.88 157 PRO C C 1
ATOM 12477 O O . PRO J 1 177 ? 104.783 328.156 80.229 1.00 18.71 157 PRO C O 1
ATOM 12481 N N . TYR J 1 178 ? 106.184 327.827 78.584 1.00 17.64 158 TYR C N 1
ATOM 12482 C CA . TYR J 1 178 ? 105.744 326.475 78.418 1.00 19.07 158 TYR C CA 1
ATOM 12483 C C . TYR J 1 178 ? 106.365 325.694 79.568 1.00 20.99 158 TYR C C 1
ATOM 12484 O O . TYR J 1 178 ? 107.493 325.889 79.910 1.00 20.52 158 TYR C O 1
ATOM 12493 N N . SER J 1 179 ? 105.608 324.778 80.117 1.00 19.85 159 SER C N 1
ATOM 12494 C CA . SER J 1 179 ? 106.059 323.885 81.139 1.00 20.47 159 SER C CA 1
ATOM 12495 C C . SER J 1 179 ? 107.080 322.880 80.630 1.00 22.09 159 SER C C 1
ATOM 12496 O O . SER J 1 179 ? 107.186 322.604 79.469 1.00 22.78 159 SER C O 1
ATOM 12499 N N . ARG J 1 180 ? 107.807 322.308 81.551 1.00 24.31 160 ARG C N 1
ATOM 12500 C CA . ARG J 1 180 ? 108.677 321.211 81.235 1.00 26.98 160 ARG C CA 1
ATOM 12501 C C . ARG J 1 180 ? 108.108 319.987 81.931 1.00 28.73 160 ARG C C 1
ATOM 12502 O O . ARG J 1 180 ? 107.961 319.995 83.105 1.00 27.47 160 ARG C O 1
ATOM 12510 N N . PHE J 1 181 ? 107.749 318.964 81.181 1.00 26.49 161 PHE C N 1
ATOM 12511 C CA . PHE J 1 181 ? 107.194 317.738 81.741 1.00 28.14 161 PHE C CA 1
ATOM 12512 C C . PHE J 1 181 ? 107.755 316.402 81.189 1.00 26.57 161 PHE C C 1
ATOM 12513 O O . PHE J 1 181 ? 108.330 316.346 80.146 1.00 25.12 161 PHE C O 1
#